Protein 3RQ1 (pdb70)

Sequence (1606 aa):
TSVAAKHAKGKKLKDVIFVTAGQAQADAKENGRENVVNGTLGAIHDEEGNLVFLKTVKEEYLSLSDSEHVGYAPIAGIPDFLCCAAEKECFGNFRPEGHIRRSIATAGGTGGIHHLIHNYTEPGDEVLTADWYWGAYRVICSDTGRTLVTYSLFDEHNNFNHEAFQNNRVNELAAKQTNVVVIFNTPGNNPTGYSIEEDKDWDSILNFLKDLVAIGRRNNVIIGIDVAYLDYSGEKDEVRAFFNKFSHLPKEILTCVCYSLSKGFTYGQRVGAIGISDDEEIADEFFEVNKSTSRATWSNIICRPARTANIVADPAKFKEYEAERNCYYQLIRDRADIFKQEAAQVGLPLPYRRGGFFITIPTDDSANAICEELKKEHIYVIALANNGIRIAACGIPKCQTGLAEKIYNAKSLGKLTSVAAKHAKGKKLKDVIFVTAGQAQADAKENGRENVVNGTLGAIHDEEGNLVFLKTVKEEYLSLSDSEHVGYAPIAGIPDFLCAAEKECFGNFRPEGHIRSIATAGGTGGIHHLIHNYTEPGDEVLTADWYWGAYRVICSDTGRTLVTYSLFDEHNNFNHEAFQNRVNELAAKQTNVVVIFNTPGNNPTGYSIEDKDWDSILNFLKDLVAIGRNNVIIGIDVAYLDYSGEKDEVRAFFNKFSHLPKEILTCVCYSLSKGFTYGQRVGAIGISDDEEIADEFFEVNKSTSRATWSNICRPARTANIVADPAKFKEYEAERNCYYQLIRDRADIFKQQEAAQVGLPLPYRGGFFITIPTDSANAICEELKKEHIYVIALANGIRIAACGIPKCQTGLAEKIYNAKSLGKLTSVAAKHHAKGKKLKDVIFVTAGQAQADAKENGRENVVNGTLGAIHDEEGNLVFLKTVKEEYLSLSDSEHVGYAPIAGIPDFLCAAEKECFGNFRPEGHIRSIATAGGTGGIHHLIHNYTEEPGDEVLTADWYWGAYRRVICSDTGRTTLVTYSLFDEHNNFNHEAFQNNRVNELAAKQTNVVVIFNTPGNNPTGYSIEDKDWDSILNFLKDLVAIGRNNVIIGIDVAYLDYSGEKDEVRAFFNKFSHLPKEILTCVCYSLSKGFTYGQRVGAIGISDDEEIADEFFEVNKSTSRATWSNICRPARTANIVADPAKFKEYEAERNCYYQLIRDRADIFKQEEAAQVGLPLPYRGGFFITTIPTDDSANAICEELKKEHIYVIALANGIRIAACGIPKCQTGLAEKIYNAKSLGKTSVAAKHAKGKKLKDVIFVTAGQAQANGTLGAIHDDEEGNNLVFLKTVKEEYLSLSDSEHVGYAPIAGIPDFLCAAEKECFGNFRPEGHIRSIATTAGGTGGIHHLIIHNYTEPGDEVLTADWYWGAYRVICSDTGRTLVTYSLFDEHNNFNHEAFQNRVNELAAKQTNVVVIFNTPGNNPTGYSIEDKDWDSILNFLKDLVAIGRNNVIIGIDVAYLDYSGEKDEVRAFFNKFSHLPKEILTCVCYSLSKGFTYGQRVGAIGISDDEEIADEFFEVNKSTSRATWSNICRPARTANIVADPAKFKEYEAERNCYYYQLIRDRADIFKQEAAQVGLPLPYRGGFFITIPTDSANAICEELKKEHIYVIALANGIRIAACGILAEKIYNAKS

Secondary structure (DSSP, 8-state):
---S-TTTTT-----HHHHHHHHHHHHHHHH-GGG-EE--SS--B-TTSPBP--HHHHHHHHT--HHHHHS---TT--HHHHHHHHHHHHGGGPPSSEEE---BSHHHHHHHHHHHHHS-TT-EEEEESS--THHHHHHHHTT-EEEEE-SB-TTSSB-HHHHHHHHHHHHHH-SEEEEEEE-SS-TTT-----HHHHHHHHHHHHHHHHTSS-EEEEEEE-TTGGGSS-HHHHHGGGGGGTT--TTEEEEEE-BSTTTT---S--B--EEESSHHHHHHHHHHHHHHHHHHTSS--S-----TTTT-HHHHHHHHHHHHHHHHHHHHHHHHHHHHHHHHT------SSSEEEEE-TTHHHHHHHHHHTTEE-EE-SSEEEEEGGGS-TT---HHHHHHH--TTS--/---S-TTTTT------HHHHHHHHHHHHHHH-GGG-EE-SSS--B-TTS-B---HHHHHHHHT--HHHHH----TT--HHHHHHHHHHHHTT-PPSSEEE---BSHHHHHHHHHHHHHS-TT-EEEEESS--THHHHHHHHTT-EEEEE-SB-TTSSB-HHHHHHHHHHHHHH-SEEEEEEE-SS-TTT-----HHHHHHHHHHHHHHHHTSS-EEEEEEE-TTGGGSS-HHHHHGGGGGGTT--TTEEEEEE-BSTTTT---S--B--EEESSHHHHHHHHHHHHHHHHHHTSS--S-----HHHH-HHHHHHHHHHHHHHHHHHHHHHHHHHHHHHHHT------SSSEEEEE-TTHHHHHHHHHHTTEE-EE-SSEEEEEGGGS-TT---HHHHHHH--TTS--/---S-TGGGG-----HHHHHHHHHHHHHHHS-GGG-EEE-SS--B-TTSPBP--HHHHHHHHH--HHHHHS---TT--HHHHHHHHHHHHGGG--SSEEE---BSHHHHHHHHHHHHHS-TT-EEEEESS--TTHHHHHHTTT-EEEEE-SB-TTSSB-HHHHHHHHHHHHHH-SEEEEEEE-SS-TTT-----HHHHHHHHHHHHHHHTTSS-EEEEEEE-TTGGGSS-HHHHHGGGGGGTT--TTEEEEEE-BSTTTT--TT--B--EEES-HHHHHHHHHHHHHHHHTTTSS--S-----TGGG-HHHHHHHHHHHHHHHHHHHHHHHHHHHHHHHHT-----SSSSEEEEE-TTHHHHHHHHTTTTEEEEE-SSEEEEETTS--S----HHHHHHH---S--/---S-TTTTT-----HHHHHHHHHH--BSSS--B-TTS-B---HHHHHHHHT--HHHHHS---TT--HHHHHHHHHHHHGGGPPSSEEE---BSHHHHHHHHHHHHHS-TT-EEEEESS--THHHHHHHTTT-EEEEE-SB-TTSSB-HHHHHHHHHHHHHH-SEEEEEEE-SS-TTT-----HHHHHHHHHHHHHHHHTSS-EEEEEEE-TTGGGSS-HHHHHGGGGGGTT--TTEEEEEE-BSTTTT--TT--B--EEESSHHHHHHHHHHHHHHHHTTTSS--S-----HHHHSHHHHHHHHHHHHHHHHHHHHHHHHHHHHHHHHT-----SSSSEEEEE-S--HHHHHHHHHTT--BEEETTEEEEEGGG--HHHHHH---

B-factor: mean 56.63, std 20.39, range [17.98, 185.79]

Nearest PDB structures (foldseek):
  3rq1-assembly1_C  TM=1.002E+00  e=1.104E-81  Veillonella parvula DSM 2008
  3rq1-assembly2_D  TM=9.854E-01  e=2.151E-69  Veillonella parvula DSM 2008
  4emy-assembly1_B  TM=9.663E-01  e=1.275E-43  Anaerococcus prevotii DSM 20548
  4emy-assembly2_D  TM=9.597E-01  e=2.997E-42  Anaerococcus prevotii DSM 20548
  4my5-assembly2_C  TM=7.618E-01  e=1.113E-16  Streptococcus mutans UA159

Radius of gyration: 46.36 Å; Cα contacts (8 Å, |Δi|>4): 3480; chains: 4; bounding box: 79×120×136 Å

Solvent-accessible surface area: 58332 Å² total

Structure (mmCIF, N/CA/C/O backbone):
data_3RQ1
#
_entry.id   3RQ1
#
_cell.length_a   55.991
_cell.length_b   81.057
_cell.length_c   106.395
_cell.angle_alpha   102.40
_cell.angle_beta   101.37
_cell.angle_gamma   102.95
#
_symmetry.space_group_name_H-M   'P 1'
#
loop_
_entity.id
_entity.type
_entity.pdbx_description
1 polymer 'Aminotransferase class I and II'
2 non-polymer GLYCEROL
3 non-polymer 'OXALOACETATE ION'
4 non-polymer 'CHLORIDE ION'
5 non-polymer '2-OXOGLUTARIC ACID'
6 water water
#
loop_
_atom_site.group_PDB
_atom_site.id
_atom_site.type_symbol
_atom_site.label_atom_id
_atom_site.label_alt_id
_atom_site.label_comp_id
_atom_site.label_asym_id
_atom_site.label_entity_id
_atom_site.label_seq_id
_atom_site.pdbx_PDB_ins_code
_atom_site.Cartn_x
_atom_site.Cartn_y
_atom_site.Cartn_z
_atom_site.occupancy
_atom_site.B_iso_or_equiv
_atom_site.auth_seq_id
_atom_site.auth_comp_id
_atom_site.auth_asym_id
_atom_site.auth_atom_id
_atom_site.pdbx_PDB_model_num
ATOM 1 N N . THR A 1 5 ? -25.442 12.394 98.627 1.00 61.60 2 THR A N 1
ATOM 2 C CA . THR A 1 5 ? -25.220 11.377 99.659 1.00 63.69 2 THR A CA 1
ATOM 3 C C . THR A 1 5 ? -25.581 9.918 99.247 1.00 55.26 2 THR A C 1
ATOM 4 O O . THR A 1 5 ? -24.823 8.984 99.549 1.00 54.12 2 THR A O 1
ATOM 8 N N . SER A 1 6 ? -26.732 9.696 98.607 1.00 54.50 3 SER A N 1
ATOM 9 C CA . SER A 1 6 ? -26.998 8.361 98.016 1.00 51.88 3 SER A CA 1
ATOM 10 C C . SER A 1 6 ? -27.607 8.342 96.597 1.00 46.43 3 SER A C 1
ATOM 11 O O . SER A 1 6 ? -28.684 8.900 96.378 1.00 48.96 3 SER A O 1
ATOM 14 N N . VAL A 1 7 ? -26.878 7.783 95.628 1.00 41.47 4 VAL A N 1
ATOM 15 C CA . VAL A 1 7 ? -27.413 7.526 94.276 1.00 34.43 4 VAL A CA 1
ATOM 16 C C . VAL A 1 7 ? -27.896 6.097 93.971 1.00 32.58 4 VAL A C 1
ATOM 17 O O . VAL A 1 7 ? -28.667 5.869 93.040 1.00 33.96 4 VAL A O 1
ATOM 21 N N . ALA A 1 8 ? -27.536 5.150 94.828 1.00 36.28 5 ALA A N 1
ATOM 22 C CA . ALA A 1 8 ? -27.881 3.733 94.628 1.00 32.38 5 ALA A CA 1
ATOM 23 C C . ALA A 1 8 ? -29.386 3.484 94.657 1.00 37.03 5 ALA A C 1
ATOM 24 O O . ALA A 1 8 ? -30.146 4.271 95.234 1.00 40.73 5 ALA A O 1
ATOM 26 N N . ALA A 1 9 ? -29.810 2.383 94.025 1.00 31.26 6 ALA A N 1
ATOM 27 C CA . ALA A 1 9 ? -31.215 1.998 93.988 1.00 30.48 6 ALA A CA 1
ATOM 28 C C . ALA A 1 9 ? -31.825 1.803 95.421 1.00 46.09 6 ALA A C 1
ATOM 29 O O . ALA A 1 9 ? -31.099 1.423 96.357 1.00 31.42 6 ALA A O 1
ATOM 31 N N . LYS A 1 10 ? -33.124 2.082 95.587 1.00 43.56 7 LYS A N 1
ATOM 32 C CA . LYS A 1 10 ? -33.740 2.061 96.910 1.00 42.58 7 LYS A CA 1
ATOM 33 C C . LYS A 1 10 ? -33.411 0.823 97.773 1.00 47.51 7 LYS A C 1
ATOM 34 O O . LYS A 1 10 ? -33.095 0.964 98.944 1.00 53.70 7 LYS A O 1
ATOM 40 N N . HIS A 1 11 ? -33.490 -0.368 97.183 1.00 42.69 8 HIS A N 1
ATOM 41 C CA . HIS A 1 11 ? -33.226 -1.643 97.879 1.00 43.34 8 HIS A CA 1
ATOM 42 C C . HIS A 1 11 ? -31.756 -1.910 98.211 1.00 41.42 8 HIS A C 1
ATOM 43 O O . HIS A 1 11 ? -31.433 -2.871 98.895 1.00 40.52 8 HIS A O 1
ATOM 50 N N . ALA A 1 12 ? -30.866 -1.176 97.553 1.00 41.72 9 ALA A N 1
ATOM 51 C CA . ALA A 1 12 ? -29.425 -1.273 97.741 1.00 41.99 9 ALA A CA 1
ATOM 52 C C . ALA A 1 12 ? -28.933 -0.401 98.909 1.00 43.15 9 ALA A C 1
ATOM 53 O O . ALA A 1 12 ? -27.981 -0.773 99.580 1.00 44.47 9 ALA A O 1
ATOM 55 N N . LYS A 1 13 ? -29.539 0.771 99.127 1.00 40.38 10 LYS A N 1
ATOM 56 C CA . LYS A 1 13 ? -28.879 1.743 100.007 1.00 48.42 10 LYS A CA 1
ATOM 57 C C . LYS A 1 13 ? -28.805 1.273 101.452 1.00 47.97 10 LYS A C 1
ATOM 58 O O . LYS A 1 13 ? -29.710 0.632 101.954 1.00 52.06 10 LYS A O 1
ATOM 64 N N . GLY A 1 14 ? -27.691 1.591 102.092 1.00 51.66 11 GLY A N 1
ATOM 65 C CA . GLY A 1 14 ? -27.440 1.222 103.461 1.00 44.07 11 GLY A CA 1
ATOM 66 C C . GLY A 1 14 ? -26.611 -0.044 103.513 1.00 45.37 11 GLY A C 1
ATOM 67 O O . GLY A 1 14 ? -25.929 -0.287 104.503 1.00 52.21 11 GLY A O 1
ATOM 68 N N . LYS A 1 15 ? -26.607 -0.845 102.457 1.00 34.03 12 LYS A N 1
ATOM 69 C CA . LYS A 1 15 ? -25.858 -2.105 102.555 1.00 46.55 12 LYS A CA 1
ATOM 70 C C . LYS A 1 15 ? -24.410 -1.816 102.987 1.00 46.41 12 LYS A C 1
ATOM 71 O O . LYS A 1 15 ? -23.693 -0.991 102.374 1.00 45.80 12 LYS A O 1
ATOM 77 N N . LYS A 1 16 ? -24.007 -2.435 104.089 1.00 39.36 13 LYS A N 1
ATOM 78 C CA . LYS A 1 16 ? -22.605 -2.446 104.475 1.00 45.85 13 LYS A CA 1
ATOM 79 C C . LYS A 1 16 ? -22.218 -3.774 105.097 1.00 42.27 13 LYS A C 1
ATOM 80 O O . LYS A 1 16 ? -22.704 -4.084 106.166 1.00 43.70 13 LYS A O 1
ATOM 86 N N . LEU A 1 17 ? -21.266 -4.498 104.528 1.00 36.50 14 LEU A N 1
ATOM 87 C CA . LEU A 1 17 ? -20.796 -5.704 105.206 1.00 42.34 14 LEU A CA 1
ATOM 88 C C . LEU A 1 17 ? -19.984 -5.288 106.425 1.00 44.28 14 LEU A C 1
ATOM 89 O O . LEU A 1 17 ? -19.109 -4.440 106.305 1.00 44.85 14 LEU A O 1
ATOM 94 N N . LYS A 1 18 ? -20.257 -5.870 107.592 1.00 46.69 15 LYS A N 1
ATOM 95 C CA . LYS A 1 18 ? -19.306 -5.761 108.690 1.00 54.88 15 LYS A CA 1
ATOM 96 C C . LYS A 1 18 ? -18.625 -7.107 108.664 1.00 60.18 15 LYS A C 1
ATOM 97 O O . LYS A 1 18 ? -19.198 -8.111 109.098 1.00 75.79 15 LYS A O 1
ATOM 103 N N . ASP A 1 19 ? -17.384 -7.139 108.209 1.00 51.41 16 ASP A N 1
ATOM 104 C CA . ASP A 1 19 ? -16.833 -8.410 107.766 1.00 59.05 16 ASP A CA 1
ATOM 105 C C . ASP A 1 19 ? -15.745 -8.859 108.744 1.00 61.37 16 ASP A C 1
ATOM 106 O O . ASP A 1 19 ? -14.603 -8.418 108.706 1.00 67.19 16 ASP A O 1
ATOM 111 N N . VAL A 1 20 ? -16.105 -9.825 109.569 1.00 56.39 17 VAL A N 1
ATOM 112 C CA . VAL A 1 20 ? -15.265 -10.182 110.694 1.00 54.10 17 VAL A CA 1
ATOM 113 C C . VAL A 1 20 ? -14.145 -11.127 110.289 1.00 48.29 17 VAL A C 1
ATOM 114 O O . VAL A 1 20 ? -13.011 -10.982 110.742 1.00 48.72 17 VAL A O 1
ATOM 118 N N . ILE A 1 21 ? -14.493 -12.098 109.441 1.00 39.98 18 ILE A N 1
ATOM 119 C CA . ILE A 1 21 ? -13.584 -13.168 109.087 1.00 39.69 18 ILE A CA 1
ATOM 120 C C . ILE A 1 21 ? -12.270 -12.635 108.494 1.00 46.99 18 ILE A C 1
ATOM 121 O O . ILE A 1 21 ? -11.191 -13.020 108.941 1.00 49.67 18 ILE A O 1
ATOM 126 N N . PHE A 1 22 ? -12.355 -11.764 107.492 1.00 45.62 19 PHE A N 1
ATOM 127 C CA . PHE A 1 22 ? -11.151 -11.386 106.747 1.00 54.68 19 PHE A CA 1
ATOM 128 C C . PHE A 1 22 ? -10.312 -10.312 107.459 1.00 52.64 19 PHE A C 1
ATOM 129 O O . PHE A 1 22 ? -9.113 -10.195 107.228 1.00 44.82 19 PHE A O 1
ATOM 137 N N . VAL A 1 23 ? -10.955 -9.550 108.335 1.00 53.78 20 VAL A N 1
ATOM 138 C CA . VAL A 1 23 ? -10.265 -8.522 109.085 1.00 51.29 20 VAL A CA 1
ATOM 139 C C . VAL A 1 23 ? -9.385 -9.192 110.154 1.00 49.49 20 VAL A C 1
ATOM 140 O O . VAL A 1 23 ? -8.223 -8.873 110.278 1.00 36.37 20 VAL A O 1
ATOM 144 N N . THR A 1 24 ? -9.964 -10.115 110.927 1.00 49.09 21 THR A N 1
ATOM 145 C CA . THR A 1 24 ? -9.189 -10.957 111.831 1.00 44.40 21 THR A CA 1
ATOM 146 C C . THR A 1 24 ? -8.050 -11.707 111.099 1.00 47.38 21 THR A C 1
ATOM 147 O O . THR A 1 24 ? -6.884 -11.685 111.545 1.00 39.07 21 THR A O 1
ATOM 151 N N . ALA A 1 25 ? -8.392 -12.342 109.967 1.00 44.76 22 ALA A N 1
ATOM 152 C CA . ALA A 1 25 ? -7.463 -13.145 109.202 1.00 41.02 22 ALA A CA 1
ATOM 153 C C . ALA A 1 25 ? -6.281 -12.278 108.746 1.00 48.85 22 ALA A C 1
ATOM 154 O O . ALA A 1 25 ? -5.134 -12.704 108.847 1.00 48.68 22 ALA A O 1
ATOM 156 N N . GLY A 1 26 ? -6.553 -11.060 108.269 1.00 43.81 23 GLY A N 1
ATOM 157 C CA . GLY A 1 26 ? -5.485 -10.109 107.962 1.00 37.53 23 GLY A CA 1
ATOM 158 C C . GLY A 1 26 ? -4.565 -9.783 109.145 1.00 44.01 23 GLY A C 1
ATOM 159 O O . GLY A 1 26 ? -3.342 -9.848 109.040 1.00 44.70 23 GLY A O 1
ATOM 160 N N . GLN A 1 27 ? -5.143 -9.417 110.283 1.00 40.86 24 GLN A N 1
ATOM 161 C CA . GLN A 1 27 ? -4.337 -9.246 111.498 1.00 44.02 24 GLN A CA 1
ATOM 162 C C . GLN A 1 27 ? -3.410 -10.455 111.792 1.00 54.66 24 GLN A C 1
ATOM 163 O O . GLN A 1 27 ? -2.260 -10.268 112.217 1.00 53.46 24 GLN A O 1
ATOM 169 N N . ALA A 1 28 ? -3.902 -11.683 111.591 1.00 52.07 25 ALA A N 1
ATOM 170 C CA . ALA A 1 28 ? -3.101 -12.857 111.947 1.00 46.70 25 ALA A CA 1
ATOM 171 C C . ALA A 1 28 ? -1.918 -12.913 111.019 1.00 48.89 25 ALA A C 1
ATOM 172 O O . ALA A 1 28 ? -0.766 -13.049 111.456 1.00 50.78 25 ALA A O 1
ATOM 174 N N . GLN A 1 29 ? -2.212 -12.813 109.729 1.00 41.21 26 GLN A N 1
ATOM 175 C CA . GLN A 1 29 ? -1.149 -12.914 108.709 1.00 45.05 26 GLN A CA 1
ATOM 176 C C . GLN A 1 29 ? 0.009 -11.924 109.010 1.00 49.35 26 GLN A C 1
ATOM 177 O O . GLN A 1 29 ? 1.171 -12.305 109.029 1.00 47.16 26 GLN A O 1
ATOM 183 N N . ALA A 1 30 ? -0.332 -10.680 109.331 1.00 47.61 27 ALA A N 1
ATOM 184 C CA . ALA A 1 30 ? 0.658 -9.656 109.621 1.00 46.84 27 ALA A CA 1
ATOM 185 C C . ALA A 1 30 ? 1.410 -9.957 110.906 1.00 48.38 27 ALA A C 1
ATOM 186 O O . ALA A 1 30 ? 2.596 -9.703 111.006 1.00 47.41 27 ALA A O 1
ATOM 188 N N . ASP A 1 31 ? 0.714 -10.491 111.901 1.00 53.44 28 ASP A N 1
ATOM 189 C CA . ASP A 1 31 ? 1.401 -10.918 113.102 1.00 52.39 28 ASP A CA 1
ATOM 190 C C . ASP A 1 31 ? 2.438 -11.992 112.714 1.00 50.62 28 ASP A C 1
ATOM 191 O O . ASP A 1 31 ? 3.606 -11.905 113.100 1.00 47.30 28 ASP A O 1
ATOM 196 N N . ALA A 1 32 ? 2.017 -12.983 111.928 1.00 48.12 29 ALA A N 1
ATOM 197 C CA . ALA A 1 32 ? 2.863 -14.138 111.619 1.00 44.63 29 ALA A CA 1
ATOM 198 C C . ALA A 1 32 ? 4.011 -13.774 110.685 1.00 59.06 29 ALA A C 1
ATOM 199 O O . ALA A 1 32 ? 5.070 -14.398 110.750 1.00 60.29 29 ALA A O 1
ATOM 201 N N . LYS A 1 33 ? 3.783 -12.804 109.791 1.00 63.92 30 LYS A N 1
ATOM 202 C CA . LYS A 1 33 ? 4.813 -12.352 108.852 1.00 71.00 30 LYS A CA 1
ATOM 203 C C . LYS A 1 33 ? 5.948 -11.668 109.634 1.00 72.40 30 LYS A C 1
ATOM 204 O O . LYS A 1 33 ? 7.136 -11.990 109.460 1.00 66.53 30 LYS A O 1
ATOM 210 N N . GLU A 1 34 ? 5.568 -10.746 110.513 1.00 73.11 31 GLU A N 1
ATOM 211 C CA . GLU A 1 34 ? 6.519 -10.073 111.376 1.00 69.81 31 GLU A CA 1
ATOM 212 C C . GLU A 1 34 ? 7.229 -11.039 112.329 1.00 66.78 31 GLU A C 1
ATOM 213 O O . GLU A 1 34 ? 8.458 -11.149 112.302 1.00 61.62 31 GLU A O 1
ATOM 219 N N . ASN A 1 35 ? 6.443 -11.744 113.151 1.00 66.48 32 ASN A N 1
ATOM 220 C CA . ASN A 1 35 ? 6.968 -12.555 114.270 1.00 62.63 32 ASN A CA 1
ATOM 221 C C . ASN A 1 35 ? 7.165 -14.043 114.044 1.00 62.96 32 ASN A C 1
ATOM 222 O O . ASN A 1 35 ? 7.509 -14.770 114.982 1.00 68.72 32 ASN A O 1
ATOM 227 N N . GLY A 1 36 ? 6.903 -14.495 112.823 1.00 65.26 33 GLY A N 1
ATOM 228 C CA . GLY A 1 36 ? 7.062 -15.888 112.460 1.00 58.53 33 GLY A CA 1
ATOM 229 C C . GLY A 1 36 ? 5.763 -16.648 112.594 1.00 60.62 33 GLY A C 1
ATOM 230 O O . GLY A 1 36 ? 4.984 -16.409 113.499 1.00 63.47 33 GLY A O 1
ATOM 231 N N . ARG A 1 37 ? 5.572 -17.609 111.706 1.00 64.35 34 ARG A N 1
ATOM 232 C CA . ARG A 1 37 ? 4.344 -18.371 111.624 1.00 65.42 34 ARG A CA 1
ATOM 233 C C . ARG A 1 37 ? 4.179 -19.220 112.876 1.00 59.88 34 ARG A C 1
ATOM 234 O O . ARG A 1 37 ? 3.060 -19.467 113.314 1.00 57.57 34 ARG A O 1
ATOM 242 N N . GLU A 1 38 ? 5.301 -19.649 113.452 1.00 63.86 35 GLU A N 1
ATOM 243 C CA . GLU A 1 38 ? 5.308 -20.609 114.560 1.00 61.16 35 GLU A CA 1
ATOM 244 C C . GLU A 1 38 ? 4.982 -19.942 115.894 1.00 55.28 35 GLU A C 1
ATOM 245 O O . GLU A 1 38 ? 4.763 -20.619 116.895 1.00 55.74 35 GLU A O 1
ATOM 251 N N . ASN A 1 39 ? 4.996 -18.614 115.899 1.00 55.92 36 ASN A N 1
ATOM 252 C CA . ASN A 1 39 ? 4.603 -17.776 117.063 1.00 54.61 36 ASN A CA 1
ATOM 253 C C . ASN A 1 39 ? 3.162 -17.198 117.113 1.00 54.73 36 ASN A C 1
ATOM 254 O O . ASN A 1 39 ? 2.870 -16.293 117.912 1.00 50.72 36 ASN A O 1
ATOM 259 N N . VAL A 1 40 ? 2.311 -17.622 116.183 1.00 53.09 37 VAL A N 1
ATOM 260 C CA . VAL A 1 40 ? 0.926 -17.148 116.144 1.00 52.95 37 VAL A CA 1
ATOM 261 C C . VAL A 1 40 ? -0.071 -18.289 115.988 1.00 54.69 37 VAL A C 1
ATOM 262 O O . VAL A 1 40 ? 0.062 -19.150 115.112 1.00 54.56 37 VAL A O 1
ATOM 266 N N . VAL A 1 41 ? -1.114 -18.290 116.803 1.00 53.89 38 VAL A N 1
ATOM 267 C CA . VAL A 1 41 ? -2.114 -19.304 116.585 1.00 48.51 38 VAL A CA 1
ATOM 268 C C . VAL A 1 41 ? -3.128 -18.698 115.623 1.00 45.77 38 VAL A C 1
ATOM 269 O O . VAL A 1 41 ? -3.935 -17.835 115.999 1.00 43.48 38 VAL A O 1
ATOM 273 N N . ASN A 1 42 ? -3.133 -19.198 114.392 1.00 42.30 39 ASN A N 1
ATOM 274 C CA . ASN A 1 42 ? -4.055 -18.639 113.425 1.00 43.16 39 ASN A CA 1
ATOM 275 C C . ASN A 1 42 ? -5.160 -19.652 113.125 1.00 37.18 39 ASN A C 1
ATOM 276 O O . ASN A 1 42 ? -5.030 -20.585 112.339 1.00 36.00 39 ASN A O 1
ATOM 281 N N . GLY A 1 43 ? -6.279 -19.376 113.776 1.00 31.62 40 GLY A N 1
ATOM 282 C CA . GLY A 1 43 ? -7.471 -20.172 113.767 1.00 34.86 40 GLY A CA 1
ATOM 283 C C . GLY A 1 43 ? -8.484 -19.420 112.955 1.00 37.67 40 GLY A C 1
ATOM 284 O O . GLY A 1 43 ? -9.648 -19.464 113.340 1.00 31.19 40 GLY A O 1
ATOM 285 N N . THR A 1 44 ? -8.043 -18.568 112.018 1.00 36.37 41 THR A N 1
ATOM 286 C CA . THR A 1 44 ? -8.980 -17.732 111.279 1.00 37.73 41 THR A CA 1
ATOM 287 C C . THR A 1 44 ? -9.677 -18.413 110.056 1.00 50.05 41 THR A C 1
ATOM 288 O O . THR A 1 44 ? -10.885 -18.665 110.095 1.00 49.17 41 THR A O 1
ATOM 292 N N . LEU A 1 45 ? -8.934 -18.761 109.002 1.00 47.43 42 LEU A N 1
ATOM 293 C CA . LEU A 1 45 ? -9.570 -19.136 107.719 1.00 42.48 42 LEU A CA 1
ATOM 294 C C . LEU A 1 45 ? -9.619 -20.649 107.448 1.00 39.63 42 LEU A C 1
ATOM 295 O O . LEU A 1 45 ? -8.740 -21.411 107.820 1.00 40.33 42 LEU A O 1
ATOM 300 N N . GLY A 1 46 ? -10.598 -21.050 106.664 1.00 37.42 43 GLY A N 1
ATOM 301 C CA . GLY A 1 46 ? -10.850 -22.440 106.344 1.00 39.29 43 GLY A CA 1
ATOM 302 C C . GLY A 1 46 ? -9.815 -23.043 105.401 1.00 46.85 43 GLY A C 1
ATOM 303 O O . GLY A 1 46 ? -10.173 -23.767 104.464 1.00 51.12 43 GLY A O 1
ATOM 304 N N . ALA A 1 47 ? -8.575 -22.573 105.473 1.00 45.94 44 ALA A N 1
ATOM 305 C CA . ALA A 1 47 ? -7.492 -23.225 104.717 1.00 46.87 44 ALA A CA 1
ATOM 306 C C . ALA A 1 47 ? -6.579 -24.159 105.546 1.00 49.81 44 ALA A C 1
ATOM 307 O O . ALA A 1 47 ? -6.245 -23.883 106.705 1.00 46.20 44 ALA A O 1
ATOM 309 N N . ILE A 1 48 ? -6.148 -25.258 104.943 1.00 47.83 45 ILE A N 1
ATOM 310 C CA . ILE A 1 48 ? -5.295 -26.200 105.650 1.00 44.38 45 ILE A CA 1
ATOM 311 C C . ILE A 1 48 ? -3.851 -25.729 105.764 1.00 42.32 45 ILE A C 1
ATOM 312 O O . ILE A 1 48 ? -3.253 -25.408 104.775 1.00 40.33 45 ILE A O 1
ATOM 317 N N . HIS A 1 49 ? -3.290 -25.679 106.966 1.00 35.60 46 HIS A N 1
ATOM 318 C CA . HIS A 1 49 ? -1.845 -25.589 107.089 1.00 39.20 46 HIS A CA 1
ATOM 319 C C . HIS A 1 49 ? -1.315 -26.885 107.721 1.00 38.30 46 HIS A C 1
ATOM 320 O O . HIS A 1 49 ? -2.017 -27.519 108.527 1.00 40.07 46 HIS A O 1
ATOM 327 N N . ASP A 1 50 ? -0.118 -27.305 107.308 1.00 42.73 47 ASP A N 1
ATOM 328 C CA . ASP A 1 50 ? 0.496 -28.548 107.774 1.00 42.00 47 ASP A CA 1
ATOM 329 C C . ASP A 1 50 ? 1.192 -28.304 109.106 1.00 45.77 47 ASP A C 1
ATOM 330 O O . ASP A 1 50 ? 1.148 -27.171 109.629 1.00 40.80 47 ASP A O 1
ATOM 335 N N . GLU A 1 51 ? 1.850 -29.345 109.634 1.00 47.37 48 GLU A N 1
ATOM 336 C CA . GLU A 1 51 ? 2.384 -29.317 111.011 1.00 48.25 48 GLU A CA 1
ATOM 337 C C . GLU A 1 51 ? 3.402 -28.217 111.236 1.00 49.27 48 GLU A C 1
ATOM 338 O O . GLU A 1 51 ? 3.779 -27.958 112.369 1.00 48.26 48 GLU A O 1
ATOM 344 N N . GLU A 1 52 ? 3.877 -27.611 110.151 1.00 54.79 49 GLU A N 1
ATOM 345 C CA . GLU A 1 52 ? 4.815 -26.479 110.232 1.00 57.18 49 GLU A CA 1
ATOM 346 C C . GLU A 1 52 ? 4.161 -25.098 110.089 1.00 55.75 49 GLU A C 1
ATOM 347 O O . GLU A 1 52 ? 4.835 -24.091 110.150 1.00 60.00 49 GLU A O 1
ATOM 353 N N . GLY A 1 53 ? 2.856 -25.050 109.872 1.00 57.40 50 GLY A N 1
ATOM 354 C CA . GLY A 1 53 ? 2.200 -23.779 109.646 1.00 55.97 50 GLY A CA 1
ATOM 355 C C . GLY A 1 53 ? 2.200 -23.335 108.202 1.00 51.41 50 GLY A C 1
ATOM 356 O O . GLY A 1 53 ? 1.859 -22.202 107.897 1.00 54.38 50 GLY A O 1
ATOM 357 N N . ASN A 1 54 ? 2.573 -24.237 107.307 1.00 47.86 51 ASN A N 1
ATOM 358 C CA . ASN A 1 54 ? 2.534 -23.963 105.879 1.00 49.93 51 ASN A CA 1
ATOM 359 C C . ASN A 1 54 ? 1.191 -24.285 105.206 1.00 51.27 51 ASN A C 1
ATOM 360 O O . ASN A 1 54 ? 0.609 -25.373 105.407 1.00 48.90 51 ASN A O 1
ATOM 365 N N . LEU A 1 55 ? 0.712 -23.337 104.402 1.00 47.80 52 LEU A N 1
ATOM 366 C CA . LEU A 1 55 ? -0.463 -23.543 103.576 1.00 45.37 52 LEU A CA 1
ATOM 367 C C . LEU A 1 55 ? -0.212 -24.818 102.800 1.00 46.65 52 LEU A C 1
ATOM 368 O O . LEU A 1 55 ? 0.889 -25.045 102.330 1.00 52.50 52 LEU A O 1
ATOM 373 N N . VAL A 1 56 ? -1.225 -25.660 102.689 1.00 42.88 53 VAL A N 1
ATOM 374 C CA . VAL A 1 56 ? -1.130 -26.880 101.908 1.00 45.54 53 VAL A CA 1
ATOM 375 C C . VAL A 1 56 ? -1.757 -26.726 100.529 1.00 44.77 53 VAL A C 1
ATOM 376 O O . VAL A 1 56 ? -2.905 -26.347 100.411 1.00 39.24 53 VAL A O 1
ATOM 380 N N . PHE A 1 57 ? -0.976 -27.005 99.488 1.00 48.26 54 PHE A N 1
ATOM 381 C CA . PHE A 1 57 ? -1.488 -27.061 98.132 1.00 43.79 54 PHE A CA 1
ATOM 382 C C . PHE A 1 57 ? -1.044 -28.428 97.610 1.00 41.32 54 PHE A C 1
ATOM 383 O O . PHE A 1 57 ? 0.134 -28.619 97.280 1.00 44.39 54 PHE A O 1
ATOM 391 N N . LEU A 1 58 ? -1.986 -29.340 97.430 1.00 37.01 55 LEU A N 1
ATOM 392 C CA . LEU A 1 58 ? -1.624 -30.745 97.292 1.00 40.24 55 LEU A CA 1
ATOM 393 C C . LEU A 1 58 ? -0.740 -30.989 96.072 1.00 42.13 55 LEU A C 1
ATOM 394 O O . LEU A 1 58 ? -1.036 -30.545 94.953 1.00 46.81 55 LEU A O 1
ATOM 399 N N . LYS A 1 59 ? 0.336 -31.729 96.297 1.00 35.44 56 LYS A N 1
ATOM 400 C CA . LYS A 1 59 ? 1.385 -31.878 95.299 1.00 39.54 56 LYS A CA 1
ATOM 401 C C . LYS A 1 59 ? 0.788 -32.333 93.963 1.00 44.69 56 LYS A C 1
ATOM 402 O O . LYS A 1 59 ? 0.989 -31.668 92.952 1.00 46.01 56 LYS A O 1
ATOM 408 N N . THR A 1 60 ? 0.027 -33.424 93.953 1.00 43.29 57 THR A N 1
ATOM 409 C CA . THR A 1 60 ? -0.596 -33.877 92.705 1.00 48.01 57 THR A CA 1
ATOM 410 C C . THR A 1 60 ? -1.504 -32.798 92.102 1.00 49.18 57 THR A C 1
ATOM 411 O O . THR A 1 60 ? -1.601 -32.687 90.899 1.00 39.22 57 THR A O 1
ATOM 415 N N . VAL A 1 61 ? -2.165 -31.980 92.907 1.00 46.28 58 VAL A N 1
ATOM 416 C CA . VAL A 1 61 ? -3.000 -30.958 92.267 1.00 45.04 58 VAL A CA 1
ATOM 417 C C . VAL A 1 61 ? -2.154 -29.827 91.622 1.00 44.22 58 VAL A C 1
ATOM 418 O O . VAL A 1 61 ? -2.405 -29.418 90.501 1.00 38.07 58 VAL A O 1
ATOM 422 N N . LYS A 1 62 ? -1.163 -29.329 92.362 1.00 47.47 59 LYS A N 1
ATOM 423 C CA . LYS A 1 62 ? -0.300 -28.243 91.921 1.00 46.69 59 LYS A CA 1
ATOM 424 C C . LYS A 1 62 ? 0.476 -28.584 90.662 1.00 49.87 59 LYS A C 1
ATOM 425 O O . LYS A 1 62 ? 0.593 -27.761 89.737 1.00 45.25 59 LYS A O 1
ATOM 431 N N . GLU A 1 63 ? 1.028 -29.787 90.625 1.00 49.74 60 GLU A N 1
ATOM 432 C CA . GLU A 1 63 ? 1.828 -30.174 89.474 1.00 51.24 60 GLU A CA 1
ATOM 433 C C . GLU A 1 63 ? 1.005 -30.198 88.195 1.00 46.78 60 GLU A C 1
ATOM 434 O O . GLU A 1 63 ? 1.492 -29.828 87.150 1.00 54.06 60 GLU A O 1
ATOM 440 N N . GLU A 1 64 ? -0.237 -30.629 88.280 1.00 45.01 61 GLU A N 1
ATOM 441 C CA . GLU A 1 64 ? -1.125 -30.653 87.114 1.00 48.24 61 GLU A CA 1
ATOM 442 C C . GLU A 1 64 ? -1.556 -29.235 86.687 1.00 45.79 61 GLU A C 1
ATOM 443 O O . GLU A 1 64 ? -1.700 -28.926 85.529 1.00 43.35 61 GLU A O 1
ATOM 449 N N . TYR A 1 65 ? -1.776 -28.383 87.668 1.00 48.65 62 TYR A N 1
ATOM 450 C CA . TYR A 1 65 ? -2.262 -27.036 87.443 1.00 45.37 62 TYR A CA 1
ATOM 451 C C . TYR A 1 65 ? -1.194 -26.159 86.742 1.00 49.39 62 TYR A C 1
ATOM 452 O O . TYR A 1 65 ? -1.526 -25.358 85.860 1.00 47.15 62 TYR A O 1
ATOM 461 N N . LEU A 1 66 ? 0.072 -26.328 87.149 1.00 49.29 63 LEU A N 1
ATOM 462 C CA . LEU A 1 66 ? 1.222 -25.571 86.633 1.00 49.62 63 LEU A CA 1
ATOM 463 C C . LEU A 1 66 ? 1.762 -26.102 85.309 1.00 46.95 63 LEU A C 1
ATOM 464 O O . LEU A 1 66 ? 2.451 -25.388 84.596 1.00 50.04 63 LEU A O 1
ATOM 469 N N . SER A 1 67 ? 1.421 -27.354 85.001 1.00 45.05 64 SER A N 1
ATOM 470 C CA . SER A 1 67 ? 1.815 -28.058 83.791 1.00 46.46 64 SER A CA 1
ATOM 471 C C . SER A 1 67 ? 0.793 -27.899 82.658 1.00 45.82 64 SER A C 1
ATOM 472 O O . SER A 1 67 ? 0.972 -28.455 81.598 1.00 54.52 64 SER A O 1
ATOM 475 N N . LEU A 1 68 ? -0.274 -27.138 82.874 1.00 45.56 65 LEU A N 1
ATOM 476 C CA . LEU A 1 68 ? -1.282 -26.928 81.823 1.00 44.85 65 LEU A CA 1
ATOM 477 C C . LEU A 1 68 ? -0.754 -26.086 80.637 1.00 45.52 65 LEU A C 1
ATOM 478 O O . LEU A 1 68 ? 0.128 -25.220 80.793 1.00 39.66 65 LEU A O 1
ATOM 483 N N . SER A 1 69 ? -1.324 -26.342 79.463 1.00 46.17 66 SER A N 1
ATOM 484 C CA . SER A 1 69 ? -1.091 -25.555 78.254 1.00 42.98 66 SER A CA 1
ATOM 485 C C . SER A 1 69 ? -1.647 -24.115 78.389 1.00 39.32 66 SER A C 1
ATOM 486 O O . SER A 1 69 ? -2.426 -23.843 79.314 1.00 52.03 66 SER A O 1
ATOM 489 N N . ASP A 1 70 ? -1.186 -23.187 77.540 1.00 42.05 67 ASP A N 1
ATOM 490 C CA . ASP A 1 70 ? -1.623 -21.776 77.548 1.00 42.94 67 ASP A CA 1
ATOM 491 C C . ASP A 1 70 ? -3.102 -21.773 77.331 1.00 49.66 67 ASP A C 1
ATOM 492 O O . ASP A 1 70 ? -3.855 -21.101 78.053 1.00 57.21 67 ASP A O 1
ATOM 497 N N . SER A 1 71 ? -3.524 -22.556 76.342 1.00 45.60 68 SER A N 1
ATOM 498 C CA . SER A 1 71 ? -4.932 -22.702 76.033 1.00 45.15 68 SER A CA 1
ATOM 499 C C . SER A 1 71 ? -5.769 -23.059 77.279 1.00 46.74 68 SER A C 1
ATOM 500 O O . SER A 1 71 ? -6.819 -22.495 77.493 1.00 46.16 68 SER A O 1
ATOM 503 N N . GLU A 1 72 ? -5.311 -24.016 78.076 1.00 47.02 69 GLU A N 1
ATOM 504 C CA . GLU A 1 72 ? -6.022 -24.390 79.282 1.00 50.77 69 GLU A CA 1
ATOM 505 C C . GLU A 1 72 ? -5.854 -23.351 80.408 1.00 61.33 69 GLU A C 1
ATOM 506 O O . GLU A 1 72 ? -6.741 -23.222 81.261 1.00 64.16 69 GLU A O 1
ATOM 512 N N . HIS A 1 73 ? -4.744 -22.612 80.429 1.00 55.01 70 HIS A N 1
ATOM 513 C CA . HIS A 1 73 ? -4.603 -21.511 81.402 1.00 50.63 70 HIS A CA 1
ATOM 514 C C . HIS A 1 73 ? -5.426 -20.240 81.162 1.00 51.38 70 HIS A C 1
ATOM 515 O O . HIS A 1 73 ? -6.064 -19.732 82.102 1.00 46.54 70 HIS A O 1
ATOM 522 N N . VAL A 1 74 ? -5.285 -19.646 79.967 1.00 55.87 71 VAL A N 1
ATOM 523 C CA . VAL A 1 74 ? -6.062 -18.452 79.602 1.00 56.15 71 VAL A CA 1
ATOM 524 C C . VAL A 1 74 ? -7.283 -18.540 78.682 1.00 62.26 71 VAL A C 1
ATOM 525 O O . VAL A 1 74 ? -7.949 -17.535 78.488 1.00 69.13 71 VAL A O 1
ATOM 529 N N . GLY A 1 75 ? -7.607 -19.710 78.142 1.00 62.70 72 GLY A N 1
ATOM 530 C CA . GLY A 1 75 ? -8.737 -19.825 77.218 1.00 58.13 72 GLY A CA 1
ATOM 531 C C . GLY A 1 75 ? -10.091 -19.683 77.895 1.00 52.33 72 GLY A C 1
ATOM 532 O O . GLY A 1 75 ? -10.252 -20.143 79.005 1.00 51.36 72 GLY A O 1
ATOM 533 N N . TYR A 1 76 ? -11.061 -19.051 77.234 1.00 53.29 73 TYR A N 1
ATOM 534 C CA . TYR A 1 76 ? -12.435 -18.999 77.749 1.00 47.47 73 TYR A CA 1
ATOM 535 C C . TYR A 1 76 ? -12.982 -20.398 77.929 1.00 45.68 73 TYR A C 1
ATOM 536 O O . TYR A 1 76 ? -12.647 -21.306 77.182 1.00 48.87 73 TYR A O 1
ATOM 545 N N . ALA A 1 77 ? -13.837 -20.578 78.925 1.00 50.86 74 ALA A N 1
ATOM 546 C CA . ALA A 1 77 ? -14.490 -21.867 79.092 1.00 45.30 74 ALA A CA 1
ATOM 547 C C . ALA A 1 77 ? -15.955 -21.593 78.810 1.00 43.88 74 ALA A C 1
ATOM 548 O O . ALA A 1 77 ? -16.360 -20.432 78.838 1.00 43.45 74 ALA A O 1
ATOM 550 N N . PRO A 1 78 ? -16.719 -22.635 78.432 1.00 46.57 75 PRO A N 1
ATOM 551 C CA . PRO A 1 78 ? -18.132 -22.440 78.062 1.00 50.74 75 PRO A CA 1
ATOM 552 C C . PRO A 1 78 ? -18.972 -22.055 79.274 1.00 51.52 75 PRO A C 1
ATOM 553 O O . PRO A 1 78 ? -18.602 -22.359 80.394 1.00 45.67 75 PRO A O 1
ATOM 557 N N . ILE A 1 79 ? -20.083 -21.389 79.008 1.00 50.10 76 ILE A N 1
ATOM 558 C CA . ILE A 1 79 ? -20.927 -20.810 80.017 1.00 50.96 76 ILE A CA 1
ATOM 559 C C . ILE A 1 79 ? -21.314 -21.816 81.125 1.00 45.24 76 ILE A C 1
ATOM 560 O O . ILE A 1 79 ? -21.375 -21.464 82.291 1.00 38.71 76 ILE A O 1
ATOM 565 N N . ALA A 1 80 ? -21.543 -23.068 80.774 1.00 39.36 77 ALA A N 1
ATOM 566 C CA . ALA A 1 80 ? -21.952 -24.016 81.801 1.00 45.77 77 ALA A CA 1
ATOM 567 C C . ALA A 1 80 ? -20.763 -24.700 82.467 1.00 44.80 77 ALA A C 1
ATOM 568 O O . ALA A 1 80 ? -20.937 -25.461 83.404 1.00 44.68 77 ALA A O 1
ATOM 570 N N . GLY A 1 81 ? -19.567 -24.426 81.954 1.00 46.36 78 GLY A N 1
ATOM 571 C CA . GLY A 1 81 ? -18.359 -25.120 82.349 1.00 44.72 78 GLY A CA 1
ATOM 572 C C . GLY A 1 81 ? -17.907 -26.175 81.334 1.00 45.67 78 GLY A C 1
ATOM 573 O O . GLY A 1 81 ? -18.613 -26.547 80.408 1.00 42.27 78 GLY A O 1
ATOM 574 N N . ILE A 1 82 ? -16.696 -26.655 81.543 1.00 40.34 79 ILE A N 1
ATOM 575 C CA . ILE A 1 82 ? -16.137 -27.734 80.794 1.00 39.22 79 ILE A CA 1
ATOM 576 C C . ILE A 1 82 ? -16.880 -29.019 81.059 1.00 41.42 79 ILE A C 1
ATOM 577 O O . ILE A 1 82 ? -16.923 -29.495 82.193 1.00 37.76 79 ILE A O 1
ATOM 582 N N . PRO A 1 83 ? -17.435 -29.616 80.001 1.00 42.79 80 PRO A N 1
ATOM 583 C CA . PRO A 1 83 ? -18.182 -30.854 80.185 1.00 38.76 80 PRO A CA 1
ATOM 584 C C . PRO A 1 83 ? -17.386 -31.893 80.992 1.00 43.17 80 PRO A C 1
ATOM 585 O O . PRO A 1 83 ? -17.963 -32.547 81.873 1.00 46.50 80 PRO A O 1
ATOM 589 N N . ASP A 1 84 ? -16.091 -32.021 80.719 1.00 46.02 81 ASP A N 1
ATOM 590 C CA . ASP A 1 84 ? -15.261 -32.974 81.462 1.00 50.17 81 ASP A CA 1
ATOM 591 C C . ASP A 1 84 ? -15.273 -32.685 82.974 1.00 41.34 81 ASP A C 1
ATOM 592 O O . ASP A 1 84 ? -15.263 -33.596 83.786 1.00 42.26 81 ASP A O 1
ATOM 597 N N . PHE A 1 85 ? -15.272 -31.408 83.322 1.00 33.93 82 PHE A N 1
ATOM 598 C CA . PHE A 1 85 ? -15.302 -30.994 84.721 1.00 38.32 82 PHE A CA 1
ATOM 599 C C . PHE A 1 85 ? -16.655 -31.318 85.333 1.00 40.67 82 PHE A C 1
ATOM 600 O O . PHE A 1 85 ? -16.707 -31.931 86.387 1.00 49.30 82 PHE A O 1
ATOM 608 N N . LEU A 1 86 ? -17.748 -30.922 84.684 1.00 40.38 83 LEU A N 1
ATOM 609 C CA . LEU A 1 86 ? -19.071 -31.296 85.172 1.00 43.26 83 LEU A CA 1
ATOM 610 C C . LEU A 1 86 ? -19.184 -32.812 85.412 1.00 45.34 83 LEU A C 1
ATOM 611 O O . LEU A 1 86 ? -19.724 -33.251 86.448 1.00 42.10 83 LEU A O 1
ATOM 616 N N A CYS A 1 87 ? -18.674 -33.617 84.480 0.63 41.10 84 CYS A N 1
ATOM 617 N N B CYS A 1 87 ? -18.685 -33.608 84.472 0.37 42.07 84 CYS A N 1
ATOM 618 C CA A CYS A 1 87 ? -18.689 -35.070 84.675 0.63 44.26 84 CYS A CA 1
ATOM 619 C CA B CYS A 1 87 ? -18.669 -35.051 84.675 0.37 44.01 84 CYS A CA 1
ATOM 620 C C A CYS A 1 87 ? -17.788 -35.571 85.832 0.63 44.77 84 CYS A C 1
ATOM 621 C C B CYS A 1 87 ? -17.864 -35.425 85.929 0.37 44.52 84 CYS A C 1
ATOM 622 O O A CYS A 1 87 ? -18.152 -36.484 86.573 0.63 46.42 84 CYS A O 1
ATOM 623 O O B CYS A 1 87 ? -18.373 -36.083 86.835 0.37 45.38 84 CYS A O 1
ATOM 628 N N . ALA A 1 88 ? -16.616 -34.974 85.982 1.00 40.76 85 ALA A N 1
ATOM 629 C CA . ALA A 1 88 ? -15.686 -35.403 87.015 1.00 45.78 85 ALA A CA 1
ATOM 630 C C . ALA A 1 88 ? -16.149 -34.987 88.413 1.00 43.93 85 ALA A C 1
ATOM 631 O O . ALA A 1 88 ? -15.985 -35.746 89.376 1.00 45.43 85 ALA A O 1
ATOM 633 N N . ALA A 1 89 ? -16.744 -33.798 88.511 1.00 40.92 86 ALA A N 1
ATOM 634 C CA . ALA A 1 89 ? -17.284 -33.276 89.779 1.00 41.53 86 ALA A CA 1
ATOM 635 C C . ALA A 1 89 ? -18.428 -34.097 90.393 1.00 48.18 86 ALA A C 1
ATOM 636 O O . ALA A 1 89 ? -18.503 -34.213 91.604 1.00 47.48 86 ALA A O 1
ATOM 638 N N . GLU A 1 90 ? -19.335 -34.600 89.548 1.00 52.58 87 GLU A N 1
ATOM 639 C CA . GLU A 1 90 ? -20.455 -35.465 89.938 1.00 45.52 87 GLU A CA 1
ATOM 640 C C . GLU A 1 90 ? -19.917 -36.821 90.394 1.00 42.83 87 GLU A C 1
ATOM 641 O O . GLU A 1 90 ? -20.388 -37.408 91.354 1.00 47.55 87 GLU A O 1
ATOM 647 N N . LYS A 1 91 ? -18.930 -37.316 89.669 1.00 41.27 88 LYS A N 1
ATOM 648 C CA . LYS A 1 91 ? -18.291 -38.594 89.950 1.00 50.27 88 LYS A CA 1
ATOM 649 C C . LYS A 1 91 ? -17.556 -38.593 91.299 1.00 50.51 88 LYS A C 1
ATOM 650 O O . LYS A 1 91 ? -17.794 -39.479 92.127 1.00 54.30 88 LYS A O 1
ATOM 656 N N . GLU A 1 92 ? -16.684 -37.610 91.549 1.00 48.71 89 GLU A N 1
ATOM 657 C CA . GLU A 1 92 ? -15.977 -37.588 92.847 1.00 48.36 89 GLU A CA 1
ATOM 658 C C . GLU A 1 92 ? -16.891 -37.170 93.997 1.00 46.85 89 GLU A C 1
ATOM 659 O O . GLU A 1 92 ? -16.683 -37.614 95.110 1.00 53.62 89 GLU A O 1
ATOM 665 N N . CYS A 1 93 ? -17.933 -36.380 93.714 1.00 36.79 90 CYS A N 1
ATOM 666 C CA . CYS A 1 93 ? -18.941 -36.070 94.722 1.00 37.63 90 CYS A CA 1
ATOM 667 C C . CYS A 1 93 ? -19.803 -37.300 95.126 1.00 49.49 90 CYS A C 1
ATOM 668 O O . CYS A 1 93 ? -19.824 -37.670 96.290 1.00 44.05 90 CYS A O 1
ATOM 671 N N . PHE A 1 94 ? -20.449 -37.948 94.147 1.00 45.68 91 PHE A N 1
ATOM 672 C CA . PHE A 1 94 ? -21.422 -39.029 94.389 1.00 47.78 91 PHE A CA 1
ATOM 673 C C . PHE A 1 94 ? -20.806 -40.397 94.714 1.00 50.84 91 PHE A C 1
ATOM 674 O O . PHE A 1 94 ? -21.442 -41.228 95.335 1.00 47.41 91 PHE A O 1
ATOM 682 N N . GLY A 1 95 ? -19.588 -40.656 94.271 1.00 51.70 92 GLY A N 1
ATOM 683 C CA . GLY A 1 95 ? -18.993 -41.961 94.530 1.00 54.17 92 GLY A CA 1
ATOM 684 C C . GLY A 1 95 ? -19.839 -43.147 94.084 1.00 55.36 92 GLY A C 1
ATOM 685 O O . GLY A 1 95 ? -20.373 -43.147 92.984 1.00 58.25 92 GLY A O 1
ATOM 686 N N . ASN A 1 96 ? -19.962 -44.161 94.934 1.00 54.06 93 ASN A N 1
ATOM 687 C CA . ASN A 1 96 ? -20.730 -45.357 94.593 1.00 55.75 93 ASN A CA 1
ATOM 688 C C . ASN A 1 96 ? -22.218 -45.100 94.830 1.00 56.60 93 ASN A C 1
ATOM 689 O O . ASN A 1 96 ? -23.057 -45.989 94.715 1.00 64.81 93 ASN A O 1
ATOM 694 N N . PHE A 1 97 ? -22.496 -43.894 95.295 1.00 47.87 94 PHE A N 1
ATOM 695 C CA . PHE A 1 97 ? -23.824 -43.408 95.701 1.00 42.91 94 PHE A CA 1
ATOM 696 C C . PHE A 1 97 ? -24.626 -42.540 94.731 1.00 48.45 94 PHE A C 1
ATOM 697 O O . PHE A 1 97 ? -25.574 -41.868 95.152 1.00 51.01 94 PHE A O 1
ATOM 705 N N . ARG A 1 98 ? -24.181 -42.430 93.478 1.00 54.25 95 ARG A N 1
ATOM 706 C CA . ARG A 1 98 ? -24.922 -41.584 92.538 1.00 55.40 95 ARG A CA 1
ATOM 707 C C . ARG A 1 98 ? -26.431 -41.908 92.570 1.00 49.95 95 ARG A C 1
ATOM 708 O O . ARG A 1 98 ? -26.833 -43.050 92.332 1.00 45.65 95 ARG A O 1
ATOM 716 N N . PRO A 1 99 ? -27.273 -40.898 92.878 1.00 45.94 96 PRO A N 1
ATOM 717 C CA . PRO A 1 99 ? -28.715 -41.174 92.871 1.00 48.70 96 PRO A CA 1
ATOM 718 C C . PRO A 1 99 ? -29.277 -41.461 91.480 1.00 52.68 96 PRO A C 1
ATOM 719 O O . PRO A 1 99 ? -28.699 -41.076 90.441 1.00 55.54 96 PRO A O 1
ATOM 723 N N . GLU A 1 100 ? -30.398 -42.174 91.478 1.00 51.21 97 GLU A N 1
ATOM 724 C CA . GLU A 1 100 ? -31.172 -42.445 90.263 1.00 54.02 97 GLU A CA 1
ATOM 725 C C . GLU A 1 100 ? -32.006 -41.246 89.849 1.00 52.24 97 GLU A C 1
ATOM 726 O O . GLU A 1 100 ? -32.268 -40.380 90.675 1.00 53.06 97 GLU A O 1
ATOM 732 N N . GLY A 1 101 ? -32.411 -41.185 88.579 1.00 45.31 98 GLY A N 1
ATOM 733 C CA . GLY A 1 101 ? -33.159 -40.038 88.106 1.00 44.43 98 GLY A CA 1
ATOM 734 C C . GLY A 1 101 ? -32.350 -39.084 87.239 1.00 49.86 98 GLY A C 1
ATOM 735 O O . GLY A 1 101 ? -31.281 -39.410 86.763 1.00 52.67 98 GLY A O 1
ATOM 736 N N . HIS A 1 102 ? -32.896 -37.905 86.994 1.00 51.59 99 HIS A N 1
ATOM 737 C CA . HIS A 1 102 ? -32.291 -36.947 86.082 1.00 41.94 99 HIS A CA 1
ATOM 738 C C . HIS A 1 102 ? -31.359 -35.955 86.780 1.00 47.00 99 HIS A C 1
ATOM 739 O O . HIS A 1 102 ? -31.788 -35.214 87.718 1.00 36.26 99 HIS A O 1
ATOM 746 N N . ILE A 1 103 ? -30.106 -35.947 86.306 1.00 44.33 100 ILE A N 1
ATOM 747 C CA . ILE A 1 103 ? -29.045 -35.161 86.908 1.00 44.03 100 ILE A CA 1
ATOM 748 C C . ILE A 1 103 ? -28.435 -34.171 85.924 1.00 41.79 100 ILE A C 1
ATOM 749 O O . ILE A 1 103 ? -28.040 -34.552 84.807 1.00 41.37 100 ILE A O 1
ATOM 754 N N A ARG A 1 104 ? -28.375 -32.900 86.331 0.48 36.34 101 ARG A N 1
ATOM 755 N N B ARG A 1 104 ? -28.342 -32.908 86.325 0.52 36.12 101 ARG A N 1
ATOM 756 C CA A ARG A 1 104 ? -27.804 -31.837 85.514 0.48 41.04 101 ARG A CA 1
ATOM 757 C CA B ARG A 1 104 ? -27.724 -31.918 85.466 0.52 40.90 101 ARG A CA 1
ATOM 758 C C A ARG A 1 104 ? -26.866 -31.022 86.386 0.48 40.96 101 ARG A C 1
ATOM 759 C C B ARG A 1 104 ? -26.928 -30.925 86.296 0.52 41.09 101 ARG A C 1
ATOM 760 O O A ARG A 1 104 ? -27.207 -30.697 87.523 0.48 37.10 101 ARG A O 1
ATOM 761 O O B ARG A 1 104 ? -27.411 -30.416 87.311 0.52 36.95 101 ARG A O 1
ATOM 776 N N . SER A 1 105 ? -25.698 -30.667 85.850 1.00 44.55 102 SER A N 1
ATOM 777 C CA . SER A 1 105 ? -24.740 -29.846 86.593 1.00 42.26 102 SER A CA 1
ATOM 778 C C . SER A 1 105 ? -24.389 -28.558 85.878 1.00 40.90 102 SER A C 1
ATOM 779 O O . SER A 1 105 ? -24.457 -28.516 84.658 1.00 41.93 102 SER A O 1
ATOM 782 N N . ILE A 1 106 ? -24.001 -27.530 86.650 1.00 38.84 103 ILE A N 1
ATOM 783 C CA . ILE A 1 106 ? -23.583 -26.231 86.125 1.00 39.98 103 ILE A CA 1
ATOM 784 C C . ILE A 1 106 ? -22.411 -25.747 86.960 1.00 44.18 103 ILE A C 1
ATOM 785 O O . ILE A 1 106 ? -22.444 -25.883 88.189 1.00 31.10 103 ILE A O 1
ATOM 790 N N . ALA A 1 107 ? -21.366 -25.219 86.292 1.00 39.92 104 ALA A N 1
ATOM 791 C CA . ALA A 1 107 ? -20.206 -24.595 86.960 1.00 38.42 104 ALA A CA 1
ATOM 792 C C . ALA A 1 107 ? -20.595 -23.323 87.701 1.00 39.67 104 ALA A C 1
ATOM 793 O O . ALA A 1 107 ? -21.403 -22.532 87.186 1.00 37.96 104 ALA A O 1
ATOM 795 N N . THR A 1 108 ? -20.033 -23.127 88.904 1.00 36.77 105 THR A N 1
ATOM 796 C CA . THR A 1 108 ? -20.412 -21.977 89.739 1.00 35.92 105 THR A CA 1
ATOM 797 C C . THR A 1 108 ? -19.208 -21.309 90.337 1.00 41.00 105 THR A C 1
ATOM 798 O O . THR A 1 108 ? -18.134 -21.916 90.385 1.00 46.54 105 THR A O 1
ATOM 802 N N . ALA A 1 109 ? -19.369 -20.120 90.916 1.00 41.15 106 ALA A N 1
ATOM 803 C CA . ALA A 1 109 ? -18.190 -19.597 91.554 1.00 37.27 106 ALA A CA 1
ATOM 804 C C . ALA A 1 109 ? -18.272 -20.157 92.967 1.00 48.15 106 ALA A C 1
ATOM 805 O O . ALA A 1 109 ? -18.892 -19.581 93.858 1.00 47.51 106 ALA A O 1
ATOM 807 N N . GLY A 1 110 ? -17.516 -21.220 93.196 1.00 47.89 107 GLY A N 1
ATOM 808 C CA . GLY A 1 110 ? -17.606 -21.904 94.458 1.00 52.14 107 GLY A CA 1
ATOM 809 C C . GLY A 1 110 ? -19.024 -22.276 94.856 1.00 54.29 107 GLY A C 1
ATOM 810 O O . GLY A 1 110 ? -19.918 -22.405 94.017 1.00 64.52 107 GLY A O 1
ATOM 811 N N . GLY A 1 111 ? -19.228 -22.377 96.169 1.00 42.97 108 GLY A N 1
ATOM 812 C CA . GLY A 1 111 ? -20.496 -22.742 96.744 1.00 41.42 108 GLY A CA 1
ATOM 813 C C . GLY A 1 111 ? -21.319 -21.489 96.901 1.00 45.39 108 GLY A C 1
ATOM 814 O O . GLY A 1 111 ? -22.550 -21.562 96.953 1.00 49.29 108 GLY A O 1
ATOM 815 N N . THR A 1 112 ? -20.657 -20.333 96.975 1.00 40.30 109 THR A N 1
ATOM 816 C CA . THR A 1 112 ? -21.403 -19.068 96.987 1.00 41.71 109 THR A CA 1
ATOM 817 C C . THR A 1 112 ? -22.198 -18.899 95.681 1.00 38.84 109 THR A C 1
ATOM 818 O O . THR A 1 112 ? -23.379 -18.563 95.700 1.00 37.41 109 THR A O 1
ATOM 822 N N . GLY A 1 113 ? -21.535 -19.159 94.559 1.00 37.48 110 GLY A N 1
ATOM 823 C CA . GLY A 1 113 ? -22.171 -19.094 93.265 1.00 38.19 110 GLY A CA 1
ATOM 824 C C . GLY A 1 113 ? -23.381 -20.003 93.194 1.00 35.48 110 GLY A C 1
ATOM 825 O O . GLY A 1 113 ? -24.434 -19.580 92.769 1.00 32.95 110 GLY A O 1
ATOM 826 N N . GLY A 1 114 ? -23.242 -21.236 93.650 1.00 35.53 111 GLY A N 1
ATOM 827 C CA . GLY A 1 114 ? -24.332 -22.185 93.497 1.00 36.11 111 GLY A CA 1
ATOM 828 C C . GLY A 1 114 ? -25.538 -21.729 94.291 1.00 39.47 111 GLY A C 1
ATOM 829 O O . GLY A 1 114 ? -26.679 -21.903 93.848 1.00 43.51 111 GLY A O 1
ATOM 830 N N . ILE A 1 115 ? -25.299 -21.173 95.478 1.00 41.36 112 ILE A N 1
ATOM 831 C CA . ILE A 1 115 ? -26.390 -20.839 96.389 1.00 35.33 112 ILE A CA 1
ATOM 832 C C . ILE A 1 115 ? -27.004 -19.517 95.909 1.00 36.10 112 ILE A C 1
ATOM 833 O O . ILE A 1 115 ? -28.213 -19.306 96.052 1.00 36.35 112 ILE A O 1
ATOM 838 N N . HIS A 1 116 ? -26.163 -18.637 95.341 1.00 36.73 113 HIS A N 1
ATOM 839 C CA . HIS A 1 116 ? -26.615 -17.375 94.695 1.00 29.37 113 HIS A CA 1
ATOM 840 C C . HIS A 1 116 ? -27.576 -17.718 93.561 1.00 32.00 113 HIS A C 1
ATOM 841 O O . HIS A 1 116 ? -28.670 -17.146 93.437 1.00 34.03 113 HIS A O 1
ATOM 848 N N . HIS A 1 117 ? -27.171 -18.683 92.747 1.00 26.55 114 HIS A N 1
ATOM 849 C CA . HIS A 1 117 ? -28.014 -19.153 91.667 1.00 36.22 114 HIS A CA 1
ATOM 850 C C . HIS A 1 117 ? -29.330 -19.784 92.169 1.00 38.62 114 HIS A C 1
ATOM 851 O O . HIS A 1 117 ? -30.445 -19.492 91.654 1.00 33.92 114 HIS A O 1
ATOM 858 N N . LEU A 1 118 ? -29.193 -20.649 93.168 1.00 35.07 115 LEU A N 1
ATOM 859 C CA . LEU A 1 118 ? -30.328 -21.427 93.654 1.00 30.74 115 LEU A CA 1
ATOM 860 C C . LEU A 1 118 ? -31.402 -20.473 94.121 1.00 24.87 115 LEU A C 1
ATOM 861 O O . LEU A 1 118 ? -32.556 -20.604 93.751 1.00 30.62 115 LEU A O 1
ATOM 866 N N . ILE A 1 119 ? -30.983 -19.457 94.873 1.00 28.41 116 ILE A N 1
ATOM 867 C CA . ILE A 1 119 ? -31.921 -18.550 95.506 1.00 30.44 116 ILE A CA 1
ATOM 868 C C . ILE A 1 119 ? -32.518 -17.640 94.453 1.00 37.01 116 ILE A C 1
ATOM 869 O O . ILE A 1 119 ? -33.701 -17.319 94.524 1.00 44.08 116 ILE A O 1
ATOM 874 N N . HIS A 1 120 ? -31.685 -17.171 93.517 1.00 38.32 117 HIS A N 1
ATOM 875 C CA . HIS A 1 120 ? -32.176 -16.345 92.430 1.00 37.89 117 HIS A CA 1
ATOM 876 C C . HIS A 1 120 ? -33.223 -17.124 91.586 1.00 35.06 117 HIS A C 1
ATOM 877 O O . HIS A 1 120 ? -34.241 -16.581 91.164 1.00 29.88 117 HIS A O 1
ATOM 884 N N . ASN A 1 121 ? -32.968 -18.386 91.300 1.00 30.12 118 ASN A N 1
ATOM 885 C CA . ASN A 1 121 ? -33.915 -19.089 90.424 1.00 32.02 118 ASN A CA 1
ATOM 886 C C . ASN A 1 121 ? -35.171 -19.730 91.014 1.00 45.62 118 ASN A C 1
ATOM 887 O O . ASN A 1 121 ? -36.168 -19.864 90.311 1.00 49.57 118 ASN A O 1
ATOM 892 N N . TYR A 1 122 ? -35.059 -20.214 92.259 1.00 47.66 119 TYR A N 1
ATOM 893 C CA . TYR A 1 122 ? -36.133 -20.902 93.008 1.00 33.61 119 TYR A CA 1
ATOM 894 C C . TYR A 1 122 ? -36.938 -20.179 94.104 1.00 37.38 119 TYR A C 1
ATOM 895 O O . TYR A 1 122 ? -37.683 -20.825 94.827 1.00 32.96 119 TYR A O 1
ATOM 904 N N . THR A 1 123 ? -36.684 -18.886 94.321 1.00 35.53 120 THR A N 1
ATOM 905 C CA . THR A 1 123 ? -37.420 -18.145 95.318 1.00 25.07 120 THR A CA 1
ATOM 906 C C . THR A 1 123 ? -37.932 -16.843 94.713 1.00 29.78 120 THR A C 1
ATOM 907 O O . THR A 1 123 ? -37.242 -16.250 93.865 1.00 36.13 120 THR A O 1
ATOM 911 N N . GLU A 1 124 ? -39.125 -16.407 95.131 1.00 24.56 121 GLU A N 1
ATOM 912 C CA . GLU A 1 124 ? -39.669 -15.107 94.741 1.00 29.80 121 GLU A CA 1
ATOM 913 C C . GLU A 1 124 ? -39.051 -13.987 95.608 1.00 41.05 121 GLU A C 1
ATOM 914 O O . GLU A 1 124 ? -38.512 -14.243 96.671 1.00 37.24 121 GLU A O 1
ATOM 920 N N . PRO A 1 125 ? -39.132 -12.735 95.147 1.00 46.30 122 PRO A N 1
ATOM 921 C CA . PRO A 1 125 ? -38.611 -11.648 95.980 1.00 52.08 122 PRO A CA 1
ATOM 922 C C . PRO A 1 125 ? -39.361 -11.547 97.321 1.00 49.62 122 PRO A C 1
ATOM 923 O O . PRO A 1 125 ? -40.588 -11.600 97.319 1.00 44.26 122 PRO A O 1
ATOM 927 N N . GLY A 1 126 ? -38.650 -11.402 98.444 1.00 44.98 123 GLY A N 1
ATOM 928 C CA . GLY A 1 126 ? -39.308 -11.298 99.756 1.00 28.00 123 GLY A CA 1
ATOM 929 C C . GLY A 1 126 ? -39.429 -12.653 100.446 1.00 32.86 123 GLY A C 1
ATOM 930 O O . GLY A 1 126 ? -39.780 -12.752 101.612 1.00 34.81 123 GLY A O 1
ATOM 931 N N . ASP A 1 127 ? -39.149 -13.719 99.724 1.00 23.07 124 ASP A N 1
ATOM 932 C CA . ASP A 1 127 ? -39.331 -15.025 100.288 1.00 35.83 124 ASP A CA 1
ATOM 933 C C . ASP A 1 127 ? -38.332 -15.233 101.442 1.00 42.99 124 ASP A C 1
ATOM 934 O O . ASP A 1 127 ? -37.356 -14.484 101.589 1.00 33.18 124 ASP A O 1
ATOM 939 N N . GLU A 1 128 ? -38.639 -16.236 102.269 1.00 46.29 125 GLU A N 1
ATOM 940 C CA . GLU A 1 128 ? -37.741 -16.733 103.301 1.00 38.86 125 GLU A CA 1
ATOM 941 C C . GLU A 1 128 ? -36.994 -17.972 102.851 1.00 34.75 125 GLU A C 1
ATOM 942 O O . GLU A 1 128 ? -37.536 -18.823 102.158 1.00 35.68 125 GLU A O 1
ATOM 948 N N . VAL A 1 129 ? -35.743 -18.070 103.266 1.00 33.65 126 VAL A N 1
ATOM 949 C CA . VAL A 1 129 ? -34.907 -19.231 102.988 1.00 39.37 126 VAL A CA 1
ATOM 950 C C . VAL A 1 129 ? -34.488 -19.786 104.359 1.00 36.49 126 VAL A C 1
ATOM 951 O O . VAL A 1 129 ? -34.120 -19.002 105.236 1.00 36.98 126 VAL A O 1
ATOM 955 N N . LEU A 1 130 ? -34.554 -21.103 104.544 1.00 31.13 127 LEU A N 1
ATOM 956 C CA . LEU A 1 130 ? -34.266 -21.745 105.835 1.00 34.18 127 LEU A CA 1
ATOM 957 C C . LEU A 1 130 ? -32.854 -22.355 105.860 1.00 39.65 127 LEU A C 1
ATOM 958 O O . LEU A 1 130 ? -32.404 -22.992 104.893 1.00 31.89 127 LEU A O 1
ATOM 963 N N . THR A 1 131 ? -32.140 -22.116 106.956 1.00 37.46 128 THR A N 1
ATOM 964 C CA . THR A 1 131 ? -30.941 -22.881 107.267 1.00 37.44 128 THR A CA 1
ATOM 965 C C . THR A 1 131 ? -30.848 -23.054 108.785 1.00 40.44 128 THR A C 1
ATOM 966 O O . THR A 1 131 ? -31.608 -22.426 109.530 1.00 37.73 128 THR A O 1
ATOM 970 N N . ALA A 1 132 ? -29.941 -23.921 109.230 1.00 42.27 129 ALA A N 1
ATOM 971 C CA . ALA A 1 132 ? -29.668 -24.115 110.666 1.00 38.65 129 ALA A CA 1
ATOM 972 C C . ALA A 1 132 ? -29.187 -22.825 111.377 1.00 38.48 129 ALA A C 1
ATOM 973 O O . ALA A 1 132 ? -28.632 -21.945 110.750 1.00 36.20 129 ALA A O 1
ATOM 975 N N . ASP A 1 133 ? -29.444 -22.705 112.677 1.00 40.25 130 ASP A N 1
ATOM 976 C CA . ASP A 1 133 ? -29.010 -21.525 113.439 1.00 38.38 130 ASP A CA 1
ATOM 977 C C . ASP A 1 133 ? -27.483 -21.362 113.588 1.00 37.38 130 ASP A C 1
ATOM 978 O O . ASP A 1 133 ? -27.031 -20.278 113.914 1.00 46.64 130 ASP A O 1
ATOM 983 N N . TRP A 1 134 ? -26.716 -22.436 113.365 1.00 32.92 131 TRP A N 1
ATOM 984 C CA . TRP A 1 134 ? -25.257 -22.369 113.154 1.00 37.82 131 TRP A CA 1
ATOM 985 C C . TRP A 1 134 ? -24.972 -22.474 111.662 1.00 39.09 131 TRP A C 1
ATOM 986 O O . TRP A 1 134 ? -25.214 -23.514 111.037 1.00 31.83 131 TRP A O 1
ATOM 997 N N . TYR A 1 135 ? -24.450 -21.417 111.073 1.00 37.42 132 TYR A N 1
ATOM 998 C CA . TYR A 1 135 ? -24.326 -21.449 109.632 1.00 39.91 132 TYR A CA 1
ATOM 999 C C . TYR A 1 135 ? -23.196 -20.519 109.166 1.00 42.44 132 TYR A C 1
ATOM 1000 O O . TYR A 1 135 ? -22.681 -19.657 109.923 1.00 37.20 132 TYR A O 1
ATOM 1009 N N . TRP A 1 136 ? -22.790 -20.716 107.924 1.00 41.27 133 TRP A N 1
ATOM 1010 C CA . TRP A 1 136 ? -21.817 -19.830 107.328 1.00 41.24 133 TRP A CA 1
ATOM 1011 C C . TRP A 1 136 ? -22.491 -18.502 106.985 1.00 39.31 133 TRP A C 1
ATOM 1012 O O . TRP A 1 136 ? -23.452 -18.452 106.223 1.00 39.32 133 TRP A O 1
ATOM 1023 N N . GLY A 1 137 ? -21.970 -17.428 107.551 1.00 37.03 134 GLY A N 1
ATOM 1024 C CA . GLY A 1 137 ? -22.626 -16.138 107.480 1.00 42.94 134 GLY A CA 1
ATOM 1025 C C . GLY A 1 137 ? -22.927 -15.621 106.089 1.00 43.15 134 GLY A C 1
ATOM 1026 O O . GLY A 1 137 ? -23.828 -14.811 105.916 1.00 41.41 134 GLY A O 1
ATOM 1027 N N . ALA A 1 138 ? -22.166 -16.083 105.107 1.00 45.91 135 ALA A N 1
ATOM 1028 C CA . ALA A 1 138 ? -22.371 -15.694 103.715 1.00 46.09 135 ALA A CA 1
ATOM 1029 C C . ALA A 1 138 ? -23.808 -15.956 103.268 1.00 43.86 135 ALA A C 1
ATOM 1030 O O . ALA A 1 138 ? -24.349 -15.155 102.516 1.00 40.90 135 ALA A O 1
ATOM 1032 N N . TYR A 1 139 ? -24.416 -17.066 103.723 1.00 32.70 136 TYR A N 1
ATOM 1033 C CA . TYR A 1 139 ? -25.792 -17.408 103.312 1.00 32.93 136 TYR A CA 1
ATOM 1034 C C . TYR A 1 139 ? -26.696 -16.233 103.543 1.00 34.79 136 TYR A C 1
ATOM 1035 O O . TYR A 1 139 ? -27.688 -16.081 102.852 1.00 37.61 136 TYR A O 1
ATOM 1044 N N . ARG A 1 140 ? -26.400 -15.454 104.585 1.00 36.66 137 ARG A N 1
ATOM 1045 C CA . ARG A 1 140 ? -27.321 -14.415 105.016 1.00 39.06 137 ARG A CA 1
ATOM 1046 C C . ARG A 1 140 ? -27.262 -13.233 104.076 1.00 36.41 137 ARG A C 1
ATOM 1047 O O . ARG A 1 140 ? -28.284 -12.579 103.801 1.00 36.66 137 ARG A O 1
ATOM 1055 N N . VAL A 1 141 ? -26.033 -12.945 103.647 1.00 41.11 138 VAL A N 1
ATOM 1056 C CA . VAL A 1 141 ? -25.712 -11.854 102.707 1.00 42.66 138 VAL A CA 1
ATOM 1057 C C . VAL A 1 141 ? -26.295 -12.157 101.324 1.00 37.20 138 VAL A C 1
ATOM 1058 O O . VAL A 1 141 ? -26.917 -11.273 100.689 1.00 29.25 138 VAL A O 1
ATOM 1062 N N . ILE A 1 142 ? -26.122 -13.414 100.886 1.00 33.68 139 ILE A N 1
ATOM 1063 C CA . ILE A 1 142 ? -26.767 -13.920 99.640 1.00 42.31 139 ILE A CA 1
ATOM 1064 C C . ILE A 1 142 ? -28.274 -13.672 99.638 1.00 41.35 139 ILE A C 1
ATOM 1065 O O . ILE A 1 142 ? -28.835 -13.084 98.707 1.00 40.93 139 ILE A O 1
ATOM 1070 N N . CYS A 1 143 ? -28.920 -14.069 100.725 1.00 37.68 140 CYS A N 1
ATOM 1071 C CA . CYS A 1 143 ? -30.329 -13.776 100.879 1.00 26.93 140 CYS A CA 1
ATOM 1072 C C . CYS A 1 143 ? -30.620 -12.305 100.909 1.00 33.08 140 CYS A C 1
ATOM 1073 O O . CYS A 1 143 ? -31.403 -11.834 100.080 1.00 37.72 140 CYS A O 1
ATOM 1076 N N . SER A 1 144 ? -29.989 -11.560 101.822 1.00 24.96 141 SER A N 1
ATOM 1077 C CA . SER A 1 144 ? -30.429 -10.196 102.016 1.00 29.19 141 SER A CA 1
ATOM 1078 C C . SER A 1 144 ? -30.046 -9.209 100.891 1.00 28.82 141 SER A C 1
ATOM 1079 O O . SER A 1 144 ? -30.748 -8.222 100.685 1.00 32.56 141 SER A O 1
ATOM 1082 N N . ASP A 1 145 ? -28.940 -9.457 100.187 1.00 29.01 142 ASP A N 1
ATOM 1083 C CA . ASP A 1 145 ? -28.516 -8.556 99.121 1.00 33.44 142 ASP A CA 1
ATOM 1084 C C . ASP A 1 145 ? -29.535 -8.569 97.968 1.00 41.16 142 ASP A C 1
ATOM 1085 O O . ASP A 1 145 ? -29.678 -7.580 97.214 1.00 32.62 142 ASP A O 1
ATOM 1090 N N . THR A 1 146 ? -30.189 -9.717 97.797 1.00 37.95 143 THR A N 1
ATOM 1091 C CA . THR A 1 146 ? -31.217 -9.873 96.758 1.00 39.31 143 THR A CA 1
ATOM 1092 C C . THR A 1 146 ? -32.635 -9.718 97.251 1.00 43.51 143 THR A C 1
ATOM 1093 O O . THR A 1 146 ? -33.583 -10.118 96.559 1.00 40.63 143 THR A O 1
ATOM 1097 N N . GLY A 1 147 ? -32.775 -9.297 98.505 1.00 38.20 144 GLY A N 1
ATOM 1098 C CA . GLY A 1 147 ? -34.092 -8.998 99.024 1.00 35.47 144 GLY A CA 1
ATOM 1099 C C . GLY A 1 147 ? -34.804 -10.208 99.618 1.00 39.24 144 GLY A C 1
ATOM 1100 O O . GLY A 1 147 ? -35.996 -10.132 99.901 1.00 40.44 144 GLY A O 1
ATOM 1101 N N . ARG A 1 148 ? -34.105 -11.328 99.803 1.00 38.87 145 ARG A N 1
ATOM 1102 C CA . ARG A 1 148 ? -34.714 -12.424 100.585 1.00 40.08 145 ARG A CA 1
ATOM 1103 C C . ARG A 1 148 ? -34.379 -12.312 102.077 1.00 37.24 145 ARG A C 1
ATOM 1104 O O . ARG A 1 148 ? -33.614 -11.449 102.473 1.00 43.36 145 ARG A O 1
ATOM 1112 N N . THR A 1 149 ? -34.939 -13.198 102.891 1.00 42.18 146 THR A N 1
ATOM 1113 C CA . THR A 1 149 ? -34.652 -13.217 104.339 1.00 41.67 146 THR A CA 1
ATOM 1114 C C . THR A 1 149 ? -34.207 -14.596 104.782 1.00 36.33 146 THR A C 1
ATOM 1115 O O . THR A 1 149 ? -34.904 -15.581 104.542 1.00 35.21 146 THR A O 1
ATOM 1119 N N . LEU A 1 150 ? -32.999 -14.684 105.327 1.00 35.05 147 LEU A N 1
ATOM 1120 C CA . LEU A 1 150 ? -32.520 -15.965 105.801 1.00 41.40 147 LEU A CA 1
ATOM 1121 C C . LEU A 1 150 ? -33.163 -16.112 107.145 1.00 39.54 147 LEU A C 1
ATOM 1122 O O . LEU A 1 150 ? -33.211 -15.149 107.899 1.00 35.34 147 LEU A O 1
ATOM 1127 N N . VAL A 1 151 ? -33.707 -17.294 107.404 1.00 40.09 148 VAL A N 1
ATOM 1128 C CA . VAL A 1 151 ? -34.351 -17.613 108.686 1.00 41.64 148 VAL A CA 1
ATOM 1129 C C . VAL A 1 151 ? -33.785 -18.949 109.156 1.00 38.10 148 VAL A C 1
ATOM 1130 O O . VAL A 1 151 ? -33.287 -19.735 108.324 1.00 34.64 148 VAL A O 1
ATOM 1134 N N . THR A 1 152 ? -33.844 -19.213 110.464 1.00 36.48 149 THR A N 1
ATOM 1135 C CA . THR A 1 152 ? -33.136 -20.371 111.035 1.00 39.88 149 THR A CA 1
ATOM 1136 C C . THR A 1 152 ? -33.988 -21.249 111.939 1.00 38.88 149 THR A C 1
ATOM 1137 O O . THR A 1 152 ? -34.968 -20.791 112.528 1.00 38.63 149 THR A O 1
ATOM 1141 N N . TYR A 1 153 ? -33.595 -22.514 112.034 1.00 37.33 150 TYR A N 1
ATOM 1142 C CA . TYR A 1 153 ? -34.206 -23.450 112.982 1.00 44.99 150 TYR A CA 1
ATOM 1143 C C . TYR A 1 153 ? -33.094 -23.928 113.893 1.00 38.70 150 TYR A C 1
ATOM 1144 O O . TYR A 1 153 ? -31.946 -24.034 113.451 1.00 32.18 150 TYR A O 1
ATOM 1153 N N . SER A 1 154 ? -33.435 -24.287 115.136 1.00 39.05 151 SER A N 1
ATOM 1154 C CA . SER A 1 154 ? -32.397 -24.692 116.050 1.00 40.64 151 SER A CA 1
ATOM 1155 C C . SER A 1 154 ? -31.910 -26.088 115.625 1.00 39.17 151 SER A C 1
ATOM 1156 O O . SER A 1 154 ? -32.692 -27.031 115.542 1.00 39.41 151 SER A O 1
ATOM 1159 N N . LEU A 1 155 ? -30.607 -26.180 115.314 1.00 36.97 152 LEU A N 1
ATOM 1160 C CA . LEU A 1 155 ? -29.997 -27.411 114.839 1.00 35.08 152 LEU A CA 1
ATOM 1161 C C . LEU A 1 155 ? -30.055 -28.490 115.926 1.00 37.72 152 LEU A C 1
ATOM 1162 O O . LEU A 1 155 ? -30.335 -29.655 115.644 1.00 39.94 152 LEU A O 1
ATOM 1167 N N . PHE A 1 156 ? -29.812 -28.111 117.169 1.00 35.34 153 PHE A N 1
ATOM 1168 C CA . PHE A 1 156 ? -29.797 -29.132 118.249 1.00 43.27 153 PHE A CA 1
ATOM 1169 C C . PHE A 1 156 ? -30.946 -29.118 119.245 1.00 40.79 153 PHE A C 1
ATOM 1170 O O . PHE A 1 156 ? -31.407 -28.059 119.680 1.00 43.24 153 PHE A O 1
ATOM 1178 N N . ASP A 1 157 ? -31.417 -30.317 119.573 1.00 45.26 154 ASP A N 1
ATOM 1179 C CA . ASP A 1 157 ? -32.244 -30.544 120.775 1.00 48.95 154 ASP A CA 1
ATOM 1180 C C . ASP A 1 157 ? -31.317 -30.561 122.012 1.00 45.13 154 ASP A C 1
ATOM 1181 O O . ASP A 1 157 ? -30.130 -30.310 121.889 1.00 38.10 154 ASP A O 1
ATOM 1186 N N . GLU A 1 158 ? -31.853 -30.880 123.183 1.00 56.99 155 GLU A N 1
ATOM 1187 C CA . GLU A 1 158 ? -31.110 -30.777 124.443 1.00 65.23 155 GLU A CA 1
ATOM 1188 C C . GLU A 1 158 ? -29.934 -31.753 124.596 1.00 62.51 155 GLU A C 1
ATOM 1189 O O . GLU A 1 158 ? -29.031 -31.551 125.413 1.00 65.35 155 GLU A O 1
ATOM 1195 N N . HIS A 1 159 ? -29.969 -32.819 123.820 1.00 53.82 156 HIS A N 1
ATOM 1196 C CA . HIS A 1 159 ? -28.913 -33.813 123.802 1.00 56.65 156 HIS A CA 1
ATOM 1197 C C . HIS A 1 159 ? -27.890 -33.557 122.666 1.00 56.45 156 HIS A C 1
ATOM 1198 O O . HIS A 1 159 ? -27.035 -34.402 122.375 1.00 53.29 156 HIS A O 1
ATOM 1205 N N . ASN A 1 160 ? -28.022 -32.417 121.995 1.00 49.29 157 ASN A N 1
ATOM 1206 C CA . ASN A 1 160 ? -27.126 -32.099 120.898 1.00 48.01 157 ASN A CA 1
ATOM 1207 C C . ASN A 1 160 ? -27.323 -33.128 119.783 1.00 47.10 157 ASN A C 1
ATOM 1208 O O . ASN A 1 160 ? -26.372 -33.569 119.154 1.00 43.93 157 ASN A O 1
ATOM 1213 N N . ASN A 1 161 ? -28.587 -33.465 119.539 1.00 51.00 158 ASN A N 1
ATOM 1214 C CA . ASN A 1 161 ? -29.002 -34.278 118.397 1.00 43.09 158 ASN A CA 1
ATOM 1215 C C . ASN A 1 161 ? -29.860 -33.447 117.427 1.00 42.51 158 ASN A C 1
ATOM 1216 O O . ASN A 1 161 ? -30.352 -32.357 117.767 1.00 33.72 158 ASN A O 1
ATOM 1221 N N . PHE A 1 162 ? -29.957 -33.907 116.183 1.00 47.39 159 PHE A N 1
ATOM 1222 C CA . PHE A 1 162 ? -30.645 -33.103 115.188 1.00 49.45 159 PHE A CA 1
ATOM 1223 C C . PHE A 1 162 ? -32.076 -32.862 115.646 1.00 41.76 159 PHE A C 1
ATOM 1224 O O . PHE A 1 162 ? -32.803 -33.811 115.904 1.00 52.47 159 PHE A O 1
ATOM 1232 N N . ASN A 1 163 ? -32.492 -31.598 115.701 1.00 35.86 160 ASN A N 1
ATOM 1233 C CA . ASN A 1 163 ? -33.739 -31.251 116.374 1.00 38.36 160 ASN A CA 1
ATOM 1234 C C . ASN A 1 163 ? -34.787 -31.269 115.262 1.00 44.08 160 ASN A C 1
ATOM 1235 O O . ASN A 1 163 ? -35.067 -30.251 114.604 1.00 37.11 160 ASN A O 1
ATOM 1240 N N . HIS A 1 164 ? -35.516 -32.379 115.218 1.00 41.47 161 HIS A N 1
ATOM 1241 C CA . HIS A 1 164 ? -36.407 -32.664 114.110 1.00 44.96 161 HIS A CA 1
ATOM 1242 C C . HIS A 1 164 ? -37.646 -31.806 114.230 1.00 51.30 161 HIS A C 1
ATOM 1243 O O . HIS A 1 164 ? -38.216 -31.370 113.242 1.00 48.56 161 HIS A O 1
ATOM 1250 N N . GLU A 1 165 ? -38.022 -31.534 115.470 1.00 51.35 162 GLU A N 1
ATOM 1251 C CA . GLU A 1 165 ? -39.210 -30.775 115.760 1.00 50.44 162 GLU A CA 1
ATOM 1252 C C . GLU A 1 165 ? -38.991 -29.281 115.523 1.00 47.79 162 GLU A C 1
ATOM 1253 O O . GLU A 1 165 ? -39.897 -28.591 115.096 1.00 55.02 162 GLU A O 1
ATOM 1259 N N . ALA A 1 166 ? -37.819 -28.758 115.841 1.00 40.79 163 ALA A N 1
ATOM 1260 C CA . ALA A 1 166 ? -37.630 -27.343 115.632 1.00 45.11 163 ALA A CA 1
ATOM 1261 C C . ALA A 1 166 ? -37.625 -27.103 114.105 1.00 44.30 163 ALA A C 1
ATOM 1262 O O . ALA A 1 166 ? -38.194 -26.147 113.593 1.00 37.90 163 ALA A O 1
ATOM 1264 N N . PHE A 1 167 ? -37.030 -28.048 113.397 1.00 43.40 164 PHE A N 1
ATOM 1265 C CA . PHE A 1 167 ? -36.872 -27.984 111.950 1.00 42.97 164 PHE A CA 1
ATOM 1266 C C . PHE A 1 167 ? -38.222 -28.090 111.223 1.00 52.12 164 PHE A C 1
ATOM 1267 O O . PHE A 1 167 ? -38.557 -27.237 110.383 1.00 47.98 164 PHE A O 1
ATOM 1275 N N . GLN A 1 168 ? -39.005 -29.117 111.558 1.00 48.14 165 GLN A N 1
ATOM 1276 C CA . GLN A 1 168 ? -40.294 -29.308 110.916 1.00 41.00 165 GLN A CA 1
ATOM 1277 C C . GLN A 1 168 ? -41.183 -28.091 111.177 1.00 41.59 165 GLN A C 1
ATOM 1278 O O . GLN A 1 168 ? -41.882 -27.608 110.276 1.00 42.94 165 GLN A O 1
ATOM 1284 N N A ASN A 1 169 ? -41.166 -27.594 112.410 0.46 40.57 166 ASN A N 1
ATOM 1285 N N B ASN A 1 169 ? -41.144 -27.599 112.415 0.54 40.48 166 ASN A N 1
ATOM 1286 C CA A ASN A 1 169 ? -41.924 -26.392 112.739 0.46 41.94 166 ASN A CA 1
ATOM 1287 C CA B ASN A 1 169 ? -41.854 -26.378 112.788 0.54 42.24 166 ASN A CA 1
ATOM 1288 C C A ASN A 1 169 ? -41.550 -25.200 111.849 0.46 42.84 166 ASN A C 1
ATOM 1289 C C B ASN A 1 169 ? -41.543 -25.227 111.846 0.54 42.86 166 ASN A C 1
ATOM 1290 O O A ASN A 1 169 ? -42.428 -24.474 111.386 0.46 43.27 166 ASN A O 1
ATOM 1291 O O B ASN A 1 169 ? -42.447 -24.561 111.347 0.54 43.24 166 ASN A O 1
ATOM 1300 N N . ARG A 1 170 ? -40.252 -25.002 111.622 1.00 43.88 167 ARG A N 1
ATOM 1301 C CA . ARG A 1 170 ? -39.771 -23.937 110.735 1.00 43.03 167 ARG A CA 1
ATOM 1302 C C . ARG A 1 170 ? -40.209 -24.124 109.291 1.00 41.45 167 ARG A C 1
ATOM 1303 O O . ARG A 1 170 ? -40.594 -23.161 108.614 1.00 36.20 167 ARG A O 1
ATOM 1311 N N . VAL A 1 171 ? -40.121 -25.360 108.811 1.00 42.01 168 VAL A N 1
ATOM 1312 C CA . VAL A 1 171 ? -40.533 -25.658 107.440 1.00 40.75 168 VAL A CA 1
ATOM 1313 C C . VAL A 1 171 ? -42.011 -25.343 107.245 1.00 42.69 168 VAL A C 1
ATOM 1314 O O . VAL A 1 171 ? -42.400 -24.724 106.251 1.00 45.17 168 VAL A O 1
ATOM 1318 N N . ASN A 1 172 ? -42.819 -25.732 108.231 1.00 41.61 169 ASN A N 1
ATOM 1319 C CA . ASN A 1 172 ? -44.229 -25.459 108.217 1.00 39.74 169 ASN A CA 1
ATOM 1320 C C . ASN A 1 172 ? -44.573 -23.978 108.107 1.00 41.04 169 ASN A C 1
ATOM 1321 O O . ASN A 1 172 ? -45.441 -23.595 107.350 1.00 40.77 169 ASN A O 1
ATOM 1326 N N . GLU A 1 173 ? -43.914 -23.152 108.897 1.00 47.75 170 GLU A N 1
ATOM 1327 C CA . GLU A 1 173 ? -44.168 -21.723 108.864 1.00 51.08 170 GLU A CA 1
ATOM 1328 C C . GLU A 1 173 ? -43.816 -21.127 107.504 1.00 47.63 170 GLU A C 1
ATOM 1329 O O . GLU A 1 173 ? -44.483 -20.225 107.030 1.00 52.82 170 GLU A O 1
ATOM 1335 N N . LEU A 1 174 ? -42.749 -21.618 106.887 1.00 43.33 171 LEU A N 1
ATOM 1336 C CA . LEU A 1 174 ? -42.376 -21.100 105.581 1.00 39.40 171 LEU A CA 1
ATOM 1337 C C . LEU A 1 174 ? -43.387 -21.601 104.571 1.00 43.09 171 LEU A C 1
ATOM 1338 O O . LEU A 1 174 ? -43.893 -20.788 103.779 1.00 39.26 171 LEU A O 1
ATOM 1343 N N . ALA A 1 175 ? -43.666 -22.921 104.589 1.00 38.31 172 ALA A N 1
ATOM 1344 C CA . ALA A 1 175 ? -44.561 -23.554 103.587 1.00 39.04 172 ALA A CA 1
ATOM 1345 C C . ALA A 1 175 ? -45.964 -22.937 103.642 1.00 46.03 172 ALA A C 1
ATOM 1346 O O . ALA A 1 175 ? -46.710 -22.947 102.658 1.00 47.13 172 ALA A O 1
ATOM 1348 N N . ALA A 1 176 ? -46.312 -22.386 104.799 1.00 43.49 173 ALA A N 1
ATOM 1349 C CA . ALA A 1 176 ? -47.594 -21.730 104.935 1.00 45.24 173 ALA A CA 1
ATOM 1350 C C . ALA A 1 176 ? -47.665 -20.381 104.192 1.00 50.92 173 ALA A C 1
ATOM 1351 O O . ALA A 1 176 ? -48.750 -19.929 103.842 1.00 50.34 173 ALA A O 1
ATOM 1353 N N . LYS A 1 177 ? -46.538 -19.679 104.068 1.00 51.21 174 LYS A N 1
ATOM 1354 C CA . LYS A 1 177 ? -46.528 -18.371 103.399 1.00 46.85 174 LYS A CA 1
ATOM 1355 C C . LYS A 1 177 ? -46.012 -18.236 101.928 1.00 47.41 174 LYS A C 1
ATOM 1356 O O . LYS A 1 177 ? -46.101 -17.158 101.322 1.00 50.20 174 LYS A O 1
ATOM 1362 N N . GLN A 1 178 ? -45.503 -19.311 101.341 1.00 38.71 175 GLN A N 1
ATOM 1363 C CA . GLN A 1 178 ? -44.936 -19.199 99.991 1.00 51.30 175 GLN A CA 1
ATOM 1364 C C . GLN A 1 178 ? -44.928 -20.592 99.368 1.00 43.16 175 GLN A C 1
ATOM 1365 O O . GLN A 1 178 ? -44.963 -21.605 100.095 1.00 32.00 175 GLN A O 1
ATOM 1371 N N . THR A 1 179 ? -44.902 -20.651 98.038 1.00 31.29 176 THR A N 1
ATOM 1372 C CA . THR A 1 179 ? -44.992 -21.961 97.376 1.00 34.95 176 THR A CA 1
ATOM 1373 C C . THR A 1 179 ? -43.696 -22.781 97.526 1.00 42.33 176 THR A C 1
ATOM 1374 O O . THR A 1 179 ? -43.735 -23.970 97.909 1.00 36.89 176 THR A O 1
ATOM 1378 N N . ASN A 1 180 ? -42.560 -22.146 97.229 1.00 37.04 177 ASN A N 1
ATOM 1379 C CA . ASN A 1 180 ? -41.295 -22.847 97.251 1.00 37.68 177 ASN A CA 1
ATOM 1380 C C . ASN A 1 180 ? -40.633 -22.712 98.592 1.00 36.88 177 ASN A C 1
ATOM 1381 O O . ASN A 1 180 ? -40.584 -21.636 99.149 1.00 33.79 177 ASN A O 1
ATOM 1386 N N . VAL A 1 181 ? -40.131 -23.819 99.114 1.00 40.13 178 VAL A N 1
ATOM 1387 C CA . VAL A 1 181 ? -39.301 -23.743 100.288 1.00 44.48 178 VAL A CA 1
ATOM 1388 C C . VAL A 1 181 ? -37.873 -24.180 99.995 1.00 40.73 178 VAL A C 1
ATOM 1389 O O . VAL A 1 181 ? -37.610 -25.353 99.722 1.00 32.88 178 VAL A O 1
ATOM 1393 N N . VAL A 1 182 ? -36.955 -23.227 100.095 1.00 35.93 179 VAL A N 1
ATOM 1394 C CA . VAL A 1 182 ? -35.554 -23.535 99.950 1.00 41.66 179 VAL A CA 1
ATOM 1395 C C . VAL A 1 182 ? -34.954 -23.828 101.324 1.00 38.78 179 VAL A C 1
ATOM 1396 O O . VAL A 1 182 ? -35.033 -23.012 102.259 1.00 34.02 179 VAL A O 1
ATOM 1400 N N . VAL A 1 183 ? -34.337 -24.990 101.438 1.00 34.21 180 VAL A N 1
ATOM 1401 C CA . VAL A 1 183 ? -33.587 -25.293 102.649 1.00 37.40 180 VAL A CA 1
ATOM 1402 C C . VAL A 1 183 ? -32.143 -25.618 102.315 1.00 36.99 180 VAL A C 1
ATOM 1403 O O . VAL A 1 183 ? -31.860 -26.490 101.482 1.00 38.37 180 VAL A O 1
ATOM 1407 N N . ILE A 1 184 ? -31.239 -24.928 103.003 1.00 31.68 181 ILE A N 1
ATOM 1408 C CA . ILE A 1 184 ? -29.822 -25.160 102.908 1.00 31.44 181 ILE A CA 1
ATOM 1409 C C . ILE A 1 184 ? -29.285 -25.980 104.065 1.00 32.46 181 ILE A C 1
ATOM 1410 O O . ILE A 1 184 ? -29.281 -25.534 105.214 1.00 40.67 181 ILE A O 1
ATOM 1415 N N . PHE A 1 185 ? -28.826 -27.174 103.747 1.00 34.83 182 PHE A N 1
ATOM 1416 C CA . PHE A 1 185 ? -28.048 -28.019 104.649 1.00 35.30 182 PHE A CA 1
ATOM 1417 C C . PHE A 1 185 ? -26.532 -27.944 104.379 1.00 34.87 182 PHE A C 1
ATOM 1418 O O . PHE A 1 185 ? -26.082 -28.277 103.302 1.00 34.34 182 PHE A O 1
ATOM 1426 N N . ASN A 1 186 ? -25.746 -27.549 105.369 1.00 37.16 183 ASN A N 1
ATOM 1427 C CA . ASN A 1 186 ? -24.313 -27.639 105.225 1.00 33.31 183 ASN A CA 1
ATOM 1428 C C . ASN A 1 186 ? -23.848 -28.871 106.011 1.00 40.70 183 ASN A C 1
ATOM 1429 O O . ASN A 1 186 ? -23.510 -28.810 107.210 1.00 35.09 183 ASN A O 1
ATOM 1434 N N . THR A 1 187 ? -23.702 -29.954 105.271 1.00 35.72 184 THR A N 1
ATOM 1435 C CA . THR A 1 187 ? -23.360 -31.249 105.806 1.00 30.28 184 THR A CA 1
ATOM 1436 C C . THR A 1 187 ? -22.645 -31.994 104.665 1.00 36.67 184 THR A C 1
ATOM 1437 O O . THR A 1 187 ? -22.856 -31.659 103.486 1.00 34.41 184 THR A O 1
ATOM 1441 N N . PRO A 1 188 ? -21.784 -32.978 104.981 1.00 36.02 185 PRO A N 1
ATOM 1442 C CA . PRO A 1 188 ? -21.200 -33.306 106.285 1.00 41.54 185 PRO A CA 1
ATOM 1443 C C . PRO A 1 188 ? -20.160 -32.277 106.703 1.00 38.33 185 PRO A C 1
ATOM 1444 O O . PRO A 1 188 ? -19.686 -31.507 105.870 1.00 38.06 185 PRO A O 1
ATOM 1448 N N . GLY A 1 189 ? -19.801 -32.260 107.981 1.00 35.25 186 GLY A N 1
ATOM 1449 C CA . GLY A 1 189 ? -18.756 -31.361 108.424 1.00 34.39 186 GLY A CA 1
ATOM 1450 C C . GLY A 1 189 ? -19.200 -29.905 108.300 1.00 43.41 186 GLY A C 1
ATOM 1451 O O . GLY A 1 189 ? -18.592 -29.105 107.590 1.00 41.24 186 GLY A O 1
ATOM 1452 N N . ASN A 1 190 ? -20.283 -29.582 108.992 1.00 44.19 187 ASN A N 1
ATOM 1453 C CA . ASN A 1 190 ? -20.805 -28.237 109.066 1.00 39.98 187 ASN A CA 1
ATOM 1454 C C . ASN A 1 190 ? -19.787 -27.116 109.404 1.00 47.12 187 ASN A C 1
ATOM 1455 O O . ASN A 1 190 ? -18.832 -27.285 110.184 1.00 41.13 187 ASN A O 1
ATOM 1460 N N . ASN A 1 191 ? -19.958 -25.989 108.721 1.00 41.07 188 ASN A N 1
ATOM 1461 C CA . ASN A 1 191 ? -19.282 -24.751 109.063 1.00 34.81 188 ASN A CA 1
ATOM 1462 C C . ASN A 1 191 ? -20.384 -23.978 109.738 1.00 37.53 188 ASN A C 1
ATOM 1463 O O . ASN A 1 191 ? -21.425 -23.809 109.151 1.00 36.02 188 ASN A O 1
ATOM 1468 N N . PRO A 1 192 ? -20.161 -23.470 110.961 1.00 39.04 189 PRO A N 1
ATOM 1469 C CA . PRO A 1 192 ? -19.104 -23.534 111.978 1.00 36.75 189 PRO A CA 1
ATOM 1470 C C . PRO A 1 192 ? -18.921 -24.795 112.880 1.00 35.01 189 PRO A C 1
ATOM 1471 O O . PRO A 1 192 ? -17.929 -24.893 113.588 1.00 34.71 189 PRO A O 1
ATOM 1475 N N . THR A 1 193 ? -19.904 -25.657 112.996 1.00 35.02 190 THR A N 1
ATOM 1476 C CA . THR A 1 193 ? -19.825 -26.628 114.100 1.00 35.29 190 THR A CA 1
ATOM 1477 C C . THR A 1 193 ? -19.051 -27.895 113.909 1.00 40.53 190 THR A C 1
ATOM 1478 O O . THR A 1 193 ? -18.565 -28.457 114.888 1.00 43.33 190 THR A O 1
ATOM 1482 N N . GLY A 1 194 ? -19.013 -28.380 112.665 1.00 41.77 191 GLY A N 1
ATOM 1483 C CA . GLY A 1 194 ? -18.407 -29.663 112.347 1.00 38.99 191 GLY A CA 1
ATOM 1484 C C . GLY A 1 194 ? -19.416 -30.796 112.408 1.00 38.38 191 GLY A C 1
ATOM 1485 O O . GLY A 1 194 ? -19.106 -31.964 112.160 1.00 45.17 191 GLY A O 1
ATOM 1486 N N . TYR A 1 195 ? -20.650 -30.441 112.738 1.00 31.94 192 TYR A N 1
ATOM 1487 C CA . TYR A 1 195 ? -21.738 -31.424 112.797 1.00 36.71 192 TYR A CA 1
ATOM 1488 C C . TYR A 1 195 ? -22.045 -31.999 111.404 1.00 39.78 192 TYR A C 1
ATOM 1489 O O . TYR A 1 195 ? -21.919 -31.290 110.397 1.00 40.33 192 TYR A O 1
ATOM 1498 N N . SER A 1 196 ? -22.391 -33.288 111.371 1.00 36.22 193 SER A N 1
ATOM 1499 C CA . SER A 1 196 ? -22.877 -33.977 110.163 1.00 41.11 193 SER A CA 1
ATOM 1500 C C . SER A 1 196 ? -24.238 -34.623 110.432 1.00 44.38 193 SER A C 1
ATOM 1501 O O . SER A 1 196 ? -24.372 -35.446 111.361 1.00 44.27 193 SER A O 1
ATOM 1504 N N . ILE A 1 197 ? -25.247 -34.243 109.640 1.00 37.52 194 ILE A N 1
ATOM 1505 C CA . ILE A 1 197 ? -26.554 -34.916 109.703 1.00 32.24 194 ILE A CA 1
ATOM 1506 C C . ILE A 1 197 ? -26.302 -36.391 109.456 1.00 38.08 194 ILE A C 1
ATOM 1507 O O . ILE A 1 197 ? -25.681 -36.779 108.432 1.00 33.51 194 ILE A O 1
ATOM 1512 N N A GLU A 1 198 ? -26.762 -37.215 110.393 0.44 40.25 195 GLU A N 1
ATOM 1513 N N B GLU A 1 198 ? -26.725 -37.218 110.410 0.56 40.27 195 GLU A N 1
ATOM 1514 C CA A GLU A 1 198 ? -26.633 -38.660 110.263 0.44 41.49 195 GLU A CA 1
ATOM 1515 C CA B GLU A 1 198 ? -26.562 -38.665 110.287 0.56 41.36 195 GLU A CA 1
ATOM 1516 C C A GLU A 1 198 ? -27.616 -39.213 109.255 0.44 42.79 195 GLU A C 1
ATOM 1517 C C B GLU A 1 198 ? -27.603 -39.230 109.315 0.56 42.63 195 GLU A C 1
ATOM 1518 O O A GLU A 1 198 ? -28.624 -38.577 108.921 0.44 42.05 195 GLU A O 1
ATOM 1519 O O B GLU A 1 198 ? -28.637 -38.600 109.050 0.56 41.85 195 GLU A O 1
ATOM 1530 N N . ASP A 1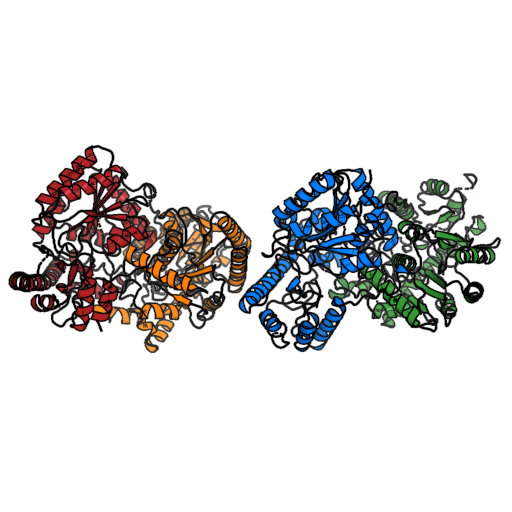 199 ? -27.322 -40.415 108.783 1.00 44.72 196 ASP A N 1
ATOM 1531 C CA . ASP A 1 199 ? -28.197 -41.098 107.828 1.00 44.53 196 ASP A CA 1
ATOM 1532 C C . ASP A 1 199 ? -29.673 -41.323 108.244 1.00 46.37 196 ASP A C 1
ATOM 1533 O O . ASP A 1 199 ? -30.600 -41.020 107.496 1.00 49.28 196 ASP A O 1
ATOM 1538 N N . LYS A 1 200 ? -29.896 -41.859 109.428 1.00 44.85 197 LYS A N 1
ATOM 1539 C CA . LYS A 1 200 ? -31.249 -41.996 109.942 1.00 42.32 197 LYS A CA 1
ATOM 1540 C C . LYS A 1 200 ? -31.932 -40.645 109.953 1.00 35.37 197 LYS A C 1
ATOM 1541 O O . LYS A 1 200 ? -33.114 -40.551 109.674 1.00 42.40 197 LYS A O 1
ATOM 1547 N N . ASP A 1 201 ? -31.203 -39.593 110.288 1.00 34.81 198 ASP A N 1
ATOM 1548 C CA . ASP A 1 201 ? -31.838 -38.280 110.372 1.00 40.06 198 ASP A CA 1
ATOM 1549 C C . ASP A 1 201 ? -32.251 -37.737 109.015 1.00 40.40 198 ASP A C 1
ATOM 1550 O O . ASP A 1 201 ? -33.266 -37.064 108.920 1.00 40.15 198 ASP A O 1
ATOM 1555 N N . TRP A 1 202 ? -31.452 -38.035 107.984 1.00 47.05 199 TRP A N 1
ATOM 1556 C CA . TRP A 1 202 ? -31.796 -37.709 106.603 1.00 47.33 199 TRP A CA 1
ATOM 1557 C C . TRP A 1 202 ? -33.096 -38.442 106.181 1.00 42.30 199 TRP A C 1
ATOM 1558 O O . TRP A 1 202 ? -33.914 -37.896 105.406 1.00 33.01 199 TRP A O 1
ATOM 1569 N N . ASP A 1 203 ? -33.273 -39.662 106.706 1.00 43.72 200 ASP A N 1
ATOM 1570 C CA . ASP A 1 203 ? -34.480 -40.463 106.471 1.00 46.37 200 ASP A CA 1
ATOM 1571 C C . ASP A 1 203 ? -35.697 -39.730 107.023 1.00 45.82 200 ASP A C 1
ATOM 1572 O O . ASP A 1 203 ? -36.751 -39.688 106.407 1.00 43.54 200 ASP A O 1
ATOM 1577 N N . SER A 1 204 ? -35.536 -39.173 108.214 1.00 45.69 201 SER A N 1
ATOM 1578 C CA . SER A 1 204 ? -36.651 -38.565 108.904 1.00 51.53 201 SER A CA 1
ATOM 1579 C C . SER A 1 204 ? -36.927 -37.199 108.290 1.00 43.03 201 SER A C 1
ATOM 1580 O O . SER A 1 204 ? -38.074 -36.760 108.186 1.00 36.75 201 SER A O 1
ATOM 1583 N N . ILE A 1 205 ? -35.850 -36.530 107.902 1.00 40.32 202 ILE A N 1
ATOM 1584 C CA . ILE A 1 205 ? -35.952 -35.268 107.193 1.00 38.85 202 ILE A CA 1
ATOM 1585 C C . ILE A 1 205 ? -36.706 -35.489 105.884 1.00 38.31 202 ILE A C 1
ATOM 1586 O O . ILE A 1 205 ? -37.669 -34.776 105.597 1.00 36.69 202 ILE A O 1
ATOM 1591 N N . LEU A 1 206 ? -36.270 -36.488 105.116 1.00 31.09 203 LEU A N 1
ATOM 1592 C CA . LEU A 1 206 ? -36.869 -36.775 103.834 1.00 41.61 203 LEU A CA 1
ATOM 1593 C C . LEU A 1 206 ? -38.319 -37.237 103.979 1.00 53.74 203 LEU A C 1
ATOM 1594 O O . LEU A 1 206 ? -39.207 -36.797 103.202 1.00 52.34 203 LEU A O 1
ATOM 1599 N N . ASN A 1 207 ? -38.569 -38.131 104.944 1.00 48.28 204 ASN A N 1
ATOM 1600 C CA . ASN A 1 207 ? -39.930 -38.623 105.113 1.00 50.04 204 ASN A CA 1
ATOM 1601 C C . ASN A 1 207 ? -40.893 -37.471 105.377 1.00 48.07 204 ASN A C 1
ATOM 1602 O O . ASN A 1 207 ? -41.956 -37.373 104.725 1.00 45.06 204 ASN A O 1
ATOM 1607 N N . PHE A 1 208 ? -40.518 -36.601 106.319 1.00 40.15 205 PHE A N 1
ATOM 1608 C CA . PHE A 1 208 ? -41.272 -35.380 106.552 1.00 38.79 205 PHE A CA 1
ATOM 1609 C C . PHE A 1 208 ? -41.441 -34.506 105.233 1.00 44.48 205 PHE A C 1
ATOM 1610 O O . PHE A 1 208 ? -42.521 -33.996 104.938 1.00 39.81 205 PHE A O 1
ATOM 1618 N N . LEU A 1 209 ? -40.401 -34.357 104.422 1.00 43.02 206 LEU A N 1
ATOM 1619 C CA . LEU A 1 209 ? -40.561 -33.522 103.205 1.00 45.81 206 LEU A CA 1
ATOM 1620 C C . LEU A 1 209 ? -41.527 -34.148 102.182 1.00 42.16 206 LEU A C 1
ATOM 1621 O O . LEU A 1 209 ? -42.309 -33.441 101.523 1.00 42.34 206 LEU A O 1
ATOM 1626 N N . LYS A 1 210 ? -41.508 -35.473 102.081 1.00 35.00 207 LYS A N 1
ATOM 1627 C CA . LYS A 1 210 ? -42.432 -36.133 101.169 1.00 46.34 207 LYS A CA 1
ATOM 1628 C C . LYS A 1 210 ? -43.885 -35.926 101.604 1.00 46.33 207 LYS A C 1
ATOM 1629 O O . LYS A 1 210 ? -44.735 -35.590 100.783 1.00 46.14 207 LYS A O 1
ATOM 1635 N N . ASP A 1 211 ? -44.138 -36.064 102.903 1.00 51.53 208 ASP A N 1
ATOM 1636 C CA . ASP A 1 211 ? -45.456 -35.800 103.494 1.00 49.58 208 ASP A CA 1
ATOM 1637 C C . ASP A 1 211 ? -45.851 -34.369 103.217 1.00 43.24 208 ASP A C 1
ATOM 1638 O O . ASP A 1 211 ? -46.985 -34.073 102.879 1.00 41.11 208 ASP A O 1
ATOM 1643 N N . LEU A 1 212 ? -44.901 -33.466 103.383 1.00 37.54 209 LEU A N 1
ATOM 1644 C CA . LEU A 1 212 ? -45.206 -32.067 103.171 1.00 38.06 209 LEU A CA 1
ATOM 1645 C C . LEU A 1 212 ? -45.678 -31.891 101.724 1.00 43.22 209 LEU A C 1
ATOM 1646 O O . LEU A 1 212 ? -46.788 -31.379 101.504 1.00 45.36 209 LEU A O 1
ATOM 1651 N N . VAL A 1 213 ? -44.868 -32.324 100.741 1.00 36.08 210 VAL A N 1
ATOM 1652 C CA . VAL A 1 213 ? -45.233 -32.054 99.354 1.00 40.43 210 VAL A CA 1
ATOM 1653 C C . VAL A 1 213 ? -46.433 -32.882 98.854 1.00 44.92 210 VAL A C 1
ATOM 1654 O O . VAL A 1 213 ? -47.095 -32.463 97.916 1.00 43.47 210 VAL A O 1
ATOM 1658 N N . ALA A 1 214 ? -46.720 -34.026 99.484 1.00 44.43 211 ALA A N 1
ATOM 1659 C CA . ALA A 1 214 ? -47.899 -34.805 99.120 1.00 47.90 211 ALA A CA 1
ATOM 1660 C C . ALA A 1 214 ? -49.206 -33.985 99.278 1.00 39.52 211 ALA A C 1
ATOM 1661 O O . ALA A 1 214 ? -50.213 -34.310 98.688 1.00 37.74 211 ALA A O 1
ATOM 1663 N N . ILE A 1 215 ? -49.168 -32.910 100.051 1.00 33.06 212 ILE A N 1
ATOM 1664 C CA . ILE A 1 215 ? -50.361 -32.098 100.252 1.00 31.37 212 ILE A CA 1
ATOM 1665 C C . ILE A 1 215 ? -50.776 -31.387 98.921 1.00 49.37 212 ILE A C 1
ATOM 1666 O O . ILE A 1 215 ? -51.976 -31.271 98.617 1.00 50.05 212 ILE A O 1
ATOM 1671 N N . GLY A 1 216 ? -49.800 -30.943 98.119 1.00 34.29 213 GLY A N 1
ATOM 1672 C CA . GLY A 1 216 ? -50.099 -30.283 96.850 1.00 30.37 213 GLY A CA 1
ATOM 1673 C C . GLY A 1 216 ? -49.934 -28.773 96.819 1.00 31.63 213 GLY A C 1
ATOM 1674 O O . GLY A 1 216 ? -50.184 -28.129 95.810 1.00 44.40 213 GLY A O 1
ATOM 1675 N N A ARG A 1 217 ? -49.582 -28.223 97.972 0.53 37.57 214 ARG A N 1
ATOM 1676 N N B ARG A 1 217 ? -49.563 -28.196 97.951 0.47 37.31 214 ARG A N 1
ATOM 1677 C CA A ARG A 1 217 ? -49.364 -26.798 98.189 0.53 37.68 214 ARG A CA 1
ATOM 1678 C CA B ARG A 1 217 ? -49.342 -26.761 98.060 0.47 38.12 214 ARG A CA 1
ATOM 1679 C C A ARG A 1 217 ? -47.941 -26.268 97.913 0.53 42.37 214 ARG A C 1
ATOM 1680 C C B ARG A 1 217 ? -47.920 -26.335 97.661 0.47 43.29 214 ARG A C 1
ATOM 1681 O O A ARG A 1 217 ? -47.762 -25.096 97.589 0.53 45.17 214 ARG A O 1
ATOM 1682 O O B ARG A 1 217 ? -47.722 -25.322 96.983 0.47 45.45 214 ARG A O 1
ATOM 1697 N N . ASN A 1 218 ? -46.930 -27.119 98.085 1.00 45.79 215 ASN A N 1
ATOM 1698 C CA . ASN A 1 218 ? -45.524 -26.678 98.030 1.00 44.37 215 ASN A CA 1
ATOM 1699 C C . ASN A 1 218 ? -44.549 -27.444 97.178 1.00 44.84 215 ASN A C 1
ATOM 1700 O O . ASN A 1 218 ? -44.689 -28.648 97.010 1.00 47.97 215 ASN A O 1
ATOM 1705 N N . ASN A 1 219 ? -43.541 -26.727 96.671 1.00 41.57 216 ASN A N 1
ATOM 1706 C CA . ASN A 1 219 ? -42.270 -27.339 96.255 1.00 43.24 216 ASN A CA 1
ATOM 1707 C C . ASN A 1 219 ? -41.177 -27.117 97.309 1.00 44.16 216 ASN A C 1
ATOM 1708 O O . ASN A 1 219 ? -40.995 -26.007 97.853 1.00 37.23 216 ASN A O 1
ATOM 1713 N N . VAL A 1 220 ? -40.402 -28.164 97.537 1.00 44.87 217 VAL A N 1
ATOM 1714 C CA . VAL A 1 220 ? -39.204 -28.045 98.351 1.00 38.94 217 VAL A CA 1
ATOM 1715 C C . VAL A 1 220 ? -37.907 -28.170 97.531 1.00 32.31 217 VAL A C 1
ATOM 1716 O O . VAL A 1 220 ? -37.693 -29.115 96.751 1.00 35.80 217 VAL A O 1
ATOM 1720 N N . ILE A 1 221 ? -37.039 -27.199 97.729 1.00 34.31 218 ILE A N 1
ATOM 1721 C CA . ILE A 1 221 ? -35.729 -27.200 97.091 1.00 40.93 218 ILE A CA 1
ATOM 1722 C C . ILE A 1 221 ? -34.635 -27.424 98.146 1.00 41.96 218 ILE A C 1
ATOM 1723 O O . ILE A 1 221 ? -34.354 -26.554 98.972 1.00 39.69 218 ILE A O 1
ATOM 1728 N N . ILE A 1 222 ? -33.999 -28.584 98.096 1.00 43.61 219 ILE A N 1
ATOM 1729 C CA . ILE A 1 222 ? -33.014 -28.905 99.109 1.00 45.04 219 ILE A CA 1
ATOM 1730 C C . ILE A 1 222 ? -31.654 -28.585 98.499 1.00 43.55 219 ILE A C 1
ATOM 1731 O O . ILE A 1 222 ? -31.207 -29.285 97.578 1.00 41.38 219 ILE A O 1
ATOM 1736 N N . GLY A 1 223 ? -31.060 -27.464 98.946 1.00 39.97 220 GLY A N 1
ATOM 1737 C CA . GLY A 1 223 ? -29.632 -27.162 98.817 1.00 42.44 220 GLY A CA 1
ATOM 1738 C C . GLY A 1 223 ? -28.700 -27.860 99.796 1.00 42.95 220 GLY A C 1
ATOM 1739 O O . GLY A 1 223 ? -28.782 -27.610 101.014 1.00 41.74 220 GLY A O 1
ATOM 1740 N N . ILE A 1 224 ? -27.719 -28.592 99.298 1.00 35.45 221 ILE A N 1
ATOM 1741 C CA . ILE A 1 224 ? -26.810 -29.299 100.191 1.00 38.45 221 ILE A CA 1
ATOM 1742 C C . ILE A 1 224 ? -25.401 -28.808 99.895 1.00 45.46 221 ILE A C 1
ATOM 1743 O O . ILE A 1 224 ? -24.849 -29.104 98.835 1.00 39.74 221 ILE A O 1
ATOM 1748 N N . ASP A 1 225 ? -24.796 -28.094 100.842 1.00 48.46 222 ASP A N 1
ATOM 1749 C CA . ASP A 1 225 ? -23.474 -27.557 100.606 1.00 40.52 222 ASP A CA 1
ATOM 1750 C C . ASP A 1 225 ? -22.505 -28.645 101.127 1.00 40.09 222 ASP A C 1
ATOM 1751 O O . ASP A 1 225 ? -22.408 -28.889 102.316 1.00 35.09 222 ASP A O 1
ATOM 1756 N N . VAL A 1 226 ? -21.824 -29.294 100.191 1.00 34.97 223 VAL A N 1
ATOM 1757 C CA . VAL A 1 226 ? -20.882 -30.417 100.387 1.00 35.36 223 VAL A CA 1
ATOM 1758 C C . VAL A 1 226 ? -19.369 -30.098 100.489 1.00 39.32 223 VAL A C 1
ATOM 1759 O O . VAL A 1 226 ? -18.506 -30.959 100.297 1.00 40.61 223 VAL A O 1
ATOM 1763 N N . ALA A 1 227 ? -19.063 -28.825 100.665 1.00 37.69 224 ALA A N 1
ATOM 1764 C CA . ALA A 1 227 ? -17.696 -28.350 100.704 1.00 35.38 224 ALA A CA 1
ATOM 1765 C C . ALA A 1 227 ? -16.732 -29.238 101.519 1.00 37.34 224 ALA A C 1
ATOM 1766 O O . ALA A 1 227 ? -15.549 -29.355 101.194 1.00 43.93 224 ALA A O 1
ATOM 1768 N N . TYR A 1 228 ? -17.217 -29.794 102.610 1.00 34.23 225 TYR A N 1
ATOM 1769 C CA . TYR A 1 228 ? -16.379 -30.508 103.557 1.00 35.64 225 TYR A CA 1
ATOM 1770 C C . TYR A 1 228 ? -16.414 -31.995 103.359 1.00 36.61 225 TYR A C 1
ATOM 1771 O O . TYR A 1 228 ? -15.842 -32.760 104.146 1.00 36.96 225 TYR A O 1
ATOM 1780 N N . LEU A 1 229 ? -17.068 -32.390 102.269 1.00 36.54 226 LEU A N 1
ATOM 1781 C CA . LEU A 1 229 ? -17.346 -33.787 101.973 1.00 31.45 226 LEU A CA 1
ATOM 1782 C C . LEU A 1 229 ? -16.147 -34.683 102.216 1.00 33.40 226 LEU A C 1
ATOM 1783 O O . LEU A 1 229 ? -16.294 -35.764 102.809 1.00 39.60 226 LEU A O 1
ATOM 1788 N N . ASP A 1 230 ? -14.969 -34.249 101.779 1.00 33.98 227 ASP A N 1
ATOM 1789 C CA . ASP A 1 230 ? -13.765 -35.114 101.792 1.00 41.31 227 ASP A CA 1
ATOM 1790 C C . ASP A 1 230 ? -12.979 -35.091 103.128 1.00 48.49 227 ASP A C 1
ATOM 1791 O O . ASP A 1 230 ? -11.988 -35.807 103.314 1.00 51.06 227 ASP A O 1
ATOM 1796 N N . TYR A 1 231 ? -13.383 -34.181 103.998 1.00 40.15 228 TYR A N 1
ATOM 1797 C CA . TYR A 1 231 ? -12.832 -34.049 105.338 1.00 37.71 228 TYR A CA 1
ATOM 1798 C C . TYR A 1 231 ? -13.635 -34.602 106.499 1.00 38.21 228 TYR A C 1
ATOM 1799 O O . TYR A 1 231 ? -13.504 -34.104 107.627 1.00 40.77 228 TYR A O 1
ATOM 1808 N N . SER A 1 232 ? -14.681 -35.333 106.154 1.00 38.93 229 SER A N 1
ATOM 1809 C CA . SER A 1 232 ? -15.693 -35.741 107.101 1.00 42.93 229 SER A CA 1
ATOM 1810 C C . SER A 1 232 ? -15.810 -37.166 107.667 1.00 44.96 229 SER A C 1
ATOM 1811 O O . SER A 1 232 ? -16.665 -37.391 108.492 1.00 42.68 229 SER A O 1
ATOM 1814 N N . GLY A 1 233 ? -15.003 -38.109 107.204 1.00 44.98 230 GLY A N 1
ATOM 1815 C CA . GLY A 1 233 ? -15.256 -39.515 107.471 1.00 44.97 230 GLY A CA 1
ATOM 1816 C C . GLY A 1 233 ? -14.787 -40.395 106.314 1.00 47.29 230 GLY A C 1
ATOM 1817 O O . GLY A 1 233 ? -14.233 -39.886 105.322 1.00 45.41 230 GLY A O 1
ATOM 1818 N N . GLU A 1 234 ? -15.024 -41.705 106.407 1.00 45.25 231 GLU A N 1
ATOM 1819 C CA . GLU A 1 234 ? -14.605 -42.623 105.336 1.00 51.04 231 GLU A CA 1
ATOM 1820 C C . GLU A 1 234 ? -15.327 -42.334 103.993 1.00 51.01 231 GLU A C 1
ATOM 1821 O O . GLU A 1 234 ? -16.492 -41.941 103.983 1.00 51.12 231 GLU A O 1
ATOM 1827 N N . LYS A 1 235 ? -14.656 -42.570 102.866 1.00 51.77 232 LYS A N 1
ATOM 1828 C CA . LYS A 1 235 ? -15.181 -42.163 101.567 1.00 57.04 232 LYS A CA 1
ATOM 1829 C C . LYS A 1 235 ? -16.656 -42.562 101.362 1.00 55.11 232 LYS A C 1
ATOM 1830 O O . LYS A 1 235 ? -17.489 -41.713 101.008 1.00 51.45 232 LYS A O 1
ATOM 1836 N N . ASP A 1 236 ? -16.966 -43.842 101.603 1.00 50.47 233 ASP A N 1
ATOM 1837 C CA . ASP A 1 236 ? -18.286 -44.407 101.315 1.00 52.64 233 ASP A CA 1
ATOM 1838 C C . ASP A 1 236 ? -19.348 -44.020 102.341 1.00 53.11 233 ASP A C 1
ATOM 1839 O O . ASP A 1 236 ? -20.517 -43.882 102.025 1.00 51.53 233 ASP A O 1
ATOM 1844 N N . GLU A 1 237 ? -18.926 -43.866 103.580 1.00 58.20 234 GLU A N 1
ATOM 1845 C CA . GLU A 1 237 ? -19.836 -43.529 104.662 1.00 56.50 234 GLU A CA 1
ATOM 1846 C C . GLU A 1 237 ? -20.440 -42.149 104.474 1.00 45.85 234 GLU A C 1
ATOM 1847 O O . GLU A 1 237 ? -21.643 -41.979 104.648 1.00 46.90 234 GLU A O 1
ATOM 1853 N N . VAL A 1 238 ? -19.600 -41.165 104.149 1.00 38.95 235 VAL A N 1
ATOM 1854 C CA . VAL A 1 238 ? -20.042 -39.775 104.064 1.00 36.23 235 VAL A CA 1
ATOM 1855 C C . VAL A 1 238 ? -20.939 -39.584 102.852 1.00 43.86 235 VAL A C 1
ATOM 1856 O O . VAL A 1 238 ? -21.704 -38.624 102.807 1.00 44.73 235 VAL A O 1
ATOM 1860 N N . ARG A 1 239 ? -20.771 -40.461 101.854 1.00 45.36 236 ARG A N 1
ATOM 1861 C CA . ARG A 1 239 ? -21.543 -40.410 100.617 1.00 50.94 236 ARG A CA 1
ATOM 1862 C C . ARG A 1 239 ? -22.818 -41.218 100.594 1.00 50.92 236 ARG A C 1
ATOM 1863 O O . ARG A 1 239 ? -23.707 -40.969 99.760 1.00 43.94 236 ARG A O 1
ATOM 1871 N N . ALA A 1 240 ? -22.943 -42.133 101.544 1.00 48.82 237 ALA A N 1
ATOM 1872 C CA . ALA A 1 240 ? -24.081 -43.040 101.538 1.00 49.36 237 ALA A CA 1
ATOM 1873 C C . ALA A 1 240 ? -25.423 -42.320 101.455 1.00 48.40 237 ALA A C 1
ATOM 1874 O O . ALA A 1 240 ? -26.339 -42.819 100.802 1.00 45.97 237 ALA A O 1
ATOM 1876 N N . PHE A 1 241 ? -25.539 -41.148 102.079 1.00 47.47 238 PHE A N 1
ATOM 1877 C CA . PHE A 1 241 ? -26.833 -40.434 102.102 1.00 46.77 238 PHE A CA 1
ATOM 1878 C C . PHE A 1 241 ? -27.309 -39.969 100.713 1.00 45.79 238 PHE A C 1
ATOM 1879 O O . PHE A 1 241 ? -28.487 -39.721 100.505 1.00 51.03 238 PHE A O 1
ATOM 1887 N N . PHE A 1 242 ? -26.390 -39.876 99.765 1.00 46.57 239 PHE A N 1
ATOM 1888 C CA . PHE A 1 242 ? -26.743 -39.436 98.429 1.00 49.71 239 PHE A CA 1
ATOM 1889 C C . PHE A 1 242 ? -27.771 -40.376 97.823 1.00 47.94 239 PHE A C 1
ATOM 1890 O O . PHE A 1 242 ? -28.690 -39.932 97.127 1.00 47.93 239 PHE A O 1
ATOM 1898 N N . ASN A 1 243 ? -27.642 -41.673 98.087 1.00 47.75 240 ASN A N 1
ATOM 1899 C CA . ASN A 1 243 ? -28.603 -42.623 97.527 1.00 51.33 240 ASN A CA 1
ATOM 1900 C C . ASN A 1 243 ? -30.042 -42.321 97.956 1.00 50.37 240 ASN A C 1
ATOM 1901 O O . ASN A 1 243 ? -30.998 -42.759 97.307 1.00 52.71 240 ASN A O 1
ATOM 1906 N N . LYS A 1 244 ? -30.204 -41.581 99.053 1.00 49.41 241 LYS A N 1
ATOM 1907 C CA . LYS A 1 244 ? -31.549 -41.300 99.576 1.00 49.47 241 LYS A CA 1
ATOM 1908 C C . LYS A 1 244 ? -32.310 -40.303 98.693 1.00 46.13 241 LYS A C 1
ATOM 1909 O O . LYS A 1 244 ? -33.480 -40.041 98.920 1.00 49.09 241 LYS A O 1
ATOM 1915 N N . PHE A 1 245 ? -31.639 -39.721 97.708 1.00 45.14 242 PHE A N 1
ATOM 1916 C CA . PHE A 1 245 ? -32.293 -38.765 96.817 1.00 42.26 242 PHE A CA 1
ATOM 1917 C C . PHE A 1 245 ? -32.853 -39.463 95.562 1.00 44.67 242 PHE A C 1
ATOM 1918 O O . PHE A 1 245 ? -33.304 -38.815 94.618 1.00 50.66 242 PHE A O 1
ATOM 1926 N N . SER A 1 246 ? -32.807 -40.799 95.554 1.00 43.46 243 SER A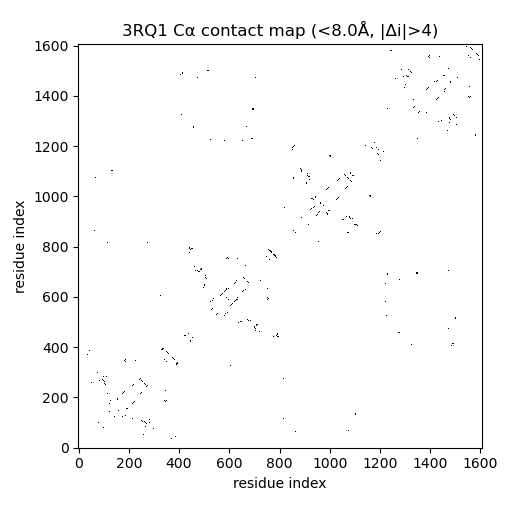 N 1
ATOM 1927 C CA . SER A 1 246 ? -33.326 -41.562 94.417 1.00 51.16 243 SER A CA 1
ATOM 1928 C C . SER A 1 246 ? -34.835 -41.466 94.328 1.00 52.51 243 SER A C 1
ATOM 1929 O O . SER A 1 246 ? -35.550 -41.810 95.283 1.00 47.33 243 SER A O 1
ATOM 1932 N N . HIS A 1 247 ? -35.320 -41.008 93.175 1.00 57.65 244 HIS A N 1
ATOM 1933 C CA . HIS A 1 247 ? -36.761 -41.001 92.910 1.00 57.64 244 HIS A CA 1
ATOM 1934 C C . HIS A 1 247 ? -37.572 -40.361 94.058 1.00 54.07 244 HIS A C 1
ATOM 1935 O O . HIS A 1 247 ? -38.484 -40.968 94.603 1.00 60.05 244 HIS A O 1
ATOM 1942 N N . LEU A 1 248 ? -37.213 -39.145 94.440 1.00 44.99 245 LEU A N 1
ATOM 1943 C CA . LEU A 1 248 ? -38.060 -38.376 95.337 1.00 44.52 245 LEU A CA 1
ATOM 1944 C C . LEU A 1 248 ? -39.228 -37.857 94.498 1.00 45.96 245 LEU A C 1
ATOM 1945 O O . LEU A 1 248 ? -39.122 -37.773 93.290 1.00 42.96 245 LEU A O 1
ATOM 1950 N N . PRO A 1 249 ? -40.354 -37.501 95.128 1.00 50.27 246 PRO A N 1
ATOM 1951 C CA . PRO A 1 249 ? -41.392 -36.904 94.274 1.00 46.26 246 PRO A CA 1
ATOM 1952 C C . PRO A 1 249 ? -40.860 -35.646 93.580 1.00 45.77 246 PRO A C 1
ATOM 1953 O O . PRO A 1 249 ? -40.032 -34.916 94.156 1.00 42.22 246 PRO A O 1
ATOM 1957 N N . LYS A 1 250 ? -41.368 -35.377 92.384 1.00 42.62 247 LYS A N 1
ATOM 1958 C CA . LYS A 1 250 ? -40.887 -34.268 91.551 1.00 42.74 247 LYS A CA 1
ATOM 1959 C C . LYS A 1 250 ? -41.068 -32.892 92.214 1.00 38.84 247 LYS A C 1
ATOM 1960 O O . LYS A 1 250 ? -40.542 -31.880 91.743 1.00 36.71 247 LYS A O 1
ATOM 1966 N N . GLU A 1 251 ? -41.860 -32.833 93.274 1.00 41.12 248 GLU A N 1
ATOM 1967 C CA . GLU A 1 251 ? -42.048 -31.562 93.972 1.00 43.10 248 GLU A CA 1
ATOM 1968 C C . GLU A 1 251 ? -40.816 -31.257 94.823 1.00 40.48 248 GLU A C 1
ATOM 1969 O O . GLU A 1 251 ? -40.703 -30.188 95.421 1.00 44.28 248 GLU A O 1
ATOM 1975 N N . ILE A 1 252 ? -39.903 -32.216 94.891 1.00 38.59 249 ILE A N 1
ATOM 1976 C CA . ILE A 1 252 ? -38.650 -32.025 95.628 1.00 40.06 249 ILE A CA 1
ATOM 1977 C C . ILE A 1 252 ? -37.469 -32.069 94.667 1.00 40.77 249 ILE A C 1
ATOM 1978 O O . ILE A 1 252 ? -37.208 -33.088 94.020 1.00 33.78 249 ILE A O 1
ATOM 1983 N N . LEU A 1 253 ? -36.753 -30.951 94.585 1.00 43.51 250 LEU A N 1
ATOM 1984 C CA . LEU A 1 253 ? -35.597 -30.839 93.736 1.00 37.45 250 LEU A CA 1
ATOM 1985 C C . LEU A 1 253 ? -34.387 -30.747 94.655 1.00 37.84 250 LEU A C 1
ATOM 1986 O O . LEU A 1 253 ? -34.369 -29.929 95.580 1.00 41.19 250 LEU A O 1
ATOM 1991 N N . THR A 1 254 ? -33.381 -31.579 94.415 1.00 31.82 251 THR A N 1
ATOM 1992 C CA . THR A 1 254 ? -32.205 -31.569 95.280 1.00 40.37 251 THR A CA 1
ATOM 1993 C C . THR A 1 254 ? -31.059 -30.929 94.540 1.00 40.29 251 THR A C 1
ATOM 1994 O O . THR A 1 254 ? -30.736 -31.335 93.428 1.00 41.19 251 THR A O 1
ATOM 1998 N N . CYS A 1 255 ? -30.477 -29.899 95.150 1.00 40.67 252 CYS A N 1
ATOM 1999 C CA . CYS A 1 255 ? -29.345 -29.192 94.553 1.00 41.29 252 CYS A CA 1
ATOM 2000 C C . CYS A 1 255 ? -28.062 -29.419 95.380 1.00 45.05 252 CYS A C 1
ATOM 2001 O O . CYS A 1 255 ? -27.936 -28.855 96.468 1.00 40.31 252 CYS A O 1
ATOM 2004 N N . VAL A 1 256 ? -27.110 -30.202 94.849 1.00 39.48 253 VAL A N 1
ATOM 2005 C CA . VAL A 1 256 ? -25.851 -30.430 95.545 1.00 36.22 253 VAL A CA 1
ATOM 2006 C C . VAL A 1 256 ? -24.747 -29.443 95.155 1.00 39.08 253 VAL A C 1
ATOM 2007 O O . VAL A 1 256 ? -24.270 -29.461 94.034 1.00 42.47 253 VAL A O 1
ATOM 2011 N N . CYS A 1 257 ? -24.341 -28.593 96.098 1.00 40.69 254 CYS A N 1
ATOM 2012 C CA . CYS A 1 257 ? -23.337 -27.562 95.847 1.00 38.99 254 CYS A CA 1
ATOM 2013 C C . CYS A 1 257 ? -21.999 -28.085 96.248 1.00 39.85 254 CYS A C 1
ATOM 2014 O O . CYS A 1 257 ? -21.694 -28.243 97.419 1.00 37.85 254 CYS A O 1
ATOM 2017 N N . TYR A 1 258 ? -21.202 -28.318 95.227 1.00 45.81 255 TYR A N 1
ATOM 2018 C CA . TYR A 1 258 ? -19.917 -28.953 95.329 1.00 43.13 255 TYR A CA 1
ATOM 2019 C C . TYR A 1 258 ? -18.938 -27.818 95.114 1.00 42.10 255 TYR A C 1
ATOM 2020 O O . TYR A 1 258 ? -19.262 -26.806 94.472 1.00 44.53 255 TYR A O 1
ATOM 2029 N N . SER A 1 259 ? -17.783 -27.928 95.739 1.00 43.61 256 SER A N 1
ATOM 2030 C CA . SER A 1 259 ? -16.709 -26.965 95.530 1.00 41.65 256 SER A CA 1
ATOM 2031 C C . SER A 1 259 ? -15.423 -27.726 95.348 1.00 37.01 256 SER A C 1
ATOM 2032 O O . SER A 1 259 ? -15.253 -28.857 95.862 1.00 37.97 256 SER A O 1
ATOM 2035 N N . LEU A 1 260 ? -14.535 -27.108 94.592 1.00 34.16 257 LEU A N 1
ATOM 2036 C CA . LEU A 1 260 ? -13.179 -27.568 94.484 1.00 43.91 257 LEU A CA 1
ATOM 2037 C C . LEU A 1 260 ? -12.376 -27.050 95.680 1.00 45.85 257 LEU A C 1
ATOM 2038 O O . LEU A 1 260 ? -11.330 -27.622 96.007 1.00 42.43 257 LEU A O 1
ATOM 2043 N N . SER A 1 261 ? -12.863 -25.996 96.348 1.00 43.80 258 SER A N 1
ATOM 2044 C CA . SER A 1 261 ? -11.982 -25.240 97.247 1.00 42.36 258 SER A CA 1
ATOM 2045 C C . SER A 1 261 ? -11.310 -26.130 98.261 1.00 40.36 258 SER A C 1
ATOM 2046 O O . SER A 1 261 ? -10.071 -26.188 98.330 1.00 42.58 258 SER A O 1
ATOM 2049 N N . LYS A 1 262 ? -12.113 -26.813 99.063 1.00 35.62 259 LYS A N 1
ATOM 2050 C CA . LYS A 1 262 ? -11.535 -27.604 100.143 1.00 36.00 259 LYS A CA 1
ATOM 2051 C C . LYS A 1 262 ? -11.016 -28.936 99.657 1.00 32.48 259 LYS A C 1
ATOM 2052 O O . LYS A 1 262 ? -9.862 -29.252 99.873 1.00 33.53 259 LYS A O 1
ATOM 2058 N N . GLY A 1 263 ? -11.838 -29.662 98.901 1.00 34.45 260 GLY A N 1
ATOM 2059 C CA . GLY A 1 263 ? -11.417 -30.947 98.361 1.00 29.63 260 GLY A CA 1
ATOM 2060 C C . GLY A 1 263 ? -10.099 -30.986 97.578 1.00 38.30 260 GLY A C 1
ATOM 2061 O O . GLY A 1 263 ? -9.310 -31.932 97.714 1.00 41.82 260 GLY A O 1
ATOM 2062 N N . PHE A 1 264 ? -9.881 -30.009 96.697 1.00 39.70 261 PHE A N 1
ATOM 2063 C CA . PHE A 1 264 ? -8.609 -29.917 95.957 1.00 35.27 261 PHE A CA 1
ATOM 2064 C C . PHE A 1 264 ? -7.586 -28.925 96.491 1.00 32.30 261 PHE A C 1
ATOM 2065 O O . PHE A 1 264 ? -6.545 -28.700 95.905 1.00 35.26 261 PHE A O 1
ATOM 2073 N N . THR A 1 265 ? -7.921 -28.290 97.584 1.00 34.29 262 THR A N 1
ATOM 2074 C CA . THR A 1 265 ? -7.053 -27.287 98.146 1.00 38.18 262 THR A CA 1
ATOM 2075 C C . THR A 1 265 ? -6.798 -26.152 97.183 1.00 38.20 262 THR A C 1
ATOM 2076 O O . THR A 1 265 ? -5.677 -25.682 97.101 1.00 43.27 262 THR A O 1
ATOM 2088 N N . TYR A 1 267 ? -8.194 -22.810 97.616 1.00 48.16 264 TYR A N 1
ATOM 2089 C CA . TYR A 1 267 ? -9.155 -22.354 98.636 1.00 50.36 264 TYR A CA 1
ATOM 2090 C C . TYR A 1 267 ? -9.705 -21.040 98.197 1.00 59.78 264 TYR A C 1
ATOM 2091 O O . TYR A 1 267 ? -10.898 -20.769 98.343 1.00 67.14 264 TYR A O 1
ATOM 2100 N N . GLY A 1 268 ? -8.805 -20.219 97.672 1.00 59.24 265 GLY A N 1
ATOM 2101 C CA . GLY A 1 268 ? -9.162 -18.904 97.207 1.00 57.92 265 GLY A CA 1
ATOM 2102 C C . GLY A 1 268 ? -9.905 -19.045 95.906 1.00 54.08 265 GLY A C 1
ATOM 2103 O O . GLY A 1 268 ? -10.624 -18.142 95.493 1.00 55.31 265 GLY A O 1
ATOM 2104 N N . GLN A 1 269 ? -9.774 -20.189 95.260 1.00 51.09 266 GLN A N 1
ATOM 2105 C CA . GLN A 1 269 ? -10.285 -20.246 93.890 1.00 61.59 266 GLN A CA 1
ATOM 2106 C C . GLN A 1 269 ? -11.699 -20.737 93.952 1.00 57.21 266 GLN A C 1
ATOM 2107 O O . GLN A 1 269 ? -11.948 -21.921 94.237 1.00 55.73 266 GLN A O 1
ATOM 2113 N N . ARG A 1 270 ? -12.654 -19.865 93.667 1.00 56.82 267 ARG A N 1
ATOM 2114 C CA . ARG A 1 270 ? -13.983 -20.322 94.029 1.00 60.79 267 ARG A CA 1
ATOM 2115 C C . ARG A 1 270 ? -14.525 -20.971 92.781 1.00 56.74 267 ARG A C 1
ATOM 2116 O O . ARG A 1 270 ? -14.915 -20.331 91.807 1.00 54.80 267 ARG A O 1
ATOM 2124 N N . VAL A 1 271 ? -14.537 -22.285 92.843 1.00 51.92 268 VAL A N 1
ATOM 2125 C CA . VAL A 1 271 ? -14.897 -23.066 91.685 1.00 52.49 268 VAL A CA 1
ATOM 2126 C C . VAL A 1 271 ? -15.651 -24.211 92.218 1.00 43.71 268 VAL A C 1
ATOM 2127 O O . VAL A 1 271 ? -15.138 -24.957 93.078 1.00 36.16 268 VAL A O 1
ATOM 2131 N N . GLY A 1 272 ? -16.843 -24.394 91.681 1.00 31.97 269 GLY A N 1
ATOM 2132 C CA . GLY A 1 272 ? -17.646 -25.507 92.131 1.00 30.53 269 GLY A CA 1
ATOM 2133 C C . GLY A 1 272 ? -18.563 -25.975 91.023 1.00 37.35 269 GLY A C 1
ATOM 2134 O O . GLY A 1 272 ? -18.446 -25.495 89.903 1.00 39.28 269 GLY A O 1
ATOM 2135 N N . ALA A 1 273 ? -19.434 -26.929 91.337 1.00 30.81 270 ALA A N 1
ATOM 2136 C CA . ALA A 1 273 ? -20.604 -27.170 90.561 1.00 36.55 270 ALA A CA 1
ATOM 2137 C C . ALA A 1 273 ? -21.879 -27.245 91.462 1.00 43.49 270 ALA A C 1
ATOM 2138 O O . ALA A 1 273 ? -21.820 -27.771 92.595 1.00 42.98 270 ALA A O 1
ATOM 2148 N N . ILE A 1 275 ? -25.192 -29.319 91.297 1.00 41.56 272 ILE A N 1
ATOM 2149 C CA . ILE A 1 275 ? -25.706 -30.539 90.669 1.00 35.47 272 ILE A CA 1
ATOM 2150 C C . ILE A 1 275 ? -27.199 -30.737 91.000 1.00 38.13 272 ILE A C 1
ATOM 2151 O O . ILE A 1 275 ? -27.568 -30.922 92.166 1.00 43.88 272 ILE A O 1
ATOM 2156 N N . GLY A 1 276 ? -28.066 -30.612 89.999 1.00 39.32 273 GLY A N 1
ATOM 2157 C CA . GLY A 1 276 ? -29.487 -30.726 90.221 1.00 33.40 273 GLY A CA 1
ATOM 2158 C C . GLY A 1 276 ? -29.930 -32.177 90.190 1.00 41.23 273 GLY A C 1
ATOM 2159 O O . GLY A 1 276 ? -29.518 -32.923 89.305 1.00 43.75 273 GLY A O 1
ATOM 2160 N N . ILE A 1 277 ? -30.849 -32.564 91.073 1.00 36.32 274 ILE A N 1
ATOM 2161 C CA . ILE A 1 277 ? -31.352 -33.941 91.053 1.00 36.89 274 ILE A CA 1
ATOM 2162 C C . ILE A 1 277 ? -32.852 -33.947 91.173 1.00 40.91 274 ILE A C 1
ATOM 2163 O O . ILE A 1 277 ? -33.380 -33.489 92.181 1.00 43.28 274 ILE A O 1
ATOM 2168 N N . SER A 1 278 ? -33.519 -34.480 90.140 1.00 37.41 275 SER A N 1
ATOM 2169 C CA . SER A 1 278 ? -34.982 -34.544 90.052 1.00 36.94 275 SER A CA 1
ATOM 2170 C C . SER A 1 278 ? -35.382 -35.859 89.396 1.00 45.29 275 SER A C 1
ATOM 2171 O O . SER A 1 278 ? -34.611 -36.439 88.627 1.00 55.63 275 SER A O 1
ATOM 2174 N N . ASP A 1 279 ? -36.577 -36.331 89.733 1.00 47.53 276 ASP A N 1
ATOM 2175 C CA . ASP A 1 279 ? -37.177 -37.535 89.166 1.00 50.77 276 ASP A CA 1
ATOM 2176 C C . ASP A 1 279 ? -37.799 -37.199 87.825 1.00 56.85 276 ASP A C 1
ATOM 2177 O O . ASP A 1 279 ? -37.996 -38.077 86.987 1.00 60.23 276 ASP A O 1
ATOM 2182 N N . ASP A 1 280 ? -38.100 -35.918 87.628 1.00 52.47 277 ASP A N 1
ATOM 2183 C CA . ASP A 1 280 ? -38.824 -35.471 86.451 1.00 46.91 277 ASP A CA 1
ATOM 2184 C C . ASP A 1 280 ? -37.875 -34.815 85.459 1.00 52.71 277 ASP A C 1
ATOM 2185 O O . ASP A 1 280 ? -37.143 -33.872 85.811 1.00 47.93 277 ASP A O 1
ATOM 2190 N N . GLU A 1 281 ? -37.861 -35.315 84.220 1.00 49.51 278 GLU A N 1
ATOM 2191 C CA . GLU A 1 281 ? -36.788 -34.937 83.332 1.00 54.09 278 GLU A CA 1
ATOM 2192 C C . GLU A 1 281 ? -36.898 -33.469 82.945 1.00 53.61 278 GLU A C 1
ATOM 2193 O O . GLU A 1 281 ? -35.873 -32.843 82.658 1.00 54.53 278 GLU A O 1
ATOM 2199 N N . GLU A 1 282 ? -38.112 -32.915 82.937 1.00 50.74 279 GLU A N 1
ATOM 2200 C CA . GLU A 1 282 ? -38.269 -31.495 82.579 1.00 54.04 279 GLU A CA 1
ATOM 2201 C C . GLU A 1 282 ? -37.798 -30.540 83.721 1.00 52.02 279 GLU A C 1
ATOM 2202 O O . GLU A 1 282 ? -37.270 -29.434 83.457 1.00 52.27 279 GLU A O 1
ATOM 2208 N N . ILE A 1 283 ? -38.001 -30.977 84.968 1.00 40.06 280 ILE A N 1
ATOM 2209 C CA . ILE A 1 283 ? -37.459 -30.271 86.138 1.00 48.16 280 ILE A CA 1
ATOM 2210 C C . ILE A 1 283 ? -35.947 -30.094 85.985 1.00 52.66 280 ILE A C 1
ATOM 2211 O O . ILE A 1 283 ? -35.445 -28.984 86.128 1.00 54.88 280 ILE A O 1
ATOM 2216 N N . ALA A 1 284 ? -35.246 -31.182 85.644 1.00 52.09 281 ALA A N 1
ATOM 2217 C CA . ALA A 1 284 ? -33.768 -31.206 85.577 1.00 50.53 281 ALA A CA 1
ATOM 2218 C C . ALA A 1 284 ? -33.181 -30.338 84.461 1.00 49.71 281 ALA A C 1
ATOM 2219 O O . ALA A 1 284 ? -32.141 -29.677 84.623 1.00 40.32 281 ALA A O 1
ATOM 2221 N N . ASP A 1 285 ? -33.878 -30.357 83.339 1.00 48.84 282 ASP A N 1
ATOM 2222 C CA . ASP A 1 285 ? -33.545 -29.566 82.174 1.00 55.93 282 ASP A CA 1
ATOM 2223 C C . ASP A 1 285 ? -33.741 -28.115 82.499 1.00 48.21 282 ASP A C 1
ATOM 2224 O O . ASP A 1 285 ? -32.934 -27.278 82.103 1.00 46.08 282 ASP A O 1
ATOM 2229 N N . GLU A 1 286 ? -34.863 -27.816 83.142 1.00 42.37 283 GLU A N 1
ATOM 2230 C CA . GLU A 1 286 ? -35.115 -26.459 83.581 1.00 45.73 283 GLU A CA 1
ATOM 2231 C C . GLU A 1 286 ? -34.009 -25.971 84.556 1.00 45.17 283 GLU A C 1
ATOM 2232 O O . GLU A 1 286 ? -33.486 -24.850 84.411 1.00 41.71 283 GLU A O 1
ATOM 2238 N N . PHE A 1 287 ? -33.643 -26.825 85.518 1.00 43.17 284 PHE A N 1
ATOM 2239 C CA . PHE A 1 287 ? -32.487 -26.571 86.390 1.00 38.08 284 PHE A CA 1
ATOM 2240 C C . PHE A 1 287 ? -31.273 -26.163 85.548 1.00 42.68 284 PHE A C 1
ATOM 2241 O O . PHE A 1 287 ? -30.637 -25.126 85.774 1.00 41.46 284 PHE A O 1
ATOM 2249 N N . PHE A 1 288 ? -30.943 -26.989 84.576 1.00 44.00 285 PHE A N 1
ATOM 2250 C CA . PHE A 1 288 ? -29.837 -26.657 83.685 1.00 48.17 285 PHE A CA 1
ATOM 2251 C C . PHE A 1 288 ? -29.927 -25.238 83.017 1.00 43.06 285 PHE A C 1
ATOM 2252 O O . PHE A 1 288 ? -28.977 -24.454 83.079 1.00 42.10 285 PHE A O 1
ATOM 2260 N N . GLU A 1 289 ? -31.088 -24.903 82.449 1.00 42.42 286 GLU A N 1
ATOM 2261 C CA . GLU A 1 289 ? -31.249 -23.677 81.658 1.00 41.26 286 GLU A CA 1
ATOM 2262 C C . GLU A 1 289 ? -31.369 -22.368 82.431 1.00 41.36 286 GLU A C 1
ATOM 2263 O O . GLU A 1 289 ? -30.872 -21.354 81.954 1.00 43.12 286 GLU A O 1
ATOM 2269 N N . VAL A 1 290 ? -32.069 -22.361 83.572 1.00 42.14 287 VAL A N 1
ATOM 2270 C CA . VAL A 1 290 ? -32.222 -21.121 84.331 1.00 34.11 287 VAL A CA 1
ATOM 2271 C C . VAL A 1 290 ? -30.885 -20.811 84.955 1.00 32.20 287 VAL A C 1
ATOM 2272 O O . VAL A 1 290 ? -30.541 -19.643 85.110 1.00 32.46 287 VAL A O 1
ATOM 2276 N N . ASN A 1 291 ? -30.131 -21.857 85.308 1.00 37.13 288 ASN A N 1
ATOM 2277 C CA . ASN A 1 291 ? -28.817 -21.674 85.918 1.00 40.49 288 ASN A CA 1
ATOM 2278 C C . ASN A 1 291 ? -27.679 -21.283 84.931 1.00 40.17 288 ASN A C 1
ATOM 2279 O O . ASN A 1 291 ? -26.822 -20.444 85.235 1.00 36.82 288 ASN A O 1
ATOM 2284 N N . LYS A 1 292 ? -27.694 -21.861 83.746 1.00 37.53 289 LYS A N 1
ATOM 2285 C CA . LYS A 1 292 ? -26.777 -21.423 82.697 1.00 35.52 289 LYS A CA 1
ATOM 2286 C C . LYS A 1 292 ? -27.062 -19.935 82.390 1.00 34.98 289 LYS A C 1
ATOM 2287 O O . LYS A 1 292 ? -26.139 -19.107 82.301 1.00 34.13 289 LYS A O 1
ATOM 2293 N N . SER A 1 293 ? -28.334 -19.562 82.268 1.00 35.47 290 SER A N 1
ATOM 2294 C CA . SER A 1 293 ? -28.627 -18.166 81.918 1.00 29.08 290 SER A CA 1
ATOM 2295 C C . SER A 1 293 ? -28.055 -17.172 82.986 1.00 33.27 290 SER A C 1
ATOM 2296 O O . SER A 1 293 ? -27.460 -16.114 82.684 1.00 33.01 290 SER A O 1
ATOM 2299 N N . THR A 1 294 ? -28.224 -17.545 84.241 1.00 33.84 291 THR A N 1
ATOM 2300 C CA . THR A 1 294 ? -27.813 -16.702 85.358 1.00 36.41 291 THR A CA 1
ATOM 2301 C C . THR A 1 294 ? -26.303 -16.705 85.447 1.00 33.18 291 THR A C 1
ATOM 2302 O O . THR A 1 294 ? -25.718 -15.704 85.856 1.00 35.20 291 THR A O 1
ATOM 2306 N N . SER A 1 295 ? -25.660 -17.820 85.060 1.00 35.05 292 SER A N 1
ATOM 2307 C CA . SER A 1 295 ? -24.182 -17.818 84.949 1.00 31.76 292 SER A CA 1
ATOM 2308 C C . SER A 1 295 ? -23.729 -16.763 83.913 1.00 31.49 292 SER A C 1
ATOM 2309 O O . SER A 1 295 ? -22.834 -15.964 84.194 1.00 32.45 292 SER A O 1
ATOM 2312 N N . ARG A 1 296 ? -24.372 -16.739 82.741 1.00 35.59 293 ARG A N 1
ATOM 2313 C CA . ARG A 1 296 ? -24.059 -15.713 81.733 1.00 39.18 293 ARG A CA 1
ATOM 2314 C C . ARG A 1 296 ? -24.369 -14.317 82.253 1.00 40.96 293 ARG A C 1
ATOM 2315 O O . ARG A 1 296 ? -23.679 -13.385 81.932 1.00 48.34 293 ARG A O 1
ATOM 2323 N N . ALA A 1 297 ? -25.387 -14.164 83.083 1.00 39.30 294 ALA A N 1
ATOM 2324 C CA . ALA A 1 297 ? -25.788 -12.822 83.489 1.00 39.34 294 ALA A CA 1
ATOM 2325 C C . ALA A 1 297 ? -24.968 -12.277 84.646 1.00 40.15 294 ALA A C 1
ATOM 2326 O O . ALA A 1 297 ? -25.119 -11.107 85.023 1.00 41.10 294 ALA A O 1
ATOM 2328 N N . THR A 1 298 ? -24.096 -13.116 85.190 1.00 37.67 295 THR A N 1
ATOM 2329 C CA . THR A 1 298 ? -23.332 -12.738 86.381 1.00 39.24 295 THR A CA 1
ATOM 2330 C C . THR A 1 298 ? -21.798 -12.808 86.233 1.00 38.30 295 THR A C 1
ATOM 2331 O O . THR A 1 298 ? -21.108 -11.797 86.444 1.00 48.85 295 THR A O 1
ATOM 2335 N N . TRP A 1 299 ? -21.234 -14.000 86.080 1.00 38.74 296 TRP A N 1
ATOM 2336 C CA . TRP A 1 299 ? -19.793 -14.129 85.784 1.00 36.85 296 TRP A CA 1
ATOM 2337 C C . TRP A 1 299 ? -19.292 -14.503 84.372 1.00 35.53 296 TRP A C 1
ATOM 2338 O O . TRP A 1 299 ? -18.086 -14.663 84.186 1.00 36.04 296 TRP A O 1
ATOM 2349 N N . SER A 1 300 ? -20.244 -14.802 83.480 1.00 39.31 297 SER A N 1
ATOM 2350 C CA . SER A 1 300 ? -20.139 -15.287 82.103 1.00 41.77 297 SER A CA 1
ATOM 2351 C C . SER A 1 300 ? -19.512 -16.675 81.961 1.00 45.54 297 SER A C 1
ATOM 2352 O O . SER A 1 300 ? -20.016 -17.516 81.204 1.00 48.56 297 SER A O 1
ATOM 2355 N N . ASN A 1 301 ? -18.620 -17.016 82.866 1.00 44.41 298 ASN A N 1
ATOM 2356 C CA . ASN A 1 301 ? -17.946 -18.319 82.864 1.00 49.61 298 ASN A CA 1
ATOM 2357 C C . ASN A 1 301 ? -16.960 -18.395 84.013 1.00 45.86 298 ASN A C 1
ATOM 2358 O O . ASN A 1 301 ? -16.525 -17.380 84.517 1.00 44.28 298 ASN A O 1
ATOM 2363 N N A ILE A 1 302 ? -16.606 -19.593 84.439 0.19 41.81 299 ILE A N 1
ATOM 2364 N N B ILE A 1 302 ? -16.543 -19.618 84.323 0.81 41.77 299 ILE A N 1
ATOM 2365 C CA A ILE A 1 302 ? -15.752 -19.669 85.603 0.19 40.60 299 ILE A CA 1
ATOM 2366 C CA B ILE A 1 302 ? -15.815 -19.968 85.532 0.81 39.65 299 ILE A CA 1
ATOM 2367 C C A ILE A 1 302 ? -14.329 -20.033 85.211 0.19 43.73 299 ILE A C 1
ATOM 2368 C C B ILE A 1 302 ? -14.340 -20.257 85.222 0.81 45.32 299 ILE A C 1
ATOM 2369 O O A ILE A 1 302 ? -14.036 -20.259 84.041 0.19 44.71 299 ILE A O 1
ATOM 2370 O O B ILE A 1 302 ? -14.016 -20.647 84.114 0.81 44.58 299 ILE A O 1
ATOM 2379 N N . CYS A 1 303 ? -13.452 -20.084 86.202 1.00 45.11 300 CYS A N 1
ATOM 2380 C CA . CYS A 1 303 ? -12.051 -20.260 85.963 1.00 43.36 300 CYS A CA 1
ATOM 2381 C C . CYS A 1 303 ? -11.731 -21.581 85.269 1.00 42.13 300 CYS A C 1
ATOM 2382 O O . CYS A 1 303 ? -11.901 -22.683 85.810 1.00 45.10 300 CYS A O 1
ATOM 2385 N N . ARG A 1 304 ? -11.123 -21.425 84.099 1.00 36.58 301 ARG A N 1
ATOM 2386 C CA . ARG A 1 304 ? -10.856 -22.535 83.204 1.00 37.45 301 ARG A CA 1
ATOM 2387 C C . ARG A 1 304 ? -9.765 -23.478 83.703 1.00 44.07 301 ARG A C 1
ATOM 2388 O O . ARG A 1 304 ? -9.937 -24.702 83.653 1.00 42.27 301 ARG A O 1
ATOM 2396 N N . PRO A 1 305 ? -8.618 -22.911 84.152 1.00 44.53 302 PRO A N 1
ATOM 2397 C CA . PRO A 1 305 ? -7.536 -23.775 84.668 1.00 55.03 302 PRO A CA 1
ATOM 2398 C C . PRO A 1 305 ? -7.938 -24.646 85.896 1.00 41.85 302 PRO A C 1
ATOM 2399 O O . PRO A 1 305 ? -7.596 -25.836 85.959 1.00 40.05 302 PRO A O 1
ATOM 2403 N N . ALA A 1 306 ? -8.666 -24.071 86.846 1.00 39.07 303 ALA A N 1
ATOM 2404 C CA . ALA A 1 306 ? -9.075 -24.874 88.000 1.00 41.92 303 ALA A CA 1
ATOM 2405 C C . ALA A 1 306 ? -9.923 -26.056 87.517 1.00 44.43 303 ALA A C 1
ATOM 2406 O O . ALA A 1 306 ? -9.683 -27.211 87.944 1.00 38.24 303 ALA A O 1
ATOM 2416 N N . ARG A 1 308 ? -10.054 -27.606 84.527 1.00 40.83 305 ARG A N 1
ATOM 2417 C CA . ARG A 1 308 ? -9.320 -28.599 83.743 1.00 42.19 305 ARG A CA 1
ATOM 2418 C C . ARG A 1 308 ? -8.405 -29.417 84.682 1.00 39.60 305 ARG A C 1
ATOM 2419 O O . ARG A 1 308 ? -8.309 -30.645 84.569 1.00 37.32 305 ARG A O 1
ATOM 2427 N N . THR A 1 309 ? -7.748 -28.711 85.598 1.00 31.34 306 THR A N 1
ATOM 2428 C CA . THR A 1 309 ? -6.853 -29.331 86.565 1.00 36.05 306 THR A CA 1
ATOM 2429 C C . THR A 1 309 ? -7.606 -30.479 87.254 1.00 43.36 306 THR A C 1
ATOM 2430 O O . THR A 1 309 ? -7.120 -31.611 87.295 1.00 44.10 306 THR A O 1
ATOM 2442 N N . ALA A 1 311 ? -10.744 -31.978 86.357 1.00 34.97 308 ALA A N 1
ATOM 2443 C CA . ALA A 1 311 ? -11.087 -33.016 85.367 1.00 41.53 308 ALA A CA 1
ATOM 2444 C C . ALA A 1 311 ? -9.897 -33.927 85.045 1.00 42.34 308 ALA A C 1
ATOM 2445 O O . ALA A 1 311 ? -10.055 -35.153 84.985 1.00 45.54 308 ALA A O 1
ATOM 2447 N N . ASN A 1 312 ? -8.713 -33.346 84.846 1.00 35.69 309 ASN A N 1
ATOM 2448 C CA . ASN A 1 312 ? -7.568 -34.178 84.486 1.00 52.24 309 ASN A CA 1
ATOM 2449 C C . ASN A 1 312 ? -7.260 -35.266 85.531 1.00 53.77 309 ASN A C 1
ATOM 2450 O O . ASN A 1 312 ? -7.023 -36.441 85.175 1.00 55.15 309 ASN A O 1
ATOM 2455 N N . ILE A 1 313 ? -7.249 -34.874 86.805 1.00 46.71 310 ILE A N 1
ATOM 2456 C CA . ILE A 1 313 ? -6.863 -35.798 87.875 1.00 45.00 310 ILE A CA 1
ATOM 2457 C C . ILE A 1 313 ? -7.866 -36.951 88.058 1.00 51.05 310 ILE A C 1
ATOM 2458 O O . ILE A 1 313 ? -7.487 -38.119 87.962 1.00 54.55 310 ILE A O 1
ATOM 2463 N N . VAL A 1 314 ? -9.140 -36.606 88.282 1.00 51.94 311 VAL A N 1
ATOM 2464 C CA . VAL A 1 314 ? -10.246 -37.560 88.439 1.00 50.17 311 VAL A CA 1
ATOM 2465 C C . VAL A 1 314 ? -10.305 -38.564 87.284 1.00 56.22 311 VAL A C 1
ATOM 2466 O O . VAL A 1 314 ? -10.655 -39.735 87.485 1.00 55.17 311 VAL A O 1
ATOM 2470 N N . ALA A 1 315 ? -9.943 -38.104 86.082 1.00 48.77 312 ALA A N 1
ATOM 2471 C CA . ALA A 1 315 ? -9.964 -38.951 84.901 1.00 58.29 312 ALA A CA 1
ATOM 2472 C C . ALA A 1 315 ? -8.674 -39.766 84.762 1.00 61.70 312 ALA A C 1
ATOM 2473 O O . ALA A 1 315 ? -8.541 -40.583 83.856 1.00 64.53 312 ALA A O 1
ATOM 2475 N N . ASP A 1 316 ? -7.712 -39.558 85.644 1.00 55.17 313 ASP A N 1
ATOM 2476 C CA . ASP A 1 316 ? -6.538 -40.416 85.590 1.00 59.44 313 ASP A CA 1
ATOM 2477 C C . ASP A 1 316 ? -6.492 -41.286 86.846 1.00 62.08 313 ASP A C 1
ATOM 2478 O O . ASP A 1 316 ? -6.478 -40.781 87.965 1.00 62.88 313 ASP A O 1
ATOM 2483 N N . PRO A 1 317 ? -6.552 -42.608 86.666 1.00 69.93 314 PRO A N 1
ATOM 2484 C CA . PRO A 1 317 ? -6.642 -43.507 87.822 1.00 69.09 314 PRO A CA 1
ATOM 2485 C C . PRO A 1 317 ? -5.450 -43.374 88.751 1.00 64.21 314 PRO A C 1
ATOM 2486 O O . PRO A 1 317 ? -5.651 -43.231 89.953 1.00 60.72 314 PRO A O 1
ATOM 2490 N N . ALA A 1 318 ? -4.239 -43.384 88.197 1.00 59.69 315 ALA A N 1
ATOM 2491 C CA . ALA A 1 318 ? -3.032 -43.295 89.005 1.00 60.75 315 ALA A CA 1
ATOM 2492 C C . ALA A 1 318 ? -2.903 -41.935 89.695 1.00 58.96 315 ALA A C 1
ATOM 2493 O O . ALA A 1 318 ? -2.552 -41.874 90.872 1.00 59.28 315 ALA A O 1
ATOM 2495 N N . LYS A 1 319 ? -3.172 -40.855 88.961 1.00 55.94 316 LYS A N 1
ATOM 2496 C CA . LYS A 1 319 ? -3.152 -39.510 89.546 1.00 54.32 316 LYS A CA 1
ATOM 2497 C C . LYS A 1 319 ? -4.274 -39.342 90.570 1.00 53.17 316 LYS A C 1
ATOM 2498 O O . LYS A 1 319 ? -4.167 -38.547 91.498 1.00 49.41 316 LYS A O 1
ATOM 2504 N N . PHE A 1 320 ? -5.369 -40.063 90.385 1.00 52.63 317 PHE A N 1
ATOM 2505 C CA . PHE A 1 320 ? -6.501 -39.874 91.275 1.00 55.57 317 PHE A CA 1
ATOM 2506 C C . PHE A 1 320 ? -6.264 -40.543 92.643 1.00 59.68 317 PHE A C 1
ATOM 2507 O O . PHE A 1 320 ? -6.499 -39.929 93.686 1.00 56.14 317 PHE A O 1
ATOM 2515 N N . LYS A 1 321 ? -5.769 -41.778 92.641 1.00 61.63 318 LYS A N 1
ATOM 2516 C CA . LYS A 1 321 ? -5.448 -42.445 93.898 1.00 61.67 318 LYS A CA 1
ATOM 2517 C C . LYS A 1 321 ? -4.347 -41.720 94.685 1.00 60.17 318 LYS A C 1
ATOM 2518 O O . LYS A 1 321 ? -4.395 -41.674 95.915 1.00 66.05 318 LYS A O 1
ATOM 2524 N N . GLU A 1 322 ? -3.363 -41.171 93.973 1.00 54.82 319 GLU A N 1
ATOM 2525 C CA . GLU A 1 322 ? -2.259 -40.422 94.589 1.00 53.11 319 GLU A CA 1
ATOM 2526 C C . GLU A 1 322 ? -2.717 -39.103 95.205 1.00 46.34 319 GLU A C 1
ATOM 2527 O O . GLU A 1 322 ? -2.242 -38.724 96.266 1.00 40.99 319 GLU A O 1
ATOM 2533 N N . TYR A 1 323 ? -3.596 -38.394 94.498 1.00 38.31 320 TYR A N 1
ATOM 2534 C CA . TYR A 1 323 ? -4.224 -37.189 95.000 1.00 38.47 320 TYR A CA 1
ATOM 2535 C C . TYR A 1 323 ? -4.970 -37.512 96.282 1.00 43.28 320 TYR A C 1
ATOM 2536 O O . TYR A 1 323 ? -4.841 -36.800 97.271 1.00 40.49 320 TYR A O 1
ATOM 2545 N N . GLU A 1 324 ? -5.750 -38.583 96.257 1.00 44.28 321 GLU A N 1
ATOM 2546 C CA . GLU A 1 324 ? -6.539 -38.954 97.426 1.00 53.77 321 GLU A CA 1
ATOM 2547 C C . GLU A 1 324 ? -5.602 -39.262 98.575 1.00 50.62 321 GLU A C 1
ATOM 2548 O O . GLU A 1 324 ? -5.876 -38.885 99.714 1.00 53.08 321 GLU A O 1
ATOM 2554 N N . ALA A 1 325 ? -4.508 -39.959 98.277 1.00 42.95 322 ALA A N 1
ATOM 2555 C CA . ALA A 1 325 ? -3.617 -40.417 99.321 1.00 43.16 322 ALA A CA 1
ATOM 2556 C C . ALA A 1 325 ? -2.986 -39.184 99.965 1.00 48.25 322 ALA A C 1
ATOM 2557 O O . ALA A 1 325 ? -2.669 -39.181 101.150 1.00 52.44 322 ALA A O 1
ATOM 2559 N N . GLU A 1 326 ? -2.832 -38.128 99.180 1.00 47.04 323 GLU A N 1
ATOM 2560 C CA . GLU A 1 326 ? -2.266 -36.883 99.673 1.00 44.66 323 GLU A CA 1
ATOM 2561 C C . GLU A 1 326 ? -3.253 -36.147 100.543 1.00 42.67 323 GLU A C 1
ATOM 2562 O O . GLU A 1 326 ? -2.939 -35.764 101.663 1.00 42.28 323 GLU A O 1
ATOM 2568 N N . ARG A 1 327 ? -4.455 -35.965 100.020 1.00 44.00 324 ARG A N 1
ATOM 2569 C CA . ARG A 1 327 ? -5.551 -35.323 100.749 1.00 44.87 324 ARG A CA 1
ATOM 2570 C C . ARG A 1 327 ? -5.791 -36.039 102.078 1.00 42.52 324 ARG A C 1
ATOM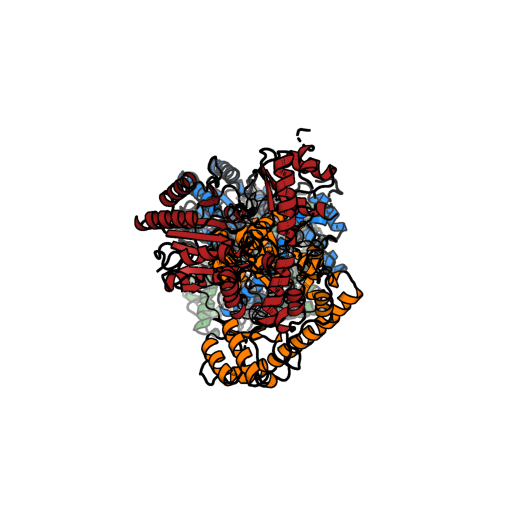 2571 O O . ARG A 1 327 ? -5.901 -35.386 103.097 1.00 39.76 324 ARG A O 1
ATOM 2579 N N . ASN A 1 328 ? -5.830 -37.376 102.051 1.00 41.33 325 ASN A N 1
ATOM 2580 C CA . ASN A 1 328 ? -6.047 -38.194 103.245 1.00 47.68 325 ASN A CA 1
ATOM 2581 C C . ASN A 1 328 ? -5.055 -37.972 104.389 1.00 50.57 325 ASN A C 1
ATOM 2582 O O . ASN A 1 328 ? -5.466 -37.890 105.552 1.00 46.92 325 ASN A O 1
ATOM 2587 N N . CYS A 1 329 ? -3.764 -37.871 104.077 1.00 53.16 326 CYS A N 1
ATOM 2588 C CA . CYS A 1 329 ? -2.777 -37.571 105.116 1.00 51.44 326 CYS A CA 1
ATOM 2589 C C . CYS A 1 329 ? -3.183 -36.305 105.839 1.00 47.31 326 CYS A C 1
ATOM 2590 O O . CYS A 1 329 ? -3.082 -36.213 107.064 1.00 50.19 326 CYS A O 1
ATOM 2593 N N . TYR A 1 330 ? -3.650 -35.320 105.084 1.00 38.06 327 TYR A N 1
ATOM 2594 C CA . TYR A 1 330 ? -4.004 -34.081 105.723 1.00 40.10 327 TYR A CA 1
ATOM 2595 C C . TYR A 1 330 ? -5.335 -34.112 106.458 1.00 43.59 327 TYR A C 1
ATOM 2596 O O . TYR A 1 330 ? -5.487 -33.415 107.484 1.00 43.50 327 TYR A O 1
ATOM 2605 N N . TYR A 1 331 ? -6.284 -34.893 105.933 1.00 33.59 328 TYR A N 1
ATOM 2606 C CA . TYR A 1 331 ? -7.529 -35.155 106.645 1.00 43.17 328 TYR A CA 1
ATOM 2607 C C . TYR A 1 331 ? -7.211 -35.790 108.040 1.00 50.16 328 TYR A C 1
ATOM 2608 O O . TYR A 1 331 ? -7.767 -35.339 109.050 1.00 38.43 328 TYR A O 1
ATOM 2617 N N . GLN A 1 332 ? -6.292 -36.770 108.100 1.00 43.52 329 GLN A N 1
ATOM 2618 C CA . GLN A 1 332 ? -5.911 -37.356 109.392 1.00 50.17 329 GLN A CA 1
ATOM 2619 C C . GLN A 1 332 ? -5.350 -36.290 110.335 1.00 50.70 329 GLN A C 1
ATOM 2620 O O . GLN A 1 332 ? -5.745 -36.171 111.474 1.00 47.14 329 GLN A O 1
ATOM 2626 N N . LEU A 1 333 ? -4.429 -35.499 109.844 1.00 46.87 330 LEU A N 1
ATOM 2627 C CA . LEU A 1 333 ? -3.923 -34.399 110.623 1.00 48.27 330 LEU A CA 1
ATOM 2628 C C . LEU A 1 333 ? -5.054 -33.571 111.216 1.00 44.63 330 LEU A C 1
ATOM 2629 O O . LEU A 1 333 ? -4.984 -33.170 112.371 1.00 48.23 330 LEU A O 1
ATOM 2634 N N . ILE A 1 334 ? -6.108 -33.302 110.448 1.00 33.42 331 ILE A N 1
ATOM 2635 C CA . ILE A 1 334 ? -7.115 -32.397 110.974 1.00 29.32 331 ILE A CA 1
ATOM 2636 C C . ILE A 1 334 ? -7.960 -33.103 112.066 1.00 49.03 331 ILE A C 1
ATOM 2637 O O . ILE A 1 334 ? -8.407 -32.465 113.017 1.00 41.24 331 ILE A O 1
ATOM 2642 N N . ARG A 1 335 ? -8.183 -34.407 111.890 1.00 45.59 332 ARG A N 1
ATOM 2643 C CA . ARG A 1 335 ? -8.798 -35.247 112.893 1.00 47.67 332 ARG A CA 1
ATOM 2644 C C . ARG A 1 335 ? -8.025 -35.149 114.223 1.00 49.92 332 ARG A C 1
ATOM 2645 O O . ARG A 1 335 ? -8.608 -34.791 115.250 1.00 54.59 332 ARG A O 1
ATOM 2653 N N . ASP A 1 336 ? -6.727 -35.453 114.210 1.00 41.40 333 ASP A N 1
ATOM 2654 C CA . ASP A 1 336 ? -5.952 -35.449 115.449 1.00 55.11 333 ASP A CA 1
ATOM 2655 C C . ASP A 1 336 ? -6.055 -34.109 116.157 1.00 56.82 333 ASP A C 1
ATOM 2656 O O . ASP A 1 336 ? -6.252 -34.034 117.373 1.00 57.61 333 ASP A O 1
ATOM 2661 N N . ARG A 1 337 ? -5.934 -33.048 115.380 1.00 53.91 334 ARG A N 1
ATOM 2662 C CA . ARG A 1 337 ? -6.054 -31.721 115.946 1.00 51.70 334 ARG A CA 1
ATOM 2663 C C . ARG A 1 337 ? -7.377 -31.534 116.669 1.00 47.12 334 ARG A C 1
ATOM 2664 O O . ARG A 1 337 ? -7.389 -30.991 117.750 1.00 45.04 334 ARG A O 1
ATOM 2672 N N . ALA A 1 338 ? -8.477 -31.979 116.068 1.00 44.46 335 ALA A N 1
ATOM 2673 C CA . ALA A 1 338 ? -9.784 -31.824 116.673 1.00 44.93 335 ALA A CA 1
ATOM 2674 C C . ALA A 1 338 ? -9.912 -32.744 117.918 1.00 50.88 335 ALA A C 1
ATOM 2675 O O . ALA A 1 338 ? -10.511 -32.341 118.932 1.00 44.18 335 ALA A O 1
ATOM 2677 N N . ASP A 1 339 ? -9.320 -33.945 117.859 1.00 48.19 336 ASP A N 1
ATOM 2678 C CA . ASP A 1 339 ? -9.319 -34.854 119.028 1.00 53.49 336 ASP A CA 1
ATOM 2679 C C . ASP A 1 339 ? -8.623 -34.225 120.214 1.00 55.47 336 ASP A C 1
ATOM 2680 O O . ASP A 1 339 ? -9.129 -34.280 121.332 1.00 57.11 336 ASP A O 1
ATOM 2685 N N . ILE A 1 340 ? -7.455 -33.646 119.974 1.00 52.49 337 ILE A N 1
ATOM 2686 C CA . ILE A 1 340 ? -6.719 -32.971 121.046 1.00 52.37 337 ILE A CA 1
ATOM 2687 C C . ILE A 1 340 ? -7.578 -31.900 121.722 1.00 50.78 337 ILE A C 1
ATOM 2688 O O . ILE A 1 340 ? -7.742 -31.926 122.945 1.00 51.80 337 ILE A O 1
ATOM 2693 N N . PHE A 1 341 ? -8.146 -30.983 120.932 1.00 44.43 338 PHE A N 1
ATOM 2694 C CA . PHE A 1 341 ? -8.978 -29.914 121.484 1.00 42.27 338 PHE A CA 1
ATOM 2695 C C . PHE A 1 341 ? -10.156 -30.408 122.321 1.00 42.81 338 PHE A C 1
ATOM 2696 O O . PHE A 1 341 ? -10.471 -29.805 123.357 1.00 44.91 338 PHE A O 1
ATOM 2704 N N . LYS A 1 342 ? -10.835 -31.452 121.834 1.00 44.90 339 LYS A N 1
ATOM 2705 C CA . LYS A 1 342 ? -12.032 -31.990 122.474 1.00 46.93 339 LYS A CA 1
ATOM 2706 C C . LYS A 1 342 ? -11.680 -32.610 123.825 1.00 47.83 339 LYS A C 1
ATOM 2707 O O . LYS A 1 342 ? -12.390 -32.434 124.802 1.00 50.67 339 LYS A O 1
ATOM 2713 N N . GLN A 1 343 ? -10.598 -33.376 123.848 1.00 49.44 340 GLN A N 1
ATOM 2714 C CA . GLN A 1 343 ? -10.139 -34.045 125.058 1.00 53.25 340 GLN A CA 1
ATOM 2715 C C . GLN A 1 343 ? -9.892 -32.970 126.049 1.00 56.33 340 GLN A C 1
ATOM 2716 O O . GLN A 1 343 ? -10.380 -32.997 127.159 1.00 58.61 340 GLN A O 1
ATOM 2722 N N . GLU A 1 344 ? -9.120 -31.991 125.623 1.00 58.73 341 GLU A N 1
ATOM 2723 C CA . GLU A 1 344 ? -8.695 -30.965 126.535 1.00 56.64 341 GLU A CA 1
ATOM 2724 C C . GLU A 1 344 ? -9.860 -30.044 126.914 1.00 56.15 341 GLU A C 1
ATOM 2725 O O . GLU A 1 344 ? -9.944 -29.607 128.056 1.00 53.91 341 GLU A O 1
ATOM 2731 N N . ALA A 1 345 ? -10.788 -29.787 125.992 1.00 50.19 342 ALA A N 1
ATOM 2732 C CA . ALA A 1 345 ? -11.938 -28.943 126.314 1.00 47.79 342 ALA A CA 1
ATOM 2733 C C . ALA A 1 345 ? -12.826 -29.598 127.387 1.00 53.20 342 ALA A C 1
ATOM 2734 O O . ALA A 1 345 ? -13.392 -28.917 128.253 1.00 52.59 342 ALA A O 1
ATOM 2736 N N . ALA A 1 346 ? -12.981 -30.918 127.295 1.00 56.14 343 ALA A N 1
ATOM 2737 C CA . ALA A 1 346 ? -13.780 -31.668 128.271 1.00 58.15 343 ALA A CA 1
ATOM 2738 C C . ALA A 1 346 ? -13.122 -31.661 129.666 1.00 62.15 343 ALA A C 1
ATOM 2739 O O . ALA A 1 346 ? -13.825 -31.528 130.674 1.00 67.66 343 ALA A O 1
ATOM 2741 N N . GLN A 1 347 ? -11.789 -31.772 129.712 1.00 57.65 344 GLN A N 1
ATOM 2742 C CA . GLN A 1 347 ? -11.032 -31.708 130.973 1.00 63.58 344 GLN A CA 1
ATOM 2743 C C . GLN A 1 347 ? -11.079 -30.344 131.695 1.00 64.86 344 GLN A C 1
ATOM 2744 O O . GLN A 1 347 ? -11.247 -30.301 132.921 1.00 62.22 344 GLN A O 1
ATOM 2750 N N . VAL A 1 348 ? -10.943 -29.241 130.950 1.00 57.74 345 VAL A N 1
ATOM 2751 C CA . VAL A 1 348 ? -10.988 -27.904 131.555 1.00 54.92 345 VAL A CA 1
ATOM 2752 C C . VAL A 1 348 ? -12.421 -27.389 131.784 1.00 55.23 345 VAL A C 1
ATOM 2753 O O . VAL A 1 348 ? -12.625 -26.336 132.398 1.00 59.52 345 VAL A O 1
ATOM 2757 N N . GLY A 1 349 ? -13.407 -28.132 131.295 1.00 46.73 346 GLY A N 1
ATOM 2758 C CA . GLY A 1 349 ? -14.798 -27.757 131.456 1.00 52.61 346 GLY A CA 1
ATOM 2759 C C . GLY A 1 349 ? -15.269 -26.657 130.514 1.00 54.98 346 GLY A C 1
ATOM 2760 O O . GLY A 1 349 ? -16.016 -25.765 130.922 1.00 55.73 346 GLY A O 1
ATOM 2761 N N . LEU A 1 350 ? -14.841 -26.727 129.257 1.00 47.04 347 LEU A N 1
ATOM 2762 C CA . LEU A 1 350 ? -15.210 -25.718 128.263 1.00 46.07 347 LEU A CA 1
ATOM 2763 C C . LEU A 1 350 ? -16.184 -26.344 127.250 1.00 48.63 347 LEU A C 1
ATOM 2764 O O . LEU A 1 350 ? -15.809 -27.283 126.534 1.00 43.75 347 LEU A O 1
ATOM 2769 N N . PRO A 1 351 ? -17.436 -25.835 127.188 1.00 49.42 348 PRO A N 1
ATOM 2770 C CA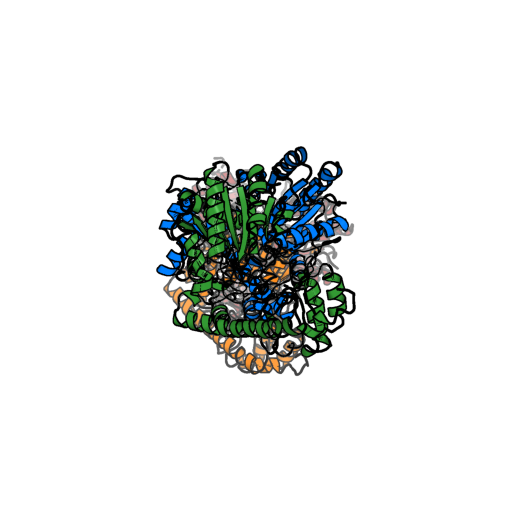 . PRO A 1 351 ? -18.438 -26.448 126.296 1.00 53.11 348 PRO A CA 1
ATOM 2771 C C . PRO A 1 351 ? -18.096 -26.253 124.803 1.00 52.18 348 PRO A C 1
ATOM 2772 O O . PRO A 1 351 ? -17.475 -25.266 124.411 1.00 42.96 348 PRO A O 1
ATOM 2784 N N . LEU A 1 353 ? -19.677 -27.403 120.614 1.00 42.01 350 LEU A N 1
ATOM 2785 C CA . LEU A 1 353 ? -20.716 -28.058 119.815 1.00 41.08 350 LEU A CA 1
ATOM 2786 C C . LEU A 1 353 ? -20.140 -29.336 119.232 1.00 40.29 350 LEU A C 1
ATOM 2787 O O . LEU A 1 353 ? -18.915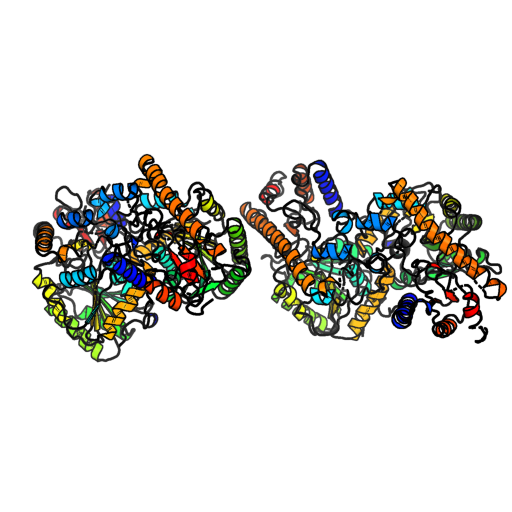 -29.473 119.199 1.00 39.26 350 LEU A O 1
ATOM 2792 N N . PRO A 1 354 ? -21.003 -30.309 118.869 1.00 39.69 351 PRO A N 1
ATOM 2793 C CA . PRO A 1 354 ? -20.452 -31.599 118.420 1.00 43.27 351 PRO A CA 1
ATOM 2794 C C . PRO A 1 354 ? -19.753 -31.561 117.067 1.00 47.79 351 PRO A C 1
ATOM 2795 O O . PRO A 1 354 ? -20.390 -31.245 116.078 1.00 50.83 351 PRO A O 1
ATOM 2799 N N . TYR A 1 355 ? -18.518 -32.039 117.017 1.00 46.69 352 TYR A N 1
ATOM 2800 C CA . TYR A 1 355 ? -17.711 -31.981 115.825 1.00 48.76 352 TYR A CA 1
ATOM 2801 C C . TYR A 1 355 ? -17.540 -33.400 115.255 1.00 52.84 352 TYR A C 1
ATOM 2802 O O . TYR A 1 355 ? -16.895 -34.246 115.882 1.00 58.12 352 TYR A O 1
ATOM 2811 N N A ARG A 1 356 ? -18.163 -33.665 114.106 0.44 50.67 353 ARG A N 1
ATOM 2812 N N B ARG A 1 356 ? -18.174 -33.668 114.115 0.56 50.65 353 ARG A N 1
ATOM 2813 C CA A ARG A 1 356 ? -17.925 -34.902 113.365 0.44 50.31 353 ARG A CA 1
ATOM 2814 C CA B ARG A 1 356 ? -17.920 -34.880 113.336 0.56 50.33 353 ARG A CA 1
ATOM 2815 C C A ARG A 1 356 ? -16.916 -34.786 112.195 0.44 50.94 353 ARG A C 1
ATOM 2816 C C B ARG A 1 356 ? -16.732 -34.740 112.366 0.56 50.97 353 ARG A C 1
ATOM 2817 O O A ARG A 1 356 ? -16.406 -35.802 111.718 0.44 50.72 353 ARG A O 1
ATOM 2818 O O B ARG A 1 356 ? -15.975 -35.686 112.147 0.56 51.32 353 ARG A O 1
ATOM 2833 N N . GLY A 1 357 ? -16.605 -33.562 111.759 1.00 50.00 354 GLY A N 1
ATOM 2834 C CA . GLY A 1 357 ? -15.674 -33.352 110.652 1.00 46.30 354 GLY A CA 1
ATOM 2835 C C . GLY A 1 357 ? -15.568 -31.901 110.192 1.00 40.86 354 GLY A C 1
ATOM 2836 O O . GLY A 1 357 ? -16.108 -31.002 110.828 1.00 39.90 354 GLY A O 1
ATOM 2837 N N . GLY A 1 358 ? -14.882 -31.651 109.082 1.00 40.93 355 GLY A N 1
ATOM 2838 C CA . GLY A 1 358 ? -14.770 -30.272 108.602 1.00 43.75 355 GLY A CA 1
ATOM 2839 C C . GLY A 1 358 ? -13.592 -29.539 109.249 1.00 42.08 355 GLY A C 1
ATOM 2840 O O . GLY A 1 358 ? -12.766 -30.165 109.913 1.00 42.92 355 GLY A O 1
ATOM 2841 N N . PHE A 1 359 ? -13.487 -28.237 108.991 1.00 36.62 356 PHE A N 1
ATOM 2842 C CA . PHE A 1 359 ? -12.300 -27.453 109.325 1.00 36.74 356 PHE A CA 1
ATOM 2843 C C . PHE A 1 359 ? -12.406 -26.656 110.594 1.00 33.94 356 PHE A C 1
ATOM 2844 O O . PHE A 1 359 ? -11.402 -26.151 111.083 1.00 32.95 356 PHE A O 1
ATOM 2852 N N . PHE A 1 360 ? -13.596 -26.634 111.170 1.00 37.60 357 PHE A N 1
ATOM 2853 C CA . PHE A 1 360 ? -13.927 -25.697 112.229 1.00 38.80 357 PHE A CA 1
ATOM 2854 C C . PHE A 1 360 ? -14.581 -26.387 113.417 1.00 47.00 357 PHE A C 1
ATOM 2855 O O . PHE A 1 360 ? -15.303 -27.379 113.277 1.00 48.62 357 PHE A O 1
ATOM 2863 N N . ILE A 1 361 ? -14.342 -25.809 114.585 1.00 43.02 358 ILE A N 1
ATOM 2864 C CA . ILE A 1 361 ? -14.912 -26.264 115.831 1.00 41.71 358 ILE A CA 1
ATOM 2865 C C . ILE A 1 361 ? -15.439 -24.974 116.389 1.00 40.10 358 ILE A C 1
ATOM 2866 O O . ILE A 1 361 ? -14.843 -23.899 116.115 1.00 37.99 358 ILE A O 1
ATOM 2871 N N . THR A 1 362 ? -16.560 -25.055 117.114 1.00 30.24 359 THR A N 1
ATOM 2872 C CA . THR A 1 362 ? -17.194 -23.871 117.663 1.00 34.85 359 THR A CA 1
ATOM 2873 C C . THR A 1 362 ? -17.485 -23.983 119.164 1.00 40.10 359 THR A C 1
ATOM 2874 O O . THR A 1 362 ? -17.953 -25.008 119.650 1.00 36.38 359 THR A O 1
ATOM 2878 N N . ILE A 1 363 ? -17.179 -22.913 119.882 1.00 35.83 360 ILE A N 1
ATOM 2879 C CA . ILE A 1 363 ? -17.484 -22.795 121.284 1.00 30.51 360 ILE A CA 1
ATOM 2880 C C . ILE A 1 363 ? -18.659 -21.845 121.431 1.00 36.97 360 ILE A C 1
ATOM 2881 O O . ILE A 1 363 ? -18.549 -20.685 121.107 1.00 39.24 360 ILE A O 1
ATOM 2886 N N . PRO A 1 364 ? -19.789 -22.329 121.957 1.00 35.48 361 PRO A N 1
ATOM 2887 C CA . PRO A 1 364 ? -20.956 -21.449 122.127 1.00 37.50 361 PRO A CA 1
ATOM 2888 C C . PRO A 1 364 ? -20.693 -20.425 123.233 1.00 36.31 361 PRO A C 1
ATOM 2889 O O . PRO A 1 364 ? -20.156 -20.784 124.254 1.00 34.50 361 PRO A O 1
ATOM 2893 N N . THR A 1 365 ? -21.054 -19.174 122.989 1.00 30.58 362 THR A N 1
ATOM 2894 C CA . THR A 1 365 ? -21.096 -18.121 123.976 1.00 44.85 362 THR A CA 1
ATOM 2895 C C . THR A 1 365 ? -21.584 -16.860 123.280 1.00 42.69 362 THR A C 1
ATOM 2896 O O . THR A 1 365 ? -21.328 -16.632 122.064 1.00 35.50 362 THR A O 1
ATOM 2900 N N A ASP A 1 366 ? -22.198 -15.982 124.050 0.52 37.85 363 ASP A N 1
ATOM 2901 N N B ASP A 1 366 ? -22.193 -15.988 124.083 0.48 37.89 363 ASP A N 1
ATOM 2902 C CA A ASP A 1 366 ? -22.718 -14.760 123.455 0.52 40.29 363 ASP A CA 1
ATOM 2903 C CA B ASP A 1 366 ? -22.806 -14.739 123.612 0.48 40.56 363 ASP A CA 1
ATOM 2904 C C A ASP A 1 366 ? -21.690 -13.662 123.644 0.52 39.61 363 ASP A C 1
ATOM 2905 C C B ASP A 1 366 ? -21.714 -13.669 123.673 0.48 39.70 363 ASP A C 1
ATOM 2906 O O A ASP A 1 366 ? -21.915 -12.492 123.347 0.52 39.59 363 ASP A O 1
ATOM 2907 O O B ASP A 1 366 ? -21.916 -12.516 123.304 0.48 39.67 363 ASP A O 1
ATOM 2916 N N . SER A 1 367 ? -20.562 -14.080 124.197 1.00 37.77 364 SER A N 1
ATOM 2917 C CA . SER A 1 367 ? -19.394 -13.228 124.395 1.00 35.73 364 SER A CA 1
ATOM 2918 C C . SER A 1 367 ? -18.231 -13.277 123.400 1.00 39.02 364 SER A C 1
ATOM 2919 O O . SER A 1 367 ? -17.107 -12.903 123.793 1.00 36.40 364 SER A O 1
ATOM 2922 N N . ALA A 1 368 ? -18.390 -13.922 122.233 1.00 34.19 365 ALA A N 1
ATOM 2923 C CA . ALA A 1 368 ? -17.200 -14.103 121.334 1.00 38.06 365 ALA A CA 1
ATOM 2924 C C . ALA A 1 368 ? -16.378 -12.836 121.089 1.00 35.48 365 ALA A C 1
ATOM 2925 O O . ALA A 1 368 ? -15.160 -12.875 121.042 1.00 38.86 365 ALA A O 1
ATOM 2927 N N . ASN A 1 369 ? -17.034 -11.712 120.908 1.00 31.77 366 ASN A N 1
ATOM 2928 C CA . ASN A 1 369 ? -16.281 -10.534 120.514 1.00 33.08 366 ASN A CA 1
ATOM 2929 C C . ASN A 1 369 ? -15.288 -10.132 121.610 1.00 39.37 366 ASN A C 1
ATOM 2930 O O . ASN A 1 369 ? -14.113 -10.063 121.359 1.00 48.99 366 ASN A O 1
ATOM 2935 N N . ALA A 1 370 ? -15.736 -9.923 122.844 1.00 43.69 367 ALA A N 1
ATOM 2936 C CA . ALA A 1 370 ? -14.798 -9.603 123.933 1.00 42.91 367 ALA A CA 1
ATOM 2937 C C . ALA A 1 370 ? -13.724 -10.685 124.145 1.00 40.88 367 ALA A C 1
ATOM 2938 O O . ALA A 1 370 ? -12.565 -10.365 124.385 1.00 39.31 367 ALA A O 1
ATOM 2940 N N . ILE A 1 371 ? -14.103 -11.958 124.043 1.00 39.17 368 ILE A N 1
ATOM 2941 C CA . ILE A 1 371 ? -13.160 -13.063 124.256 1.00 40.41 368 ILE A CA 1
ATOM 2942 C C . ILE A 1 371 ? -12.038 -13.082 123.209 1.00 41.54 368 ILE A C 1
ATOM 2943 O O . ILE A 1 371 ? -10.842 -13.097 123.544 1.00 44.81 368 ILE A O 1
ATOM 2948 N N . CYS A 1 372 ? -12.433 -13.069 121.938 1.00 37.92 369 CYS A N 1
ATOM 2949 C CA . CYS A 1 372 ? -11.478 -13.015 120.827 1.00 41.55 369 CYS A CA 1
ATOM 2950 C C . CYS A 1 372 ? -10.510 -11.846 120.920 1.00 43.41 369 CYS A C 1
ATOM 2951 O O . CYS A 1 372 ? -9.299 -12.019 120.770 1.00 49.94 369 CYS A O 1
ATOM 2954 N N . GLU A 1 373 ? -11.039 -10.659 121.178 1.00 40.06 370 GLU A N 1
ATOM 2955 C CA . GLU A 1 373 ? -10.176 -9.509 121.437 1.00 43.85 370 GLU A CA 1
ATOM 2956 C C . GLU A 1 373 ? -9.063 -9.783 122.461 1.00 42.62 370 GLU A C 1
ATOM 2957 O O . GLU A 1 373 ? -7.931 -9.425 122.237 1.00 48.42 370 GLU A O 1
ATOM 2963 N N . GLU A 1 374 ? -9.381 -10.426 123.580 1.00 46.00 371 GLU A N 1
ATOM 2964 C CA . GLU A 1 374 ? -8.356 -10.758 124.578 1.00 47.54 371 GLU A CA 1
ATOM 2965 C C . GLU A 1 374 ? -7.348 -11.808 124.051 1.00 42.56 371 GLU A C 1
ATOM 2966 O O . GLU A 1 374 ? -6.181 -11.804 124.407 1.00 36.01 371 GLU A O 1
ATOM 2972 N N . LEU A 1 375 ? -7.817 -12.723 123.214 1.00 43.97 372 LEU A N 1
ATOM 2973 C CA . LEU A 1 375 ? -6.966 -13.824 122.791 1.00 41.79 372 LEU A CA 1
ATOM 2974 C C . LEU A 1 375 ? -5.887 -13.314 121.844 1.00 43.03 372 LEU A C 1
ATOM 2975 O O . LEU A 1 375 ? -4.768 -13.875 121.721 1.00 40.04 372 LEU A O 1
ATOM 2980 N N . LYS A 1 376 ? -6.256 -12.233 121.173 1.00 39.11 373 LYS A N 1
ATOM 2981 C CA . LYS A 1 376 ? -5.401 -11.553 120.237 1.00 38.94 373 LYS A CA 1
ATOM 2982 C C . LYS A 1 376 ? -4.140 -11.104 120.933 1.00 47.07 373 LYS A C 1
ATOM 2983 O O . LYS A 1 376 ? -3.030 -11.387 120.464 1.00 48.13 373 LYS A O 1
ATOM 2989 N N . LYS A 1 377 ? -4.299 -10.422 122.062 1.00 49.89 374 LYS A N 1
ATOM 2990 C CA . LYS A 1 377 ? -3.132 -9.921 122.781 1.00 60.65 374 LYS A CA 1
ATOM 2991 C C . LYS A 1 377 ? -2.173 -11.058 123.136 1.00 57.46 374 LYS A C 1
ATOM 2992 O O . LYS A 1 377 ? -1.009 -10.817 123.416 1.00 66.13 374 LYS A O 1
ATOM 2998 N N . GLU A 1 378 ? -2.677 -12.290 123.123 1.00 49.12 375 GLU A N 1
ATOM 2999 C CA . GLU A 1 378 ? -1.873 -13.505 123.332 1.00 47.22 375 GLU A CA 1
ATOM 3000 C C . GLU A 1 378 ? -1.420 -14.139 122.010 1.00 49.91 375 GLU A C 1
ATOM 3001 O O . GLU A 1 378 ? -0.901 -15.251 122.013 1.00 57.03 375 GLU A O 1
ATOM 3007 N N . HIS A 1 379 ? -1.648 -13.457 120.882 1.00 44.81 376 HIS A N 1
ATOM 3008 C CA . HIS A 1 379 ? -1.266 -13.959 119.550 1.00 42.34 376 HIS A CA 1
ATOM 3009 C C . HIS A 1 379 ? -2.058 -15.171 119.035 1.00 43.34 376 HIS A C 1
ATOM 3010 O O . HIS A 1 379 ? -1.581 -15.899 118.143 1.00 37.14 376 HIS A O 1
ATOM 3017 N N . ILE A 1 380 ? -3.276 -15.325 119.565 1.00 46.54 377 ILE A N 1
ATOM 3018 C CA . ILE A 1 380 ? -4.277 -16.311 119.134 1.00 49.81 377 ILE A CA 1
ATOM 3019 C C . ILE A 1 380 ? -5.452 -15.642 118.409 1.00 45.79 377 ILE A C 1
ATOM 3020 O O . ILE A 1 380 ? -6.107 -14.736 118.947 1.00 42.38 377 ILE A O 1
ATOM 3025 N N . TYR A 1 381 ? -5.720 -16.119 117.197 1.00 42.29 378 TYR A N 1
ATOM 3026 C CA . TYR A 1 381 ? -6.668 -15.474 116.303 1.00 43.38 378 TYR A CA 1
ATOM 3027 C C . TYR A 1 381 ? -7.762 -16.462 116.002 1.00 48.98 378 TYR A C 1
ATOM 3028 O O . TYR A 1 381 ? -7.542 -17.474 115.313 1.00 47.72 378 TYR A O 1
ATOM 3037 N N . VAL A 1 382 ? -8.943 -16.163 116.539 1.00 41.97 379 VAL A N 1
ATOM 3038 C CA . VAL A 1 382 ? -10.100 -16.940 116.227 1.00 33.83 379 VAL A CA 1
ATOM 3039 C C . VAL A 1 382 ? -11.215 -15.981 115.853 1.00 33.13 379 VAL A C 1
ATOM 3040 O O . VAL A 1 382 ? -11.102 -14.775 116.033 1.00 34.12 379 VAL A O 1
ATOM 3044 N N . ILE A 1 383 ? -12.277 -16.524 115.291 1.00 31.54 380 ILE A N 1
ATOM 3045 C CA . ILE A 1 383 ? -13.318 -15.703 114.737 1.00 36.06 380 ILE A CA 1
ATOM 3046 C C . ILE A 1 383 ? -14.500 -15.606 115.684 1.00 40.75 380 ILE A C 1
ATOM 3047 O O . ILE A 1 383 ? -14.942 -16.619 116.210 1.00 41.09 380 ILE A O 1
ATOM 3052 N N . ALA A 1 384 ? -15.006 -14.386 115.871 1.00 35.91 381 ALA A N 1
ATOM 3053 C CA . ALA A 1 384 ? -16.155 -14.122 116.700 1.00 31.06 381 ALA A CA 1
ATOM 3054 C C . ALA A 1 384 ? -17.454 -14.098 115.922 1.00 34.78 381 ALA A C 1
ATOM 3055 O O . ALA A 1 384 ? -17.713 -13.129 115.197 1.00 37.65 381 ALA A O 1
ATOM 3057 N N . LEU A 1 385 ? -18.295 -15.115 116.143 1.00 31.56 382 LEU A N 1
ATOM 3058 C CA . LEU A 1 385 ? -19.655 -15.148 115.573 1.00 34.34 382 LEU A CA 1
ATOM 3059 C C . LEU A 1 385 ? -20.528 -14.461 116.580 1.00 38.85 382 LEU A C 1
ATOM 3060 O O . LEU A 1 385 ? -20.034 -14.063 117.615 1.00 43.45 382 LEU A O 1
ATOM 3065 N N . ALA A 1 386 ? -21.817 -14.305 116.282 1.00 38.50 383 ALA A N 1
ATOM 3066 C CA . ALA A 1 386 ? -22.733 -13.644 117.192 1.00 40.22 383 ALA A CA 1
ATOM 3067 C C . ALA A 1 386 ? -23.024 -14.607 118.355 1.00 42.41 383 ALA A C 1
ATOM 3068 O O . ALA A 1 386 ? -23.175 -14.185 119.490 1.00 48.33 383 ALA A O 1
ATOM 3070 N N A ASN A 1 387 ? -23.148 -15.895 118.043 0.67 35.59 384 ASN A N 1
ATOM 3071 N N B ASN A 1 387 ? -23.156 -15.884 118.020 0.33 36.58 384 ASN A N 1
ATOM 3072 C CA A ASN A 1 387 ? -23.462 -16.926 119.031 0.67 35.50 384 ASN A CA 1
ATOM 3073 C CA B ASN A 1 387 ? -23.492 -16.908 118.990 0.33 37.33 384 ASN A CA 1
ATOM 3074 C C A ASN A 1 387 ? -22.288 -17.756 119.478 0.67 35.72 384 ASN A C 1
ATOM 3075 C C B ASN A 1 387 ? -22.309 -17.751 119.457 0.33 36.21 384 ASN A C 1
ATOM 3076 O O A ASN A 1 387 ? -22.439 -18.665 120.278 0.67 37.40 384 ASN A O 1
ATOM 3077 O O B ASN A 1 387 ? -22.479 -18.651 120.273 0.33 37.09 384 ASN A O 1
ATOM 3086 N N . GLY A 1 388 ? -21.112 -17.491 118.935 1.00 35.93 385 GLY A N 1
ATOM 3087 C CA . GLY A 1 388 ? -19.976 -18.309 119.325 1.00 32.48 385 GLY A CA 1
ATOM 3088 C C . GLY A 1 388 ? -18.597 -18.000 118.797 1.00 35.80 385 GLY A C 1
ATOM 3089 O O . GLY A 1 388 ? -18.396 -17.083 117.992 1.00 41.68 385 GLY A O 1
ATOM 3090 N N . ILE A 1 389 ? -17.638 -18.808 119.233 1.00 31.70 386 ILE A N 1
ATOM 3091 C CA . ILE A 1 389 ? -16.273 -18.623 118.805 1.00 38.91 386 ILE A CA 1
ATOM 3092 C C . ILE A 1 389 ? -15.897 -19.717 117.841 1.00 38.50 386 ILE A C 1
ATOM 3093 O O . ILE A 1 389 ? -15.936 -20.897 118.218 1.00 36.74 386 ILE A O 1
ATOM 3098 N N . ARG A 1 390 ? -15.507 -19.325 116.622 1.00 36.48 387 ARG A N 1
ATOM 3099 C CA . ARG A 1 390 ? -15.146 -20.296 115.591 1.00 33.26 387 ARG A CA 1
ATOM 3100 C C . ARG A 1 390 ? -13.651 -20.466 115.487 1.00 35.84 387 ARG A C 1
ATOM 3101 O O . ARG A 1 390 ? -12.896 -19.503 115.330 1.00 41.64 387 ARG A O 1
ATOM 3109 N N . ILE A 1 391 ? -13.219 -21.706 115.582 1.00 32.21 388 ILE A N 1
ATOM 3110 C CA . ILE A 1 391 ? -11.802 -22.019 115.557 1.00 31.97 388 ILE A CA 1
ATOM 3111 C C . ILE A 1 391 ? -11.489 -22.879 114.343 1.00 37.61 388 ILE A C 1
ATOM 3112 O O . ILE A 1 391 ? -12.082 -23.927 114.176 1.00 37.09 388 ILE A O 1
ATOM 3117 N N . ALA A 1 392 ? -10.541 -22.486 113.499 1.00 39.97 389 ALA A N 1
ATOM 3118 C CA . ALA A 1 392 ? -10.258 -23.357 112.376 1.00 27.53 389 ALA A CA 1
ATOM 3119 C C . ALA A 1 392 ? -9.102 -24.283 112.752 1.00 40.24 389 ALA A C 1
ATOM 3120 O O . ALA A 1 392 ? -7.942 -23.887 112.713 1.00 50.19 389 ALA A O 1
ATOM 3122 N N . ALA A 1 393 ? -9.417 -25.549 112.997 1.00 44.01 390 ALA A N 1
ATOM 3123 C CA . ALA A 1 393 ? -8.425 -26.549 113.370 1.00 42.35 390 ALA A CA 1
ATOM 3124 C C . ALA A 1 393 ? -7.541 -26.924 112.151 1.00 39.41 390 ALA A C 1
ATOM 3125 O O . ALA A 1 393 ? -6.425 -27.419 112.284 1.00 41.52 390 ALA A O 1
ATOM 3127 N N . CYS A 1 394 ? -8.074 -26.708 110.965 1.00 39.49 391 CYS A N 1
ATOM 3128 C CA . CYS A 1 394 ? -7.325 -26.940 109.751 1.00 37.38 391 CYS A CA 1
ATOM 3129 C C . CYS A 1 394 ? -6.057 -26.094 109.722 1.00 40.49 391 CYS A C 1
ATOM 3130 O O . CYS A 1 394 ? -5.050 -26.507 109.143 1.00 44.15 391 CYS A O 1
ATOM 3133 N N . GLY A 1 395 ? -6.087 -24.929 110.372 1.00 43.31 392 GLY A N 1
ATOM 3134 C CA . GLY A 1 395 ? -4.942 -24.022 110.355 1.00 44.78 392 GLY A CA 1
ATOM 3135 C C . GLY A 1 395 ? -4.070 -23.964 111.612 1.00 52.47 392 GLY A C 1
ATOM 3136 O O . GLY A 1 395 ? -3.331 -23.013 111.819 1.00 48.02 392 GLY A O 1
ATOM 3137 N N . ILE A 1 396 ? -4.177 -24.968 112.471 1.00 48.87 393 ILE A N 1
ATOM 3138 C CA . ILE A 1 396 ? -3.564 -24.933 113.784 1.00 45.21 393 ILE A CA 1
ATOM 3139 C C . ILE A 1 396 ? -2.779 -26.196 114.120 1.00 44.90 393 ILE A C 1
ATOM 3140 O O . ILE A 1 396 ? -3.379 -27.209 114.437 1.00 48.60 393 ILE A O 1
ATOM 3145 N N . PRO A 1 397 ? -1.463 -26.189 113.948 1.00 45.41 394 PRO A N 1
ATOM 3146 C CA . PRO A 1 397 ? -0.675 -27.395 114.263 1.00 44.12 394 PRO A CA 1
ATOM 3147 C C . PRO A 1 397 ? -0.938 -28.018 115.659 1.00 48.25 394 PRO A C 1
ATOM 3148 O O . PRO A 1 397 ? -1.256 -27.296 116.615 1.00 44.16 394 PRO A O 1
ATOM 3152 N N . LYS A 1 398 ? -0.785 -29.343 115.756 1.00 46.14 395 LYS A N 1
ATOM 3153 C CA . LYS A 1 398 ? -0.972 -30.061 117.018 1.00 49.21 395 LYS A CA 1
ATOM 3154 C C . LYS A 1 398 ? -0.290 -29.455 118.230 1.00 48.93 395 LYS A C 1
ATOM 3155 O O . LYS A 1 398 ? -0.921 -29.277 119.252 1.00 49.10 395 LYS A O 1
ATOM 3161 N N . CYS A 1 399 ? 0.993 -29.151 118.110 1.00 49.19 396 CYS A N 1
ATOM 3162 C CA . CYS A 1 399 ? 1.773 -28.579 119.214 1.00 48.26 396 CYS A CA 1
ATOM 3163 C C . CYS A 1 399 ? 1.200 -27.248 119.660 1.00 55.15 396 CYS A C 1
ATOM 3164 O O . CYS A 1 399 ? 1.436 -26.826 120.788 1.00 56.28 396 CYS A O 1
ATOM 3167 N N . GLN A 1 400 ? 0.519 -26.558 118.739 1.00 51.68 397 GLN A N 1
ATOM 3168 C CA . GLN A 1 400 ? -0.229 -25.347 119.050 1.00 48.64 397 GLN A CA 1
ATOM 3169 C C . GLN A 1 400 ? -1.615 -25.582 119.603 1.00 47.70 397 GLN A C 1
ATOM 3170 O O . GLN A 1 400 ? -2.166 -24.751 120.328 1.00 44.49 397 GLN A O 1
ATOM 3184 N N . THR A 1 402 ? -2.413 -28.020 121.480 1.00 41.98 399 THR A N 1
ATOM 3185 C CA . THR A 1 402 ? -2.243 -28.415 122.877 1.00 49.14 399 THR A CA 1
ATOM 3186 C C . THR A 1 402 ? -2.228 -27.170 123.774 1.00 51.13 399 THR A C 1
ATOM 3187 O O . THR A 1 402 ? -1.484 -26.227 123.501 1.00 51.31 399 THR A O 1
ATOM 3191 N N . GLY A 1 403 ? -3.065 -27.158 124.820 1.00 56.48 400 GLY A N 1
ATOM 3192 C CA . GLY A 1 403 ? -3.234 -25.984 125.676 1.00 56.70 400 GLY A CA 1
ATOM 3193 C C . GLY A 1 403 ? -4.214 -24.901 125.196 1.00 54.51 400 GLY A C 1
ATOM 3194 O O . GLY A 1 403 ? -4.461 -23.911 125.901 1.00 49.18 400 GLY A O 1
ATOM 3195 N N . LEU A 1 404 ? -4.758 -25.057 123.988 1.00 47.76 401 LEU A N 1
ATOM 3196 C CA . LEU A 1 404 ? -5.641 -24.019 123.421 1.00 43.09 401 LEU A CA 1
ATOM 3197 C C . LEU A 1 404 ? -6.957 -23.863 124.227 1.00 39.12 401 LEU A C 1
ATOM 3198 O O . LEU A 1 404 ? -7.336 -22.751 124.598 1.00 40.67 401 LEU A O 1
ATOM 3203 N N . ALA A 1 405 ? -7.645 -24.972 124.490 1.00 37.17 402 ALA A N 1
ATOM 3204 C CA . ALA A 1 405 ? -8.911 -24.916 125.225 1.00 41.34 402 ALA A CA 1
ATOM 3205 C C . ALA A 1 405 ? -8.731 -24.177 126.584 1.00 46.44 402 ALA A C 1
ATOM 3206 O O . ALA A 1 405 ? -9.515 -23.283 126.939 1.00 45.31 402 ALA A O 1
ATOM 3208 N N . GLU A 1 406 ? -7.686 -24.556 127.317 1.00 40.76 403 GLU A N 1
ATOM 3209 C CA . GLU A 1 406 ? -7.361 -23.948 128.611 1.00 43.25 403 GLU A CA 1
ATOM 3210 C C . GLU A 1 406 ? -7.272 -22.446 128.464 1.00 42.07 403 GLU A C 1
ATOM 3211 O O . GLU A 1 406 ? -7.913 -21.703 129.202 1.00 45.68 403 GLU A O 1
ATOM 3217 N N . LYS A 1 407 ? -6.486 -22.014 127.484 1.00 47.57 404 LYS A N 1
ATOM 3218 C CA . LYS A 1 407 ? -6.329 -20.591 127.187 1.00 52.38 404 LYS A CA 1
ATOM 3219 C C . LYS A 1 407 ? -7.653 -19.888 126.898 1.00 48.25 404 LYS A C 1
ATOM 3220 O O . LYS A 1 407 ? -7.839 -18.750 127.310 1.00 53.92 404 LYS A O 1
ATOM 3226 N N . ILE A 1 408 ? -8.578 -20.556 126.218 1.00 40.26 405 ILE A N 1
ATOM 3227 C CA . ILE A 1 408 ? -9.848 -19.909 125.894 1.00 37.20 405 ILE A CA 1
ATOM 3228 C C . ILE A 1 408 ? -10.735 -19.855 127.167 1.00 43.06 405 ILE A C 1
ATOM 3229 O O . ILE A 1 408 ? -11.382 -18.833 127.483 1.00 39.28 405 ILE A O 1
ATOM 3234 N N . TYR A 1 409 ? -10.762 -20.966 127.897 1.00 40.21 406 TYR A N 1
ATOM 3235 C CA . TYR A 1 409 ? -11.481 -21.005 129.153 1.00 43.95 406 TYR A CA 1
ATOM 3236 C C . TYR A 1 409 ? -10.985 -19.911 130.111 1.00 37.62 406 TYR A C 1
ATOM 3237 O O . TYR A 1 409 ? -11.786 -19.197 130.721 1.00 38.65 406 TYR A O 1
ATOM 3246 N N . ASN A 1 410 ? -9.676 -19.771 130.203 1.00 32.89 407 ASN A N 1
ATOM 3247 C CA . ASN A 1 410 ? -9.061 -18.778 131.068 1.00 45.79 407 ASN A CA 1
ATOM 3248 C C . ASN A 1 410 ? -9.371 -17.353 130.624 1.00 47.47 407 ASN A C 1
ATOM 3249 O O . ASN A 1 410 ? -9.522 -16.458 131.449 1.00 40.10 407 ASN A O 1
ATOM 3254 N N . ALA A 1 411 ? -9.466 -17.125 129.318 1.00 41.71 408 ALA A N 1
ATOM 3255 C CA . ALA A 1 411 ? -9.828 -15.783 128.870 1.00 41.51 408 ALA A CA 1
ATOM 3256 C C . ALA A 1 411 ? -11.275 -15.495 129.234 1.00 42.69 408 ALA A C 1
ATOM 3257 O O . ALA A 1 411 ? -11.585 -14.414 129.729 1.00 45.67 408 ALA A O 1
ATOM 3267 N N . LYS A 1 413 ? -12.991 -16.761 131.740 1.00 47.77 410 LYS A N 1
ATOM 3268 C CA . LYS A 1 413 ? -13.047 -16.631 133.217 1.00 49.93 410 LYS A CA 1
ATOM 3269 C C . LYS A 1 413 ? -12.529 -15.252 133.698 1.00 43.37 410 LYS A C 1
ATOM 3270 O O . LYS A 1 413 ? -13.212 -14.522 134.372 1.00 45.38 410 LYS A O 1
ATOM 3276 N N . SER A 1 414 ? -11.352 -14.878 133.252 1.00 48.88 411 SER A N 1
ATOM 3277 C CA . SER A 1 414 ? -10.772 -13.566 133.536 1.00 53.95 411 SER A CA 1
ATOM 3278 C C . SER A 1 414 ? -11.666 -12.389 133.149 1.00 48.85 411 SER A C 1
ATOM 3279 O O . SER A 1 414 ? -11.579 -11.335 133.773 1.00 48.70 411 SER A O 1
ATOM 3282 N N . LEU A 1 415 ? -12.481 -12.552 132.101 1.00 44.14 412 LEU A N 1
ATOM 3283 C CA . LEU A 1 415 ? -13.314 -11.459 131.539 1.00 40.19 412 LEU A CA 1
ATOM 3284 C C . LEU A 1 415 ? -14.697 -11.500 132.151 1.00 44.95 412 LEU A C 1
ATOM 3285 O O . LEU A 1 415 ? -15.584 -10.706 131.775 1.00 48.40 412 LEU A O 1
ATOM 3290 N N . GLY A 1 416 ? -14.885 -12.462 133.063 1.00 41.97 413 GLY A N 1
ATOM 3291 C CA . GLY A 1 416 ? -16.136 -12.670 133.781 1.00 32.04 413 GLY A CA 1
ATOM 3292 C C . GLY A 1 416 ? -17.318 -13.100 132.914 1.00 34.80 413 GLY A C 1
ATOM 3293 O O . GLY A 1 416 ? -18.445 -12.654 133.138 1.00 34.23 413 GLY A O 1
ATOM 3294 N N . LYS A 1 417 ? -17.012 -13.867 131.864 1.00 39.20 414 LYS A N 1
ATOM 3295 C CA . LYS A 1 417 ? -17.951 -14.421 130.872 1.00 42.93 414 LYS A CA 1
ATOM 3296 C C . LYS A 1 417 ? -18.437 -15.879 130.935 1.00 49.70 414 LYS A C 1
ATOM 3297 O O . LYS A 1 417 ? -18.995 -16.347 129.945 1.00 57.49 414 LYS A O 1
ATOM 3303 N N . LEU A 1 418 ? -18.132 -16.662 131.964 1.00 46.82 415 LEU A N 1
ATOM 3304 C CA . LEU A 1 418 ? -18.700 -18.029 131.994 1.00 52.18 415 LEU A CA 1
ATOM 3305 C C . LEU A 1 418 ? -20.252 -18.217 131.871 1.00 61.84 415 LEU A C 1
ATOM 3306 O O . LEU A 1 418 ? -21.080 -17.299 132.066 1.00 61.02 415 LEU A O 1
ATOM 3311 N N . THR B 1 5 ? -17.593 -92.247 126.558 1.00 72.44 2 THR B N 1
ATOM 3312 C CA . THR B 1 5 ? -16.193 -91.818 126.479 1.00 65.50 2 THR B CA 1
ATOM 3313 C C . THR B 1 5 ? -15.931 -90.367 126.860 1.00 55.55 2 THR B C 1
ATOM 3314 O O . THR B 1 5 ? -14.781 -89.973 126.902 1.00 55.79 2 THR B O 1
ATOM 3318 N N . SER B 1 6 ? -16.966 -89.549 127.041 1.00 52.79 3 SER B N 1
ATOM 3319 C CA . SER B 1 6 ? -16.763 -88.187 127.567 1.00 56.07 3 SER B CA 1
ATOM 3320 C C . SER B 1 6 ? -17.739 -87.784 128.669 1.00 57.69 3 SER B C 1
ATOM 3321 O O . SER B 1 6 ? -18.960 -87.754 128.434 1.00 60.89 3 SER B O 1
ATOM 3324 N N . VAL B 1 7 ? -17.203 -87.546 129.870 1.00 52.31 4 VAL B N 1
ATOM 3325 C CA . VAL B 1 7 ? -17.954 -86.959 130.987 1.00 46.23 4 VAL B CA 1
ATOM 3326 C C . VAL B 1 7 ? -17.744 -85.458 131.282 1.00 49.24 4 VAL B C 1
ATOM 3327 O O . VAL B 1 7 ? -18.448 -84.885 132.115 1.00 50.43 4 VAL B O 1
ATOM 3331 N N . ALA B 1 8 ? -16.836 -84.800 130.564 1.00 50.90 5 ALA B N 1
ATOM 3332 C CA . ALA B 1 8 ? -16.577 -83.385 130.818 1.00 46.14 5 ALA B CA 1
ATOM 3333 C C . ALA B 1 8 ? -17.799 -82.559 130.464 1.00 44.31 5 ALA B C 1
ATOM 3334 O O . ALA B 1 8 ? -18.676 -83.019 129.765 1.00 40.07 5 ALA B O 1
ATOM 3336 N N . ALA B 1 9 ? -17.866 -81.339 130.967 1.00 44.58 6 ALA B N 1
ATOM 3337 C CA . ALA B 1 9 ? -19.008 -80.492 130.684 1.00 41.26 6 ALA B CA 1
ATOM 3338 C C . ALA B 1 9 ? -19.044 -80.116 129.157 1.00 49.92 6 ALA B C 1
ATOM 3339 O O . ALA B 1 9 ? -18.038 -80.215 128.456 1.00 42.51 6 ALA B O 1
ATOM 3341 N N . LYS B 1 10 ? -20.216 -79.735 128.653 1.00 48.44 7 LYS B N 1
ATOM 3342 C CA . LYS B 1 10 ? -20.408 -79.475 127.238 1.00 51.47 7 LYS B CA 1
ATOM 3343 C C . LYS B 1 10 ? -19.389 -78.503 126.616 1.00 47.06 7 LYS B C 1
ATOM 3344 O O . LYS B 1 10 ? -18.779 -78.810 125.587 1.00 44.24 7 LYS B O 1
ATOM 3350 N N . HIS B 1 11 ? -19.223 -77.330 127.210 1.00 48.58 8 HIS B N 1
ATOM 3351 C CA . HIS B 1 11 ? -18.244 -76.384 126.681 1.00 57.28 8 HIS B CA 1
ATOM 3352 C C . HIS B 1 11 ? -16.794 -76.912 126.687 1.00 57.04 8 HIS B C 1
ATOM 3353 O O . HIS B 1 11 ? -15.937 -76.410 125.960 1.00 52.43 8 HIS B O 1
ATOM 3360 N N . ALA B 1 12 ? -16.512 -77.860 127.584 1.00 52.42 9 ALA B N 1
ATOM 3361 C CA . ALA B 1 12 ? -15.176 -78.469 127.718 1.00 45.60 9 ALA B CA 1
ATOM 3362 C C . ALA B 1 12 ? -14.823 -79.657 126.773 1.00 43.50 9 ALA B C 1
ATOM 3363 O O . ALA B 1 12 ? -13.656 -79.843 126.422 1.00 45.45 9 ALA B O 1
ATOM 3365 N N . LYS B 1 13 ? -15.788 -80.494 126.396 1.00 39.90 10 LYS B N 1
ATOM 3366 C CA . LYS B 1 13 ? -15.439 -81.692 125.637 1.00 45.68 10 LYS B CA 1
ATOM 3367 C C . LYS B 1 13 ? -14.591 -81.290 124.416 1.00 56.05 10 LYS B C 1
ATOM 3368 O O . LYS B 1 13 ? -14.843 -80.271 123.754 1.00 46.73 10 LYS B O 1
ATOM 3374 N N . GLY B 1 14 ? -13.571 -82.077 124.119 1.00 60.72 11 GLY B N 1
ATOM 3375 C CA . GLY B 1 14 ? -12.867 -81.884 122.866 1.00 54.81 11 GLY B CA 1
ATOM 3376 C C . GLY B 1 14 ? -11.692 -80.928 122.924 1.00 56.60 11 GLY B C 1
ATOM 3377 O O . GLY B 1 14 ? -10.970 -80.829 121.943 1.00 65.94 11 GLY B O 1
ATOM 3378 N N . LYS B 1 15 ? -11.475 -80.233 124.044 1.00 54.82 12 LYS B N 1
ATOM 3379 C CA . LYS B 1 15 ? -10.303 -79.355 124.147 1.00 54.61 12 LYS B CA 1
ATOM 3380 C C . LYS B 1 15 ? -9.065 -80.221 124.207 1.00 53.06 12 LYS B C 1
ATOM 3381 O O . LYS B 1 15 ? -8.934 -81.086 125.112 1.00 52.87 12 LYS B O 1
ATOM 3387 N N . LYS B 1 16 ? -8.174 -80.000 123.244 1.00 47.39 13 LYS B N 1
ATOM 3388 C CA . LYS B 1 16 ? -6.848 -80.594 123.265 1.00 50.72 13 LYS B CA 1
ATOM 3389 C C . LYS B 1 16 ? -5.827 -79.561 122.790 1.00 52.05 13 LYS B C 1
ATOM 3390 O O . LYS B 1 16 ? -5.883 -79.127 121.646 1.00 52.11 13 LYS B O 1
ATOM 3396 N N . LEU B 1 17 ? -4.881 -79.180 123.642 1.00 45.80 14 LEU B N 1
ATOM 3397 C CA . LEU B 1 17 ? -3.880 -78.241 123.208 1.00 45.92 14 LEU B CA 1
ATOM 3398 C C . LEU B 1 17 ? -2.974 -78.899 122.184 1.00 55.12 14 LEU B C 1
ATOM 3399 O O . LEU B 1 17 ? -2.610 -80.076 122.303 1.00 56.46 14 LEU B O 1
ATOM 3404 N N . LYS B 1 18 ? -2.603 -78.115 121.182 1.00 57.20 15 LYS B N 1
ATOM 3405 C CA . LYS B 1 18 ? -1.555 -78.496 120.271 1.00 66.48 15 LYS B CA 1
ATOM 3406 C C . LYS B 1 18 ? -0.339 -77.838 120.904 1.00 62.92 15 LYS B C 1
ATOM 3407 O O . LYS B 1 18 ? -0.293 -76.612 121.091 1.00 71.89 15 LYS B O 1
ATOM 3413 N N . ASP B 1 19 ? 0.638 -78.640 121.290 1.00 48.15 16 ASP B N 1
ATOM 3414 C CA . ASP B 1 19 ? 1.669 -78.075 122.139 1.00 63.83 16 ASP B CA 1
ATOM 3415 C C . ASP B 1 19 ? 2.891 -78.069 121.286 1.00 66.95 16 ASP B C 1
ATOM 3416 O O . ASP B 1 19 ? 3.495 -79.110 121.055 1.00 74.97 16 ASP B O 1
ATOM 3421 N N . VAL B 1 20 ? 3.273 -76.883 120.844 1.00 61.44 17 VAL B N 1
ATOM 3422 C CA . VAL B 1 20 ? 4.349 -76.743 119.866 1.00 56.40 17 VAL B CA 1
ATOM 3423 C C . VAL B 1 20 ? 5.643 -76.370 120.584 1.00 54.29 17 VAL B C 1
ATOM 3424 O O . VAL B 1 20 ? 6.673 -77.050 120.492 1.00 54.01 17 VAL B O 1
ATOM 3428 N N . ILE B 1 21 ? 5.587 -75.243 121.263 1.00 43.65 18 ILE B N 1
ATOM 3429 C CA . ILE B 1 21 ? 6.785 -74.640 121.756 1.00 40.68 18 ILE B CA 1
ATOM 3430 C C . ILE B 1 21 ? 7.555 -75.628 122.601 1.00 43.63 18 ILE B C 1
ATOM 3431 O O . ILE B 1 21 ? 8.771 -75.801 122.421 1.00 38.58 18 ILE B O 1
ATOM 3436 N N . PHE B 1 22 ? 6.833 -76.293 123.507 1.00 50.56 19 PHE B N 1
ATOM 3437 C CA . PHE B 1 22 ? 7.463 -77.090 124.564 1.00 49.70 19 PHE B CA 1
ATOM 3438 C C . PHE B 1 22 ? 7.917 -78.474 124.103 1.00 43.34 19 PHE B C 1
ATOM 3439 O O . PHE B 1 22 ? 8.902 -79.000 124.601 1.00 40.76 19 PHE B O 1
ATOM 3447 N N . VAL B 1 23 ? 7.256 -79.056 123.117 1.00 42.92 20 VAL B N 1
ATOM 3448 C CA . VAL B 1 23 ? 7.753 -80.336 122.651 1.00 43.81 20 VAL B CA 1
ATOM 3449 C C . VAL B 1 23 ? 9.043 -80.113 121.821 1.00 50.12 20 VAL B C 1
ATOM 3450 O O . VAL B 1 23 ? 10.013 -80.865 121.969 1.00 51.69 20 VAL B O 1
ATOM 3454 N N . THR B 1 24 ? 9.070 -79.061 120.989 1.00 44.48 21 THR B N 1
ATOM 3455 C CA . THR B 1 24 ? 10.288 -78.685 120.281 1.00 33.70 21 THR B CA 1
ATOM 3456 C C . THR B 1 24 ? 11.432 -78.315 121.261 1.00 44.18 21 THR B C 1
ATOM 3457 O O . THR B 1 24 ? 12.591 -78.723 121.035 1.00 36.07 21 THR B O 1
ATOM 3461 N N . ALA B 1 25 ? 11.131 -77.559 122.340 1.00 41.26 22 ALA B N 1
ATOM 3462 C CA . ALA B 1 25 ? 12.173 -77.267 123.366 1.00 44.14 22 ALA B CA 1
ATOM 3463 C C . ALA B 1 25 ? 12.765 -78.559 123.924 1.00 46.11 22 ALA B C 1
ATOM 3464 O O . ALA B 1 25 ? 13.995 -78.694 124.034 1.00 47.07 22 ALA B O 1
ATOM 3466 N N . GLY B 1 26 ? 11.875 -79.493 124.289 1.00 45.50 23 GLY B N 1
ATOM 3467 C CA . GLY B 1 26 ? 12.276 -80.805 124.786 1.00 43.51 23 GLY B CA 1
ATOM 3468 C C . GLY B 1 26 ? 13.293 -81.434 123.836 1.00 47.73 23 GLY B C 1
ATOM 3469 O O . GLY B 1 26 ? 14.372 -81.858 124.235 1.00 46.08 23 GLY B O 1
ATOM 3470 N N . GLN B 1 27 ? 12.965 -81.464 122.555 1.00 47.02 24 GLN B N 1
ATOM 3471 C CA . GLN B 1 27 ? 13.862 -82.074 121.584 1.00 47.33 24 GLN B CA 1
ATOM 3472 C C . GLN B 1 27 ? 15.182 -81.375 121.515 1.00 50.54 24 GLN B C 1
ATOM 3473 O O . GLN B 1 27 ? 16.203 -82.029 121.349 1.00 50.29 24 GLN B O 1
ATOM 3479 N N . ALA B 1 28 ? 15.145 -80.044 121.563 1.00 48.93 25 ALA B N 1
ATOM 3480 C CA . ALA B 1 28 ? 16.366 -79.254 121.567 1.00 51.19 25 ALA B CA 1
ATOM 3481 C C . ALA B 1 28 ? 17.230 -79.656 122.779 1.00 47.37 25 ALA B C 1
ATOM 3482 O O . ALA B 1 28 ? 18.426 -79.932 122.646 1.00 46.71 25 ALA B O 1
ATOM 3484 N N . GLN B 1 29 ? 16.603 -79.716 123.939 1.00 41.68 26 GLN B N 1
ATOM 3485 C CA . GLN B 1 29 ? 17.330 -80.000 125.166 1.00 50.58 26 GLN B CA 1
ATOM 3486 C C . GLN B 1 29 ? 17.895 -81.414 125.156 1.00 51.54 26 GLN B C 1
ATOM 3487 O O . GLN B 1 29 ? 19.026 -81.633 125.584 1.00 52.76 26 GLN B O 1
ATOM 3493 N N . ALA B 1 30 ? 17.122 -82.368 124.659 1.00 44.41 27 ALA B N 1
ATOM 3494 C CA . ALA B 1 30 ? 17.590 -83.739 124.562 1.00 49.88 27 ALA B CA 1
ATOM 3495 C C . ALA B 1 30 ? 18.879 -83.826 123.756 1.00 56.40 27 ALA B C 1
ATOM 3496 O O . ALA B 1 30 ? 19.856 -84.448 124.187 1.00 57.57 27 ALA B O 1
ATOM 3498 N N . ASP B 1 31 ? 18.852 -83.233 122.561 1.00 56.64 28 ASP B N 1
ATOM 3499 C CA . ASP B 1 31 ? 19.985 -83.215 121.630 1.00 50.58 28 ASP B CA 1
ATOM 3500 C C . ASP B 1 31 ? 21.184 -82.552 122.296 1.00 58.93 28 ASP B C 1
ATOM 3501 O O . ASP B 1 31 ? 22.309 -83.049 122.220 1.00 61.80 28 ASP B O 1
ATOM 3506 N N . ALA B 1 32 ? 20.935 -81.394 122.907 1.00 61.13 29 ALA B N 1
ATOM 3507 C CA . ALA B 1 32 ? 21.950 -80.649 123.653 1.00 63.12 29 ALA B CA 1
ATOM 3508 C C . ALA B 1 32 ? 22.566 -81.525 124.765 1.00 60.08 29 ALA B C 1
ATOM 3509 O O . ALA B 1 32 ? 23.776 -81.557 124.940 1.00 58.33 29 ALA B O 1
ATOM 3511 N N . LYS B 1 33 ? 21.731 -82.275 125.471 1.00 58.10 30 LYS B N 1
ATOM 3512 C CA . LYS B 1 33 ? 22.213 -83.088 126.569 1.00 65.01 30 LYS B CA 1
ATOM 3513 C C . LYS B 1 33 ? 23.107 -84.227 126.119 1.00 67.84 30 LYS B C 1
ATOM 3514 O O . LYS B 1 33 ? 24.038 -84.589 126.821 1.00 78.44 30 LYS B O 1
ATOM 3520 N N . GLU B 1 34 ? 22.813 -84.817 124.976 1.00 65.42 31 GLU B N 1
ATOM 3521 C CA . GLU B 1 34 ? 23.627 -85.910 124.470 1.00 63.96 31 GLU B CA 1
ATOM 3522 C C . GLU B 1 34 ? 24.901 -85.488 123.742 1.00 65.02 31 GLU B C 1
ATOM 3523 O O . GLU B 1 34 ? 25.930 -86.145 123.871 1.00 72.34 31 GLU B O 1
ATOM 3529 N N . ASN B 1 35 ? 24.794 -84.479 122.878 1.00 58.77 32 ASN B N 1
ATOM 3530 C CA . ASN B 1 35 ? 25.929 -83.985 122.105 1.00 57.27 32 ASN B CA 1
ATOM 3531 C C . ASN B 1 35 ? 26.662 -82.697 122.565 1.00 64.53 32 ASN B C 1
ATOM 3532 O O . ASN B 1 35 ? 27.672 -82.301 121.958 1.00 64.05 32 ASN B O 1
ATOM 3537 N N . GLY B 1 36 ? 26.168 -82.046 123.617 1.00 74.88 33 GLY B N 1
ATOM 3538 C CA . GLY B 1 36 ? 26.727 -80.777 124.077 1.00 72.89 33 GLY B CA 1
ATOM 3539 C C . GLY B 1 36 ? 26.150 -79.544 123.380 1.00 70.12 33 GLY B C 1
ATOM 3540 O O . GLY B 1 36 ? 25.861 -79.577 122.182 1.00 67.15 33 GLY B O 1
ATOM 3541 N N . ARG B 1 37 ? 26.059 -78.441 124.129 1.00 74.75 34 ARG B N 1
ATOM 3542 C CA . ARG B 1 37 ? 25.407 -77.180 123.716 1.00 74.00 34 ARG B CA 1
ATOM 3543 C C . ARG B 1 37 ? 25.980 -76.618 122.426 1.00 70.66 34 ARG B C 1
ATOM 3544 O O . ARG B 1 37 ? 25.255 -76.245 121.506 1.00 68.22 34 ARG B O 1
ATOM 3552 N N . GLU B 1 38 ? 27.301 -76.591 122.372 1.00 67.70 35 GLU B N 1
ATOM 3553 C CA . GLU B 1 38 ? 28.003 -75.967 121.287 1.00 66.21 35 GLU B CA 1
ATOM 3554 C C . GLU B 1 38 ? 27.463 -76.513 119.997 1.00 65.79 35 GLU B C 1
ATOM 3555 O O . GLU B 1 38 ? 27.509 -75.815 118.993 1.00 74.50 35 GLU B O 1
ATOM 3561 N N . ASN B 1 39 ? 26.928 -77.743 120.027 1.00 55.51 36 ASN B N 1
ATOM 3562 C CA . ASN B 1 39 ? 26.479 -78.449 118.812 1.00 48.45 36 ASN B CA 1
ATOM 3563 C C . ASN B 1 39 ? 24.993 -78.354 118.430 1.00 51.21 36 ASN B C 1
ATOM 3564 O O . ASN B 1 39 ? 24.545 -78.993 117.454 1.00 48.22 36 ASN B O 1
ATOM 3569 N N . VAL B 1 40 ? 24.243 -77.577 119.209 1.00 49.61 37 VAL B N 1
ATOM 3570 C CA . VAL B 1 40 ? 22.802 -77.445 119.048 1.00 45.99 37 VAL B CA 1
ATOM 3571 C C . VAL B 1 40 ? 22.432 -75.990 119.039 1.00 44.03 37 VAL B C 1
ATOM 3572 O O . VAL B 1 40 ? 22.730 -75.271 119.987 1.00 48.06 37 VAL B O 1
ATOM 3576 N N . VAL B 1 41 ? 21.775 -75.531 117.986 1.00 45.71 38 VAL B N 1
ATOM 3577 C CA . VAL B 1 41 ? 21.336 -74.154 118.010 1.00 44.22 38 VAL B CA 1
ATOM 3578 C C . VAL B 1 41 ? 19.963 -74.189 118.617 1.00 37.92 38 VAL B C 1
ATOM 3579 O O . VAL B 1 41 ? 19.059 -74.727 118.002 1.00 38.53 38 VAL B O 1
ATOM 3583 N N . ASN B 1 42 ? 19.785 -73.621 119.802 1.00 37.00 39 ASN B N 1
ATOM 3584 C CA . ASN B 1 42 ? 18.482 -73.729 120.455 1.00 38.81 39 ASN B CA 1
ATOM 3585 C C . ASN B 1 42 ? 17.792 -72.382 120.502 1.00 40.72 39 ASN B C 1
ATOM 3586 O O . ASN B 1 42 ? 18.091 -71.505 121.352 1.00 43.29 39 ASN B O 1
ATOM 3591 N N . GLY B 1 43 ? 16.834 -72.268 119.595 1.00 34.89 40 GLY B N 1
ATOM 3592 C CA . GLY B 1 43 ? 16.078 -71.069 119.301 1.00 36.06 40 GLY B CA 1
ATOM 3593 C C . GLY B 1 43 ? 14.642 -71.156 119.736 1.00 44.11 40 GLY B C 1
ATOM 3594 O O . GLY B 1 43 ? 13.794 -70.514 119.110 1.00 40.94 40 GLY B O 1
ATOM 3595 N N . THR B 1 44 ? 14.348 -72.044 120.695 1.00 41.82 41 THR B N 1
ATOM 3596 C CA . THR B 1 44 ? 12.965 -72.320 121.058 1.00 42.04 41 THR B CA 1
ATOM 3597 C C . THR B 1 44 ? 12.381 -71.320 122.046 1.00 47.54 41 THR B C 1
ATOM 3598 O O . THR B 1 44 ? 11.497 -70.536 121.702 1.00 48.31 41 THR B O 1
ATOM 3602 N N . LEU B 1 45 ? 12.920 -71.304 123.261 1.00 48.13 42 LEU B N 1
ATOM 3603 C CA . LEU B 1 45 ? 12.314 -70.586 124.369 1.00 40.40 42 LEU B CA 1
ATOM 3604 C C . LEU B 1 45 ? 13.004 -69.272 124.679 1.00 37.18 42 LEU B C 1
ATOM 3605 O O . LEU B 1 45 ? 14.210 -69.121 124.534 1.00 43.74 42 LEU B O 1
ATOM 3610 N N . GLY B 1 46 ? 12.210 -68.375 125.236 1.00 36.19 43 GLY B N 1
ATOM 3611 C CA . GLY B 1 46 ? 12.595 -67.058 125.684 1.00 40.07 43 GLY B CA 1
ATOM 3612 C C . GLY B 1 46 ? 13.379 -67.087 126.987 1.00 56.30 43 GLY B C 1
ATOM 3613 O O . GLY B 1 46 ? 13.177 -66.245 127.856 1.00 62.84 43 GLY B O 1
ATOM 3614 N N . ALA B 1 47 ? 14.105 -68.166 127.243 1.00 58.91 44 ALA B N 1
ATOM 3615 C CA . ALA B 1 47 ? 15.163 -68.109 128.279 1.00 53.90 44 ALA B CA 1
ATOM 3616 C C . ALA B 1 47 ? 16.507 -67.569 127.733 1.00 58.70 44 ALA B C 1
ATOM 3617 O O . ALA B 1 47 ? 17.072 -68.136 126.776 1.00 58.95 44 ALA B O 1
ATOM 3619 N N . ILE B 1 48 ? 17.037 -66.506 128.358 1.00 54.75 45 ILE B N 1
ATOM 3620 C CA . ILE B 1 48 ? 18.360 -65.990 128.011 1.00 52.90 45 ILE B CA 1
ATOM 3621 C C . ILE B 1 48 ? 19.537 -66.963 128.259 1.00 58.18 45 ILE B C 1
ATOM 3622 O O . ILE B 1 48 ? 19.674 -67.521 129.337 1.00 56.35 45 ILE B O 1
ATOM 3627 N N . HIS B 1 49 ? 20.399 -67.135 127.260 1.00 56.75 46 HIS B N 1
ATOM 3628 C CA . HIS B 1 49 ? 21.663 -67.837 127.448 1.00 55.61 46 HIS B CA 1
ATOM 3629 C C . HIS B 1 49 ? 22.796 -66.886 127.118 1.00 57.06 46 HIS B C 1
ATOM 3630 O O . HIS B 1 49 ? 22.595 -65.966 126.338 1.00 52.19 46 HIS B O 1
ATOM 3637 N N . ASP B 1 50 ? 23.955 -67.067 127.761 1.00 63.18 47 ASP B N 1
ATOM 3638 C CA . ASP B 1 50 ? 25.115 -66.199 127.545 1.00 63.63 47 ASP B CA 1
ATOM 3639 C C . ASP B 1 50 ? 25.932 -66.722 126.369 1.00 69.26 47 ASP B C 1
ATOM 3640 O O . ASP B 1 50 ? 25.595 -67.777 125.816 1.00 71.43 47 ASP B O 1
ATOM 3645 N N . GLU B 1 51 ? 27.003 -66.007 126.004 1.00 65.74 48 GLU B N 1
ATOM 3646 C CA . GLU B 1 51 ? 27.828 -66.367 124.844 1.00 62.62 48 GLU B CA 1
ATOM 3647 C C . GLU B 1 51 ? 28.390 -67.788 124.902 1.00 68.69 48 GLU B C 1
ATOM 3648 O O . GLU B 1 51 ? 28.685 -68.388 123.872 1.00 77.59 48 GLU B O 1
ATOM 3654 N N . GLU B 1 52 ? 28.519 -68.330 126.108 1.00 70.22 49 GLU B N 1
ATOM 3655 C CA . GLU B 1 52 ? 29.059 -69.677 126.309 1.00 76.54 49 GLU B CA 1
ATOM 3656 C C . GLU B 1 52 ? 27.948 -70.725 126.356 1.00 74.34 49 GLU B C 1
ATOM 3657 O O . GLU B 1 52 ? 28.198 -71.901 126.624 1.00 76.97 49 GLU B O 1
ATOM 3663 N N . GLY B 1 53 ? 26.715 -70.285 126.127 1.00 70.42 50 GLY B N 1
ATOM 3664 C CA . GLY B 1 53 ? 25.604 -71.202 125.968 1.00 66.27 50 GLY B CA 1
ATOM 3665 C C . GLY B 1 53 ? 24.907 -71.588 127.263 1.00 68.67 50 GLY B C 1
ATOM 3666 O O . GLY B 1 53 ? 24.112 -72.540 127.291 1.00 64.68 50 GLY B O 1
ATOM 3667 N N . ASN B 1 54 ? 25.162 -70.847 128.342 1.00 67.57 51 ASN B N 1
ATOM 3668 C CA . ASN B 1 54 ? 24.534 -71.218 129.606 1.00 64.81 51 ASN B CA 1
ATOM 3669 C C . ASN B 1 54 ? 23.420 -70.298 130.100 1.00 55.90 51 ASN B C 1
ATOM 3670 O O . ASN B 1 54 ? 23.443 -69.087 129.858 1.00 51.25 51 ASN B O 1
ATOM 3675 N N . LEU B 1 55 ? 22.453 -70.890 130.804 1.00 51.32 52 LEU B N 1
ATOM 3676 C CA . LEU B 1 55 ? 21.260 -70.174 131.232 1.00 50.96 52 LEU B CA 1
ATOM 3677 C C . LEU B 1 55 ? 21.691 -69.015 132.101 1.00 57.94 52 LEU B C 1
ATOM 3678 O O . LEU B 1 55 ? 22.552 -69.185 132.954 1.00 62.66 52 LEU B O 1
ATOM 3683 N N . VAL B 1 56 ? 21.109 -67.840 131.892 1.00 54.94 53 VAL B N 1
ATOM 3684 C CA . VAL B 1 56 ? 21.446 -66.694 132.725 1.00 60.64 53 VAL B CA 1
ATOM 3685 C C . VAL B 1 56 ? 20.446 -66.476 133.872 1.00 61.10 53 VAL B C 1
ATOM 3686 O O . VAL B 1 56 ? 19.258 -66.264 133.619 1.00 62.78 53 VAL B O 1
ATOM 3690 N N . PHE B 1 57 ? 20.911 -66.568 135.125 1.00 56.38 54 PHE B N 1
ATOM 3691 C CA . PHE B 1 57 ? 20.099 -66.163 136.305 1.00 56.99 54 PHE B CA 1
ATOM 3692 C C . PHE B 1 57 ? 20.839 -64.987 136.927 1.00 62.08 54 PHE B C 1
ATOM 3693 O O . PHE B 1 57 ? 21.889 -65.186 137.546 1.00 62.90 54 PHE B O 1
ATOM 3701 N N . LEU B 1 58 ? 20.319 -63.771 136.822 1.00 59.15 55 LEU B N 1
ATOM 3702 C CA . LEU B 1 58 ? 21.178 -62.651 137.181 1.00 54.98 55 LEU B CA 1
ATOM 3703 C C . LEU B 1 58 ? 21.778 -62.905 138.586 1.00 54.72 55 LEU B C 1
ATOM 3704 O O . LEU B 1 58 ? 21.068 -63.340 139.504 1.00 59.68 55 LEU B O 1
ATOM 3709 N N . LYS B 1 59 ? 23.087 -62.683 138.734 1.00 52.97 56 LYS B N 1
ATOM 3710 C CA . LYS B 1 59 ? 23.794 -62.935 139.998 1.00 60.38 56 LYS B CA 1
ATOM 3711 C C . LYS B 1 59 ? 23.066 -62.265 141.159 1.00 60.46 56 LYS B C 1
ATOM 3712 O O . LYS B 1 59 ? 22.848 -62.884 142.200 1.00 61.04 56 LYS B O 1
ATOM 3718 N N . THR B 1 60 ? 22.697 -60.998 140.970 1.00 59.70 57 THR B N 1
ATOM 3719 C CA . THR B 1 60 ? 22.071 -60.195 142.015 1.00 58.50 57 THR B CA 1
ATOM 3720 C C . THR B 1 60 ? 20.632 -60.617 142.302 1.00 64.87 57 THR B C 1
ATOM 3721 O O . THR B 1 60 ? 20.142 -60.408 143.410 1.00 70.43 57 THR B O 1
ATOM 3725 N N . VAL B 1 61 ? 19.948 -61.219 141.330 1.00 60.91 58 VAL B N 1
ATOM 3726 C CA . VAL B 1 61 ? 18.687 -61.825 141.663 1.00 54.57 58 VAL B CA 1
ATOM 3727 C C . VAL B 1 61 ? 18.921 -63.176 142.340 1.00 48.57 58 VAL B C 1
ATOM 3728 O O . VAL B 1 61 ? 18.268 -63.496 143.291 1.00 45.35 58 VAL B O 1
ATOM 3732 N N . LYS B 1 62 ? 19.831 -63.987 141.830 1.00 58.00 59 LYS B N 1
ATOM 3733 C CA . LYS B 1 62 ? 20.077 -65.293 142.434 1.00 62.94 59 LYS B CA 1
ATOM 3734 C C . LYS B 1 62 ? 20.535 -65.173 143.903 1.00 70.75 59 LYS B C 1
ATOM 3735 O O . LYS B 1 62 ? 20.033 -65.901 144.762 1.00 71.60 59 LYS B O 1
ATOM 3741 N N . GLU B 1 63 ? 21.465 -64.249 144.175 1.00 68.48 60 GLU B N 1
ATOM 3742 C CA . GLU B 1 63 ? 22.021 -64.043 145.512 1.00 65.40 60 GLU B CA 1
ATOM 3743 C C . GLU B 1 63 ? 20.917 -63.816 146.534 1.00 65.92 60 GLU B C 1
ATOM 3744 O O . GLU B 1 63 ? 20.918 -64.410 147.625 1.00 69.97 60 GLU B O 1
ATOM 3750 N N . GLU B 1 64 ? 19.976 -62.945 146.179 1.00 59.48 61 GLU B N 1
ATOM 3751 C CA . GLU B 1 64 ? 18.936 -62.521 147.102 1.00 51.86 61 GLU B CA 1
ATOM 3752 C C . GLU B 1 64 ? 17.990 -63.667 147.391 1.00 62.01 61 GLU B C 1
ATOM 3753 O O . GLU B 1 64 ? 17.545 -63.877 148.512 1.00 62.88 61 GLU B O 1
ATOM 3759 N N . TYR B 1 65 ? 17.682 -64.409 146.334 1.00 66.33 62 TYR B N 1
ATOM 3760 C CA . TYR B 1 65 ? 16.647 -65.432 146.359 1.00 62.19 62 TYR B CA 1
ATOM 3761 C C . TYR B 1 65 ? 17.068 -66.674 147.168 1.00 50.66 62 TYR B C 1
ATOM 3762 O O . TYR B 1 65 ? 16.264 -67.297 147.824 1.00 51.10 62 TYR B O 1
ATOM 3771 N N . LEU B 1 66 ? 18.343 -67.024 147.133 1.00 57.11 63 LEU B N 1
ATOM 3772 C CA . LEU B 1 66 ? 18.775 -68.155 147.932 1.00 62.25 63 LEU B CA 1
ATOM 3773 C C . LEU B 1 66 ? 18.988 -67.765 149.424 1.00 68.79 63 LEU B C 1
ATOM 3774 O O . LEU B 1 66 ? 18.972 -68.633 150.300 1.00 70.01 63 LEU B O 1
ATOM 3779 N N . SER B 1 67 ? 19.149 -66.470 149.711 1.00 65.50 64 SER B N 1
ATOM 3780 C CA . SER B 1 67 ? 19.412 -66.011 151.087 1.00 68.24 64 SER B CA 1
ATOM 3781 C C . SER B 1 67 ? 18.173 -65.701 151.914 1.00 71.26 64 SER B C 1
ATOM 3782 O O . SER B 1 67 ? 18.297 -65.339 153.077 1.00 73.55 64 SER B O 1
ATOM 3785 N N . LEU B 1 68 ? 16.986 -65.853 151.327 1.00 72.16 65 LEU B N 1
ATOM 3786 C CA . LEU B 1 68 ? 15.738 -65.445 151.977 1.00 71.27 65 LEU B CA 1
ATOM 3787 C C . LEU B 1 68 ? 15.473 -66.262 153.243 1.00 68.90 65 LEU B C 1
ATOM 3788 O O . LEU B 1 68 ? 15.995 -67.372 153.378 1.00 64.62 65 LEU B O 1
ATOM 3793 N N . SER B 1 69 ? 14.676 -65.692 154.156 1.00 68.52 66 SER B N 1
ATOM 3794 C CA . SER B 1 69 ? 14.312 -66.326 155.432 1.00 75.19 66 SER B CA 1
ATOM 3795 C C . SER B 1 69 ? 13.179 -67.342 155.251 1.00 79.24 66 SER B C 1
ATOM 3796 O O . SER B 1 69 ? 12.273 -67.114 154.460 1.00 86.66 66 SER B O 1
ATOM 3799 N N . ASP B 1 70 ? 13.197 -68.427 156.020 1.00 74.75 67 ASP B N 1
ATOM 3800 C CA . ASP B 1 70 ? 12.279 -69.536 155.790 1.00 65.95 67 ASP B CA 1
ATOM 3801 C C . ASP B 1 70 ? 10.861 -69.033 155.559 1.00 64.71 67 ASP B C 1
ATOM 3802 O O . ASP B 1 70 ? 10.184 -69.464 154.613 1.00 63.56 67 ASP B O 1
ATOM 3807 N N . SER B 1 71 ? 10.426 -68.098 156.393 1.00 64.58 68 SER B N 1
ATOM 3808 C CA . SER B 1 71 ? 9.119 -67.472 156.208 1.00 69.53 68 SER B CA 1
ATOM 3809 C C . SER B 1 71 ? 8.905 -66.912 154.793 1.00 63.74 68 SER B C 1
ATOM 3810 O O . SER B 1 71 ? 7.807 -67.008 154.260 1.00 70.54 68 SER B O 1
ATOM 3813 N N . GLU B 1 72 ? 9.935 -66.322 154.195 1.00 56.64 69 GLU B N 1
ATOM 3814 C CA . GLU B 1 72 ? 9.803 -65.736 152.865 1.00 60.08 69 GLU B CA 1
ATOM 3815 C C . GLU B 1 72 ? 9.738 -66.813 151.772 1.00 66.21 69 GLU B C 1
ATOM 3816 O O . GLU B 1 72 ? 8.989 -66.678 150.809 1.00 69.77 69 GLU B O 1
ATOM 3822 N N . HIS B 1 73 ? 10.509 -67.882 151.925 1.00 63.99 70 HIS B N 1
ATOM 3823 C CA . HIS B 1 73 ? 10.441 -68.988 150.988 1.00 58.12 70 HIS B CA 1
ATOM 3824 C C . HIS B 1 73 ? 9.107 -69.687 150.964 1.00 61.30 70 HIS B C 1
ATOM 3825 O O . HIS B 1 73 ? 8.515 -69.827 149.888 1.00 63.18 70 HIS B O 1
ATOM 3832 N N . VAL B 1 74 ? 8.688 -70.222 152.115 1.00 56.38 71 VAL B N 1
ATOM 3833 C CA . VAL B 1 74 ? 7.427 -70.948 152.198 1.00 57.91 71 VAL B CA 1
ATOM 3834 C C . VAL B 1 74 ? 6.160 -70.314 152.769 1.00 63.20 71 VAL B C 1
ATOM 3835 O O . VAL B 1 74 ? 5.080 -70.912 152.667 1.00 59.41 71 VAL B O 1
ATOM 3839 N N . GLY B 1 75 ? 6.265 -69.113 153.322 1.00 62.76 72 GLY B N 1
ATOM 3840 C CA . GLY B 1 75 ? 5.105 -68.492 153.927 1.00 60.48 72 GLY B CA 1
ATOM 3841 C C . GLY B 1 75 ? 4.042 -68.244 152.869 1.00 62.73 72 GLY B C 1
ATOM 3842 O O . GLY B 1 75 ? 4.362 -67.934 151.704 1.00 53.93 72 GLY B O 1
ATOM 3843 N N . TYR B 1 76 ? 2.779 -68.386 153.266 1.00 60.44 73 TYR B N 1
ATOM 3844 C CA . TYR B 1 76 ? 1.658 -67.986 152.429 1.00 62.15 73 TYR B CA 1
ATOM 3845 C C . TYR B 1 76 ? 1.747 -66.502 152.200 1.00 59.85 73 TYR B C 1
ATOM 3846 O O . TYR B 1 76 ? 2.263 -65.758 153.036 1.00 61.33 73 TYR B O 1
ATOM 3855 N N . ALA B 1 77 ? 1.207 -66.048 151.087 1.00 60.79 74 ALA B N 1
ATOM 3856 C CA . ALA B 1 77 ? 1.197 -64.625 150.824 1.00 53.34 74 ALA B CA 1
ATOM 3857 C C . ALA B 1 77 ? -0.221 -64.130 150.790 1.00 46.52 74 ALA B C 1
ATOM 3858 O O . ALA B 1 77 ? -1.155 -64.918 150.590 1.00 43.62 74 ALA B O 1
ATOM 3860 N N . PRO B 1 78 ? -0.391 -62.824 151.026 1.00 56.38 75 PRO B N 1
ATOM 3861 C CA . PRO B 1 78 ? -1.684 -62.153 150.903 1.00 61.32 75 PRO B CA 1
ATOM 3862 C C . PRO B 1 78 ? -2.300 -62.527 149.554 1.00 61.70 75 PRO B C 1
ATOM 3863 O O . PRO B 1 78 ? -1.535 -62.647 148.600 1.00 57.70 75 PRO B O 1
ATOM 3867 N N . ILE B 1 79 ? -3.624 -62.706 149.492 1.00 60.59 76 ILE B N 1
ATOM 3868 C CA . ILE B 1 79 ? -4.334 -63.093 148.269 1.00 58.79 76 ILE B CA 1
ATOM 3869 C C . ILE B 1 79 ? -3.963 -62.188 147.111 1.00 62.28 76 ILE B C 1
ATOM 3870 O O . ILE B 1 79 ? -3.839 -62.635 145.964 1.00 63.78 76 ILE B O 1
ATOM 3875 N N . ALA B 1 80 ? -3.775 -60.914 147.438 1.00 59.09 77 ALA B N 1
ATOM 3876 C CA . ALA B 1 80 ? -3.483 -59.873 146.467 1.00 57.40 77 ALA B CA 1
ATOM 3877 C C . ALA B 1 80 ? -1.992 -59.750 146.111 1.00 59.42 77 ALA B C 1
ATOM 3878 O O . ALA B 1 80 ? -1.607 -59.038 145.170 1.00 55.94 77 ALA B O 1
ATOM 3880 N N . GLY B 1 81 ? -1.151 -60.445 146.867 1.00 62.77 78 GLY B N 1
ATOM 3881 C CA . GLY B 1 81 ? 0.282 -60.241 146.787 1.00 65.12 78 GLY B CA 1
ATOM 3882 C C . GLY B 1 81 ? 0.860 -59.384 147.920 1.00 64.32 78 GLY B C 1
ATOM 3883 O O . GLY B 1 81 ? 0.156 -58.648 148.623 1.00 61.42 78 GLY B O 1
ATOM 3884 N N . ILE B 1 82 ? 2.168 -59.486 148.083 1.00 60.80 79 ILE B N 1
ATOM 3885 C CA . ILE B 1 82 ? 2.872 -58.746 149.098 1.00 66.67 79 ILE B CA 1
ATOM 3886 C C . ILE B 1 82 ? 2.928 -57.272 148.745 1.00 67.48 79 ILE B C 1
ATOM 3887 O O . ILE B 1 82 ? 3.473 -56.904 147.678 1.00 71.30 79 ILE B O 1
ATOM 3892 N N . PRO B 1 83 ? 2.384 -56.413 149.638 1.00 58.07 80 PRO B N 1
ATOM 3893 C CA . PRO B 1 83 ? 2.361 -54.974 149.336 1.00 53.24 80 PRO B CA 1
ATOM 3894 C C . PRO B 1 83 ? 3.701 -54.396 148.850 1.00 57.70 80 PRO B C 1
ATOM 3895 O O . PRO B 1 83 ? 3.678 -53.496 148.000 1.00 71.55 80 PRO B O 1
ATOM 3899 N N . ASP B 1 84 ? 4.843 -54.904 149.308 1.00 52.28 81 ASP B N 1
ATOM 3900 C CA . ASP B 1 84 ? 6.104 -54.326 148.829 1.00 61.21 81 ASP B CA 1
ATOM 3901 C C . ASP B 1 84 ? 6.366 -54.761 147.372 1.00 57.60 81 ASP B C 1
ATOM 3902 O O . ASP B 1 84 ? 6.899 -53.997 146.577 1.00 60.72 81 ASP B O 1
ATOM 3907 N N . PHE B 1 85 ? 5.995 -55.995 147.043 1.00 53.17 82 PHE B N 1
ATOM 3908 C CA . PHE B 1 85 ? 6.069 -56.460 145.660 1.00 53.36 82 PHE B CA 1
ATOM 3909 C C . PHE B 1 85 ? 5.183 -55.585 144.799 1.00 49.33 82 PHE B C 1
ATOM 3910 O O . PHE B 1 85 ? 5.665 -54.980 143.850 1.00 52.81 82 PHE B O 1
ATOM 3918 N N . LEU B 1 86 ? 3.907 -55.473 145.157 1.00 55.43 83 LEU B N 1
ATOM 3919 C CA . LEU B 1 86 ? 2.993 -54.672 144.362 1.00 56.50 83 LEU B CA 1
ATOM 3920 C C . LEU B 1 86 ? 3.569 -53.311 144.121 1.00 59.42 83 LEU B C 1
ATOM 3921 O O . LEU B 1 86 ? 3.755 -52.917 142.976 1.00 49.87 83 LEU B O 1
ATOM 3926 N N . CYS B 1 87 ? 3.920 -52.601 145.182 1.00 59.29 84 CYS B N 1
ATOM 3927 C CA . CYS B 1 87 ? 4.574 -51.323 144.936 1.00 57.68 84 CYS B CA 1
ATOM 3928 C C . CYS B 1 87 ? 5.849 -51.406 144.070 1.00 63.55 84 CYS B C 1
ATOM 3929 O O . CYS B 1 87 ? 6.065 -50.547 143.228 1.00 66.85 84 CYS B O 1
ATOM 3932 N N . ALA B 1 88 ? 6.702 -52.406 144.277 1.00 61.28 85 ALA B N 1
ATOM 3933 C CA . ALA B 1 88 ? 7.990 -52.418 143.579 1.00 61.82 85 ALA B CA 1
ATOM 3934 C C . ALA B 1 88 ? 7.789 -52.774 142.126 1.00 64.65 85 ALA B C 1
ATOM 3935 O O . ALA B 1 88 ? 8.645 -52.505 141.274 1.00 73.99 85 ALA B O 1
ATOM 3937 N N . ALA B 1 89 ? 6.661 -53.405 141.845 1.00 63.33 86 ALA B N 1
ATOM 3938 C CA . ALA B 1 89 ? 6.345 -53.751 140.476 1.00 69.61 86 ALA B CA 1
ATOM 3939 C C . ALA B 1 89 ? 5.782 -52.541 139.751 1.00 68.97 86 ALA B C 1
ATOM 3940 O O . ALA B 1 89 ? 5.996 -52.375 138.564 1.00 60.42 86 ALA B O 1
ATOM 3942 N N . GLU B 1 90 ? 5.050 -51.693 140.461 1.00 72.51 87 GLU B N 1
ATOM 3943 C CA . GLU B 1 90 ? 4.522 -50.498 139.811 1.00 78.88 87 GLU B CA 1
ATOM 3944 C C . GLU B 1 90 ? 5.656 -49.483 139.535 1.00 78.27 87 GLU B C 1
ATOM 3945 O O . GLU B 1 90 ? 5.595 -48.698 138.586 1.00 74.78 87 GLU B O 1
ATOM 3951 N N . LYS B 1 91 ? 6.696 -49.540 140.364 1.00 78.44 88 LYS B N 1
ATOM 3952 C CA . LYS B 1 91 ? 7.851 -48.664 140.249 1.00 78.93 88 LYS B CA 1
ATOM 3953 C C . LYS B 1 91 ? 8.778 -49.112 139.132 1.00 78.38 88 LYS B C 1
ATOM 3954 O O . LYS B 1 91 ? 9.223 -48.300 138.302 1.00 81.01 88 LYS B O 1
ATOM 3960 N N . GLU B 1 92 ? 9.084 -50.403 139.094 1.00 72.96 89 GLU B N 1
ATOM 3961 C CA . GLU B 1 92 ? 10.021 -50.856 138.081 1.00 73.51 89 GLU B CA 1
ATOM 3962 C C . GLU B 1 92 ? 9.391 -50.728 136.697 1.00 74.75 89 GLU B C 1
ATOM 3963 O O . GLU B 1 92 ? 10.096 -50.529 135.722 1.00 79.58 89 GLU B O 1
ATOM 3969 N N . CYS B 1 93 ? 8.070 -50.852 136.616 1.00 69.52 90 CYS B N 1
ATOM 3970 C CA . CYS B 1 93 ? 7.360 -50.744 135.346 1.00 68.15 90 CYS B CA 1
ATOM 3971 C C . CYS B 1 93 ? 7.266 -49.311 134.827 1.00 69.71 90 CYS B C 1
ATOM 3972 O O . CYS B 1 93 ? 7.627 -49.028 133.689 1.00 75.27 90 CYS B O 1
ATOM 3975 N N . PHE B 1 94 ? 6.801 -48.405 135.674 1.00 71.13 91 PHE B N 1
ATOM 3976 C CA . PHE B 1 94 ? 6.430 -47.058 135.244 1.00 73.81 91 PHE B CA 1
ATOM 3977 C C . PHE B 1 94 ? 7.570 -46.065 135.073 1.00 72.19 91 PHE B C 1
ATOM 3978 O O . PHE B 1 94 ? 7.397 -45.041 134.427 1.00 68.34 91 PHE B O 1
ATOM 3986 N N . GLY B 1 95 ? 8.718 -46.352 135.671 1.00 75.39 92 GLY B N 1
ATOM 3987 C CA . GLY B 1 95 ? 9.825 -45.411 135.678 1.00 75.70 92 GLY B CA 1
ATOM 3988 C C . GLY B 1 95 ? 9.468 -44.004 136.152 1.00 74.34 92 GLY B C 1
ATOM 3989 O O . GLY B 1 95 ? 8.801 -43.831 137.176 1.00 66.29 92 GLY B O 1
ATOM 3990 N N . ASN B 1 96 ? 9.910 -42.998 135.390 1.00 79.35 93 ASN B N 1
ATOM 3991 C CA . ASN B 1 96 ? 9.595 -41.592 135.661 1.00 81.54 93 ASN B CA 1
ATOM 3992 C C . ASN B 1 96 ? 8.287 -41.150 134.994 1.00 83.69 93 ASN B C 1
ATOM 3993 O O . ASN B 1 96 ? 7.911 -39.984 135.035 1.00 90.65 93 ASN B O 1
ATOM 3998 N N . PHE B 1 97 ? 7.642 -42.103 134.333 1.00 79.68 94 PHE B N 1
ATOM 3999 C CA . PHE B 1 97 ? 6.399 -41.925 133.572 1.00 76.23 94 PHE B CA 1
ATOM 4000 C C . PHE B 1 97 ? 5.034 -42.292 134.212 1.00 86.31 94 PHE B C 1
ATOM 4001 O O . PHE B 1 97 ? 4.026 -42.399 133.509 1.00 89.26 94 PHE B O 1
ATOM 4009 N N . ARG B 1 98 ? 5.006 -42.601 135.501 1.00 81.62 95 ARG B N 1
ATOM 4010 C CA . ARG B 1 98 ? 3.759 -43.083 136.110 1.00 74.52 95 ARG B CA 1
ATOM 4011 C C . ARG B 1 98 ? 2.571 -42.138 135.844 1.00 69.31 95 ARG B C 1
ATOM 4012 O O . ARG B 1 98 ? 2.587 -40.973 136.258 1.00 69.65 95 ARG B O 1
ATOM 4020 N N . PRO B 1 99 ? 1.533 -42.657 135.160 1.00 65.08 96 PRO B N 1
ATOM 4021 C CA . PRO B 1 99 ? 0.303 -41.956 134.750 1.00 69.09 96 PRO B CA 1
ATOM 4022 C C . PRO B 1 99 ? -0.486 -41.357 135.931 1.00 78.66 96 PRO B C 1
ATOM 4023 O O . PRO B 1 99 ? -0.416 -41.877 137.041 1.00 76.09 96 PRO B O 1
ATOM 4027 N N . GLU B 1 100 ? -1.228 -40.274 135.690 1.00 85.33 97 GLU B N 1
ATOM 4028 C CA . GLU B 1 100 ? -1.949 -39.588 136.761 1.00 86.27 97 GLU B CA 1
ATOM 4029 C C . GLU B 1 100 ? -3.386 -40.102 136.826 1.00 91.72 97 GLU B C 1
ATOM 4030 O O . GLU B 1 100 ? -4.109 -40.105 135.827 1.00 95.06 97 GLU B O 1
ATOM 4036 N N . GLY B 1 101 ? -3.785 -40.549 138.011 1.00 88.10 98 GLY B N 1
ATOM 4037 C CA . GLY B 1 101 ? -5.120 -41.054 138.227 1.00 88.69 98 GLY B CA 1
ATOM 4038 C C . GLY B 1 101 ? -5.090 -42.049 139.365 1.00 85.62 98 GLY B C 1
ATOM 4039 O O . GLY B 1 101 ? -4.181 -42.031 140.197 1.00 90.37 98 GLY B O 1
ATOM 4040 N N . HIS B 1 102 ? -6.073 -42.934 139.398 1.00 76.21 99 HIS B N 1
ATOM 4041 C CA . HIS B 1 102 ? -6.095 -43.957 140.436 1.00 74.18 99 HIS B CA 1
ATOM 4042 C C . HIS B 1 102 ? -5.673 -45.315 139.862 1.00 70.71 99 HIS B C 1
ATOM 4043 O O . HIS B 1 102 ? -6.309 -45.861 138.954 1.00 64.35 99 HIS B O 1
ATOM 4050 N N . ILE B 1 103 ? -4.584 -45.845 140.401 1.00 69.15 100 ILE B N 1
ATOM 4051 C CA . ILE B 1 103 ? -4.058 -47.125 139.972 1.00 62.17 100 ILE B CA 1
ATOM 4052 C C . ILE B 1 103 ? -4.091 -48.206 141.081 1.00 63.92 100 ILE B C 1
ATOM 4053 O O . ILE B 1 103 ? -3.913 -47.936 142.273 1.00 64.99 100 ILE B O 1
ATOM 4058 N N . ARG B 1 104 ? -4.297 -49.444 140.675 1.00 59.06 101 ARG B N 1
ATOM 4059 C CA . ARG B 1 104 ? -4.317 -50.540 141.612 1.00 61.73 101 ARG B CA 1
ATOM 4060 C C . ARG B 1 104 ? -3.757 -51.761 140.926 1.00 60.88 101 ARG B C 1
ATOM 4061 O O . ARG B 1 104 ? -4.016 -51.974 139.755 1.00 61.84 101 ARG B O 1
ATOM 4069 N N . SER B 1 105 ? -3.002 -52.568 141.654 1.00 57.87 102 SER B N 1
ATOM 4070 C CA . SER B 1 105 ? -2.391 -53.721 141.042 1.00 58.36 102 SER B CA 1
ATOM 4071 C C . SER B 1 105 ? -2.613 -54.978 141.871 1.00 61.92 102 SER B C 1
ATOM 4072 O O . SER B 1 105 ? -2.700 -54.926 143.117 1.00 61.02 102 SER B O 1
ATOM 4075 N N . ILE B 1 106 ? -2.712 -56.109 141.174 1.00 60.77 103 ILE B N 1
ATOM 4076 C CA . ILE B 1 106 ? -2.990 -57.395 141.804 1.00 60.45 103 ILE B CA 1
ATOM 4077 C C . ILE B 1 106 ? -2.004 -58.456 141.369 1.00 59.54 103 ILE B C 1
ATOM 4078 O O . ILE B 1 106 ? -1.708 -58.588 140.178 1.00 60.70 103 ILE B O 1
ATOM 4083 N N . ALA B 1 107 ? -1.526 -59.232 142.335 1.00 53.26 104 ALA B N 1
ATOM 4084 C CA . ALA B 1 107 ? -0.558 -60.264 142.064 1.00 47.27 104 ALA B CA 1
ATOM 4085 C C . ALA B 1 107 ? -1.226 -61.248 141.132 1.00 47.25 104 ALA B C 1
ATOM 4086 O O . ALA B 1 107 ? -2.429 -61.445 141.198 1.00 42.96 104 ALA B O 1
ATOM 4088 N N . THR B 1 108 ? -0.435 -61.878 140.277 1.00 49.15 105 THR B N 1
ATOM 4089 C CA . THR B 1 108 ? -0.970 -62.528 139.090 1.00 51.03 105 THR B CA 1
ATOM 4090 C C . THR B 1 108 ? 0.062 -63.592 138.703 1.00 48.26 105 THR B C 1
ATOM 4091 O O . THR B 1 108 ? 1.232 -63.481 139.099 1.00 46.64 105 THR B O 1
ATOM 4095 N N . ALA B 1 109 ? -0.294 -64.614 137.934 1.00 50.11 106 ALA B N 1
ATOM 4096 C CA . ALA B 1 109 ? 0.779 -65.536 137.602 1.00 50.57 106 ALA B CA 1
ATOM 4097 C C . ALA B 1 109 ? 1.244 -65.224 136.208 1.00 51.52 106 ALA B C 1
ATOM 4098 O O . ALA B 1 109 ? 0.785 -65.826 135.239 1.00 46.17 106 ALA B O 1
ATOM 4100 N N . GLY B 1 110 ? 2.331 -64.473 136.128 1.00 54.43 107 GLY B N 1
ATOM 4101 C CA . GLY B 1 110 ? 2.784 -63.966 134.839 1.00 59.75 107 GLY B CA 1
ATOM 4102 C C . GLY B 1 110 ? 1.717 -63.169 134.089 1.00 60.48 107 GLY B C 1
ATOM 4103 O O . GLY B 1 110 ? 0.702 -62.783 134.656 1.00 59.17 107 GLY B O 1
ATOM 4104 N N . GLY B 1 111 ? 1.897 -62.989 132.783 1.00 55.95 108 GLY B N 1
ATOM 4105 C CA . GLY B 1 111 ? 0.899 -62.283 131.990 1.00 54.76 108 GLY B CA 1
ATOM 4106 C C . GLY B 1 111 ? -0.228 -63.202 131.530 1.00 50.49 108 GLY B C 1
ATOM 4107 O O . GLY B 1 111 ? -1.314 -62.751 131.144 1.00 45.46 108 GLY B O 1
ATOM 4108 N N . THR B 1 112 ? 0.027 -64.502 131.562 1.00 45.85 109 THR B N 1
ATOM 4109 C CA . THR B 1 112 ? -1.041 -65.463 131.307 1.00 50.21 109 THR B CA 1
ATOM 4110 C C . THR B 1 112 ? -2.160 -65.309 132.385 1.00 44.56 109 THR B C 1
ATOM 4111 O O . THR B 1 112 ? -3.375 -65.331 132.087 1.00 43.42 109 THR B O 1
ATOM 4115 N N . GLY B 1 113 ? -1.738 -65.055 133.619 1.00 41.70 110 GLY B N 1
ATOM 4116 C CA . GLY B 1 113 ? -2.651 -64.835 134.717 1.00 39.70 110 GLY B CA 1
ATOM 4117 C C . GLY B 1 113 ? -3.405 -63.526 134.624 1.00 43.43 110 GLY B C 1
ATOM 4118 O O . GLY B 1 113 ? -4.618 -63.512 134.813 1.00 41.59 110 GLY B O 1
ATOM 4119 N N . GLY B 1 114 ? -2.705 -62.426 134.345 1.00 47.33 111 GLY B N 1
ATOM 4120 C CA . GLY B 1 114 ? -3.369 -61.133 134.222 1.00 51.75 111 GLY B CA 1
ATOM 4121 C C . GLY B 1 114 ? -4.408 -61.118 133.101 1.00 52.70 111 GLY B C 1
ATOM 4122 O O . GLY B 1 114 ? -5.562 -60.767 133.304 1.00 49.01 111 GLY B O 1
ATOM 4123 N N . ILE B 1 115 ? -3.976 -61.502 131.903 1.00 57.80 112 ILE B N 1
ATOM 4124 C CA . ILE B 1 115 ? -4.864 -61.704 130.760 1.00 51.78 112 ILE B CA 1
ATOM 4125 C C . ILE B 1 115 ? -6.025 -62.668 131.113 1.00 47.96 112 ILE B C 1
ATOM 4126 O O . ILE B 1 115 ? -7.202 -62.407 130.784 1.00 46.10 112 ILE B O 1
ATOM 4131 N N . HIS B 1 116 ? -5.721 -63.772 131.795 1.00 41.56 113 HIS B N 1
ATOM 4132 C CA . HIS B 1 116 ? -6.822 -64.658 132.204 1.00 41.39 113 HIS B CA 1
ATOM 4133 C C . HIS B 1 116 ? -7.899 -63.910 133.005 1.00 39.41 113 HIS B C 1
ATOM 4134 O O . HIS B 1 116 ? -9.085 -64.135 132.805 1.00 39.70 113 HIS B O 1
ATOM 4141 N N . HIS B 1 117 ? -7.451 -63.035 133.911 1.00 38.02 114 HIS B N 1
ATOM 4142 C CA . HIS B 1 117 ? -8.307 -62.311 134.829 1.00 42.39 114 HIS B CA 1
ATOM 4143 C C . HIS B 1 117 ? -9.032 -61.174 134.110 1.00 46.57 114 HIS B C 1
ATOM 4144 O O . HIS B 1 117 ? -10.240 -60.952 134.334 1.00 42.97 114 HIS B O 1
ATOM 4151 N N . LEU B 1 118 ? -8.297 -60.460 133.243 1.00 42.33 115 LEU B N 1
ATOM 4152 C CA . LEU B 1 118 ? -8.872 -59.422 132.393 1.00 40.81 115 LEU B CA 1
ATOM 4153 C C . LEU B 1 118 ? -10.081 -59.939 131.612 1.00 45.25 115 LEU B C 1
ATOM 4154 O O . LEU B 1 118 ? -11.183 -59.373 131.694 1.00 52.43 115 LEU B O 1
ATOM 4159 N N . ILE B 1 119 ? -9.887 -61.036 130.879 1.00 39.14 116 ILE B N 1
ATOM 4160 C CA . ILE B 1 119 ? -10.948 -61.515 130.012 1.00 43.47 116 ILE B CA 1
ATOM 4161 C C . ILE B 1 119 ? -12.091 -62.104 130.806 1.00 53.32 116 ILE B C 1
ATOM 4162 O O . ILE B 1 119 ? -13.272 -61.914 130.484 1.00 62.74 116 ILE B O 1
ATOM 4167 N N . HIS B 1 120 ? -11.737 -62.847 131.843 1.00 54.99 117 HIS B N 1
ATOM 4168 C CA . HIS B 1 120 ? -12.734 -63.361 132.758 1.00 54.59 117 HIS B CA 1
ATOM 4169 C C . HIS B 1 120 ? -13.585 -62.239 133.381 1.00 50.10 117 HIS B C 1
ATOM 4170 O O . HIS B 1 120 ? -14.789 -62.378 133.508 1.00 42.29 117 HIS B O 1
ATOM 4177 N N . ASN B 1 121 ? -12.967 -61.136 133.781 1.00 50.39 118 ASN B N 1
ATOM 4178 C CA . ASN B 1 121 ? -13.743 -60.054 134.394 1.00 56.15 118 ASN B CA 1
ATOM 4179 C C . ASN B 1 121 ? -14.470 -59.012 133.540 1.00 61.12 118 ASN B C 1
ATOM 4180 O O . ASN B 1 121 ? -15.503 -58.477 133.985 1.00 52.64 118 ASN B O 1
ATOM 4185 N N . TYR B 1 122 ? -13.852 -58.645 132.400 1.00 60.12 119 TYR B N 1
ATOM 4186 C CA . TYR B 1 122 ? -14.392 -57.666 131.445 1.00 57.42 119 TYR B CA 1
ATOM 4187 C C . TYR B 1 122 ? -15.088 -58.080 130.136 1.00 59.73 119 TYR B C 1
ATOM 4188 O O . TYR B 1 122 ? -15.403 -57.216 129.316 1.00 59.01 119 TYR B O 1
ATOM 4197 N N . THR B 1 123 ? -15.261 -59.370 129.884 1.00 57.09 120 THR B N 1
ATOM 4198 C CA . THR B 1 123 ? -15.941 -59.768 128.658 1.00 55.66 120 THR B CA 1
ATOM 4199 C C . THR B 1 123 ? -17.090 -60.664 129.009 1.00 63.18 120 THR B C 1
ATOM 4200 O O . THR B 1 123 ? -17.023 -61.396 129.980 1.00 67.28 120 THR B O 1
ATOM 4204 N N . GLU B 1 124 ? -18.144 -60.616 128.215 1.00 62.68 121 GLU B N 1
ATOM 4205 C CA . GLU B 1 124 ? -19.269 -61.503 128.431 1.00 59.22 121 GLU B CA 1
ATOM 4206 C C . GLU B 1 124 ? -18.932 -62.800 127.745 1.00 57.18 121 GLU B C 1
ATOM 4207 O O . GLU B 1 124 ? -18.037 -62.842 126.916 1.00 64.89 121 GLU B O 1
ATOM 4213 N N . PRO B 1 125 ? -19.612 -63.878 128.121 1.00 63.98 122 PRO B N 1
ATOM 4214 C CA . PRO B 1 125 ? -19.511 -65.183 127.438 1.00 60.95 122 PRO B CA 1
ATOM 4215 C C . PRO B 1 125 ? -19.890 -65.103 125.970 1.00 63.43 122 PRO B C 1
ATOM 4216 O O . PRO B 1 125 ? -20.957 -64.569 125.635 1.00 59.27 122 PRO B O 1
ATOM 4220 N N . GLY B 1 126 ? -19.035 -65.662 125.114 1.00 61.15 123 GLY B N 1
ATOM 4221 C CA . GLY B 1 126 ? -19.251 -65.613 123.689 1.00 56.45 123 GLY B CA 1
ATOM 4222 C C . GLY B 1 126 ? -18.658 -64.393 122.997 1.00 53.46 123 GLY B C 1
ATOM 4223 O O . GLY B 1 126 ? -18.629 -64.364 121.766 1.00 52.75 123 GLY B O 1
ATOM 4224 N N . ASP B 1 127 ? -18.162 -63.421 123.775 1.00 51.28 124 ASP B N 1
ATOM 4225 C CA . ASP B 1 127 ? -17.549 -62.185 123.238 1.00 49.93 124 ASP B CA 1
ATOM 4226 C C . ASP B 1 127 ? -16.248 -62.422 122.485 1.00 55.15 124 ASP B C 1
ATOM 4227 O O . ASP B 1 127 ? -15.577 -63.458 122.609 1.00 51.89 124 ASP B O 1
ATOM 4232 N N . GLU B 1 128 ? -15.897 -61.439 121.675 1.00 57.35 125 GLU B N 1
ATOM 4233 C CA . GLU B 1 128 ? -14.646 -61.513 120.961 1.00 56.88 125 GLU B CA 1
ATOM 4234 C C . GLU B 1 128 ? -13.587 -60.644 121.629 1.00 54.10 125 GLU B C 1
ATOM 4235 O O . GLU B 1 128 ? -13.882 -59.597 122.231 1.00 47.71 125 GLU B O 1
ATOM 4241 N N . VAL B 1 129 ? -12.358 -61.142 121.570 1.00 55.32 126 VAL B N 1
ATOM 4242 C CA . VAL B 1 129 ? -11.193 -60.442 122.092 1.00 56.78 126 VAL B CA 1
ATOM 4243 C C . VAL B 1 129 ? -10.197 -60.060 120.947 1.00 50.53 126 VAL B C 1
ATOM 4244 O O . VAL B 1 129 ? -9.776 -60.932 120.140 1.00 45.38 126 VAL B O 1
ATOM 4248 N N . LEU B 1 130 ? -9.814 -58.784 120.879 1.00 44.63 127 LEU B N 1
ATOM 4249 C CA . LEU B 1 130 ? -9.028 -58.345 119.728 1.00 45.20 127 LEU B CA 1
ATOM 4250 C C . LEU B 1 130 ? -7.530 -58.292 120.043 1.00 49.81 127 LEU B C 1
ATOM 4251 O O . LEU B 1 130 ? -7.128 -57.710 121.061 1.00 54.30 127 LEU B O 1
ATOM 4256 N N . THR B 1 131 ? -6.712 -58.906 119.179 1.00 44.30 128 THR B N 1
ATOM 4257 C CA . THR B 1 131 ? -5.254 -58.669 119.175 1.00 47.50 128 THR B CA 1
ATOM 4258 C C . THR B 1 131 ? -4.665 -58.614 117.739 1.00 51.78 128 THR B C 1
ATOM 4259 O O . THR B 1 131 ? -5.399 -58.769 116.764 1.00 51.87 128 THR B O 1
ATOM 4263 N N . ALA B 1 132 ? -3.354 -58.401 117.607 1.00 50.11 129 ALA B N 1
ATOM 4264 C CA . ALA B 1 132 ? -2.723 -58.409 116.281 1.00 53.00 129 ALA B CA 1
ATOM 4265 C C . ALA B 1 132 ? -2.573 -59.829 115.688 1.00 56.74 129 ALA B C 1
ATOM 4266 O O . ALA B 1 132 ? -2.600 -60.801 116.427 1.00 62.28 129 ALA B O 1
ATOM 4268 N N . ASP B 1 133 ? -2.439 -59.959 114.367 1.00 55.98 130 ASP B N 1
ATOM 4269 C CA . ASP B 1 133 ? -2.297 -61.290 113.762 1.00 52.68 130 ASP B CA 1
ATOM 4270 C C . ASP B 1 133 ? -0.982 -61.911 114.104 1.00 44.50 130 ASP B C 1
ATOM 4271 O O . ASP B 1 133 ? -0.775 -63.076 113.824 1.00 51.27 130 ASP B O 1
ATOM 4276 N N . TRP B 1 134 ? -0.083 -61.132 114.685 1.00 38.99 131 TRP B N 1
ATOM 4277 C CA . TRP B 1 134 ? 1.139 -61.715 115.247 1.00 45.63 131 TRP B CA 1
ATOM 4278 C C . TRP B 1 134 ? 1.061 -61.655 116.790 1.00 45.00 131 TRP B C 1
ATOM 4279 O O . TRP B 1 134 ? 1.002 -60.580 117.390 1.00 41.91 131 TRP B O 1
ATOM 4290 N N . TYR B 1 135 ? 0.999 -62.810 117.427 1.00 44.53 132 TYR B N 1
ATOM 4291 C CA . TYR B 1 135 ? 0.650 -62.831 118.843 1.00 44.14 132 TYR B CA 1
ATOM 4292 C C . TYR B 1 135 ? 1.155 -64.140 119.452 1.00 44.53 132 TYR B C 1
ATOM 4293 O O . TYR B 1 135 ? 1.535 -65.089 118.749 1.00 42.84 132 TYR B O 1
ATOM 4302 N N . TRP B 1 136 ? 1.198 -64.157 120.767 1.00 42.15 133 TRP B N 1
ATOM 4303 C CA . TRP B 1 136 ? 1.628 -65.307 121.539 1.00 46.14 133 TRP B CA 1
ATOM 4304 C C . TRP B 1 136 ? 0.455 -66.254 121.650 1.00 42.97 133 TRP B C 1
ATOM 4305 O O . TRP B 1 136 ? -0.580 -65.868 122.194 1.00 43.60 133 TRP B O 1
ATOM 4316 N N . GLY B 1 137 ? 0.607 -67.489 121.183 1.00 46.13 134 GLY B N 1
ATOM 4317 C CA . GLY B 1 137 ? -0.513 -68.430 121.146 1.00 49.04 134 GLY B CA 1
ATOM 4318 C C . GLY B 1 137 ? -1.351 -68.563 122.439 1.00 47.98 134 GLY B C 1
ATOM 4319 O O . GLY B 1 137 ? -2.525 -68.851 122.358 1.00 44.18 134 GLY B O 1
ATOM 4320 N N . ALA B 1 138 ? -0.766 -68.375 123.625 1.00 45.20 135 ALA B N 1
ATOM 4321 C CA . ALA B 1 138 ? -1.554 -68.452 124.867 1.00 46.76 135 ALA B CA 1
ATOM 4322 C C . ALA B 1 138 ? -2.840 -67.600 124.850 1.00 42.58 135 ALA B C 1
ATOM 4323 O O . ALA B 1 138 ? -3.858 -68.056 125.333 1.00 45.60 135 ALA B O 1
ATOM 4325 N N . TYR B 1 139 ? -2.794 -66.384 124.304 1.00 34.13 136 TYR B N 1
ATOM 4326 C CA . TYR B 1 139 ? -3.970 -65.514 124.223 1.00 33.03 136 TYR B CA 1
ATOM 4327 C C . TYR B 1 139 ? -5.100 -66.298 123.650 1.00 33.27 136 TYR B C 1
ATOM 4328 O O . TYR B 1 139 ? -6.218 -66.294 124.172 1.00 40.19 136 TYR B O 1
ATOM 4337 N N . ARG B 1 140 ? -4.823 -67.001 122.569 1.00 32.38 137 ARG B N 1
ATOM 4338 C CA . ARG B 1 140 ? -5.893 -67.764 121.953 1.00 35.85 137 ARG B CA 1
ATOM 4339 C C . ARG B 1 140 ? -6.532 -68.803 122.893 1.00 38.50 137 ARG B C 1
ATOM 4340 O O . ARG B 1 140 ? -7.760 -68.862 122.990 1.00 33.16 137 ARG B O 1
ATOM 4348 N N . VAL B 1 141 ? -5.704 -69.616 123.559 1.00 32.78 138 VAL B N 1
ATOM 4349 C CA . VAL B 1 141 ? -6.185 -70.621 124.497 1.00 36.50 138 VAL B CA 1
ATOM 4350 C C . VAL B 1 141 ? -6.918 -69.957 125.696 1.00 43.48 138 VAL B C 1
ATOM 4351 O O . VAL B 1 141 ? -7.958 -70.399 126.122 1.00 40.54 138 VAL B O 1
ATOM 4355 N N . ILE B 1 142 ? -6.364 -68.888 126.238 1.00 43.90 139 ILE B N 1
ATOM 4356 C CA . ILE B 1 142 ? -7.042 -68.157 127.299 1.00 46.28 139 ILE B CA 1
ATOM 4357 C C . ILE B 1 142 ? -8.489 -67.784 126.908 1.00 50.34 139 ILE B C 1
ATOM 4358 O O . ILE B 1 142 ? -9.391 -67.843 127.739 1.00 58.53 139 ILE B O 1
ATOM 4363 N N . CYS B 1 143 ? -8.715 -67.401 125.653 1.00 45.97 140 CYS B N 1
ATOM 4364 C CA . CYS B 1 143 ? -10.052 -67.026 125.198 1.00 37.32 140 CYS B CA 1
ATOM 4365 C C . CYS B 1 143 ? -10.858 -68.264 124.971 1.00 42.22 140 CYS B C 1
ATOM 4366 O O . CYS B 1 143 ? -11.992 -68.367 125.420 1.00 53.51 140 CYS B O 1
ATOM 4369 N N . SER B 1 144 ? -10.281 -69.237 124.300 1.00 33.40 141 SER B N 1
ATOM 4370 C CA . SER B 1 144 ? -11.105 -70.358 123.893 1.00 41.93 141 SER B CA 1
ATOM 4371 C C . SER B 1 144 ? -11.376 -71.414 124.978 1.00 44.73 141 SER B C 1
ATOM 4372 O O . SER B 1 144 ? -12.250 -72.241 124.750 1.00 41.83 141 SER B O 1
ATOM 4375 N N . ASP B 1 145 ? -10.627 -71.401 126.099 1.00 42.02 142 ASP B N 1
ATOM 4376 C CA . ASP B 1 145 ? -10.837 -72.343 127.217 1.00 44.03 142 ASP B CA 1
ATOM 4377 C C . ASP B 1 145 ? -12.057 -71.905 127.992 1.00 44.10 142 ASP B C 1
ATOM 4378 O O . ASP B 1 145 ? -12.736 -72.722 128.584 1.00 47.00 142 ASP B O 1
ATOM 4383 N N . THR B 1 146 ? -12.285 -70.597 127.985 1.00 42.46 143 THR B N 1
ATOM 4384 C CA . THR B 1 146 ? -13.483 -69.940 128.509 1.00 48.02 143 THR B CA 1
ATOM 4385 C C . THR B 1 146 ? -14.682 -69.607 127.555 1.00 50.70 143 THR B C 1
ATOM 4386 O O . THR B 1 146 ? -15.560 -68.821 127.905 1.00 53.25 143 THR B O 1
ATOM 4390 N N . GLY B 1 147 ? -14.678 -70.081 126.324 1.00 41.43 144 GLY B N 1
ATOM 4391 C CA . GLY B 1 147 ? -15.829 -69.787 125.501 1.00 37.78 144 GLY B CA 1
ATOM 4392 C C . GLY B 1 147 ? -15.784 -68.416 124.815 1.00 44.57 144 GLY B C 1
ATOM 4393 O O . GLY B 1 147 ? -16.784 -68.008 124.174 1.00 48.06 144 GLY B O 1
ATOM 4394 N N . ARG B 1 148 ? -14.658 -67.701 124.938 1.00 38.88 145 ARG B N 1
ATOM 4395 C CA . ARG B 1 148 ? -14.446 -66.489 124.142 1.00 34.99 145 ARG B CA 1
ATOM 4396 C C . ARG B 1 148 ? -13.789 -66.846 122.823 1.00 46.86 145 ARG B C 1
ATOM 4397 O O . ARG B 1 148 ? -13.414 -67.995 122.570 1.00 48.23 145 ARG B O 1
ATOM 4405 N N . THR B 1 149 ? -13.646 -65.816 121.995 1.00 55.65 146 THR B N 1
ATOM 4406 C CA . THR B 1 149 ? -13.094 -65.944 120.652 1.00 54.55 146 THR B CA 1
ATOM 4407 C C . THR B 1 149 ? -12.085 -64.823 120.413 1.00 49.72 146 THR B C 1
ATOM 4408 O O . THR B 1 149 ? -12.446 -63.633 120.422 1.00 48.81 146 THR B O 1
ATOM 4412 N N . LEU B 1 150 ? -10.826 -65.231 120.231 1.00 43.22 147 LEU B N 1
ATOM 4413 C CA . LEU B 1 150 ? -9.742 -64.365 119.814 1.00 46.58 147 LEU B CA 1
ATOM 4414 C C . LEU B 1 150 ? -9.881 -64.107 118.320 1.00 51.41 147 LEU B C 1
ATOM 4415 O O . LEU B 1 150 ? -9.934 -65.053 117.538 1.00 53.21 147 LEU B O 1
ATOM 4420 N N . VAL B 1 151 ? -9.976 -62.836 117.945 1.00 50.54 148 VAL B N 1
ATOM 4421 C CA . VAL B 1 151 ? -9.967 -62.423 116.538 1.00 51.47 148 VAL B CA 1
ATOM 4422 C C . VAL B 1 151 ? -8.800 -61.458 116.343 1.00 54.66 148 VAL B C 1
ATOM 4423 O O . VAL B 1 151 ? -8.326 -60.873 117.321 1.00 52.57 148 VAL B O 1
ATOM 4427 N N . THR B 1 152 ? -8.344 -61.284 115.097 1.00 53.64 149 THR B N 1
ATOM 4428 C CA . THR B 1 152 ? -7.212 -60.403 114.798 1.00 50.33 149 THR B CA 1
ATOM 4429 C C . THR B 1 152 ? -7.489 -59.313 113.735 1.00 57.28 149 THR B C 1
ATOM 4430 O O . THR B 1 152 ? -8.477 -59.374 112.989 1.00 51.56 149 THR B O 1
ATOM 4434 N N . TYR B 1 153 ? -6.603 -58.310 113.714 1.00 61.95 150 TYR B N 1
ATOM 4435 C CA . TYR B 1 153 ? -6.460 -57.349 112.612 1.00 59.76 150 TYR B CA 1
ATOM 4436 C C . TYR B 1 153 ? -5.025 -57.393 112.167 1.00 60.90 150 TYR B C 1
ATOM 4437 O O . TYR B 1 153 ? -4.145 -57.785 112.942 1.00 58.45 150 TYR B O 1
ATOM 4446 N N . SER B 1 154 ? -4.769 -56.990 110.925 1.00 63.05 151 SER B N 1
ATOM 4447 C CA . SER B 1 154 ? -3.404 -56.883 110.452 1.00 61.51 151 SER B CA 1
ATOM 4448 C C . SER B 1 154 ? -2.603 -55.835 111.236 1.00 61.02 151 SER B C 1
ATOM 4449 O O . SER B 1 154 ? -2.995 -54.667 111.354 1.00 59.98 151 SER B O 1
ATOM 4452 N N . LEU B 1 155 ? -1.473 -56.288 111.769 1.00 56.58 152 LEU B N 1
ATOM 4453 C CA . LEU B 1 155 ? -0.570 -55.457 112.534 1.00 54.41 152 LEU B CA 1
ATOM 4454 C C . LEU B 1 155 ? 0.206 -54.533 111.574 1.00 56.02 152 LEU B C 1
ATOM 4455 O O . LEU B 1 155 ? 0.407 -53.349 111.840 1.00 55.99 152 LEU B O 1
ATOM 4460 N N . PHE B 1 156 ? 0.658 -55.107 110.467 1.00 55.91 153 PHE B N 1
ATOM 4461 C CA . PHE B 1 156 ? 1.495 -54.390 109.497 1.00 61.19 153 PHE B CA 1
ATOM 4462 C C . PHE B 1 156 ? 0.781 -54.020 108.185 1.00 56.14 153 PHE B C 1
ATOM 4463 O O . PHE B 1 156 ? 0.072 -54.837 107.591 1.00 46.76 153 PHE B O 1
ATOM 4471 N N . ASP B 1 157 ? 0.979 -52.779 107.752 1.00 60.19 154 ASP B N 1
ATOM 4472 C CA . ASP B 1 157 ? 0.576 -52.342 106.414 1.00 62.68 154 ASP B CA 1
ATOM 4473 C C . ASP B 1 157 ? 1.646 -52.773 105.406 1.00 71.55 154 ASP B C 1
ATOM 4474 O O . ASP B 1 157 ? 2.527 -53.563 105.741 1.00 70.47 154 ASP B O 1
ATOM 4479 N N . GLU B 1 158 ? 1.563 -52.275 104.173 1.00 78.75 155 GLU B N 1
ATOM 4480 C CA . GLU B 1 158 ? 2.540 -52.632 103.134 1.00 83.98 155 GLU B CA 1
ATOM 4481 C C . GLU B 1 158 ? 3.983 -52.319 103.541 1.00 76.85 155 GLU B C 1
ATOM 4482 O O . GLU B 1 158 ? 4.914 -53.059 103.206 1.00 75.03 155 GLU B O 1
ATOM 4488 N N . HIS B 1 159 ? 4.151 -51.236 104.291 1.00 74.75 156 HIS B N 1
ATOM 4489 C CA . HIS B 1 159 ? 5.470 -50.746 104.701 1.00 75.98 156 HIS B CA 1
ATOM 4490 C C . HIS B 1 159 ? 5.989 -51.236 106.060 1.00 71.02 156 HIS B C 1
ATOM 4491 O O . HIS B 1 159 ? 6.987 -50.711 106.570 1.00 72.38 156 HIS B O 1
ATOM 4498 N N . ASN B 1 160 ? 5.279 -52.181 106.673 1.00 63.72 157 ASN B N 1
ATOM 4499 C CA . ASN B 1 160 ? 5.687 -52.700 107.985 1.00 62.77 157 ASN B CA 1
ATOM 4500 C C . ASN B 1 160 ? 5.584 -51.622 109.086 1.00 62.83 157 ASN B C 1
ATOM 4501 O O . ASN B 1 160 ? 6.332 -51.598 110.055 1.00 64.26 157 ASN B O 1
ATOM 4506 N N . ASN B 1 161 ? 4.593 -50.761 108.908 1.00 64.16 158 ASN B N 1
ATOM 4507 C CA . ASN B 1 161 ? 4.195 -49.743 109.864 1.00 61.69 158 ASN B CA 1
ATOM 4508 C C . ASN B 1 161 ? 2.855 -50.154 110.464 1.00 60.41 158 ASN B C 1
ATOM 4509 O O . ASN B 1 161 ? 2.063 -50.881 109.843 1.00 56.59 158 ASN B O 1
ATOM 4514 N N . PHE B 1 162 ? 2.597 -49.692 111.680 1.00 63.05 159 PHE B N 1
ATOM 4515 C CA . PHE B 1 162 ? 1.397 -50.091 112.366 1.00 63.94 159 PHE B CA 1
ATOM 4516 C C . PHE B 1 162 ? 0.221 -49.800 111.453 1.00 63.73 159 PHE B C 1
ATOM 4517 O O . PHE B 1 162 ? 0.006 -48.658 111.058 1.00 61.48 159 PHE B O 1
ATOM 4525 N N . ASN B 1 163 ? -0.592 -50.815 111.188 1.00 61.75 160 ASN B N 1
ATOM 4526 C CA . ASN B 1 163 ? -1.663 -50.665 110.230 1.00 62.72 160 ASN B CA 1
ATOM 4527 C C . ASN B 1 163 ? -2.927 -50.243 110.939 1.00 64.24 160 ASN B C 1
ATOM 4528 O O . ASN B 1 163 ? -3.635 -51.052 111.528 1.00 60.87 160 ASN B O 1
ATOM 4533 N N . HIS B 1 164 ? -3.268 -48.978 110.757 1.00 72.66 161 HIS B N 1
ATOM 4534 C CA . HIS B 1 164 ? -4.341 -48.352 111.515 1.00 74.60 161 HIS B CA 1
ATOM 4535 C C . HIS B 1 164 ? -5.685 -48.687 110.928 1.00 74.41 161 HIS B C 1
ATOM 4536 O O . HIS B 1 164 ? -6.676 -48.828 111.655 1.00 68.12 161 HIS B O 1
ATOM 4543 N N . GLU B 1 165 ? -5.713 -48.794 109.603 1.00 76.86 162 GLU B N 1
ATOM 4544 C CA . GLU B 1 165 ? -6.942 -49.113 108.897 1.00 78.79 162 GLU B CA 1
ATOM 4545 C C . GLU B 1 165 ? -7.478 -50.449 109.391 1.00 67.23 162 GLU B C 1
ATOM 4546 O O . GLU B 1 165 ? -8.646 -50.546 109.740 1.00 60.13 162 GLU B O 1
ATOM 4552 N N . ALA B 1 166 ? -6.608 -51.457 109.429 1.00 64.52 163 ALA B N 1
ATOM 4553 C CA . ALA B 1 166 ? -7.001 -52.814 109.794 1.00 62.14 163 ALA B CA 1
ATOM 4554 C C . ALA B 1 166 ? -7.494 -52.865 111.252 1.00 62.00 163 ALA B C 1
ATOM 4555 O O . ALA B 1 166 ? -8.501 -53.506 111.574 1.00 55.38 163 ALA B O 1
ATOM 4557 N N . PHE B 1 167 ? -6.752 -52.160 112.101 1.00 64.22 164 PHE B N 1
ATOM 4558 C CA . PHE B 1 167 ? -7.009 -52.059 113.508 1.00 60.83 164 PHE B CA 1
ATOM 4559 C C . PHE B 1 167 ? -8.378 -51.442 113.706 1.00 63.56 164 PHE B C 1
ATOM 4560 O O . PHE B 1 167 ? -9.263 -52.056 114.299 1.00 65.53 164 PHE B O 1
ATOM 4568 N N . GLN B 1 168 ? -8.565 -50.244 113.172 1.00 62.80 165 GLN B N 1
ATOM 4569 C CA . GLN B 1 168 ? -9.760 -49.461 113.452 1.00 62.16 165 GLN B CA 1
ATOM 4570 C C . GLN B 1 168 ? -11.016 -50.129 112.905 1.00 64.21 165 GLN B C 1
ATOM 4571 O O . GLN B 1 168 ? -12.086 -50.074 113.540 1.00 70.47 165 GLN B O 1
ATOM 4577 N N . ASN B 1 169 ? -10.880 -50.790 111.761 1.00 56.93 166 ASN B N 1
ATOM 4578 C CA . ASN B 1 169 ? -11.960 -51.617 111.221 1.00 59.23 166 ASN B CA 1
ATOM 4579 C C . ASN B 1 169 ? -12.483 -52.723 112.176 1.00 58.29 166 ASN B C 1
ATOM 4580 O O . ASN B 1 169 ? -13.697 -52.807 112.406 1.00 59.49 166 ASN B O 1
ATOM 4585 N N . ARG B 1 170 ? -11.575 -53.567 112.691 1.00 51.76 167 ARG B N 1
ATOM 4586 C CA . ARG B 1 170 ? -11.941 -54.658 113.600 1.00 58.44 167 ARG B CA 1
ATOM 4587 C C . ARG B 1 170 ? -12.525 -54.147 114.913 1.00 58.64 167 ARG B C 1
ATOM 4588 O O . ARG B 1 170 ? -13.518 -54.684 115.386 1.00 65.89 167 ARG B O 1
ATOM 4596 N N . VAL B 1 171 ? -11.921 -53.119 115.506 1.00 49.64 168 VAL B N 1
ATOM 4597 C CA . VAL B 1 171 ? -12.477 -52.532 116.712 1.00 53.51 168 VAL B CA 1
ATOM 4598 C C . VAL B 1 171 ? -13.928 -52.118 116.477 1.00 64.72 168 VAL B C 1
ATOM 4599 O O . VAL B 1 171 ? -14.834 -52.442 117.279 1.00 62.58 168 VAL B O 1
ATOM 4603 N N . ASN B 1 172 ? -14.137 -51.403 115.376 1.00 63.75 169 ASN B N 1
ATOM 4604 C CA . ASN B 1 172 ? -15.462 -50.991 114.949 1.00 67.78 169 ASN B CA 1
ATOM 4605 C C . ASN B 1 172 ? -16.410 -52.170 114.878 1.00 62.51 169 ASN B C 1
ATOM 4606 O O . ASN B 1 172 ? -17.526 -52.109 115.405 1.00 61.69 169 ASN B O 1
ATOM 4611 N N . GLU B 1 173 ? -15.970 -53.228 114.199 1.00 59.43 170 GLU B N 1
ATOM 4612 C CA . GLU B 1 173 ? -16.836 -54.374 113.958 1.00 67.66 170 GLU B CA 1
ATOM 4613 C C . GLU B 1 173 ? -17.209 -55.047 115.284 1.00 66.01 170 GLU B C 1
ATOM 4614 O O . GLU B 1 173 ? -18.375 -55.388 115.500 1.00 66.12 170 GLU B O 1
ATOM 4620 N N . LEU B 1 174 ? -16.218 -55.228 116.158 1.00 62.35 171 LEU B N 1
ATOM 4621 C CA . LEU B 1 174 ? -16.487 -55.639 117.534 1.00 64.08 171 LEU B CA 1
ATOM 4622 C C . LEU B 1 174 ? -17.467 -54.694 118.226 1.00 58.71 171 LEU B C 1
ATOM 4623 O O . LEU B 1 174 ? -18.446 -55.144 118.787 1.00 52.60 171 LEU B O 1
ATOM 4628 N N . ALA B 1 175 ? -17.193 -53.394 118.167 1.00 63.40 172 ALA B N 1
ATOM 4629 C CA . ALA B 1 175 ? -17.896 -52.423 118.991 1.00 64.96 172 ALA B CA 1
ATOM 4630 C C . ALA B 1 175 ? -19.376 -52.408 118.667 1.00 71.77 172 ALA B C 1
ATOM 4631 O O . ALA B 1 175 ? -20.202 -52.074 119.530 1.00 77.77 172 ALA B O 1
ATOM 4633 N N . ALA B 1 176 ? -19.720 -52.814 117.448 1.00 67.19 173 ALA B N 1
ATOM 4634 C CA . ALA B 1 176 ? -21.130 -52.903 117.068 1.00 71.45 173 ALA B CA 1
ATOM 4635 C C . ALA B 1 176 ? -21.835 -54.140 117.638 1.00 75.87 173 ALA B C 1
ATOM 4636 O O . ALA B 1 176 ? -23.037 -54.120 117.868 1.00 77.22 173 ALA B O 1
ATOM 4638 N N . LYS B 1 177 ? -21.077 -55.221 117.814 1.00 76.57 174 LYS B N 1
ATOM 4639 C CA . LYS B 1 177 ? -21.614 -56.542 118.147 1.00 71.39 174 LYS B CA 1
ATOM 4640 C C . LYS B 1 177 ? -21.709 -56.891 119.627 1.00 67.81 174 LYS B C 1
ATOM 4641 O O . LYS B 1 177 ? -22.329 -57.893 119.986 1.00 64.19 174 LYS B O 1
ATOM 4647 N N . GLN B 1 178 ? -21.071 -56.097 120.478 1.00 65.10 175 GLN B N 1
ATOM 4648 C CA . GLN B 1 178 ? -21.049 -56.357 121.919 1.00 59.59 175 GLN B CA 1
ATOM 4649 C C . GLN B 1 178 ? -20.702 -55.052 122.607 1.00 55.79 175 GLN B C 1
ATOM 4650 O O . GLN B 1 178 ? -20.163 -54.150 121.982 1.00 59.82 175 GLN B O 1
ATOM 4656 N N . THR B 1 179 ? -20.997 -54.929 123.886 1.00 55.75 176 THR B N 1
ATOM 4657 C CA . THR B 1 179 ? -20.821 -53.646 124.555 1.00 55.81 176 THR B CA 1
ATOM 4658 C C . THR B 1 179 ? -19.368 -53.403 124.935 1.00 59.75 176 THR B C 1
ATOM 4659 O O . THR B 1 179 ? -18.851 -52.288 124.778 1.00 63.35 176 THR B O 1
ATOM 4663 N N . ASN B 1 180 ? -18.701 -54.447 125.420 1.00 55.44 177 ASN B N 1
ATOM 4664 C CA . ASN B 1 180 ? -17.330 -54.298 125.888 1.00 61.38 177 ASN B CA 1
ATOM 4665 C C . ASN B 1 180 ? -16.276 -54.700 124.848 1.00 60.86 177 ASN B C 1
ATOM 4666 O O . ASN B 1 180 ? -16.334 -55.802 124.304 1.00 62.67 177 ASN B O 1
ATOM 4671 N N . VAL B 1 181 ? -15.339 -53.796 124.550 1.00 58.68 178 VAL B N 1
ATOM 4672 C CA . VAL B 1 181 ? -14.292 -54.095 123.590 1.00 56.23 178 VAL B CA 1
ATOM 4673 C C . VAL B 1 181 ? -12.979 -54.248 124.308 1.00 55.21 178 VAL B C 1
ATOM 4674 O O . VAL B 1 181 ? -12.441 -53.281 124.857 1.00 59.67 178 VAL B O 1
ATOM 4678 N N . VAL B 1 182 ? -12.454 -55.465 124.306 1.00 49.72 179 VAL B N 1
ATOM 4679 C CA . VAL B 1 182 ? -11.186 -55.711 124.963 1.00 50.68 179 VAL B CA 1
ATOM 4680 C C . VAL B 1 182 ? -10.078 -55.964 123.943 1.00 52.97 179 VAL B C 1
ATOM 4681 O O . VAL B 1 182 ? -10.216 -56.776 123.020 1.00 53.19 179 VAL B O 1
ATOM 4685 N N . VAL B 1 183 ? -8.985 -55.227 124.100 1.00 55.64 180 VAL B N 1
ATOM 4686 C CA . VAL B 1 183 ? -7.945 -55.217 123.100 1.00 53.43 180 VAL B CA 1
ATOM 4687 C C . VAL B 1 183 ? -6.637 -55.414 123.791 1.00 55.44 180 VAL B C 1
ATOM 4688 O O . VAL B 1 183 ? -6.327 -54.712 124.758 1.00 56.55 180 VAL B O 1
ATOM 4692 N N . ILE B 1 184 ? -5.856 -56.345 123.263 1.00 55.39 181 ILE B N 1
ATOM 4693 C CA . ILE B 1 184 ? -4.586 -56.715 123.859 1.00 57.10 181 ILE B CA 1
ATOM 4694 C C . ILE B 1 184 ? -3.375 -56.368 122.991 1.00 63.54 181 ILE B C 1
ATOM 4695 O O . ILE B 1 184 ? -3.255 -56.816 121.842 1.00 60.60 181 ILE B O 1
ATOM 4700 N N . PHE B 1 185 ? -2.474 -55.576 123.575 1.00 64.33 182 PHE B N 1
ATOM 4701 C CA . PHE B 1 185 ? -1.209 -55.228 122.961 1.00 58.52 182 PHE B CA 1
ATOM 4702 C C . PHE B 1 185 ? -0.024 -55.847 123.691 1.00 60.95 182 PHE B C 1
ATOM 4703 O O . PHE B 1 185 ? 0.169 -55.603 124.881 1.00 61.83 182 PHE B O 1
ATOM 4711 N N . ASN B 1 186 ? 0.809 -56.592 122.974 1.00 57.21 183 ASN B N 1
ATOM 4712 C CA . ASN B 1 186 ? 2.048 -57.025 123.570 1.00 50.71 183 ASN B CA 1
ATOM 4713 C C . ASN B 1 186 ? 3.147 -56.115 122.994 1.00 57.02 183 ASN B C 1
ATOM 4714 O O . ASN B 1 186 ? 3.694 -56.349 121.874 1.00 51.71 183 ASN B O 1
ATOM 4719 N N . THR B 1 187 ? 3.516 -55.115 123.804 1.00 51.53 184 THR B N 1
ATOM 4720 C CA . THR B 1 187 ? 4.473 -54.070 123.409 1.00 43.10 184 THR B CA 1
ATOM 4721 C C . THR B 1 187 ? 5.233 -53.469 124.623 1.00 50.22 184 THR B C 1
ATOM 4722 O O . THR B 1 187 ? 4.683 -53.409 125.701 1.00 55.81 184 THR B O 1
ATOM 4726 N N . PRO B 1 188 ? 6.474 -52.980 124.456 1.00 55.74 185 PRO B N 1
ATOM 4727 C CA . PRO B 1 188 ? 7.360 -53.102 123.295 1.00 49.03 185 PRO B CA 1
ATOM 4728 C C . PRO B 1 188 ? 7.990 -54.486 123.348 1.00 45.86 185 PRO B C 1
ATOM 4729 O O . PRO B 1 188 ? 7.779 -55.226 124.330 1.00 43.09 185 PRO B O 1
ATOM 4733 N N . GLY B 1 189 ? 8.790 -54.823 122.344 1.00 44.44 186 GLY B N 1
ATOM 4734 C CA . GLY B 1 189 ? 9.386 -56.142 122.304 1.00 50.85 186 GLY B CA 1
ATOM 4735 C C . GLY B 1 189 ? 8.382 -57.261 122.061 1.00 50.00 186 GLY B C 1
ATOM 4736 O O . GLY B 1 189 ? 8.464 -58.316 122.682 1.00 55.06 186 GLY B O 1
ATOM 4737 N N . ASN B 1 190 ? 7.502 -57.059 121.089 1.00 40.89 187 ASN B N 1
ATOM 4738 C CA . ASN B 1 190 ? 6.457 -58.022 120.779 1.00 45.57 187 ASN B CA 1
ATOM 4739 C C . ASN B 1 190 ? 6.948 -59.455 120.638 1.00 44.59 187 ASN B C 1
ATOM 4740 O O . ASN B 1 190 ? 7.926 -59.716 119.990 1.00 43.90 187 ASN B O 1
ATOM 4745 N N . ASN B 1 191 ? 6.266 -60.397 121.275 1.00 49.44 188 ASN B N 1
ATOM 4746 C CA . ASN B 1 191 ? 6.474 -61.802 120.944 1.00 45.19 188 ASN B CA 1
ATOM 4747 C C . ASN B 1 191 ? 5.399 -62.169 119.940 1.00 44.92 188 ASN B C 1
ATOM 4748 O O . ASN B 1 191 ? 4.232 -61.983 120.222 1.00 43.19 188 ASN B O 1
ATOM 4753 N N . PRO B 1 192 ? 5.748 -62.824 118.818 1.00 39.28 189 PRO B N 1
ATOM 4754 C CA . PRO B 1 192 ? 6.956 -63.281 118.124 1.00 33.00 189 PRO B CA 1
ATOM 4755 C C . PRO B 1 192 ? 7.815 -62.276 117.305 1.00 39.76 189 PRO B C 1
ATOM 4756 O O . PRO B 1 192 ? 8.960 -62.641 116.978 1.00 35.70 189 PRO B O 1
ATOM 4760 N N . THR B 1 193 ? 7.298 -61.103 116.932 1.00 35.92 190 THR B N 1
ATOM 4761 C CA . THR B 1 193 ? 8.040 -60.253 115.962 1.00 44.89 190 THR B CA 1
ATOM 4762 C C . THR B 1 193 ? 9.188 -59.399 116.483 1.00 45.93 190 THR B C 1
ATOM 4763 O O . THR B 1 193 ? 10.116 -59.108 115.734 1.00 48.71 190 THR B O 1
ATOM 4767 N N . GLY B 1 194 ? 9.136 -58.988 117.747 1.00 39.86 191 GLY B N 1
ATOM 4768 C CA . GLY B 1 194 ? 10.101 -58.022 118.236 1.00 39.14 191 GLY B CA 1
ATOM 4769 C C . GLY B 1 194 ? 9.739 -56.586 117.912 1.00 45.87 191 GLY B C 1
ATOM 4770 O O . GLY B 1 194 ? 10.512 -55.668 118.155 1.00 54.78 191 GLY B O 1
ATOM 4771 N N . TYR B 1 195 ? 8.541 -56.383 117.383 1.00 46.73 192 TYR B N 1
ATOM 4772 C CA . TYR B 1 195 ? 8.061 -55.041 117.076 1.00 48.04 192 TYR B CA 1
ATOM 4773 C C . TYR B 1 195 ? 7.514 -54.282 118.309 1.00 47.84 192 TYR B C 1
ATOM 4774 O O . TYR B 1 195 ? 6.908 -54.871 119.229 1.00 44.74 192 TYR B O 1
ATOM 4783 N N . SER B 1 196 ? 7.742 -52.968 118.309 1.00 48.90 193 SER B N 1
ATOM 4784 C CA . SER B 1 196 ? 7.256 -52.084 119.356 1.00 46.33 193 SER B CA 1
ATOM 4785 C C . SER B 1 196 ? 6.373 -50.997 118.765 1.00 47.26 193 SER B C 1
ATOM 4786 O O . SER B 1 196 ? 6.797 -50.255 117.870 1.00 47.63 193 SER B O 1
ATOM 4789 N N . ILE B 1 197 ? 5.134 -50.912 119.247 1.00 41.33 194 ILE B N 1
ATOM 4790 C CA . ILE B 1 197 ? 4.228 -49.835 118.856 1.00 46.52 194 ILE B CA 1
ATOM 4791 C C . ILE B 1 197 ? 4.945 -48.501 119.144 1.00 54.03 194 ILE B C 1
ATOM 4792 O O . ILE B 1 197 ? 5.534 -48.318 120.198 1.00 53.19 194 ILE B O 1
ATOM 4797 N N . GLU B 1 198 ? 4.960 -47.583 118.191 1.00 63.89 195 GLU B N 1
ATOM 4798 C CA . GLU B 1 198 ? 5.623 -46.299 118.427 1.00 64.72 195 GLU B CA 1
ATOM 4799 C C . GLU B 1 198 ? 4.754 -45.329 119.250 1.00 64.79 195 GLU B C 1
ATOM 4800 O O . GLU B 1 198 ? 3.534 -45.458 119.278 1.00 60.99 195 GLU B O 1
ATOM 4806 N N . ASP B 1 199 ? 5.395 -44.380 119.925 1.00 66.10 196 ASP B N 1
ATOM 4807 C CA . ASP B 1 199 ? 4.695 -43.312 120.618 1.00 68.41 196 ASP B CA 1
ATOM 4808 C C . ASP B 1 199 ? 3.636 -42.660 119.732 1.00 72.90 196 ASP B C 1
ATOM 4809 O O . ASP B 1 199 ? 2.491 -42.460 120.160 1.00 73.50 196 ASP B O 1
ATOM 4814 N N . LYS B 1 200 ? 4.012 -42.323 118.501 1.00 71.40 197 LYS B N 1
ATOM 4815 C CA . LYS B 1 200 ? 3.080 -41.643 117.612 1.00 74.04 197 LYS B CA 1
ATOM 4816 C C . LYS B 1 200 ? 1.919 -42.550 117.289 1.00 72.93 197 LYS B C 1
ATOM 4817 O O . LYS B 1 200 ? 0.809 -42.091 117.024 1.00 74.91 197 LYS B O 1
ATOM 4823 N N . ASP B 1 201 ? 2.166 -43.848 117.304 1.00 70.36 198 ASP B N 1
ATOM 4824 C CA . ASP B 1 201 ? 1.078 -44.769 117.023 1.00 69.49 198 ASP B CA 1
ATOM 4825 C C . ASP B 1 201 ? 0.092 -44.903 118.182 1.00 62.40 198 ASP B C 1
ATOM 4826 O O . ASP B 1 201 ? -1.104 -45.062 117.956 1.00 59.30 198 ASP B O 1
ATOM 4831 N N . TRP B 1 202 ? 0.585 -44.778 119.411 1.00 64.34 199 TRP B N 1
ATOM 4832 C CA . TRP B 1 202 ? -0.276 -44.868 120.593 1.00 63.23 199 TRP B CA 1
ATOM 4833 C C . TRP B 1 202 ? -1.220 -43.682 120.628 1.00 67.53 199 TRP B C 1
ATOM 4834 O O . TRP B 1 202 ? -2.274 -43.746 121.282 1.00 66.52 199 TRP B O 1
ATOM 4845 N N . ASP B 1 203 ? -0.834 -42.596 119.940 1.00 62.68 200 ASP B N 1
ATOM 4846 C CA . ASP B 1 203 ? -1.700 -41.416 119.868 1.00 66.79 200 ASP B CA 1
ATOM 4847 C C . ASP B 1 203 ? -2.941 -41.703 119.024 1.00 66.88 200 ASP B C 1
ATOM 4848 O O . ASP B 1 203 ? -4.060 -41.426 119.437 1.00 67.46 200 ASP B O 1
ATOM 4853 N N . SER B 1 204 ? -2.742 -42.250 117.830 1.00 69.07 201 SER B N 1
ATOM 4854 C CA . SER B 1 204 ? -3.864 -42.493 116.934 1.00 70.36 201 SER B CA 1
ATOM 4855 C C . SER B 1 204 ? -4.573 -43.772 117.291 1.00 67.16 201 SER B C 1
ATOM 4856 O O . SER B 1 204 ? -5.674 -44.021 116.819 1.00 68.86 201 SER B O 1
ATOM 4859 N N . ILE B 1 205 ? -3.936 -44.601 118.108 1.00 64.65 202 ILE B N 1
ATOM 4860 C CA . ILE B 1 205 ? -4.661 -45.710 118.683 1.00 62.80 202 ILE B CA 1
ATOM 4861 C C . ILE B 1 205 ? -5.630 -45.067 119.660 1.00 66.89 202 ILE B C 1
ATOM 4862 O O . ILE B 1 205 ? -6.848 -45.220 119.529 1.00 63.50 202 ILE B O 1
ATOM 4867 N N . LEU B 1 206 ? -5.085 -44.279 120.587 1.00 70.39 203 LEU B N 1
ATOM 4868 C CA . LEU B 1 206 ? -5.876 -43.750 121.691 1.00 68.83 203 LEU B CA 1
ATOM 4869 C C . LEU B 1 206 ? -6.956 -42.789 121.197 1.00 70.18 203 LEU B C 1
ATOM 4870 O O . LEU B 1 206 ? -8.122 -42.984 121.493 1.00 59.63 203 LEU B O 1
ATOM 4875 N N . ASN B 1 207 ? -6.585 -41.784 120.397 1.00 78.30 204 ASN B N 1
ATOM 4876 C CA . ASN B 1 207 ? -7.588 -40.849 119.873 1.00 80.60 204 ASN B CA 1
ATOM 4877 C C . ASN B 1 207 ? -8.805 -41.542 119.256 1.00 78.07 204 ASN B C 1
ATOM 4878 O O . ASN B 1 207 ? -9.938 -41.123 119.491 1.00 79.69 204 ASN B O 1
ATOM 4883 N N . PHE B 1 208 ? -8.571 -42.607 118.489 1.00 75.96 205 PHE B N 1
ATOM 4884 C CA . PHE B 1 208 ? -9.664 -43.407 117.907 1.00 78.04 205 PHE B CA 1
ATOM 4885 C C . PHE B 1 208 ? -10.499 -44.223 118.904 1.00 74.38 205 PHE B C 1
ATOM 4886 O O . PHE B 1 208 ? -11.705 -44.379 118.734 1.00 70.87 205 PHE B O 1
ATOM 4894 N N . LEU B 1 209 ? -9.861 -44.784 119.916 1.00 73.27 206 LEU B N 1
ATOM 4895 C CA . LEU B 1 209 ? -10.624 -45.489 120.932 1.00 69.04 206 LEU B CA 1
ATOM 4896 C C . LEU B 1 209 ? -11.527 -44.508 121.643 1.00 74.02 206 LEU B C 1
ATOM 4897 O O . LEU B 1 209 ? -12.724 -44.778 121.822 1.00 76.33 206 LEU B O 1
ATOM 4902 N N . LYS B 1 210 ? -10.938 -43.376 122.039 1.00 74.34 207 LYS B N 1
ATOM 4903 C CA . LYS B 1 210 ? -11.641 -42.355 122.807 1.00 76.27 207 LYS B CA 1
ATOM 4904 C C . LYS B 1 210 ? -12.801 -41.734 121.958 1.00 104.39 207 LYS B C 1
ATOM 4905 O O . LYS B 1 210 ? -13.845 -41.351 122.508 1.00 109.66 207 LYS B O 1
ATOM 4911 N N . ASP B 1 211 ? -12.689 -41.763 120.628 1.00 97.87 208 ASP B N 1
ATOM 4912 C CA . ASP B 1 211 ? -13.769 -41.259 119.765 1.00 98.46 208 ASP B CA 1
ATOM 4913 C C . ASP B 1 211 ? -14.877 -42.289 119.635 1.00 89.48 208 ASP B C 1
ATOM 4914 O O . ASP B 1 211 ? -16.065 -41.948 119.595 1.00 87.24 208 ASP B O 1
ATOM 4919 N N . LEU B 1 212 ? -14.473 -43.552 119.566 1.00 81.44 209 LEU B N 1
ATOM 4920 C CA . LEU B 1 212 ? -15.403 -44.664 119.646 1.00 76.68 209 LEU B CA 1
ATOM 4921 C C . LEU B 1 212 ? -16.176 -44.550 120.981 1.00 70.81 209 LEU B C 1
ATOM 4922 O O . LEU B 1 212 ? -17.418 -44.461 121.000 1.00 60.75 209 LEU B O 1
ATOM 4927 N N . VAL B 1 213 ? -15.416 -44.520 122.079 1.00 72.26 210 VAL B N 1
ATOM 4928 C CA . VAL B 1 213 ? -15.949 -44.375 123.440 1.00 71.20 210 VAL B CA 1
ATOM 4929 C C . VAL B 1 213 ? -16.831 -43.144 123.568 1.00 76.09 210 VAL B C 1
ATOM 4930 O O . VAL B 1 213 ? -17.775 -43.128 124.361 1.00 76.50 210 VAL B O 1
ATOM 4934 N N . ALA B 1 214 ? -16.520 -42.134 122.750 1.00 77.27 211 ALA B N 1
ATOM 4935 C CA . ALA B 1 214 ? -17.295 -40.891 122.664 1.00 78.67 211 ALA B CA 1
ATOM 4936 C C . ALA B 1 214 ? -18.709 -41.044 122.051 1.00 79.26 211 ALA B C 1
ATOM 4937 O O . ALA B 1 214 ? -19.630 -40.315 122.436 1.00 75.72 211 ALA B O 1
ATOM 4939 N N . ILE B 1 215 ? -18.879 -41.959 121.094 1.00 80.10 212 ILE B N 1
ATOM 4940 C CA . ILE B 1 215 ? -20.199 -42.234 120.534 1.00 83.45 212 ILE B CA 1
ATOM 4941 C C . ILE B 1 215 ? -21.136 -42.724 121.656 1.00 97.29 212 ILE B C 1
ATOM 4942 O O . ILE B 1 215 ? -22.366 -42.728 121.506 1.00 99.53 212 ILE B O 1
ATOM 4947 N N . GLY B 1 216 ? -20.529 -43.133 122.777 1.00 102.98 213 GLY B N 1
ATOM 4948 C CA . GLY B 1 216 ? -21.217 -43.314 124.050 1.00 103.55 213 GLY B CA 1
ATOM 4949 C C . GLY B 1 216 ? -21.634 -44.725 124.428 1.00 100.17 213 GLY B C 1
ATOM 4950 O O . GLY B 1 216 ? -21.830 -45.000 125.608 1.00 103.50 213 GLY B O 1
ATOM 4951 N N . ARG B 1 217 ? -21.785 -45.606 123.441 1.00 94.49 214 ARG B N 1
ATOM 4952 C CA . ARG B 1 217 ? -22.379 -46.917 123.681 1.00 88.85 214 ARG B CA 1
ATOM 4953 C C . ARG B 1 217 ? -21.414 -48.109 123.908 1.00 82.28 214 ARG B C 1
ATOM 4954 O O . ARG B 1 217 ? -21.859 -49.260 123.935 1.00 81.86 214 ARG B O 1
ATOM 4962 N N . ASN B 1 218 ? -20.106 -47.863 124.011 1.00 76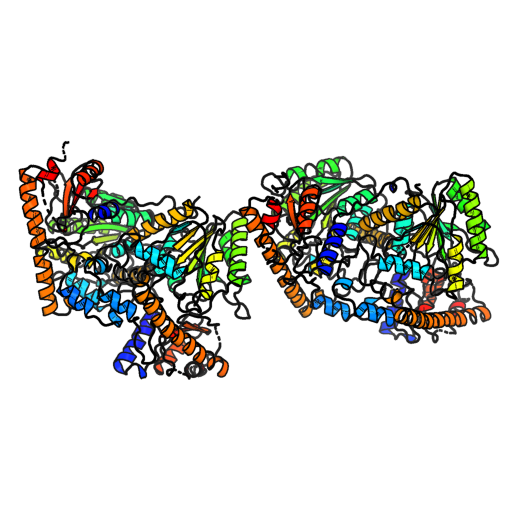.92 215 ASN B N 1
ATOM 4963 C CA . ASN B 1 218 ? -19.143 -48.939 124.310 1.00 68.50 215 ASN B CA 1
ATOM 4964 C C . ASN B 1 218 ? -18.135 -48.567 125.389 1.00 71.65 215 ASN B C 1
ATOM 4965 O O . ASN B 1 218 ? -17.878 -47.392 125.656 1.00 72.43 215 ASN B O 1
ATOM 4970 N N . ASN B 1 219 ? -17.565 -49.596 126.008 1.00 70.48 216 ASN B N 1
ATOM 4971 C CA . ASN B 1 219 ? -16.392 -49.447 126.867 1.00 69.37 216 ASN B CA 1
ATOM 4972 C C . ASN B 1 219 ? -15.185 -50.088 126.193 1.00 69.51 216 ASN B C 1
ATOM 4973 O O . ASN B 1 219 ? -15.336 -51.077 125.472 1.00 74.95 216 ASN B O 1
ATOM 4978 N N . VAL B 1 220 ? -13.989 -49.555 126.427 1.00 65.78 217 VAL B N 1
ATOM 4979 C CA . VAL B 1 220 ? -12.779 -50.188 125.895 1.00 60.03 217 VAL B CA 1
ATOM 4980 C C . VAL B 1 220 ? -11.783 -50.522 126.996 1.00 61.92 217 VAL B C 1
ATOM 4981 O O . VAL B 1 220 ? -11.389 -49.659 127.780 1.00 68.80 217 VAL B O 1
ATOM 4985 N N . ILE B 1 221 ? -11.395 -51.786 127.061 1.00 55.25 218 ILE B N 1
ATOM 4986 C CA . ILE B 1 221 ? -10.388 -52.226 128.019 1.00 51.41 218 ILE B CA 1
ATOM 4987 C C . ILE B 1 221 ? -9.106 -52.576 127.286 1.00 56.16 218 ILE B C 1
ATOM 4988 O O . ILE B 1 221 ? -9.084 -53.482 126.448 1.00 56.56 218 ILE B O 1
ATOM 4993 N N . ILE B 1 222 ? -8.025 -51.869 127.574 1.00 60.71 219 ILE B N 1
ATOM 4994 C CA . ILE B 1 222 ? -6.836 -52.103 126.773 1.00 60.64 219 ILE B CA 1
ATOM 4995 C C . ILE B 1 222 ? -5.817 -52.966 127.515 1.00 60.87 219 ILE B C 1
ATOM 4996 O O . ILE B 1 222 ? -5.134 -52.505 128.428 1.00 66.09 219 ILE B O 1
ATOM 5001 N N . GLY B 1 223 ? -5.707 -54.222 127.106 1.00 57.50 220 GLY B N 1
ATOM 5002 C CA . GLY B 1 223 ? -4.747 -55.130 127.710 1.00 53.78 220 GLY B CA 1
ATOM 5003 C C . GLY B 1 223 ? -3.376 -54.756 127.240 1.00 54.44 220 GLY B C 1
ATOM 5004 O O . GLY B 1 223 ? -3.175 -54.673 126.029 1.00 61.87 220 GLY B O 1
ATOM 5005 N N . ILE B 1 224 ? -2.417 -54.545 128.127 1.00 49.72 221 ILE B N 1
ATOM 5006 C CA . ILE B 1 224 ? -1.069 -54.355 127.593 1.00 60.66 221 ILE B CA 1
ATOM 5007 C C . ILE B 1 224 ? -0.060 -55.299 128.216 1.00 65.34 221 ILE B C 1
ATOM 5008 O O . ILE B 1 224 ? 0.304 -55.146 129.378 1.00 56.61 221 ILE B O 1
ATOM 5013 N N . ASP B 1 225 ? 0.458 -56.226 127.413 1.00 71.45 222 ASP B N 1
ATOM 5014 C CA . ASP B 1 225 ? 1.376 -57.210 127.950 1.00 63.36 222 ASP B CA 1
ATOM 5015 C C . ASP B 1 225 ? 2.721 -56.593 127.758 1.00 52.31 222 ASP B C 1
ATOM 5016 O O . ASP B 1 225 ? 3.186 -56.449 126.644 1.00 44.76 222 ASP B O 1
ATOM 5021 N N . VAL B 1 226 ? 3.319 -56.221 128.873 1.00 43.74 223 VAL B N 1
ATOM 5022 C CA . VAL B 1 226 ? 4.609 -55.553 128.914 1.00 50.26 223 VAL B CA 1
ATOM 5023 C C . VAL B 1 226 ? 5.893 -56.384 129.195 1.00 48.02 223 VAL B C 1
ATOM 5024 O O . VAL B 1 226 ? 6.867 -55.844 129.631 1.00 53.80 223 VAL B O 1
ATOM 5028 N N . ALA B 1 227 ? 5.819 -57.706 129.137 1.00 46.13 224 ALA B N 1
ATOM 5029 C CA . ALA B 1 227 ? 6.923 -58.598 129.547 1.00 42.94 224 ALA B CA 1
ATOM 5030 C C . ALA B 1 227 ? 8.336 -58.368 128.970 1.00 50.49 224 ALA B C 1
ATOM 5031 O O . ALA B 1 227 ? 9.350 -58.775 129.554 1.00 51.44 224 ALA B O 1
ATOM 5033 N N . TYR B 1 228 ? 8.411 -57.801 127.781 1.00 52.42 225 TYR B N 1
ATOM 5034 C CA . TYR B 1 228 ? 9.706 -57.506 127.196 1.00 49.69 225 TYR B CA 1
ATOM 5035 C C . TYR B 1 228 ? 10.165 -56.053 127.407 1.00 44.83 225 TYR B C 1
ATOM 5036 O O . TYR B 1 228 ? 11.140 -55.611 126.807 1.00 42.73 225 TYR B O 1
ATOM 5045 N N . LEU B 1 229 ? 9.414 -55.312 128.216 1.00 45.41 226 LEU B N 1
ATOM 5046 C CA . LEU B 1 229 ? 9.708 -53.900 128.491 1.00 53.10 226 LEU B CA 1
ATOM 5047 C C . LEU B 1 229 ? 11.148 -53.520 128.860 1.00 56.33 226 LEU B C 1
ATOM 5048 O O . LEU B 1 229 ? 11.578 -52.418 128.533 1.00 69.30 226 LEU B O 1
ATOM 5053 N N . ASP B 1 230 ? 11.892 -54.375 129.557 1.00 51.30 227 ASP B N 1
ATOM 5054 C CA . ASP B 1 230 ? 13.289 -54.033 129.887 1.00 55.77 227 ASP B CA 1
ATOM 5055 C C . ASP B 1 230 ? 14.278 -54.394 128.783 1.00 46.67 227 ASP B C 1
ATOM 5056 O O . ASP B 1 230 ? 15.424 -54.013 128.819 1.00 66.25 227 ASP B O 1
ATOM 5061 N N . TYR B 1 231 ? 13.835 -55.195 127.842 1.00 48.39 228 TYR B N 1
ATOM 5062 C CA . TYR B 1 231 ? 14.624 -55.638 126.686 1.00 51.98 228 TYR B CA 1
ATOM 5063 C C . TYR B 1 231 ? 14.401 -54.877 125.369 1.00 55.21 228 TYR B C 1
ATOM 5064 O O . TYR B 1 231 ? 14.689 -55.405 124.314 1.00 53.74 228 TYR B O 1
ATOM 5073 N N . SER B 1 232 ? 13.641 -53.796 125.427 1.00 61.36 229 SER B N 1
ATOM 5074 C CA . SER B 1 232 ? 13.252 -53.040 124.252 1.00 63.10 229 SER B CA 1
ATOM 5075 C C . SER B 1 232 ? 13.964 -51.743 123.897 1.00 65.41 229 SER B C 1
ATOM 5076 O O . SER B 1 232 ? 13.601 -51.122 122.911 1.00 59.90 229 SER B O 1
ATOM 5079 N N . GLY B 1 233 ? 14.916 -51.309 124.719 1.00 71.38 230 GLY B N 1
ATOM 5080 C CA . GLY B 1 233 ? 15.575 -50.024 124.507 1.00 73.75 230 GLY B CA 1
ATOM 5081 C C . GLY B 1 233 ? 16.095 -49.297 125.749 1.00 75.33 230 GLY B C 1
ATOM 5082 O O . GLY B 1 233 ? 16.319 -49.897 126.803 1.00 73.32 230 GLY B O 1
ATOM 5083 N N . GLU B 1 234 ? 16.302 -47.991 125.620 1.00 78.79 231 GLU B N 1
ATOM 5084 C CA . GLU B 1 234 ? 16.692 -47.177 126.763 1.00 84.59 231 GLU B CA 1
ATOM 5085 C C . GLU B 1 234 ? 15.518 -47.000 127.747 1.00 81.45 231 GLU B C 1
ATOM 5086 O O . GLU B 1 234 ? 14.358 -46.847 127.337 1.00 77.57 231 GLU B O 1
ATOM 5092 N N . LYS B 1 235 ? 15.827 -47.018 129.042 1.00 81.24 232 LYS B N 1
ATOM 5093 C CA . LYS B 1 235 ? 14.803 -47.103 130.075 1.00 83.22 232 LYS B CA 1
ATOM 5094 C C . LYS B 1 235 ? 13.728 -46.027 130.014 1.00 79.24 232 LYS B C 1
ATOM 5095 O O . LYS B 1 235 ? 12.580 -46.297 130.351 1.00 72.29 232 LYS B O 1
ATOM 5101 N N . ASP B 1 236 ? 14.086 -44.809 129.618 1.00 79.29 233 ASP B N 1
ATOM 5102 C CA . ASP B 1 236 ? 13.085 -43.750 129.524 1.00 83.52 233 ASP B CA 1
ATOM 5103 C C . ASP B 1 236 ? 12.292 -43.814 128.231 1.00 80.87 233 ASP B C 1
ATOM 5104 O O . ASP B 1 236 ? 11.120 -43.435 128.164 1.00 79.89 233 ASP B O 1
ATOM 5109 N N . GLU B 1 237 ? 12.944 -44.304 127.196 1.00 81.68 234 GLU B N 1
ATOM 5110 C CA . GLU B 1 237 ? 12.358 -44.237 125.873 1.00 80.26 234 GLU B CA 1
ATOM 5111 C C . GLU B 1 237 ? 11.173 -45.200 125.770 1.00 69.08 234 GLU B C 1
ATOM 5112 O O . GLU B 1 237 ? 10.079 -44.791 125.408 1.00 68.03 234 GLU B O 1
ATOM 5118 N N . VAL B 1 238 ? 11.381 -46.463 126.117 1.00 63.27 235 VAL B N 1
ATOM 5119 C CA . VAL B 1 238 ? 10.298 -47.439 125.957 1.00 65.07 235 VAL B CA 1
ATOM 5120 C C . VAL B 1 238 ? 9.148 -47.217 126.938 1.00 71.91 235 VAL B C 1
ATOM 5121 O O . VAL B 1 238 ? 8.028 -47.687 126.682 1.00 76.26 235 VAL B O 1
ATOM 5125 N N . ARG B 1 239 ? 9.422 -46.525 128.055 1.00 70.49 236 ARG B N 1
ATOM 5126 C CA . ARG B 1 239 ? 8.395 -46.226 129.070 1.00 67.05 236 ARG B CA 1
ATOM 5127 C C . ARG B 1 239 ? 7.602 -44.934 128.882 1.00 67.60 236 ARG B C 1
ATOM 5128 O O . ARG B 1 239 ? 6.557 -44.766 129.506 1.00 68.21 236 ARG B O 1
ATOM 5136 N N . ALA B 1 240 ? 8.070 -44.034 128.025 1.00 67.93 237 ALA B N 1
ATOM 5137 C CA . ALA B 1 240 ? 7.399 -42.745 127.848 1.00 68.75 237 ALA B CA 1
ATOM 5138 C C . ALA B 1 240 ? 5.882 -42.860 127.594 1.00 75.16 237 ALA B C 1
ATOM 5139 O O . ALA B 1 240 ? 5.103 -42.064 128.117 1.00 76.36 237 ALA B O 1
ATOM 5141 N N . PHE B 1 241 ? 5.463 -43.841 126.792 1.00 74.54 238 PHE B N 1
ATOM 5142 C CA . PHE B 1 241 ? 4.059 -43.947 126.384 1.00 68.87 238 PHE B CA 1
ATOM 5143 C C . PHE B 1 241 ? 3.041 -44.071 127.545 1.00 69.06 238 PHE B C 1
ATOM 5144 O O . PHE B 1 241 ? 1.868 -43.733 127.366 1.00 68.03 238 PHE B O 1
ATOM 5152 N N . PHE B 1 242 ? 3.474 -44.517 128.727 1.00 67.44 239 PHE B N 1
ATOM 5153 C CA . PHE B 1 242 ? 2.522 -44.643 129.846 1.00 70.25 239 PHE B CA 1
ATOM 5154 C C . PHE B 1 242 ? 1.798 -43.332 130.067 1.00 70.69 239 PHE B C 1
ATOM 5155 O O . PHE B 1 242 ? 0.596 -43.331 130.334 1.00 79.37 239 PHE B O 1
ATOM 5163 N N . ASN B 1 243 ? 2.514 -42.223 129.923 1.00 61.18 240 ASN B N 1
ATOM 5164 C CA . ASN B 1 243 ? 1.913 -40.919 130.175 1.00 67.84 240 ASN B CA 1
ATOM 5165 C C . ASN B 1 243 ? 0.616 -40.716 129.401 1.00 68.16 240 ASN B C 1
ATOM 5166 O O . ASN B 1 243 ? -0.278 -39.985 129.840 1.00 70.69 240 ASN B O 1
ATOM 5171 N N . LYS B 1 244 ? 0.502 -41.383 128.262 1.00 65.95 241 LYS B N 1
ATOM 5172 C CA . LYS B 1 244 ? -0.614 -41.147 127.357 1.00 73.22 241 LYS B CA 1
ATOM 5173 C C . LYS B 1 244 ? -1.911 -41.682 127.940 1.00 83.76 241 LYS B C 1
ATOM 5174 O O . LYS B 1 244 ? -3.002 -41.309 127.504 1.00 93.77 241 LYS B O 1
ATOM 5180 N N . PHE B 1 245 ? -1.784 -42.583 128.910 1.00 81.68 242 PHE B N 1
ATOM 5181 C CA . PHE B 1 245 ? -2.935 -43.154 129.586 1.00 75.97 242 PHE B CA 1
ATOM 5182 C C . PHE B 1 245 ? -3.554 -42.301 130.681 1.00 80.76 242 PHE B C 1
ATOM 5183 O O . PHE B 1 245 ? -4.739 -42.447 130.980 1.00 85.65 242 PHE B O 1
ATOM 5191 N N . SER B 1 246 ? -2.773 -41.383 131.237 1.00 83.35 243 SER B N 1
ATOM 5192 C CA . SER B 1 246 ? -3.285 -40.441 132.220 1.00 83.73 243 SER B CA 1
ATOM 5193 C C . SER B 1 246 ? -4.551 -39.762 131.708 1.00 81.67 243 SER B C 1
ATOM 5194 O O . SER B 1 246 ? -4.603 -39.294 130.559 1.00 76.55 243 SER B O 1
ATOM 5197 N N . HIS B 1 247 ? -5.564 -39.718 132.576 1.00 82.44 244 HIS B N 1
ATOM 5198 C CA . HIS B 1 247 ? -6.823 -39.035 132.295 1.00 84.14 244 HIS B CA 1
ATOM 5199 C C . HIS B 1 247 ? -7.438 -39.388 130.927 1.00 86.72 244 HIS B C 1
ATOM 5200 O O . HIS B 1 247 ? -7.919 -38.505 130.220 1.00 89.54 244 HIS B O 1
ATOM 5207 N N . LEU B 1 248 ? -7.434 -40.668 130.555 1.00 85.04 245 LEU B N 1
ATOM 5208 C CA . LEU B 1 248 ? -8.271 -41.098 129.441 1.00 85.57 245 LEU B CA 1
ATOM 5209 C C . LEU B 1 248 ? -9.718 -40.926 129.884 1.00 87.93 245 LEU B C 1
ATOM 5210 O O . LEU B 1 248 ? -9.960 -40.556 131.046 1.00 94.67 245 LEU B O 1
ATOM 5215 N N . PRO B 1 249 ? -10.696 -41.208 129.000 1.00 79.40 246 PRO B N 1
ATOM 5216 C CA . PRO B 1 249 ? -12.021 -41.054 129.587 1.00 78.88 246 PRO B CA 1
ATOM 5217 C C . PRO B 1 249 ? -12.302 -42.202 130.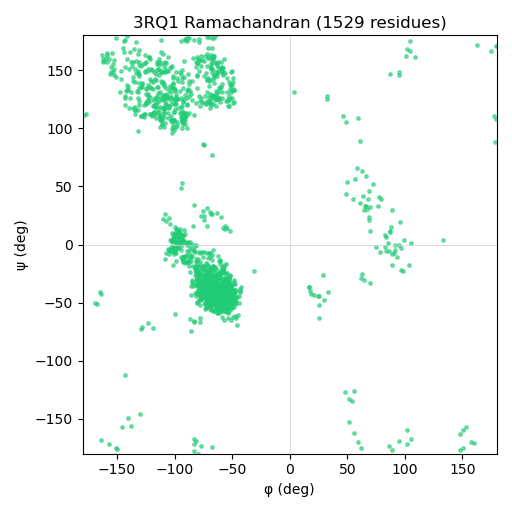595 1.00 106.15 246 PRO B C 1
ATOM 5218 O O . PRO B 1 249 ? -11.466 -43.099 130.790 1.00 105.50 246 PRO B O 1
ATOM 5222 N N . LYS B 1 250 ? -13.466 -42.168 131.232 1.00 102.12 247 LYS B N 1
ATOM 5223 C CA . LYS B 1 250 ? -13.791 -43.148 132.258 1.00 99.26 247 LYS B CA 1
ATOM 5224 C C . LYS B 1 250 ? -14.397 -44.432 131.669 1.00 95.94 247 LYS B C 1
ATOM 5225 O O . LYS B 1 250 ? -14.510 -45.447 132.367 1.00 96.86 247 LYS B O 1
ATOM 5231 N N . GLU B 1 251 ? -14.743 -44.382 130.378 1.00 91.47 248 GLU B N 1
ATOM 5232 C CA . GLU B 1 251 ? -15.232 -45.534 129.596 1.00 82.71 248 GLU B CA 1
ATOM 5233 C C . GLU B 1 251 ? -14.097 -46.373 129.014 1.00 79.43 248 GLU B C 1
ATOM 5234 O O . GLU B 1 251 ? -14.357 -47.341 128.292 1.00 79.77 248 GLU B O 1
ATOM 5240 N N . ILE B 1 252 ? -12.852 -45.979 129.291 1.00 74.25 249 ILE B N 1
ATOM 5241 C CA . ILE B 1 252 ? -11.686 -46.707 128.813 1.00 69.43 249 ILE B CA 1
ATOM 5242 C C . ILE B 1 252 ? -10.830 -47.101 129.988 1.00 66.18 249 ILE B C 1
ATOM 5243 O O . ILE B 1 252 ? -10.402 -46.247 130.765 1.00 68.98 249 ILE B O 1
ATOM 5248 N N . LEU B 1 253 ? -10.558 -48.392 130.100 1.00 59.20 250 LEU B N 1
ATOM 5249 C CA . LEU B 1 253 ? -9.775 -48.906 131.206 1.00 53.00 250 LEU B CA 1
ATOM 5250 C C . LEU B 1 253 ? -8.502 -49.555 130.679 1.00 54.13 250 LEU B C 1
ATOM 5251 O O . LEU B 1 253 ? -8.504 -50.256 129.665 1.00 53.76 250 LEU B O 1
ATOM 5256 N N . THR B 1 254 ? -7.412 -49.320 131.385 1.00 56.95 251 THR B N 1
ATOM 5257 C CA . THR B 1 254 ? -6.111 -49.778 130.942 1.00 60.59 251 THR B CA 1
ATOM 5258 C C . THR B 1 254 ? -5.553 -50.740 131.972 1.00 65.39 251 THR B C 1
ATOM 5259 O O . THR B 1 254 ? -5.482 -50.423 133.163 1.00 68.77 251 THR B O 1
ATOM 5263 N N . CYS B 1 255 ? -5.206 -51.939 131.534 1.00 61.78 252 CYS B N 1
ATOM 5264 C CA . CYS B 1 255 ? -4.596 -52.883 132.449 1.00 58.59 252 CYS B CA 1
ATOM 5265 C C . CYS B 1 255 ? -3.242 -53.268 131.886 1.00 62.10 252 CYS B C 1
ATOM 5266 O O . CYS B 1 255 ? -3.150 -53.912 130.839 1.00 63.00 252 CYS B O 1
ATOM 5269 N N . VAL B 1 256 ? -2.188 -52.858 132.583 1.00 64.38 253 VAL B N 1
ATOM 5270 C CA . VAL B 1 256 ? -0.828 -53.185 132.178 1.00 58.79 253 VAL B CA 1
ATOM 5271 C C . VAL B 1 256 ? -0.404 -54.480 132.883 1.00 53.61 253 VAL B C 1
ATOM 5272 O O . VAL B 1 256 ? -0.306 -54.522 134.102 1.00 53.93 253 VAL B O 1
ATOM 5276 N N . CYS B 1 257 ? -0.202 -55.550 132.120 1.00 46.82 254 CYS B N 1
ATOM 5277 C CA . CYS B 1 257 ? 0.187 -56.819 132.708 1.00 46.42 254 CYS B CA 1
ATOM 5278 C C . CYS B 1 257 ? 1.676 -56.926 132.700 1.00 54.32 254 CYS B C 1
ATOM 5279 O O . CYS B 1 257 ? 2.285 -57.118 131.648 1.00 58.43 254 CYS B O 1
ATOM 5282 N N . TYR B 1 258 ? 2.255 -56.862 133.888 1.00 57.18 255 TYR B N 1
ATOM 5283 C CA . TYR B 1 258 ? 3.698 -56.754 134.053 1.00 59.83 255 TYR B CA 1
ATOM 5284 C C . TYR B 1 258 ? 4.183 -58.085 134.635 1.00 49.57 255 TYR B C 1
ATOM 5285 O O . TYR B 1 258 ? 3.451 -58.755 135.343 1.00 51.20 255 TYR B O 1
ATOM 5294 N N . SER B 1 259 ? 5.394 -58.491 134.300 1.00 50.00 256 SER B N 1
ATOM 5295 C CA . SER B 1 259 ? 5.872 -59.823 134.664 1.00 51.57 256 SER B CA 1
ATOM 5296 C C . SER B 1 259 ? 7.294 -59.697 135.180 1.00 48.79 256 SER B C 1
ATOM 5297 O O . SER B 1 259 ? 8.044 -58.838 134.721 1.00 48.14 256 SER B O 1
ATOM 5300 N N . LEU B 1 260 ? 7.675 -60.492 136.164 1.00 47.03 257 LEU B N 1
ATOM 5301 C CA . LEU B 1 260 ? 9.087 -60.468 136.535 1.00 53.80 257 LEU B CA 1
ATOM 5302 C C . LEU B 1 260 ? 9.823 -61.618 135.877 1.00 51.86 257 LEU B C 1
ATOM 5303 O O . LEU B 1 260 ? 11.033 -61.755 136.038 1.00 48.82 257 LEU B O 1
ATOM 5308 N N . SER B 1 261 ? 9.091 -62.444 135.119 1.00 53.68 258 SER B N 1
ATOM 5309 C CA . SER B 1 261 ? 9.721 -63.572 134.449 1.00 53.56 258 SER B CA 1
ATOM 5310 C C . SER B 1 261 ? 10.932 -63.169 133.614 1.00 50.33 258 SER B C 1
ATOM 5311 O O . SER B 1 261 ? 12.010 -63.719 133.831 1.00 55.51 258 SER B O 1
ATOM 5314 N N . LYS B 1 262 ? 10.759 -62.249 132.649 1.00 41.23 259 LYS B N 1
ATOM 5315 C CA . LYS B 1 262 ? 11.891 -61.800 131.810 1.00 38.78 259 LYS B CA 1
ATOM 5316 C C . LYS B 1 262 ? 12.834 -60.789 132.512 1.00 41.86 259 LYS B C 1
ATOM 5317 O O . LYS B 1 262 ? 14.063 -60.951 132.527 1.00 44.24 259 LYS B O 1
ATOM 5323 N N . GLY B 1 263 ? 12.258 -59.733 133.064 1.00 43.14 260 GLY B N 1
ATOM 5324 C CA . GLY B 1 263 ? 13.061 -58.648 133.633 1.00 42.94 260 GLY B CA 1
ATOM 5325 C C . GLY B 1 263 ? 13.994 -59.139 134.731 1.00 51.22 260 GLY B C 1
ATOM 5326 O O . GLY B 1 263 ? 15.086 -58.606 134.922 1.00 59.01 260 GLY B O 1
ATOM 5327 N N . PHE B 1 264 ? 13.538 -60.120 135.509 1.00 55.01 261 PHE B N 1
ATOM 5328 C CA . PHE B 1 264 ? 14.377 -60.696 136.566 1.00 51.46 261 PHE B CA 1
ATOM 5329 C C . PHE B 1 264 ? 15.083 -62.009 136.233 1.00 50.71 261 PHE B C 1
ATOM 5330 O O . PHE B 1 264 ? 15.780 -62.575 137.060 1.00 51.88 261 PHE B O 1
ATOM 5338 N N . THR B 1 265 ? 14.901 -62.470 134.997 1.00 50.71 262 THR B N 1
ATOM 5339 C CA . THR B 1 265 ? 15.337 -63.793 134.591 1.00 45.70 262 THR B CA 1
ATOM 5340 C C . THR B 1 265 ? 14.950 -64.864 135.605 1.00 48.94 262 THR B C 1
ATOM 5341 O O . THR B 1 265 ? 15.742 -65.766 135.869 1.00 52.28 262 THR B O 1
ATOM 5353 N N . TYR B 1 267 ? 12.514 -67.187 134.704 1.00 50.68 264 TYR B N 1
ATOM 5354 C CA . TYR B 1 267 ? 11.721 -67.260 133.471 1.00 52.96 264 TYR B CA 1
ATOM 5355 C C . TYR B 1 267 ? 10.537 -68.150 133.608 1.00 51.95 264 TYR B C 1
ATOM 5356 O O . TYR B 1 267 ? 9.471 -67.816 133.117 1.00 56.72 264 TYR B O 1
ATOM 5365 N N . GLY B 1 268 ? 10.767 -69.298 134.245 1.00 55.73 265 GLY B N 1
ATOM 5366 C CA . GLY B 1 268 ? 9.795 -70.377 134.342 1.00 61.62 265 GLY B CA 1
ATOM 5367 C C . GLY B 1 268 ? 8.796 -70.127 135.446 1.00 56.21 265 GLY B C 1
ATOM 5368 O O . GLY B 1 268 ? 7.759 -70.792 135.516 1.00 60.43 265 GLY B O 1
ATOM 5369 N N . GLN B 1 269 ? 9.102 -69.142 136.290 1.00 55.23 266 GLN B N 1
ATOM 5370 C CA . GLN B 1 269 ? 8.265 -68.803 137.453 1.00 61.66 266 GLN B CA 1
ATOM 5371 C C . GLN B 1 269 ? 7.288 -67.677 137.138 1.00 62.24 266 GLN B C 1
ATOM 5372 O O . GLN B 1 269 ? 7.698 -66.523 136.976 1.00 62.87 266 GLN B O 1
ATOM 5378 N N . ARG B 1 270 ? 5.990 -67.985 137.123 1.00 62.88 267 ARG B N 1
ATOM 5379 C CA . ARG B 1 270 ? 5.063 -67.047 136.512 1.00 55.79 267 ARG B CA 1
ATOM 5380 C C . ARG B 1 270 ? 4.483 -66.258 137.657 1.00 60.39 267 ARG B C 1
ATOM 5381 O O . ARG B 1 270 ? 3.590 -66.713 138.382 1.00 65.09 267 ARG B O 1
ATOM 5389 N N . VAL B 1 271 ? 5.008 -65.039 137.765 1.00 56.15 268 VAL B N 1
ATOM 5390 C CA . VAL B 1 271 ? 4.735 -64.087 138.837 1.00 44.62 268 VAL B CA 1
ATOM 5391 C C . VAL B 1 271 ? 4.711 -62.750 138.162 1.00 43.08 268 VAL B C 1
ATOM 5392 O O . VAL B 1 271 ? 5.657 -62.393 137.476 1.00 43.53 268 VAL B O 1
ATOM 5396 N N . GLY B 1 272 ? 3.663 -61.982 138.361 1.00 44.96 269 GLY B N 1
ATOM 5397 C CA . GLY B 1 272 ? 3.620 -60.685 137.734 1.00 46.31 269 GLY B CA 1
ATOM 5398 C C . GLY B 1 272 ? 2.567 -59.857 138.407 1.00 48.60 269 GLY B C 1
ATOM 5399 O O . GLY B 1 272 ? 2.058 -60.225 139.480 1.00 44.79 269 GLY B O 1
ATOM 5400 N N . ALA B 1 273 ? 2.231 -58.730 137.800 1.00 50.18 270 ALA B N 1
ATOM 5401 C CA . ALA B 1 273 ? 1.183 -57.911 138.377 1.00 58.17 270 ALA B CA 1
ATOM 5402 C C . ALA B 1 273 ? 0.317 -57.337 137.285 1.00 52.97 270 ALA B C 1
ATOM 5403 O O . ALA B 1 273 ? 0.833 -56.767 136.352 1.00 51.50 270 ALA B O 1
ATOM 5413 N N . ILE B 1 275 ? -1.773 -54.244 136.643 1.00 54.58 272 ILE B N 1
ATOM 5414 C CA . ILE B 1 275 ? -1.896 -52.867 137.116 1.00 53.75 272 ILE B CA 1
ATOM 5415 C C . ILE B 1 275 ? -3.024 -52.180 136.333 1.00 53.05 272 ILE B C 1
ATOM 5416 O O . ILE B 1 275 ? -2.876 -51.893 135.157 1.00 61.02 272 ILE B O 1
ATOM 5421 N N . GLY B 1 276 ? -4.154 -51.921 136.978 1.00 50.01 273 GLY B N 1
ATOM 5422 C CA . GLY B 1 276 ? -5.241 -51.217 136.334 1.00 49.38 273 GLY B CA 1
ATOM 5423 C C . GLY B 1 276 ? -5.040 -49.727 136.529 1.00 64.47 273 GLY B C 1
ATOM 5424 O O . GLY B 1 276 ? -4.550 -49.298 137.594 1.00 60.39 273 GLY B O 1
ATOM 5425 N N . ILE B 1 277 ? -5.456 -48.949 135.521 1.00 72.88 274 ILE B N 1
ATOM 5426 C CA . ILE B 1 277 ? -5.376 -47.482 135.518 1.00 70.88 274 ILE B CA 1
ATOM 5427 C C . ILE B 1 277 ? -6.712 -46.846 135.119 1.00 74.22 274 ILE B C 1
ATOM 5428 O O . ILE B 1 277 ? -7.210 -47.084 134.014 1.00 69.44 274 ILE B O 1
ATOM 5433 N N . SER B 1 278 ? -7.300 -46.039 135.998 1.00 76.27 275 SER B N 1
ATOM 5434 C CA . SER B 1 278 ? -8.557 -45.406 135.632 1.00 74.26 275 SER B CA 1
ATOM 5435 C C . SER B 1 278 ? -8.675 -43.944 136.023 1.00 75.42 275 SER B C 1
ATOM 5436 O O . SER B 1 278 ? -7.973 -43.460 136.913 1.00 72.75 275 SER B O 1
ATOM 5439 N N . ASP B 1 279 ? -9.557 -43.248 135.310 1.00 76.90 276 ASP B N 1
ATOM 5440 C CA . ASP B 1 279 ? -9.891 -41.874 135.617 1.00 81.34 276 ASP B CA 1
ATOM 5441 C C . ASP B 1 279 ? -10.582 -41.892 136.982 1.00 86.38 276 ASP B C 1
ATOM 5442 O O . ASP B 1 279 ? -10.276 -41.079 137.861 1.00 87.43 276 ASP B O 1
ATOM 5447 N N . ASP B 1 280 ? -11.483 -42.854 137.162 1.00 83.84 277 ASP B N 1
ATOM 5448 C CA . ASP B 1 280 ? -12.356 -42.890 138.336 1.00 93.02 277 ASP B CA 1
ATOM 5449 C C . ASP B 1 280 ? -11.862 -43.796 139.465 1.00 94.97 277 ASP B C 1
ATOM 5450 O O . ASP B 1 280 ? -11.353 -44.890 139.211 1.00 91.69 277 ASP B O 1
ATOM 5455 N N . GLU B 1 281 ? -12.036 -43.334 140.708 1.00 95.64 278 GLU B N 1
ATOM 5456 C CA . GLU B 1 281 ? -11.587 -44.071 141.893 1.00 92.33 278 GLU B CA 1
ATOM 5457 C C . GLU B 1 281 ? -12.380 -45.357 142.018 1.00 91.29 278 GLU B C 1
ATOM 5458 O O . GLU B 1 281 ? -11.888 -46.348 142.545 1.00 91.15 278 GLU B O 1
ATOM 5464 N N . GLU B 1 282 ? -13.609 -45.338 141.518 1.00 94.40 279 GLU B N 1
ATOM 5465 C CA . GLU B 1 282 ? -14.519 -46.474 141.671 1.00 97.08 279 GLU B CA 1
ATOM 5466 C C . GLU B 1 282 ? -14.251 -47.614 140.683 1.00 87.79 279 GLU B C 1
ATOM 5467 O O . GLU B 1 282 ? -14.330 -48.798 141.052 1.00 82.09 279 GLU B O 1
ATOM 5473 N N . ILE B 1 283 ? -13.947 -47.252 139.437 1.00 80.45 280 ILE B N 1
ATOM 5474 C CA . ILE B 1 283 ? -13.567 -48.230 138.422 1.00 77.82 280 ILE B CA 1
ATOM 5475 C C . ILE B 1 283 ? -12.300 -48.955 138.868 1.00 74.67 280 ILE B C 1
ATOM 5476 O O . ILE B 1 283 ? -12.154 -50.166 138.671 1.00 70.01 280 ILE B O 1
ATOM 5481 N N . ALA B 1 284 ? -11.400 -48.200 139.491 1.00 77.31 281 ALA B N 1
ATOM 5482 C CA . ALA B 1 284 ? -10.083 -48.698 139.875 1.00 79.42 281 ALA B CA 1
ATOM 5483 C C . ALA B 1 284 ? -10.094 -49.562 141.136 1.00 78.69 281 ALA B C 1
ATOM 5484 O O . ALA B 1 284 ? -9.279 -50.475 141.266 1.00 77.92 281 ALA B O 1
ATOM 5486 N N . ASP B 1 285 ? -10.988 -49.252 142.070 1.00 78.00 282 ASP B N 1
ATOM 5487 C CA . ASP B 1 285 ? -11.178 -50.097 143.249 1.00 80.96 282 ASP B CA 1
ATOM 5488 C C . ASP B 1 285 ? -11.811 -51.413 142.807 1.00 81.86 282 ASP B C 1
ATOM 5489 O O . ASP B 1 285 ? -11.465 -52.487 143.323 1.00 77.40 282 ASP B O 1
ATOM 5494 N N . GLU B 1 286 ? -12.723 -51.313 141.835 1.00 83.99 283 GLU B N 1
ATOM 5495 C CA . GLU B 1 286 ? -13.419 -52.475 141.257 1.00 81.52 283 GLU B CA 1
ATOM 5496 C C . GLU B 1 286 ? -12.466 -53.454 140.564 1.00 73.91 283 GLU B C 1
ATOM 5497 O O . GLU B 1 286 ? -12.569 -54.665 140.724 1.00 73.70 283 GLU B O 1
ATOM 5503 N N . PHE B 1 287 ? -11.560 -52.911 139.771 1.00 67.42 284 PHE B N 1
ATOM 5504 C CA . PHE B 1 287 ? -10.467 -53.682 139.204 1.00 63.49 284 PHE B CA 1
ATOM 5505 C C . PHE B 1 287 ? -9.790 -54.463 140.318 1.00 66.42 284 PHE B C 1
ATOM 5506 O O . PHE B 1 287 ? -9.439 -55.637 140.154 1.00 65.38 284 PHE B O 1
ATOM 5514 N N . PHE B 1 288 ? -9.586 -53.787 141.446 1.00 64.51 285 PHE B N 1
ATOM 5515 C CA . PHE B 1 288 ? -8.911 -54.399 142.580 1.00 66.11 285 PHE B CA 1
ATOM 5516 C C . PHE B 1 288 ? -9.662 -55.600 143.126 1.00 64.65 285 PHE B C 1
ATOM 5517 O O . PHE B 1 288 ? -9.109 -56.699 143.200 1.00 61.15 285 PHE B O 1
ATOM 5525 N N . GLU B 1 289 ? -10.922 -55.376 143.498 1.00 67.25 286 GLU B N 1
ATOM 5526 C CA . GLU B 1 289 ? -11.744 -56.403 144.159 1.00 71.78 286 GLU B CA 1
ATOM 5527 C C . GLU B 1 289 ? -12.093 -57.543 143.202 1.00 74.27 286 GLU B C 1
ATOM 5528 O O . GLU B 1 289 ? -11.937 -58.721 143.529 1.00 80.74 286 GLU B O 1
ATOM 5534 N N . VAL B 1 290 ? -12.592 -57.174 142.031 1.00 64.41 287 VAL B N 1
ATOM 5535 C CA . VAL B 1 290 ? -12.964 -58.140 141.029 1.00 62.11 287 VAL B CA 1
ATOM 5536 C C . VAL B 1 290 ? -11.775 -59.074 140.843 1.00 61.45 287 VAL B C 1
ATOM 5537 O O . VAL B 1 290 ? -11.891 -60.283 140.911 1.00 59.88 287 VAL B O 1
ATOM 5541 N N . ASN B 1 291 ? -10.603 -58.514 140.640 1.00 63.89 288 ASN B N 1
ATOM 5542 C CA . ASN B 1 291 ? -9.460 -59.366 140.356 1.00 57.78 288 ASN B CA 1
ATOM 5543 C C . ASN B 1 291 ? -8.967 -60.142 141.597 1.00 57.23 288 ASN B C 1
ATOM 5544 O O . ASN B 1 291 ? -8.555 -61.305 141.500 1.00 52.20 288 ASN B O 1
ATOM 5549 N N . LYS B 1 292 ? -9.024 -59.480 142.746 1.00 51.58 289 LYS B N 1
ATOM 5550 C CA . LYS B 1 292 ? -8.675 -60.093 144.010 1.00 57.36 289 LYS B CA 1
ATOM 5551 C C . LYS B 1 292 ? -9.498 -61.371 144.179 1.00 61.63 289 LYS B C 1
ATOM 5552 O O . LYS B 1 292 ? -8.974 -62.428 144.540 1.00 66.33 289 LYS B O 1
ATOM 5558 N N . SER B 1 293 ? -10.794 -61.269 143.907 1.00 58.52 290 SER B N 1
ATOM 5559 C CA . SER B 1 293 ? -11.692 -62.421 143.959 1.00 61.01 290 SER B CA 1
ATOM 5560 C C . SER B 1 293 ? -11.279 -63.570 143.033 1.00 55.90 290 SER B C 1
ATOM 5561 O O . SER B 1 293 ? -11.226 -64.740 143.445 1.00 51.17 290 SER B O 1
ATOM 5564 N N . THR B 1 294 ? -11.044 -63.239 141.771 1.00 53.56 291 THR B N 1
ATOM 5565 C CA . THR B 1 294 ? -10.697 -64.258 140.785 1.00 55.17 291 THR B CA 1
ATOM 5566 C C . THR B 1 294 ? -9.376 -64.939 141.209 1.00 50.03 291 THR B C 1
ATOM 5567 O O . THR B 1 294 ? -9.176 -66.125 140.945 1.00 47.66 291 THR B O 1
ATOM 5571 N N . SER B 1 295 ? -8.516 -64.198 141.918 1.00 45.58 292 SER B N 1
ATOM 5572 C CA . SER B 1 295 ? -7.238 -64.727 142.409 1.00 39.59 292 SER B CA 1
ATOM 5573 C C . SER B 1 295 ? -7.449 -65.804 143.469 1.00 41.81 292 SER B C 1
ATOM 5574 O O . SER B 1 295 ? -7.020 -66.958 143.295 1.00 40.62 292 SER B O 1
ATOM 5577 N N . ARG B 1 296 ? -8.163 -65.452 144.539 1.00 44.59 293 ARG B N 1
ATOM 5578 C CA . ARG B 1 296 ? -8.567 -66.460 145.520 1.00 45.35 293 ARG B CA 1
ATOM 5579 C C . ARG B 1 296 ? -9.303 -67.632 144.847 1.00 52.84 293 ARG B C 1
ATOM 5580 O O . ARG B 1 296 ? -9.059 -68.797 145.182 1.00 45.53 293 ARG B O 1
ATOM 5588 N N . ALA B 1 297 ? -10.163 -67.308 143.869 1.00 53.57 294 ALA B N 1
ATOM 5589 C CA . ALA B 1 297 ? -10.983 -68.301 143.145 1.00 46.68 294 ALA B CA 1
ATOM 5590 C C . ALA B 1 297 ? -10.198 -69.205 142.187 1.00 46.35 294 ALA B C 1
ATOM 5591 O O . ALA B 1 297 ? -10.743 -70.186 141.680 1.00 47.70 294 ALA B O 1
ATOM 5593 N N . THR B 1 298 ? -8.933 -68.871 141.926 1.00 46.90 295 THR B N 1
ATOM 5594 C CA . THR B 1 298 ? -8.130 -69.643 140.976 1.00 39.37 295 THR B CA 1
ATOM 5595 C C . THR B 1 298 ? -6.878 -70.294 141.572 1.00 43.53 295 THR B C 1
ATOM 5596 O O . THR B 1 298 ? -6.769 -71.517 141.573 1.00 54.15 295 THR B O 1
ATOM 5600 N N . TRP B 1 299 ? -5.859 -69.512 141.893 1.00 46.39 296 TRP B N 1
ATOM 5601 C CA . TRP B 1 299 ? -4.683 -70.042 142.582 1.00 49.40 296 TRP B CA 1
ATOM 5602 C C . TRP B 1 299 ? -4.539 -69.657 144.055 1.00 51.97 296 TRP B C 1
ATOM 5603 O O . TRP B 1 299 ? -3.551 -69.961 144.703 1.00 48.44 296 TRP B O 1
ATOM 5614 N N . SER B 1 300 ? -5.431 -68.777 144.455 1.00 48.83 297 SER B N 1
ATOM 5615 C CA . SER B 1 300 ? -5.626 -68.211 145.784 1.00 41.61 297 SER B CA 1
ATOM 5616 C C . SER B 1 300 ? -4.458 -67.408 146.351 1.00 43.12 297 SER B C 1
ATOM 5617 O O . SER B 1 300 ? -4.691 -66.364 146.926 1.00 59.16 297 SER B O 1
ATOM 5620 N N . ASN B 1 301 ? -3.224 -67.715 145.980 1.00 47.75 298 ASN B N 1
ATOM 5621 C CA . ASN B 1 301 ? -2.067 -66.822 146.197 1.00 50.68 298 ASN B CA 1
ATOM 5622 C C . ASN B 1 301 ? -0.807 -67.129 145.341 1.00 53.61 298 ASN B C 1
ATOM 5623 O O . ASN B 1 301 ? -0.614 -68.251 144.891 1.00 53.02 298 ASN B O 1
ATOM 5628 N N . ILE B 1 302 ? 0.073 -66.145 145.201 1.00 51.61 299 ILE B N 1
ATOM 5629 C CA . ILE B 1 302 ? 1.150 -66.144 144.205 1.00 47.54 299 ILE B CA 1
ATOM 5630 C C . ILE B 1 302 ? 2.479 -66.466 144.863 1.00 52.91 299 ILE B C 1
ATOM 5631 O O . ILE B 1 302 ? 2.640 -66.184 146.062 1.00 54.73 299 ILE B O 1
ATOM 5636 N N . CYS B 1 303 ? 3.426 -67.063 144.126 1.00 39.52 300 CYS B N 1
ATOM 5637 C CA . CYS B 1 303 ? 4.673 -67.503 144.762 1.00 49.13 300 CYS B CA 1
ATOM 5638 C C . CYS B 1 303 ? 5.321 -66.384 145.611 1.00 60.77 300 CYS B C 1
ATOM 5639 O O . CYS B 1 303 ? 5.553 -65.281 145.122 1.00 70.60 300 CYS B O 1
ATOM 5642 N N . ARG B 1 304 ? 5.606 -66.680 146.881 1.00 53.60 301 ARG B N 1
ATOM 5643 C CA . ARG B 1 304 ? 6.134 -65.688 147.828 1.00 58.26 301 ARG B CA 1
ATOM 5644 C C . ARG B 1 304 ? 7.585 -65.206 147.615 1.00 61.40 301 ARG B C 1
ATOM 5645 O O . ARG B 1 304 ? 7.835 -63.996 147.565 1.00 59.30 301 ARG B O 1
ATOM 5653 N N . PRO B 1 305 ? 8.541 -66.153 147.496 1.00 63.60 302 PRO B N 1
ATOM 5654 C CA . PRO B 1 305 ? 9.963 -65.824 147.253 1.00 68.26 302 PRO B CA 1
ATOM 5655 C C . PRO B 1 305 ? 10.257 -65.019 145.959 1.00 54.33 302 PRO B C 1
ATOM 5656 O O . PRO B 1 305 ? 11.072 -64.102 145.996 1.00 54.86 302 PRO B O 1
ATOM 5660 N N . ALA B 1 306 ? 9.607 -65.346 144.846 1.00 44.57 303 ALA B N 1
ATOM 5661 C CA . ALA B 1 306 ? 9.763 -64.566 143.627 1.00 47.11 303 ALA B CA 1
ATOM 5662 C C . ALA B 1 306 ? 9.463 -63.097 143.912 1.00 51.39 303 ALA B C 1
ATOM 5663 O O . ALA B 1 306 ? 10.303 -62.233 143.635 1.00 60.04 303 ALA B O 1
ATOM 5673 N N . ARG B 1 308 ? 9.178 -61.464 146.973 1.00 68.42 305 ARG B N 1
ATOM 5674 C CA . ARG B 1 308 ? 10.029 -60.883 148.009 1.00 65.44 305 ARG B CA 1
ATOM 5675 C C . ARG B 1 308 ? 11.441 -60.664 147.467 1.00 58.79 305 ARG B C 1
ATOM 5676 O O . ARG B 1 308 ? 12.125 -59.661 147.798 1.00 53.64 305 ARG B O 1
ATOM 5684 N N . THR B 1 309 ? 11.878 -61.597 146.624 1.00 49.34 306 THR B N 1
ATOM 5685 C CA . THR B 1 309 ? 13.171 -61.434 146.000 1.00 55.45 306 THR B CA 1
ATOM 5686 C C . THR B 1 309 ? 13.086 -60.129 145.266 1.00 59.48 306 THR B C 1
ATOM 5687 O O . THR B 1 309 ? 13.880 -59.239 145.513 1.00 68.71 306 THR B O 1
ATOM 5699 N N . ALA B 1 311 ? 10.908 -57.525 145.390 1.00 52.08 308 ALA B N 1
ATOM 5700 C CA . ALA B 1 311 ? 10.674 -56.432 146.306 1.00 53.73 308 ALA B CA 1
ATOM 5701 C C . ALA B 1 311 ? 11.979 -56.033 147.003 1.00 59.28 308 ALA B C 1
ATOM 5702 O O . ALA B 1 311 ? 12.305 -54.843 147.066 1.00 57.28 308 ALA B O 1
ATOM 5704 N N . ASN B 1 312 ? 12.723 -57.021 147.512 1.00 64.31 309 ASN B N 1
ATOM 5705 C CA . ASN B 1 312 ? 14.029 -56.758 148.139 1.00 67.43 309 ASN B CA 1
ATOM 5706 C C . ASN B 1 312 ? 14.930 -55.973 147.214 1.00 71.36 309 ASN B C 1
ATOM 5707 O O . ASN B 1 312 ? 15.337 -54.859 147.540 1.00 69.63 309 ASN B O 1
ATOM 5712 N N . ILE B 1 313 ? 15.274 -56.558 146.068 1.00 67.54 310 ILE B N 1
ATOM 5713 C CA . ILE B 1 313 ? 16.211 -55.889 145.166 1.00 67.25 310 ILE B CA 1
ATOM 5714 C C . ILE B 1 313 ? 15.778 -54.464 144.826 1.00 65.32 310 ILE B C 1
ATOM 5715 O O . ILE B 1 313 ? 16.614 -53.559 144.790 1.00 68.01 310 ILE B O 1
ATOM 5720 N N . VAL B 1 314 ? 14.481 -54.253 144.587 1.00 54.65 311 VAL B N 1
ATOM 5721 C CA . VAL B 1 314 ? 14.043 -52.927 144.176 1.00 57.33 311 VAL B CA 1
ATOM 5722 C C . VAL B 1 314 ? 14.319 -51.911 145.293 1.00 73.76 311 VAL B C 1
ATOM 5723 O O . VAL B 1 314 ? 14.677 -50.768 145.029 1.00 74.85 311 VAL B O 1
ATOM 5727 N N . ALA B 1 315 ? 14.139 -52.347 146.541 1.00 79.89 312 ALA B N 1
ATOM 5728 C CA . ALA B 1 315 ? 14.330 -51.495 147.720 1.00 86.72 312 ALA B CA 1
ATOM 5729 C C . ALA B 1 315 ? 15.753 -50.925 147.832 1.00 88.44 312 ALA B C 1
ATOM 5730 O O . ALA B 1 315 ? 15.948 -49.707 147.855 1.00 92.90 312 ALA B O 1
ATOM 5732 N N . ASP B 1 316 ? 16.735 -51.825 147.868 1.00 85.16 313 ASP B N 1
ATOM 5733 C CA . ASP B 1 316 ? 18.129 -51.497 148.139 1.00 80.66 313 ASP B CA 1
ATOM 5734 C C . ASP B 1 316 ? 18.798 -51.027 146.873 1.00 82.79 313 ASP B C 1
ATOM 5735 O O . ASP B 1 316 ? 19.020 -51.816 145.969 1.00 81.58 313 ASP B O 1
ATOM 5740 N N . PRO B 1 317 ? 19.141 -49.737 146.818 1.00 71.68 314 PRO B N 1
ATOM 5741 C CA . PRO B 1 317 ? 19.777 -49.076 145.665 1.00 71.95 314 PRO B CA 1
ATOM 5742 C C . PRO B 1 317 ? 21.106 -49.690 145.213 1.00 75.16 314 PRO B C 1
ATOM 5743 O O . PRO B 1 317 ? 21.305 -49.768 144.012 1.00 71.77 314 PRO B O 1
ATOM 5747 N N . ALA B 1 318 ? 21.980 -50.122 146.122 1.00 78.25 315 ALA B N 1
ATOM 5748 C CA . ALA B 1 318 ? 23.211 -50.813 145.721 1.00 77.42 315 ALA B CA 1
ATOM 5749 C C . ALA B 1 318 ? 22.952 -52.113 144.938 1.00 78.15 315 ALA B C 1
ATOM 5750 O O . ALA B 1 318 ? 23.541 -52.331 143.872 1.00 71.89 315 ALA B O 1
ATOM 5752 N N . LYS B 1 319 ? 22.105 -52.984 145.490 1.00 78.04 316 LYS B N 1
ATOM 5753 C CA . LYS B 1 319 ? 21.733 -54.234 144.819 1.00 78.65 316 LYS B CA 1
ATOM 5754 C C . LYS B 1 319 ? 21.056 -53.982 143.462 1.00 76.55 316 LYS B C 1
ATOM 5755 O O . LYS B 1 319 ? 21.340 -54.655 142.489 1.00 74.23 316 LYS B O 1
ATOM 5761 N N . PHE B 1 320 ? 20.138 -53.020 143.431 1.00 71.87 317 PHE B N 1
ATOM 5762 C CA . PHE B 1 320 ? 19.323 -52.734 142.268 1.00 61.70 317 PHE B CA 1
ATOM 5763 C C . PHE B 1 320 ? 20.085 -52.167 141.075 1.00 72.32 317 PHE B C 1
ATOM 5764 O O . PHE B 1 320 ? 19.877 -52.620 139.936 1.00 69.61 317 PHE B O 1
ATOM 5772 N N . LYS B 1 321 ? 20.923 -51.150 141.319 1.00 70.56 318 LYS B N 1
ATOM 5773 C CA . LYS B 1 321 ? 21.706 -50.557 140.247 1.00 63.24 318 LYS B CA 1
ATOM 5774 C C . LYS B 1 321 ? 22.670 -51.633 139.788 1.00 60.48 318 LYS B C 1
ATOM 5775 O O . LYS B 1 321 ? 23.165 -51.586 138.661 1.00 63.07 318 LYS B O 1
ATOM 5781 N N . GLU B 1 322 ? 22.947 -52.588 140.677 1.00 60.32 319 GLU B N 1
ATOM 5782 C CA . GLU B 1 322 ? 23.770 -53.749 140.352 1.00 63.23 319 GLU B CA 1
ATOM 5783 C C . GLU B 1 322 ? 22.958 -54.740 139.480 1.00 63.53 319 GLU B C 1
ATOM 5784 O O . GLU B 1 322 ? 23.453 -55.232 138.456 1.00 65.73 319 GLU B O 1
ATOM 5790 N N . TYR B 1 323 ? 21.712 -54.994 139.864 1.00 60.16 320 TYR B N 1
ATOM 5791 C CA . TYR B 1 323 ? 20.782 -55.774 139.033 1.00 65.20 320 TYR B CA 1
ATOM 5792 C C . TYR B 1 323 ? 20.694 -55.148 137.647 1.00 69.54 320 TYR B C 1
ATOM 5793 O O . TYR B 1 323 ? 20.931 -55.813 136.646 1.00 67.41 320 TYR B O 1
ATOM 5802 N N . GLU B 1 324 ? 20.390 -53.853 137.618 1.00 73.33 321 GLU B N 1
ATOM 5803 C CA . GLU B 1 324 ? 20.230 -53.115 136.384 1.00 76.95 321 GLU B CA 1
ATOM 5804 C C . GLU B 1 324 ? 21.420 -53.305 135.448 1.00 72.49 321 GLU B C 1
ATOM 5805 O O . GLU B 1 324 ? 21.237 -53.659 134.286 1.00 57.72 321 GLU B O 1
ATOM 5811 N N . ALA B 1 325 ? 22.625 -53.084 135.975 1.00 74.90 322 ALA B N 1
ATOM 5812 C CA . ALA B 1 325 ? 23.875 -53.290 135.233 1.00 70.93 322 ALA B CA 1
ATOM 5813 C C . ALA B 1 325 ? 23.890 -54.646 134.554 1.00 66.57 322 ALA B C 1
ATOM 5814 O O . ALA B 1 325 ? 24.003 -54.722 133.335 1.00 71.61 322 ALA B O 1
ATOM 5816 N N . GLU B 1 326 ? 23.830 -55.694 135.376 1.00 65.60 323 GLU B N 1
ATOM 5817 C CA . GLU B 1 326 ? 23.777 -57.098 134.949 1.00 71.09 323 GLU B CA 1
ATOM 5818 C C . GLU B 1 326 ? 22.740 -57.344 133.855 1.00 65.29 323 GLU B C 1
ATOM 5819 O O . GLU B 1 326 ? 23.033 -57.994 132.864 1.00 66.60 323 GLU B O 1
ATOM 5825 N N . ARG B 1 327 ? 21.529 -56.836 134.055 1.00 58.50 324 ARG B N 1
ATOM 5826 C CA . ARG B 1 327 ? 20.441 -57.058 133.124 1.00 54.79 324 ARG B CA 1
ATOM 5827 C C . ARG B 1 327 ? 20.713 -56.476 131.745 1.00 58.34 324 ARG B C 1
ATOM 5828 O O . ARG B 1 327 ? 20.510 -57.157 130.728 1.00 58.53 324 ARG B O 1
ATOM 5836 N N . ASN B 1 328 ? 21.185 -55.231 131.710 1.00 57.90 325 ASN B N 1
ATOM 5837 C CA . ASN B 1 328 ? 21.450 -54.540 130.445 1.00 61.18 325 ASN B CA 1
ATOM 5838 C C . ASN B 1 328 ? 22.601 -55.141 129.620 1.00 62.82 325 ASN B C 1
ATOM 5839 O O . ASN B 1 328 ? 22.581 -55.094 128.386 1.00 59.44 325 ASN B O 1
ATOM 5844 N N . CYS B 1 329 ? 23.574 -55.721 130.322 1.00 63.94 326 CYS B N 1
ATOM 5845 C CA . CYS B 1 329 ? 24.652 -56.510 129.730 1.00 62.29 326 CYS B CA 1
ATOM 5846 C C . CYS B 1 329 ? 24.056 -57.496 128.734 1.00 65.97 326 CYS B C 1
ATOM 5847 O O . CYS B 1 329 ? 24.396 -57.464 127.538 1.00 66.58 326 CYS B O 1
ATOM 5850 N N . TYR B 1 330 ? 23.201 -58.388 129.251 1.00 61.43 327 TYR B N 1
ATOM 5851 C CA . TYR B 1 330 ? 22.506 -59.398 128.447 1.00 58.35 327 TYR B CA 1
ATOM 5852 C C . TYR B 1 330 ? 21.548 -58.776 127.442 1.00 52.33 327 TYR B C 1
ATOM 5853 O O . TYR B 1 330 ? 21.383 -59.297 126.343 1.00 52.09 327 TYR B O 1
ATOM 5862 N N . TYR B 1 331 ? 20.966 -57.636 127.788 1.00 52.06 328 TYR B N 1
ATOM 5863 C CA . TYR B 1 331 ? 20.125 -56.918 126.856 1.00 57.36 328 TYR B CA 1
ATOM 5864 C C . TYR B 1 331 ? 20.959 -56.528 125.630 1.00 62.42 328 TYR B C 1
ATOM 5865 O O . TYR B 1 331 ? 20.511 -56.637 124.479 1.00 53.99 328 TYR B O 1
ATOM 5874 N N . GLN B 1 332 ? 22.182 -56.089 125.899 1.00 64.47 329 GLN B N 1
ATOM 5875 C CA . GLN B 1 332 ? 23.122 -55.683 124.865 1.00 62.69 329 GLN B CA 1
ATOM 5876 C C . GLN B 1 332 ? 23.505 -56.834 123.953 1.00 58.51 329 GLN B C 1
ATOM 5877 O O . GLN B 1 332 ? 23.748 -56.646 122.763 1.00 56.25 329 GLN B O 1
ATOM 5883 N N . LEU B 1 333 ? 23.609 -58.009 124.552 1.00 53.35 330 LEU B N 1
ATOM 5884 C CA . LEU B 1 333 ? 24.037 -59.204 123.880 1.00 56.54 330 LEU B CA 1
ATOM 5885 C C . LEU B 1 333 ? 22.964 -59.569 122.833 1.00 57.09 330 LEU B C 1
ATOM 5886 O O . LEU B 1 333 ? 23.272 -59.979 121.703 1.00 56.99 330 LEU B O 1
ATOM 5891 N N . ILE B 1 334 ? 21.709 -59.361 123.218 1.00 56.94 331 ILE B N 1
ATOM 5892 C CA . ILE B 1 334 ? 20.545 -59.689 122.410 1.00 57.31 331 ILE B CA 1
ATOM 5893 C C . ILE B 1 334 ? 20.279 -58.675 121.270 1.00 59.13 331 ILE B C 1
ATOM 5894 O O . ILE B 1 334 ? 19.874 -59.076 120.183 1.00 59.11 331 ILE B O 1
ATOM 5899 N N . ARG B 1 335 ? 20.548 -57.388 121.486 1.00 53.18 332 ARG B N 1
ATOM 5900 C CA . ARG B 1 335 ? 20.398 -56.423 120.405 1.00 56.80 332 ARG B CA 1
ATOM 5901 C C . ARG B 1 335 ? 21.406 -56.804 119.349 1.00 61.67 332 ARG B C 1
ATOM 5902 O O . ARG B 1 335 ? 21.108 -56.801 118.156 1.00 63.15 332 ARG B O 1
ATOM 5910 N N . ASP B 1 336 ? 22.614 -57.107 119.820 1.00 55.89 333 ASP B N 1
ATOM 5911 C CA . ASP B 1 336 ? 23.734 -57.463 118.978 1.00 52.07 333 ASP B CA 1
ATOM 5912 C C . ASP B 1 336 ? 23.482 -58.718 118.125 1.00 53.27 333 ASP B C 1
ATOM 5913 O O . ASP B 1 336 ? 23.759 -58.731 116.911 1.00 59.23 333 ASP B O 1
ATOM 5918 N N . ARG B 1 337 ? 22.979 -59.769 118.756 1.00 42.92 334 ARG B N 1
ATOM 5919 C CA . ARG B 1 337 ? 22.611 -60.978 118.042 1.00 47.42 334 ARG B CA 1
ATOM 5920 C C . ARG B 1 337 ? 21.559 -60.681 116.973 1.00 49.22 334 ARG B C 1
ATOM 5921 O O . ARG B 1 337 ? 21.748 -61.016 115.812 1.00 51.80 334 ARG B O 1
ATOM 5929 N N . ALA B 1 338 ? 20.470 -60.023 117.355 1.00 47.09 335 ALA B N 1
ATOM 5930 C CA . ALA B 1 338 ? 19.414 -59.727 116.387 1.00 50.73 335 ALA B CA 1
ATOM 5931 C C . ALA B 1 338 ? 19.942 -58.937 115.186 1.00 55.31 335 ALA B C 1
ATOM 5932 O O . ALA B 1 338 ? 19.478 -59.137 114.061 1.00 53.41 335 ALA B O 1
ATOM 5934 N N . ASP B 1 339 ? 20.909 -58.056 115.429 1.00 60.42 336 ASP B N 1
ATOM 5935 C CA . ASP B 1 339 ? 21.492 -57.249 114.372 1.00 69.98 336 ASP B CA 1
ATOM 5936 C C . ASP B 1 339 ? 22.381 -58.071 113.432 1.00 70.09 336 ASP B C 1
ATOM 5937 O O . ASP B 1 339 ? 22.495 -57.742 112.262 1.00 73.09 336 ASP B O 1
ATOM 5942 N N . ILE B 1 340 ? 23.017 -59.120 113.948 1.00 64.33 337 ILE B N 1
ATOM 5943 C CA . ILE B 1 340 ? 23.752 -60.055 113.106 1.00 58.78 337 ILE B CA 1
ATOM 5944 C C . ILE B 1 340 ? 22.811 -60.751 112.116 1.00 57.48 337 ILE B C 1
ATOM 5945 O O . ILE B 1 340 ? 23.048 -60.793 110.907 1.00 59.78 337 ILE B O 1
ATOM 5950 N N . PHE B 1 341 ? 21.739 -61.303 112.638 1.00 49.89 338 PHE B N 1
ATOM 5951 C CA . PHE B 1 341 ? 20.806 -61.996 111.798 1.00 46.85 338 PHE B CA 1
ATOM 5952 C C . PHE B 1 341 ? 20.193 -61.020 110.810 1.00 52.37 338 PHE B C 1
ATOM 5953 O O . PHE B 1 341 ? 20.045 -61.339 109.641 1.00 56.51 338 PHE B O 1
ATOM 5961 N N . LYS B 1 342 ? 19.807 -59.849 111.299 1.00 56.62 339 LYS B N 1
ATOM 5962 C CA . LYS B 1 342 ? 19.149 -58.835 110.482 1.00 63.94 339 LYS B CA 1
ATOM 5963 C C . LYS B 1 342 ? 20.000 -58.443 109.262 1.00 61.99 339 LYS B C 1
ATOM 5964 O O . LYS B 1 342 ? 19.492 -58.327 108.134 1.00 62.88 339 LYS B O 1
ATOM 5970 N N A GLN B 1 343 ? 21.296 -58.251 109.499 0.43 58.06 340 GLN B N 1
ATOM 5971 N N B GLN B 1 343 ? 21.294 -58.249 109.474 0.57 57.98 340 GLN B N 1
ATOM 5972 C CA A GLN B 1 343 ? 22.241 -57.916 108.441 0.43 57.04 340 GLN B CA 1
ATOM 5973 C CA B GLN B 1 343 ? 22.156 -57.883 108.365 0.57 56.24 340 GLN B CA 1
ATOM 5974 C C A GLN B 1 343 ? 22.353 -59.068 107.431 0.43 55.48 340 GLN B C 1
ATOM 5975 C C B GLN B 1 343 ? 22.408 -59.066 107.402 0.57 55.30 340 GLN B C 1
ATOM 5976 O O A GLN B 1 343 ? 22.186 -58.876 106.223 0.43 53.47 340 GLN B O 1
ATOM 5977 O O B GLN B 1 343 ? 22.362 -58.895 106.181 0.57 52.83 340 GLN B O 1
ATOM 5988 N N . GLU B 1 344 ? 22.610 -60.268 107.944 1.00 55.96 341 GLU B N 1
ATOM 5989 C CA . GLU B 1 344 ? 22.768 -61.467 107.111 1.00 52.50 341 GLU B CA 1
ATOM 5990 C C . GLU B 1 344 ? 21.529 -61.853 106.333 1.00 48.14 341 GLU B C 1
ATOM 5991 O O . GLU B 1 344 ? 21.634 -62.494 105.313 1.00 49.37 341 GLU B O 1
ATOM 5997 N N . ALA B 1 345 ? 20.366 -61.487 106.849 1.00 50.32 342 ALA B N 1
ATOM 5998 C CA . ALA B 1 345 ? 19.068 -61.745 106.213 1.00 43.61 342 ALA B CA 1
ATOM 5999 C C . ALA B 1 345 ? 18.766 -60.799 105.062 1.00 49.67 342 ALA B C 1
ATOM 6000 O O . ALA B 1 345 ? 18.292 -61.215 104.016 1.00 59.11 342 ALA B O 1
ATOM 6002 N N . ALA B 1 346 ? 19.007 -59.508 105.278 1.00 58.20 343 ALA B N 1
ATOM 6003 C CA . ALA B 1 346 ? 18.965 -58.519 104.204 1.00 53.78 343 ALA B CA 1
ATOM 6004 C C . ALA B 1 346 ? 19.882 -59.020 103.100 1.00 59.99 343 ALA B C 1
ATOM 6005 O O . ALA B 1 346 ? 19.503 -59.091 101.914 1.00 61.72 343 ALA B O 1
ATOM 6007 N N . GLN B 1 347 ? 21.079 -59.403 103.530 1.00 57.92 344 GLN B N 1
ATOM 6008 C CA . GLN B 1 347 ? 22.126 -59.910 102.656 1.00 65.25 344 GLN B CA 1
ATOM 6009 C C . GLN B 1 347 ? 21.683 -61.095 101.789 1.00 68.64 344 GLN B C 1
ATOM 6010 O O . GLN B 1 347 ? 21.795 -61.049 100.559 1.00 69.63 344 GLN B O 1
ATOM 6016 N N . VAL B 1 348 ? 21.158 -62.155 102.399 1.00 63.86 345 VAL B N 1
ATOM 6017 C CA . VAL B 1 348 ? 20.867 -63.349 101.608 1.00 56.66 345 VAL B CA 1
ATOM 6018 C C . VAL B 1 348 ? 19.468 -63.328 100.962 1.00 50.45 345 VAL B C 1
ATOM 6019 O O . VAL B 1 348 ? 19.127 -64.219 100.187 1.00 50.16 345 VAL B O 1
ATOM 6023 N N . GLY B 1 349 ? 18.673 -62.305 101.273 1.00 51.27 346 GLY B N 1
ATOM 6024 C CA . GLY B 1 349 ? 17.313 -62.195 100.767 1.00 52.43 346 GLY B CA 1
ATOM 6025 C C . GLY B 1 349 ? 16.272 -63.047 101.488 1.00 54.44 346 GLY B C 1
ATOM 6026 O O . GLY B 1 349 ? 15.373 -63.609 100.865 1.00 53.17 346 GLY B O 1
ATOM 6027 N N . LEU B 1 350 ? 16.394 -63.138 102.809 1.00 55.75 347 LEU B N 1
ATOM 6028 C CA . LEU B 1 350 ? 15.400 -63.834 103.654 1.00 47.83 347 LEU B CA 1
ATOM 6029 C C . LEU B 1 350 ? 14.595 -62.778 104.380 1.00 41.74 347 LEU B C 1
ATOM 6030 O O . LEU B 1 350 ? 15.125 -62.059 105.198 1.00 43.92 347 LEU B O 1
ATOM 6035 N N . PRO B 1 351 ? 13.311 -62.663 104.056 1.00 46.60 348 PRO B N 1
ATOM 6036 C CA . PRO B 1 351 ? 12.485 -61.604 104.650 1.00 50.12 348 PRO B CA 1
ATOM 6037 C C . PRO B 1 351 ? 12.357 -61.795 106.156 1.00 49.04 348 PRO B C 1
ATOM 6038 O O . PRO B 1 351 ? 12.217 -62.925 106.616 1.00 49.15 348 PRO B O 1
ATOM 6050 N N . LEU B 1 353 ? 10.421 -59.891 109.880 1.00 51.23 350 LEU B N 1
ATOM 6051 C CA . LEU B 1 353 ? 9.593 -58.809 110.356 1.00 49.69 350 LEU B CA 1
ATOM 6052 C C . LEU B 1 353 ? 10.440 -57.846 111.164 1.00 48.91 350 LEU B C 1
ATOM 6053 O O . LEU B 1 353 ? 11.570 -58.178 111.582 1.00 43.96 350 LEU B O 1
ATOM 6058 N N . PRO B 1 354 ? 9.900 -56.648 111.390 1.00 52.37 351 PRO B N 1
ATOM 6059 C CA . PRO B 1 354 ? 10.651 -55.506 111.913 1.00 51.52 351 PRO B CA 1
ATOM 6060 C C . PRO B 1 354 ? 10.969 -55.629 113.390 1.00 56.12 351 PRO B C 1
ATOM 6061 O O . PRO B 1 354 ? 10.177 -55.131 114.187 1.00 58.85 351 PRO B O 1
ATOM 6065 N N . TYR B 1 355 ? 12.065 -56.295 113.758 1.00 51.10 352 TYR B N 1
ATOM 6066 C CA . TYR B 1 355 ? 12.436 -56.386 115.163 1.00 55.49 352 TYR B CA 1
ATOM 6067 C C . TYR B 1 355 ? 12.908 -55.051 115.770 1.00 54.95 352 TYR B C 1
ATOM 6068 O O . TYR B 1 355 ? 13.886 -54.469 115.318 1.00 51.71 352 TYR B O 1
ATOM 6077 N N . ARG B 1 356 ? 12.199 -54.529 116.773 1.00 56.29 353 ARG B N 1
ATOM 6078 C CA . ARG B 1 356 ? 12.770 -53.452 117.609 1.00 62.65 353 ARG B CA 1
ATOM 6079 C C . ARG B 1 356 ? 13.249 -53.841 119.027 1.00 61.41 353 ARG B C 1
ATOM 6080 O O . ARG B 1 356 ? 13.914 -53.053 119.702 1.00 61.58 353 ARG B O 1
ATOM 6088 N N . GLY B 1 357 ? 12.966 -55.070 119.452 1.00 59.07 354 GLY B N 1
ATOM 6089 C CA . GLY B 1 357 ? 13.204 -55.449 120.833 1.00 47.30 354 GLY B CA 1
ATOM 6090 C C . GLY B 1 357 ? 12.712 -56.829 121.173 1.00 48.74 354 GLY B C 1
ATOM 6091 O O . GLY B 1 357 ? 11.961 -57.455 120.402 1.00 45.27 354 GLY B O 1
ATOM 6092 N N . GLY B 1 358 ? 13.144 -57.321 122.334 1.00 52.78 355 GLY B N 1
ATOM 6093 C CA . GLY B 1 358 ? 12.594 -58.558 122.876 1.00 42.51 355 GLY B CA 1
ATOM 6094 C C . GLY B 1 358 ? 13.509 -59.732 122.645 1.00 39.36 355 GLY B C 1
ATOM 6095 O O . GLY B 1 358 ? 14.645 -59.562 122.216 1.00 44.72 355 GLY B O 1
ATOM 6096 N N . PHE B 1 359 ? 13.009 -60.917 122.945 1.00 40.37 356 PHE B N 1
ATOM 6097 C CA . PHE B 1 359 ? 13.763 -62.156 122.819 1.00 50.41 356 PHE B CA 1
ATOM 6098 C C . PHE B 1 359 ? 13.636 -62.798 121.441 1.00 51.53 356 PHE B C 1
ATOM 6099 O O . PHE B 1 359 ? 14.422 -63.685 121.117 1.00 50.13 356 PHE B O 1
ATOM 6107 N N . PHE B 1 360 ? 12.651 -62.353 120.648 1.00 46.88 357 PHE B N 1
ATOM 6108 C CA . PHE B 1 360 ? 12.236 -63.072 119.433 1.00 41.52 357 PHE B CA 1
ATOM 6109 C C . PHE B 1 360 ? 12.307 -62.366 118.043 1.00 56.13 357 PHE B C 1
ATOM 6110 O O . PHE B 1 360 ? 11.890 -61.218 117.873 1.00 51.72 357 PHE B O 1
ATOM 6118 N N . ILE B 1 361 ? 12.827 -63.094 117.058 1.00 54.72 358 ILE B N 1
ATOM 6119 C CA . ILE B 1 361 ? 12.789 -62.713 115.637 1.00 56.92 358 ILE B CA 1
ATOM 6120 C C . ILE B 1 361 ? 11.850 -63.679 114.885 1.00 57.37 358 ILE B C 1
ATOM 6121 O O . ILE B 1 361 ? 11.820 -64.891 115.147 1.00 49.36 358 ILE B O 1
ATOM 6126 N N . THR B 1 362 ? 11.051 -63.154 113.969 1.00 55.16 359 THR B N 1
ATOM 6127 C CA . THR B 1 362 ? 10.230 -64.054 113.180 1.00 52.15 359 THR B CA 1
ATOM 6128 C C . THR B 1 362 ? 10.372 -63.810 111.679 1.00 50.01 359 THR B C 1
ATOM 6129 O O . THR B 1 362 ? 10.423 -62.663 111.210 1.00 42.10 359 THR B O 1
ATOM 6133 N N . ILE B 1 363 ? 10.452 -64.933 110.972 1.00 47.84 360 ILE B N 1
ATOM 6134 C CA . ILE B 1 363 ? 10.537 -65.018 109.528 1.00 49.03 360 ILE B CA 1
ATOM 6135 C C . ILE B 1 363 ? 9.174 -65.432 108.969 1.00 42.57 360 ILE B C 1
ATOM 6136 O O . ILE B 1 363 ? 8.749 -66.569 109.165 1.00 41.83 360 ILE B O 1
ATOM 6141 N N . PRO B 1 364 ? 8.476 -64.515 108.271 1.00 39.21 361 PRO B N 1
ATOM 6142 C CA . PRO B 1 364 ? 7.153 -64.917 107.795 1.00 36.40 361 PRO B CA 1
ATOM 6143 C C . PRO B 1 364 ? 7.217 -66.024 106.710 1.00 40.83 361 PRO B C 1
ATOM 6144 O O . PRO B 1 364 ? 7.980 -65.926 105.779 1.00 46.10 361 PRO B O 1
ATOM 6148 N N . THR B 1 365 ? 6.486 -67.112 106.890 1.00 37.59 362 THR B N 1
ATOM 6149 C CA . THR B 1 365 ? 6.273 -68.071 105.809 1.00 39.41 362 THR B CA 1
ATOM 6150 C C . THR B 1 365 ? 5.079 -68.914 106.189 1.00 38.01 362 THR B C 1
ATOM 6151 O O . THR B 1 365 ? 4.800 -69.070 107.363 1.00 48.18 362 THR B O 1
ATOM 6155 N N . ASP B 1 366 ? 4.391 -69.523 105.244 1.00 34.62 363 ASP B N 1
ATOM 6156 C CA . ASP B 1 366 ? 3.273 -70.339 105.676 1.00 41.63 363 ASP B CA 1
ATOM 6157 C C . ASP B 1 366 ? 3.715 -71.795 105.719 1.00 39.97 363 ASP B C 1
ATOM 6158 O O . ASP B 1 366 ? 2.922 -72.666 105.966 1.00 33.14 363 ASP B O 1
ATOM 6163 N N . SER B 1 367 ? 4.987 -72.030 105.413 1.00 34.88 364 SER B N 1
ATOM 6164 C CA . SER B 1 367 ? 5.582 -73.365 105.474 1.00 37.66 364 SER B CA 1
ATOM 6165 C C . SER B 1 367 ? 6.391 -73.791 106.736 1.00 45.58 364 SER B C 1
ATOM 6166 O O . SER B 1 367 ? 7.170 -74.741 106.663 1.00 46.45 364 SER B O 1
ATOM 6169 N N . ALA B 1 368 ? 6.334 -73.002 107.813 1.00 42.30 365 ALA B N 1
ATOM 6170 C CA . ALA B 1 368 ? 7.261 -73.169 108.954 1.00 46.80 365 ALA B CA 1
ATOM 6171 C C . ALA B 1 368 ? 7.379 -74.596 109.508 1.00 42.77 365 ALA B C 1
ATOM 6172 O O . ALA B 1 368 ? 8.439 -75.023 109.922 1.00 36.94 365 ALA B O 1
ATOM 6174 N N . ASN B 1 369 ? 6.292 -75.339 109.489 1.00 39.43 366 ASN B N 1
ATOM 6175 C CA . ASN B 1 369 ? 6.348 -76.721 109.905 1.00 40.25 366 ASN B CA 1
ATOM 6176 C C . ASN B 1 369 ? 7.340 -77.568 109.119 1.00 41.68 366 ASN B C 1
ATOM 6177 O O . ASN B 1 369 ? 8.204 -78.222 109.727 1.00 34.80 366 ASN B O 1
ATOM 6182 N N . ALA B 1 370 ? 7.213 -77.579 107.781 1.00 35.98 367 ALA B N 1
ATOM 6183 C CA . ALA B 1 370 ? 8.126 -78.378 106.953 1.00 40.42 367 ALA B CA 1
ATOM 6184 C C . ALA B 1 370 ? 9.547 -77.864 107.102 1.00 42.36 367 ALA B C 1
ATOM 6185 O O . ALA B 1 370 ? 10.503 -78.629 107.212 1.00 46.71 367 ALA B O 1
ATOM 6187 N N . ILE B 1 371 ? 9.691 -76.553 107.101 1.00 38.65 368 ILE B N 1
ATOM 6188 C CA . ILE B 1 371 ? 11.017 -75.978 107.256 1.00 45.48 368 ILE B CA 1
ATOM 6189 C C . ILE B 1 371 ? 11.716 -76.286 108.619 1.00 36.65 368 ILE B C 1
ATOM 6190 O O . ILE B 1 371 ? 12.919 -76.632 108.626 1.00 39.93 368 ILE B O 1
ATOM 6195 N N . CYS B 1 372 ? 11.004 -76.122 109.744 1.00 29.34 369 CYS B N 1
ATOM 6196 C CA . CYS B 1 372 ? 11.609 -76.421 111.069 1.00 39.52 369 CYS B CA 1
ATOM 6197 C C . CYS B 1 372 ? 11.952 -77.903 111.197 1.00 40.17 369 CYS B C 1
ATOM 6198 O O . CYS B 1 372 ? 12.908 -78.283 111.866 1.00 40.70 369 CYS B O 1
ATOM 6201 N N . GLU B 1 373 ? 11.160 -78.735 110.541 1.00 37.36 370 GLU B N 1
ATOM 6202 C CA . GLU B 1 373 ? 11.454 -80.144 110.502 1.00 43.10 370 GLU B CA 1
ATOM 6203 C C . GLU B 1 373 ? 12.778 -80.427 109.826 1.00 51.99 370 GLU B C 1
ATOM 6204 O O . GLU B 1 373 ? 13.527 -81.303 110.247 1.00 56.53 370 GLU B O 1
ATOM 6210 N N . GLU B 1 374 ? 13.058 -79.701 108.751 1.00 49.84 371 GLU B N 1
ATOM 6211 C CA . GLU B 1 374 ? 14.309 -79.876 108.058 1.00 47.71 371 GLU B CA 1
ATOM 6212 C C . GLU B 1 374 ? 15.443 -79.302 108.918 1.00 44.80 371 GLU B C 1
ATOM 6213 O O . GLU B 1 374 ? 16.472 -79.940 109.108 1.00 44.67 371 GLU B O 1
ATOM 6219 N N . LEU B 1 375 ? 15.245 -78.107 109.456 1.00 37.33 372 LEU B N 1
ATOM 6220 C CA . LEU B 1 375 ? 16.270 -77.500 110.278 1.00 35.94 372 LEU B CA 1
ATOM 6221 C C . LEU B 1 375 ? 16.720 -78.430 111.424 1.00 40.68 372 LEU B C 1
ATOM 6222 O O . LEU B 1 375 ? 17.913 -78.512 111.751 1.00 35.92 372 LEU B O 1
ATOM 6227 N N . LYS B 1 376 ? 15.775 -79.145 112.027 1.00 43.91 373 LYS B N 1
ATOM 6228 C CA . LYS B 1 376 ? 16.127 -80.054 113.117 1.00 46.19 373 LYS B CA 1
ATOM 6229 C C . LYS B 1 376 ? 17.179 -81.094 112.724 1.00 53.92 373 LYS B C 1
ATOM 6230 O O . LYS B 1 376 ? 17.982 -81.508 113.585 1.00 43.67 373 LYS B O 1
ATOM 6236 N N . LYS B 1 377 ? 17.179 -81.512 111.445 1.00 56.13 374 LYS B N 1
ATOM 6237 C CA . LYS B 1 377 ? 18.175 -82.475 110.951 1.00 58.31 374 LYS B CA 1
ATOM 6238 C C . LYS B 1 377 ? 19.586 -81.870 110.960 1.00 59.26 374 LYS B C 1
ATOM 6239 O O . LYS B 1 377 ? 20.574 -82.590 110.936 1.00 63.15 374 LYS B O 1
ATOM 6245 N N . GLU B 1 378 ? 19.649 -80.543 111.005 1.00 53.66 375 GLU B N 1
ATOM 6246 C CA . GLU B 1 378 ? 20.878 -79.771 111.186 1.00 54.43 375 GLU B CA 1
ATOM 6247 C C . GLU B 1 378 ? 21.156 -79.336 112.653 1.00 52.29 375 GLU B C 1
ATOM 6248 O O . GLU B 1 378 ? 22.075 -78.559 112.915 1.00 50.31 375 GLU B O 1
ATOM 6254 N N . HIS B 1 379 ? 20.324 -79.797 113.590 1.00 50.09 376 HIS B N 1
ATOM 6255 C CA . HIS B 1 379 ? 20.455 -79.429 114.986 1.00 46.85 376 HIS B CA 1
ATOM 6256 C C . HIS B 1 379 ? 20.153 -77.979 115.189 1.00 47.35 376 HIS B C 1
ATOM 6257 O O . HIS B 1 379 ? 20.712 -77.333 116.085 1.00 47.99 376 HIS B O 1
ATOM 6264 N N . ILE B 1 380 ? 19.265 -77.462 114.347 1.00 41.56 377 ILE B N 1
ATOM 6265 C CA . ILE B 1 380 ? 18.762 -76.100 114.525 1.00 38.83 377 ILE B CA 1
ATOM 6266 C C . ILE B 1 380 ? 17.335 -76.204 115.013 1.00 34.06 377 ILE B C 1
ATOM 6267 O O . ILE B 1 380 ? 16.479 -76.795 114.332 1.00 37.94 377 ILE B O 1
ATOM 6272 N N . TYR B 1 381 ? 17.065 -75.709 116.214 1.00 34.74 378 TYR B N 1
ATOM 6273 C CA . TYR B 1 381 ? 15.700 -75.879 116.775 1.00 38.83 378 TYR B CA 1
ATOM 6274 C C . TYR B 1 381 ? 15.056 -74.512 116.872 1.00 42.77 378 TYR B C 1
ATOM 6275 O O . TYR B 1 381 ? 15.500 -73.639 117.663 1.00 46.63 378 TYR B O 1
ATOM 6284 N N . VAL B 1 382 ? 14.046 -74.309 116.044 1.00 37.15 379 VAL B N 1
ATOM 6285 C CA . VAL B 1 382 ? 13.243 -73.091 116.113 1.00 45.86 379 VAL B CA 1
ATOM 6286 C C . VAL B 1 382 ? 11.763 -73.467 116.060 1.00 44.95 379 VAL B C 1
ATOM 6287 O O . VAL B 1 382 ? 11.434 -74.616 115.821 1.00 48.98 379 VAL B O 1
ATOM 6291 N N . ILE B 1 383 ? 10.890 -72.479 116.229 1.00 40.87 380 ILE B N 1
ATOM 6292 C CA . ILE B 1 383 ? 9.481 -72.710 116.504 1.00 41.24 380 ILE B CA 1
ATOM 6293 C C . ILE B 1 383 ? 8.593 -72.324 115.324 1.00 43.12 380 ILE B C 1
ATOM 6294 O O . ILE B 1 383 ? 8.623 -71.172 114.877 1.00 42.48 380 ILE B O 1
ATOM 6299 N N . ALA B 1 384 ? 7.774 -73.279 114.885 1.00 39.17 381 ALA B N 1
ATOM 6300 C CA . ALA B 1 384 ? 6.885 -73.131 113.744 1.00 39.54 381 ALA B CA 1
ATOM 6301 C C . ALA B 1 384 ? 5.555 -72.583 114.213 1.00 43.37 381 ALA B C 1
ATOM 6302 O O . ALA B 1 384 ? 4.795 -73.262 114.888 1.00 46.67 381 ALA B O 1
ATOM 6304 N N . LEU B 1 385 ? 5.263 -71.352 113.828 1.00 49.39 382 LEU B N 1
ATOM 6305 C CA . LEU B 1 385 ? 3.926 -70.808 113.973 1.00 43.31 382 LEU B CA 1
ATOM 6306 C C . LEU B 1 385 ? 3.193 -71.120 112.657 1.00 43.39 382 LEU B C 1
ATOM 6307 O O . LEU B 1 385 ? 3.788 -71.665 111.698 1.00 43.75 382 LEU B O 1
ATOM 6312 N N . ALA B 1 386 ? 1.912 -70.747 112.626 1.00 43.05 383 ALA B N 1
ATOM 6313 C CA . ALA B 1 386 ? 1.028 -70.917 111.475 1.00 46.78 383 ALA B CA 1
ATOM 6314 C C . ALA B 1 386 ? 1.462 -70.039 110.275 1.00 45.33 383 ALA B C 1
ATOM 6315 O O . ALA B 1 386 ? 1.385 -70.455 109.101 1.00 42.96 383 ALA B O 1
ATOM 6317 N N . ASN B 1 387 ? 1.779 -68.784 110.603 1.00 38.86 384 ASN B N 1
ATOM 6318 C CA . ASN B 1 387 ? 2.287 -67.742 109.692 1.00 37.07 384 ASN B CA 1
ATOM 6319 C C . ASN B 1 387 ? 3.804 -67.502 109.742 1.00 43.64 384 ASN B C 1
ATOM 6320 O O . ASN B 1 387 ? 4.292 -66.529 109.154 1.00 49.40 384 ASN B O 1
ATOM 6325 N N . GLY B 1 388 ? 4.550 -68.286 110.531 1.00 47.90 385 GLY B N 1
ATOM 6326 C CA . GLY B 1 388 ? 5.988 -68.045 110.623 1.00 45.84 385 GLY B CA 1
ATOM 6327 C C . GLY B 1 388 ? 6.908 -68.885 111.510 1.00 40.70 385 GLY B C 1
ATOM 6328 O O . GLY B 1 388 ? 6.479 -69.723 112.299 1.00 41.11 385 GLY B O 1
ATOM 6329 N N . ILE B 1 389 ? 8.203 -68.666 111.331 1.00 36.33 386 ILE B N 1
ATOM 6330 C CA . ILE B 1 389 ? 9.230 -69.255 112.166 1.00 38.79 386 ILE B CA 1
ATOM 6331 C C . ILE B 1 389 ? 9.686 -68.243 113.203 1.00 35.25 386 ILE B C 1
ATOM 6332 O O . ILE B 1 389 ? 10.212 -67.165 112.863 1.00 33.13 386 ILE B O 1
ATOM 6337 N N . ARG B 1 390 ? 9.449 -68.586 114.464 1.00 38.87 387 ARG B N 1
ATOM 6338 C CA . ARG B 1 390 ? 9.925 -67.744 115.570 1.00 38.09 387 ARG B CA 1
ATOM 6339 C C . ARG B 1 390 ? 11.306 -68.201 116.079 1.00 43.10 387 ARG B C 1
ATOM 6340 O O . ARG B 1 390 ? 11.483 -69.360 116.483 1.00 38.81 387 ARG B O 1
ATOM 6348 N N . ILE B 1 391 ? 12.275 -67.281 116.076 1.00 40.23 388 ILE B N 1
ATOM 6349 C CA . ILE B 1 391 ? 13.629 -67.579 116.508 1.00 39.66 388 ILE B CA 1
ATOM 6350 C C . ILE B 1 391 ? 13.898 -66.900 117.870 1.00 52.30 388 ILE B C 1
ATOM 6351 O O . ILE B 1 391 ? 13.712 -65.674 118.011 1.00 48.98 388 ILE B O 1
ATOM 6356 N N . ALA B 1 392 ? 14.349 -67.658 118.879 1.00 53.18 389 ALA B N 1
ATOM 6357 C CA . ALA B 1 392 ? 14.547 -66.991 120.163 1.00 52.42 389 ALA B CA 1
ATOM 6358 C C . ALA B 1 392 ? 15.977 -66.509 120.166 1.00 50.42 389 ALA B C 1
ATOM 6359 O O . ALA B 1 392 ? 16.915 -67.285 120.366 1.00 49.33 389 ALA B O 1
ATOM 6361 N N . ALA B 1 393 ? 16.127 -65.196 120.018 1.00 52.71 390 ALA B N 1
ATOM 6362 C CA . ALA B 1 393 ? 17.438 -64.597 119.828 1.00 51.85 390 ALA B CA 1
ATOM 6363 C C . ALA B 1 393 ? 18.154 -64.707 121.159 1.00 51.61 390 ALA B C 1
ATOM 6364 O O . ALA B 1 393 ? 19.353 -64.912 121.205 1.00 46.19 390 ALA B O 1
ATOM 6366 N N . CYS B 1 394 ? 17.381 -64.607 122.241 1.00 49.78 391 CYS B N 1
ATOM 6367 C CA . CYS B 1 394 ? 17.906 -64.694 123.598 1.00 51.57 391 CYS B CA 1
ATOM 6368 C C . CYS B 1 394 ? 18.736 -65.967 123.849 1.00 49.99 391 CYS B C 1
ATOM 6369 O O . CYS B 1 394 ? 19.655 -65.952 124.640 1.00 47.95 391 CYS B O 1
ATOM 6372 N N . GLY B 1 395 ? 18.413 -67.065 123.166 1.00 48.31 392 GLY B N 1
ATOM 6373 C CA . GLY B 1 395 ? 19.038 -68.350 123.455 1.00 48.42 392 GLY B CA 1
ATOM 6374 C C . GLY B 1 395 ? 20.243 -68.717 122.601 1.00 54.42 392 GLY B C 1
ATOM 6375 O O . GLY B 1 395 ? 20.875 -69.755 122.831 1.00 53.92 392 GLY B O 1
ATOM 6376 N N . ILE B 1 396 ? 20.560 -67.874 121.611 1.00 54.72 393 ILE B N 1
ATOM 6377 C CA . ILE B 1 396 ? 21.569 -68.209 120.576 1.00 56.09 393 ILE B CA 1
ATOM 6378 C C . ILE B 1 396 ? 22.776 -67.280 120.609 1.00 54.74 393 ILE B C 1
ATOM 6379 O O . ILE B 1 396 ? 22.656 -66.090 120.279 1.00 51.75 393 ILE B O 1
ATOM 6384 N N . PRO B 1 397 ? 23.951 -67.839 120.974 1.00 55.69 394 PRO B N 1
ATOM 6385 C CA . PRO B 1 397 ? 25.211 -67.089 121.030 1.00 55.95 394 PRO B CA 1
ATOM 6386 C C . PRO B 1 397 ? 25.607 -66.491 119.662 1.00 61.89 394 PRO B C 1
ATOM 6387 O O . PRO B 1 397 ? 25.260 -67.070 118.628 1.00 64.45 394 PRO B O 1
ATOM 6391 N N . LYS B 1 398 ? 26.322 -65.359 119.668 1.00 56.32 395 LYS B N 1
ATOM 6392 C CA . LYS B 1 398 ? 26.759 -64.683 118.445 1.00 58.60 395 LYS B CA 1
ATOM 6393 C C . LYS B 1 398 ? 27.423 -65.668 117.492 1.00 58.62 395 LYS B C 1
ATOM 6394 O O . LYS B 1 398 ? 27.177 -65.632 116.300 1.00 55.73 395 LYS B O 1
ATOM 6400 N N . CYS B 1 399 ? 28.276 -66.541 118.014 1.00 53.32 396 CYS B N 1
ATOM 6401 C CA . CYS B 1 399 ? 28.913 -67.510 117.154 1.00 45.80 396 CYS B CA 1
ATOM 6402 C C . CYS B 1 399 ? 27.958 -68.473 116.438 1.00 48.30 396 CYS B C 1
ATOM 6403 O O . CYS B 1 399 ? 28.326 -69.012 115.399 1.00 53.45 396 CYS B O 1
ATOM 6406 N N . GLN B 1 400 ? 26.775 -68.748 116.982 1.00 44.30 397 GLN B N 1
ATOM 6407 C CA . GLN B 1 400 ? 25.783 -69.513 116.197 1.00 45.89 397 GLN B CA 1
ATOM 6408 C C . GLN B 1 400 ? 24.751 -68.705 115.414 1.00 43.96 397 GLN B C 1
ATOM 6409 O O . GLN B 1 400 ? 24.058 -69.249 114.541 1.00 46.35 397 GLN B O 1
ATOM 6423 N N . THR B 1 402 ? 25.589 -66.220 113.499 1.00 47.16 399 THR B N 1
ATOM 6424 C CA . THR B 1 402 ? 26.297 -65.982 112.244 1.00 58.40 399 THR B CA 1
ATOM 6425 C C . THR B 1 402 ? 26.106 -67.144 111.265 1.00 59.94 399 THR B C 1
ATOM 6426 O O . THR B 1 402 ? 26.374 -68.303 111.612 1.00 61.75 399 THR B O 1
ATOM 6430 N N . GLY B 1 403 ? 25.634 -66.833 110.053 1.00 55.96 400 GLY B N 1
ATOM 6431 C CA . GLY B 1 403 ? 25.236 -67.864 109.095 1.00 53.91 400 GLY B CA 1
ATOM 6432 C C . GLY B 1 403 ? 23.867 -68.514 109.328 1.00 53.71 400 GLY B C 1
ATOM 6433 O O . GLY B 1 403 ? 23.393 -69.316 108.518 1.00 54.44 400 GLY B O 1
ATOM 6434 N N . LEU B 1 404 ? 23.203 -68.203 110.433 1.00 54.08 401 LEU B N 1
ATOM 6435 C CA . LEU B 1 404 ? 21.887 -68.832 110.653 1.00 51.23 401 LEU B CA 1
ATOM 6436 C C . LEU B 1 404 ? 20.909 -68.458 109.528 1.00 46.59 401 LEU B C 1
ATOM 6437 O O . LEU B 1 404 ? 20.319 -69.348 108.905 1.00 42.82 401 LEU B O 1
ATOM 6442 N N . ALA B 1 405 ? 20.784 -67.154 109.258 1.00 41.13 402 ALA B N 1
ATOM 6443 C CA . ALA B 1 405 ? 19.803 -66.648 108.295 1.00 42.44 402 ALA B CA 1
ATOM 6444 C C . ALA B 1 405 ? 19.912 -67.482 107.032 1.00 48.06 402 ALA B C 1
ATOM 6445 O O . ALA B 1 405 ? 18.909 -67.972 106.514 1.00 43.83 402 ALA B O 1
ATOM 6447 N N . GLU B 1 406 ? 21.157 -67.654 106.571 1.00 46.83 403 GLU B N 1
ATOM 6448 C CA . GLU B 1 406 ? 21.473 -68.435 105.389 1.00 45.06 403 GLU B CA 1
ATOM 6449 C C . GLU B 1 406 ? 21.191 -69.955 105.516 1.00 49.20 403 GLU B C 1
ATOM 6450 O O . GLU B 1 406 ? 20.755 -70.610 104.544 1.00 46.01 403 GLU B O 1
ATOM 6456 N N . LYS B 1 407 ? 21.435 -70.529 106.689 1.00 52.15 404 LYS B N 1
ATOM 6457 C CA . LYS B 1 407 ? 21.003 -71.908 106.901 1.00 59.99 404 LYS B CA 1
ATOM 6458 C C . LYS B 1 407 ? 19.457 -72.003 106.801 1.00 43.15 404 LYS B C 1
ATOM 6459 O O . LYS B 1 407 ? 18.898 -72.892 106.116 1.00 41.37 404 LYS B O 1
ATOM 6465 N N . ILE B 1 408 ? 18.768 -71.033 107.395 1.00 34.32 405 ILE B N 1
ATOM 6466 C CA . ILE B 1 408 ? 17.313 -71.001 107.229 1.00 40.86 405 ILE B CA 1
ATOM 6467 C C . ILE B 1 408 ? 16.882 -70.878 105.750 1.00 46.93 405 ILE B C 1
ATOM 6468 O O . ILE B 1 408 ? 16.109 -71.711 105.240 1.00 45.79 405 ILE B O 1
ATOM 6473 N N . TYR B 1 409 ? 17.397 -69.853 105.061 1.00 46.40 406 TYR B N 1
ATOM 6474 C CA . TYR B 1 409 ? 17.073 -69.629 103.651 1.00 43.63 406 TYR B CA 1
ATOM 6475 C C . TYR B 1 409 ? 17.354 -70.871 102.809 1.00 40.58 406 TYR B C 1
ATOM 6476 O O . TYR B 1 409 ? 16.537 -71.251 101.971 1.00 36.48 406 TYR B O 1
ATOM 6485 N N . ASN B 1 410 ? 18.475 -71.527 103.084 1.00 40.06 407 ASN B N 1
ATOM 6486 C CA . ASN B 1 410 ? 18.874 -72.705 102.334 1.00 46.29 407 ASN B CA 1
ATOM 6487 C C . ASN B 1 410 ? 17.898 -73.847 102.548 1.00 45.56 407 ASN B C 1
ATOM 6488 O O . ASN B 1 410 ? 17.657 -74.656 101.636 1.00 44.26 407 ASN B O 1
ATOM 6493 N N . ALA B 1 411 ? 17.352 -73.931 103.755 1.00 40.55 408 ALA B N 1
ATOM 6494 C CA . ALA B 1 411 ? 16.356 -74.952 104.046 1.00 37.23 408 ALA B CA 1
ATOM 6495 C C . ALA B 1 411 ? 15.050 -74.694 103.281 1.00 42.02 408 ALA B C 1
ATOM 6496 O O . ALA B 1 411 ? 14.440 -75.637 102.750 1.00 39.92 408 ALA B O 1
ATOM 6506 N N . LYS B 1 413 ? 14.664 -73.126 100.501 1.00 46.09 410 LYS B N 1
ATOM 6507 C CA . LYS B 1 413 ? 14.895 -73.306 99.055 1.00 51.05 410 LYS B CA 1
ATOM 6508 C C . LYS B 1 413 ? 15.021 -74.783 98.691 1.00 44.07 410 LYS B C 1
ATOM 6509 O O . LYS B 1 413 ? 14.407 -75.233 97.729 1.00 42.42 410 LYS B O 1
ATOM 6515 N N . SER B 1 414 ? 15.752 -75.551 99.500 1.00 43.66 411 SER B N 1
ATOM 6516 C CA . SER B 1 414 ? 15.821 -77.001 99.311 1.00 44.66 411 SER B CA 1
ATOM 6517 C C . SER B 1 414 ? 14.482 -77.696 99.239 1.00 44.96 411 SER B C 1
ATOM 6518 O O . SER B 1 414 ? 14.377 -78.724 98.594 1.00 41.01 411 SER B O 1
ATOM 6521 N N . LEU B 1 415 ? 13.499 -77.196 100.004 1.00 51.44 412 LEU B N 1
ATOM 6522 C CA . LEU B 1 415 ? 12.164 -77.771 100.085 1.00 44.39 412 LEU B CA 1
ATOM 6523 C C . LEU B 1 415 ? 11.156 -77.083 99.168 1.00 46.29 412 LEU B C 1
ATOM 6524 O O . LEU B 1 415 ? 9.975 -77.427 99.170 1.00 47.00 412 LEU B O 1
ATOM 6529 N N . GLY B 1 416 ? 11.590 -76.046 98.474 1.00 40.80 413 GLY B N 1
ATOM 6530 C CA . GLY B 1 416 ? 10.812 -75.461 97.396 1.00 39.66 413 GLY B CA 1
ATOM 6531 C C . GLY B 1 416 ? 9.710 -74.620 97.938 1.00 37.33 413 GLY B C 1
ATOM 6532 O O . GLY B 1 416 ? 8.607 -74.583 97.407 1.00 29.80 413 GLY B O 1
ATOM 6533 N N . LYS B 1 417 ? 10.015 -74.016 99.079 1.00 40.30 414 LYS B N 1
ATOM 6534 C CA . LYS B 1 417 ? 9.114 -73.133 99.814 1.00 42.93 414 LYS B CA 1
ATOM 6535 C C . LYS B 1 417 ? 9.305 -71.623 99.711 1.00 51.06 414 LYS B C 1
ATOM 6536 O O . LYS B 1 417 ? 8.801 -70.915 100.588 1.00 50.74 414 LYS B O 1
ATOM 6542 N N . LEU B 1 418 ? 10.189 -71.167 98.820 1.00 51.29 415 LEU B N 1
ATOM 6543 C CA . LEU B 1 418 ? 10.496 -69.725 98.641 1.00 58.98 415 LEU B CA 1
ATOM 6544 C C . LEU B 1 418 ? 11.897 -69.281 99.106 1.00 61.31 415 LEU B C 1
ATOM 6545 O O . LEU B 1 418 ? 12.924 -69.608 98.513 1.00 61.56 415 LEU B O 1
ATOM 6550 N N . THR C 1 5 ? -43.983 -28.379 82.965 1.00 61.91 2 THR C N 1
ATOM 6551 C CA . THR C 1 5 ? -43.710 -28.863 84.325 1.00 64.49 2 THR C CA 1
ATOM 6552 C C . THR C 1 5 ? -42.440 -28.229 84.948 1.00 73.31 2 THR C C 1
ATOM 6553 O O . THR C 1 5 ? -41.311 -28.595 84.607 1.00 73.33 2 THR C O 1
ATOM 6557 N N . SER C 1 6 ? -42.648 -27.280 85.863 1.00 67.78 3 SER C N 1
ATOM 6558 C CA . SER C 1 6 ? -41.594 -26.370 86.326 1.00 59.17 3 SER C CA 1
ATOM 6559 C C . SER C 1 6 ? -41.754 -26.131 87.814 1.00 56.96 3 SER C C 1
ATOM 6560 O O . SER C 1 6 ? -42.873 -25.977 88.278 1.00 58.50 3 SER C O 1
ATOM 6563 N N . VAL C 1 7 ? -40.663 -26.224 88.573 1.00 52.08 4 VAL C N 1
ATOM 6564 C CA . VAL C 1 7 ? -40.624 -25.734 89.962 1.00 43.45 4 VAL C CA 1
ATOM 6565 C C . VAL C 1 7 ? -39.933 -24.351 90.170 1.00 54.11 4 VAL C C 1
ATOM 6566 O O . VAL C 1 7 ? -39.870 -23.831 91.284 1.00 54.01 4 VAL C O 1
ATOM 6570 N N . ALA C 1 8 ? -39.404 -23.761 89.106 1.00 48.47 5 ALA C N 1
ATOM 6571 C CA . ALA C 1 8 ? -38.673 -22.494 89.218 1.00 46.23 5 ALA C CA 1
ATOM 6572 C C . ALA C 1 8 ? -39.537 -21.297 89.637 1.00 41.13 5 ALA C C 1
ATOM 6573 O O . ALA C 1 8 ? -40.748 -21.303 89.489 1.00 47.07 5 ALA C O 1
ATOM 6575 N N . ALA C 1 9 ? -38.895 -20.246 90.124 1.00 35.57 6 ALA C N 1
ATOM 6576 C CA . ALA C 1 9 ? -39.599 -19.025 90.511 1.00 39.53 6 ALA C CA 1
ATOM 6577 C C . ALA C 1 9 ? -40.300 -18.358 89.313 1.00 40.08 6 ALA C C 1
ATOM 6578 O O . ALA C 1 9 ? -39.915 -18.552 88.183 1.00 40.27 6 ALA C O 1
ATOM 6580 N N . LYS C 1 10 ? -41.324 -17.558 89.574 1.00 46.90 7 LYS C N 1
ATOM 6581 C CA . LYS C 1 10 ? -42.154 -16.997 88.521 1.00 49.48 7 LYS C CA 1
ATOM 6582 C C . LYS C 1 10 ? -41.333 -16.371 87.370 1.00 48.44 7 LYS C C 1
ATOM 6583 O O . LYS C 1 10 ? -41.561 -16.685 86.198 1.00 42.80 7 LYS C O 1
ATOM 6589 N N A HIS C 1 11 ? -40.398 -15.486 87.689 0.43 50.58 8 HIS C N 1
ATOM 6590 N N B HIS C 1 11 ? -40.372 -15.532 87.729 0.57 50.19 8 HIS C N 1
ATOM 6591 C CA A HIS C 1 11 ? -39.649 -14.834 86.616 0.43 55.31 8 HIS C CA 1
ATOM 6592 C CA B HIS C 1 11 ? -39.574 -14.787 86.754 0.57 55.52 8 HIS C CA 1
ATOM 6593 C C A HIS C 1 11 ? -38.742 -15.813 85.870 0.43 56.11 8 HIS C C 1
ATOM 6594 C C B HIS C 1 11 ? -38.506 -15.627 86.028 0.57 56.14 8 HIS C C 1
ATOM 6595 O O A HIS C 1 11 ? -38.556 -15.687 84.661 0.43 58.41 8 HIS C O 1
ATOM 6596 O O B HIS C 1 11 ? -37.973 -15.225 84.990 0.57 57.88 8 HIS C O 1
ATOM 6609 N N . ALA C 1 12 ? -38.183 -16.787 86.583 1.00 53.71 9 ALA C N 1
ATOM 6610 C CA . ALA C 1 12 ? -37.196 -17.659 85.959 1.00 53.49 9 ALA C CA 1
ATOM 6611 C C . ALA C 1 12 ? -37.780 -18.730 85.011 1.00 47.20 9 ALA C C 1
ATOM 6612 O O . ALA C 1 12 ? -37.030 -19.353 84.262 1.00 49.73 9 ALA C O 1
ATOM 6614 N N . LYS C 1 13 ? -39.098 -18.894 85.019 1.00 42.32 10 LYS C N 1
ATOM 6615 C CA . LYS C 1 13 ? -39.807 -20.004 84.307 1.00 54.00 10 LYS C CA 1
ATOM 6616 C C . LYS C 1 13 ? -39.451 -20.294 82.835 1.00 59.51 10 LYS C C 1
ATOM 6617 O O . LYS C 1 13 ? -39.382 -21.456 82.425 1.00 71.04 10 LYS C O 1
ATOM 6623 N N . GLY C 1 14 ? -39.254 -19.269 82.029 1.00 51.16 11 GLY C N 1
ATOM 6624 C CA . GLY C 1 14 ? -39.033 -19.534 80.615 1.00 61.14 11 GLY C CA 1
ATOM 6625 C C . GLY C 1 14 ? -37.606 -19.411 80.113 1.00 58.54 11 GLY C C 1
ATOM 6626 O O . GLY C 1 14 ? -37.347 -19.565 78.938 1.00 54.89 11 GLY C O 1
ATOM 6627 N N . LYS C 1 15 ? -36.669 -19.150 81.007 1.00 59.86 12 LYS C N 1
ATOM 6628 C CA . LYS C 1 15 ? -35.303 -18.858 80.592 1.00 58.81 12 LYS C CA 1
ATOM 6629 C C . LYS C 1 15 ? -34.644 -20.008 79.841 1.00 60.38 12 LYS C C 1
ATOM 6630 O O . LYS C 1 15 ? -34.660 -21.160 80.295 1.00 59.26 12 LYS C O 1
ATOM 6636 N N . LYS C 1 16 ? -34.153 -19.691 78.647 1.00 59.85 13 LYS C N 1
ATOM 6637 C CA . LYS C 1 16 ? -33.178 -20.507 77.952 1.00 62.44 13 LYS C CA 1
ATOM 6638 C C . LYS C 1 16 ? -32.286 -19.578 77.146 1.00 68.31 13 LYS C C 1
ATOM 6639 O O . LYS C 1 16 ? -32.805 -18.770 76.355 1.00 68.13 13 LYS C O 1
ATOM 6645 N N . LEU C 1 17 ? -30.965 -19.761 77.257 1.00 64.33 14 LEU C N 1
ATOM 6646 C CA . LEU C 1 17 ? -29.998 -19.041 76.423 1.00 61.97 14 LEU C CA 1
ATOM 6647 C C . LEU C 1 17 ? -29.895 -19.647 75.024 1.00 69.34 14 LEU C C 1
ATOM 6648 O O . LEU C 1 17 ? -29.672 -20.849 74.882 1.00 69.33 14 LEU C O 1
ATOM 6653 N N . LYS C 1 18 ? -30.044 -18.817 73.997 1.00 73.71 15 LYS C N 1
ATOM 6654 C CA . LYS C 1 18 ? -29.579 -19.187 72.672 1.00 92.35 15 LYS C CA 1
ATOM 6655 C C . LYS C 1 18 ? -28.171 -18.603 72.556 1.00 99.61 15 LYS C C 1
ATOM 6656 O O . LYS C 1 18 ? -28.014 -17.382 72.463 1.00 105.11 15 LYS C O 1
ATOM 6662 N N . ASP C 1 19 ? -27.132 -19.429 72.549 1.00 99.57 16 ASP C N 1
ATOM 6663 C CA . ASP C 1 19 ? -25.806 -18.817 72.475 1.00 101.85 16 ASP C CA 1
ATOM 6664 C C . ASP C 1 19 ? -25.145 -19.107 71.139 1.00 97.56 16 ASP C C 1
ATOM 6665 O O . ASP C 1 19 ? -24.685 -20.217 70.862 1.00 98.53 16 ASP C O 1
ATOM 6670 N N . VAL C 1 20 ? -25.087 -18.065 70.324 1.00 92.65 17 VAL C N 1
ATOM 6671 C CA . VAL C 1 20 ? -24.525 -18.162 68.992 1.00 88.13 17 VAL C CA 1
ATOM 6672 C C . VAL C 1 20 ? -23.001 -18.139 69.104 1.00 85.62 17 VAL C C 1
ATOM 6673 O O . VAL C 1 20 ? -22.298 -18.912 68.447 1.00 84.11 17 VAL C O 1
ATOM 6677 N N . ILE C 1 21 ? -22.495 -17.267 69.971 1.00 78.59 18 ILE C N 1
ATOM 6678 C CA . ILE C 1 21 ? -21.064 -17.104 70.094 1.00 74.73 18 ILE C CA 1
ATOM 6679 C C . ILE C 1 21 ? -20.346 -18.448 70.316 1.00 74.36 18 ILE C C 1
ATOM 6680 O O . ILE C 1 21 ? -19.422 -18.776 69.575 1.00 76.58 18 ILE C O 1
ATOM 6685 N N . PHE C 1 22 ? -20.785 -19.252 71.279 1.00 77.70 19 PHE C N 1
ATOM 6686 C CA . PHE C 1 22 ? -19.997 -20.431 71.679 1.00 81.35 19 PHE C CA 1
ATOM 6687 C C . PHE C 1 22 ? -20.067 -21.705 70.796 1.00 83.86 19 PHE C C 1
ATOM 6688 O O . PHE C 1 22 ? -19.027 -22.339 70.570 1.00 82.01 19 PHE C O 1
ATOM 6696 N N . VAL C 1 23 ? -21.251 -22.083 70.296 1.00 81.35 20 VAL C N 1
ATOM 6697 C CA . VAL C 1 23 ? -21.310 -23.236 69.402 1.00 75.57 20 VAL C CA 1
ATOM 6698 C C . VAL C 1 23 ? -20.594 -22.879 68.124 1.00 80.43 20 VAL C C 1
ATOM 6699 O O . VAL C 1 23 ? -19.777 -23.640 67.609 1.00 81.72 20 VAL C O 1
ATOM 6703 N N . THR C 1 24 ? -20.893 -21.693 67.619 1.00 80.79 21 THR C N 1
ATOM 6704 C CA . THR C 1 24 ? -20.307 -21.262 66.368 1.00 74.91 21 THR C CA 1
ATOM 6705 C C . THR C 1 24 ? -18.794 -21.336 66.425 1.00 76.39 21 THR C C 1
ATOM 6706 O O . THR C 1 24 ? -18.133 -21.564 65.414 1.00 79.00 21 THR C O 1
ATOM 6710 N N . ALA C 1 25 ? -18.238 -21.152 67.612 1.00 79.42 22 ALA C N 1
ATOM 6711 C CA . ALA C 1 25 ? -16.798 -21.277 67.756 1.00 84.77 22 ALA C CA 1
ATOM 6712 C C . ALA C 1 25 ? -16.428 -22.750 67.719 1.00 84.32 22 ALA C C 1
ATOM 6713 O O . ALA C 1 25 ? -15.366 -23.127 67.230 1.00 78.55 22 ALA C O 1
ATOM 6715 N N . GLY C 1 26 ? -17.324 -23.576 68.245 1.00 84.80 23 GLY C N 1
ATOM 6716 C CA . GLY C 1 26 ? -17.118 -25.008 68.291 1.00 85.95 23 GLY C CA 1
ATOM 6717 C C . GLY C 1 26 ? -16.987 -25.709 66.950 1.00 82.20 23 GLY C C 1
ATOM 6718 O O . GLY C 1 26 ? -16.097 -26.535 66.788 1.00 80.83 23 GLY C O 1
ATOM 6719 N N . GLN C 1 27 ? -17.873 -25.428 66.002 1.00 85.53 24 GLN C N 1
ATOM 6720 C CA . GLN C 1 27 ? -17.757 -26.070 64.691 1.00 97.92 24 GLN C CA 1
ATOM 6721 C C . GLN C 1 27 ? -16.528 -25.554 63.957 1.00 100.45 24 GLN C C 1
ATOM 6722 O O . GLN C 1 27 ? -15.975 -26.226 63.078 1.00 96.05 24 GLN C O 1
ATOM 6728 N N . ALA C 1 28 ? -16.114 -24.348 64.332 1.00 106.67 25 ALA C N 1
ATOM 6729 C CA . ALA C 1 28 ? -14.868 -23.764 63.847 1.00 111.64 25 ALA C CA 1
ATOM 6730 C C . ALA C 1 28 ? -13.672 -24.661 64.162 1.00 110.30 25 ALA C C 1
ATOM 6731 O O . ALA C 1 28 ? -13.017 -25.179 63.255 1.00 105.97 25 ALA C O 1
ATOM 6733 N N . GLN C 1 29 ? -13.386 -24.828 65.451 1.00 112.11 26 GLN C N 1
ATOM 6734 C CA . GLN C 1 29 ? -12.283 -25.677 65.883 1.00 114.37 26 GLN C CA 1
ATOM 6735 C C . GLN C 1 29 ? -12.519 -27.133 65.473 1.00 115.52 26 GLN C C 1
ATOM 6736 O O . GLN C 1 29 ? -11.566 -27.898 65.296 1.00 116.06 26 GLN C O 1
ATOM 6742 N N . ALA C 1 30 ? -13.790 -27.498 65.302 1.00 113.64 27 ALA C N 1
ATOM 6743 C CA . ALA C 1 30 ? -14.159 -28.827 64.811 1.00 111.49 27 ALA C CA 1
ATOM 6744 C C . ALA C 1 30 ? -13.713 -29.033 63.362 1.00 110.27 27 ALA C C 1
ATOM 6745 O O . ALA C 1 30 ? -13.218 -30.101 63.011 1.00 110.16 27 ALA C O 1
ATOM 6747 N N . ASP C 1 31 ? -13.884 -28.011 62.526 1.00 109.09 28 ASP C N 1
ATOM 6748 C CA . ASP C 1 31 ? -13.390 -28.063 61.145 1.00 109.22 28 ASP C CA 1
ATOM 6749 C C . ASP C 1 31 ? -11.868 -27.942 61.097 1.00 108.09 28 ASP C C 1
ATOM 6750 O O . ASP C 1 31 ? -11.235 -28.426 60.161 1.00 105.59 28 ASP C O 1
ATOM 6755 N N . ALA C 1 32 ? -11.292 -27.295 62.109 1.00 111.42 29 ALA C N 1
ATOM 6756 C CA . ALA C 1 32 ? -9.838 -27.113 62.194 1.00 115.20 29 ALA C CA 1
ATOM 6757 C C . ALA C 1 32 ? -9.047 -28.230 62.885 1.00 115.86 29 ALA C C 1
ATOM 6758 O O . ALA C 1 32 ? -7.819 -28.231 62.825 1.00 116.31 29 ALA C O 1
ATOM 6760 N N . LYS C 1 33 ? -9.707 -29.137 63.598 1.00 114.25 30 LYS C N 1
ATOM 6761 C CA . LYS C 1 33 ? -8.969 -30.296 64.083 1.00 111.93 30 LYS C CA 1
ATOM 6762 C C . LYS C 1 33 ? -8.783 -31.376 63.014 1.00 115.12 30 LYS C C 1
ATOM 6763 O O . LYS C 1 33 ? -7.666 -31.837 62.778 1.00 114.59 30 LYS C O 1
ATOM 6769 N N . GLU C 1 34 ? -9.876 -31.755 62.355 1.00 116.68 31 GLU C N 1
ATOM 6770 C CA . GLU C 1 34 ? -9.851 -32.886 61.434 1.00 118.41 31 GLU C CA 1
ATOM 6771 C C . GLU C 1 34 ? -9.296 -32.559 60.049 1.00 121.69 31 GLU C C 1
ATOM 6772 O O . GLU C 1 34 ? -8.518 -33.336 59.504 1.00 122.85 31 GLU C O 1
ATOM 6778 N N . ASN C 1 35 ? -9.686 -31.414 59.489 1.00 124.31 32 ASN C N 1
ATOM 6779 C CA . ASN C 1 35 ? -9.297 -31.054 58.116 1.00 129.28 32 ASN C CA 1
ATOM 6780 C C . ASN C 1 35 ? -8.047 -30.155 57.975 1.00 127.03 32 ASN C C 1
ATOM 6781 O O . ASN C 1 35 ? -7.669 -29.766 56.862 1.00 127.25 32 ASN C O 1
ATOM 6786 N N . GLY C 1 36 ? -7.407 -29.848 59.103 1.00 124.36 33 GLY C N 1
ATOM 6787 C CA . GLY C 1 36 ? -6.230 -28.987 59.135 1.00 122.21 33 GLY C CA 1
ATOM 6788 C C . GLY C 1 36 ? -6.602 -27.543 59.431 1.00 118.98 33 GLY C C 1
ATOM 6789 O O . GLY C 1 36 ? -7.677 -27.091 59.045 1.00 119.72 33 GLY C O 1
ATOM 6790 N N . ARG C 1 37 ? -5.724 -26.803 60.099 1.00 116.10 34 ARG C N 1
ATOM 6791 C CA . ARG C 1 37 ? -6.089 -25.449 60.525 1.00 115.82 34 ARG C CA 1
ATOM 6792 C C . ARG C 1 37 ? -6.181 -24.421 59.394 1.00 119.34 34 ARG C C 1
ATOM 6793 O O . ARG C 1 37 ? -7.076 -23.573 59.393 1.00 118.73 34 ARG C O 1
ATOM 6801 N N . GLU C 1 38 ? -5.251 -24.484 58.443 1.00 122.24 35 GLU C N 1
ATOM 6802 C CA . GLU C 1 38 ? -5.107 -23.415 57.448 1.00 122.21 35 GLU C CA 1
ATOM 6803 C C . GLU C 1 38 ? -6.128 -23.449 56.301 1.00 121.34 35 GLU C C 1
ATOM 6804 O O . GLU C 1 38 ? -6.152 -22.535 55.471 1.00 121.37 35 GLU C O 1
ATOM 6810 N N . ASN C 1 39 ? -6.956 -24.492 56.241 1.00 118.52 36 ASN C N 1
ATOM 6811 C CA . ASN C 1 39 ? -8.123 -24.460 55.359 1.00 113.73 36 ASN C CA 1
ATOM 6812 C C . ASN C 1 39 ? -9.367 -23.966 56.134 1.00 107.48 36 ASN C C 1
ATOM 6813 O O . ASN C 1 39 ? -10.469 -23.923 55.585 1.00 106.42 36 ASN C O 1
ATOM 6818 N N . VAL C 1 40 ? -9.175 -23.577 57.401 1.00 104.69 37 VAL C N 1
ATOM 6819 C CA . VAL C 1 40 ? -10.225 -22.900 58.199 1.00 99.67 37 VAL C CA 1
ATOM 6820 C C . VAL C 1 40 ? -9.789 -21.534 58.741 1.00 91.46 37 VAL C C 1
ATOM 6821 O O . VAL C 1 40 ? -8.713 -21.402 59.340 1.00 90.04 37 VAL C O 1
ATOM 6825 N N . VAL C 1 41 ? -10.629 -20.526 58.517 1.00 84.91 38 VAL C N 1
ATOM 6826 C CA . VAL C 1 41 ? -10.411 -19.197 59.082 1.00 82.88 38 VAL C CA 1
ATOM 6827 C C . VAL C 1 41 ? -11.365 -19.039 60.242 1.00 85.16 38 VAL C C 1
ATOM 6828 O O . VAL C 1 41 ? -12.575 -19.234 60.080 1.00 84.08 38 VAL C O 1
ATOM 6832 N N . ASN C 1 42 ? -10.828 -18.668 61.404 1.00 84.72 39 ASN C N 1
ATOM 6833 C CA . ASN C 1 42 ? -11.632 -18.608 62.623 1.00 83.77 39 ASN C CA 1
ATOM 6834 C C . ASN C 1 42 ? -11.887 -17.161 63.050 1.00 78.72 39 ASN C C 1
ATOM 6835 O O . ASN C 1 42 ? -11.029 -16.503 63.648 1.00 76.09 39 ASN C O 1
ATOM 6840 N N . GLY C 1 43 ? -13.115 -16.719 62.800 1.00 74.70 40 GLY C N 1
ATOM 6841 C CA . GLY C 1 43 ? -13.538 -15.356 63.045 1.00 72.57 40 GLY C CA 1
ATOM 6842 C C . GLY C 1 43 ? -14.472 -15.259 64.238 1.00 64.67 40 GLY C C 1
ATOM 6843 O O . GLY C 1 43 ? -15.250 -14.315 64.343 1.00 70.02 40 GLY C O 1
ATOM 6844 N N . THR C 1 44 ? -14.449 -16.263 65.105 1.00 56.31 41 THR C N 1
ATOM 6845 C CA . THR C 1 44 ? -15.426 -16.328 66.187 1.00 53.85 41 THR C CA 1
ATOM 6846 C C . THR C 1 44 ? -15.064 -15.548 67.474 1.00 56.14 41 THR C C 1
ATOM 6847 O O . THR C 1 44 ? -15.592 -14.464 67.703 1.00 57.92 41 THR C O 1
ATOM 6851 N N . LEU C 1 45 ? -14.122 -16.068 68.267 1.00 60.62 42 LEU C N 1
ATOM 6852 C CA . LEU C 1 45 ? -13.934 -15.661 69.681 1.00 58.14 42 LEU C CA 1
ATOM 6853 C C . LEU C 1 45 ? -12.884 -14.576 69.906 1.00 57.91 42 LEU C C 1
ATOM 6854 O O . LEU C 1 45 ? -11.847 -14.567 69.261 1.00 69.49 42 LEU C O 1
ATOM 6859 N N . GLY C 1 46 ? -13.110 -13.726 70.894 1.00 58.33 43 GLY C N 1
ATOM 6860 C CA . GLY C 1 46 ? -12.353 -12.500 71.101 1.00 57.50 43 GLY C CA 1
ATOM 6861 C C . GLY C 1 46 ? -10.933 -12.696 71.612 1.00 65.07 43 GLY C C 1
ATOM 6862 O O . GLY C 1 46 ? -10.356 -11.779 72.176 1.00 76.09 43 GLY C O 1
ATOM 6863 N N . ALA C 1 47 ? -10.411 -13.914 71.508 1.00 61.06 44 ALA C N 1
ATOM 6864 C CA . ALA C 1 47 ? -9.035 -14.231 71.906 1.00 59.72 44 ALA C CA 1
ATOM 6865 C C . ALA C 1 47 ? -7.933 -14.063 70.820 1.00 69.30 44 ALA C C 1
ATOM 6866 O O . ALA C 1 47 ? -8.061 -14.550 69.692 1.00 69.94 44 ALA C O 1
ATOM 6868 N N . ILE C 1 48 ? -6.841 -13.390 71.178 1.00 64.70 45 ILE C N 1
ATOM 6869 C CA . ILE C 1 48 ? -5.719 -13.173 70.261 1.00 53.65 45 ILE C CA 1
ATOM 6870 C C . ILE C 1 48 ? -4.999 -14.488 69.964 1.00 56.50 45 ILE C C 1
ATOM 6871 O O . ILE C 1 48 ? -4.586 -15.189 70.886 1.00 61.43 45 ILE C O 1
ATOM 6876 N N . HIS C 1 49 ? -4.857 -14.816 68.680 1.00 50.43 46 HIS C N 1
ATOM 6877 C CA . HIS C 1 49 ? -4.013 -15.919 68.202 1.00 56.01 46 HIS C CA 1
ATOM 6878 C C . HIS C 1 49 ? -2.986 -15.292 67.248 1.00 57.99 46 HIS C C 1
ATOM 6879 O O . HIS C 1 49 ? -3.311 -14.350 66.502 1.00 54.44 46 HIS C O 1
ATOM 6886 N N . ASP C 1 50 ? -1.749 -15.785 67.265 1.00 58.22 47 ASP C N 1
ATOM 6887 C CA . ASP C 1 50 ? -0.692 -15.166 66.459 1.00 65.61 47 ASP C CA 1
ATOM 6888 C C . ASP C 1 50 ? -0.707 -15.552 64.980 1.00 69.00 47 ASP C C 1
ATOM 6889 O O . ASP C 1 50 ? -1.560 -16.336 64.526 1.00 62.46 47 ASP C O 1
ATOM 6894 N N . GLU C 1 51 ? 0.252 -14.995 64.240 1.00 76.52 48 GLU C N 1
ATOM 6895 C CA . GLU C 1 51 ? 0.361 -15.223 62.797 1.00 80.30 48 GLU C CA 1
ATOM 6896 C C . GLU C 1 51 ? 0.374 -16.710 62.461 1.00 80.62 48 GLU C C 1
ATOM 6897 O O . GLU C 1 51 ? -0.092 -17.105 61.404 1.00 85.04 48 GLU C O 1
ATOM 6903 N N . GLU C 1 52 ? 0.884 -17.535 63.364 1.00 81.94 49 GLU C N 1
ATOM 6904 C CA . GLU C 1 52 ? 0.878 -18.974 63.135 1.00 85.64 49 GLU C CA 1
ATOM 6905 C C . GLU C 1 52 ? -0.296 -19.724 63.759 1.00 82.76 49 GLU C C 1
ATOM 6906 O O . GLU C 1 52 ? -0.350 -20.943 63.665 1.00 86.85 49 GLU C O 1
ATOM 6912 N N . GLY C 1 53 ? -1.215 -19.012 64.416 1.00 83.04 50 GLY C N 1
ATOM 6913 C CA . GLY C 1 53 ? -2.452 -19.615 64.905 1.00 73.86 50 GLY C CA 1
ATOM 6914 C C . GLY C 1 53 ? -2.599 -19.940 66.382 1.00 73.26 50 GLY C C 1
ATOM 6915 O O . GLY C 1 53 ? -3.715 -20.144 66.875 1.00 67.37 50 GLY C O 1
ATOM 6916 N N . ASN C 1 54 ? -1.487 -19.996 67.104 1.00 76.20 51 ASN C N 1
ATOM 6917 C CA . ASN C 1 54 ? -1.538 -20.331 68.532 1.00 78.11 51 ASN C CA 1
ATOM 6918 C C . ASN C 1 54 ? -2.131 -19.206 69.358 1.00 71.69 51 ASN C C 1
ATOM 6919 O O . ASN C 1 54 ? -1.876 -18.037 69.071 1.00 68.05 51 ASN C O 1
ATOM 6924 N N . LEU C 1 55 ? -2.917 -19.558 70.377 1.00 70.64 52 LEU C N 1
ATOM 6925 C CA . LEU C 1 55 ? -3.418 -18.565 71.345 1.00 77.33 52 LEU C CA 1
ATOM 6926 C C . LEU C 1 55 ? -2.266 -17.863 72.081 1.00 80.56 52 LEU C C 1
ATOM 6927 O O . LEU C 1 55 ? -1.274 -18.494 72.487 1.00 86.51 52 LEU C O 1
ATOM 6932 N N . VAL C 1 56 ? -2.375 -16.548 72.211 1.00 72.34 53 VAL C N 1
ATOM 6933 C CA . VAL C 1 56 ? -1.315 -15.781 72.838 1.00 63.15 53 VAL C CA 1
ATOM 6934 C C . VAL C 1 56 ? -1.557 -15.705 74.333 1.00 60.39 53 VAL C C 1
ATOM 6935 O O . VAL C 1 56 ? -2.611 -15.218 74.785 1.00 57.28 53 VAL C O 1
ATOM 6939 N N . PHE C 1 57 ? -0.590 -16.209 75.094 1.00 56.67 54 PHE C N 1
ATOM 6940 C CA . PHE C 1 57 ? -0.538 -15.944 76.525 1.00 46.90 54 PHE C CA 1
ATOM 6941 C C . PHE C 1 57 ? 0.684 -15.080 76.608 1.00 46.27 54 PHE C C 1
ATOM 6942 O O . PHE C 1 57 ? 1.790 -15.588 76.465 1.00 53.09 54 PHE C O 1
ATOM 6950 N N . LEU C 1 58 ? 0.520 -13.778 76.847 1.00 42.59 55 LEU C N 1
ATOM 6951 C CA . LEU C 1 58 ? 1.690 -12.913 76.846 1.00 44.73 55 LEU C CA 1
ATOM 6952 C C . LEU C 1 58 ? 2.732 -13.511 77.795 1.00 52.54 55 LEU C C 1
ATOM 6953 O O . LEU C 1 58 ? 2.432 -13.790 78.960 1.00 55.96 55 LEU C O 1
ATOM 6958 N N . LYS C 1 59 ? 3.963 -13.688 77.308 1.00 52.73 56 LYS C N 1
ATOM 6959 C CA . LYS C 1 59 ? 5.026 -14.366 78.073 1.00 49.27 56 LYS C CA 1
ATOM 6960 C C . LYS C 1 59 ? 5.543 -13.649 79.359 1.00 57.23 56 LYS C C 1
ATOM 6961 O O . LYS C 1 59 ? 6.060 -14.313 80.266 1.00 55.75 56 LYS C O 1
ATOM 6967 N N . THR C 1 60 ? 5.411 -12.319 79.432 1.00 53.49 57 THR C N 1
ATOM 6968 C CA . THR C 1 60 ? 5.628 -11.588 80.674 1.00 52.55 57 THR C CA 1
ATOM 6969 C C . THR C 1 60 ? 4.555 -11.973 81.739 1.00 44.21 57 THR C C 1
ATOM 6970 O O . THR C 1 60 ? 4.901 -12.230 82.866 1.00 48.13 57 THR C O 1
ATOM 6974 N N . VAL C 1 61 ? 3.290 -12.031 81.352 1.00 36.00 58 VAL C N 1
ATOM 6975 C CA . VAL C 1 61 ? 2.213 -12.371 82.239 1.00 42.47 58 VAL C CA 1
ATOM 6976 C C . VAL C 1 61 ? 2.336 -13.809 82.708 1.00 43.92 58 VAL C C 1
ATOM 6977 O O . VAL C 1 61 ? 2.239 -14.083 83.881 1.00 46.82 58 VAL C O 1
ATOM 6981 N N . LYS C 1 62 ? 2.608 -14.705 81.788 1.00 51.54 59 LYS C N 1
ATOM 6982 C CA . LYS C 1 62 ? 2.648 -16.117 82.097 1.00 54.15 59 LYS C CA 1
ATOM 6983 C C . LYS C 1 62 ? 3.835 -16.409 83.020 1.00 56.22 59 LYS C C 1
ATOM 6984 O O . LYS C 1 62 ? 3.718 -17.151 83.987 1.00 61.14 59 LYS C O 1
ATOM 6990 N N . GLU C 1 63 ? 4.974 -15.802 82.737 1.00 47.53 60 GLU C N 1
ATOM 6991 C CA . GLU C 1 63 ? 6.140 -15.956 83.596 1.00 53.48 60 GLU C CA 1
ATOM 6992 C C . GLU C 1 63 ? 5.903 -15.520 85.047 1.00 48.73 60 GLU C C 1
ATOM 6993 O O . GLU C 1 63 ? 6.389 -16.180 85.948 1.00 50.73 60 GLU C O 1
ATOM 6999 N N . GLU C 1 64 ? 5.241 -14.383 85.260 1.00 44.62 61 GLU C N 1
ATOM 7000 C CA . GLU C 1 64 ? 4.889 -13.913 86.625 1.00 48.44 61 GLU C CA 1
ATOM 7001 C C . GLU C 1 64 ? 3.966 -14.941 87.249 1.00 46.60 61 GLU C C 1
ATOM 7002 O O . GLU C 1 64 ? 4.276 -15.529 88.270 1.00 45.21 61 GLU C O 1
ATOM 7008 N N . TYR C 1 65 ? 2.870 -15.195 86.549 1.00 45.11 62 TYR C N 1
ATOM 7009 C CA . TYR C 1 65 ? 1.819 -16.117 86.965 1.00 50.85 62 TYR C CA 1
ATOM 7010 C C . TYR C 1 65 ? 2.309 -17.527 87.366 1.00 50.11 62 TYR C C 1
ATOM 7011 O O . TYR C 1 65 ? 1.826 -18.101 88.364 1.00 53.21 62 TYR C O 1
ATOM 7020 N N . LEU C 1 66 ? 3.273 -18.068 86.630 1.00 39.99 63 LEU C N 1
ATOM 7021 C CA . LEU C 1 66 ? 3.787 -19.405 86.936 1.00 47.94 63 LEU C CA 1
ATOM 7022 C C . LEU C 1 66 ? 4.763 -19.385 88.107 1.00 51.10 63 LEU C C 1
ATOM 7023 O O . LEU C 1 66 ? 5.009 -20.407 88.733 1.00 53.91 63 LEU C O 1
ATOM 7028 N N . SER C 1 67 ? 5.315 -18.214 88.399 1.00 47.44 64 SER C N 1
ATOM 7029 C CA . SER C 1 67 ? 6.360 -18.102 89.397 1.00 47.46 64 SER C CA 1
ATOM 7030 C C . SER C 1 67 ? 5.799 -17.838 90.791 1.00 44.77 64 SER C C 1
ATOM 7031 O O . SER C 1 67 ? 6.529 -17.884 91.768 1.00 45.29 64 SER C O 1
ATOM 7034 N N . LEU C 1 68 ? 4.510 -17.550 90.881 1.00 45.67 65 LEU C N 1
ATOM 7035 C CA . LEU C 1 68 ? 3.889 -17.197 92.163 1.00 41.80 65 LEU C CA 1
ATOM 7036 C C . LEU C 1 68 ? 4.033 -18.303 93.253 1.00 44.62 65 LEU C C 1
ATOM 7037 O O . LEU C 1 68 ? 4.166 -19.500 92.956 1.00 43.61 65 LEU C O 1
ATOM 7042 N N . SER C 1 69 ? 4.029 -17.890 94.518 1.00 41.56 66 SER C N 1
ATOM 7043 C CA . SER C 1 69 ? 3.976 -18.852 95.617 1.00 42.86 66 SER C CA 1
ATOM 7044 C C . SER C 1 69 ? 2.625 -19.592 95.718 1.00 44.94 66 SER C C 1
ATOM 7045 O O . SER C 1 69 ? 1.597 -19.129 95.209 1.00 46.48 66 SER C O 1
ATOM 7048 N N . ASP C 1 70 ? 2.634 -20.745 96.381 1.00 45.64 67 ASP C N 1
ATOM 7049 C CA . ASP C 1 70 ? 1.418 -21.507 96.668 1.00 41.94 67 ASP C CA 1
ATOM 7050 C C . ASP C 1 70 ? 0.328 -20.628 97.242 1.00 39.21 67 ASP C C 1
ATOM 7051 O O . ASP C 1 70 ? -0.828 -20.797 96.890 1.00 35.81 67 ASP C O 1
ATOM 7056 N N . SER C 1 71 ? 0.694 -19.687 98.113 1.00 35.36 68 SER C N 1
ATOM 7057 C CA . SER C 1 71 ? -0.270 -18.752 98.711 1.00 38.48 68 SER C CA 1
ATOM 7058 C C . SER C 1 71 ? -1.016 -17.861 97.710 1.00 38.89 68 SER C C 1
ATOM 7059 O O . SER C 1 71 ? -2.195 -17.569 97.890 1.00 37.14 68 SER C O 1
ATOM 7062 N N . GLU C 1 72 ? -0.303 -17.371 96.693 1.00 39.92 69 GLU C N 1
ATOM 7063 C CA . GLU C 1 72 ? -0.904 -16.536 95.651 1.00 41.26 69 GLU C CA 1
ATOM 7064 C C . GLU C 1 72 ? -1.830 -17.356 94.721 1.00 38.41 69 GLU C C 1
ATOM 7065 O O . GLU C 1 72 ? -2.895 -16.866 94.308 1.00 38.20 69 GLU C O 1
ATOM 7071 N N . HIS C 1 73 ? -1.432 -18.588 94.389 1.00 31.22 70 HIS C N 1
ATOM 7072 C CA . HIS C 1 73 ? -2.331 -19.467 93.611 1.00 40.92 70 HIS C CA 1
ATOM 7073 C C . HIS C 1 73 ? -3.586 -19.884 94.338 1.00 43.67 70 HIS C C 1
ATOM 7074 O O . HIS C 1 73 ? -4.671 -19.720 93.791 1.00 55.06 70 HIS C O 1
ATOM 7081 N N . VAL C 1 74 ? -3.426 -20.520 95.505 1.00 37.57 71 VAL C N 1
ATOM 7082 C CA . VAL C 1 74 ? -4.573 -21.019 96.315 1.00 41.87 71 VAL C CA 1
ATOM 7083 C C . VAL C 1 74 ? -5.077 -20.271 97.551 1.00 48.24 71 VAL C C 1
ATOM 7084 O O . VAL C 1 74 ? -6.083 -20.676 98.137 1.00 49.95 71 VAL C O 1
ATOM 7088 N N . GLY C 1 75 ? -4.424 -19.193 97.966 1.00 41.79 72 GLY C N 1
ATOM 7089 C CA . GLY C 1 75 ? -4.945 -18.492 99.123 1.00 42.94 72 GLY C CA 1
ATOM 7090 C C . GLY C 1 75 ? -6.256 -17.758 98.803 1.00 46.71 72 GLY C C 1
ATOM 7091 O O . GLY C 1 75 ? -6.652 -17.641 97.651 1.00 46.22 72 GLY C O 1
ATOM 7092 N N . TYR C 1 76 ? -6.939 -17.269 99.829 1.00 47.12 73 TYR C N 1
ATOM 7093 C CA . TYR C 1 76 ? -8.108 -16.424 99.640 1.00 47.62 73 TYR C CA 1
ATOM 7094 C C . TYR C 1 76 ? -7.705 -14.989 99.363 1.00 45.23 73 TYR C C 1
ATOM 7095 O O . TYR C 1 76 ? -6.687 -14.509 99.841 1.00 42.11 73 TYR C O 1
ATOM 7104 N N . ALA C 1 77 ? -8.560 -14.270 98.659 1.00 44.52 74 ALA C N 1
ATOM 7105 C CA . ALA C 1 77 ? -8.305 -12.862 98.444 1.00 42.72 74 ALA C CA 1
ATOM 7106 C C . ALA C 1 77 ? -9.414 -12.160 99.181 1.00 40.85 74 ALA C C 1
ATOM 7107 O O . ALA C 1 77 ? -10.483 -12.719 99.370 1.00 42.59 74 ALA C O 1
ATOM 7109 N N . PRO C 1 78 ? -9.150 -10.950 99.663 1.00 43.50 75 PRO C N 1
ATOM 7110 C CA . PRO C 1 78 ? -10.282 -10.296 100.324 1.00 43.80 75 PRO C CA 1
ATOM 7111 C C . PRO C 1 78 ? -11.472 -10.123 99.346 1.00 39.66 75 PRO C C 1
ATOM 7112 O O . PRO C 1 78 ? -11.250 -10.133 98.120 1.00 43.87 75 PRO C O 1
ATOM 7116 N N . ILE C 1 79 ? -12.685 -10.000 99.902 1.00 32.96 76 ILE C N 1
ATOM 7117 C CA . ILE C 1 79 ? -13.950 -9.783 99.172 1.00 31.31 76 ILE C CA 1
ATOM 7118 C C . ILE C 1 79 ? -13.864 -8.649 98.111 1.00 37.67 76 ILE C C 1
ATOM 7119 O O . ILE C 1 79 ? -14.264 -8.855 96.965 1.00 43.06 76 ILE C O 1
ATOM 7124 N N . ALA C 1 80 ? -13.313 -7.494 98.491 1.00 25.56 77 ALA C N 1
ATOM 7125 C CA . ALA C 1 80 ? -13.243 -6.322 97.649 1.00 30.29 77 ALA C CA 1
ATOM 7126 C C . ALA C 1 80 ? -12.189 -6.526 96.545 1.00 35.60 77 ALA C C 1
ATOM 7127 O O . ALA C 1 80 ? -12.152 -5.758 95.566 1.00 32.25 77 ALA C O 1
ATOM 7129 N N . GLY C 1 81 ? -11.335 -7.540 96.746 1.00 31.38 78 GLY C N 1
ATOM 7130 C CA . GLY C 1 81 ? -10.196 -7.828 95.893 1.00 37.70 78 GLY C CA 1
ATOM 7131 C C . GLY C 1 81 ? -8.930 -7.385 96.595 1.00 42.87 78 GLY C C 1
ATOM 7132 O O . GLY C 1 81 ? -9.022 -6.666 97.597 1.00 39.28 78 GLY C O 1
ATOM 7133 N N . ILE C 1 82 ? -7.771 -7.816 96.081 1.00 41.52 79 ILE C N 1
ATOM 7134 C CA . ILE C 1 82 ? -6.441 -7.372 96.570 1.00 41.74 79 ILE C CA 1
ATOM 7135 C C . ILE C 1 82 ? -6.154 -5.865 96.357 1.00 41.98 79 ILE C C 1
ATOM 7136 O O . ILE C 1 82 ? -6.133 -5.380 95.220 1.00 44.62 79 ILE C O 1
ATOM 7141 N N . PRO C 1 83 ? -5.920 -5.117 97.452 1.00 39.31 80 PRO C N 1
ATOM 7142 C CA . PRO C 1 83 ? -5.727 -3.667 97.297 1.00 44.27 80 PRO C CA 1
ATOM 7143 C C . PRO C 1 83 ? -4.608 -3.258 96.298 1.00 44.33 80 PRO C C 1
ATOM 7144 O O . PRO C 1 83 ? -4.827 -2.357 95.467 1.00 44.53 80 PRO C O 1
ATOM 7148 N N . ASP C 1 84 ? -3.451 -3.920 96.339 1.00 42.36 81 ASP C N 1
ATOM 7149 C CA . ASP C 1 84 ? -2.449 -3.736 95.268 1.00 41.73 81 ASP C CA 1
ATOM 7150 C C . ASP C 1 84 ? -3.041 -3.842 93.843 1.00 43.87 81 ASP C C 1
ATOM 7151 O O . ASP C 1 84 ? -2.733 -3.016 92.968 1.00 41.32 81 ASP C O 1
ATOM 7156 N N . PHE C 1 85 ? -3.825 -4.899 93.596 1.00 40.98 82 PHE C N 1
ATOM 7157 C CA . PHE C 1 85 ? -4.559 -5.053 92.326 1.00 38.33 82 PHE C CA 1
ATOM 7158 C C . PHE C 1 85 ? -5.505 -3.867 92.106 1.00 44.15 82 PHE C C 1
ATOM 7159 O O . PHE C 1 85 ? -5.488 -3.272 91.034 1.00 41.43 82 PHE C O 1
ATOM 7167 N N . LEU C 1 86 ? -6.304 -3.491 93.116 1.00 42.38 83 LEU C N 1
ATOM 7168 C CA . LEU C 1 86 ? -7.237 -2.380 92.897 1.00 39.65 83 LEU C CA 1
ATOM 7169 C C . LEU C 1 86 ? -6.508 -1.083 92.500 1.00 47.11 83 LEU C C 1
ATOM 7170 O O . LEU C 1 86 ? -7.026 -0.304 91.692 1.00 45.74 83 LEU C O 1
ATOM 7175 N N . CYS C 1 87 ? -5.318 -0.852 93.064 1.00 43.33 84 CYS C N 1
ATOM 7176 C CA . CYS C 1 87 ? -4.566 0.359 92.732 1.00 45.95 84 CYS C CA 1
ATOM 7177 C C . CYS C 1 87 ? -3.883 0.246 91.362 1.00 46.76 84 CYS C C 1
ATOM 7178 O O . CYS C 1 87 ? -3.811 1.219 90.601 1.00 46.13 84 CYS C O 1
ATOM 7181 N N . ALA C 1 88 ? -3.378 -0.944 91.066 1.00 46.84 85 ALA C N 1
ATOM 7182 C CA . ALA C 1 88 ? -2.773 -1.245 89.766 1.00 38.99 85 ALA C CA 1
ATOM 7183 C C . ALA C 1 88 ? -3.773 -1.170 88.598 1.00 45.02 85 ALA C C 1
ATOM 7184 O O . ALA C 1 88 ? -3.409 -0.754 87.484 1.00 43.17 85 ALA C O 1
ATOM 7186 N N . ALA C 1 89 ? -5.024 -1.558 88.817 1.00 39.10 86 ALA C N 1
ATOM 7187 C CA . ALA C 1 89 ? -5.935 -1.438 87.696 1.00 40.86 86 ALA C CA 1
ATOM 7188 C C . ALA C 1 89 ? -6.222 0.042 87.372 1.00 44.67 86 ALA C C 1
ATOM 7189 O O . ALA C 1 89 ? -6.222 0.445 86.222 1.00 52.44 86 ALA C O 1
ATOM 7191 N N . GLU C 1 90 ? -6.456 0.849 88.389 1.00 42.92 87 GLU C N 1
ATOM 7192 C CA . GLU C 1 90 ? -6.759 2.250 88.175 1.00 43.57 87 GLU C CA 1
ATOM 7193 C C . GLU C 1 90 ? -5.570 2.927 87.527 1.00 46.08 87 GLU C C 1
ATOM 7194 O O . GLU C 1 90 ? -5.720 3.822 86.686 1.00 45.82 87 GLU C O 1
ATOM 7200 N N . LYS C 1 91 ? -4.384 2.506 87.951 1.00 44.99 88 LYS C N 1
ATOM 7201 C CA . LYS C 1 91 ? -3.156 3.024 87.405 1.00 47.80 88 LYS C CA 1
ATOM 7202 C C . LYS C 1 91 ? -3.102 2.717 85.899 1.00 48.04 88 LYS C C 1
ATOM 7203 O O . LYS C 1 91 ? -2.882 3.615 85.086 1.00 43.86 88 LYS C O 1
ATOM 7209 N N . GLU C 1 92 ? -3.334 1.457 85.545 1.00 45.08 89 GLU C N 1
ATOM 7210 C CA . GLU C 1 92 ? -3.255 1.042 84.151 1.00 46.54 89 GLU C CA 1
ATOM 7211 C C . GLU C 1 92 ? -4.358 1.681 83.322 1.00 50.17 89 GLU C C 1
ATOM 7212 O O . GLU C 1 92 ? -4.113 2.242 82.272 1.00 52.79 89 GLU C O 1
ATOM 7218 N N . CYS C 1 93 ? -5.583 1.581 83.806 1.00 48.39 90 CYS C N 1
ATOM 7219 C CA . CYS C 1 93 ? -6.725 2.159 83.134 1.00 46.49 90 CYS C CA 1
ATOM 7220 C C . CYS C 1 93 ? -6.581 3.669 82.839 1.00 49.15 90 CYS C C 1
ATOM 7221 O O . CYS C 1 93 ? -6.757 4.105 81.681 1.00 42.13 90 CYS C O 1
ATOM 7224 N N . PHE C 1 94 ? -6.266 4.448 83.879 1.00 47.65 91 PHE C N 1
ATOM 7225 C CA . PHE C 1 94 ? -6.218 5.917 83.791 1.00 42.68 91 PHE C CA 1
ATOM 7226 C C . PHE C 1 94 ? -4.992 6.537 83.111 1.00 45.33 91 PHE C C 1
ATOM 7227 O O . PHE C 1 94 ? -5.075 7.618 82.501 1.00 45.60 91 PHE C O 1
ATOM 7235 N N . GLY C 1 95 ? -3.847 5.884 83.228 1.00 41.72 92 GLY C N 1
ATOM 7236 C CA . GLY C 1 95 ? -2.644 6.505 82.710 1.00 43.60 92 GLY C CA 1
ATOM 7237 C C . GLY C 1 95 ? -2.395 7.898 83.290 1.00 45.08 92 GLY C C 1
ATOM 7238 O O . GLY C 1 95 ? -2.307 8.097 84.512 1.00 35.48 92 GLY C O 1
ATOM 7239 N N . ASN C 1 96 ? -2.232 8.870 82.399 1.00 46.59 93 ASN C N 1
ATOM 7240 C CA . ASN C 1 96 ? -1.870 10.234 82.795 1.00 43.21 93 ASN C CA 1
ATOM 7241 C C . ASN C 1 96 ? -3.133 11.023 82.900 1.00 41.26 93 ASN C C 1
ATOM 7242 O O . ASN C 1 96 ? -3.125 12.244 83.038 1.00 47.31 93 ASN C O 1
ATOM 7247 N N . PHE C 1 97 ? -4.212 10.295 82.697 1.00 36.22 94 PHE C N 1
ATOM 7248 C CA . PHE C 1 97 ? -5.579 10.798 82.756 1.00 45.33 94 PHE C CA 1
ATOM 7249 C C . PHE C 1 97 ? -6.526 10.634 83.940 1.00 51.25 94 PHE C C 1
ATOM 7250 O O . PHE C 1 97 ? -7.727 10.819 83.766 1.00 52.86 94 PHE C O 1
ATOM 7258 N N . ARG C 1 98 ? -6.027 10.152 85.080 1.00 58.32 95 ARG C N 1
ATOM 7259 C CA . ARG C 1 98 ? -6.870 9.901 86.270 1.00 50.65 95 ARG C CA 1
ATOM 7260 C C . ARG C 1 98 ? -7.692 11.144 86.679 1.00 41.07 95 ARG C C 1
ATOM 7261 O O . ARG C 1 98 ? -7.152 12.165 87.038 1.00 37.88 95 ARG C O 1
ATOM 7269 N N . PRO C 1 99 ? -9.019 11.034 86.661 1.00 41.55 96 PRO C N 1
ATOM 7270 C CA . PRO C 1 99 ? -9.861 12.206 86.951 1.00 42.23 96 PRO C CA 1
ATOM 7271 C C . PRO C 1 99 ? -9.761 12.660 88.401 1.00 48.24 96 PRO C C 1
ATOM 7272 O O . PRO C 1 99 ? -9.318 11.897 89.262 1.00 47.48 96 PRO C O 1
ATOM 7276 N N . GLU C 1 100 ? -10.195 13.873 88.694 1.00 49.53 97 GLU C N 1
ATOM 7277 C CA . GLU C 1 100 ? -10.263 14.271 90.108 1.00 50.14 97 GLU C CA 1
ATOM 7278 C C . GLU C 1 100 ? -11.563 13.789 90.780 1.00 46.92 97 GLU C C 1
ATOM 7279 O O . GLU C 1 100 ? -12.476 13.249 90.127 1.00 45.42 97 GLU C O 1
ATOM 7285 N N . GLY C 1 101 ? -11.678 14.033 92.079 1.00 39.36 98 GLY C N 1
ATOM 7286 C CA . GLY C 1 101 ? -12.748 13.399 92.853 1.00 41.72 98 GLY C CA 1
ATOM 7287 C C . GLY C 1 101 ? -12.399 12.094 93.578 1.00 43.44 98 GLY C C 1
ATOM 7288 O O . GLY C 1 101 ? -11.233 11.689 93.677 1.00 42.99 98 GLY C O 1
ATOM 7289 N N . HIS C 1 102 ? -13.433 11.427 94.087 1.00 42.84 99 HIS C N 1
ATOM 7290 C CA . HIS C 1 102 ? -13.256 10.219 94.875 1.00 39.48 99 HIS C CA 1
ATOM 7291 C C . HIS C 1 102 ? -13.479 8.958 94.038 1.00 40.51 99 HIS C C 1
ATOM 7292 O O . HIS C 1 102 ? -14.544 8.729 93.449 1.00 34.95 99 HIS C O 1
ATOM 7299 N N . ILE C 1 103 ? -12.431 8.154 94.002 1.00 33.04 100 ILE C N 1
ATOM 7300 C CA . ILE C 1 103 ? -12.387 6.984 93.184 1.00 34.52 100 ILE C CA 1
ATOM 7301 C C . ILE C 1 103 ? -12.329 5.810 94.147 1.00 35.61 100 ILE C C 1
ATOM 7302 O O . ILE C 1 103 ? -11.484 5.786 95.031 1.00 37.95 100 ILE C O 1
ATOM 7307 N N . ARG C 1 104 ? -13.190 4.821 93.936 1.00 37.06 101 ARG C N 1
ATOM 7308 C CA . ARG C 1 104 ? -13.213 3.621 94.746 1.00 40.91 101 ARG C CA 1
ATOM 7309 C C . ARG C 1 104 ? -13.481 2.452 93.824 1.00 39.45 101 ARG C C 1
ATOM 7310 O O . ARG C 1 104 ? -14.369 2.539 92.981 1.00 38.63 101 ARG C O 1
ATOM 7318 N N . SER C 1 105 ? -12.761 1.354 94.038 1.00 31.65 102 SER C N 1
ATOM 7319 C CA . SER C 1 105 ? -12.768 0.199 93.134 1.00 34.73 102 SER C CA 1
ATOM 7320 C C . SER C 1 105 ? -13.098 -1.120 93.819 1.00 33.09 102 SER C C 1
ATOM 7321 O O . SER C 1 105 ? -12.706 -1.341 94.940 1.00 33.52 102 SER C O 1
ATOM 7324 N N . ILE C 1 106 ? -13.716 -2.036 93.091 1.00 32.71 103 ILE C N 1
ATOM 7325 C CA . ILE C 1 106 ? -14.050 -3.356 93.614 1.00 32.03 103 ILE C CA 1
ATOM 7326 C C . ILE C 1 106 ? -13.693 -4.363 92.539 1.00 40.93 103 ILE C C 1
ATOM 7327 O O . ILE C 1 106 ? -13.950 -4.113 91.363 1.00 38.80 103 ILE C O 1
ATOM 7332 N N . ALA C 1 107 ? -13.138 -5.502 92.943 1.00 37.24 104 ALA C N 1
ATOM 7333 C CA . ALA C 1 107 ? -12.747 -6.528 92.010 1.00 32.12 104 ALA C CA 1
ATOM 7334 C C . ALA C 1 107 ? -13.990 -7.224 91.523 1.00 32.64 104 ALA C C 1
ATOM 7335 O O . ALA C 1 107 ? -14.957 -7.354 92.279 1.00 34.94 104 ALA C O 1
ATOM 7337 N N . THR C 1 108 ? -13.985 -7.635 90.255 1.00 28.25 105 THR C N 1
ATOM 7338 C CA . THR C 1 108 ? -15.202 -8.223 89.651 1.00 31.71 105 THR C CA 1
ATOM 7339 C C . THR C 1 108 ? -14.785 -9.387 88.812 1.00 32.52 105 THR C C 1
ATOM 7340 O O . THR C 1 108 ? -13.602 -9.496 88.495 1.00 38.69 105 THR C O 1
ATOM 7344 N N . ALA C 1 109 ? -15.726 -10.238 88.410 1.00 34.88 106 ALA C N 1
ATOM 7345 C CA . ALA C 1 109 ? -15.320 -11.297 87.524 1.00 47.12 106 ALA C CA 1
ATOM 7346 C C . ALA C 1 109 ? -15.538 -10.787 86.104 1.00 48.75 106 ALA C C 1
ATOM 7347 O O . ALA C 1 109 ? -16.638 -10.868 85.556 1.00 49.71 106 ALA C O 1
ATOM 7349 N N . GLY C 1 110 ? -14.431 -10.418 85.468 1.00 50.43 107 GLY C N 1
ATOM 7350 C CA . GLY C 1 110 ? -14.459 -9.820 84.149 1.00 48.88 107 GLY C CA 1
ATOM 7351 C C . GLY C 1 110 ? -15.271 -8.536 84.145 1.00 46.47 107 GLY C C 1
ATOM 7352 O O . GLY C 1 110 ? -15.698 -8.039 85.189 1.00 46.43 107 GLY C O 1
ATOM 7353 N N . GLY C 1 111 ? -15.522 -8.023 82.944 1.00 43.46 108 GLY C N 1
ATOM 7354 C CA . GLY C 1 111 ? -16.486 -6.949 82.730 1.00 40.79 108 GLY C CA 1
ATOM 7355 C C . GLY C 1 111 ? -17.911 -7.386 82.999 1.00 41.97 108 GLY C C 1
ATOM 7356 O O . GLY C 1 111 ? -18.748 -6.571 83.399 1.00 47.80 108 GLY C O 1
ATOM 7357 N N . THR C 1 112 ? -18.210 -8.665 82.772 1.00 39.84 109 THR C N 1
ATOM 7358 C CA . THR C 1 112 ? -19.545 -9.183 83.088 1.00 36.52 109 THR C CA 1
ATOM 7359 C C . THR C 1 112 ? -20.034 -8.924 84.552 1.00 37.47 109 THR C C 1
ATOM 7360 O O . THR C 1 112 ? -21.174 -8.441 84.811 1.00 33.13 109 THR C O 1
ATOM 7364 N N . GLY C 1 113 ? -19.179 -9.287 85.503 1.00 38.67 110 GLY C N 1
ATOM 7365 C CA . GLY C 1 113 ? -19.461 -9.054 86.896 1.00 34.70 110 GLY C CA 1
ATOM 7366 C C . GLY C 1 113 ? -19.667 -7.586 87.167 1.00 32.68 110 GLY C C 1
ATOM 7367 O O . GLY C 1 113 ? -20.591 -7.203 87.883 1.00 37.28 110 GLY C O 1
ATOM 7368 N N . GLY C 1 114 ? -18.794 -6.761 86.605 1.00 31.21 111 GLY C N 1
ATOM 7369 C CA . GLY C 1 114 ? -18.949 -5.324 86.691 1.00 34.63 111 GLY C CA 1
ATOM 7370 C C . GLY C 1 114 ? -20.331 -4.850 86.240 1.00 33.16 111 GLY C C 1
ATOM 7371 O O . GLY C 1 114 ? -21.037 -4.135 86.962 1.00 40.42 111 GLY C O 1
ATOM 7372 N N . ILE C 1 115 ? -20.739 -5.272 85.059 1.00 35.50 112 ILE C N 1
ATOM 7373 C CA . ILE C 1 115 ? -22.012 -4.845 84.513 1.00 39.54 112 ILE C CA 1
ATOM 7374 C C . ILE C 1 115 ? -23.173 -5.395 85.355 1.00 33.51 112 ILE C C 1
ATOM 7375 O O . ILE C 1 115 ? -24.104 -4.680 85.707 1.00 37.67 112 ILE C O 1
ATOM 7380 N N . HIS C 1 116 ? -23.088 -6.659 85.725 1.00 31.86 113 HIS C N 1
ATOM 7381 C CA . HIS C 1 116 ? -24.076 -7.229 86.657 1.00 36.52 113 HIS C CA 1
ATOM 7382 C C . HIS C 1 116 ? -24.271 -6.406 87.988 1.00 34.00 113 HIS C C 1
ATOM 7383 O O . HIS C 1 116 ? -25.414 -6.067 88.408 1.00 33.46 113 HIS C O 1
ATOM 7390 N N . HIS C 1 117 ? -23.165 -6.093 88.646 1.00 27.15 114 HIS C N 1
ATOM 7391 C CA . HIS C 1 117 ? -23.244 -5.372 89.933 1.00 26.67 114 HIS C CA 1
ATOM 7392 C C . HIS C 1 117 ? -23.804 -3.984 89.688 1.00 28.83 114 HIS C C 1
ATOM 7393 O O . HIS C 1 117 ? -24.639 -3.525 90.428 1.00 28.63 114 HIS C O 1
ATOM 7400 N N . LEU C 1 118 ? -23.347 -3.318 88.625 1.00 29.44 115 LEU C N 1
ATOM 7401 C CA . LEU C 1 118 ? -23.784 -1.951 88.378 1.00 28.76 115 LEU C CA 1
ATOM 7402 C C . LEU C 1 118 ? -25.285 -1.933 88.206 1.00 30.32 115 LEU C C 1
ATOM 7403 O O . LEU C 1 118 ? -25.973 -1.100 88.758 1.00 38.65 115 LEU C O 1
ATOM 7408 N N . ILE C 1 119 ? -25.800 -2.892 87.454 1.00 32.72 116 ILE C N 1
ATOM 7409 C CA . ILE C 1 119 ? -27.215 -2.900 87.200 1.00 36.84 116 ILE C CA 1
ATOM 7410 C C . ILE C 1 119 ? -28.041 -3.318 88.424 1.00 41.44 116 ILE C C 1
ATOM 7411 O O . ILE C 1 119 ? -29.139 -2.763 88.687 1.00 36.07 116 ILE C O 1
ATOM 7416 N N . HIS C 1 120 ? -27.530 -4.289 89.178 1.00 42.69 117 HIS C N 1
ATOM 7417 C CA . HIS C 1 120 ? -28.237 -4.744 90.404 1.00 33.22 117 HIS C CA 1
ATOM 7418 C C . HIS C 1 120 ? -28.400 -3.597 91.410 1.00 33.29 117 HIS C C 1
ATOM 7419 O O . HIS C 1 120 ? -29.482 -3.350 91.878 1.00 40.46 117 HIS C O 1
ATOM 7426 N N . ASN C 1 121 ? -27.318 -2.891 91.713 1.00 29.06 118 ASN C N 1
ATOM 7427 C CA . ASN C 1 121 ? -27.323 -1.811 92.708 1.00 30.91 118 ASN C CA 1
ATOM 7428 C C . ASN C 1 121 ? -27.827 -0.426 92.287 1.00 38.75 118 ASN C C 1
ATOM 7429 O O . ASN C 1 121 ? -28.066 0.425 93.151 1.00 33.52 118 ASN C O 1
ATOM 7434 N N . TYR C 1 122 ? -27.776 -0.134 90.983 1.00 41.43 119 TYR C N 1
ATOM 7435 C CA . TYR C 1 122 ? -28.240 1.167 90.482 1.00 44.36 119 TYR C CA 1
ATOM 7436 C C . TYR C 1 122 ? -29.591 1.276 89.758 1.00 36.42 119 TYR C C 1
ATOM 7437 O O . TYR C 1 122 ? -30.051 2.390 89.439 1.00 36.35 119 TYR C O 1
ATOM 7446 N N . THR C 1 123 ? -30.229 0.131 89.523 1.00 36.16 120 THR C N 1
ATOM 7447 C CA . THR C 1 123 ? -31.572 0.089 88.932 1.00 37.88 120 THR C CA 1
ATOM 7448 C C . THR C 1 123 ? -32.584 -0.737 89.775 1.00 47.43 120 THR C C 1
ATOM 7449 O O . THR C 1 123 ? -32.206 -1.649 90.538 1.00 38.88 120 THR C O 1
ATOM 7453 N N A GLU C 1 124 ? -33.860 -0.397 89.619 0.60 47.15 121 GLU C N 1
ATOM 7454 N N B GLU C 1 124 ? -33.861 -0.389 89.666 0.40 47.20 121 GLU C N 1
ATOM 7455 C CA A GLU C 1 124 ? -34.966 -1.131 90.232 0.60 46.15 121 GLU C CA 1
ATOM 7456 C CA B GLU C 1 124 ? -34.918 -1.204 90.259 0.40 46.74 121 GLU C CA 1
ATOM 7457 C C A GLU C 1 124 ? -35.453 -2.197 89.228 0.60 47.01 121 GLU C C 1
ATOM 7458 C C B GLU C 1 124 ? -35.444 -2.208 89.236 0.40 46.99 121 GLU C C 1
ATOM 7459 O O A GLU C 1 124 ? -35.252 -2.037 88.034 0.60 47.61 121 GLU C O 1
ATOM 7460 O O B GLU C 1 124 ? -35.287 -2.007 88.039 0.40 47.55 121 GLU C O 1
ATOM 7471 N N . PRO C 1 125 ? -36.047 -3.307 89.707 1.00 46.07 122 PRO C N 1
ATOM 7472 C CA . PRO C 1 125 ? -36.614 -4.296 88.773 1.00 47.40 122 PRO C CA 1
ATOM 7473 C C . PRO C 1 125 ? -37.672 -3.652 87.867 1.00 49.40 122 PRO C C 1
ATOM 7474 O O . PRO C 1 125 ? -38.411 -2.790 88.331 1.00 45.19 122 PRO C O 1
ATOM 7478 N N . GLY C 1 126 ? -37.754 -4.063 86.604 1.00 46.09 123 GLY C N 1
ATOM 7479 C CA . GLY C 1 126 ? -38.663 -3.416 85.660 1.00 43.45 123 GLY C CA 1
ATOM 7480 C C . GLY C 1 126 ? -38.053 -2.208 84.918 1.00 47.19 123 GLY C C 1
ATOM 7481 O O . GLY C 1 126 ? -38.579 -1.770 83.876 1.00 50.90 123 GLY C O 1
ATOM 7482 N N . ASP C 1 127 ? -36.951 -1.669 85.446 1.00 45.08 124 ASP C N 1
ATOM 7483 C CA . ASP C 1 127 ? -36.307 -0.494 84.868 1.00 44.75 124 ASP C CA 1
ATOM 7484 C C . ASP C 1 127 ? -35.703 -0.858 83.531 1.00 45.62 124 ASP C C 1
ATOM 7485 O O . ASP C 1 127 ? -35.310 -2.006 83.325 1.00 45.71 124 ASP C O 1
ATOM 7490 N N . GLU C 1 128 ? -35.615 0.136 82.645 1.00 41.63 125 GLU C N 1
ATOM 7491 C CA . GLU C 1 128 ? -34.882 0.003 81.391 1.00 35.44 125 GLU C CA 1
ATOM 7492 C C . GLU C 1 128 ? -33.442 0.491 81.517 1.00 39.67 125 GLU C C 1
ATOM 7493 O O . GLU C 1 128 ? -33.146 1.454 82.245 1.00 42.56 125 GLU C O 1
ATOM 7499 N N . VAL C 1 129 ? -32.537 -0.198 80.839 1.00 33.42 126 VAL C N 1
ATOM 7500 C CA . VAL C 1 129 ? -31.107 0.138 80.869 1.00 27.79 126 VAL C CA 1
ATOM 7501 C C . VAL C 1 129 ? -30.691 0.572 79.421 1.00 47.58 126 VAL C C 1
ATOM 7502 O O . VAL C 1 129 ? -31.086 -0.078 78.453 1.00 49.04 126 VAL C O 1
ATOM 7506 N N . LEU C 1 130 ? -29.917 1.648 79.253 1.00 39.11 127 LEU C N 1
ATOM 7507 C CA . LEU C 1 130 ? -29.618 2.157 77.883 1.00 34.46 127 LEU C CA 1
ATOM 7508 C C . LEU C 1 130 ? -28.185 1.820 77.352 1.00 33.71 127 LEU C C 1
ATOM 7509 O O . LEU C 1 130 ? -27.172 1.894 78.082 1.00 34.63 127 LEU C O 1
ATOM 7514 N N . THR C 1 131 ? -28.112 1.410 76.088 1.00 39.34 128 THR C N 1
ATOM 7515 C CA . THR C 1 131 ? -26.829 1.366 75.379 1.00 32.94 128 THR C CA 1
ATOM 7516 C C . THR C 1 131 ? -27.046 1.583 73.897 1.00 35.17 128 THR C C 1
ATOM 7517 O O . THR C 1 131 ? -28.185 1.712 73.445 1.00 36.03 128 THR C O 1
ATOM 7521 N N . ALA C 1 132 ? -25.955 1.607 73.131 1.00 44.18 129 ALA C N 1
ATOM 7522 C CA . ALA C 1 132 ? -26.002 1.851 71.685 1.00 49.45 129 ALA C CA 1
ATOM 7523 C C . ALA C 1 132 ? -26.578 0.631 70.917 1.00 43.18 129 ALA C C 1
ATOM 7524 O O . ALA C 1 132 ? -26.374 -0.508 71.344 1.00 49.90 129 ALA C O 1
ATOM 7526 N N . ASP C 1 133 ? -27.289 0.842 69.810 1.00 32.91 130 ASP C N 1
ATOM 7527 C CA . ASP C 1 133 ? -27.805 -0.338 69.062 1.00 38.80 130 ASP C CA 1
ATOM 7528 C C . ASP C 1 133 ? -26.751 -1.330 68.592 1.00 45.60 130 ASP C C 1
ATOM 7529 O O . ASP C 1 133 ? -27.094 -2.480 68.313 1.00 56.48 130 ASP C O 1
ATOM 7534 N N . TRP C 1 134 ? -25.492 -0.891 68.492 1.00 38.56 131 TRP C N 1
ATOM 7535 C CA . TRP C 1 134 ? -24.363 -1.806 68.361 1.00 41.52 131 TRP C CA 1
ATOM 7536 C C . TRP C 1 134 ? -23.769 -2.094 69.712 1.00 38.17 131 TRP C C 1
ATOM 7537 O O . TRP C 1 134 ? -23.247 -1.182 70.357 1.00 40.77 131 TRP C O 1
ATOM 7548 N N . TYR C 1 135 ? -23.881 -3.341 70.176 1.00 41.05 132 TYR C N 1
ATOM 7549 C CA . TYR C 1 135 ? -23.453 -3.686 71.551 1.00 43.71 132 TYR C CA 1
ATOM 7550 C C . TYR C 1 135 ? -23.171 -5.177 71.749 1.00 44.73 132 TYR C C 1
ATOM 7551 O O . TYR C 1 135 ? -23.584 -6.049 70.955 1.00 38.61 132 TYR C O 1
ATOM 7560 N N . TRP C 1 136 ? -22.466 -5.454 72.833 1.00 43.18 133 TRP C N 1
ATOM 7561 C CA . TRP C 1 136 ? -22.092 -6.805 73.164 1.00 44.52 133 TRP C CA 1
ATOM 7562 C C . TRP C 1 136 ? -23.343 -7.515 73.608 1.00 48.54 133 TRP C C 1
ATOM 7563 O O . TRP C 1 136 ? -24.001 -7.072 74.546 1.00 41.47 133 TRP C O 1
ATOM 7574 N N . GLY C 1 137 ? -23.650 -8.624 72.939 1.00 54.41 134 GLY C N 1
ATOM 7575 C CA . GLY C 1 137 ? -24.874 -9.372 73.159 1.00 54.20 134 GLY C CA 1
ATOM 7576 C C . GLY C 1 137 ? -25.242 -9.716 74.614 1.00 56.70 134 GLY C C 1
ATOM 7577 O O . GLY C 1 137 ? -26.430 -9.612 74.973 1.00 47.58 134 GLY C O 1
ATOM 7578 N N . ALA C 1 138 ? -24.263 -10.109 75.449 1.00 48.21 135 ALA C N 1
ATOM 7579 C CA . ALA C 1 138 ? -24.579 -10.460 76.843 1.00 52.48 135 ALA C CA 1
ATOM 7580 C C . ALA C 1 138 ? -25.352 -9.399 77.608 1.00 50.67 135 ALA C C 1
ATOM 7581 O O . ALA C 1 138 ? -26.117 -9.784 78.461 1.00 54.38 135 ALA C O 1
ATOM 7583 N N . TYR C 1 139 ? -25.167 -8.099 77.320 1.00 47.29 136 TYR C N 1
ATOM 7584 C CA . TYR C 1 139 ? -25.825 -7.044 78.107 1.00 46.48 136 TYR C CA 1
ATOM 7585 C C . TYR C 1 139 ? -27.310 -7.371 78.180 1.00 52.00 136 TYR C C 1
ATOM 7586 O O . TYR C 1 139 ? -27.980 -7.117 79.204 1.00 56.70 136 TYR C O 1
ATOM 7595 N N A ARG C 1 140 ? -27.853 -7.943 77.109 0.47 44.00 137 ARG C N 1
ATOM 7596 N N B ARG C 1 140 ? -27.817 -7.931 77.083 0.53 43.69 137 ARG C N 1
ATOM 7597 C CA A ARG C 1 140 ? -29.275 -8.259 77.106 0.47 44.62 137 ARG C CA 1
ATOM 7598 C CA B ARG C 1 140 ? -29.201 -8.354 76.995 0.53 43.69 137 ARG C CA 1
ATOM 7599 C C A ARG C 1 140 ? -29.651 -9.335 78.153 0.47 46.39 137 ARG C C 1
ATOM 7600 C C B ARG C 1 140 ? -29.541 -9.226 78.217 0.53 45.84 137 ARG C C 1
ATOM 7601 O O A ARG C 1 140 ? -30.769 -9.326 78.681 0.47 46.66 137 ARG C O 1
ATOM 7602 O O B ARG C 1 140 ? -30.503 -8.953 78.936 0.53 47.69 137 ARG C O 1
ATOM 7617 N N . VAL C 1 141 ? -28.742 -10.267 78.441 1.00 40.13 138 VAL C N 1
ATOM 7618 C CA . VAL C 1 141 ? -29.038 -11.255 79.453 1.00 41.40 138 VAL C CA 1
ATOM 7619 C C . VAL C 1 141 ? -28.812 -10.661 80.826 1.00 37.49 138 VAL C C 1
ATOM 7620 O O . VAL C 1 141 ? -29.569 -10.961 81.741 1.00 31.91 138 VAL C O 1
ATOM 7624 N N . ILE C 1 142 ? -27.794 -9.818 80.972 1.00 36.77 139 ILE C N 1
ATOM 7625 C CA . ILE C 1 142 ? -27.522 -9.266 82.307 1.00 38.31 139 ILE C CA 1
ATOM 7626 C C . ILE C 1 142 ? -28.784 -8.522 82.779 1.00 41.86 139 ILE C C 1
ATOM 7627 O O . ILE C 1 142 ? -29.246 -8.738 83.875 1.00 39.60 139 ILE C O 1
ATOM 7632 N N . CYS C 1 143 ? -29.370 -7.692 81.920 1.00 38.90 140 CYS C N 1
ATOM 7633 C CA . CYS C 1 143 ? -30.647 -7.066 82.217 1.00 36.62 140 CYS C CA 1
ATOM 7634 C C . CYS C 1 143 ? -31.806 -8.073 82.369 1.00 44.89 140 CYS C C 1
ATOM 7635 O O . CYS C 1 143 ? -32.564 -8.046 83.364 1.00 44.42 140 CYS C O 1
ATOM 7638 N N . SER C 1 144 ? -31.966 -8.954 81.381 1.00 35.59 141 SER C N 1
ATOM 7639 C CA . SER C 1 144 ? -33.198 -9.712 81.308 1.00 38.08 141 SER C CA 1
ATOM 7640 C C . SER C 1 144 ? -33.296 -10.839 82.349 1.00 36.16 141 SER C C 1
ATOM 7641 O O . SER C 1 144 ? -34.386 -11.167 82.768 1.00 33.14 141 SER C O 1
ATOM 7644 N N . ASP C 1 145 ? -32.163 -11.435 82.732 1.00 33.52 142 ASP C N 1
ATOM 7645 C CA . ASP C 1 145 ? -32.133 -12.432 83.800 1.00 40.46 142 ASP C CA 1
ATOM 7646 C C . ASP C 1 145 ? -32.609 -11.868 85.152 1.00 43.79 142 ASP C C 1
ATOM 7647 O O . ASP C 1 145 ? -32.939 -12.648 86.058 1.00 36.80 142 ASP C O 1
ATOM 7652 N N . THR C 1 146 ? -32.477 -10.549 85.323 1.00 39.66 143 THR C N 1
ATOM 7653 C CA . THR C 1 146 ? -32.970 -9.795 86.505 1.00 45.67 143 THR C CA 1
ATOM 7654 C C . THR C 1 146 ? -34.283 -8.980 86.444 1.00 45.33 143 THR C C 1
ATOM 7655 O O . THR C 1 146 ? -34.502 -8.142 87.324 1.00 41.19 143 THR C O 1
ATOM 7659 N N . GLY C 1 147 ? -35.034 -9.059 85.348 1.00 41.94 144 GLY C N 1
ATOM 7660 C CA . GLY C 1 147 ? -36.283 -8.295 85.235 1.00 35.71 144 GLY C CA 1
ATOM 7661 C C . GLY C 1 147 ? -36.104 -6.875 84.728 1.00 34.77 144 GLY C C 1
ATOM 7662 O O . GLY C 1 147 ? -37.052 -6.098 84.658 1.00 41.52 144 GLY C O 1
ATOM 7663 N N . ARG C 1 148 ? -34.867 -6.521 84.425 1.00 31.74 145 ARG C N 1
ATOM 7664 C CA . ARG C 1 148 ? -34.555 -5.292 83.692 1.00 39.44 145 ARG C CA 1
ATOM 7665 C C . ARG C 1 148 ? -34.707 -5.471 82.174 1.00 42.61 145 ARG C C 1
ATOM 7666 O O . ARG C 1 148 ? -34.628 -6.585 81.671 1.00 48.06 145 ARG C O 1
ATOM 7674 N N A THR C 1 149 ? -34.926 -4.366 81.471 0.29 40.93 146 THR C N 1
ATOM 7675 N N B THR C 1 149 ? -34.964 -4.376 81.466 0.71 38.70 146 THR C N 1
ATOM 7676 C CA A THR C 1 149 ? -35.016 -4.385 80.018 0.29 44.31 146 THR C CA 1
ATOM 7677 C CA B THR C 1 149 ? -34.995 -4.417 80.008 0.71 45.62 146 THR C CA 1
ATOM 7678 C C A THR C 1 149 ? -33.934 -3.513 79.359 0.29 44.47 146 THR C C 1
ATOM 7679 C C B THR C 1 149 ? -33.919 -3.520 79.375 0.71 45.04 146 THR C C 1
ATOM 7680 O O A THR C 1 149 ? -33.862 -2.304 79.610 0.29 43.62 146 THR C O 1
ATOM 7681 O O B THR C 1 149 ? -33.833 -2.310 79.664 0.71 43.06 146 THR C O 1
ATOM 7688 N N . LEU C 1 150 ? -33.092 -4.133 78.530 1.00 41.48 147 LEU C N 1
ATOM 7689 C CA . LEU C 1 150 ? -32.086 -3.401 77.755 1.00 40.87 147 LEU C CA 1
ATOM 7690 C C . LEU C 1 150 ? -32.709 -2.748 76.517 1.00 40.27 147 LEU C C 1
ATOM 7691 O O . LEU C 1 150 ? -33.294 -3.439 75.671 1.00 43.79 147 LEU C O 1
ATOM 7696 N N . VAL C 1 151 ? -32.587 -1.430 76.409 1.00 37.88 148 VAL C N 1
ATOM 7697 C CA . VAL C 1 151 ? -33.131 -0.712 75.240 1.00 42.62 148 VAL C CA 1
ATOM 7698 C C . VAL C 1 151 ? -32.004 0.043 74.565 1.00 41.35 148 VAL C C 1
ATOM 7699 O O . VAL C 1 151 ? -30.966 0.251 75.182 1.00 41.15 148 VAL C O 1
ATOM 7703 N N . THR C 1 152 ? -32.190 0.431 73.300 1.00 40.08 149 THR C N 1
ATOM 7704 C CA . THR C 1 152 ? -31.087 0.971 72.481 1.00 41.31 149 THR C CA 1
ATOM 7705 C C . THR C 1 152 ? -31.342 2.310 71.805 1.00 40.96 149 THR C C 1
ATOM 7706 O O . THR C 1 152 ? -32.467 2.712 71.516 1.00 41.18 149 THR C O 1
ATOM 7710 N N . TYR C 1 153 ? -30.264 3.004 71.533 1.00 44.36 150 TYR C N 1
ATOM 7711 C CA . TYR C 1 153 ? -30.368 4.227 70.749 1.00 46.85 150 TYR C CA 1
ATOM 7712 C C . TYR C 1 153 ? -29.453 4.072 69.513 1.00 43.16 150 TYR C C 1
ATOM 7713 O O . TYR C 1 153 ? -28.406 3.366 69.588 1.00 36.35 150 TYR C O 1
ATOM 7722 N N . SER C 1 154 ? -29.794 4.739 68.399 1.00 50.13 151 SER C N 1
ATOM 7723 C CA . SER C 1 154 ? -28.946 4.612 67.191 1.00 40.61 151 SER C CA 1
ATOM 7724 C C . SER C 1 154 ? -27.655 5.281 67.505 1.00 36.47 151 SER C C 1
ATOM 7725 O O . SER C 1 154 ? -27.619 6.489 67.754 1.00 43.03 151 SER C O 1
ATOM 7728 N N . LEU C 1 155 ? -26.578 4.502 67.439 1.00 41.10 152 LEU C N 1
ATOM 7729 C CA . LEU C 1 155 ? -25.217 5.017 67.617 1.00 40.02 152 LEU C CA 1
ATOM 7730 C C . LEU C 1 155 ? -24.840 5.989 66.480 1.00 48.06 152 LEU C C 1
ATOM 7731 O O . LEU C 1 155 ? -24.340 7.096 66.721 1.00 46.74 152 LEU C O 1
ATOM 7736 N N . PHE C 1 156 ? -25.088 5.555 65.241 1.00 50.67 153 PHE C N 1
ATOM 7737 C CA . PHE C 1 156 ? -24.670 6.310 64.066 1.00 53.47 153 PHE C CA 1
ATOM 7738 C C . PHE C 1 156 ? -25.818 7.091 63.420 1.00 53.25 153 PHE C C 1
ATOM 7739 O O . PHE C 1 156 ? -26.933 6.583 63.314 1.00 50.97 153 PHE C O 1
ATOM 7747 N N . ASP C 1 157 ? -25.539 8.332 63.019 1.00 51.41 154 ASP C N 1
ATOM 7748 C CA . ASP C 1 157 ? -26.408 9.047 62.084 1.00 52.00 154 ASP C CA 1
ATOM 7749 C C . ASP C 1 157 ? -26.056 8.638 60.634 1.00 51.01 154 ASP C C 1
ATOM 7750 O O . ASP C 1 157 ? -25.390 7.629 60.410 1.00 47.43 154 ASP C O 1
ATOM 7755 N N . GLU C 1 158 ? -26.560 9.379 59.657 1.00 50.58 155 GLU C N 1
ATOM 7756 C CA . GLU C 1 158 ? -26.398 9.004 58.257 1.00 52.67 155 GLU C CA 1
ATOM 7757 C C . GLU C 1 158 ? -24.935 8.834 57.755 1.00 53.12 155 GLU C C 1
ATOM 7758 O O . GLU C 1 158 ? -24.652 7.929 56.979 1.00 48.23 155 GLU C O 1
ATOM 7764 N N . HIS C 1 159 ? -24.038 9.706 58.220 1.00 53.58 156 HIS C N 1
ATOM 7765 C CA . HIS C 1 159 ? -22.585 9.741 57.929 1.00 42.65 156 HIS C CA 1
ATOM 7766 C C . HIS C 1 159 ? -21.627 9.079 58.932 1.00 44.15 156 HIS C C 1
ATOM 7767 O O . HIS C 1 159 ? -20.426 9.355 58.937 1.00 43.67 156 HIS C O 1
ATOM 7774 N N . ASN C 1 160 ? -22.194 8.338 59.877 1.00 46.20 157 ASN C N 1
ATOM 7775 C CA . ASN C 1 160 ? -21.429 7.614 60.889 1.00 43.19 157 ASN C CA 1
ATOM 7776 C C . ASN C 1 160 ? -20.725 8.516 61.883 1.00 45.96 157 ASN C C 1
ATOM 7777 O O . ASN C 1 160 ? -19.611 8.257 62.302 1.00 43.40 157 ASN C O 1
ATOM 7782 N N . ASN C 1 161 ? -21.419 9.581 62.254 1.00 47.42 158 ASN C N 1
ATOM 7783 C CA . ASN C 1 161 ? -21.094 10.375 63.431 1.00 45.43 158 ASN C CA 1
ATOM 7784 C C . ASN C 1 161 ? -21.901 9.879 64.661 1.00 41.20 158 ASN C C 1
ATOM 7785 O O . ASN C 1 161 ? -22.961 9.294 64.542 1.00 35.15 158 ASN C O 1
ATOM 7790 N N . PHE C 1 162 ? -21.353 10.026 65.842 1.00 50.04 159 PHE C N 1
ATOM 7791 C CA . PHE C 1 162 ? -22.145 9.680 67.001 1.00 47.56 159 PHE C CA 1
ATOM 7792 C C . PHE C 1 162 ? -23.536 10.344 66.884 1.00 43.62 159 PHE C C 1
ATOM 7793 O O . PHE C 1 162 ? -23.645 11.534 66.575 1.00 38.10 159 PHE C O 1
ATOM 7801 N N . ASN C 1 163 ? -24.620 9.611 67.128 1.00 42.36 160 ASN C N 1
ATOM 7802 C CA . ASN C 1 163 ? -25.902 10.229 66.801 1.00 45.44 160 ASN C CA 1
ATOM 7803 C C . ASN C 1 163 ? -26.517 10.804 68.078 1.00 43.50 160 ASN C C 1
ATOM 7804 O O . ASN C 1 163 ? -27.265 10.143 68.793 1.00 39.77 160 ASN C O 1
ATOM 7809 N N . HIS C 1 164 ? -26.370 12.113 68.213 1.00 45.74 161 HIS C N 1
ATOM 7810 C CA . HIS C 1 164 ? -26.599 12.778 69.470 1.00 45.96 161 HIS C CA 1
ATOM 7811 C C . HIS C 1 164 ? -28.099 12.928 69.644 1.00 59.68 161 HIS C C 1
ATOM 7812 O O . HIS C 1 164 ? -28.621 12.813 70.769 1.00 60.49 161 HIS C O 1
ATOM 7819 N N . GLU C 1 165 ? -28.800 13.163 68.533 1.00 57.76 162 GLU C N 1
ATOM 7820 C CA . GLU C 1 165 ? -30.250 13.302 68.606 1.00 57.37 162 GLU C CA 1
ATOM 7821 C C . GLU C 1 165 ? -30.883 11.987 69.103 1.00 52.83 162 GLU C C 1
ATOM 7822 O O . GLU C 1 165 ? -31.821 11.988 69.906 1.00 56.80 162 GLU C O 1
ATOM 7828 N N . ALA C 1 166 ? -30.367 10.862 68.616 1.00 50.91 163 ALA C N 1
ATOM 7829 C CA . ALA C 1 166 ? -30.948 9.564 68.933 1.00 50.42 163 ALA C CA 1
ATOM 7830 C C . ALA C 1 166 ? -30.705 9.281 70.416 1.00 50.13 163 ALA C C 1
ATOM 7831 O O . ALA C 1 166 ? -31.620 8.908 71.134 1.00 45.43 163 ALA C O 1
ATOM 7833 N N . PHE C 1 167 ? -29.460 9.487 70.845 1.00 54.30 164 PHE C N 1
ATOM 7834 C CA . PHE C 1 167 ? -29.053 9.323 72.232 1.00 48.22 164 PHE C CA 1
ATOM 7835 C C . PHE C 1 167 ? -29.845 10.248 73.183 1.00 50.15 164 PHE C C 1
ATOM 7836 O O . PHE C 1 167 ? -30.443 9.770 74.152 1.00 37.35 164 PHE C O 1
ATOM 7844 N N . GLN C 1 168 ? -29.888 11.549 72.901 1.00 51.52 165 GLN C N 1
ATOM 7845 C CA . GLN C 1 168 ? -30.600 12.457 73.797 1.00 46.72 165 GLN C CA 1
ATOM 7846 C C . GLN C 1 168 ? -32.084 12.144 73.861 1.00 50.83 165 GLN C C 1
ATOM 7847 O O . GLN C 1 168 ? -32.701 12.218 74.937 1.00 45.60 165 GLN C O 1
ATOM 7853 N N A ASN C 1 169 ? -32.675 11.789 72.725 0.61 49.57 166 ASN C N 1
ATOM 7854 N N B ASN C 1 169 ? -32.664 11.802 72.712 0.39 49.24 166 ASN C N 1
ATOM 7855 C CA A ASN C 1 169 ? -34.077 11.408 72.755 0.61 47.29 166 ASN C CA 1
ATOM 7856 C CA B ASN C 1 169 ? -34.063 11.401 72.678 0.39 46.68 166 ASN C CA 1
ATOM 7857 C C A ASN C 1 169 ? -34.352 10.187 73.611 0.61 47.86 166 ASN C C 1
ATOM 7858 C C B ASN C 1 169 ? -34.334 10.210 73.596 0.39 47.25 166 ASN C C 1
ATOM 7859 O O A ASN C 1 169 ? -35.325 10.158 74.357 0.61 42.69 166 ASN C O 1
ATOM 7860 O O B ASN C 1 169 ? -35.285 10.230 74.373 0.39 43.73 166 ASN C O 1
ATOM 7869 N N . ARG C 1 170 ? -33.494 9.180 73.510 1.00 51.32 167 ARG C N 1
ATOM 7870 C CA . ARG C 1 170 ? -33.702 7.979 74.296 1.00 53.49 167 ARG C CA 1
ATOM 7871 C C . ARG C 1 170 ? -33.486 8.235 75.812 1.00 45.95 167 ARG C C 1
ATOM 7872 O O . ARG C 1 170 ? -34.263 7.778 76.657 1.00 45.42 167 ARG C O 1
ATOM 7880 N N . VAL C 1 171 ? -32.444 8.975 76.152 1.00 43.31 168 VAL C N 1
ATOM 7881 C CA . VAL C 1 171 ? -32.189 9.346 77.543 1.00 48.68 168 VAL C CA 1
ATOM 7882 C C . VAL C 1 171 ? -33.361 10.122 78.199 1.00 43.83 168 VAL C C 1
ATOM 7883 O O . VAL C 1 171 ? -33.840 9.764 79.284 1.00 44.31 168 VAL C O 1
ATOM 7887 N N . ASN C 1 172 ? -33.837 11.161 77.533 1.00 44.72 169 ASN C N 1
ATOM 7888 C CA . ASN C 1 172 ? -35.009 11.911 77.971 1.00 48.20 169 ASN C CA 1
ATOM 7889 C C . ASN C 1 172 ? -36.248 11.068 78.197 1.00 51.60 169 ASN C C 1
ATOM 7890 O O . ASN C 1 172 ? -37.072 11.407 79.062 1.00 49.54 169 ASN C O 1
ATOM 7895 N N . GLU C 1 173 ? -36.379 9.994 77.402 1.00 50.61 170 GLU C N 1
ATOM 7896 C CA . GLU C 1 173 ? -37.466 9.017 77.528 1.00 53.22 170 GLU C CA 1
ATOM 7897 C C . GLU C 1 173 ? -37.357 8.151 78.788 1.00 52.10 170 GLU C C 1
ATOM 7898 O O . GLU C 1 173 ? -38.360 7.970 79.525 1.00 45.88 170 GLU C O 1
ATOM 7904 N N . LEU C 1 174 ? -36.159 7.610 79.034 1.00 47.19 171 LEU C N 1
ATOM 7905 C CA . LEU C 1 174 ? -35.939 6.895 80.285 1.00 49.56 171 LEU C CA 1
ATOM 7906 C C . LEU C 1 174 ? -36.048 7.864 81.474 1.00 49.93 171 LEU C C 1
ATOM 7907 O O . LEU C 1 174 ? -36.634 7.510 82.524 1.00 48.71 171 LEU C O 1
ATOM 7912 N N . ALA C 1 175 ? -35.528 9.087 81.318 1.00 40.23 172 ALA C N 1
ATOM 7913 C CA . ALA C 1 175 ? -35.564 10.025 82.440 1.00 40.79 172 ALA C CA 1
ATOM 7914 C C . ALA C 1 175 ? -36.976 10.379 82.847 1.00 50.77 172 ALA C C 1
ATOM 7915 O O . ALA C 1 175 ? -37.222 10.590 84.033 1.00 48.59 172 ALA C O 1
ATOM 7917 N N . ALA C 1 176 ? -37.896 10.429 81.875 1.00 49.83 173 ALA C N 1
ATOM 7918 C CA . ALA C 1 176 ? -39.284 10.777 82.165 1.00 49.97 173 ALA C CA 1
ATOM 7919 C C . ALA C 1 176 ? -39.931 9.741 83.046 1.00 50.55 173 ALA C C 1
ATOM 7920 O O . ALA C 1 176 ? -40.825 10.088 83.794 1.00 48.01 173 ALA C O 1
ATOM 7922 N N . LYS C 1 177 ? -39.597 8.465 82.827 1.00 52.39 174 LYS C N 1
ATOM 7923 C CA . LYS C 1 177 ? -40.190 7.350 83.587 1.00 51.31 174 LYS C CA 1
ATOM 7924 C C . LYS C 1 177 ? -39.403 6.658 84.729 1.00 57.10 174 LYS C C 1
ATOM 7925 O O . LYS C 1 177 ? -39.920 5.754 85.371 1.00 51.02 174 LYS C O 1
ATOM 7931 N N . GLN C 1 178 ? -38.154 7.028 84.967 1.00 59.24 175 GLN C N 1
ATOM 7932 C CA . GLN C 1 178 ? -37.433 6.409 86.069 1.00 48.43 175 GLN C CA 1
ATOM 7933 C C . GLN C 1 178 ? -36.359 7.338 86.583 1.00 43.43 175 GLN C C 1
ATOM 7934 O O . GLN C 1 178 ? -35.797 8.125 85.855 1.00 45.05 175 GLN C O 1
ATOM 7940 N N . THR C 1 179 ? -36.091 7.251 87.860 1.00 35.93 176 THR C N 1
ATOM 7941 C CA . THR C 1 179 ? -35.240 8.220 88.509 1.00 38.93 176 THR C CA 1
ATOM 7942 C C . THR C 1 179 ? -33.804 8.048 88.094 1.00 35.35 176 THR C C 1
ATOM 7943 O O . THR C 1 179 ? -33.152 9.020 87.686 1.00 43.15 176 THR C O 1
ATOM 7947 N N . ASN C 1 180 ? -33.295 6.833 88.255 1.00 32.26 177 ASN C N 1
ATOM 7948 C CA . ASN C 1 180 ? -31.949 6.496 87.789 1.00 35.16 177 ASN C CA 1
ATOM 7949 C C . ASN C 1 180 ? -32.011 6.065 86.315 1.00 34.99 177 ASN C C 1
ATOM 7950 O O . ASN C 1 180 ? -32.873 5.291 85.962 1.00 35.35 177 ASN C O 1
ATOM 7955 N N . VAL C 1 181 ? -31.130 6.599 85.467 1.00 39.96 178 VAL C N 1
ATOM 7956 C CA . VAL C 1 181 ? -30.902 6.050 84.105 1.00 38.71 178 VAL C CA 1
ATOM 7957 C C . VAL C 1 181 ? -29.477 5.556 84.049 1.00 34.72 178 VAL C C 1
ATOM 7958 O O . VAL C 1 181 ? -28.528 6.283 84.320 1.00 33.38 178 VAL C O 1
ATOM 7962 N N . VAL C 1 182 ? -29.331 4.279 83.777 1.00 43.33 179 VAL C N 1
ATOM 7963 C CA . VAL C 1 182 ? -28.004 3.731 83.605 1.00 42.14 179 VAL C CA 1
ATOM 7964 C C . VAL C 1 182 ? -27.811 3.663 82.096 1.00 41.79 179 VAL C C 1
ATOM 7965 O O . VAL C 1 182 ? -28.720 3.220 81.369 1.00 44.93 179 VAL C O 1
ATOM 7969 N N . VAL C 1 183 ? -26.654 4.136 81.633 1.00 41.92 180 VAL C N 1
ATOM 7970 C CA . VAL C 1 183 ? -26.256 4.072 80.221 1.00 43.50 180 VAL C CA 1
ATOM 7971 C C . VAL C 1 183 ? -24.909 3.384 80.134 1.00 40.68 180 VAL C C 1
ATOM 7972 O O . VAL C 1 183 ? -23.945 3.828 80.775 1.00 33.29 180 VAL C O 1
ATOM 7976 N N . ILE C 1 184 ? -24.852 2.291 79.373 1.00 37.53 181 ILE C N 1
ATOM 7977 C CA . ILE C 1 184 ? -23.581 1.634 79.132 1.00 39.12 181 ILE C CA 1
ATOM 7978 C C . ILE C 1 184 ? -22.994 2.154 77.820 1.00 37.50 181 ILE C C 1
ATOM 7979 O O . ILE C 1 184 ? -23.623 1.988 76.789 1.00 32.69 181 ILE C O 1
ATOM 7984 N N . PHE C 1 185 ? -21.826 2.779 77.879 1.00 39.17 182 PHE C N 1
ATOM 7985 C CA . PHE C 1 185 ? -20.966 3.021 76.706 1.00 43.87 182 PHE C CA 1
ATOM 7986 C C . PHE C 1 185 ? -19.833 2.024 76.632 1.00 41.22 182 PHE C C 1
ATOM 7987 O O . PHE C 1 185 ? -19.012 1.964 77.546 1.00 32.18 182 PHE C O 1
ATOM 7995 N N . ASN C 1 186 ? -19.753 1.263 75.546 1.00 41.73 183 ASN C N 1
ATOM 7996 C CA . ASN C 1 186 ? -18.586 0.405 75.377 1.00 43.68 183 ASN C CA 1
ATOM 7997 C C . ASN C 1 186 ? -17.615 1.051 74.383 1.00 46.76 183 ASN C C 1
ATOM 7998 O O . ASN C 1 186 ? -17.835 1.069 73.155 1.00 40.08 183 ASN C O 1
ATOM 8003 N N . THR C 1 187 ? -16.564 1.624 74.976 1.00 44.08 184 THR C N 1
ATOM 8004 C CA . THR C 1 187 ? -15.618 2.440 74.268 1.00 45.73 184 THR C CA 1
ATOM 8005 C C . THR C 1 187 ? -14.293 2.434 74.998 1.00 49.13 184 THR C C 1
ATOM 8006 O O . THR C 1 187 ? -14.272 2.266 76.210 1.00 46.64 184 THR C O 1
ATOM 8010 N N . PRO C 1 188 ? -13.171 2.643 74.300 1.00 47.45 185 PRO C N 1
ATOM 8011 C CA . PRO C 1 188 ? -12.860 2.622 72.873 1.00 47.01 185 PRO C CA 1
ATOM 8012 C C . PRO C 1 188 ? -12.753 1.176 72.384 1.00 47.03 185 PRO C C 1
ATOM 8013 O O . PRO C 1 188 ? -12.565 0.235 73.165 1.00 50.84 185 PRO C O 1
ATOM 8017 N N . GLY C 1 189 ? -12.844 0.998 71.084 1.00 45.86 186 GLY C N 1
ATOM 8018 C CA . GLY C 1 189 ? -12.770 -0.333 70.516 1.00 45.48 186 GLY C CA 1
ATOM 8019 C C . GLY C 1 189 ? -14.028 -1.099 70.814 1.00 46.14 186 GLY C C 1
ATOM 8020 O O . GLY C 1 189 ? -13.967 -2.205 71.337 1.00 45.91 186 GLY C O 1
ATOM 8021 N N . ASN C 1 190 ? -15.170 -0.494 70.483 1.00 44.23 187 ASN C N 1
ATOM 8022 C CA . ASN C 1 190 ? -16.489 -1.075 70.724 1.00 44.12 187 ASN C CA 1
ATOM 8023 C C . ASN C 1 190 ? -16.651 -2.504 70.204 1.00 48.65 187 ASN C C 1
ATOM 8024 O O . ASN C 1 190 ? -16.186 -2.841 69.106 1.00 38.22 187 ASN C O 1
ATOM 8029 N N . ASN C 1 191 ? -17.294 -3.359 70.993 1.00 47.19 188 ASN C N 1
ATOM 8030 C CA . ASN C 1 191 ? -17.580 -4.698 70.520 1.00 40.57 188 ASN C CA 1
ATOM 8031 C C . ASN C 1 191 ? -19.009 -4.672 70.093 1.00 44.38 188 ASN C C 1
ATOM 8032 O O . ASN C 1 191 ? -19.879 -4.377 70.921 1.00 54.65 188 ASN C O 1
ATOM 8037 N N . PRO C 1 192 ? -19.312 -5.067 68.837 1.00 38.50 189 PRO C N 1
ATOM 8038 C CA . PRO C 1 192 ? -18.672 -5.534 67.610 1.00 40.12 189 PRO C CA 1
ATOM 8039 C C . PRO C 1 192 ? -17.945 -4.555 66.668 1.00 47.62 189 PRO C C 1
ATOM 8040 O O . PRO C 1 192 ? -17.163 -5.053 65.860 1.00 51.56 189 PRO C O 1
ATOM 8044 N N . THR C 1 193 ? -18.269 -3.261 66.658 1.00 41.71 190 THR C N 1
ATOM 8045 C CA . THR C 1 193 ? -17.863 -2.417 65.502 1.00 41.79 190 THR C CA 1
ATOM 8046 C C . THR C 1 193 ? -16.426 -1.902 65.479 1.00 39.34 190 THR C C 1
ATOM 8047 O O . THR C 1 193 ? -15.881 -1.583 64.426 1.00 45.07 190 THR C O 1
ATOM 8051 N N . GLY C 1 194 ? -15.853 -1.694 66.651 1.00 43.52 191 GLY C N 1
ATOM 8052 C CA . GLY C 1 194 ? -14.495 -1.193 66.748 1.00 47.90 191 GLY C CA 1
ATOM 8053 C C . GLY C 1 194 ? -14.503 0.311 66.954 1.00 49.45 191 GLY C C 1
ATOM 8054 O O . GLY C 1 194 ? -13.461 0.944 67.134 1.00 47.18 191 GLY C O 1
ATOM 8055 N N . TYR C 1 195 ? -15.707 0.873 66.950 1.00 50.09 192 TYR C N 1
ATOM 8056 C CA . TYR C 1 195 ? -15.890 2.308 67.120 1.00 45.28 192 TYR C CA 1
ATOM 8057 C C . TYR C 1 195 ? -15.499 2.818 68.503 1.00 40.34 192 TYR C C 1
ATOM 8058 O O . TYR C 1 195 ? -15.637 2.128 69.549 1.00 43.23 192 TYR C O 1
ATOM 8067 N N . SER C 1 196 ? -15.065 4.063 68.509 1.00 35.95 193 SER C N 1
ATOM 8068 C CA . SER C 1 196 ? -14.663 4.733 69.728 1.00 40.66 193 SER C CA 1
ATOM 8069 C C . SER C 1 196 ? -15.342 6.088 69.766 1.00 41.24 193 SER C C 1
ATOM 8070 O O . SER C 1 196 ? -15.274 6.856 68.795 1.00 42.96 193 SER C O 1
ATOM 8073 N N . ILE C 1 197 ? -15.900 6.434 70.919 1.00 46.23 194 ILE C N 1
ATOM 8074 C CA . ILE C 1 197 ? -16.489 7.758 71.098 1.00 47.70 194 ILE C CA 1
ATOM 8075 C C . ILE C 1 197 ? -15.388 8.822 71.113 1.00 45.88 194 ILE C C 1
ATOM 8076 O O . ILE C 1 197 ? -14.360 8.661 71.759 1.00 46.86 194 ILE C O 1
ATOM 8081 N N . GLU C 1 198 ? -15.562 9.862 70.310 1.00 36.17 195 GLU C N 1
ATOM 8082 C CA . GLU C 1 198 ? -14.557 10.899 70.252 1.00 34.07 195 GLU C CA 1
ATOM 8083 C C . GLU C 1 198 ? -14.649 11.846 71.422 1.00 29.22 195 GLU C C 1
ATOM 8084 O O . GLU C 1 198 ? -15.691 11.981 72.045 1.00 38.45 195 GLU C O 1
ATOM 8090 N N . ASP C 1 199 ? -13.541 12.518 71.681 1.00 31.59 196 ASP C N 1
ATOM 8091 C CA . ASP C 1 199 ? -13.422 13.448 72.779 1.00 39.30 196 ASP C CA 1
ATOM 8092 C C . ASP C 1 199 ? -14.498 14.531 72.694 1.00 42.93 196 ASP C C 1
ATOM 8093 O O . ASP C 1 199 ? -15.098 14.904 73.695 1.00 47.05 196 ASP C O 1
ATOM 8098 N N . LYS C 1 200 ? -14.809 14.975 71.490 1.00 36.60 197 LYS C N 1
ATOM 8099 C CA . LYS C 1 200 ? -15.731 16.100 71.313 1.00 39.60 197 LYS C CA 1
ATOM 8100 C C . LYS C 1 200 ? -17.137 15.629 71.604 1.00 38.36 197 LYS C C 1
ATOM 8101 O O . LYS C 1 200 ? -17.990 16.396 72.054 1.00 43.26 197 LYS C O 1
ATOM 8107 N N . ASP C 1 201 ? -17.378 14.362 71.285 1.00 37.08 198 ASP C N 1
ATOM 8108 C CA . ASP C 1 201 ? -18.684 13.769 71.456 1.00 43.17 198 ASP C CA 1
ATOM 8109 C C . ASP C 1 201 ? -18.942 13.435 72.948 1.00 46.79 198 ASP C C 1
ATOM 8110 O O . ASP C 1 201 ? -20.090 13.513 73.416 1.00 40.35 198 ASP C O 1
ATOM 8115 N N . TRP C 1 202 ? -17.884 13.040 73.663 1.00 40.15 199 TRP C N 1
ATOM 8116 C CA . TRP C 1 202 ? -17.965 12.902 75.132 1.00 40.37 199 TRP C CA 1
ATOM 8117 C C . TRP C 1 202 ? -18.367 14.251 75.738 1.00 45.50 199 TRP C C 1
ATOM 8118 O O . TRP C 1 202 ? -19.276 14.283 76.582 1.00 43.64 199 TRP C O 1
ATOM 8129 N N . ASP C 1 203 ? -17.741 15.353 75.265 1.00 42.97 200 ASP C N 1
ATOM 8130 C CA . ASP C 1 203 ? -18.110 16.690 75.726 1.00 40.94 200 ASP C CA 1
ATOM 8131 C C . ASP C 1 203 ? -19.586 16.986 75.552 1.00 46.37 200 ASP C C 1
ATOM 8132 O O . ASP C 1 203 ? -20.248 17.486 76.488 1.00 45.62 200 ASP C O 1
ATOM 8137 N N . SER C 1 204 ? -20.107 16.674 74.370 1.00 47.49 201 SER C N 1
ATOM 8138 C CA . SER C 1 204 ? -21.531 16.853 74.094 1.00 50.29 201 SER C CA 1
ATOM 8139 C C . SER C 1 204 ? -22.425 15.921 74.951 1.00 45.60 201 SER C C 1
ATOM 8140 O O . SER C 1 204 ? -23.536 16.285 75.342 1.00 44.35 201 SER C O 1
ATOM 8143 N N . ILE C 1 205 ? -21.942 14.708 75.177 1.00 39.61 202 ILE C N 1
ATOM 8144 C CA . ILE C 1 205 ? -22.639 13.735 76.015 1.00 43.98 202 ILE C CA 1
ATOM 8145 C C . ILE C 1 205 ? -22.772 14.282 77.456 1.00 43.24 202 ILE C C 1
ATOM 8146 O O . ILE C 1 205 ? -23.883 14.500 77.970 1.00 42.49 202 ILE C O 1
ATOM 8151 N N . LEU C 1 206 ? -21.631 14.588 78.062 1.00 45.34 203 LEU C N 1
ATOM 8152 C CA . LEU C 1 206 ? -21.601 15.086 79.443 1.00 40.34 203 LEU C CA 1
ATOM 8153 C C . LEU C 1 206 ? -22.336 16.405 79.531 1.00 41.25 203 LEU C C 1
ATOM 8154 O O . LEU C 1 206 ? -23.166 16.580 80.406 1.00 45.04 203 LEU C O 1
ATOM 8159 N N . ASN C 1 207 ? -22.086 17.330 78.617 1.00 44.26 204 ASN C N 1
ATOM 8160 C CA . ASN C 1 207 ? -22.829 18.575 78.718 1.00 47.29 204 ASN C CA 1
ATOM 8161 C C . ASN C 1 207 ? -24.355 18.357 78.700 1.00 44.68 204 ASN C C 1
ATOM 8162 O O . ASN C 1 207 ? -25.094 18.994 79.472 1.00 44.02 204 ASN C O 1
ATOM 8167 N N . PHE C 1 208 ? -24.824 17.455 77.839 1.00 42.94 205 PHE C N 1
ATOM 8168 C CA . PHE C 1 208 ? -26.253 17.125 77.798 1.00 39.77 205 PHE C CA 1
ATOM 8169 C C . PHE C 1 208 ? -26.704 16.515 79.117 1.00 42.07 205 PHE C C 1
ATOM 8170 O O . PHE C 1 208 ? -27.773 16.867 79.640 1.00 42.52 205 PHE C O 1
ATOM 8178 N N . LEU C 1 209 ? -25.896 15.571 79.606 1.00 38.66 206 LEU C N 1
ATOM 8179 C CA . LEU C 1 209 ? -26.207 14.829 80.855 1.00 43.51 206 LEU C CA 1
ATOM 8180 C C . LEU C 1 209 ? -26.167 15.744 82.089 1.00 44.13 206 LEU C C 1
ATOM 8181 O O . LEU C 1 209 ? -26.933 15.566 83.036 1.00 44.92 206 LEU C O 1
ATOM 8186 N N . LYS C 1 210 ? -25.300 16.746 82.067 1.00 46.65 207 LYS C N 1
ATOM 8187 C CA . LYS C 1 210 ? -25.342 17.754 83.111 1.00 45.99 207 LYS C CA 1
ATOM 8188 C C . LYS C 1 210 ? -26.609 18.573 82.987 1.00 51.56 207 LYS C C 1
ATOM 8189 O O . LYS C 1 210 ? -27.228 18.860 83.996 1.00 51.30 207 LYS C O 1
ATOM 8195 N N . ASP C 1 211 ? -27.015 18.962 81.772 1.00 51.96 208 ASP C N 1
ATOM 8196 C CA . ASP C 1 211 ? -28.276 19.715 81.647 1.00 54.34 208 ASP C CA 1
ATOM 8197 C C . ASP C 1 211 ? -29.503 18.954 82.228 1.00 49.64 208 ASP C C 1
ATOM 8198 O O . ASP C 1 211 ? -30.389 19.545 82.858 1.00 46.94 208 ASP C O 1
ATOM 8203 N N . LEU C 1 212 ? -29.541 17.640 82.009 1.00 47.19 209 LEU C N 1
ATOM 8204 C CA . LEU C 1 212 ? -30.673 16.800 82.412 1.00 46.52 209 LEU C CA 1
ATOM 8205 C C . LEU C 1 212 ? -30.831 16.736 83.962 1.00 42.75 209 LEU C C 1
ATOM 8206 O O . LEU C 1 212 ? -31.903 16.962 84.522 1.00 42.43 209 LEU C O 1
ATOM 8211 N N . VAL C 1 213 ? -29.708 16.456 84.600 1.00 37.04 210 VAL C N 1
ATOM 8212 C CA . VAL C 1 213 ? -29.511 16.416 86.026 1.00 46.40 210 VAL C CA 1
ATOM 8213 C C . VAL C 1 213 ? -29.834 17.749 86.769 1.00 45.71 210 VAL C C 1
ATOM 8214 O O . VAL C 1 213 ? -30.455 17.738 87.837 1.00 43.53 210 VAL C O 1
ATOM 8218 N N . ALA C 1 214 ? -29.439 18.877 86.191 1.00 45.22 211 ALA C N 1
ATOM 8219 C CA . ALA C 1 214 ? -29.816 20.186 86.714 1.00 48.89 211 ALA C CA 1
ATOM 8220 C C . ALA C 1 214 ? -31.337 20.420 86.819 1.00 53.43 211 ALA C C 1
ATOM 8221 O O . ALA C 1 214 ? -31.758 21.312 87.572 1.00 51.05 211 ALA C O 1
ATOM 8223 N N . ILE C 1 215 ? -32.152 19.670 86.061 1.00 50.75 212 ILE C N 1
ATOM 8224 C CA . ILE C 1 215 ? -33.622 19.775 86.175 1.00 48.11 212 ILE C CA 1
ATOM 8225 C C . ILE C 1 215 ? -34.071 19.263 87.573 1.00 56.66 212 ILE C C 1
ATOM 8226 O O . ILE C 1 215 ? -35.021 19.777 88.175 1.00 53.01 212 ILE C O 1
ATOM 8231 N N . GLY C 1 216 ? -33.382 18.240 88.074 1.00 54.36 213 GLY C N 1
ATOM 8232 C CA . GLY C 1 216 ? -33.481 17.882 89.480 1.00 50.81 213 GLY C CA 1
ATOM 8233 C C . GLY C 1 216 ? -34.289 16.658 89.803 1.00 50.54 213 GLY C C 1
ATOM 8234 O O . GLY C 1 216 ? -34.506 16.346 90.962 1.00 53.44 213 GLY C O 1
ATOM 8235 N N . ARG C 1 217 ? -34.815 15.989 88.794 1.00 51.16 214 ARG C N 1
ATOM 8236 C CA . ARG C 1 217 ? -35.476 14.748 89.092 1.00 45.82 214 ARG C CA 1
ATOM 8237 C C . ARG C 1 217 ? -34.692 13.468 88.842 1.00 42.47 214 ARG C C 1
ATOM 8238 O O . ARG C 1 217 ? -35.183 12.415 89.220 1.00 42.62 214 ARG C O 1
ATOM 8246 N N . ASN C 1 218 ? -33.485 13.526 88.263 1.00 45.47 215 ASN C N 1
ATOM 8247 C CA . ASN C 1 218 ? -32.745 12.272 87.956 1.00 43.07 215 ASN C CA 1
ATOM 8248 C C . ASN C 1 218 ? -31.276 12.154 88.424 1.00 43.06 215 ASN C C 1
ATOM 8249 O O . ASN C 1 218 ? -30.556 13.141 88.597 1.00 45.54 215 ASN C O 1
ATOM 8254 N N . ASN C 1 219 ? -30.845 10.915 88.623 1.00 33.27 216 ASN C N 1
ATOM 8255 C CA . ASN C 1 219 ? -29.429 10.619 88.676 1.00 37.36 216 ASN C CA 1
ATOM 8256 C C . ASN C 1 219 ? -29.095 9.934 87.365 1.00 41.89 216 ASN C C 1
ATOM 8257 O O . ASN C 1 219 ? -29.939 9.208 86.812 1.00 41.04 216 ASN C O 1
ATOM 8262 N N . VAL C 1 220 ? -27.866 10.127 86.892 1.00 41.78 217 VAL C N 1
ATOM 8263 C CA . VAL C 1 220 ? -27.363 9.351 85.763 1.00 35.75 217 VAL C CA 1
ATOM 8264 C C . VAL C 1 220 ? -26.152 8.556 86.233 1.00 35.69 217 VAL C C 1
ATOM 8265 O O . VAL C 1 220 ? -25.263 9.073 86.928 1.00 34.28 217 VAL C O 1
ATOM 8269 N N . ILE C 1 221 ? -26.142 7.286 85.856 1.00 31.32 218 ILE C N 1
ATOM 8270 C CA . ILE C 1 221 ? -24.997 6.436 86.094 1.00 33.65 218 ILE C CA 1
ATOM 8271 C C . ILE C 1 221 ? -24.408 5.983 84.791 1.00 32.27 218 ILE C C 1
ATOM 8272 O O . ILE C 1 221 ? -25.068 5.231 84.038 1.00 32.02 218 ILE C O 1
ATOM 8277 N N . ILE C 1 222 ? -23.151 6.358 84.561 1.00 30.65 219 ILE C N 1
ATOM 8278 C CA . ILE C 1 222 ? -22.488 6.145 83.266 1.00 36.99 219 ILE C CA 1
ATOM 8279 C C . ILE C 1 222 ? -21.575 4.937 83.389 1.00 38.97 219 ILE C C 1
ATOM 8280 O O . ILE C 1 222 ? -20.563 5.004 84.049 1.00 38.14 219 ILE C O 1
ATOM 8285 N N . GLY C 1 223 ? -21.935 3.807 82.792 1.00 39.26 220 GLY C N 1
ATOM 8286 C CA . GLY C 1 223 ? -21.013 2.688 82.800 1.00 28.93 220 GLY C CA 1
ATOM 8287 C C . GLY C 1 223 ? -20.170 2.765 81.563 1.00 33.91 220 GLY C C 1
ATOM 8288 O O . GLY C 1 223 ? -20.697 3.064 80.505 1.00 39.47 220 GLY C O 1
ATOM 8289 N N . ILE C 1 224 ? -18.910 2.392 81.659 1.00 34.17 221 ILE C N 1
ATOM 8290 C CA . ILE C 1 224 ? -18.047 2.468 80.509 1.00 37.44 221 ILE C CA 1
ATOM 8291 C C . ILE C 1 224 ? -17.314 1.148 80.494 1.00 41.57 221 ILE C C 1
ATOM 8292 O O . ILE C 1 224 ? -16.480 0.926 81.349 1.00 36.75 221 ILE C O 1
ATOM 8297 N N . ASP C 1 225 ? -17.585 0.312 79.486 1.00 40.55 222 ASP C N 1
ATOM 8298 C CA . ASP C 1 225 ? -16.932 -0.976 79.363 1.00 36.82 222 ASP C CA 1
ATOM 8299 C C . ASP C 1 225 ? -15.741 -0.630 78.487 1.00 43.29 222 ASP C C 1
ATOM 8300 O O . ASP C 1 225 ? -15.885 -0.291 77.301 1.00 35.40 222 ASP C O 1
ATOM 8305 N N . VAL C 1 226 ? -14.588 -0.637 79.140 1.00 43.44 223 VAL C N 1
ATOM 8306 C CA . VAL C 1 226 ? -13.276 -0.299 78.597 1.00 41.30 223 VAL C CA 1
ATOM 8307 C C . VAL C 1 226 ? -12.433 -1.524 78.224 1.00 42.81 223 VAL C C 1
ATOM 8308 O O . VAL C 1 226 ? -11.211 -1.446 78.229 1.00 41.23 223 VAL C O 1
ATOM 8312 N N . ALA C 1 227 ? -13.058 -2.688 78.138 1.00 40.37 224 ALA C N 1
ATOM 8313 C CA . ALA C 1 227 ? -12.329 -3.919 77.875 1.00 41.83 224 ALA C CA 1
ATOM 8314 C C . ALA C 1 227 ? -11.242 -3.789 76.761 1.00 57.63 224 ALA C C 1
ATOM 8315 O O . ALA C 1 227 ? -10.126 -4.336 76.899 1.00 54.85 224 ALA C O 1
ATOM 8317 N N . TYR C 1 228 ? -11.539 -3.060 75.679 1.00 51.85 225 TYR C N 1
ATOM 8318 C CA . TYR C 1 228 ? -10.577 -2.921 74.572 1.00 47.02 225 TYR C CA 1
ATOM 8319 C C . TYR C 1 228 ? -9.621 -1.758 74.636 1.00 47.14 225 TYR C C 1
ATOM 8320 O O . TYR C 1 228 ? -8.897 -1.528 73.686 1.00 62.02 225 TYR C O 1
ATOM 8329 N N . LEU C 1 229 ? -9.591 -1.058 75.766 1.00 48.01 226 LEU C N 1
ATOM 8330 C CA . LEU C 1 229 ? -8.748 0.119 75.974 1.00 44.69 226 LEU C CA 1
ATOM 8331 C C . LEU C 1 229 ? -7.299 -0.013 75.459 1.00 46.08 226 LEU C C 1
ATOM 8332 O O . LEU C 1 229 ? -6.764 0.949 74.888 1.00 51.82 226 LEU C O 1
ATOM 8337 N N . ASP C 1 230 ? -6.655 -1.167 75.645 1.00 39.10 227 ASP C N 1
ATOM 8338 C CA . ASP C 1 230 ? -5.229 -1.273 75.289 1.00 44.36 227 ASP C CA 1
ATOM 8339 C C . ASP C 1 230 ? -4.972 -1.647 73.799 1.00 48.83 227 ASP C C 1
ATOM 8340 O O . ASP C 1 230 ? -3.852 -1.678 73.343 1.00 51.68 227 ASP C O 1
ATOM 8345 N N . TYR C 1 231 ? -6.038 -2.038 73.132 1.00 47.88 228 TYR C N 1
ATOM 8346 C CA . TYR C 1 231 ? -6.164 -2.291 71.701 1.00 51.94 228 TYR C CA 1
ATOM 8347 C C . TYR C 1 231 ? -6.791 -1.191 70.808 1.00 53.36 228 TYR C C 1
ATOM 8348 O O . TYR C 1 231 ? -7.397 -1.535 69.811 1.00 46.90 228 TYR C O 1
ATOM 8357 N N . SER C 1 232 ? -7.013 0.000 71.348 1.00 57.50 229 SER C N 1
ATOM 8358 C CA . SER C 1 232 ? -7.676 1.086 70.607 1.00 56.19 229 SER C CA 1
ATOM 8359 C C . SER C 1 232 ? -6.919 2.276 69.992 1.00 53.49 229 SER C C 1
ATOM 8360 O O . SER C 1 232 ? -7.557 3.150 69.437 1.00 46.83 229 SER C O 1
ATOM 8363 N N . GLY C 1 233 ? -5.608 2.384 70.159 1.00 52.60 230 GLY C N 1
ATOM 8364 C CA . GLY C 1 233 ? -4.984 3.659 69.871 1.00 48.00 230 GLY C CA 1
ATOM 8365 C C . GLY C 1 233 ? -3.744 3.971 70.675 1.00 55.80 230 GLY C C 1
ATOM 8366 O O . GLY C 1 233 ? -3.265 3.142 71.453 1.00 63.62 230 GLY C O 1
ATOM 8367 N N . GLU C 1 234 ? -3.217 5.178 70.490 1.00 51.84 231 GLU C N 1
ATOM 8368 C CA . GLU C 1 234 ? -2.075 5.625 71.283 1.00 54.63 231 GLU C CA 1
ATOM 8369 C C . GLU C 1 234 ? -2.435 5.756 72.776 1.00 54.47 231 GLU C C 1
ATOM 8370 O O . GLU C 1 234 ? -3.559 6.121 73.135 1.00 48.58 231 GLU C O 1
ATOM 8376 N N . LYS C 1 235 ? -1.466 5.468 73.636 1.00 59.03 232 LYS C N 1
ATOM 8377 C CA . LYS C 1 235 ? -1.733 5.387 75.068 1.00 65.01 232 LYS C CA 1
ATOM 8378 C C . LYS C 1 235 ? -2.472 6.599 75.634 1.00 58.36 232 LYS C C 1
ATOM 8379 O O . LYS C 1 235 ? -3.486 6.434 76.338 1.00 46.06 232 LYS C O 1
ATOM 8385 N N . ASP C 1 236 ? -1.972 7.797 75.338 1.00 49.64 233 ASP C N 1
ATOM 8386 C CA . ASP C 1 236 ? -2.578 8.982 75.899 1.00 52.81 233 ASP C CA 1
ATOM 8387 C C . ASP C 1 236 ? -3.828 9.424 75.159 1.00 57.01 233 ASP C C 1
ATOM 8388 O O . ASP C 1 236 ? -4.758 9.976 75.749 1.00 53.84 233 ASP C O 1
ATOM 8393 N N . GLU C 1 237 ? -3.878 9.164 73.861 1.00 56.61 234 GLU C N 1
ATOM 8394 C CA . GLU C 1 237 ? -5.050 9.598 73.105 1.00 55.70 234 GLU C CA 1
ATOM 8395 C C . GLU C 1 237 ? -6.316 8.831 73.482 1.00 45.89 234 GLU C C 1
ATOM 8396 O O . GLU C 1 237 ? -7.367 9.434 73.597 1.00 38.83 234 GLU C O 1
ATOM 8402 N N . VAL C 1 238 ? -6.213 7.516 73.672 1.00 41.82 235 VAL C N 1
ATOM 8403 C CA . VAL C 1 238 ? -7.383 6.734 74.054 1.00 40.32 235 VAL C CA 1
ATOM 8404 C C . VAL C 1 238 ? -7.848 6.937 75.503 1.00 36.09 235 VAL C C 1
ATOM 8405 O O . VAL C 1 238 ? -8.977 6.622 75.801 1.00 40.77 235 VAL C O 1
ATOM 8409 N N . ARG C 1 239 ? -6.963 7.383 76.394 1.00 45.97 236 ARG C N 1
ATOM 8410 C CA . ARG C 1 239 ? -7.322 7.677 77.799 1.00 47.86 236 ARG C CA 1
ATOM 8411 C C . ARG C 1 239 ? -7.732 9.124 78.114 1.00 46.07 236 ARG C C 1
ATOM 8412 O O . ARG C 1 239 ? -8.375 9.359 79.158 1.00 41.29 236 ARG C O 1
ATOM 8420 N N . ALA C 1 240 ? -7.445 10.063 77.197 1.00 35.85 237 ALA C N 1
ATOM 8421 C CA . ALA C 1 240 ? -7.594 11.502 77.482 1.00 37.27 237 ALA C CA 1
ATOM 8422 C C . ALA C 1 240 ? -8.990 11.865 77.907 1.00 43.59 237 ALA C C 1
ATOM 8423 O O . ALA C 1 240 ? -9.165 12.808 78.672 1.00 53.20 237 ALA C O 1
ATOM 8425 N N . PHE C 1 241 ? -9.989 11.135 77.420 1.00 34.67 238 PHE C N 1
ATOM 8426 C CA . PHE C 1 241 ? -11.378 11.394 77.864 1.00 41.39 238 PHE C CA 1
ATOM 8427 C C . PHE C 1 241 ? -11.665 11.156 79.372 1.00 40.28 238 PHE C C 1
ATOM 8428 O O . PHE C 1 241 ? -12.632 11.685 79.927 1.00 37.12 238 PHE C O 1
ATOM 8436 N N . PHE C 1 242 ? -10.828 10.349 80.007 1.00 34.77 239 PHE C N 1
ATOM 8437 C CA . PHE C 1 242 ? -10.963 10.070 81.427 1.00 43.90 239 PHE C CA 1
ATOM 8438 C C . PHE C 1 242 ? -10.895 11.359 82.253 1.00 45.04 239 PHE C C 1
ATOM 8439 O O . PHE C 1 242 ? -11.561 11.472 83.289 1.00 41.28 239 PHE C O 1
ATOM 8447 N N . ASN C 1 243 ? -10.122 12.340 81.793 1.00 42.11 240 ASN C N 1
ATOM 8448 C CA . ASN C 1 243 ? -10.079 13.627 82.485 1.00 50.29 240 ASN C CA 1
ATOM 8449 C C . ASN C 1 243 ? -11.462 14.318 82.583 1.00 51.99 240 ASN C C 1
ATOM 8450 O O . ASN C 1 243 ? -11.683 15.146 83.491 1.00 47.98 240 ASN C O 1
ATOM 8455 N N . LYS C 1 244 ? -12.372 13.989 81.652 1.00 44.39 241 LYS C N 1
ATOM 8456 C CA . LYS C 1 244 ? -13.655 14.687 81.510 1.00 40.64 241 LYS C CA 1
ATOM 8457 C C . LYS C 1 244 ? -14.714 14.352 82.558 1.00 47.98 241 LYS C C 1
ATOM 8458 O O . LYS C 1 244 ? -15.765 15.019 82.590 1.00 51.01 241 LYS C O 1
ATOM 8464 N N . PHE C 1 245 ? -14.458 13.306 83.363 1.00 36.04 242 PHE C N 1
ATOM 8465 C CA . PHE C 1 245 ? -15.320 12.935 84.492 1.00 38.69 242 PHE C CA 1
ATOM 8466 C C . PHE C 1 245 ? -14.926 13.603 85.839 1.00 57.07 242 PHE C C 1
ATOM 8467 O O . PHE C 1 245 ? -15.559 13.356 86.883 1.00 58.80 242 PHE C O 1
ATOM 8475 N N . SER C 1 246 ? -13.901 14.453 85.821 1.00 51.69 243 SER C N 1
ATOM 8476 C CA . SER C 1 246 ? -13.508 15.175 87.037 1.00 49.59 243 SER C CA 1
ATOM 8477 C C . SER C 1 246 ? -14.598 16.137 87.467 1.00 48.03 243 SER C C 1
ATOM 8478 O O . SER C 1 246 ? -15.034 16.976 86.689 1.00 53.71 243 SER C O 1
ATOM 8481 N N . HIS C 1 247 ? -15.016 16.058 88.717 1.00 49.27 244 HIS C N 1
ATOM 8482 C CA . HIS C 1 247 ? -15.867 17.111 89.260 1.00 46.55 244 HIS C CA 1
ATOM 8483 C C . HIS C 1 247 ? -17.208 17.254 88.517 1.00 47.13 244 HIS C C 1
ATOM 8484 O O . HIS C 1 247 ? -17.736 18.368 88.356 1.00 45.31 244 HIS C O 1
ATOM 8491 N N . LEU C 1 248 ? -17.764 16.134 88.065 1.00 37.73 245 LEU C N 1
ATOM 8492 C CA . LEU C 1 248 ? -19.119 16.191 87.573 1.00 38.30 245 LEU C CA 1
ATOM 8493 C C . LEU C 1 248 ? -20.014 16.367 88.796 1.00 43.47 245 LEU C C 1
ATOM 8494 O O . LEU C 1 248 ? -19.640 15.961 89.905 1.00 38.26 245 LEU C O 1
ATOM 8499 N N . PRO C 1 249 ? -21.196 16.971 88.587 1.00 41.41 246 PRO C N 1
ATOM 8500 C CA . PRO C 1 249 ? -22.217 17.079 89.620 1.00 39.97 246 PRO C CA 1
ATOM 8501 C C . PRO C 1 249 ? -22.498 15.682 90.248 1.00 42.92 246 PRO C C 1
ATOM 8502 O O . PRO C 1 249 ? -22.335 14.647 89.570 1.00 40.56 246 PRO C O 1
ATOM 8506 N N . LYS C 1 250 ? -22.855 15.643 91.539 1.00 27.67 247 LYS C N 1
ATOM 8507 C CA . LYS C 1 250 ? -22.826 14.359 92.240 1.00 40.04 247 LYS C CA 1
ATOM 8508 C C . LYS C 1 250 ? -23.983 13.462 91.833 1.00 41.99 247 LYS C C 1
ATOM 8509 O O . LYS C 1 250 ? -23.924 12.252 92.047 1.00 43.87 247 LYS C O 1
ATOM 8515 N N . GLU C 1 251 ? -25.021 14.069 91.246 1.00 40.81 248 GLU C N 1
ATOM 8516 C CA . GLU C 1 251 ? -26.120 13.332 90.627 1.00 35.35 248 GLU C CA 1
ATOM 8517 C C . GLU C 1 251 ? -25.637 12.471 89.462 1.00 33.05 248 GLU C C 1
ATOM 8518 O O . GLU C 1 251 ? -26.395 11.706 88.916 1.00 35.88 248 GLU C O 1
ATOM 8524 N N . ILE C 1 252 ? -24.388 12.640 89.032 1.00 39.17 249 ILE C N 1
ATOM 8525 C CA . ILE C 1 252 ? -23.867 11.782 87.982 1.00 39.59 249 ILE C CA 1
ATOM 8526 C C . ILE C 1 252 ? -22.724 10.977 88.538 1.00 37.89 249 ILE C C 1
ATOM 8527 O O . ILE C 1 252 ? -21.747 11.532 89.060 1.00 37.33 249 ILE C O 1
ATOM 8532 N N . LEU C 1 253 ? -22.863 9.661 88.439 1.00 30.26 250 LEU C N 1
ATOM 8533 C CA . LEU C 1 253 ? -21.822 8.759 88.951 1.00 34.11 250 LEU C CA 1
ATOM 8534 C C . LEU C 1 253 ? -21.266 7.992 87.769 1.00 36.17 250 LEU C C 1
ATOM 8535 O O . LEU C 1 253 ? -22.042 7.617 86.861 1.00 35.56 250 LEU C O 1
ATOM 8540 N N . THR C 1 254 ? -19.958 7.739 87.767 1.00 31.88 251 THR C N 1
ATOM 8541 C CA . THR C 1 254 ? -19.350 7.033 86.635 1.00 34.78 251 THR C CA 1
ATOM 8542 C C . THR C 1 254 ? -18.630 5.809 87.078 1.00 38.08 251 THR C C 1
ATOM 8543 O O . THR C 1 254 ? -17.874 5.826 88.053 1.00 35.74 251 THR C O 1
ATOM 8547 N N . CYS C 1 255 ? -18.855 4.745 86.344 1.00 31.73 252 CYS C N 1
ATOM 8548 C CA . CYS C 1 255 ? -18.324 3.484 86.724 1.00 30.85 252 CYS C CA 1
ATOM 8549 C C . CYS C 1 255 ? -17.602 2.899 85.548 1.00 42.87 252 CYS C C 1
ATOM 8550 O O . CYS C 1 255 ? -18.235 2.420 84.610 1.00 37.27 252 CYS C O 1
ATOM 8553 N N . VAL C 1 256 ? -16.282 2.831 85.659 1.00 45.52 253 VAL C N 1
ATOM 8554 C CA . VAL C 1 256 ? -15.440 2.345 84.583 1.00 45.03 253 VAL C CA 1
ATOM 8555 C C . VAL C 1 256 ? -15.235 0.843 84.828 1.00 48.50 253 VAL C C 1
ATOM 8556 O O . VAL C 1 256 ? -14.584 0.450 85.812 1.00 42.59 253 VAL C O 1
ATOM 8560 N N . CYS C 1 257 ? -15.793 0.010 83.937 1.00 49.25 254 CYS C N 1
ATOM 8561 C CA . CYS C 1 257 ? -15.627 -1.437 84.047 1.00 49.67 254 CYS C CA 1
ATOM 8562 C C . CYS C 1 257 ? -14.438 -1.869 83.203 1.00 57.23 254 CYS C C 1
ATOM 8563 O O . CYS C 1 257 ? -14.488 -1.958 81.964 1.00 63.75 254 CYS C O 1
ATOM 8566 N N . TYR C 1 258 ? -13.397 -2.227 83.928 1.00 48.49 255 TYR C N 1
ATOM 8567 C CA . TYR C 1 258 ? -12.101 -2.477 83.386 1.00 38.90 255 TYR C CA 1
ATOM 8568 C C . TYR C 1 258 ? -11.905 -3.965 83.569 1.00 40.95 255 TYR C C 1
ATOM 8569 O O . TYR C 1 258 ? -12.427 -4.561 84.516 1.00 44.74 255 TYR C O 1
ATOM 8578 N N . SER C 1 259 ? -11.173 -4.576 82.659 1.00 41.11 256 SER C N 1
ATOM 8579 C CA . SER C 1 259 ? -11.005 -6.021 82.628 1.00 37.26 256 SER C CA 1
ATOM 8580 C C . SER C 1 259 ? -9.533 -6.411 82.336 1.00 38.32 256 SER C C 1
ATOM 8581 O O . SER C 1 259 ? -8.763 -5.593 81.795 1.00 36.58 256 SER C O 1
ATOM 8584 N N . LEU C 1 260 ? -9.102 -7.595 82.786 1.00 35.24 257 LEU C N 1
ATOM 8585 C CA . LEU C 1 260 ? -7.772 -8.112 82.433 1.00 35.37 257 LEU C CA 1
ATOM 8586 C C . LEU C 1 260 ? -7.840 -9.118 81.304 1.00 40.42 257 LEU C C 1
ATOM 8587 O O . LEU C 1 260 ? -6.800 -9.626 80.908 1.00 43.53 257 LEU C O 1
ATOM 8592 N N . SER C 1 261 ? -9.037 -9.475 80.843 1.00 35.68 258 SER C N 1
ATOM 8593 C CA . SER C 1 261 ? -9.143 -10.543 79.837 1.00 44.79 258 SER C CA 1
ATOM 8594 C C . SER C 1 261 ? -8.270 -10.250 78.602 1.00 43.26 258 SER C C 1
ATOM 8595 O O . SER C 1 261 ? -7.474 -11.091 78.171 1.00 38.05 258 SER C O 1
ATOM 8598 N N . LYS C 1 262 ? -8.403 -9.032 78.087 1.00 42.83 259 LYS C N 1
ATOM 8599 C CA . LYS C 1 262 ? -7.700 -8.586 76.894 1.00 48.42 259 LYS C CA 1
ATOM 8600 C C . LYS C 1 262 ? -6.308 -8.022 77.212 1.00 46.56 259 LYS C C 1
ATOM 8601 O O . LYS C 1 262 ? -5.290 -8.572 76.803 1.00 50.63 259 LYS C O 1
ATOM 8607 N N . GLY C 1 263 ? -6.277 -6.924 77.959 1.00 43.16 260 GLY C N 1
ATOM 8608 C CA . GLY C 1 263 ? -5.026 -6.269 78.287 1.00 43.56 260 GLY C CA 1
ATOM 8609 C C . GLY C 1 263 ? -3.900 -7.157 78.785 1.00 44.02 260 GLY C C 1
ATOM 8610 O O . GLY C 1 263 ? -2.741 -6.867 78.515 1.00 48.64 260 GLY C O 1
ATOM 8611 N N . PHE C 1 264 ? -4.216 -8.129 79.635 1.00 43.24 261 PHE C N 1
ATOM 8612 C CA . PHE C 1 264 ? -3.283 -9.186 80.055 1.00 40.30 261 PHE C CA 1
ATOM 8613 C C . PHE C 1 264 ? -3.413 -10.573 79.418 1.00 46.54 261 PHE C C 1
ATOM 8614 O O . PHE C 1 264 ? -2.757 -11.531 79.851 1.00 48.55 261 PHE C O 1
ATOM 8622 N N . THR C 1 265 ? -4.324 -10.698 78.459 1.00 43.57 262 THR C N 1
ATOM 8623 C CA . THR C 1 265 ? -4.575 -11.979 77.802 1.00 48.15 262 THR C CA 1
ATOM 8624 C C . THR C 1 265 ? -4.764 -13.094 78.816 1.00 60.78 262 THR C C 1
ATOM 8625 O O . THR C 1 265 ? -4.205 -14.184 78.675 1.00 62.94 262 THR C O 1
ATOM 8637 N N . TYR C 1 267 ? -8.169 -14.696 79.686 1.00 73.51 264 TYR C N 1
ATOM 8638 C CA . TYR C 1 267 ? -9.624 -14.829 79.520 1.00 70.67 264 TYR C CA 1
ATOM 8639 C C . TYR C 1 267 ? -10.342 -15.692 80.604 1.00 57.54 264 TYR C C 1
ATOM 8640 O O . TYR C 1 267 ? -11.268 -15.239 81.291 1.00 48.04 264 TYR C O 1
ATOM 8649 N N . GLY C 1 268 ? -9.824 -16.891 80.841 1.00 61.11 265 GLY C N 1
ATOM 8650 C CA . GLY C 1 268 ? -10.516 -17.839 81.687 1.00 62.88 265 GLY C CA 1
ATOM 8651 C C . GLY C 1 268 ? -10.086 -17.739 83.129 1.00 67.94 265 GLY C C 1
ATOM 8652 O O . GLY C 1 268 ? -10.340 -18.652 83.916 1.00 66.71 265 GLY C O 1
ATOM 8653 N N . GLN C 1 269 ? -9.370 -16.664 83.461 1.00 69.54 266 GLN C N 1
ATOM 8654 C CA . GLN C 1 269 ? -9.104 -16.329 84.859 1.00 64.33 266 GLN C CA 1
ATOM 8655 C C . GLN C 1 269 ? -10.227 -15.470 85.447 1.00 59.06 266 GLN C C 1
ATOM 8656 O O . GLN C 1 269 ? -10.381 -15.378 86.676 1.00 44.10 266 GLN C O 1
ATOM 8662 N N . ARG C 1 270 ? -11.024 -14.866 84.555 1.00 60.53 267 ARG C N 1
ATOM 8663 C CA . ARG C 1 270 ? -12.220 -14.140 84.969 1.00 56.48 267 ARG C CA 1
ATOM 8664 C C . ARG C 1 270 ? -11.949 -12.991 85.950 1.00 51.31 267 ARG C C 1
ATOM 8665 O O . ARG C 1 270 ? -12.416 -13.039 87.112 1.00 42.62 267 ARG C O 1
ATOM 8673 N N . VAL C 1 271 ? -11.250 -11.942 85.513 1.00 40.42 268 VAL C N 1
ATOM 8674 C CA . VAL C 1 271 ? -10.860 -10.912 86.483 1.00 39.13 268 VAL C CA 1
ATOM 8675 C C . VAL C 1 271 ? -11.017 -9.479 86.007 1.00 41.19 268 VAL C C 1
ATOM 8676 O O . VAL C 1 271 ? -10.500 -9.117 84.956 1.00 39.40 268 VAL C O 1
ATOM 8680 N N . GLY C 1 272 ? -11.643 -8.637 86.820 1.00 40.78 269 GLY C N 1
ATOM 8681 C CA . GLY C 1 272 ? -11.751 -7.230 86.478 1.00 37.47 269 GLY C CA 1
ATOM 8682 C C . GLY C 1 272 ? -11.797 -6.318 87.688 1.00 37.35 269 GLY C C 1
ATOM 8683 O O . GLY C 1 272 ? -11.661 -6.779 88.814 1.00 38.95 269 GLY C O 1
ATOM 8684 N N . ALA C 1 273 ? -11.972 -5.024 87.452 1.00 34.04 270 ALA C N 1
ATOM 8685 C CA . ALA C 1 273 ? -12.260 -4.055 88.504 1.00 42.34 270 ALA C CA 1
ATOM 8686 C C . ALA C 1 273 ? -13.352 -3.085 88.024 1.00 44.03 270 ALA C C 1
ATOM 8687 O O . ALA C 1 273 ? -13.228 -2.485 86.952 1.00 45.73 270 ALA C O 1
ATOM 8697 N N . ILE C 1 275 ? -14.656 0.580 88.784 1.00 35.23 272 ILE C N 1
ATOM 8698 C CA . ILE C 1 275 ? -13.973 1.728 89.349 1.00 33.02 272 ILE C CA 1
ATOM 8699 C C . ILE C 1 275 ? -14.951 2.881 89.338 1.00 40.09 272 ILE C C 1
ATOM 8700 O O . ILE C 1 275 ? -15.368 3.328 88.258 1.00 40.50 272 ILE C O 1
ATOM 8705 N N . GLY C 1 276 ? -15.398 3.292 90.525 1.00 33.29 273 GLY C N 1
ATOM 8706 C CA . GLY C 1 276 ? -16.429 4.315 90.642 1.00 28.75 273 GLY C CA 1
ATOM 8707 C C . GLY C 1 276 ? -15.812 5.662 90.844 1.00 35.34 273 GLY C C 1
ATOM 8708 O O . GLY C 1 276 ? -14.844 5.743 91.585 1.00 41.49 273 GLY C O 1
ATOM 8709 N N . ILE C 1 277 ? -16.451 6.717 90.347 1.00 34.14 274 ILE C N 1
ATOM 8710 C CA . ILE C 1 277 ? -15.864 8.055 90.340 1.00 34.67 274 ILE C CA 1
ATOM 8711 C C . ILE C 1 277 ? -16.932 9.044 90.708 1.00 36.79 274 ILE C C 1
ATOM 8712 O O . ILE C 1 277 ? -18.008 9.080 90.092 1.00 36.16 274 ILE C O 1
ATOM 8717 N N . SER C 1 278 ? -16.663 9.863 91.709 1.00 33.13 275 SER C N 1
ATOM 8718 C CA . SER C 1 278 ? -17.688 10.790 92.118 1.00 35.34 275 SER C CA 1
ATOM 8719 C C . SER C 1 278 ? -17.067 12.019 92.699 1.00 45.88 275 SER C C 1
ATOM 8720 O O . SER C 1 278 ? -16.049 11.943 93.396 1.00 45.12 275 SER C O 1
ATOM 8723 N N . ASP C 1 279 ? -17.714 13.146 92.438 1.00 46.85 276 ASP C N 1
ATOM 8724 C CA . ASP C 1 279 ? -17.457 14.375 93.165 1.00 47.18 276 ASP C CA 1
ATOM 8725 C C . ASP C 1 279 ? -17.729 14.231 94.685 1.00 43.12 276 ASP C C 1
ATOM 8726 O O . ASP C 1 279 ? -17.203 15.003 95.479 1.00 43.34 276 ASP C O 1
ATOM 8731 N N . ASP C 1 280 ? -18.572 13.272 95.068 1.00 42.74 277 ASP C N 1
ATOM 8732 C CA . ASP C 1 280 ? -19.057 13.149 96.458 1.00 41.32 277 ASP C CA 1
ATOM 8733 C C . ASP C 1 280 ? -18.497 11.906 97.149 1.00 38.15 277 ASP C C 1
ATOM 8734 O O . ASP C 1 280 ? -18.791 10.788 96.734 1.00 40.99 277 ASP C O 1
ATOM 8739 N N . GLU C 1 281 ? -17.728 12.080 98.220 1.00 38.58 278 GLU C N 1
ATOM 8740 C CA . GLU C 1 281 ? -17.051 10.943 98.873 1.00 35.31 278 GLU C CA 1
ATOM 8741 C C . GLU C 1 281 ? -17.987 9.898 99.445 1.00 37.46 278 GLU C C 1
ATOM 8742 O O . GLU C 1 281 ? -17.651 8.698 99.470 1.00 35.87 278 GLU C O 1
ATOM 8748 N N . GLU C 1 282 ? -19.142 10.359 99.930 1.00 42.93 279 GLU C N 1
ATOM 8749 C CA . GLU C 1 282 ? -20.214 9.475 100.367 1.00 42.73 279 GLU C CA 1
ATOM 8750 C C . GLU C 1 282 ? -20.822 8.662 99.233 1.00 39.64 279 GLU C C 1
ATOM 8751 O O . GLU C 1 282 ? -21.015 7.466 99.381 1.00 37.30 279 GLU C O 1
ATOM 8757 N N . ILE C 1 283 ? -21.079 9.295 98.090 1.00 32.99 280 ILE C N 1
ATOM 8758 C CA . ILE C 1 283 ? -21.587 8.549 96.945 1.00 36.64 280 ILE C CA 1
ATOM 8759 C C . ILE C 1 283 ? -20.533 7.527 96.519 1.00 34.82 280 ILE C C 1
ATOM 8760 O O . ILE C 1 283 ? -20.854 6.395 96.192 1.00 35.79 280 ILE C O 1
ATOM 8765 N N . ALA C 1 284 ? -19.266 7.897 96.595 1.00 34.10 281 ALA C N 1
ATOM 8766 C CA . ALA C 1 284 ? -18.245 6.958 96.138 1.00 39.62 281 ALA C CA 1
ATOM 8767 C C . ALA C 1 284 ? -18.064 5.816 97.137 1.00 40.04 281 ALA C C 1
ATOM 8768 O O . ALA C 1 284 ? -17.846 4.678 96.749 1.00 36.59 281 ALA C O 1
ATOM 8770 N N . ASP C 1 285 ? -18.158 6.125 98.427 1.00 37.50 282 ASP C N 1
ATOM 8771 C CA . ASP C 1 285 ? -18.130 5.092 99.451 1.00 37.91 282 ASP C CA 1
ATOM 8772 C C . ASP C 1 285 ? -19.313 4.099 99.378 1.00 38.41 282 ASP C C 1
ATOM 8773 O O . ASP C 1 285 ? -19.138 2.892 99.609 1.00 34.85 282 ASP C O 1
ATOM 8778 N N . GLU C 1 286 ? -20.497 4.609 99.033 1.00 37.03 283 GLU C N 1
ATOM 8779 C CA . GLU C 1 286 ? -21.656 3.772 98.770 1.00 34.04 283 GLU C CA 1
ATOM 8780 C C . GLU C 1 286 ? -21.424 2.829 97.585 1.00 33.55 283 GLU C C 1
ATOM 8781 O O . GLU C 1 286 ? -21.799 1.653 97.651 1.00 39.60 283 GLU C O 1
ATOM 8787 N N . PHE C 1 287 ? -20.821 3.340 96.508 1.00 30.68 284 PHE C N 1
ATOM 8788 C CA . PHE C 1 287 ? -20.373 2.489 95.383 1.00 27.99 284 PHE C CA 1
ATOM 8789 C C . PHE C 1 287 ? -19.492 1.337 95.869 1.00 31.99 284 PHE C C 1
ATOM 8790 O O . PHE C 1 287 ? -19.727 0.192 95.503 1.00 31.28 284 PHE C O 1
ATOM 8798 N N . PHE C 1 288 ? -18.486 1.624 96.699 1.00 28.92 285 PHE C N 1
ATOM 8799 C CA . PHE C 1 288 ? -17.631 0.555 97.204 1.00 31.53 285 PHE C CA 1
ATOM 8800 C C . PHE C 1 288 ? -18.440 -0.438 98.065 1.00 29.96 285 PHE C C 1
ATOM 8801 O O . PHE C 1 288 ? -18.407 -1.665 97.817 1.00 27.89 285 PHE C O 1
ATOM 8809 N N . GLU C 1 289 ? -19.172 0.078 99.051 1.00 33.36 286 GLU C N 1
ATOM 8810 C CA . GLU C 1 289 ? -19.878 -0.820 100.025 1.00 32.79 286 GLU C CA 1
ATOM 8811 C C . GLU C 1 289 ? -21.008 -1.635 99.354 1.00 36.36 286 GLU C C 1
ATOM 8812 O O . GLU C 1 289 ? -21.123 -2.832 99.603 1.00 32.76 286 GLU C O 1
ATOM 8818 N N . VAL C 1 290 ? -21.843 -1.013 98.503 1.00 30.01 287 VAL C N 1
ATOM 8819 C CA . VAL C 1 290 ? -22.914 -1.815 97.898 1.00 35.66 287 VAL C CA 1
ATOM 8820 C C . VAL C 1 290 ? -22.387 -2.855 96.920 1.00 33.23 287 VAL C C 1
ATOM 8821 O O . VAL C 1 290 ? -22.892 -3.985 96.878 1.00 36.40 287 VAL C O 1
ATOM 8825 N N . ASN C 1 291 ? -21.345 -2.509 96.181 1.00 30.38 288 ASN C N 1
ATOM 8826 C CA . ASN C 1 291 ? -20.781 -3.501 95.281 1.00 31.96 288 ASN C CA 1
ATOM 8827 C C . ASN C 1 291 ? -19.945 -4.553 96.032 1.00 37.36 288 ASN C C 1
ATOM 8828 O O . ASN C 1 291 ? -19.853 -5.704 95.577 1.00 39.88 288 ASN C O 1
ATOM 8833 N N . LYS C 1 292 ? -19.329 -4.175 97.162 1.00 32.62 289 LYS C N 1
ATOM 8834 C CA . LYS C 1 292 ? -18.637 -5.183 97.994 1.00 32.97 289 LYS C CA 1
ATOM 8835 C C . LYS C 1 292 ? -19.620 -6.222 98.477 1.00 27.88 289 LYS C C 1
ATOM 8836 O O . LYS C 1 292 ? -19.309 -7.417 98.522 1.00 24.89 289 LYS C O 1
ATOM 8842 N N . SER C 1 293 ? -20.809 -5.751 98.833 1.00 26.16 290 SER C N 1
ATOM 8843 C CA . SER C 1 293 ? -21.851 -6.634 99.371 1.00 26.29 290 SER C CA 1
ATOM 8844 C C . SER C 1 293 ? -22.336 -7.625 98.249 1.00 37.10 290 SER C C 1
ATOM 8845 O O . SER C 1 293 ? -22.431 -8.871 98.438 1.00 30.54 290 SER C O 1
ATOM 8848 N N . THR C 1 294 ? -22.567 -7.085 97.060 1.00 29.63 291 THR C N 1
ATOM 8849 C CA . THR C 1 294 ? -23.013 -7.948 95.963 1.00 28.24 291 THR C CA 1
ATOM 8850 C C . THR C 1 294 ? -21.980 -9.007 95.607 1.00 29.64 291 THR C C 1
ATOM 8851 O O . THR C 1 294 ? -22.361 -10.104 95.217 1.00 38.64 291 THR C O 1
ATOM 8855 N N . SER C 1 295 ? -20.686 -8.694 95.765 1.00 35.66 292 SER C N 1
ATOM 8856 C CA . SER C 1 295 ? -19.599 -9.682 95.543 1.00 38.49 292 SER C CA 1
ATOM 8857 C C . SER C 1 295 ? -19.669 -10.876 96.505 1.00 37.66 292 SER C C 1
ATOM 8858 O O . SER C 1 295 ? -19.618 -12.044 96.102 1.00 33.50 292 SER C O 1
ATOM 8861 N N . ARG C 1 296 ? -19.795 -10.549 97.785 1.00 36.64 293 ARG C N 1
ATOM 8862 C CA . ARG C 1 296 ? -19.943 -11.555 98.815 1.00 36.14 293 ARG C CA 1
ATOM 8863 C C . ARG C 1 296 ? -21.194 -12.332 98.503 1.00 32.76 293 ARG C C 1
ATOM 8864 O O . ARG C 1 296 ? -21.217 -13.541 98.632 1.00 35.76 293 ARG C O 1
ATOM 8872 N N . ALA C 1 297 ? -22.219 -11.642 98.033 1.00 31.25 294 ALA C N 1
ATOM 8873 C CA . ALA C 1 297 ? -23.458 -12.319 97.677 1.00 32.10 294 ALA C CA 1
ATOM 8874 C C . ALA C 1 297 ? -23.387 -13.217 96.429 1.00 28.92 294 ALA C C 1
ATOM 8875 O O . ALA C 1 297 ? -24.341 -13.945 96.125 1.00 35.05 294 ALA C O 1
ATOM 8877 N N . THR C 1 298 ? -22.284 -13.197 95.715 1.00 34.63 295 THR C N 1
ATOM 8878 C CA . THR C 1 298 ? -22.282 -13.858 94.411 1.00 37.80 295 THR C CA 1
ATOM 8879 C C . THR C 1 298 ? -21.132 -14.820 94.224 1.00 36.22 295 THR C C 1
ATOM 8880 O O . THR C 1 298 ? -21.357 -15.993 94.079 1.00 35.13 295 THR C O 1
ATOM 8884 N N . TRP C 1 299 ? -19.921 -14.317 94.051 1.00 40.45 296 TRP C N 1
ATOM 8885 C CA . TRP C 1 299 ? -18.752 -15.187 93.980 1.00 38.25 296 TRP C CA 1
ATOM 8886 C C . TRP C 1 299 ? -17.794 -15.173 95.192 1.00 37.34 296 TRP C C 1
ATOM 8887 O O . TRP C 1 299 ? -16.874 -15.965 95.290 1.00 39.52 296 TRP C O 1
ATOM 8898 N N . SER C 1 300 ? -18.016 -14.176 96.031 1.00 43.82 297 SER C N 1
ATOM 8899 C CA . SER C 1 300 ? -17.385 -13.844 97.319 1.00 45.86 297 SER C CA 1
ATOM 8900 C C . SER C 1 300 ? -15.871 -13.515 97.339 1.00 41.99 297 SER C C 1
ATOM 8901 O O . SER C 1 300 ? -15.445 -12.652 98.086 1.00 51.70 297 SER C O 1
ATOM 8904 N N . ASN C 1 301 ? -15.095 -14.007 96.397 1.00 38.96 298 ASN C N 1
ATOM 8905 C CA . ASN C 1 301 ? -13.841 -13.343 96.037 1.00 45.35 298 ASN C CA 1
ATOM 8906 C C . ASN C 1 301 ? -13.402 -13.813 94.674 1.00 45.41 298 ASN C C 1
ATOM 8907 O O . ASN C 1 301 ? -13.756 -14.914 94.241 1.00 47.10 298 ASN C O 1
ATOM 8912 N N . ILE C 1 302 ? -12.577 -12.998 94.041 1.00 40.97 299 ILE C N 1
ATOM 8913 C CA . ILE C 1 302 ? -12.168 -13.209 92.680 1.00 39.32 299 ILE C CA 1
ATOM 8914 C C . ILE C 1 302 ? -10.840 -13.966 92.674 1.00 43.89 299 ILE C C 1
ATOM 8915 O O . ILE C 1 302 ? -10.223 -14.151 93.729 1.00 41.92 299 ILE C O 1
ATOM 8920 N N . CYS C 1 303 ? -10.367 -14.335 91.487 1.00 41.86 300 CYS C N 1
ATOM 8921 C CA . CYS C 1 303 ? -9.236 -15.253 91.349 1.00 41.65 300 CYS C CA 1
ATOM 8922 C C . CYS C 1 303 ? -7.942 -14.590 91.793 1.00 44.75 300 CYS C C 1
ATOM 8923 O O . CYS C 1 303 ? -7.589 -13.515 91.279 1.00 44.93 300 CYS C O 1
ATOM 8926 N N . ARG C 1 304 ? -7.252 -15.218 92.752 1.00 38.13 301 ARG C N 1
ATOM 8927 C CA . ARG C 1 304 ? -6.059 -14.623 93.362 1.00 43.57 301 ARG C CA 1
ATOM 8928 C C . ARG C 1 304 ? -4.809 -14.563 92.498 1.00 42.80 301 ARG C C 1
ATOM 8929 O O . ARG C 1 304 ? -4.126 -13.547 92.441 1.00 38.00 301 ARG C O 1
ATOM 8937 N N . PRO C 1 305 ? -4.458 -15.690 91.881 1.00 42.39 302 PRO C N 1
ATOM 8938 C CA . PRO C 1 305 ? -3.199 -15.577 91.138 1.00 38.19 302 PRO C CA 1
ATOM 8939 C C . PRO C 1 305 ? -3.270 -14.530 89.994 1.00 37.52 302 PRO C C 1
ATOM 8940 O O . PRO C 1 305 ? -2.272 -13.873 89.763 1.00 42.35 302 PRO C O 1
ATOM 8944 N N . ALA C 1 306 ? -4.417 -14.376 89.323 1.00 43.77 303 ALA C N 1
ATOM 8945 C CA . ALA C 1 306 ? -4.558 -13.388 88.242 1.00 40.87 303 ALA C CA 1
ATOM 8946 C C . ALA C 1 306 ? -4.497 -11.945 88.771 1.00 35.08 303 ALA C C 1
ATOM 8947 O O . ALA C 1 306 ? -3.762 -11.120 88.229 1.00 38.58 303 ALA C O 1
ATOM 8957 N N . ARG C 1 308 ? -2.907 -11.099 91.558 1.00 31.92 305 ARG C N 1
ATOM 8958 C CA . ARG C 1 308 ? -1.547 -10.886 92.024 1.00 39.37 305 ARG C CA 1
ATOM 8959 C C . ARG C 1 308 ? -0.569 -10.700 90.834 1.00 42.43 305 ARG C C 1
ATOM 8960 O O . ARG C 1 308 ? 0.412 -9.903 90.894 1.00 40.95 305 ARG C O 1
ATOM 8968 N N . THR C 1 309 ? -0.831 -11.455 89.767 1.00 40.18 306 THR C N 1
ATOM 8969 C CA . THR C 1 309 ? -0.041 -11.370 88.552 1.00 45.03 306 THR C CA 1
ATOM 8970 C C . THR C 1 309 ? -0.012 -9.936 88.000 1.00 47.76 306 THR C C 1
ATOM 8971 O O . THR C 1 309 ? 1.069 -9.389 87.775 1.00 46.16 306 THR C O 1
ATOM 8983 N N . ALA C 1 311 ? -0.901 -7.047 89.401 1.00 39.36 308 ALA C N 1
ATOM 8984 C CA . ALA C 1 311 ? -0.317 -6.118 90.364 1.00 43.22 308 ALA C CA 1
ATOM 8985 C C . ALA C 1 311 ? 1.189 -6.223 90.376 1.00 41.98 308 ALA C C 1
ATOM 8986 O O . ALA C 1 311 ? 1.878 -5.201 90.394 1.00 48.12 308 ALA C O 1
ATOM 8988 N N . ASN C 1 312 ? 1.728 -7.439 90.374 1.00 40.10 309 ASN C N 1
ATOM 8989 C CA . ASN C 1 312 ? 3.198 -7.556 90.390 1.00 34.59 309 ASN C CA 1
ATOM 8990 C C . ASN C 1 312 ? 3.851 -6.847 89.246 1.00 45.50 309 ASN C C 1
ATOM 8991 O O . ASN C 1 312 ? 4.812 -6.129 89.446 1.00 52.63 309 ASN C O 1
ATOM 8996 N N . ILE C 1 313 ? 3.331 -7.083 88.041 1.00 50.17 310 ILE C N 1
ATOM 8997 C CA . ILE C 1 313 ? 3.882 -6.531 86.797 1.00 49.86 310 ILE C CA 1
ATOM 8998 C C . ILE C 1 313 ? 3.815 -4.995 86.791 1.00 46.15 310 ILE C C 1
ATOM 8999 O O . ILE C 1 313 ? 4.803 -4.325 86.538 1.00 48.22 310 ILE C O 1
ATOM 9004 N N . VAL C 1 314 ? 2.671 -4.439 87.134 1.00 45.08 311 VAL C N 1
ATOM 9005 C CA . VAL C 1 314 ? 2.526 -3.000 87.079 1.00 50.68 311 VAL C CA 1
ATOM 9006 C C . VAL C 1 314 ? 3.415 -2.225 88.061 1.00 48.40 311 VAL C C 1
ATOM 9007 O O . VAL C 1 314 ? 3.644 -1.041 87.872 1.00 48.13 311 VAL C O 1
ATOM 9011 N N . ALA C 1 315 ? 3.905 -2.894 89.103 1.00 53.99 312 ALA C N 1
ATOM 9012 C CA . ALA C 1 315 ? 4.712 -2.249 90.155 1.00 54.86 312 ALA C CA 1
ATOM 9013 C C . ALA C 1 315 ? 6.193 -2.302 89.899 1.00 60.72 312 ALA C C 1
ATOM 9014 O O . ALA C 1 315 ? 6.969 -1.661 90.623 1.00 68.59 312 ALA C O 1
ATOM 9016 N N . ASP C 1 316 ? 6.582 -3.088 88.895 1.00 55.04 313 ASP C N 1
ATOM 9017 C CA . ASP C 1 316 ? 7.988 -3.316 88.556 1.00 57.51 313 ASP C CA 1
ATOM 9018 C C . ASP C 1 316 ? 8.236 -2.693 87.218 1.00 59.02 313 ASP C C 1
ATOM 9019 O O . ASP C 1 316 ? 7.784 -3.224 86.207 1.00 62.08 313 ASP C O 1
ATOM 9024 N N . PRO C 1 317 ? 8.960 -1.564 87.191 1.00 65.94 314 PRO C N 1
ATOM 9025 C CA . PRO C 1 317 ? 9.000 -0.772 85.958 1.00 61.88 314 PRO C CA 1
ATOM 9026 C C . PRO C 1 317 ? 9.624 -1.544 84.799 1.00 67.20 314 PRO C C 1
ATOM 9027 O O . PRO C 1 317 ? 9.142 -1.451 83.670 1.00 69.69 314 PRO C O 1
ATOM 9031 N N . ALA C 1 318 ? 10.685 -2.296 85.061 1.00 68.76 315 ALA C N 1
ATOM 9032 C CA . ALA C 1 318 ? 11.271 -3.120 84.014 1.00 65.78 315 ALA C CA 1
ATOM 9033 C C . ALA C 1 318 ? 10.223 -4.101 83.470 1.00 66.96 315 ALA C C 1
ATOM 9034 O O . ALA C 1 318 ? 9.981 -4.148 82.265 1.00 65.70 315 ALA C O 1
ATOM 9036 N N . LYS C 1 319 ? 9.577 -4.859 84.362 1.00 63.89 316 LYS C N 1
ATOM 9037 C CA . LYS C 1 319 ? 8.617 -5.886 83.948 1.00 60.29 316 LYS C CA 1
ATOM 9038 C C . LYS C 1 319 ? 7.405 -5.286 83.212 1.00 63.39 316 LYS C C 1
ATOM 9039 O O . LYS C 1 319 ? 6.896 -5.846 82.227 1.00 68.65 316 LYS C O 1
ATOM 9045 N N . PHE C 1 320 ? 6.934 -4.144 83.683 1.00 57.09 317 PHE C N 1
ATOM 9046 C CA . PHE C 1 320 ? 5.786 -3.528 83.049 1.00 56.33 317 PHE C CA 1
ATOM 9047 C C . PHE C 1 320 ? 6.121 -3.036 81.620 1.00 64.72 317 PHE C C 1
ATOM 9048 O O . PHE C 1 320 ? 5.375 -3.306 80.679 1.00 68.90 317 PHE C O 1
ATOM 9056 N N . LYS C 1 321 ? 7.245 -2.346 81.444 1.00 62.83 318 LYS C N 1
ATOM 9057 C CA . LYS C 1 321 ? 7.706 -1.988 80.088 1.00 66.19 318 LYS C CA 1
ATOM 9058 C C . LYS C 1 321 ? 7.919 -3.211 79.162 1.00 62.68 318 LYS C C 1
ATOM 9059 O O . LYS C 1 321 ? 7.542 -3.199 77.999 1.00 57.41 318 LYS C O 1
ATOM 9065 N N . GLU C 1 322 ? 8.518 -4.269 79.679 1.00 62.82 319 GLU C N 1
ATOM 9066 C CA . GLU C 1 322 ? 8.567 -5.503 78.922 1.00 63.95 319 GLU C CA 1
ATOM 9067 C C . GLU C 1 322 ? 7.158 -5.993 78.514 1.00 59.97 319 GLU C C 1
ATOM 9068 O O . GLU C 1 322 ? 6.994 -6.456 77.379 1.00 53.81 319 GLU C O 1
ATOM 9074 N N . TYR C 1 323 ? 6.167 -5.911 79.427 1.00 47.30 320 TYR C N 1
ATOM 9075 C CA . TYR C 1 323 ? 4.780 -6.297 79.108 1.00 50.35 320 TYR C CA 1
ATOM 9076 C C . TYR C 1 323 ? 4.076 -5.314 78.142 1.00 52.74 320 TYR C C 1
ATOM 9077 O O . TYR C 1 323 ? 3.366 -5.737 77.221 1.00 47.75 320 TYR C O 1
ATOM 9086 N N . GLU C 1 324 ? 4.214 -4.014 78.360 1.00 57.93 321 GLU C N 1
ATOM 9087 C CA . GLU C 1 324 ? 3.636 -3.093 77.379 1.00 64.77 321 GLU C CA 1
ATOM 9088 C C . GLU C 1 324 ? 4.156 -3.452 75.987 1.00 61.72 321 GLU C C 1
ATOM 9089 O O . GLU C 1 324 ? 3.390 -3.513 75.021 1.00 60.42 321 GLU C O 1
ATOM 9095 N N . ALA C 1 325 ? 5.446 -3.751 75.887 1.00 60.01 322 ALA C N 1
ATOM 9096 C CA . ALA C 1 325 ? 6.042 -3.905 74.563 1.00 59.51 322 ALA C CA 1
ATOM 9097 C C . ALA C 1 325 ? 5.673 -5.221 73.861 1.00 66.33 322 ALA C C 1
ATOM 9098 O O . ALA C 1 325 ? 5.701 -5.289 72.636 1.00 70.19 322 ALA C O 1
ATOM 9100 N N . GLU C 1 326 ? 5.352 -6.264 74.624 1.00 64.95 323 GLU C N 1
ATOM 9101 C CA . GLU C 1 326 ? 4.989 -7.550 74.029 1.00 63.34 323 GLU C CA 1
ATOM 9102 C C . GLU C 1 326 ? 3.560 -7.454 73.545 1.00 67.53 323 GLU C C 1
ATOM 9103 O O . GLU C 1 326 ? 3.181 -8.058 72.546 1.00 70.01 323 GLU C O 1
ATOM 9109 N N . ARG C 1 327 ? 2.758 -6.712 74.296 1.00 67.02 324 ARG C N 1
ATOM 9110 C CA . ARG C 1 327 ? 1.346 -6.558 73.983 1.00 62.94 324 ARG C CA 1
ATOM 9111 C C . ARG C 1 327 ? 1.190 -5.650 72.753 1.00 60.27 324 ARG C C 1
ATOM 9112 O O . ARG C 1 327 ? 0.451 -5.967 71.818 1.00 59.27 324 ARG C O 1
ATOM 9120 N N . ASN C 1 328 ? 1.896 -4.532 72.750 1.00 50.00 325 ASN C N 1
ATOM 9121 C CA . ASN C 1 328 ? 1.934 -3.685 71.569 1.00 58.67 325 ASN C CA 1
ATOM 9122 C C . ASN C 1 328 ? 2.370 -4.367 70.237 1.00 64.00 325 ASN C C 1
ATOM 9123 O O . ASN C 1 328 ? 1.962 -3.932 69.161 1.00 64.48 325 ASN C O 1
ATOM 9128 N N . CYS C 1 329 ? 3.183 -5.421 70.303 1.00 61.15 326 CYS C N 1
ATOM 9129 C CA . CYS C 1 329 ? 3.501 -6.217 69.109 1.00 63.26 326 CYS C CA 1
ATOM 9130 C C . CYS C 1 329 ? 2.278 -6.912 68.551 1.00 61.77 326 CYS C C 1
ATOM 9131 O O . CYS C 1 329 ? 2.107 -7.048 67.329 1.00 65.81 326 CYS C O 1
ATOM 9134 N N . TYR C 1 330 ? 1.437 -7.366 69.465 1.00 53.34 327 TYR C N 1
ATOM 9135 C CA . TYR C 1 330 ? 0.286 -8.160 69.112 1.00 62.34 327 TYR C CA 1
ATOM 9136 C C . TYR C 1 330 ? -0.828 -7.273 68.610 1.00 65.09 327 TYR C C 1
ATOM 9137 O O . TYR C 1 330 ? -1.627 -7.676 67.760 1.00 56.14 327 TYR C O 1
ATOM 9146 N N . TYR C 1 331 ? -0.855 -6.056 69.144 1.00 66.99 328 TYR C N 1
ATOM 9147 C CA . TYR C 1 331 ? -1.813 -5.036 68.743 1.00 67.76 328 TYR C CA 1
ATOM 9148 C C . TYR C 1 331 ? -1.431 -4.305 67.433 1.00 68.79 328 TYR C C 1
ATOM 9149 O O . TYR C 1 331 ? -2.287 -4.035 66.579 1.00 60.25 328 TYR C O 1
ATOM 9158 N N . GLN C 1 332 ? -0.155 -3.972 67.278 1.00 71.72 329 GLN C N 1
ATOM 9159 C CA . GLN C 1 332 ? 0.304 -3.547 65.965 1.00 82.83 329 GLN C CA 1
ATOM 9160 C C . GLN C 1 332 ? -0.104 -4.627 64.975 1.00 82.73 329 GLN C C 1
ATOM 9161 O O . GLN C 1 332 ? -0.516 -4.328 63.858 1.00 88.44 329 GLN C O 1
ATOM 9167 N N . LEU C 1 333 ? 0.019 -5.884 65.401 1.00 75.68 330 LEU C N 1
ATOM 9168 C CA . LEU C 1 333 ? -0.214 -7.031 64.528 1.00 71.30 330 LEU C CA 1
ATOM 9169 C C . LEU C 1 333 ? -1.688 -7.129 64.161 1.00 74.73 330 LEU C C 1
ATOM 9170 O O . LEU C 1 333 ? -2.028 -7.483 63.024 1.00 73.00 330 LEU C O 1
ATOM 9175 N N . ILE C 1 334 ? -2.559 -6.787 65.115 1.00 73.34 331 ILE C N 1
ATOM 9176 C CA . ILE C 1 334 ? -3.993 -6.711 64.834 1.00 71.44 331 ILE C CA 1
ATOM 9177 C C . ILE C 1 334 ? -4.334 -5.491 63.961 1.00 69.70 331 ILE C C 1
ATOM 9178 O O . ILE C 1 334 ? -5.036 -5.607 62.966 1.00 65.75 331 ILE C O 1
ATOM 9183 N N . ARG C 1 335 ? -3.820 -4.327 64.340 1.00 67.68 332 ARG C N 1
ATOM 9184 C CA . ARG C 1 335 ? -4.107 -3.092 63.632 1.00 64.98 332 ARG C CA 1
ATOM 9185 C C . ARG C 1 335 ? -3.860 -3.221 62.123 1.00 71.79 332 ARG C C 1
ATOM 9186 O O . ARG C 1 335 ? -4.585 -2.642 61.300 1.00 72.33 332 ARG C O 1
ATOM 9194 N N . ASP C 1 336 ? -2.830 -3.982 61.768 1.00 73.12 333 ASP C N 1
ATOM 9195 C CA . ASP C 1 336 ? -2.498 -4.221 60.367 1.00 79.92 333 ASP C CA 1
ATOM 9196 C C . ASP C 1 336 ? -3.541 -5.103 59.658 1.00 75.33 333 ASP C C 1
ATOM 9197 O O . ASP C 1 336 ? -3.977 -4.792 58.553 1.00 83.59 333 ASP C O 1
ATOM 9202 N N . ARG C 1 337 ? -3.940 -6.191 60.303 1.00 65.06 334 ARG C N 1
ATOM 9203 C CA . ARG C 1 337 ? -4.974 -7.069 59.783 1.00 65.75 334 ARG C CA 1
ATOM 9204 C C . ARG C 1 337 ? -6.225 -6.306 59.410 1.00 67.28 334 ARG C C 1
ATOM 9205 O O . ARG C 1 337 ? -6.862 -6.582 58.390 1.00 72.17 334 ARG C O 1
ATOM 9213 N N . ALA C 1 338 ? -6.589 -5.355 60.259 1.00 63.65 335 ALA C N 1
ATOM 9214 C CA . ALA C 1 338 ? -7.767 -4.535 60.018 1.00 63.93 335 ALA C CA 1
ATOM 9215 C C . ALA C 1 338 ? -7.449 -3.495 58.938 1.00 64.37 335 ALA C C 1
ATOM 9216 O O . ALA C 1 338 ? -8.359 -2.944 58.321 1.00 70.90 335 ALA C O 1
ATOM 9218 N N . ASP C 1 339 ? -6.166 -3.203 58.733 1.00 56.14 336 ASP C N 1
ATOM 9219 C CA . ASP C 1 339 ? -5.787 -2.311 57.644 1.00 69.66 336 ASP C CA 1
ATOM 9220 C C . ASP C 1 339 ? -5.993 -3.043 56.321 1.00 72.28 336 ASP C C 1
ATOM 9221 O O . ASP C 1 339 ? -6.706 -2.549 55.456 1.00 67.86 336 ASP C O 1
ATOM 9226 N N . ILE C 1 340 ? -5.400 -4.236 56.209 1.00 77.84 337 ILE C N 1
ATOM 9227 C CA . ILE C 1 340 ? -5.639 -5.162 55.091 1.00 79.15 337 ILE C CA 1
ATOM 9228 C C . ILE C 1 340 ? -7.125 -5.467 54.801 1.00 72.59 337 ILE C C 1
ATOM 9229 O O . ILE C 1 340 ? -7.499 -5.606 53.647 1.00 63.72 337 ILE C O 1
ATOM 9234 N N . PHE C 1 341 ? -7.968 -5.592 55.834 1.00 78.41 338 PHE C N 1
ATOM 9235 C CA . PHE C 1 341 ? -9.409 -5.817 55.600 1.00 75.35 338 PHE C CA 1
ATOM 9236 C C . PHE C 1 341 ? -10.106 -4.514 55.194 1.00 71.17 338 PHE C C 1
ATOM 9237 O O . PHE C 1 341 ? -11.046 -4.521 54.408 1.00 66.24 338 PHE C O 1
ATOM 9245 N N . LYS C 1 342 ? -9.630 -3.396 55.729 1.00 73.64 339 LYS C N 1
ATOM 9246 C CA . LYS C 1 342 ? -10.238 -2.107 55.450 1.00 76.61 339 LYS C CA 1
ATOM 9247 C C . LYS C 1 342 ? -9.978 -1.678 54.004 1.00 70.79 339 LYS C C 1
ATOM 9248 O O . LYS C 1 342 ? -10.852 -1.106 53.364 1.00 70.19 339 LYS C O 1
ATOM 9254 N N . GLN C 1 343 ? -8.787 -1.972 53.497 1.00 71.66 340 GLN C N 1
ATOM 9255 C CA . GLN C 1 343 ? -8.395 -1.539 52.151 1.00 85.50 340 GLN C CA 1
ATOM 9256 C C . GLN C 1 343 ? -9.085 -2.330 51.046 1.00 87.14 340 GLN C C 1
ATOM 9257 O O . GLN C 1 343 ? -9.497 -1.760 50.027 1.00 83.40 340 GLN C O 1
ATOM 9263 N N A GLU C 1 344 ? -9.186 -3.644 51.230 0.47 86.88 341 GLU C N 1
ATOM 9264 N N B GLU C 1 344 ? -9.204 -3.637 51.251 0.53 86.83 341 GLU C N 1
ATOM 9265 C CA A GLU C 1 344 ? -9.794 -4.488 50.211 0.47 87.33 341 GLU C CA 1
ATOM 9266 C CA B GLU C 1 344 ? -9.801 -4.507 50.250 0.53 87.33 341 GLU C CA 1
ATOM 9267 C C A GLU C 1 344 ? -11.311 -4.379 50.320 0.47 88.08 341 GLU C C 1
ATOM 9268 C C B GLU C 1 344 ? -11.307 -4.383 50.327 0.53 88.12 341 GLU C C 1
ATOM 9269 O O A GLU C 1 344 ? -12.013 -4.408 49.304 0.47 89.71 341 GLU C O 1
ATOM 9270 O O B GLU C 1 344 ? -11.998 -4.408 49.302 0.53 89.74 341 GLU C O 1
ATOM 9281 N N . ALA C 1 345 ? -11.811 -4.234 51.549 1.00 85.56 342 ALA C N 1
ATOM 9282 C CA . ALA C 1 345 ? -13.240 -4.014 51.761 1.00 84.71 342 ALA C CA 1
ATOM 9283 C C . ALA C 1 345 ? -13.694 -2.772 50.982 1.00 85.24 342 ALA C C 1
ATOM 9284 O O . ALA C 1 345 ? -14.799 -2.742 50.430 1.00 84.62 342 ALA C O 1
ATOM 9286 N N . ALA C 1 346 ? -12.833 -1.754 50.931 1.00 80.18 343 ALA C N 1
ATOM 9287 C CA . ALA C 1 346 ? -13.155 -0.516 50.230 1.00 76.26 343 ALA C CA 1
ATOM 9288 C C . ALA C 1 346 ? -13.137 -0.692 48.702 1.00 80.66 343 ALA C C 1
ATOM 9289 O O . ALA C 1 346 ? -14.078 -0.273 48.009 1.00 81.17 343 ALA C O 1
ATOM 9291 N N . GLN C 1 347 ? -12.095 -1.332 48.173 1.00 88.27 344 GLN C N 1
ATOM 9292 C CA . GLN C 1 347 ? -11.984 -1.514 46.705 1.00 95.26 344 GLN C CA 1
ATOM 9293 C C . GLN C 1 347 ? -13.115 -2.398 46.157 1.00 95.48 344 GLN C C 1
ATOM 9294 O O . GLN C 1 347 ? -13.774 -2.041 45.182 1.00 95.11 344 GLN C O 1
ATOM 9300 N N . VAL C 1 348 ? -13.352 -3.533 46.813 1.00 93.95 345 VAL C N 1
ATOM 9301 C CA . VAL C 1 348 ? -14.368 -4.475 46.365 1.00 90.99 345 VAL C CA 1
ATOM 9302 C C . VAL C 1 348 ? -15.766 -3.912 46.566 1.00 89.17 345 VAL C C 1
ATOM 9303 O O . VAL C 1 348 ? -16.706 -4.349 45.893 1.00 86.14 345 VAL C O 1
ATOM 9307 N N . GLY C 1 349 ? -15.896 -2.924 47.462 1.00 83.54 346 GLY C N 1
ATOM 9308 C CA . GLY C 1 349 ? -17.193 -2.319 47.736 1.00 81.82 346 GLY C CA 1
ATOM 9309 C C . GLY C 1 349 ? -18.063 -2.940 48.824 1.00 87.70 346 GLY C C 1
ATOM 9310 O O . GLY C 1 349 ? -19.291 -2.888 48.738 1.00 92.57 346 GLY C O 1
ATOM 9311 N N . LEU C 1 350 ? -17.429 -3.547 49.831 1.00 86.48 347 LEU C N 1
ATOM 9312 C CA . LEU C 1 350 ? -18.119 -4.190 50.963 1.00 80.25 347 LEU C CA 1
ATOM 9313 C C . LEU C 1 350 ? -18.372 -3.210 52.121 1.00 79.59 347 LEU C C 1
ATOM 9314 O O . LEU C 1 350 ? -17.435 -2.556 52.601 1.00 73.41 347 LEU C O 1
ATOM 9319 N N . PRO C 1 351 ? -19.645 -3.094 52.567 1.00 80.31 348 PRO C N 1
ATOM 9320 C CA . PRO C 1 351 ? -19.946 -2.208 53.706 1.00 73.11 348 PRO C CA 1
ATOM 9321 C C . PRO C 1 351 ? -19.341 -2.739 54.998 1.00 76.49 348 PRO C C 1
ATOM 9322 O O . PRO C 1 351 ? -19.484 -3.924 55.303 1.00 81.15 348 PRO C O 1
ATOM 9334 N N . LEU C 1 353 ? -18.651 -1.273 59.266 1.00 63.31 350 LEU C N 1
ATOM 9335 C CA . LEU C 1 353 ? -18.738 -0.184 60.226 1.00 66.27 350 LEU C CA 1
ATOM 9336 C C . LEU C 1 353 ? -17.351 0.432 60.543 1.00 68.68 350 LEU C C 1
ATOM 9337 O O . LEU C 1 353 ? -16.307 -0.176 60.255 1.00 67.90 350 LEU C O 1
ATOM 9342 N N . PRO C 1 354 ? -17.338 1.663 61.091 1.00 69.42 351 PRO C N 1
ATOM 9343 C CA . PRO C 1 354 ? -16.136 2.512 61.233 1.00 71.84 351 PRO C CA 1
ATOM 9344 C C . PRO C 1 354 ? -15.186 2.091 62.358 1.00 72.01 351 PRO C C 1
ATOM 9345 O O . PRO C 1 354 ? -15.320 2.565 63.485 1.00 70.80 351 PRO C O 1
ATOM 9349 N N . TYR C 1 355 ? -14.276 1.168 62.065 1.00 66.82 352 TYR C N 1
ATOM 9350 C CA . TYR C 1 355 ? -13.408 0.584 63.073 1.00 63.06 352 TYR C CA 1
ATOM 9351 C C . TYR C 1 355 ? -12.256 1.500 63.453 1.00 63.62 352 TYR C C 1
ATOM 9352 O O . TYR C 1 355 ? -11.485 1.865 62.600 1.00 69.38 352 TYR C O 1
ATOM 9361 N N . ARG C 1 356 ? -12.149 1.921 64.708 1.00 69.07 353 ARG C N 1
ATOM 9362 C CA . ARG C 1 356 ? -10.908 2.554 65.157 1.00 76.87 353 ARG C CA 1
ATOM 9363 C C . ARG C 1 356 ? -9.943 1.676 65.947 1.00 75.17 353 ARG C C 1
ATOM 9364 O O . ARG C 1 356 ? -8.793 2.058 66.142 1.00 75.37 353 ARG C O 1
ATOM 9372 N N . GLY C 1 357 ? -10.363 0.470 66.310 1.00 74.50 354 GLY C N 1
ATOM 9373 C CA . GLY C 1 357 ? -9.594 -0.345 67.243 1.00 67.70 354 GLY C CA 1
ATOM 9374 C C . GLY C 1 357 ? -10.476 -1.437 67.791 1.00 68.04 354 GLY C C 1
ATOM 9375 O O . GLY C 1 357 ? -11.671 -1.414 67.554 1.00 66.22 354 GLY C O 1
ATOM 9376 N N . GLY C 1 358 ? -9.907 -2.385 68.528 1.00 69.83 355 GLY C N 1
ATOM 9377 C CA . GLY C 1 358 ? -10.671 -3.547 68.944 1.00 66.50 355 GLY C CA 1
ATOM 9378 C C . GLY C 1 358 ? -10.355 -4.833 68.180 1.00 59.44 355 GLY C C 1
ATOM 9379 O O . GLY C 1 358 ? -9.547 -4.831 67.284 1.00 50.01 355 GLY C O 1
ATOM 9380 N N . PHE C 1 359 ? -10.952 -5.950 68.583 1.00 61.49 356 PHE C N 1
ATOM 9381 C CA . PHE C 1 359 ? -10.620 -7.228 67.964 1.00 60.18 356 PHE C CA 1
ATOM 9382 C C . PHE C 1 359 ? -11.550 -7.562 66.814 1.00 53.31 356 PHE C C 1
ATOM 9383 O O . PHE C 1 359 ? -11.312 -8.507 66.078 1.00 57.18 356 PHE C O 1
ATOM 9391 N N . PHE C 1 360 ? -12.626 -6.802 66.674 1.00 52.93 357 PHE C N 1
ATOM 9392 C CA . PHE C 1 360 ? -13.690 -7.194 65.759 1.00 57.17 357 PHE C CA 1
ATOM 9393 C C . PHE C 1 360 ? -13.978 -6.135 64.714 1.00 60.25 357 PHE C C 1
ATOM 9394 O O . PHE C 1 360 ? -13.833 -4.937 64.967 1.00 64.68 357 PHE C O 1
ATOM 9402 N N . ILE C 1 361 ? -14.404 -6.584 63.544 1.00 55.31 358 ILE C N 1
ATOM 9403 C CA . ILE C 1 361 ? -14.962 -5.698 62.559 1.00 60.78 358 ILE C CA 1
ATOM 9404 C C . ILE C 1 361 ? -16.279 -6.300 62.180 1.00 62.29 358 ILE C C 1
ATOM 9405 O O . ILE C 1 361 ? -16.394 -7.516 62.090 1.00 66.65 358 ILE C O 1
ATOM 9410 N N A THR C 1 362 ? -17.279 -5.464 61.918 0.32 62.46 359 THR C N 1
ATOM 9411 N N B THR C 1 362 ? -17.272 -5.465 61.929 0.68 62.48 359 THR C N 1
ATOM 9412 C CA A THR C 1 362 ? -18.604 -5.970 61.554 0.32 62.76 359 THR C CA 1
ATOM 9413 C CA B THR C 1 362 ? -18.553 -5.999 61.503 0.68 63.41 359 THR C CA 1
ATOM 9414 C C A THR C 1 362 ? -19.111 -5.489 60.179 0.32 66.71 359 THR C C 1
ATOM 9415 C C B THR C 1 362 ? -19.045 -5.504 60.134 0.68 67.57 359 THR C C 1
ATOM 9416 O O A THR C 1 362 ? -18.988 -4.315 59.823 0.32 68.12 359 THR C O 1
ATOM 9417 O O B THR C 1 362 ? -18.846 -4.353 59.740 0.68 68.56 359 THR C O 1
ATOM 9424 N N . ILE C 1 363 ? -19.663 -6.427 59.413 1.00 67.10 360 ILE C N 1
ATOM 9425 C CA . ILE C 1 363 ? -20.296 -6.146 58.149 1.00 70.52 360 ILE C CA 1
ATOM 9426 C C . ILE C 1 363 ? -21.811 -6.008 58.341 1.00 73.87 360 ILE C C 1
ATOM 9427 O O . ILE C 1 363 ? -22.460 -6.998 58.679 1.00 75.46 360 ILE C O 1
ATOM 9432 N N . PRO C 1 364 ? -22.384 -4.785 58.166 1.00 73.39 361 PRO C N 1
ATOM 9433 C CA . PRO C 1 364 ? -23.841 -4.701 58.363 1.00 74.77 361 PRO C CA 1
ATOM 9434 C C . PRO C 1 364 ? -24.662 -5.509 57.342 1.00 71.46 361 PRO C C 1
ATOM 9435 O O . PRO C 1 364 ? -24.538 -5.325 56.128 1.00 71.72 361 PRO C O 1
ATOM 9439 N N . THR C 1 365 ? -25.539 -6.369 57.847 1.00 69.42 362 THR C N 1
ATOM 9440 C CA . THR C 1 365 ? -26.526 -7.030 57.010 1.00 71.13 362 THR C CA 1
ATOM 9441 C C . THR C 1 365 ? -27.715 -7.449 57.880 1.00 73.38 362 THR C C 1
ATOM 9442 O O . THR C 1 365 ? -27.540 -7.853 59.013 1.00 71.18 362 THR C O 1
ATOM 9446 N N A ASP C 1 366 ? -28.908 -7.391 57.292 0.58 75.89 363 ASP C N 1
ATOM 9447 N N B ASP C 1 366 ? -28.925 -7.394 57.335 0.42 75.65 363 ASP C N 1
ATOM 9448 C CA A ASP C 1 366 ? -30.143 -7.858 57.909 0.58 75.18 363 ASP C CA 1
ATOM 9449 C CA B ASP C 1 366 ? -30.087 -7.911 58.052 0.42 74.57 363 ASP C CA 1
ATOM 9450 C C A ASP C 1 366 ? -30.185 -9.375 57.788 0.58 74.96 363 ASP C C 1
ATOM 9451 C C B ASP C 1 366 ? -30.168 -9.410 57.821 0.42 74.68 363 ASP C C 1
ATOM 9452 O O A ASP C 1 366 ? -30.972 -10.059 58.449 0.58 70.27 363 ASP C O 1
ATOM 9453 O O B ASP C 1 366 ? -30.964 -10.119 58.443 0.42 70.99 363 ASP C O 1
ATOM 9462 N N . SER C 1 367 ? -29.338 -9.874 56.893 1.00 81.09 364 SER C N 1
ATOM 9463 C CA . SER C 1 367 ? -29.276 -11.282 56.508 1.00 88.15 364 SER C CA 1
ATOM 9464 C C . SER C 1 367 ? -28.198 -12.119 57.209 1.00 87.25 364 SER C C 1
ATOM 9465 O O . SER C 1 367 ? -27.958 -13.262 56.811 1.00 85.60 364 SER C O 1
ATOM 9468 N N . ALA C 1 368 ? -27.535 -11.544 58.217 1.00 83.51 365 ALA C N 1
ATOM 9469 C CA . ALA C 1 368 ? -26.276 -12.078 58.724 1.00 75.68 365 ALA C CA 1
ATOM 9470 C C . ALA C 1 368 ? -26.334 -13.593 58.872 1.00 75.41 365 ALA C C 1
ATOM 9471 O O . ALA C 1 368 ? -25.454 -14.296 58.361 1.00 71.97 365 ALA C O 1
ATOM 9473 N N . ASN C 1 369 ? -27.373 -14.095 59.535 1.00 75.30 366 ASN C N 1
ATOM 9474 C CA . ASN C 1 369 ? -27.467 -15.516 59.828 1.00 80.73 366 ASN C CA 1
ATOM 9475 C C . ASN C 1 369 ? -27.342 -16.357 58.545 1.00 82.72 366 ASN C C 1
ATOM 9476 O O . ASN C 1 369 ? -26.478 -17.235 58.434 1.00 81.50 366 ASN C O 1
ATOM 9481 N N . ALA C 1 370 ? -28.200 -16.067 57.571 1.00 79.09 367 ALA C N 1
ATOM 9482 C CA . ALA C 1 370 ? -28.152 -16.759 56.301 1.00 78.13 367 ALA C CA 1
ATOM 9483 C C . ALA C 1 370 ? -26.748 -16.625 55.699 1.00 77.84 367 ALA C C 1
ATOM 9484 O O . ALA C 1 370 ? -26.153 -17.614 55.273 1.00 77.78 367 ALA C O 1
ATOM 9486 N N . ILE C 1 371 ? -26.205 -15.408 55.689 1.00 73.61 368 ILE C N 1
ATOM 9487 C CA . ILE C 1 371 ? -24.933 -15.193 55.010 1.00 77.77 368 ILE C CA 1
ATOM 9488 C C . ILE C 1 371 ? -23.843 -15.985 55.730 1.00 73.22 368 ILE C C 1
ATOM 9489 O O . ILE C 1 371 ? -22.852 -16.398 55.124 1.00 65.21 368 ILE C O 1
ATOM 9494 N N . CYS C 1 372 ? -24.049 -16.217 57.020 1.00 78.91 369 CYS C N 1
ATOM 9495 C CA . CYS C 1 372 ? -23.064 -16.935 57.829 1.00 85.89 369 CYS C CA 1
ATOM 9496 C C . CYS C 1 372 ? -23.049 -18.440 57.550 1.00 92.38 369 CYS C C 1
ATOM 9497 O O . CYS C 1 372 ? -21.985 -19.072 57.559 1.00 90.98 369 CYS C O 1
ATOM 9500 N N . GLU C 1 373 ? -24.224 -19.005 57.291 1.00 96.80 370 GLU C N 1
ATOM 9501 C CA . GLU C 1 373 ? -24.337 -20.439 57.039 1.00 102.62 370 GLU C CA 1
ATOM 9502 C C . GLU C 1 373 ? -23.694 -20.869 55.721 1.00 101.59 370 GLU C C 1
ATOM 9503 O O . GLU C 1 373 ? -23.211 -21.995 55.592 1.00 99.94 370 GLU C O 1
ATOM 9509 N N . GLU C 1 374 ? -23.703 -19.976 54.739 1.00 103.18 371 GLU C N 1
ATOM 9510 C CA . GLU C 1 374 ? -22.982 -20.222 53.488 1.00 105.52 371 GLU C CA 1
ATOM 9511 C C . GLU C 1 374 ? -21.482 -19.917 53.616 1.00 90.72 371 GLU C C 1
ATOM 9512 O O . GLU C 1 374 ? -20.663 -20.463 52.865 1.00 82.81 371 GLU C O 1
ATOM 9518 N N . LEU C 1 375 ? -21.136 -19.034 54.558 1.00 79.84 372 LEU C N 1
ATOM 9519 C CA . LEU C 1 375 ? -19.739 -18.773 54.859 1.00 74.02 372 LEU C CA 1
ATOM 9520 C C . LEU C 1 375 ? -19.132 -20.007 55.536 1.00 75.91 372 LEU C C 1
ATOM 9521 O O . LEU C 1 375 ? -17.979 -20.371 55.244 1.00 76.00 372 LEU C O 1
ATOM 9526 N N . LYS C 1 376 ? -19.917 -20.654 56.411 1.00 75.77 373 LYS C N 1
ATOM 9527 C CA . LYS C 1 376 ? -19.509 -21.896 57.081 1.00 78.45 373 LYS C CA 1
ATOM 9528 C C . LYS C 1 376 ? -19.218 -23.032 56.094 1.00 91.07 373 LYS C C 1
ATOM 9529 O O . LYS C 1 376 ? -18.633 -24.053 56.481 1.00 97.27 373 LYS C O 1
ATOM 9535 N N . LYS C 1 377 ? -19.646 -22.854 54.838 1.00 88.96 374 LYS C N 1
ATOM 9536 C CA . LYS C 1 377 ? -19.340 -23.777 53.745 1.00 93.41 374 LYS C CA 1
ATOM 9537 C C . LYS C 1 377 ? -17.900 -23.607 53.246 1.00 102.65 374 LYS C C 1
ATOM 9538 O O . LYS C 1 377 ? -17.209 -24.593 52.978 1.00 106.73 374 LYS C O 1
ATOM 9544 N N . GLU C 1 378 ? -17.471 -22.350 53.100 1.00 103.64 375 GLU C N 1
ATOM 9545 C CA . GLU C 1 378 ? -16.128 -21.994 52.607 1.00 103.66 375 GLU C CA 1
ATOM 9546 C C . GLU C 1 378 ? -15.003 -22.406 53.568 1.00 101.75 375 GLU C C 1
ATOM 9547 O O . GLU C 1 378 ? -13.818 -22.235 53.254 1.00 97.51 375 GLU C O 1
ATOM 9553 N N . HIS C 1 379 ? -15.379 -22.926 54.739 1.00 100.00 376 HIS C N 1
ATOM 9554 C CA . HIS C 1 379 ? -14.466 -23.034 55.876 1.00 97.28 376 HIS C CA 1
ATOM 9555 C C . HIS C 1 379 ? -14.143 -21.649 56.440 1.00 83.16 376 HIS C C 1
ATOM 9556 O O . HIS C 1 379 ? -13.049 -21.399 56.955 1.00 71.82 376 HIS C O 1
ATOM 9563 N N . ILE C 1 380 ? -15.120 -20.756 56.354 1.00 83.84 377 ILE C N 1
ATOM 9564 C CA . ILE C 1 380 ? -15.003 -19.435 56.956 1.00 85.62 377 ILE C CA 1
ATOM 9565 C C . ILE C 1 380 ? -16.006 -19.292 58.102 1.00 81.86 377 ILE C C 1
ATOM 9566 O O . ILE C 1 380 ? -17.218 -19.290 57.882 1.00 77.10 377 ILE C O 1
ATOM 9571 N N . TYR C 1 381 ? -15.489 -19.171 59.327 1.00 85.48 378 TYR C N 1
ATOM 9572 C CA . TYR C 1 381 ? -16.309 -19.284 60.534 1.00 81.42 378 TYR C CA 1
ATOM 9573 C C . TYR C 1 381 ? -16.342 -17.996 61.398 1.00 91.34 378 TYR C C 1
ATOM 9574 O O . TYR C 1 381 ? -15.347 -17.577 62.005 1.00 87.75 378 TYR C O 1
ATOM 9583 N N . VAL C 1 382 ? -17.526 -17.404 61.474 1.00 85.45 379 VAL C N 1
ATOM 9584 C CA . VAL C 1 382 ? -17.666 -16.034 61.880 1.00 73.98 379 VAL C CA 1
ATOM 9585 C C . VAL C 1 382 ? -18.947 -15.910 62.704 1.00 72.31 379 VAL C C 1
ATOM 9586 O O . VAL C 1 382 ? -19.710 -16.871 62.821 1.00 78.01 379 VAL C O 1
ATOM 9590 N N . ILE C 1 383 ? -19.220 -14.739 63.260 1.00 61.62 380 ILE C N 1
ATOM 9591 C CA . ILE C 1 383 ? -20.375 -14.628 64.135 1.00 58.16 380 ILE C CA 1
ATOM 9592 C C . ILE C 1 383 ? -21.512 -13.821 63.526 1.00 59.70 380 ILE C C 1
ATOM 9593 O O . ILE C 1 383 ? -21.294 -12.761 62.952 1.00 58.24 380 ILE C O 1
ATOM 9598 N N . ALA C 1 384 ? -22.735 -14.317 63.674 1.00 62.87 381 ALA C N 1
ATOM 9599 C CA . ALA C 1 384 ? -23.891 -13.626 63.122 1.00 63.79 381 ALA C CA 1
ATOM 9600 C C . ALA C 1 384 ? -24.769 -12.981 64.202 1.00 62.62 381 ALA C C 1
ATOM 9601 O O . ALA C 1 384 ? -25.301 -13.654 65.098 1.00 66.19 381 ALA C O 1
ATOM 9603 N N . LEU C 1 385 ? -24.943 -11.673 64.082 1.00 55.21 382 LEU C N 1
ATOM 9604 C CA . LEU C 1 385 ? -25.722 -10.917 65.029 1.00 57.07 382 LEU C CA 1
ATOM 9605 C C . LEU C 1 385 ? -26.967 -10.458 64.272 1.00 56.09 382 LEU C C 1
ATOM 9606 O O . LEU C 1 385 ? -27.061 -10.690 63.085 1.00 53.88 382 LEU C O 1
ATOM 9611 N N . ALA C 1 386 ? -27.908 -9.794 64.942 1.00 56.47 383 ALA C N 1
ATOM 9612 C CA . ALA C 1 386 ? -29.143 -9.357 64.281 1.00 65.09 383 ALA C CA 1
ATOM 9613 C C . ALA C 1 386 ? -28.859 -8.278 63.241 1.00 75.02 383 ALA C C 1
ATOM 9614 O O . ALA C 1 386 ? -29.598 -8.114 62.266 1.00 76.49 383 ALA C O 1
ATOM 9616 N N . ASN C 1 387 ? -27.802 -7.515 63.504 1.00 76.94 384 ASN C N 1
ATOM 9617 C CA . ASN C 1 387 ? -27.409 -6.387 62.684 1.00 74.19 384 ASN C CA 1
ATOM 9618 C C . ASN C 1 387 ? -26.377 -6.665 61.595 1.00 68.81 384 ASN C C 1
ATOM 9619 O O . ASN C 1 387 ? -26.157 -5.819 60.708 1.00 70.96 384 ASN C O 1
ATOM 9624 N N . GLY C 1 388 ? -25.745 -7.833 61.640 1.00 63.49 385 GLY C N 1
ATOM 9625 C CA . GLY C 1 388 ? -24.661 -8.101 60.703 1.00 66.43 385 GLY C CA 1
ATOM 9626 C C . GLY C 1 388 ? -23.679 -9.168 61.138 1.00 57.49 385 GLY C C 1
ATOM 9627 O O . GLY C 1 388 ? -23.915 -9.882 62.113 1.00 46.29 385 GLY C O 1
ATOM 9628 N N . ILE C 1 389 ? -22.582 -9.270 60.396 1.00 56.16 386 ILE C N 1
ATOM 9629 C CA . ILE C 1 389 ? -21.598 -10.325 60.588 1.00 58.76 386 ILE C CA 1
ATOM 9630 C C . ILE C 1 389 ? -20.465 -9.769 61.423 1.00 60.19 386 ILE C C 1
ATOM 9631 O O . ILE C 1 389 ? -19.895 -8.753 61.063 1.00 65.57 386 ILE C O 1
ATOM 9636 N N . ARG C 1 390 ? -20.139 -10.413 62.536 1.00 53.71 387 ARG C N 1
ATOM 9637 C CA . ARG C 1 390 ? -18.960 -10.025 63.286 1.00 54.41 387 ARG C CA 1
ATOM 9638 C C . ARG C 1 390 ? -17.808 -11.010 63.091 1.00 59.75 387 ARG C C 1
ATOM 9639 O O . ARG C 1 390 ? -17.988 -12.221 63.194 1.00 62.02 387 ARG C O 1
ATOM 9647 N N . ILE C 1 391 ? -16.627 -10.459 62.837 1.00 58.73 388 ILE C N 1
ATOM 9648 C CA . ILE C 1 391 ? -15.450 -11.221 62.446 1.00 59.84 388 ILE C CA 1
ATOM 9649 C C . ILE C 1 391 ? -14.349 -10.917 63.427 1.00 58.40 388 ILE C C 1
ATOM 9650 O O . ILE C 1 391 ? -14.145 -9.757 63.774 1.00 60.07 388 ILE C O 1
ATOM 9655 N N . ALA C 1 392 ? -13.606 -11.933 63.859 1.00 61.38 389 ALA C N 1
ATOM 9656 C CA . ALA C 1 392 ? -12.615 -11.690 64.910 1.00 62.21 389 ALA C CA 1
ATOM 9657 C C . ALA C 1 392 ? -11.241 -11.573 64.309 1.00 63.25 389 ALA C C 1
ATOM 9658 O O . ALA C 1 392 ? -10.591 -12.565 63.997 1.00 62.01 389 ALA C O 1
ATOM 9660 N N . ALA C 1 393 ? -10.770 -10.335 64.272 1.00 67.99 390 ALA C N 1
ATOM 9661 C CA . ALA C 1 393 ? -9.563 -9.976 63.543 1.00 71.62 390 ALA C CA 1
ATOM 9662 C C . ALA C 1 393 ? -8.365 -10.310 64.421 1.00 68.07 390 ALA C C 1
ATOM 9663 O O . ALA C 1 393 ? -7.225 -10.449 63.939 1.00 62.45 390 ALA C O 1
ATOM 9665 N N . CYS C 1 394 ? -8.655 -10.441 65.717 1.00 56.17 391 CYS C N 1
ATOM 9666 C CA . CYS C 1 394 ? -7.700 -10.923 66.697 1.00 60.19 391 CYS C CA 1
ATOM 9667 C C . CYS C 1 394 ? -7.317 -12.366 66.349 1.00 65.17 391 CYS C C 1
ATOM 9668 O O . CYS C 1 394 ? -6.167 -12.771 66.539 1.00 72.66 391 CYS C O 1
ATOM 9671 N N . GLY C 1 395 ? -8.269 -13.133 65.824 1.00 58.92 392 GLY C N 1
ATOM 9672 C CA . GLY C 1 395 ? -8.022 -14.535 65.538 1.00 62.33 392 GLY C CA 1
ATOM 9673 C C . GLY C 1 395 ? -7.459 -14.885 64.153 1.00 67.03 392 GLY C C 1
ATOM 9674 O O . GLY C 1 395 ? -7.061 -16.038 63.923 1.00 65.27 392 GLY C O 1
ATOM 9675 N N . ILE C 1 396 ? -7.402 -13.912 63.236 1.00 68.19 393 ILE C N 1
ATOM 9676 C CA . ILE C 1 396 ? -7.111 -14.203 61.821 1.00 65.98 393 ILE C CA 1
ATOM 9677 C C . ILE C 1 396 ? -5.742 -13.738 61.371 1.00 68.87 393 ILE C C 1
ATOM 9678 O O . ILE C 1 396 ? -5.480 -12.544 61.230 1.00 68.10 393 ILE C O 1
ATOM 9683 N N . PRO C 1 397 ? -4.864 -14.707 61.116 1.00 71.65 394 PRO C N 1
ATOM 9684 C CA . PRO C 1 397 ? -3.490 -14.468 60.649 1.00 71.96 394 PRO C CA 1
ATOM 9685 C C . PRO C 1 397 ? -3.538 -13.664 59.344 1.00 81.30 394 PRO C C 1
ATOM 9686 O O . PRO C 1 397 ? -4.590 -13.614 58.701 1.00 85.95 394 PRO C O 1
ATOM 9690 N N . LYS C 1 398 ? -2.441 -13.006 58.983 1.00 83.04 395 LYS C N 1
ATOM 9691 C CA . LYS C 1 398 ? -2.367 -12.256 57.727 1.00 85.26 395 LYS C CA 1
ATOM 9692 C C . LYS C 1 398 ? -2.690 -13.090 56.469 1.00 84.05 395 LYS C C 1
ATOM 9693 O O . LYS C 1 398 ? -3.257 -12.564 55.512 1.00 77.07 395 LYS C O 1
ATOM 9699 N N . CYS C 1 399 ? -2.361 -14.382 56.488 1.00 84.74 396 CYS C N 1
ATOM 9700 C CA . CYS C 1 399 ? -2.602 -15.263 55.348 1.00 78.26 396 CYS C CA 1
ATOM 9701 C C . CYS C 1 399 ? -4.030 -15.142 54.862 1.00 77.14 396 CYS C C 1
ATOM 9702 O O . CYS C 1 399 ? -4.272 -14.883 53.672 1.00 72.92 396 CYS C O 1
ATOM 9705 N N . GLN C 1 400 ? -4.977 -15.329 55.787 1.00 73.35 397 GLN C N 1
ATOM 9706 C CA . GLN C 1 400 ? -6.412 -15.358 55.445 1.00 75.96 397 GLN C CA 1
ATOM 9707 C C . GLN C 1 400 ? -7.197 -14.036 55.549 1.00 72.89 397 GLN C C 1
ATOM 9708 O O . GLN C 1 400 ? -8.337 -13.955 55.087 1.00 68.72 397 GLN C O 1
ATOM 9722 N N . THR C 1 402 ? -6.123 -11.136 53.951 1.00 80.27 399 THR C N 1
ATOM 9723 C CA . THR C 1 402 ? -6.136 -10.551 52.614 1.00 79.52 399 THR C CA 1
ATOM 9724 C C . THR C 1 402 ? -6.896 -11.466 51.668 1.00 79.69 399 THR C C 1
ATOM 9725 O O . THR C 1 402 ? -6.670 -12.676 51.631 1.00 80.53 399 THR C O 1
ATOM 9729 N N . GLY C 1 403 ? -7.820 -10.888 50.918 1.00 77.64 400 GLY C N 1
ATOM 9730 C CA . GLY C 1 403 ? -8.635 -11.677 50.030 1.00 69.00 400 GLY C CA 1
ATOM 9731 C C . GLY C 1 403 ? -9.829 -12.205 50.779 1.00 68.21 400 GLY C C 1
ATOM 9732 O O . GLY C 1 403 ? -10.703 -12.813 50.163 1.00 67.10 400 GLY C O 1
ATOM 9733 N N . LEU C 1 404 ? -9.881 -11.978 52.108 1.00 67.68 401 LEU C N 1
ATOM 9734 C CA . LEU C 1 404 ? -11.058 -12.359 52.883 1.00 57.20 401 LEU C CA 1
ATOM 9735 C C . LEU C 1 404 ? -12.265 -11.437 52.623 1.00 70.51 401 LEU C C 1
ATOM 9736 O O . LEU C 1 404 ? -13.388 -11.932 52.446 1.00 76.91 401 LEU C O 1
ATOM 9741 N N . ALA C 1 405 ? -12.061 -10.114 52.595 1.00 70.44 402 ALA C N 1
ATOM 9742 C CA . ALA C 1 405 ? -13.186 -9.200 52.326 1.00 68.76 402 ALA C CA 1
ATOM 9743 C C . ALA C 1 405 ? -13.841 -9.511 50.972 1.00 71.79 402 ALA C C 1
ATOM 9744 O O . ALA C 1 405 ? -14.984 -9.136 50.730 1.00 68.05 402 ALA C O 1
ATOM 9746 N N . GLU C 1 406 ? -13.101 -10.189 50.099 1.00 81.14 403 GLU C N 1
ATOM 9747 C CA . GLU C 1 406 ? -13.615 -10.604 48.796 1.00 94.02 403 GLU C CA 1
ATOM 9748 C C . GLU C 1 406 ? -14.541 -11.816 48.909 1.00 93.18 403 GLU C C 1
ATOM 9749 O O . GLU C 1 406 ? -15.610 -11.843 48.290 1.00 90.30 403 GLU C O 1
ATOM 9755 N N . LYS C 1 407 ? -14.121 -12.807 49.701 1.00 90.95 404 LYS C N 1
ATOM 9756 C CA . LYS C 1 407 ? -14.864 -14.052 49.867 1.00 90.28 404 LYS C CA 1
ATOM 9757 C C . LYS C 1 407 ? -16.192 -13.837 50.616 1.00 97.13 404 LYS C C 1
ATOM 9758 O O . LYS C 1 407 ? -17.144 -14.600 50.429 1.00 101.04 404 LYS C O 1
ATOM 9764 N N . ILE C 1 408 ? -16.254 -12.819 51.477 1.00 97.42 405 ILE C N 1
ATOM 9765 C CA . ILE C 1 408 ? -17.518 -12.440 52.138 1.00 97.44 405 ILE C CA 1
ATOM 9766 C C . ILE C 1 408 ? -18.455 -11.624 51.250 1.00 97.46 405 ILE C C 1
ATOM 9767 O O . ILE C 1 408 ? -19.657 -11.898 51.180 1.00 100.09 405 ILE C O 1
ATOM 9772 N N . TYR C 1 409 ? -17.901 -10.607 50.597 1.00 93.88 406 TYR C N 1
ATOM 9773 C CA . TYR C 1 409 ? -18.674 -9.764 49.697 1.00 89.71 406 TYR C CA 1
ATOM 9774 C C . TYR C 1 409 ? -19.176 -10.618 48.535 1.00 84.65 406 TYR C C 1
ATOM 9775 O O . TYR C 1 409 ? -20.240 -10.366 47.971 1.00 85.49 406 TYR C O 1
ATOM 9784 N N . ASN C 1 410 ? -18.419 -11.651 48.191 1.00 78.74 407 ASN C N 1
ATOM 9785 C CA . ASN C 1 410 ? -18.838 -12.517 47.100 1.00 84.81 407 ASN C CA 1
ATOM 9786 C C . ASN C 1 410 ? -19.973 -13.438 47.499 1.00 87.90 407 ASN C C 1
ATOM 9787 O O . ASN C 1 410 ? -20.761 -13.844 46.665 1.00 94.05 407 ASN C O 1
ATOM 9792 N N . ALA C 1 411 ? -20.078 -13.752 48.779 1.00 85.49 408 ALA C N 1
ATOM 9793 C CA . ALA C 1 411 ? -21.178 -14.588 49.214 1.00 88.23 408 ALA C CA 1
ATOM 9794 C C . ALA C 1 411 ? -22.476 -13.786 49.229 1.00 89.63 408 ALA C C 1
ATOM 9795 O O . ALA C 1 411 ? -23.513 -14.276 48.806 1.00 99.88 408 ALA C O 1
ATOM 9805 N N . LYS C 1 413 ? -23.344 -11.050 47.492 1.00 83.75 410 LYS C N 1
ATOM 9806 C CA . LYS C 1 413 ? -23.761 -10.594 46.167 1.00 85.68 410 LYS C CA 1
ATOM 9807 C C . LYS C 1 413 ? -24.515 -11.695 45.423 1.00 89.43 410 LYS C C 1
ATOM 9808 O O . LYS C 1 413 ? -25.339 -11.418 44.546 1.00 94.88 410 LYS C O 1
ATOM 9814 N N . SER C 1 414 ? -24.228 -12.944 45.769 1.00 87.66 411 SER C N 1
ATOM 9815 C CA . SER C 1 414 ? -24.856 -14.067 45.096 1.00 91.30 411 SER C CA 1
ATOM 9816 C C . SER C 1 414 ? -26.288 -14.271 45.595 1.00 98.65 411 SER C C 1
ATOM 9817 O O . SER C 1 414 ? -27.156 -14.722 44.850 1.00 106.16 411 SER C O 1
ATOM 9820 N N . LEU C 1 415 ? -26.533 -13.915 46.852 1.00 100.41 412 LEU C N 1
ATOM 9821 C CA . LEU C 1 415 ? -27.827 -14.148 47.510 1.00 104.18 412 LEU C CA 1
ATOM 9822 C C . LEU C 1 415 ? -28.818 -12.976 47.490 1.00 103.39 412 LEU C C 1
ATOM 9823 O O . LEU C 1 415 ? -29.908 -13.071 48.061 1.00 101.52 412 LEU C O 1
ATOM 9828 N N . GLY C 1 416 ? -28.440 -11.866 46.868 1.00 103.51 413 GLY C N 1
ATOM 9829 C CA . GLY C 1 416 ? -29.291 -10.689 46.862 1.00 102.52 413 GLY C CA 1
ATOM 9830 C C . GLY C 1 416 ? -28.958 -9.695 47.961 1.00 99.15 413 GLY C C 1
ATOM 9831 O O . GLY C 1 416 ? -29.592 -8.646 48.065 1.00 100.69 413 GLY C O 1
ATOM 9832 N N . LYS C 1 417 ? -27.961 -10.021 48.777 1.00 93.66 414 LYS C N 1
ATOM 9833 C CA . LYS C 1 417 ? -27.545 -9.157 49.878 1.00 88.49 414 LYS C CA 1
ATOM 9834 C C . LYS C 1 417 ? -26.534 -8.079 49.454 1.00 90.90 414 LYS C C 1
ATOM 9835 O O . LYS C 1 417 ? -26.183 -7.949 48.275 1.00 90.55 414 LYS C O 1
ATOM 9841 N N . THR D 1 5 ? -20.505 -46.306 138.569 1.00 90.43 2 THR D N 1
ATOM 9842 C CA . THR D 1 5 ? -19.861 -46.575 137.282 1.00 86.39 2 THR D CA 1
ATOM 9843 C C . THR D 1 5 ? -19.085 -47.887 137.331 1.00 84.43 2 THR D C 1
ATOM 9844 O O . THR D 1 5 ? -18.221 -48.086 138.189 1.00 78.61 2 THR D O 1
ATOM 9848 N N . SER D 1 6 ? -19.423 -48.790 136.416 1.00 86.91 3 SER D N 1
ATOM 9849 C CA . SER D 1 6 ? -18.733 -50.071 136.300 1.00 83.84 3 SER D CA 1
ATOM 9850 C C . SER D 1 6 ? -18.589 -50.469 134.832 1.00 79.36 3 SER D C 1
ATOM 9851 O O . SER D 1 6 ? -19.540 -50.348 134.048 1.00 77.77 3 SER D O 1
ATOM 9854 N N . VAL D 1 7 ? -17.380 -50.875 134.455 1.00 76.44 4 VAL D N 1
ATOM 9855 C CA . VAL D 1 7 ? -17.126 -51.452 133.137 1.00 74.00 4 VAL D CA 1
ATOM 9856 C C . VAL D 1 7 ? -17.241 -52.962 133.145 1.00 73.55 4 VAL D C 1
ATOM 9857 O O . VAL D 1 7 ? -17.375 -53.593 132.100 1.00 73.44 4 VAL D O 1
ATOM 9861 N N . ALA D 1 8 ? -17.259 -53.541 134.340 1.00 73.70 5 ALA D N 1
ATOM 9862 C CA . ALA D 1 8 ? -17.051 -54.972 134.458 1.00 64.00 5 ALA D CA 1
ATOM 9863 C C . ALA D 1 8 ? -18.150 -55.731 133.755 1.00 61.04 5 ALA D C 1
ATOM 9864 O O . ALA D 1 8 ? -19.243 -55.212 133.555 1.00 60.44 5 ALA D O 1
ATOM 9866 N N . ALA D 1 9 ? -17.843 -56.947 133.336 1.00 62.92 6 ALA D N 1
ATOM 9867 C CA . ALA D 1 9 ? -18.865 -57.816 132.777 1.00 69.21 6 ALA D CA 1
ATOM 9868 C C . ALA D 1 9 ? -20.034 -58.009 133.787 1.00 78.79 6 ALA D C 1
ATOM 9869 O O . ALA D 1 9 ? -19.831 -57.969 135.002 1.00 77.18 6 ALA D O 1
ATOM 9871 N N . LYS D 1 10 ? -21.255 -58.172 133.280 1.00 79.91 7 LYS D N 1
ATOM 9872 C CA . LYS D 1 10 ? -22.446 -58.128 134.124 1.00 82.74 7 LYS D CA 1
ATOM 9873 C C . LYS D 1 10 ? -22.390 -59.151 135.262 1.00 86.73 7 LYS D C 1
ATOM 9874 O O . LYS D 1 10 ? -22.988 -58.942 136.315 1.00 87.95 7 LYS D O 1
ATOM 9880 N N . HIS D 1 11 ? -21.680 -60.256 135.042 1.00 85.48 8 HIS D N 1
ATOM 9881 C CA . HIS D 1 11 ? -21.474 -61.254 136.091 1.00 82.32 8 HIS D CA 1
ATOM 9882 C C . HIS D 1 11 ? -20.368 -60.880 137.086 1.00 76.39 8 HIS D C 1
ATOM 9883 O O . HIS D 1 11 ? -20.356 -61.372 138.204 1.00 72.52 8 HIS D O 1
ATOM 9890 N N . ALA D 1 12 ? -19.442 -60.011 136.685 1.00 74.18 9 ALA D N 1
ATOM 9891 C CA . ALA D 1 12 ? -18.415 -59.529 137.606 1.00 72.29 9 ALA D CA 1
ATOM 9892 C C . ALA D 1 12 ? -18.899 -58.424 138.547 1.00 73.18 9 ALA D C 1
ATOM 9893 O O . ALA D 1 12 ? -18.356 -58.276 139.643 1.00 75.53 9 ALA D O 1
ATOM 9895 N N . LYS D 1 13 ? -19.927 -57.674 138.147 1.00 75.49 10 LYS D N 1
ATOM 9896 C CA . LYS D 1 13 ? -20.401 -56.538 138.946 1.00 73.53 10 LYS D CA 1
ATOM 9897 C C . LYS D 1 13 ? -20.632 -56.904 140.411 1.00 67.99 10 LYS D C 1
ATOM 9898 O O . LYS D 1 13 ? -21.157 -57.992 140.731 1.00 62.91 10 LYS D O 1
ATOM 9904 N N . GLY D 1 14 ? -20.178 -55.999 141.280 1.00 66.09 11 GLY D N 1
ATOM 9905 C CA . GLY D 1 14 ? -20.469 -56.055 142.696 1.00 69.36 11 GLY D CA 1
ATOM 9906 C C . GLY D 1 14 ? -19.787 -57.212 143.383 1.00 69.39 11 GLY D C 1
ATOM 9907 O O . GLY D 1 14 ? -20.227 -57.648 144.448 1.00 70.63 11 GLY D O 1
ATOM 9908 N N . LYS D 1 15 ? -18.734 -57.740 142.775 1.00 62.52 12 LYS D N 1
ATOM 9909 C CA . LYS D 1 15 ? -18.024 -58.805 143.434 1.00 64.69 12 LYS D CA 1
ATOM 9910 C C . LYS D 1 15 ? -16.979 -58.178 144.335 1.00 70.13 12 LYS D C 1
ATOM 9911 O O . LYS D 1 15 ? -16.192 -57.332 143.900 1.00 72.13 12 LYS D O 1
ATOM 9917 N N . LYS D 1 16 ? -16.978 -58.582 145.596 1.00 68.79 13 LYS D N 1
ATOM 9918 C CA . LYS D 1 16 ? -15.913 -58.206 146.508 1.00 72.78 13 LYS D CA 1
ATOM 9919 C C . LYS D 1 16 ? -15.652 -59.377 147.438 1.00 81.63 13 LYS D C 1
ATOM 9920 O O . LYS D 1 16 ? -16.457 -60.313 147.535 1.00 77.89 13 LYS D O 1
ATOM 9926 N N . LEU D 1 17 ? -14.524 -59.312 148.125 1.00 84.97 14 LEU D N 1
ATOM 9927 C CA . LEU D 1 17 ? -14.159 -60.301 149.117 1.00 78.95 14 LEU D CA 1
ATOM 9928 C C . LEU D 1 17 ? -14.031 -59.667 150.485 1.00 82.58 14 LEU D C 1
ATOM 9929 O O . LEU D 1 17 ? -13.225 -58.763 150.691 1.00 80.31 14 LEU D O 1
ATOM 9934 N N . LYS D 1 18 ? -14.831 -60.139 151.430 1.00 94.13 15 LYS D N 1
ATOM 9935 C CA . LYS D 1 18 ? -14.503 -59.964 152.824 1.00 97.57 15 LYS D CA 1
ATOM 9936 C C . LYS D 1 18 ? -13.992 -61.349 153.102 1.00 95.57 15 LYS D C 1
ATOM 9937 O O . LYS D 1 18 ? -14.784 -62.286 153.160 1.00 98.54 15 LYS D O 1
ATOM 9943 N N . ASP D 1 19 ? -12.690 -61.522 153.262 1.00 90.79 16 ASP D N 1
ATOM 9944 C CA . ASP D 1 19 ? -12.251 -62.838 153.686 1.00 93.03 16 ASP D CA 1
ATOM 9945 C C . ASP D 1 19 ? -11.528 -62.727 155.020 1.00 92.61 16 ASP D C 1
ATOM 9946 O O . ASP D 1 19 ? -10.449 -62.138 155.129 1.00 89.26 16 ASP D O 1
ATOM 9951 N N . VAL D 1 20 ? -12.175 -63.296 156.033 1.00 93.09 17 VAL D N 1
ATOM 9952 C CA . VAL D 1 20 ? -11.733 -63.199 157.415 1.00 89.81 17 VAL D CA 1
ATOM 9953 C C . VAL D 1 20 ? -10.305 -63.664 157.569 1.00 84.87 17 VAL D C 1
ATOM 9954 O O . VAL D 1 20 ? -9.465 -62.968 158.145 1.00 78.29 17 VAL D O 1
ATOM 9958 N N . ILE D 1 21 ? -10.050 -64.854 157.031 1.00 89.63 18 ILE D N 1
ATOM 9959 C CA . ILE D 1 21 ? -8.816 -65.585 157.295 1.00 91.29 18 ILE D CA 1
ATOM 9960 C C . ILE D 1 21 ? -7.562 -64.737 157.063 1.00 89.46 18 ILE D C 1
ATOM 9961 O O . ILE D 1 21 ? -6.736 -64.602 157.967 1.00 90.11 18 ILE D O 1
ATOM 9966 N N . PHE D 1 22 ? -7.433 -64.136 155.882 1.00 93.30 19 PHE D N 1
ATOM 9967 C CA . PHE D 1 22 ? -6.274 -63.276 155.594 1.00 98.85 19 PHE D CA 1
ATOM 9968 C C . PHE D 1 22 ? -6.391 -61.901 156.302 1.00 85.38 19 PHE D C 1
ATOM 9969 O O . PHE D 1 22 ? -5.437 -61.432 156.954 1.00 78.41 19 PHE D O 1
ATOM 9977 N N . VAL D 1 23 ? -7.583 -61.303 156.233 1.00 87.71 20 VAL D N 1
ATOM 9978 C CA . VAL D 1 23 ? -7.880 -60.086 156.985 1.00 89.59 20 VAL D CA 1
ATOM 9979 C C . VAL D 1 23 ? -7.363 -60.263 158.415 1.00 88.96 20 VAL D C 1
ATOM 9980 O O . VAL D 1 23 ? -6.540 -59.480 158.886 1.00 91.14 20 VAL D O 1
ATOM 9984 N N . THR D 1 24 ? -7.890 -61.266 159.112 1.00 83.66 21 THR D N 1
ATOM 9985 C CA . THR D 1 24 ? -7.432 -61.603 160.459 1.00 84.45 21 THR D CA 1
ATOM 9986 C C . THR D 1 24 ? -5.941 -61.912 160.592 1.00 90.85 21 THR D C 1
ATOM 9987 O O . THR D 1 24 ? -5.282 -61.408 161.502 1.00 93.13 21 THR D O 1
ATOM 9991 N N . ALA D 1 25 ? -5.409 -62.745 159.701 1.00 94.94 22 ALA D N 1
ATOM 9992 C CA . ALA D 1 25 ? -4.023 -63.204 159.828 1.00 100.16 22 ALA D CA 1
ATOM 9993 C C . ALA D 1 25 ? -3.013 -62.069 159.984 1.00 104.31 22 ALA D C 1
ATOM 9994 O O . ALA D 1 25 ? -1.979 -62.244 160.630 1.00 108.62 22 ALA D O 1
ATOM 9996 N N . GLY D 1 26 ? -3.318 -60.909 159.407 1.00 103.59 23 GLY D N 1
ATOM 9997 C CA . GLY D 1 26 ? -2.386 -59.791 159.391 1.00 104.94 23 GLY D CA 1
ATOM 9998 C C . GLY D 1 26 ? -2.129 -59.128 160.734 1.00 107.13 23 GLY D C 1
ATOM 9999 O O . GLY D 1 26 ? -1.019 -58.650 161.005 1.00 105.35 23 GLY D O 1
ATOM 10000 N N . GLN D 1 27 ? -3.157 -59.084 161.575 1.00 106.47 24 GLN D N 1
ATOM 10001 C CA . GLN D 1 27 ? -3.016 -58.446 162.872 1.00 109.23 24 GLN D CA 1
ATOM 10002 C C . GLN D 1 27 ? -2.351 -59.380 163.867 1.00 112.13 24 GLN D C 1
ATOM 10003 O O . GLN D 1 27 ? -1.822 -58.948 164.898 1.00 110.44 24 GLN D O 1
ATOM 10009 N N . ALA D 1 28 ? -2.369 -60.665 163.537 1.00 116.67 25 ALA D N 1
ATOM 10010 C CA . ALA D 1 28 ? -1.696 -61.662 164.350 1.00 121.65 25 ALA D CA 1
ATOM 10011 C C . ALA D 1 28 ? -0.205 -61.354 164.384 1.00 122.29 25 ALA D C 1
ATOM 10012 O O . ALA D 1 28 ? 0.401 -61.264 165.452 1.00 121.77 25 ALA D O 1
ATOM 10014 N N . GLN D 1 29 ? 0.370 -61.174 163.202 1.00 123.78 26 GLN D N 1
ATOM 10015 C CA . GLN D 1 29 ? 1.802 -60.948 163.059 1.00 127.20 26 GLN D CA 1
ATOM 10016 C C . GLN D 1 29 ? 2.292 -59.768 163.899 1.00 126.41 26 GLN D C 1
ATOM 10017 O O . GLN D 1 29 ? 3.238 -59.901 164.677 1.00 124.81 26 GLN D O 1
ATOM 10023 N N . ALA D 1 30 ? 1.641 -58.618 163.732 1.00 126.52 27 ALA D N 1
ATOM 10024 C CA . ALA D 1 30 ? 2.043 -57.381 164.399 1.00 124.97 27 ALA D CA 1
ATOM 10025 C C . ALA D 1 30 ? 2.677 -57.626 165.767 1.00 124.56 27 ALA D C 1
ATOM 10026 O O . ALA D 1 30 ? 3.896 -57.799 165.871 1.00 123.21 27 ALA D O 1
ATOM 10028 N N . ASN D 1 42 ? -1.175 -67.030 168.163 1.00 95.82 39 ASN D N 1
ATOM 10029 C CA . ASN D 1 42 ? -1.429 -66.990 166.719 1.00 95.39 39 ASN D CA 1
ATOM 10030 C C . ASN D 1 42 ? -2.070 -68.269 166.185 1.00 87.84 39 ASN D C 1
ATOM 10031 O O . ASN D 1 42 ? -1.380 -69.219 165.757 1.00 74.76 39 ASN D O 1
ATOM 10036 N N . GLY D 1 43 ? -3.397 -68.275 166.243 1.00 87.44 40 GLY D N 1
ATOM 10037 C CA . GLY D 1 43 ? -4.202 -69.375 165.760 1.00 83.83 40 GLY D CA 1
ATOM 10038 C C . GLY D 1 43 ? -4.920 -69.171 164.439 1.00 77.28 40 GLY D C 1
ATOM 10039 O O . GLY D 1 43 ? -5.945 -69.808 164.229 1.00 72.85 40 GLY D O 1
ATOM 10040 N N . THR D 1 44 ? -4.450 -68.254 163.587 1.00 76.16 41 THR D N 1
ATOM 10041 C CA . THR D 1 44 ? -5.124 -68.004 162.308 1.00 76.53 41 THR D CA 1
ATOM 10042 C C . THR D 1 44 ? -4.841 -69.048 161.198 1.00 79.93 41 THR D C 1
ATOM 10043 O O . THR D 1 44 ? -5.749 -69.808 160.864 1.00 75.56 41 THR D O 1
ATOM 10047 N N . LEU D 1 45 ? -3.588 -69.120 160.697 1.00 83.78 42 LEU D N 1
ATOM 10048 C CA . LEU D 1 45 ? -3.195 -69.798 159.420 1.00 76.69 42 LEU D CA 1
ATOM 10049 C C . LEU D 1 45 ? -2.602 -71.208 159.510 1.00 77.00 42 LEU D C 1
ATOM 10050 O O . LEU D 1 45 ? -1.828 -71.541 160.422 1.00 76.21 42 LEU D O 1
ATOM 10055 N N . GLY D 1 46 ? -2.882 -71.987 158.471 1.00 74.90 43 GLY D N 1
ATOM 10056 C CA . GLY D 1 46 ? -2.739 -73.426 158.469 1.00 75.97 43 GLY D CA 1
ATOM 10057 C C . GLY D 1 46 ? -1.309 -73.894 158.323 1.00 79.03 43 GLY D C 1
ATOM 10058 O O . GLY D 1 46 ? -1.071 -74.938 157.741 1.00 83.02 43 GLY D O 1
ATOM 10059 N N . ALA D 1 47 ? -0.354 -73.051 158.713 1.00 79.18 44 ALA D N 1
ATOM 10060 C CA . ALA D 1 47 ? 1.077 -73.406 158.694 1.00 74.08 44 ALA D CA 1
ATOM 10061 C C . ALA D 1 47 ? 1.570 -73.961 160.033 1.00 71.47 44 ALA D C 1
ATOM 10062 O O . ALA D 1 47 ? 1.185 -73.443 161.089 1.00 75.19 44 ALA D O 1
ATOM 10064 N N . ILE D 1 48 ? 2.422 -74.990 160.002 1.00 67.21 45 ILE D N 1
ATOM 10065 C CA . ILE D 1 48 ? 3.081 -75.477 161.232 1.00 71.86 45 ILE D CA 1
ATOM 10066 C C . ILE D 1 48 ? 4.115 -74.459 161.735 1.00 72.92 45 ILE D C 1
ATOM 10067 O O . ILE D 1 48 ? 4.831 -73.856 160.905 1.00 69.27 45 ILE D O 1
ATOM 10072 N N . HIS D 1 49 ? 4.193 -74.291 163.073 1.00 73.74 46 HIS D N 1
ATOM 10073 C CA . HIS D 1 49 ? 5.166 -73.402 163.778 1.00 70.58 46 HIS D CA 1
ATOM 10074 C C . HIS D 1 49 ? 6.006 -74.140 164.848 1.00 74.20 46 HIS D C 1
ATOM 10075 O O . HIS D 1 49 ? 5.476 -74.966 165.595 1.00 73.96 46 HIS D O 1
ATOM 10082 N N A ASP D 1 50 ? 7.301 -73.838 164.907 0.63 76.29 47 ASP D N 1
ATOM 10083 N N B ASP D 1 50 ? 7.308 -73.853 164.905 0.37 76.10 47 ASP D N 1
ATOM 10084 C CA A ASP D 1 50 ? 8.176 -74.395 165.938 0.63 77.18 47 ASP D CA 1
ATOM 10085 C CA B ASP D 1 50 ? 8.187 -74.411 165.943 0.37 76.97 47 ASP D CA 1
ATOM 10086 C C A ASP D 1 50 ? 7.930 -73.683 167.266 0.63 79.42 47 ASP D C 1
ATOM 10087 C C B ASP D 1 50 ? 7.930 -73.692 167.263 0.37 79.19 47 ASP D C 1
ATOM 10088 O O A ASP D 1 50 ? 7.400 -72.570 167.281 0.63 78.76 47 ASP D O 1
ATOM 10089 O O B ASP D 1 50 ? 7.391 -72.584 167.274 0.37 78.88 47 ASP D O 1
ATOM 10098 N N . GLU D 1 51 ? 8.325 -74.326 168.364 1.00 80.86 48 GLU D N 1
ATOM 10099 C CA . GLU D 1 51 ? 8.051 -73.829 169.715 1.00 90.15 48 GLU D CA 1
ATOM 10100 C C . GLU D 1 51 ? 8.540 -72.400 169.973 1.00 94.42 48 GLU D C 1
ATOM 10101 O O . GLU D 1 51 ? 7.999 -71.714 170.844 1.00 96.54 48 GLU D O 1
ATOM 10107 N N . GLU D 1 52 ? 9.541 -71.957 169.215 1.00 82.83 49 GLU D N 1
ATOM 10108 C CA . GLU D 1 52 ? 10.016 -70.570 169.271 1.00 89.91 49 GLU D CA 1
ATOM 10109 C C . GLU D 1 52 ? 9.218 -69.652 168.350 1.00 82.10 49 GLU D C 1
ATOM 10110 O O . GLU D 1 52 ? 9.532 -68.470 168.203 1.00 76.83 49 GLU D O 1
ATOM 10116 N N . GLY D 1 53 ? 8.215 -70.226 167.694 1.00 82.96 50 GLY D N 1
ATOM 10117 C CA . GLY D 1 53 ? 7.197 -69.451 167.010 1.00 81.66 50 GLY D CA 1
ATOM 10118 C C . GLY D 1 53 ? 7.495 -69.023 165.589 1.00 83.92 50 GLY D C 1
ATOM 10119 O O . GLY D 1 53 ? 6.819 -68.137 165.064 1.00 86.95 50 GLY D O 1
ATOM 10120 N N A ASN D 1 54 ? 8.512 -69.630 164.973 0.58 83.51 51 ASN D N 1
ATOM 10121 N N B ASN D 1 54 ? 8.473 -69.652 164.950 0.42 83.50 51 ASN D N 1
ATOM 10122 C CA A ASN D 1 54 ? 8.812 -69.386 163.553 0.58 82.77 51 ASN D CA 1
ATOM 10123 C CA B ASN D 1 54 ? 8.728 -69.359 163.542 0.42 82.57 51 ASN D CA 1
ATOM 10124 C C A ASN D 1 54 ? 8.374 -70.532 162.623 0.58 80.67 51 ASN D C 1
ATOM 10125 C C B ASN D 1 54 ? 8.345 -70.519 162.628 0.42 80.61 51 ASN D C 1
ATOM 10126 O O A ASN D 1 54 ? 8.320 -71.701 163.036 0.58 77.92 51 ASN D O 1
ATOM 10127 O O B ASN D 1 54 ? 8.316 -71.684 163.047 0.42 78.38 51 ASN D O 1
ATOM 10136 N N . LEU D 1 55 ? 8.023 -70.184 161.383 1.00 82.00 52 LEU D N 1
ATOM 10137 C CA . LEU D 1 55 ? 7.507 -71.171 160.433 1.00 77.38 52 LEU D CA 1
ATOM 10138 C C . LEU D 1 55 ? 8.477 -72.303 160.180 1.00 72.12 52 LEU D C 1
ATOM 10139 O O . LEU D 1 55 ? 9.600 -72.090 159.730 1.00 75.47 52 LEU D O 1
ATOM 10144 N N . VAL D 1 56 ? 8.002 -73.515 160.425 1.00 65.09 53 VAL D N 1
ATOM 10145 C CA . VAL D 1 56 ? 8.709 -74.721 160.050 1.00 64.39 53 VAL D CA 1
ATOM 10146 C C . VAL D 1 56 ? 8.783 -74.782 158.508 1.00 72.37 53 VAL D C 1
ATOM 10147 O O . VAL D 1 56 ? 7.774 -74.631 157.806 1.00 74.26 53 VAL D O 1
ATOM 10151 N N . PHE D 1 57 ? 9.999 -74.976 158.008 1.00 73.56 54 PHE D N 1
ATOM 10152 C CA . PHE D 1 57 ? 10.294 -75.253 156.610 1.00 69.33 54 PHE D CA 1
ATOM 10153 C C . PHE D 1 57 ? 11.133 -76.515 156.807 1.00 68.29 54 PHE D C 1
ATOM 10154 O O . PHE D 1 57 ? 12.214 -76.435 157.370 1.00 72.04 54 PHE D O 1
ATOM 10162 N N . LEU D 1 58 ? 10.650 -77.686 156.396 1.00 66.66 55 LEU D N 1
ATOM 10163 C CA . LEU D 1 58 ? 11.341 -78.922 156.792 1.00 67.51 55 LEU D CA 1
ATOM 10164 C C . LEU D 1 58 ? 12.800 -78.941 156.311 1.00 74.02 55 LEU D C 1
ATOM 10165 O O . LEU D 1 58 ? 13.098 -78.553 155.171 1.00 80.12 55 LEU D O 1
ATOM 10170 N N . LYS D 1 59 ? 13.709 -79.404 157.165 1.00 72.23 56 LYS D N 1
ATOM 10171 C CA . LYS D 1 59 ? 15.128 -79.357 156.836 1.00 68.81 56 LYS D CA 1
ATOM 10172 C C . LYS D 1 59 ? 15.493 -80.154 155.579 1.00 64.11 56 LYS D C 1
ATOM 10173 O O . LYS D 1 59 ? 16.298 -79.702 154.781 1.00 62.48 56 LYS D O 1
ATOM 10179 N N . THR D 1 60 ? 14.953 -81.349 155.402 1.00 63.55 57 THR D N 1
ATOM 10180 C CA . THR D 1 60 ? 15.337 -82.109 154.216 1.00 68.88 57 THR D CA 1
ATOM 10181 C C . THR D 1 60 ? 14.800 -81.473 152.931 1.00 63.20 57 THR D C 1
ATOM 10182 O O . THR D 1 60 ? 15.473 -81.532 151.905 1.00 63.06 57 THR D O 1
ATOM 10186 N N . VAL D 1 61 ? 13.613 -80.862 153.004 1.00 57.57 58 VAL D N 1
ATOM 10187 C CA . VAL D 1 61 ? 13.037 -80.145 151.866 1.00 57.52 58 VAL D CA 1
ATOM 10188 C C . VAL D 1 61 ? 13.800 -78.861 151.573 1.00 61.51 58 VAL D C 1
ATOM 10189 O O . VAL D 1 61 ? 14.158 -78.591 150.418 1.00 70.32 58 VAL D O 1
ATOM 10193 N N . LYS D 1 62 ? 14.076 -78.075 152.607 1.00 59.62 59 LYS D N 1
ATOM 10194 C CA . LYS D 1 62 ? 14.964 -76.925 152.436 1.00 53.31 59 LYS D CA 1
ATOM 10195 C C . LYS D 1 62 ? 16.270 -77.301 151.792 1.00 62.04 59 LYS D C 1
ATOM 10196 O O . LYS D 1 62 ? 16.669 -76.662 150.816 1.00 70.95 59 LYS D O 1
ATOM 10202 N N . GLU D 1 63 ? 16.950 -78.322 152.319 1.00 63.45 60 GLU D N 1
ATOM 10203 C CA . GLU D 1 63 ? 18.240 -78.732 151.728 1.00 71.96 60 GLU D CA 1
ATOM 10204 C C . GLU D 1 63 ? 18.199 -79.048 150.192 1.00 59.00 60 GLU D C 1
ATOM 10205 O O . GLU D 1 63 ? 18.911 -78.391 149.436 1.00 58.25 60 GLU D O 1
ATOM 10211 N N . GLU D 1 64 ? 17.363 -79.992 149.729 1.00 58.38 61 GLU D N 1
ATOM 10212 C CA . GLU D 1 64 ? 17.310 -80.299 148.272 1.00 59.63 61 GLU D CA 1
ATOM 10213 C C . GLU D 1 64 ? 16.904 -79.074 147.444 1.00 60.56 61 GLU D C 1
ATOM 10214 O O . GLU D 1 64 ? 17.528 -78.771 146.432 1.00 68.42 61 GLU D O 1
ATOM 10220 N N . TYR D 1 65 ? 15.870 -78.369 147.889 1.00 56.93 62 TYR D N 1
ATOM 10221 C CA . TYR D 1 65 ? 15.403 -77.140 147.254 1.00 53.71 62 TYR D CA 1
ATOM 10222 C C . TYR D 1 65 ? 16.480 -76.074 146.984 1.00 61.15 62 TYR D C 1
ATOM 10223 O O . TYR D 1 65 ? 16.558 -75.516 145.882 1.00 63.71 62 TYR D O 1
ATOM 10232 N N . LEU D 1 66 ? 17.302 -75.781 147.990 1.00 56.63 63 LEU D N 1
ATOM 10233 C CA . LEU D 1 66 ? 18.350 -74.774 147.853 1.00 52.01 63 LEU D CA 1
ATOM 10234 C C . LEU D 1 66 ? 19.534 -75.335 147.085 1.00 51.95 63 LEU D C 1
ATOM 10235 O O . LEU D 1 66 ? 20.392 -74.594 146.648 1.00 49.36 63 LEU D O 1
ATOM 10240 N N . SER D 1 67 ? 19.606 -76.653 146.929 1.00 64.10 64 SER D N 1
ATOM 10241 C CA . SER D 1 67 ? 20.757 -77.261 146.237 1.00 69.61 64 SER D CA 1
ATOM 10242 C C . SER D 1 67 ? 20.548 -77.380 144.710 1.00 61.70 64 SER D C 1
ATOM 10243 O O . SER D 1 67 ? 21.419 -77.873 143.995 1.00 58.68 64 SER D O 1
ATOM 10246 N N . LEU D 1 68 ? 19.402 -76.914 144.228 1.00 59.19 65 LEU D N 1
ATOM 10247 C CA . LEU D 1 68 ? 19.013 -77.105 142.831 1.00 56.60 65 LEU D CA 1
ATOM 10248 C C . LEU D 1 68 ? 19.739 -76.117 141.908 1.00 61.23 65 LEU D C 1
ATOM 10249 O O . LEU D 1 68 ? 20.029 -74.987 142.306 1.00 62.07 65 LEU D O 1
ATOM 10254 N N . SER D 1 69 ? 20.000 -76.533 140.670 1.00 57.96 66 SER D N 1
ATOM 10255 C CA . SER D 1 69 ? 20.741 -75.684 139.726 1.00 51.28 66 SER D CA 1
ATOM 10256 C C . SER D 1 69 ? 19.879 -74.500 139.304 1.00 52.33 66 SER D C 1
ATOM 10257 O O . SER D 1 69 ? 18.700 -74.388 139.712 1.00 59.15 66 SER D O 1
ATOM 10260 N N . ASP D 1 70 ? 20.431 -73.620 138.477 1.00 47.49 67 ASP D N 1
ATOM 10261 C CA . ASP D 1 70 ? 19.634 -72.488 138.037 1.00 49.98 67 ASP D CA 1
ATOM 10262 C C . ASP D 1 70 ? 18.498 -72.921 137.111 1.00 45.03 67 ASP D C 1
ATOM 10263 O O . ASP D 1 70 ? 17.380 -72.366 137.171 1.00 42.95 67 ASP D O 1
ATOM 10268 N N . SER D 1 71 ? 18.761 -73.966 136.328 1.00 34.79 68 SER D N 1
ATOM 10269 C CA . SER D 1 71 ? 17.733 -74.520 135.435 1.00 37.89 68 SER D CA 1
ATOM 10270 C C . SER D 1 71 ? 16.491 -74.938 136.169 1.00 50.65 68 SER D C 1
ATOM 10271 O O . SER D 1 71 ? 15.383 -74.738 135.693 1.00 54.61 68 SER D O 1
ATOM 10274 N N . GLU D 1 72 ? 16.680 -75.558 137.330 1.00 56.61 69 GLU D N 1
ATOM 10275 C CA . GLU D 1 72 ? 15.549 -76.008 138.085 1.00 53.31 69 GLU D CA 1
ATOM 10276 C C . GLU D 1 72 ? 14.909 -74.838 138.826 1.00 49.32 69 GLU D C 1
ATOM 10277 O O . GLU D 1 72 ? 13.707 -74.809 138.979 1.00 48.47 69 GLU D O 1
ATOM 10283 N N . HIS D 1 73 ? 15.666 -73.839 139.250 1.00 45.14 70 HIS D N 1
ATOM 10284 C CA . HIS D 1 73 ? 14.961 -72.718 139.853 1.00 42.54 70 HIS D CA 1
ATOM 10285 C C . HIS D 1 73 ? 14.305 -71.809 138.809 1.00 49.28 70 HIS D C 1
ATOM 10286 O O . HIS D 1 73 ? 13.194 -71.364 138.998 1.00 58.36 70 HIS D O 1
ATOM 10293 N N . VAL D 1 74 ? 15.052 -71.451 137.767 1.00 41.81 71 VAL D N 1
ATOM 10294 C CA . VAL D 1 74 ? 14.621 -70.451 136.785 1.00 43.07 71 VAL D CA 1
ATOM 10295 C C . VAL D 1 74 ? 14.051 -71.022 135.424 1.00 51.81 71 VAL D C 1
ATOM 10296 O O . VAL D 1 74 ? 13.500 -70.305 134.575 1.00 46.49 71 VAL D O 1
ATOM 10300 N N . GLY D 1 75 ? 14.110 -72.333 135.261 1.00 47.93 72 GLY D N 1
ATOM 10301 C CA . GLY D 1 75 ? 13.631 -72.948 134.035 1.00 48.40 72 GLY D CA 1
ATOM 10302 C C . GLY D 1 75 ? 12.116 -73.078 133.916 1.00 43.90 72 GLY D C 1
ATOM 10303 O O . GLY D 1 75 ? 11.372 -73.134 134.910 1.00 42.38 72 GLY D O 1
ATOM 10304 N N . TYR D 1 76 ? 11.645 -73.106 132.683 1.00 38.69 73 TYR D N 1
ATOM 10305 C CA . TYR D 1 76 ? 10.263 -73.501 132.430 1.00 43.54 73 TYR D CA 1
ATOM 10306 C C . TYR D 1 76 ? 10.066 -74.960 132.763 1.00 46.59 73 TYR D C 1
ATOM 10307 O O . TYR D 1 76 ? 10.977 -75.783 132.589 1.00 45.77 73 TYR D O 1
ATOM 10316 N N . ALA D 1 77 ? 8.855 -75.264 133.225 1.00 47.70 74 ALA D N 1
ATOM 10317 C CA . ALA D 1 77 ? 8.387 -76.639 133.344 1.00 45.03 74 ALA D CA 1
ATOM 10318 C C . ALA D 1 77 ? 7.292 -76.840 132.312 1.00 42.12 74 ALA D C 1
ATOM 10319 O O . ALA D 1 77 ? 6.663 -75.872 131.843 1.00 45.63 74 ALA D O 1
ATOM 10321 N N . PRO D 1 78 ? 7.073 -78.091 131.911 1.00 40.29 75 PRO D N 1
ATOM 10322 C CA . PRO D 1 78 ? 6.014 -78.371 130.926 1.00 37.36 75 PRO D CA 1
ATOM 10323 C C . PRO D 1 78 ? 4.641 -77.914 131.446 1.00 41.83 75 PRO D C 1
ATOM 10324 O O . PRO D 1 78 ? 4.430 -77.918 132.684 1.00 43.12 75 PRO D O 1
ATOM 10328 N N . ILE D 1 79 ? 3.713 -77.551 130.558 1.00 33.66 76 ILE D N 1
ATOM 10329 C CA . ILE D 1 79 ? 2.352 -77.181 131.026 1.00 31.84 76 ILE D CA 1
ATOM 10330 C C . ILE D 1 79 ? 1.621 -78.182 131.981 1.00 40.38 76 ILE D C 1
ATOM 10331 O O . ILE D 1 79 ? 1.058 -77.799 133.006 1.00 37.44 76 ILE D O 1
ATOM 10336 N N . ALA D 1 80 ? 1.590 -79.458 131.594 1.00 37.57 77 ALA D N 1
ATOM 10337 C CA . ALA D 1 80 ? 1.029 -80.532 132.412 1.00 37.60 77 ALA D CA 1
ATOM 10338 C C . ALA D 1 80 ? 1.794 -80.657 133.765 1.00 47.08 77 ALA D C 1
ATOM 10339 O O . ALA D 1 80 ? 1.239 -81.168 134.746 1.00 37.46 77 ALA D O 1
ATOM 10341 N N . GLY D 1 81 ? 3.052 -80.188 133.817 1.00 46.93 78 GLY D N 1
ATOM 10342 C CA . GLY D 1 81 ? 3.919 -80.394 134.980 1.00 46.08 78 GLY D CA 1
ATOM 10343 C C . GLY D 1 81 ? 5.047 -81.393 134.714 1.00 44.17 78 GLY D C 1
ATOM 10344 O O . GLY D 1 81 ? 4.996 -82.183 133.760 1.00 42.67 78 GLY D O 1
ATOM 10345 N N . ILE D 1 82 ? 6.075 -81.351 135.550 1.00 36.93 79 ILE D N 1
ATOM 10346 C CA . ILE D 1 82 ? 7.212 -82.265 135.419 1.00 42.01 79 ILE D CA 1
ATOM 10347 C C . ILE D 1 82 ? 6.675 -83.670 135.564 1.00 40.79 79 ILE D C 1
ATOM 10348 O O . ILE D 1 82 ? 6.051 -83.963 136.560 1.00 41.00 79 ILE D O 1
ATOM 10353 N N . PRO D 1 83 ? 6.887 -84.541 134.571 1.00 47.23 80 PRO D N 1
ATOM 10354 C CA . PRO D 1 83 ? 6.345 -85.904 134.709 1.00 42.81 80 PRO D CA 1
ATOM 10355 C C . PRO D 1 83 ? 6.906 -86.696 135.929 1.00 56.76 80 PRO D C 1
ATOM 10356 O O . PRO D 1 83 ? 6.136 -87.521 136.471 1.00 48.49 80 PRO D O 1
ATOM 10360 N N . ASP D 1 84 ? 8.160 -86.426 136.351 1.00 55.58 81 ASP D N 1
ATOM 10361 C CA . ASP D 1 84 ? 8.772 -86.958 137.601 1.00 48.85 81 ASP D CA 1
ATOM 10362 C C . ASP D 1 84 ? 7.959 -86.587 138.828 1.00 44.07 81 ASP D C 1
ATOM 10363 O O . ASP D 1 84 ? 7.746 -87.414 139.712 1.00 43.20 81 ASP D O 1
ATOM 10368 N N . PHE D 1 85 ? 7.557 -85.319 138.890 1.00 39.12 82 PHE D N 1
ATOM 10369 C CA . PHE D 1 85 ? 6.728 -84.805 139.982 1.00 42.91 82 PHE D CA 1
ATOM 10370 C C . PHE D 1 85 ? 5.324 -85.409 139.949 1.00 43.16 82 PHE D C 1
ATOM 10371 O O . PHE D 1 85 ? 4.861 -85.886 140.966 1.00 39.88 82 PHE D O 1
ATOM 10379 N N . LEU D 1 86 ? 4.679 -85.437 138.772 1.00 44.43 83 LEU D N 1
ATOM 10380 C CA . LEU D 1 86 ? 3.372 -86.091 138.652 1.00 38.39 83 LEU D CA 1
ATOM 10381 C C . LEU D 1 86 ? 3.392 -87.558 139.171 1.00 41.26 83 LEU D C 1
ATOM 10382 O O . LEU D 1 86 ? 2.536 -87.932 139.966 1.00 41.05 83 LEU D O 1
ATOM 10387 N N . CYS D 1 87 ? 4.372 -88.365 138.765 1.00 43.03 84 CYS D N 1
ATOM 10388 C CA . CYS D 1 87 ? 4.465 -89.756 139.250 1.00 51.36 84 CYS D CA 1
ATOM 10389 C C . CYS D 1 87 ? 4.661 -89.859 140.784 1.00 47.72 84 CYS D C 1
ATOM 10390 O O . CYS D 1 87 ? 4.047 -90.678 141.430 1.00 41.98 84 CYS D O 1
ATOM 10393 N N . ALA D 1 88 ? 5.507 -88.999 141.332 1.00 44.27 85 ALA D N 1
ATOM 10394 C CA . ALA D 1 88 ? 5.899 -89.057 142.719 1.00 43.30 85 ALA D CA 1
ATOM 10395 C C . ALA D 1 88 ? 4.708 -88.649 143.574 1.00 53.15 85 ALA D C 1
ATOM 10396 O O . ALA D 1 88 ? 4.447 -89.295 144.595 1.00 51.92 85 ALA D O 1
ATOM 10398 N N . ALA D 1 89 ? 3.960 -87.622 143.134 1.00 49.38 86 ALA D N 1
ATOM 10399 C CA . ALA D 1 89 ? 2.737 -87.193 143.834 1.00 49.08 86 ALA D CA 1
ATOM 10400 C C . ALA D 1 89 ? 1.720 -88.322 143.961 1.00 49.59 86 ALA D C 1
ATOM 10401 O O . ALA D 1 89 ? 1.271 -88.622 145.057 1.00 57.15 86 ALA D O 1
ATOM 10403 N N . GLU D 1 90 ? 1.362 -88.946 142.848 1.00 46.27 87 GLU D N 1
ATOM 10404 C CA . GLU D 1 90 ? 0.509 -90.133 142.871 1.00 44.69 87 GLU D CA 1
ATOM 10405 C C . GLU D 1 90 ? 1.044 -91.167 143.873 1.00 44.96 87 GLU D C 1
ATOM 10406 O O . GLU D 1 90 ? 0.305 -91.662 144.710 1.00 44.29 87 GLU D O 1
ATOM 10412 N N . LYS D 1 91 ? 2.329 -91.479 143.789 1.00 46.87 88 LYS D N 1
ATOM 10413 C CA . LYS D 1 91 ? 2.935 -92.483 144.660 1.00 54.46 88 LYS D CA 1
ATOM 10414 C C . LYS D 1 91 ? 2.820 -92.132 146.151 1.00 50.17 88 LYS D C 1
ATOM 10415 O O . LYS D 1 91 ? 2.502 -92.960 146.992 1.00 51.38 88 LYS D O 1
ATOM 10421 N N . GLU D 1 92 ? 3.093 -90.879 146.447 1.00 47.27 89 GLU D N 1
ATOM 10422 C CA . GLU D 1 92 ? 3.124 -90.372 147.793 1.00 46.80 89 GLU D CA 1
ATOM 10423 C C . GLU D 1 92 ? 1.695 -90.305 148.271 1.00 47.37 89 GLU D C 1
ATOM 10424 O O . GLU D 1 92 ? 1.418 -90.491 149.430 1.00 47.02 89 GLU D O 1
ATOM 10430 N N . CYS D 1 93 ? 0.778 -89.976 147.370 1.00 47.10 90 CYS D N 1
ATOM 10431 C CA . CYS D 1 93 ? -0.615 -89.815 147.747 1.00 43.80 90 CYS D CA 1
ATOM 10432 C C . CYS D 1 93 ? -1.271 -91.179 148.017 1.00 50.74 90 CYS D C 1
ATOM 10433 O O . CYS D 1 93 ? -1.904 -91.373 149.073 1.00 49.22 90 CYS D O 1
ATOM 10436 N N . PHE D 1 94 ? -1.119 -92.121 147.077 1.00 50.95 91 PHE D N 1
ATOM 10437 C CA . PHE D 1 94 ? -1.771 -93.439 147.200 1.00 47.41 91 PHE D CA 1
ATOM 10438 C C . PHE D 1 94 ? -1.031 -94.451 148.076 1.00 47.91 91 PHE D C 1
ATOM 10439 O O . PHE D 1 94 ? -1.640 -95.429 148.504 1.00 50.92 91 PHE D O 1
ATOM 10447 N N . GLY D 1 95 ? 0.272 -94.272 148.289 1.00 41.72 92 GLY D N 1
ATOM 10448 C CA . GLY D 1 95 ? 0.998 -95.253 149.076 1.00 39.81 92 GLY D CA 1
ATOM 10449 C C . GLY D 1 95 ? 0.665 -96.647 148.562 1.00 44.09 92 GLY D C 1
ATOM 10450 O O . GLY D 1 95 ? 0.755 -96.917 147.356 1.00 44.48 92 GLY D O 1
ATOM 10451 N N . ASN D 1 96 ? 0.232 -97.525 149.478 1.00 41.35 93 ASN D N 1
ATOM 10452 C CA . ASN D 1 96 ? -0.046 -98.939 149.160 1.00 46.42 93 ASN D CA 1
ATOM 10453 C C . ASN D 1 96 ? -1.416 -99.219 148.561 1.00 49.66 93 ASN D C 1
ATOM 10454 O O . ASN D 1 96 ? -1.754 -100.362 148.234 1.00 51.85 93 ASN D O 1
ATOM 10459 N N . PHE D 1 97 ? -2.210 -98.159 148.500 1.00 52.30 94 PHE D N 1
ATOM 10460 C CA . PHE D 1 97 ? -3.573 -98.117 147.951 1.00 47.49 94 PHE D CA 1
ATOM 10461 C C . PHE D 1 97 ? -3.853 -97.610 146.515 1.00 45.10 94 PHE D C 1
ATOM 10462 O O . PHE D 1 97 ? -4.972 -97.192 146.231 1.00 43.60 94 PHE D O 1
ATOM 10470 N N . ARG D 1 98 ? -2.831 -97.459 145.680 1.00 45.46 95 ARG D N 1
ATOM 10471 C CA . ARG D 1 98 ? -3.105 -97.016 144.316 1.00 41.58 95 ARG D CA 1
ATOM 10472 C C . ARG D 1 98 ? -4.249 -97.866 143.737 1.00 39.73 95 ARG D C 1
ATOM 10473 O O . ARG D 1 98 ? -4.162 -99.076 143.684 1.00 43.38 95 ARG D O 1
ATOM 10481 N N . PRO D 1 99 ? -5.335 -97.202 143.311 1.00 32.34 96 PRO D N 1
ATOM 10482 C CA . PRO D 1 99 ? -6.561 -97.726 142.689 1.00 39.96 96 PRO D CA 1
ATOM 10483 C C . PRO D 1 99 ? -6.259 -98.400 141.356 1.00 43.90 96 PRO D C 1
ATOM 10484 O O . PRO D 1 99 ? -5.336 -97.967 140.688 1.00 41.30 96 PRO D O 1
ATOM 10488 N N . GLU D 1 100 ? -7.021 -99.419 140.970 1.00 47.53 97 GLU D N 1
ATOM 10489 C CA . GLU D 1 100 ? -6.947 -99.996 139.610 1.00 44.26 97 GLU D CA 1
ATOM 10490 C C . GLU D 1 100 ? -7.598 -99.059 138.557 1.00 43.18 97 GLU D C 1
ATOM 10491 O O . GLU D 1 100 ? -8.391 -98.174 138.899 1.00 36.34 97 GLU D O 1
ATOM 10497 N N . GLY D 1 101 ? -7.294 -99.271 137.275 1.00 43.68 98 GLY D N 1
ATOM 10498 C CA . GLY D 1 101 ? -7.774 -98.376 136.237 1.00 49.59 98 GLY D CA 1
ATOM 10499 C C . GLY D 1 101 ? -6.785 -97.366 135.678 1.00 42.55 98 GLY D C 1
ATOM 10500 O O . GLY D 1 101 ? -5.573 -97.553 135.717 1.00 45.87 98 GLY D O 1
ATOM 10501 N N . HIS D 1 102 ? -7.319 -96.322 135.081 1.00 37.39 99 HIS D N 1
ATOM 10502 C CA . HIS D 1 102 ? -6.476 -95.330 134.416 1.00 32.82 99 HIS D CA 1
ATOM 10503 C C . HIS D 1 102 ? -6.429 -94.067 135.217 1.00 34.69 99 HIS D C 1
ATOM 10504 O O . HIS D 1 102 ? -7.446 -93.494 135.624 1.00 37.42 99 HIS D O 1
ATOM 10511 N N . ILE D 1 103 ? -5.212 -93.650 135.466 1.00 36.92 100 ILE D N 1
ATOM 10512 C CA . ILE D 1 103 ? -4.957 -92.498 136.301 1.00 38.83 100 ILE D CA 1
ATOM 10513 C C . ILE D 1 103 ? -4.155 -91.437 135.496 1.00 40.40 100 ILE D C 1
ATOM 10514 O O . ILE D 1 103 ? -3.081 -91.725 134.939 1.00 29.50 100 ILE D O 1
ATOM 10519 N N . ARG D 1 104 ? -4.651 -90.211 135.459 1.00 38.81 101 ARG D N 1
ATOM 10520 C CA . ARG D 1 104 ? -3.872 -89.154 134.840 1.00 39.44 101 ARG D CA 1
ATOM 10521 C C . ARG D 1 104 ? -3.805 -87.946 135.771 1.00 34.68 101 ARG D C 1
ATOM 10522 O O . ARG D 1 104 ? -4.823 -87.545 136.334 1.00 29.36 101 ARG D O 1
ATOM 10530 N N . SER D 1 105 ? -2.647 -87.312 135.868 1.00 29.08 102 SER D N 1
ATOM 10531 C CA . SER D 1 105 ? -2.569 -86.113 136.701 1.00 35.81 102 SER D CA 1
ATOM 10532 C C . SER D 1 105 ? -2.031 -84.889 135.986 1.00 35.75 102 SER D C 1
ATOM 10533 O O . SER D 1 105 ? -1.303 -84.989 135.010 1.00 38.89 102 SER D O 1
ATOM 10536 N N . ILE D 1 106 ? -2.389 -83.731 136.505 1.00 33.10 103 ILE D N 1
ATOM 10537 C CA . ILE D 1 106 ? -1.937 -82.456 135.974 1.00 30.34 103 ILE D CA 1
ATOM 10538 C C . ILE D 1 106 ? -1.504 -81.606 137.194 1.00 35.67 103 ILE D C 1
ATOM 10539 O O . ILE D 1 106 ? -2.160 -81.617 138.235 1.00 38.44 103 ILE D O 1
ATOM 10544 N N . ALA D 1 107 ? -0.413 -80.874 137.073 1.00 42.93 104 ALA D N 1
ATOM 10545 C CA . ALA D 1 107 ? 0.020 -79.966 138.136 1.00 40.32 104 ALA D CA 1
ATOM 10546 C C . ALA D 1 107 ? -0.856 -78.702 138.240 1.00 36.37 104 ALA D C 1
ATOM 10547 O O . ALA D 1 107 ? -1.237 -78.072 137.214 1.00 34.18 104 ALA D O 1
ATOM 10549 N N A THR D 1 108 ? -1.179 -78.323 139.468 0.12 34.23 105 THR D N 1
ATOM 10550 N N B THR D 1 108 ? -1.152 -78.319 139.475 0.88 31.73 105 THR D N 1
ATOM 10551 C CA A THR D 1 108 ? -2.090 -77.215 139.709 0.12 35.44 105 THR D CA 1
ATOM 10552 C CA B THR D 1 108 ? -2.112 -77.256 139.760 0.88 34.85 105 THR D CA 1
ATOM 10553 C C A THR D 1 108 ? -1.489 -76.285 140.755 0.12 38.16 105 THR D C 1
ATOM 10554 C C B THR D 1 108 ? -1.475 -76.281 140.748 0.88 37.60 105 THR D C 1
ATOM 10555 O O A THR D 1 108 ? -0.496 -76.637 141.395 0.12 40.15 105 THR D O 1
ATOM 10556 O O B THR D 1 108 ? -0.428 -76.589 141.345 0.88 41.98 105 THR D O 1
ATOM 10563 N N . ALA D 1 109 ? -2.064 -75.098 140.934 1.00 39.40 106 ALA D N 1
ATOM 10564 C CA . ALA D 1 109 ? -1.528 -74.205 141.978 1.00 43.77 106 ALA D CA 1
ATOM 10565 C C . ALA D 1 109 ? -2.323 -74.476 143.273 1.00 46.82 106 ALA D C 1
ATOM 10566 O O . ALA D 1 109 ? -3.432 -73.973 143.489 1.00 45.69 106 ALA D O 1
ATOM 10568 N N . GLY D 1 110 ? -1.660 -75.193 144.167 1.00 45.38 107 GLY D N 1
ATOM 10569 C CA . GLY D 1 110 ? -2.253 -75.659 145.387 1.00 38.46 107 GLY D CA 1
ATOM 10570 C C . GLY D 1 110 ? -3.380 -76.571 145.038 1.00 45.73 107 GLY D C 1
ATOM 10571 O O . GLY D 1 110 ? -3.628 -76.829 143.847 1.00 42.95 107 GLY D O 1
ATOM 10572 N N . GLY D 1 111 ? -4.101 -77.021 146.066 1.00 42.13 108 GLY D N 1
ATOM 10573 C CA . GLY D 1 111 ? -5.335 -77.748 145.850 1.00 41.66 108 GLY D CA 1
ATOM 10574 C C . GLY D 1 111 ? -6.408 -76.802 145.319 1.00 48.06 108 GLY D C 1
ATOM 10575 O O . GLY D 1 111 ? -7.364 -77.249 144.677 1.00 45.99 108 GLY D O 1
ATOM 10576 N N . THR D 1 112 ? -6.288 -75.508 145.620 1.00 42.61 109 THR D N 1
ATOM 10577 C CA . THR D 1 112 ? -7.187 -74.509 145.032 1.00 46.43 109 THR D CA 1
ATOM 10578 C C . THR D 1 112 ? -7.279 -74.590 143.478 1.00 33.81 109 THR D C 1
ATOM 10579 O O . THR D 1 112 ? -8.348 -74.429 142.907 1.00 34.56 109 THR D O 1
ATOM 10583 N N . GLY D 1 113 ? -6.161 -74.817 142.810 1.00 38.80 110 GLY D N 1
ATOM 10584 C CA . GLY D 1 113 ? -6.166 -74.804 141.359 1.00 44.22 110 GLY D CA 1
ATOM 10585 C C . GLY D 1 113 ? -6.840 -76.056 140.841 1.00 44.94 110 GLY D C 1
ATOM 10586 O O . GLY D 1 113 ? -7.559 -76.026 139.824 1.00 38.31 110 GLY D O 1
ATOM 10587 N N . GLY D 1 114 ? -6.616 -77.159 141.561 1.00 41.98 111 GLY D N 1
ATOM 10588 C CA . GLY D 1 114 ? -7.221 -78.426 141.211 1.00 44.80 111 GLY D CA 1
ATOM 10589 C C . GLY D 1 114 ? -8.733 -78.287 141.267 1.00 44.37 111 GLY D C 1
ATOM 10590 O O . GLY D 1 114 ? -9.473 -78.823 140.442 1.00 40.73 111 GLY D O 1
ATOM 10591 N N . ILE D 1 115 ? -9.190 -77.544 142.251 1.00 34.94 112 ILE D N 1
ATOM 10592 C CA . ILE D 1 115 ? -10.609 -77.427 142.473 1.00 35.02 112 ILE D CA 1
ATOM 10593 C C . ILE D 1 115 ? -11.112 -76.411 141.472 1.00 36.80 112 ILE D C 1
ATOM 10594 O O . ILE D 1 115 ? -12.131 -76.624 140.851 1.00 38.66 112 ILE D O 1
ATOM 10599 N N . HIS D 1 116 ? -10.367 -75.330 141.280 1.00 36.16 113 HIS D N 1
ATOM 10600 C CA . HIS D 1 116 ? -10.739 -74.371 140.241 1.00 32.64 113 HIS D CA 1
ATOM 10601 C C . HIS D 1 116 ? -10.967 -75.099 138.905 1.00 31.41 113 HIS D C 1
ATOM 10602 O O . HIS D 1 116 ? -11.953 -74.859 138.244 1.00 29.22 113 HIS D O 1
ATOM 10609 N N . HIS D 1 117 ? -10.071 -76.010 138.540 1.00 35.00 114 HIS D N 1
ATOM 10610 C CA . HIS D 1 117 ? -10.109 -76.689 137.239 1.00 41.31 114 HIS D CA 1
ATOM 10611 C C . HIS D 1 117 ? -11.292 -77.654 137.135 1.00 43.48 114 HIS D C 1
ATOM 10612 O O . HIS D 1 117 ? -12.023 -77.675 136.104 1.00 41.62 114 HIS D O 1
ATOM 10619 N N . LEU D 1 118 ? -11.460 -78.451 138.205 1.00 36.71 115 LEU D N 1
ATOM 10620 C CA . LEU D 1 118 ? -12.519 -79.443 138.282 1.00 34.88 115 LEU D CA 1
ATOM 10621 C C . LEU D 1 118 ? -13.877 -78.826 138.072 1.00 33.03 115 LEU D C 1
ATOM 10622 O O . LEU D 1 118 ? -14.751 -79.400 137.409 1.00 37.69 115 LEU D O 1
ATOM 10627 N N A ILE D 1 119 ? -14.105 -77.669 138.672 0.35 32.09 116 ILE D N 1
ATOM 10628 N N B ILE D 1 119 ? -14.076 -77.671 138.674 0.65 31.08 116 ILE D N 1
ATOM 10629 C CA A ILE D 1 119 ? -15.434 -77.066 138.601 0.35 34.31 116 ILE D CA 1
ATOM 10630 C CA B ILE D 1 119 ? -15.386 -77.051 138.610 0.65 34.63 116 ILE D CA 1
ATOM 10631 C C A ILE D 1 119 ? -15.634 -76.381 137.255 0.35 35.98 116 ILE D C 1
ATOM 10632 C C B ILE D 1 119 ? -15.572 -76.615 137.172 0.65 36.07 116 ILE D C 1
ATOM 10633 O O A ILE D 1 119 ? -16.762 -76.228 136.778 0.35 36.63 116 ILE D O 1
ATOM 10634 O O B ILE D 1 119 ? -16.607 -76.891 136.552 0.65 35.40 116 ILE D O 1
ATOM 10643 N N . HIS D 1 120 ? -14.526 -75.987 136.637 1.00 39.63 117 HIS D N 1
ATOM 10644 C CA . HIS D 1 120 ? -14.569 -75.358 135.321 1.00 34.79 117 HIS D CA 1
ATOM 10645 C C . HIS D 1 120 ? -14.930 -76.392 134.265 1.00 32.57 117 HIS D C 1
ATOM 10646 O O . HIS D 1 120 ? -15.808 -76.177 133.450 1.00 34.74 117 HIS D O 1
ATOM 10653 N N . ASN D 1 121 ? -14.221 -77.508 134.301 1.00 30.00 118 ASN D N 1
ATOM 10654 C CA . ASN D 1 121 ? -14.290 -78.522 133.273 1.00 29.64 118 ASN D CA 1
ATOM 10655 C C . ASN D 1 121 ? -15.431 -79.492 133.389 1.00 36.53 118 ASN D C 1
ATOM 10656 O O . ASN D 1 121 ? -15.769 -80.154 132.405 1.00 39.50 118 ASN D O 1
ATOM 10661 N N . TYR D 1 122 ? -15.898 -79.682 134.635 1.00 30.53 119 TYR D N 1
ATOM 10662 C CA . TYR D 1 122 ? -17.024 -80.556 134.980 1.00 28.68 119 TYR D CA 1
ATOM 10663 C C . TYR D 1 122 ? -18.433 -80.100 135.305 1.00 25.17 119 TYR D C 1
ATOM 10664 O O . TYR D 1 122 ? -19.275 -80.904 135.592 1.00 31.41 119 TYR D O 1
ATOM 10673 N N . THR D 1 123 ? -18.689 -78.818 135.242 1.00 28.31 120 THR D N 1
ATOM 10674 C CA . THR D 1 123 ? -20.002 -78.305 135.516 1.00 30.32 120 THR D CA 1
ATOM 10675 C C . THR D 1 123 ? -20.326 -77.266 134.466 1.00 42.68 120 THR D C 1
ATOM 10676 O O . THR D 1 123 ? -19.412 -76.691 133.858 1.00 45.90 120 THR D O 1
ATOM 10680 N N . GLU D 1 124 ? -21.616 -77.025 134.263 1.00 47.64 121 GLU D N 1
ATOM 10681 C CA . GLU D 1 124 ? -22.122 -75.933 133.426 1.00 48.44 121 GLU D CA 1
ATOM 10682 C C . GLU D 1 124 ? -22.341 -74.709 134.315 1.00 50.21 121 GLU D C 1
ATOM 10683 O O . GLU D 1 124 ? -22.473 -74.858 135.519 1.00 54.33 121 GLU D O 1
ATOM 10689 N N . PRO D 1 125 ? -22.367 -73.500 133.734 1.00 52.76 122 PRO D N 1
ATOM 10690 C CA . PRO D 1 125 ? -22.588 -72.247 134.482 1.00 52.21 122 PRO D CA 1
ATOM 10691 C C . PRO D 1 125 ? -23.980 -72.229 135.061 1.00 47.20 122 PRO D C 1
ATOM 10692 O O . PRO D 1 125 ? -24.854 -72.755 134.416 1.00 45.18 122 PRO D O 1
ATOM 10696 N N . GLY D 1 126 ? -24.183 -71.636 136.235 1.00 50.32 123 GLY D N 1
ATOM 10697 C CA . GLY D 1 126 ? -25.424 -71.818 136.971 1.00 47.96 123 GLY D CA 1
ATOM 10698 C C . GLY D 1 126 ? -25.605 -73.167 137.682 1.00 45.61 123 GLY D C 1
ATOM 10699 O O . GLY D 1 126 ? -26.614 -73.366 138.352 1.00 49.71 123 GLY D O 1
ATOM 10700 N N . ASP D 1 127 ? -24.650 -74.092 137.555 1.00 36.00 124 ASP D N 1
ATOM 10701 C CA . ASP D 1 127 ? -24.763 -75.395 138.204 1.00 34.17 124 ASP D CA 1
ATOM 10702 C C . ASP D 1 127 ? -24.605 -75.293 139.729 1.00 40.96 124 ASP D C 1
ATOM 10703 O O . ASP D 1 127 ? -24.053 -74.313 140.254 1.00 41.93 124 ASP D O 1
ATOM 10708 N N . GLU D 1 128 ? -25.083 -76.310 140.441 1.00 41.21 125 GLU D N 1
ATOM 10709 C CA . GLU D 1 128 ? -24.813 -76.380 141.866 1.00 38.68 125 GLU D CA 1
ATOM 10710 C C . GLU D 1 128 ? -23.725 -77.412 142.153 1.00 38.40 125 GLU D C 1
ATOM 10711 O O . GLU D 1 128 ? -23.678 -78.473 141.523 1.00 34.98 125 GLU D O 1
ATOM 10717 N N . VAL D 1 129 ? -22.778 -77.037 143.016 1.00 35.03 126 VAL D N 1
ATOM 10718 C CA . VAL D 1 129 ? -21.794 -77.975 143.522 1.00 31.33 126 VAL D CA 1
ATOM 10719 C C . VAL D 1 129 ? -22.004 -78.264 145.051 1.00 45.93 126 VAL D C 1
ATOM 10720 O O . VAL D 1 129 ? -22.279 -77.374 145.877 1.00 38.69 126 VAL D O 1
ATOM 10724 N N . LEU D 1 130 ? -21.811 -79.525 145.394 1.00 41.37 127 LEU D N 1
ATOM 10725 C CA . LEU D 1 130 ? -22.146 -80.053 146.705 1.00 42.66 127 LEU D CA 1
ATOM 10726 C C . LEU D 1 130 ? -20.904 -80.332 147.589 1.00 44.59 127 LEU D C 1
ATOM 10727 O O . LEU D 1 130 ? -19.889 -80.970 147.148 1.00 37.88 127 LEU D O 1
ATOM 10732 N N . THR D 1 131 ? -20.958 -79.808 148.816 1.00 43.41 128 THR D N 1
ATOM 10733 C CA . THR D 1 131 ? -19.988 -80.223 149.829 1.00 44.72 128 THR D CA 1
ATOM 10734 C C . THR D 1 131 ? -20.637 -80.304 151.221 1.00 45.85 128 THR D C 1
ATOM 10735 O O . THR D 1 131 ? -21.794 -79.951 151.365 1.00 46.17 128 THR D O 1
ATOM 10739 N N . ALA D 1 132 ? -19.895 -80.744 152.238 1.00 49.19 129 ALA D N 1
ATOM 10740 C CA . ALA D 1 132 ? -20.397 -80.751 153.628 1.00 47.80 129 ALA D CA 1
ATOM 10741 C C . ALA D 1 132 ? -20.573 -79.343 154.215 1.00 41.98 129 ALA D C 1
ATOM 10742 O O . ALA D 1 132 ? -19.870 -78.411 153.834 1.00 43.00 129 ALA D O 1
ATOM 10744 N N . ASP D 1 133 ? -21.495 -79.197 155.164 1.00 48.67 130 ASP D N 1
ATOM 10745 C CA . ASP D 1 133 ? -21.727 -77.893 155.797 1.00 48.50 130 ASP D CA 1
ATOM 10746 C C . ASP D 1 133 ? -20.570 -77.388 156.653 1.00 51.83 130 ASP D C 1
ATOM 10747 O O . ASP D 1 133 ? -20.538 -76.209 157.034 1.00 55.96 130 ASP D O 1
ATOM 10752 N N . TRP D 1 134 ? -19.625 -78.277 156.955 1.00 49.27 131 TRP D N 1
ATOM 10753 C CA . TRP D 1 134 ? -18.328 -77.864 157.494 1.00 51.34 131 TRP D CA 1
ATOM 10754 C C . TRP D 1 134 ? -17.298 -78.005 156.383 1.00 46.49 131 TRP D C 1
ATOM 10755 O O . TRP D 1 134 ? -16.920 -79.116 156.016 1.00 43.03 131 TRP D O 1
ATOM 10766 N N . TYR D 1 135 ? -16.832 -76.868 155.874 1.00 45.67 132 TYR D N 1
ATOM 10767 C CA . TYR D 1 135 ? -15.971 -76.835 154.710 1.00 44.16 132 TYR D CA 1
ATOM 10768 C C . TYR D 1 135 ? -15.056 -75.603 154.688 1.00 48.91 132 TYR D C 1
ATOM 10769 O O . TYR D 1 135 ? -15.363 -74.584 155.332 1.00 43.29 132 TYR D O 1
ATOM 10778 N N . TRP D 1 136 ? -13.955 -75.721 153.924 1.00 42.06 133 TRP D N 1
ATOM 10779 C CA . TRP D 1 136 ? -13.023 -74.636 153.649 1.00 44.83 133 TRP D CA 1
ATOM 10780 C C . TRP D 1 136 ? -13.725 -73.526 152.877 1.00 50.28 133 TRP D C 1
ATOM 10781 O O . TRP D 1 136 ? -14.303 -73.753 151.804 1.00 43.22 133 TRP D O 1
ATOM 10792 N N . GLY D 1 137 ? -13.644 -72.323 153.422 1.00 52.22 134 GLY D N 1
ATOM 10793 C CA . GLY D 1 137 ? -14.348 -71.177 152.886 1.00 54.33 134 GLY D CA 1
ATOM 10794 C C . GLY D 1 137 ? -14.119 -70.838 151.418 1.00 49.26 134 GLY D C 1
ATOM 10795 O O . GLY D 1 137 ? -15.085 -70.433 150.749 1.00 44.86 134 GLY D O 1
ATOM 10796 N N . ALA D 1 138 ? -12.880 -70.982 150.923 1.00 41.13 135 ALA D N 1
ATOM 10797 C CA . ALA D 1 138 ? -12.580 -70.770 149.483 1.00 44.97 135 ALA D CA 1
ATOM 10798 C C . ALA D 1 138 ? -13.526 -71.499 148.486 1.00 52.04 135 ALA D C 1
ATOM 10799 O O . ALA D 1 138 ? -13.898 -70.908 147.472 1.00 43.89 135 ALA D O 1
ATOM 10801 N N . TYR D 1 139 ? -13.927 -72.751 148.760 1.00 47.73 136 TYR D N 1
ATOM 10802 C CA . TYR D 1 139 ? -14.723 -73.464 147.766 1.00 49.27 136 TYR D CA 1
ATOM 10803 C C . TYR D 1 139 ? -15.843 -72.545 147.360 1.00 54.92 136 TYR D C 1
ATOM 10804 O O . TYR D 1 139 ? -16.136 -72.443 146.174 1.00 52.18 136 TYR D O 1
ATOM 10813 N N . ARG D 1 140 ? -16.500 -71.909 148.336 1.00 45.70 137 ARG D N 1
ATOM 10814 C CA . ARG D 1 140 ? -17.646 -71.067 148.000 1.00 46.23 137 ARG D CA 1
ATOM 10815 C C . ARG D 1 140 ? -17.322 -70.013 146.920 1.00 49.05 137 ARG D C 1
ATOM 10816 O O . ARG D 1 140 ? -18.168 -69.751 146.044 1.00 43.41 137 ARG D O 1
ATOM 10824 N N . VAL D 1 141 ? -16.117 -69.427 146.995 1.00 47.62 138 VAL D N 1
ATOM 10825 C CA . VAL D 1 141 ? -15.674 -68.407 146.028 1.00 48.89 138 VAL D CA 1
ATOM 10826 C C . VAL D 1 141 ? -15.264 -69.037 144.702 1.00 46.12 138 VAL D C 1
ATOM 10827 O O . VAL D 1 141 ? -15.615 -68.522 143.645 1.00 49.84 138 VAL D O 1
ATOM 10831 N N . ILE D 1 142 ? -14.541 -70.156 144.749 1.00 41.50 139 ILE D N 1
ATOM 10832 C CA . ILE D 1 142 ? -14.255 -70.890 143.525 1.00 41.50 139 ILE D CA 1
ATOM 10833 C C . ILE D 1 142 ? -15.538 -71.086 142.711 1.00 39.26 139 ILE D C 1
ATOM 10834 O O . ILE D 1 142 ? -15.521 -70.924 141.523 1.00 41.09 139 ILE D O 1
ATOM 10839 N N . CYS D 1 143 ? -16.645 -71.397 143.369 1.00 47.02 140 CYS D N 1
ATOM 10840 C CA . CYS D 1 143 ? -17.946 -71.566 142.707 1.00 49.23 140 CYS D CA 1
ATOM 10841 C C . CYS D 1 143 ? -18.547 -70.263 142.219 1.00 45.01 140 CYS D C 1
ATOM 10842 O O . CYS D 1 143 ? -18.920 -70.158 141.051 1.00 41.61 140 CYS D O 1
ATOM 10845 N N . SER D 1 144 ? -18.647 -69.283 143.117 1.00 36.73 141 SER D N 1
ATOM 10846 C CA . SER D 1 144 ? -19.470 -68.112 142.857 1.00 40.26 141 SER D CA 1
ATOM 10847 C C . SER D 1 144 ? -18.760 -67.134 141.902 1.00 43.28 141 SER D C 1
ATOM 10848 O O . SER D 1 144 ? -19.411 -66.423 141.132 1.00 44.14 141 SER D O 1
ATOM 10851 N N . ASP D 1 145 ? -17.431 -67.112 141.946 1.00 48.50 142 ASP D N 1
ATOM 10852 C CA . ASP D 1 145 ? -16.670 -66.252 141.041 1.00 48.76 142 ASP D CA 1
ATOM 10853 C C . ASP D 1 145 ? -16.914 -66.689 139.604 1.00 46.53 142 ASP D C 1
ATOM 10854 O O . ASP D 1 145 ? -16.769 -65.887 138.694 1.00 47.23 142 ASP D O 1
ATOM 10859 N N . THR D 1 146 ? -17.244 -67.967 139.409 1.00 43.75 143 THR D N 1
ATOM 10860 C CA . THR D 1 146 ? -17.666 -68.484 138.091 1.00 45.16 143 THR D CA 1
ATOM 10861 C C . THR D 1 146 ? -19.170 -68.579 137.838 1.00 38.51 143 THR D C 1
ATOM 10862 O O . THR D 1 146 ? -19.571 -69.255 136.915 1.00 36.82 143 THR D O 1
ATOM 10866 N N . GLY D 1 147 ? -19.999 -68.055 138.740 1.00 45.36 144 GLY D N 1
ATOM 10867 C CA . GLY D 1 147 ? -21.439 -68.272 138.644 1.00 46.74 144 GLY D CA 1
ATOM 10868 C C . GLY D 1 147 ? -21.979 -69.690 138.924 1.00 45.30 144 GLY D C 1
ATOM 10869 O O . GLY D 1 147 ? -23.122 -70.002 138.575 1.00 44.18 144 GLY D O 1
ATOM 10870 N N . ARG D 1 148 ? -21.141 -70.577 139.464 1.00 38.06 145 ARG D N 1
ATOM 10871 C CA . ARG D 1 148 ? -21.601 -71.817 140.069 1.00 37.82 145 ARG D CA 1
ATOM 10872 C C . ARG D 1 148 ? -22.110 -71.536 141.510 1.00 42.07 145 ARG D C 1
ATOM 10873 O O . ARG D 1 148 ? -21.728 -70.527 142.115 1.00 43.34 145 ARG D O 1
ATOM 10881 N N . THR D 1 149 ? -22.991 -72.381 142.044 1.00 42.13 146 THR D N 1
ATOM 10882 C CA . THR D 1 149 ? -23.438 -72.217 143.460 1.00 45.38 146 THR D CA 1
ATOM 10883 C C . THR D 1 149 ? -23.007 -73.403 144.334 1.00 41.55 146 THR D C 1
ATOM 10884 O O . THR D 1 149 ? -23.261 -74.565 144.006 1.00 40.53 146 THR D O 1
ATOM 10888 N N . LEU D 1 150 ? -22.325 -73.108 145.428 1.00 42.25 147 LEU D N 1
ATOM 10889 C CA . LEU D 1 150 ? -21.885 -74.171 146.298 1.00 43.46 147 LEU D CA 1
ATOM 10890 C C . LEU D 1 150 ? -22.989 -74.425 147.297 1.00 45.48 147 LEU D C 1
ATOM 10891 O O . LEU D 1 150 ? -23.392 -73.524 148.031 1.00 46.76 147 LEU D O 1
ATOM 10896 N N . VAL D 1 151 ? -23.489 -75.653 147.292 1.00 47.32 148 VAL D N 1
ATOM 10897 C CA . VAL D 1 151 ? -24.564 -76.084 148.182 1.00 44.99 148 VAL D CA 1
ATOM 10898 C C . VAL D 1 151 ? -24.039 -77.124 149.201 1.00 42.73 148 VAL D C 1
ATOM 10899 O O . VAL D 1 151 ? -23.095 -77.901 148.909 1.00 36.60 148 VAL D O 1
ATOM 10903 N N . THR D 1 152 ? -24.657 -77.143 150.385 1.00 37.30 149 THR D N 1
ATOM 10904 C CA . THR D 1 152 ? -24.177 -77.984 151.490 1.00 40.41 149 THR D CA 1
ATOM 10905 C C . THR D 1 152 ? -25.165 -79.038 151.949 1.00 36.47 149 THR D C 1
ATOM 10906 O O . THR D 1 152 ? -26.379 -78.831 151.879 1.00 43.34 149 THR D O 1
ATOM 10910 N N . TYR D 1 153 ? -24.657 -80.178 152.416 1.00 37.05 150 TYR D N 1
ATOM 10911 C CA . TYR D 1 153 ? -25.485 -81.098 153.234 1.00 39.70 150 TYR D CA 1
ATOM 10912 C C . TYR D 1 153 ? -24.905 -81.184 154.640 1.00 46.31 150 TYR D C 1
ATOM 10913 O O . TYR D 1 153 ? -23.686 -80.965 154.842 1.00 42.98 150 TYR D O 1
ATOM 10922 N N . SER D 1 154 ? -25.765 -81.523 155.611 1.00 50.21 151 SER D N 1
ATOM 10923 C CA . SER D 1 154 ? -25.318 -81.622 156.999 1.00 45.97 151 SER D CA 1
ATOM 10924 C C . SER D 1 154 ? -24.324 -82.764 157.078 1.00 40.96 151 SER D C 1
ATOM 10925 O O . SER D 1 154 ? -24.623 -83.882 156.644 1.00 39.32 151 SER D O 1
ATOM 10928 N N . LEU D 1 155 ? -23.126 -82.483 157.581 1.00 38.30 152 LEU D N 1
ATOM 10929 C CA . LEU D 1 155 ? -22.122 -83.539 157.716 1.00 42.90 152 LEU D CA 1
ATOM 10930 C C . LEU D 1 155 ? -22.607 -84.538 158.755 1.00 46.18 152 LEU D C 1
ATOM 10931 O O . LEU D 1 155 ? -22.572 -85.748 158.556 1.00 48.10 152 LEU D O 1
ATOM 10936 N N . PHE D 1 156 ? -23.096 -84.009 159.867 1.00 47.57 153 PHE D N 1
ATOM 10937 C CA . PHE D 1 156 ? -23.328 -84.842 161.041 1.00 49.44 153 PHE D CA 1
ATOM 10938 C C . PHE D 1 156 ? -24.812 -85.043 161.354 1.00 50.27 153 PHE D C 1
ATOM 10939 O O . PHE D 1 156 ? -25.619 -84.111 161.254 1.00 49.93 153 PHE D O 1
ATOM 10947 N N . ASP D 1 157 ? -25.170 -86.265 161.743 1.00 45.01 154 ASP D N 1
ATOM 10948 C CA . ASP D 1 157 ? -26.470 -86.477 162.344 1.00 42.57 154 ASP D CA 1
ATOM 10949 C C . ASP D 1 157 ? -26.376 -86.113 163.858 1.00 59.70 154 ASP D C 1
ATOM 10950 O O . ASP D 1 157 ? -25.366 -85.561 164.321 1.00 52.45 154 ASP D O 1
ATOM 10955 N N . GLU D 1 158 ? -27.415 -86.404 164.628 1.00 58.99 155 GLU D N 1
ATOM 10956 C CA . GLU D 1 158 ? -27.441 -85.964 166.028 1.00 68.19 155 GLU D CA 1
ATOM 10957 C C . GLU D 1 158 ? -26.297 -86.546 166.878 1.00 62.35 155 GLU D C 1
ATOM 10958 O O . GLU D 1 158 ? -25.836 -85.931 167.835 1.00 64.40 155 GLU D O 1
ATOM 10964 N N . HIS D 1 159 ? -25.840 -87.727 166.495 1.00 48.05 156 HIS D N 1
ATOM 10965 C CA . HIS D 1 159 ? -24.737 -88.418 167.155 1.00 40.59 156 HIS D CA 1
ATOM 10966 C C . HIS D 1 159 ? -23.360 -88.260 166.511 1.00 45.62 156 HIS D C 1
ATOM 10967 O O . HIS D 1 159 ? -22.403 -88.969 166.866 1.00 49.72 156 HIS D O 1
ATOM 10974 N N . ASN D 1 160 ? -23.298 -87.374 165.515 1.00 45.74 157 ASN D N 1
ATOM 10975 C CA . ASN D 1 160 ? -22.072 -87.110 164.762 1.00 51.44 157 ASN D CA 1
ATOM 10976 C C . ASN D 1 160 ? -21.606 -88.320 163.967 1.00 44.45 157 ASN D C 1
ATOM 10977 O O . ASN D 1 160 ? -20.400 -88.553 163.820 1.00 40.10 157 ASN D O 1
ATOM 10982 N N . ASN D 1 161 ? -22.539 -89.159 163.541 1.00 42.26 158 ASN D N 1
ATOM 10983 C CA . ASN D 1 161 ? -22.240 -90.056 162.427 1.00 41.43 158 ASN D CA 1
ATOM 10984 C C . ASN D 1 161 ? -22.357 -89.332 161.076 1.00 47.19 158 ASN D C 1
ATOM 10985 O O . ASN D 1 161 ? -22.992 -88.271 160.945 1.00 45.00 158 ASN D O 1
ATOM 10990 N N . PHE D 1 162 ? -21.720 -89.887 160.066 1.00 48.19 159 PHE D N 1
ATOM 10991 C CA . PHE D 1 162 ? -21.830 -89.267 158.771 1.00 42.70 159 PHE D CA 1
ATOM 10992 C C . PHE D 1 162 ? -23.306 -89.284 158.372 1.00 39.41 159 PHE D C 1
ATOM 10993 O O . PHE D 1 162 ? -23.918 -90.350 158.324 1.00 38.48 159 PHE D O 1
ATOM 11001 N N . ASN D 1 163 ? -23.879 -88.133 158.031 1.00 34.79 160 ASN D N 1
ATOM 11002 C CA . ASN D 1 163 ? -25.311 -88.122 157.872 1.00 39.16 160 ASN D CA 1
ATOM 11003 C C . ASN D 1 163 ? -25.633 -88.425 156.406 1.00 43.87 160 ASN D C 1
ATOM 11004 O O . ASN D 1 163 ? -25.640 -87.535 155.567 1.00 42.59 160 ASN D O 1
ATOM 11009 N N . HIS D 1 164 ? -26.073 -89.659 156.157 1.00 39.28 161 HIS D N 1
ATOM 11010 C CA . HIS D 1 164 ? -26.181 -90.205 154.813 1.00 41.02 161 HIS D CA 1
ATOM 11011 C C . HIS D 1 164 ? -27.437 -89.720 154.180 1.00 46.22 161 HIS D C 1
ATOM 11012 O O . HIS D 1 164 ? -27.516 -89.500 152.920 1.00 38.44 161 HIS D O 1
ATOM 11019 N N . GLU D 1 165 ? -28.423 -89.600 155.059 1.00 38.91 162 GLU D N 1
ATOM 11020 C CA . GLU D 1 165 ? -29.736 -89.200 154.652 1.00 45.03 162 GLU D CA 1
ATOM 11021 C C . GLU D 1 165 ? -29.620 -87.794 154.095 1.00 44.95 162 GLU D C 1
ATOM 11022 O O . GLU D 1 165 ? -30.199 -87.500 153.050 1.00 51.33 162 GLU D O 1
ATOM 11028 N N . ALA D 1 166 ? -28.854 -86.934 154.765 1.00 37.76 163 ALA D N 1
ATOM 11029 C CA . ALA D 1 166 ? -28.790 -85.537 154.330 1.00 47.76 163 ALA D CA 1
ATOM 11030 C C . ALA D 1 166 ? -28.055 -85.399 152.949 1.00 40.08 163 ALA D C 1
ATOM 11031 O O . ALA D 1 166 ? -28.499 -84.692 152.061 1.00 44.03 163 ALA D O 1
ATOM 11033 N N . PHE D 1 167 ? -26.956 -86.139 152.811 1.00 37.33 164 PHE D N 1
ATOM 11034 C CA . PHE D 1 167 ? -26.098 -86.165 151.662 1.00 39.67 164 PHE D CA 1
ATOM 11035 C C . PHE D 1 167 ? -26.848 -86.802 150.494 1.00 45.15 164 PHE D C 1
ATOM 11036 O O . PHE D 1 167 ? -26.804 -86.267 149.384 1.00 45.05 164 PHE D O 1
ATOM 11044 N N . GLN D 1 168 ? -27.524 -87.931 150.738 1.00 42.18 165 GLN D N 1
ATOM 11045 C CA . GLN D 1 168 ? -28.346 -88.557 149.699 1.00 45.16 165 GLN D CA 1
ATOM 11046 C C . GLN D 1 168 ? -29.453 -87.622 149.246 1.00 47.49 165 GLN D C 1
ATOM 11047 O O . GLN D 1 168 ? -29.706 -87.503 148.049 1.00 42.53 165 GLN D O 1
ATOM 11053 N N . ASN D 1 169 ? -30.104 -86.935 150.187 1.00 44.12 166 ASN D N 1
ATOM 11054 C CA . ASN D 1 169 ? -31.125 -85.988 149.769 1.00 41.15 166 ASN D CA 1
ATOM 11055 C C . ASN D 1 169 ? -30.564 -84.859 148.866 1.00 50.92 166 ASN D C 1
ATOM 11056 O O . ASN D 1 169 ? -31.249 -84.427 147.945 1.00 46.92 166 ASN D O 1
ATOM 11061 N N . ARG D 1 170 ? -29.369 -84.346 149.157 1.00 50.04 167 ARG D N 1
ATOM 11062 C CA . ARG D 1 170 ? -28.884 -83.204 148.402 1.00 51.83 167 ARG D CA 1
ATOM 11063 C C . ARG D 1 170 ? -28.472 -83.724 147.051 1.00 49.62 167 ARG D C 1
ATOM 11064 O O . ARG D 1 170 ? -28.789 -83.128 146.045 1.00 50.31 167 ARG D O 1
ATOM 11072 N N . VAL D 1 171 ? -27.768 -84.846 147.037 1.00 44.63 168 VAL D N 1
ATOM 11073 C CA . VAL D 1 171 ? -27.366 -85.475 145.794 1.00 43.88 168 VAL D CA 1
ATOM 11074 C C . VAL D 1 171 ? -28.548 -85.729 144.826 1.00 45.97 168 VAL D C 1
ATOM 11075 O O . VAL D 1 171 ? -28.466 -85.447 143.626 1.00 47.35 168 VAL D O 1
ATOM 11079 N N . ASN D 1 172 ? -29.654 -86.249 145.323 1.00 43.88 169 ASN D N 1
ATOM 11080 C CA . ASN D 1 172 ? -30.807 -86.425 144.445 1.00 49.20 169 ASN D CA 1
ATOM 11081 C C . ASN D 1 172 ? -31.399 -85.077 143.962 1.00 46.93 169 ASN D C 1
ATOM 11082 O O . ASN D 1 172 ? -31.876 -84.980 142.844 1.00 47.68 169 ASN D O 1
ATOM 11087 N N . GLU D 1 173 ? -31.315 -84.035 144.781 1.00 43.44 170 GLU D N 1
ATOM 11088 C CA . GLU D 1 173 ? -31.846 -82.723 144.404 1.00 49.99 170 GLU D CA 1
ATOM 11089 C C . GLU D 1 173 ? -31.112 -82.193 143.191 1.00 49.70 170 GLU D C 1
ATOM 11090 O O . GLU D 1 173 ? -31.713 -81.599 142.293 1.00 47.21 170 GLU D O 1
ATOM 11096 N N . LEU D 1 174 ? -29.794 -82.398 143.190 1.00 53.18 171 LEU D N 1
ATOM 11097 C CA . LEU D 1 174 ? -28.929 -81.924 142.119 1.00 50.57 171 LEU D CA 1
ATOM 11098 C C . LEU D 1 174 ? -29.017 -82.802 140.873 1.00 50.12 171 LEU D C 1
ATOM 11099 O O . LEU D 1 174 ? -29.163 -82.282 139.769 1.00 51.51 171 LEU D O 1
ATOM 11104 N N . ALA D 1 175 ? -28.936 -84.116 141.068 1.00 38.88 172 ALA D N 1
ATOM 11105 C CA . ALA D 1 175 ? -29.060 -85.085 139.992 1.00 41.60 172 ALA D CA 1
ATOM 11106 C C . ALA D 1 175 ? -30.332 -84.858 139.184 1.00 47.06 172 ALA D C 1
ATOM 11107 O O . ALA D 1 175 ? -30.351 -85.115 137.980 1.00 47.00 172 ALA D O 1
ATOM 11109 N N . ALA D 1 176 ? -31.399 -84.421 139.847 1.00 40.64 173 ALA D N 1
ATOM 11110 C CA . ALA D 1 176 ? -32.650 -84.185 139.138 1.00 49.31 173 ALA D CA 1
ATOM 11111 C C . ALA D 1 176 ? -32.579 -82.973 138.205 1.00 53.83 173 ALA D C 1
ATOM 11112 O O . ALA D 1 176 ? -33.198 -82.990 137.153 1.00 62.76 173 ALA D O 1
ATOM 11114 N N . LYS D 1 177 ? -31.883 -81.909 138.601 1.00 47.70 174 LYS D N 1
ATOM 11115 C CA . LYS D 1 177 ? -31.805 -80.725 137.746 1.00 52.51 174 LYS D CA 1
ATOM 11116 C C . LYS D 1 177 ? -30.526 -80.554 136.882 1.00 47.91 174 LYS D C 1
ATOM 11117 O O . LYS D 1 177 ? -30.410 -79.598 136.116 1.00 45.38 174 LYS D O 1
ATOM 11123 N N . GLN D 1 178 ? -29.562 -81.455 137.022 1.00 44.39 175 GLN D N 1
ATOM 11124 C CA . GLN D 1 178 ? -28.338 -81.355 136.240 1.00 39.99 175 GLN D CA 1
ATOM 11125 C C . GLN D 1 178 ? -27.706 -82.717 136.020 1.00 37.95 175 GLN D C 1
ATOM 11126 O O . GLN D 1 178 ? -27.752 -83.588 136.898 1.00 35.10 175 GLN D O 1
ATOM 11132 N N . THR D 1 179 ? -27.096 -82.875 134.848 1.00 35.21 176 THR D N 1
ATOM 11133 C CA . THR D 1 179 ? -26.513 -84.152 134.410 1.00 48.68 176 THR D CA 1
ATOM 11134 C C . THR D 1 179 ? -25.278 -84.569 135.257 1.00 35.00 176 THR D C 1
ATOM 11135 O O . THR D 1 179 ? -25.136 -85.723 135.698 1.00 41.53 176 THR D O 1
ATOM 11139 N N . ASN D 1 180 ? -24.399 -83.612 135.462 1.00 31.43 177 ASN D N 1
ATOM 11140 C CA . ASN D 1 180 ? -23.161 -83.831 136.196 1.00 37.95 177 ASN D CA 1
ATOM 11141 C C . ASN D 1 180 ? -23.363 -83.332 137.616 1.00 39.50 177 ASN D C 1
ATOM 11142 O O . ASN D 1 180 ? -23.883 -82.251 137.846 1.00 41.44 177 ASN D O 1
ATOM 11147 N N . VAL D 1 181 ? -22.959 -84.140 138.575 1.00 42.92 178 VAL D N 1
ATOM 11148 C CA . VAL D 1 181 ? -23.076 -83.742 139.947 1.00 37.81 178 VAL D CA 1
ATOM 11149 C C . VAL D 1 181 ? -21.666 -83.893 140.462 1.00 36.18 178 VAL D C 1
ATOM 11150 O O . VAL D 1 181 ? -21.034 -84.951 140.335 1.00 38.52 178 VAL D O 1
ATOM 11154 N N . VAL D 1 182 ? -21.143 -82.777 140.931 1.00 33.42 179 VAL D N 1
ATOM 11155 C CA . VAL D 1 182 ? -19.804 -82.709 141.472 1.00 41.27 179 VAL D CA 1
ATOM 11156 C C . VAL D 1 182 ? -19.960 -82.570 142.994 1.00 38.44 179 VAL D C 1
ATOM 11157 O O . VAL D 1 182 ? -20.725 -81.733 143.475 1.00 35.28 179 VAL D O 1
ATOM 11161 N N . VAL D 1 183 ? -19.288 -83.454 143.718 1.00 35.42 180 VAL D N 1
ATOM 11162 C CA . VAL D 1 183 ? -19.305 -83.431 145.192 1.00 44.55 180 VAL D CA 1
ATOM 11163 C C . VAL D 1 183 ? -17.869 -83.357 145.656 1.00 39.48 180 VAL D C 1
ATOM 11164 O O . VAL D 1 183 ? -17.010 -84.113 145.167 1.00 38.75 180 VAL D O 1
ATOM 11168 N N . ILE D 1 184 ? -17.596 -82.406 146.538 1.00 31.23 181 ILE D N 1
ATOM 11169 C CA . ILE D 1 184 ? -16.234 -82.257 147.054 1.00 38.72 181 ILE D CA 1
ATOM 11170 C C . ILE D 1 184 ? -16.224 -82.778 148.480 1.00 36.84 181 ILE D C 1
ATOM 11171 O O . ILE D 1 184 ? -16.987 -82.295 149.284 1.00 33.69 181 ILE D O 1
ATOM 11176 N N . PHE D 1 185 ? -15.425 -83.806 148.732 1.00 36.91 182 PHE D N 1
ATOM 11177 C CA . PHE D 1 185 ? -15.170 -84.325 150.059 1.00 41.02 182 PHE D CA 1
ATOM 11178 C C . PHE D 1 185 ? -13.814 -83.858 150.521 1.00 43.09 182 PHE D C 1
ATOM 11179 O O . PHE D 1 185 ? -12.820 -84.190 149.901 1.00 47.94 182 PHE D O 1
ATOM 11187 N N . ASN D 1 186 ? -13.737 -83.141 151.631 1.00 43.24 183 ASN D N 1
ATOM 11188 C CA . ASN D 1 186 ? -12.414 -82.784 152.144 1.00 45.21 183 ASN D CA 1
ATOM 11189 C C . ASN D 1 186 ? -12.167 -83.782 153.291 1.00 44.19 183 ASN D C 1
ATOM 11190 O O . ASN D 1 186 ? -12.716 -83.654 154.382 1.00 40.95 183 ASN D O 1
ATOM 11195 N N . THR D 1 187 ? -11.368 -84.799 152.987 1.00 40.34 184 THR D N 1
ATOM 11196 C CA . THR D 1 187 ? -11.043 -85.889 153.881 1.00 37.28 184 THR D CA 1
ATOM 11197 C C . THR D 1 187 ? -9.708 -86.486 153.482 1.00 39.99 184 THR D C 1
ATOM 11198 O O . THR D 1 187 ? -9.447 -86.564 152.320 1.00 47.54 184 THR D O 1
ATOM 11202 N N . PRO D 1 188 ? -8.897 -87.013 154.407 1.00 42.61 185 PRO D N 1
ATOM 11203 C CA . PRO D 1 188 ? -9.044 -87.014 155.863 1.00 47.06 185 PRO D CA 1
ATOM 11204 C C . PRO D 1 188 ? -8.625 -85.672 156.455 1.00 48.08 185 PRO D C 1
ATOM 11205 O O . PRO D 1 188 ? -8.120 -84.806 155.732 1.00 47.54 185 PRO D O 1
ATOM 11209 N N . GLY D 1 189 ? -8.814 -85.503 157.761 1.00 44.74 186 GLY D N 1
ATOM 11210 C CA . GLY D 1 189 ? -8.484 -84.231 158.358 1.00 44.03 186 GLY D CA 1
ATOM 11211 C C . GLY D 1 189 ? -9.211 -83.077 157.705 1.00 48.57 186 GLY D C 1
ATOM 11212 O O . GLY D 1 189 ? -8.589 -82.137 157.245 1.00 52.35 186 GLY D O 1
ATOM 11213 N N . ASN D 1 190 ? -10.535 -83.139 157.680 1.00 49.16 187 ASN D N 1
ATOM 11214 C CA . ASN D 1 190 ? -11.350 -82.070 157.106 1.00 47.29 187 ASN D CA 1
ATOM 11215 C C . ASN D 1 190 ? -10.975 -80.698 157.668 1.00 54.05 187 ASN D C 1
ATOM 11216 O O . ASN D 1 190 ? -10.868 -80.531 158.886 1.00 52.96 187 ASN D O 1
ATOM 11221 N N . ASN D 1 191 ? -10.780 -79.704 156.804 1.00 53.38 188 ASN D N 1
ATOM 11222 C CA . ASN D 1 191 ? -10.693 -78.322 157.298 1.00 52.28 188 ASN D CA 1
ATOM 11223 C C . ASN D 1 191 ? -12.109 -77.767 157.412 1.00 53.24 188 ASN D C 1
ATOM 11224 O O . ASN D 1 191 ? -12.851 -77.824 156.433 1.00 56.82 188 ASN D O 1
ATOM 11229 N N . PRO D 1 192 ? -12.497 -77.173 158.573 1.00 59.06 189 PRO D N 1
ATOM 11230 C CA . PRO D 1 192 ? -12.025 -76.936 159.960 1.00 54.27 189 PRO D CA 1
ATOM 11231 C C . PRO D 1 192 ? -12.036 -78.060 161.018 1.00 50.69 189 PRO D C 1
ATOM 11232 O O . PRO D 1 192 ? -11.366 -77.901 162.042 1.00 56.84 189 PRO D O 1
ATOM 11236 N N . THR D 1 193 ? -12.827 -79.111 160.843 1.00 47.08 190 THR D N 1
ATOM 11237 C CA . THR D 1 193 ? -13.152 -79.986 161.989 1.00 43.44 190 THR D CA 1
ATOM 11238 C C . THR D 1 193 ? -12.054 -80.973 162.296 1.00 44.56 190 THR D C 1
ATOM 11239 O O . THR D 1 193 ? -11.853 -81.349 163.428 1.00 50.02 190 THR D O 1
ATOM 11243 N N . GLY D 1 194 ? -11.375 -81.459 161.275 1.00 41.15 191 GLY D N 1
ATOM 11244 C CA . GLY D 1 194 ? -10.438 -82.535 161.507 1.00 44.27 191 GLY D CA 1
ATOM 11245 C C . GLY D 1 194 ? -11.165 -83.852 161.313 1.00 45.45 191 GLY D C 1
ATOM 11246 O O . GLY D 1 194 ? -10.549 -84.925 161.341 1.00 43.94 191 GLY D O 1
ATOM 11247 N N . TYR D 1 195 ? -12.472 -83.775 161.089 1.00 43.17 192 TYR D N 1
ATOM 11248 C CA . TYR D 1 195 ? -13.258 -84.978 160.858 1.00 45.06 192 TYR D CA 1
ATOM 11249 C C . TYR D 1 195 ? -12.736 -85.764 159.670 1.00 43.93 192 TYR D C 1
ATOM 11250 O O . TYR D 1 195 ? -12.280 -85.176 158.696 1.00 40.67 192 TYR D O 1
ATOM 11259 N N . SER D 1 196 ? -12.814 -87.090 159.728 1.00 38.54 193 SER D N 1
ATOM 11260 C CA . SER D 1 196 ? -12.433 -87.909 158.578 1.00 40.21 193 SER D CA 1
ATOM 11261 C C . SER D 1 196 ? -13.462 -88.975 158.239 1.00 41.69 193 SER D C 1
ATOM 11262 O O . SER D 1 196 ? -13.627 -89.942 158.957 1.00 49.37 193 SER D O 1
ATOM 11265 N N . ILE D 1 197 ? -14.074 -88.875 157.074 1.00 45.01 194 ILE D N 1
ATOM 11266 C CA . ILE D 1 197 ? -15.026 -89.887 156.658 1.00 34.07 194 ILE D CA 1
ATOM 11267 C C . ILE D 1 197 ? -14.383 -91.264 156.780 1.00 32.98 194 ILE D C 1
ATOM 11268 O O . ILE D 1 197 ? -13.290 -91.503 156.250 1.00 39.22 194 ILE D O 1
ATOM 11273 N N . GLU D 1 198 ? -15.039 -92.164 157.521 1.00 27.45 195 GLU D N 1
ATOM 11274 C CA . GLU D 1 198 ? -14.528 -93.519 157.732 1.00 34.12 195 GLU D CA 1
ATOM 11275 C C . GLU D 1 198 ? -14.824 -94.462 156.583 1.00 40.35 195 GLU D C 1
ATOM 11276 O O . GLU D 1 198 ? -15.797 -94.272 155.816 1.00 40.97 195 GLU D O 1
ATOM 11282 N N . ASP D 1 199 ? -14.011 -95.506 156.505 1.00 33.45 196 ASP D N 1
ATOM 11283 C CA . ASP D 1 199 ? -14.103 -96.511 155.460 1.00 45.62 196 ASP D CA 1
ATOM 11284 C C . ASP D 1 199 ? -15.474 -97.122 155.173 1.00 49.69 196 ASP D C 1
ATOM 11285 O O . ASP D 1 199 ? -15.757 -97.463 154.025 1.00 49.67 196 ASP D O 1
ATOM 11290 N N . LYS D 1 200 ? -16.303 -97.278 156.203 1.00 49.03 197 LYS D N 1
ATOM 11291 C CA . LYS D 1 200 ? -17.623 -97.900 156.059 1.00 46.41 197 LYS D CA 1
ATOM 11292 C C . LYS D 1 200 ? -18.559 -96.900 155.388 1.00 45.39 197 LYS D C 1
ATOM 11293 O O . LYS D 1 200 ? -19.466 -97.277 154.652 1.00 48.21 197 LYS D O 1
ATOM 11299 N N . ASP D 1 201 ? -18.334 -95.621 155.659 1.00 37.06 198 ASP D N 1
ATOM 11300 C CA . ASP D 1 201 ? -19.141 -94.581 155.059 1.00 40.74 198 ASP D CA 1
ATOM 11301 C C . ASP D 1 201 ? -18.743 -94.270 153.588 1.00 37.53 198 ASP D C 1
ATOM 11302 O O . ASP D 1 201 ? -19.606 -93.863 152.792 1.00 36.04 198 ASP D O 1
ATOM 11307 N N . TRP D 1 202 ? -17.471 -94.487 153.245 1.00 35.84 199 TRP D N 1
ATOM 11308 C CA . TRP D 1 202 ? -17.039 -94.407 151.851 1.00 45.20 199 TRP D CA 1
ATOM 11309 C C . TRP D 1 202 ? -17.719 -95.516 151.066 1.00 52.00 199 TRP D C 1
ATOM 11310 O O . TRP D 1 202 ? -18.152 -95.295 149.924 1.00 49.82 199 TRP D O 1
ATOM 11321 N N . ASP D 1 203 ? -17.832 -96.698 151.688 1.00 43.70 200 ASP D N 1
ATOM 11322 C CA . ASP D 1 203 ? -18.557 -97.804 151.074 1.00 39.66 200 ASP D CA 1
ATOM 11323 C C . ASP D 1 203 ? -19.964 -97.379 150.776 1.00 47.63 200 ASP D C 1
ATOM 11324 O O . ASP D 1 203 ? -20.449 -97.557 149.670 1.00 56.30 200 ASP D O 1
ATOM 11329 N N . SER D 1 204 ? -20.625 -96.827 151.777 1.00 49.22 201 SER D N 1
ATOM 11330 C CA . SER D 1 204 ? -22.029 -96.474 151.646 1.00 52.27 201 SER D CA 1
ATOM 11331 C C . SER D 1 204 ? -22.211 -95.326 150.651 1.00 48.73 201 SER D C 1
ATOM 11332 O O . SER D 1 204 ? -23.204 -95.255 149.921 1.00 43.80 201 SER D O 1
ATOM 11335 N N . ILE D 1 205 ? -21.278 -94.402 150.688 1.00 47.92 202 ILE D N 1
ATOM 11336 C CA . ILE D 1 205 ? -21.319 -93.267 149.791 1.00 46.57 202 ILE D CA 1
ATOM 11337 C C . ILE D 1 205 ? -21.191 -93.788 148.353 1.00 44.47 202 ILE D C 1
ATOM 11338 O O . ILE D 1 205 ? -22.024 -93.487 147.477 1.00 45.52 202 ILE D O 1
ATOM 11343 N N . LEU D 1 206 ? -20.186 -94.623 148.136 1.00 35.42 203 LEU D N 1
ATOM 11344 C CA . LEU D 1 206 ? -19.923 -95.130 146.794 1.00 43.69 203 LEU D CA 1
ATOM 11345 C C . LEU D 1 206 ? -21.090 -96.008 146.308 1.00 52.72 203 LEU D C 1
ATOM 11346 O O . LEU D 1 206 ? -21.550 -95.892 145.169 1.00 50.65 203 LEU D O 1
ATOM 11351 N N . ASN D 1 207 ? -21.579 -96.878 147.185 1.00 54.40 204 ASN D N 1
ATOM 11352 C CA . ASN D 1 207 ? -22.687 -97.730 146.822 1.00 51.28 204 ASN D CA 1
ATOM 11353 C C . ASN D 1 207 ? -23.916 -96.943 146.421 1.00 51.24 204 ASN D C 1
ATOM 11354 O O . ASN D 1 207 ? -24.687 -97.360 145.554 1.00 45.51 204 ASN D O 1
ATOM 11359 N N . PHE D 1 208 ? -24.090 -95.788 147.030 1.00 44.87 205 PHE D N 1
ATOM 11360 C CA . PHE D 1 208 ? -25.265 -95.009 146.714 1.00 46.28 205 PHE D CA 1
ATOM 11361 C C . PHE D 1 208 ? -25.007 -94.275 145.378 1.00 44.90 205 PHE D C 1
ATOM 11362 O O . PHE D 1 208 ? -25.876 -94.188 144.540 1.00 53.21 205 PHE D O 1
ATOM 11370 N N . LEU D 1 209 ? -23.801 -93.780 145.182 1.00 38.80 206 LEU D N 1
ATOM 11371 C CA . LEU D 1 209 ? -23.468 -93.068 143.935 1.00 33.48 206 LEU D CA 1
ATOM 11372 C C . LEU D 1 209 ? -23.510 -94.033 142.734 1.00 35.01 206 LEU D C 1
ATOM 11373 O O . LEU D 1 209 ? -23.925 -93.653 141.640 1.00 36.64 206 LEU D O 1
ATOM 11378 N N . LYS D 1 210 ? -23.099 -95.276 142.957 1.00 36.20 207 LYS D N 1
ATOM 11379 C CA . LYS D 1 210 ? -23.266 -96.348 141.986 1.00 39.02 207 LYS D CA 1
ATOM 11380 C C . LYS D 1 210 ? -24.719 -96.587 141.607 1.00 46.69 207 LYS D C 1
ATOM 11381 O O . LYS D 1 210 ? -25.042 -96.666 140.426 1.00 44.65 207 LYS D O 1
ATOM 11387 N N . ASP D 1 211 ? -25.594 -96.712 142.601 1.00 54.28 208 ASP D N 1
ATOM 11388 C CA . ASP D 1 211 ? -27.021 -96.846 142.340 1.00 49.99 208 ASP D CA 1
ATOM 11389 C C . ASP D 1 211 ? -27.594 -95.679 141.546 1.00 45.65 208 ASP D C 1
ATOM 11390 O O . ASP D 1 211 ? -28.414 -95.882 140.677 1.00 48.55 208 ASP D O 1
ATOM 11395 N N . LEU D 1 212 ? -27.181 -94.463 141.887 1.00 41.34 209 LEU D N 1
ATOM 11396 C CA . LEU D 1 212 ? -27.664 -93.242 141.233 1.00 43.91 209 LEU D CA 1
ATOM 11397 C C . LEU D 1 212 ? -27.351 -93.250 139.736 1.00 44.77 209 LEU D C 1
ATOM 11398 O O . LEU D 1 212 ? -28.174 -92.896 138.879 1.00 43.60 209 LEU D O 1
ATOM 11403 N N . VAL D 1 213 ? -26.149 -93.705 139.448 1.00 41.73 210 VAL D N 1
ATOM 11404 C CA . VAL D 1 213 ? -25.577 -93.606 138.126 1.00 45.64 210 VAL D CA 1
ATOM 11405 C C . VAL D 1 213 ? -26.113 -94.694 137.212 1.00 51.94 210 VAL D C 1
ATOM 11406 O O . VAL D 1 213 ? -26.143 -94.528 135.983 1.00 52.88 210 VAL D O 1
ATOM 11410 N N . ALA D 1 214 ? -26.552 -95.799 137.818 1.00 46.44 211 ALA D N 1
ATOM 11411 C CA . ALA D 1 214 ? -27.132 -96.902 137.088 1.00 47.40 211 ALA D CA 1
ATOM 11412 C C . ALA D 1 214 ? -28.501 -96.492 136.504 1.00 57.91 211 ALA D C 1
ATOM 11413 O O . ALA D 1 214 ? -28.915 -97.037 135.485 1.00 63.83 211 ALA D O 1
ATOM 11415 N N . ILE D 1 215 ? -29.204 -95.545 137.136 1.00 49.11 212 ILE D N 1
ATOM 11416 C CA . ILE D 1 215 ? -30.480 -95.070 136.583 1.00 51.34 212 ILE D CA 1
ATOM 11417 C C . ILE D 1 215 ? -30.316 -94.500 135.165 1.00 56.60 212 ILE D C 1
ATOM 11418 O O . ILE D 1 215 ? -31.247 -94.540 134.359 1.00 57.55 212 ILE D O 1
ATOM 11423 N N . GLY D 1 216 ? -29.129 -93.970 134.871 1.00 55.93 213 GLY D N 1
ATOM 11424 C CA . GLY D 1 216 ? -28.733 -93.624 133.514 1.00 53.29 213 GLY D CA 1
ATOM 11425 C C . GLY D 1 216 ? -28.843 -92.172 133.094 1.00 52.94 213 GLY D C 1
ATOM 11426 O O . GLY D 1 216 ? -28.711 -91.885 131.925 1.00 52.92 213 GLY D O 1
ATOM 11427 N N . ARG D 1 217 ? -29.209 -91.270 133.992 1.00 52.69 214 ARG D N 1
ATOM 11428 C CA . ARG D 1 217 ? -29.224 -89.865 133.623 1.00 49.04 214 ARG D CA 1
ATOM 11429 C C . ARG D 1 217 ? -28.072 -88.996 134.081 1.00 43.36 214 ARG D C 1
ATOM 11430 O O . ARG D 1 217 ? -28.057 -87.816 133.741 1.00 44.03 214 ARG D O 1
ATOM 11438 N N . ASN D 1 218 ? -27.118 -89.516 134.847 1.00 41.04 215 ASN D N 1
ATOM 11439 C CA . ASN D 1 218 ? -26.110 -88.606 135.442 1.00 37.94 215 ASN D CA 1
ATOM 11440 C C . ASN D 1 218 ? -24.716 -89.145 135.485 1.00 34.63 215 ASN D C 1
ATOM 11441 O O . ASN D 1 218 ? -24.499 -90.350 135.498 1.00 36.61 215 ASN D O 1
ATOM 11446 N N . ASN D 1 219 ? -23.762 -88.233 135.602 1.00 32.24 216 ASN D N 1
ATOM 11447 C CA . ASN D 1 219 ? -22.420 -88.622 135.968 1.00 36.87 216 ASN D CA 1
ATOM 11448 C C . ASN D 1 219 ? -22.167 -88.023 137.328 1.00 39.80 216 ASN D C 1
ATOM 11449 O O . ASN D 1 219 ? -22.736 -86.979 137.673 1.00 34.67 216 ASN D O 1
ATOM 11454 N N . VAL D 1 220 ? -21.265 -88.655 138.069 1.00 38.75 217 VAL D N 1
ATOM 11455 C CA . VAL D 1 220 ? -20.756 -88.036 139.254 1.00 36.24 217 VAL D CA 1
ATOM 11456 C C . VAL D 1 220 ? -19.264 -87.884 139.154 1.00 37.36 217 VAL D C 1
ATOM 11457 O O . VAL D 1 220 ? -18.549 -88.759 138.644 1.00 39.43 217 VAL D O 1
ATOM 11461 N N . ILE D 1 221 ? -18.832 -86.733 139.644 1.00 29.93 218 ILE D N 1
ATOM 11462 C CA . ILE D 1 221 ? -17.447 -86.368 139.760 1.00 38.75 218 ILE D CA 1
ATOM 11463 C C . ILE D 1 221 ? -17.155 -86.178 141.246 1.00 38.37 218 ILE D C 1
ATOM 11464 O O . ILE D 1 221 ? -17.658 -85.240 141.888 1.00 32.34 218 ILE D O 1
ATOM 11469 N N . ILE D 1 222 ? -16.321 -87.050 141.785 1.00 43.24 219 ILE D N 1
ATOM 11470 C CA . ILE D 1 222 ? -16.091 -87.046 143.211 1.00 38.66 219 ILE D CA 1
ATOM 11471 C C . ILE D 1 222 ? -14.812 -86.332 143.371 1.00 37.50 219 ILE D C 1
ATOM 11472 O O . ILE D 1 222 ? -13.750 -86.887 143.017 1.00 41.92 219 ILE D O 1
ATOM 11477 N N . GLY D 1 223 ? -14.864 -85.094 143.872 1.00 36.70 220 GLY D N 1
ATOM 11478 C CA . GLY D 1 223 ? -13.594 -84.432 144.166 1.00 35.76 220 GLY D CA 1
ATOM 11479 C C . GLY D 1 223 ? -13.117 -84.769 145.571 1.00 37.82 220 GLY D C 1
ATOM 11480 O O . GLY D 1 223 ? -13.913 -84.607 146.505 1.00 45.19 220 GLY D O 1
ATOM 11481 N N . ILE D 1 224 ? -11.822 -85.036 145.751 1.00 33.23 221 ILE D N 1
ATOM 11482 C CA . ILE D 1 224 ? -11.257 -85.302 147.088 1.00 29.36 221 ILE D CA 1
ATOM 11483 C C . ILE D 1 224 ? -10.089 -84.383 147.385 1.00 32.96 221 ILE D C 1
ATOM 11484 O O . ILE D 1 224 ? -9.014 -84.494 146.793 1.00 41.55 221 ILE D O 1
ATOM 11489 N N . ASP D 1 225 ? -10.291 -83.497 148.337 1.00 36.68 222 ASP D N 1
ATOM 11490 C CA . ASP D 1 225 ? -9.298 -82.520 148.721 1.00 37.38 222 ASP D CA 1
ATOM 11491 C C . ASP D 1 225 ? -8.540 -83.174 149.880 1.00 45.42 222 ASP D C 1
ATOM 11492 O O . ASP D 1 225 ? -9.045 -83.298 150.995 1.00 43.50 222 ASP D O 1
ATOM 11497 N N . VAL D 1 226 ? -7.320 -83.588 149.581 1.00 42.91 223 VAL D N 1
ATOM 11498 C CA . VAL D 1 226 ? -6.440 -84.325 150.478 1.00 37.37 223 VAL D CA 1
ATOM 11499 C C . VAL D 1 226 ? -5.377 -83.539 151.244 1.00 40.23 223 VAL D C 1
ATOM 11500 O O . VAL D 1 226 ? -4.397 -84.136 151.661 1.00 47.06 223 VAL D O 1
ATOM 11504 N N . ALA D 1 227 ? -5.467 -82.212 151.274 1.00 36.23 224 ALA D N 1
ATOM 11505 C CA . ALA D 1 227 ? -4.365 -81.384 151.809 1.00 44.90 224 ALA D CA 1
ATOM 11506 C C . ALA D 1 227 ? -3.742 -81.907 153.113 1.00 40.06 224 ALA D C 1
ATOM 11507 O O . ALA D 1 227 ? -2.526 -81.827 153.321 1.00 36.56 224 ALA D O 1
ATOM 11509 N N . TYR D 1 228 ? -4.588 -82.437 153.985 1.00 49.71 225 TYR D N 1
ATOM 11510 C CA . TYR D 1 228 ? -4.198 -82.902 155.316 1.00 50.80 225 TYR D CA 1
ATOM 11511 C C . TYR D 1 228 ? -3.875 -84.381 155.422 1.00 53.32 225 TYR D C 1
ATOM 11512 O O . TYR D 1 228 ? -3.706 -84.903 156.534 1.00 55.82 225 TYR D O 1
ATOM 11521 N N . LEU D 1 229 ? -3.833 -85.054 154.277 1.00 47.58 226 LEU D N 1
ATOM 11522 C CA . LEU D 1 229 ? -3.590 -86.490 154.239 1.00 46.04 226 LEU D CA 1
ATOM 11523 C C . LEU D 1 229 ? -2.407 -86.942 155.132 1.00 54.23 226 LEU D C 1
ATOM 11524 O O . LEU D 1 229 ? -2.460 -88.023 155.719 1.00 50.53 226 LEU D O 1
ATOM 11529 N N . ASP D 1 230 ? -1.317 -86.172 155.177 1.00 54.01 227 ASP D N 1
ATOM 11530 C CA . ASP D 1 230 ? -0.133 -86.604 155.920 1.00 54.13 227 ASP D CA 1
ATOM 11531 C C . ASP D 1 230 ? -0.204 -86.334 157.439 1.00 64.91 227 ASP D C 1
ATOM 11532 O O . ASP D 1 230 ? 0.479 -86.974 158.241 1.00 71.24 227 ASP D O 1
ATOM 11537 N N . TYR D 1 231 ? -1.039 -85.364 157.795 1.00 60.57 228 TYR D N 1
ATOM 11538 C CA . TYR D 1 231 ? -1.322 -84.924 159.170 1.00 60.71 228 TYR D CA 1
ATOM 11539 C C . TYR D 1 231 ? -2.584 -85.536 159.826 1.00 54.64 228 TYR D C 1
ATOM 11540 O O . TYR D 1 231 ? -3.216 -84.867 160.594 1.00 53.31 228 TYR D O 1
ATOM 11549 N N . SER D 1 232 ? -3.184 -86.539 159.217 1.00 59.80 229 SER D N 1
ATOM 11550 C CA . SER D 1 232 ? -4.406 -87.105 159.778 1.00 57.18 229 SER D CA 1
ATOM 11551 C C . SER D 1 232 ? -4.433 -88.483 160.504 1.00 66.00 229 SER D C 1
ATOM 11552 O O . SER D 1 232 ? -5.481 -88.901 160.976 1.00 59.55 229 SER D O 1
ATOM 11555 N N . GLY D 1 233 ? -3.337 -89.220 160.572 1.00 63.51 230 GLY D N 1
ATOM 11556 C CA . GLY D 1 233 ? -3.511 -90.578 161.045 1.00 60.98 230 GLY D CA 1
ATOM 11557 C C . GLY D 1 233 ? -2.398 -91.521 160.692 1.00 63.09 230 GLY D C 1
ATOM 11558 O O . GLY D 1 233 ? -1.336 -91.094 160.220 1.00 63.68 230 GLY D O 1
ATOM 11559 N N . GLU D 1 234 ? -2.632 -92.807 160.950 1.00 61.39 231 GLU D N 1
ATOM 11560 C CA . GLU D 1 234 ? -1.661 -93.848 160.583 1.00 66.84 231 GLU D CA 1
ATOM 11561 C C . GLU D 1 234 ? -1.572 -93.977 159.043 1.00 61.87 231 GLU D C 1
ATOM 11562 O O . GLU D 1 234 ? -2.584 -94.111 158.360 1.00 52.82 231 GLU D O 1
ATOM 11568 N N . LYS D 1 235 ? -0.365 -93.935 158.501 1.00 66.44 232 LYS D N 1
ATOM 11569 C CA . LYS D 1 235 ? -0.246 -93.789 157.062 1.00 74.46 232 LYS D CA 1
ATOM 11570 C C . LYS D 1 235 ? -1.129 -94.768 156.266 1.00 71.24 232 LYS D C 1
ATOM 11571 O O . LYS D 1 235 ? -1.765 -94.358 155.304 1.00 68.02 232 LYS D O 1
ATOM 11577 N N . ASP D 1 236 ? -1.211 -96.037 156.659 1.00 66.92 233 ASP D N 1
ATOM 11578 C CA . ASP D 1 236 ? -2.053 -96.944 155.872 1.00 65.06 233 ASP D CA 1
ATOM 11579 C C . ASP D 1 236 ? -3.545 -96.763 156.133 1.00 62.86 233 ASP D C 1
ATOM 11580 O O . ASP D 1 236 ? -4.339 -96.815 155.194 1.00 62.16 233 ASP D O 1
ATOM 11585 N N . GLU D 1 237 ? -3.934 -96.522 157.391 1.00 56.29 234 GLU D N 1
ATOM 11586 C CA . GLU D 1 237 ? -5.367 -96.408 157.707 1.00 54.52 234 GLU D CA 1
ATOM 11587 C C . GLU D 1 237 ? -6.026 -95.252 156.941 1.00 50.78 234 GLU D C 1
ATOM 11588 O O . GLU D 1 237 ? -7.176 -95.341 156.548 1.00 48.27 234 GLU D O 1
ATOM 11594 N N . VAL D 1 238 ? -5.303 -94.160 156.741 1.00 51.41 235 VAL D N 1
ATOM 11595 C CA . VAL D 1 238 ? -5.894 -93.001 156.096 1.00 46.49 235 VAL D CA 1
ATOM 11596 C C . VAL D 1 238 ? -5.992 -93.163 154.581 1.00 45.88 235 VAL D C 1
ATOM 11597 O O . VAL D 1 238 ? -6.806 -92.501 153.984 1.00 47.36 235 VAL D O 1
ATOM 11601 N N . ARG D 1 239 ? -5.126 -93.997 154.001 1.00 44.54 236 ARG D N 1
ATOM 11602 C CA . ARG D 1 239 ? -5.055 -94.274 152.548 1.00 41.58 236 ARG D CA 1
ATOM 11603 C C . ARG D 1 239 ? -5.824 -95.490 152.044 1.00 47.53 236 ARG D C 1
ATOM 11604 O O . ARG D 1 239 ? -5.958 -95.679 150.823 1.00 44.46 236 ARG D O 1
ATOM 11612 N N . ALA D 1 240 ? -6.310 -96.338 152.956 1.00 46.00 237 ALA D N 1
ATOM 11613 C CA . ALA D 1 240 ? -6.912 -97.591 152.507 1.00 45.13 237 ALA D CA 1
ATOM 11614 C C . ALA D 1 240 ? -8.101 -97.293 151.617 1.00 43.70 237 ALA D C 1
ATOM 11615 O O . ALA D 1 240 ? -8.292 -97.961 150.580 1.00 52.01 237 ALA D O 1
ATOM 11617 N N . PHE D 1 241 ? -8.865 -96.258 151.974 1.00 34.91 238 PHE D N 1
ATOM 11618 C CA . PHE D 1 241 ? -10.071 -95.879 151.185 1.00 42.48 238 PHE D CA 1
ATOM 11619 C C . PHE D 1 241 ? -9.821 -95.572 149.688 1.00 40.70 238 PHE D C 1
ATOM 11620 O O . PHE D 1 241 ? -10.758 -95.543 148.897 1.00 49.48 238 PHE D O 1
ATOM 11628 N N . PHE D 1 242 ? -8.575 -95.320 149.315 1.00 38.83 239 PHE D N 1
ATOM 11629 C CA . PHE D 1 242 ? -8.256 -95.030 147.930 1.00 41.66 239 PHE D CA 1
ATOM 11630 C C . PHE D 1 242 ? -8.523 -96.277 147.090 1.00 45.84 239 PHE D C 1
ATOM 11631 O O . PHE D 1 242 ? -8.873 -96.185 145.930 1.00 36.27 239 PHE D O 1
ATOM 11639 N N . ASN D 1 243 ? -8.399 -97.448 147.693 1.00 51.72 240 ASN D N 1
ATOM 11640 C CA . ASN D 1 243 ? -8.554 -98.675 146.928 1.00 57.32 240 ASN D CA 1
ATOM 11641 C C . ASN D 1 243 ? -9.984 -98.850 146.428 1.00 53.87 240 ASN D C 1
ATOM 11642 O O . ASN D 1 243 ? -10.255 -99.631 145.529 1.00 52.24 240 ASN D O 1
ATOM 11647 N N . LYS D 1 244 ? -10.895 -98.123 147.056 1.00 51.34 241 LYS D N 1
ATOM 11648 C CA . LYS D 1 244 ? -12.311 -98.315 146.849 1.00 48.83 241 LYS D CA 1
ATOM 11649 C C . LYS D 1 244 ? -12.743 -97.571 145.605 1.00 47.30 241 LYS D C 1
ATOM 11650 O O . LYS D 1 244 ? -13.909 -97.588 145.246 1.00 38.73 241 LYS D O 1
ATOM 11656 N N . PHE D 1 245 ? -11.800 -96.885 144.967 1.00 49.21 242 PHE D N 1
ATOM 11657 C CA . PHE D 1 245 ? -12.139 -96.151 143.776 1.00 42.84 242 PHE D CA 1
ATOM 11658 C C . PHE D 1 245 ? -11.845 -97.034 142.602 1.00 44.46 242 PHE D C 1
ATOM 11659 O O . PHE D 1 245 ? -12.129 -96.676 141.484 1.00 49.42 242 PHE D O 1
ATOM 11667 N N . SER D 1 246 ? -11.333 -98.234 142.863 1.00 42.45 243 SER D N 1
ATOM 11668 C CA . SER D 1 246 ? -11.023 -99.145 141.759 1.00 48.92 243 SER D CA 1
ATOM 11669 C C . SER D 1 246 ? -12.254 -99.598 140.938 1.00 47.18 243 SER D C 1
ATOM 11670 O O . SER D 1 246 ? -13.249 -100.031 141.490 1.00 44.07 243 SER D O 1
ATOM 11673 N N . HIS D 1 247 ? -12.166 -99.519 139.614 1.00 48.48 244 HIS D N 1
ATOM 11674 C CA . HIS D 1 247 ? -13.186 -100.125 138.742 1.00 45.91 244 HIS D CA 1
ATOM 11675 C C . HIS D 1 247 ? -14.636 -99.689 139.001 1.00 44.86 244 HIS D C 1
ATOM 11676 O O . HIS D 1 247 ? -15.564 -100.504 138.962 1.00 44.57 244 HIS D O 1
ATOM 11683 N N . LEU D 1 248 ? -14.822 -98.406 139.290 1.00 40.53 245 LEU D N 1
ATOM 11684 C CA . LEU D 1 248 ? -16.159 -97.841 139.405 1.00 42.10 245 LEU D CA 1
ATOM 11685 C C . LEU D 1 248 ? -16.771 -97.780 138.011 1.00 43.94 245 LEU D C 1
ATOM 11686 O O . LEU D 1 248 ? -16.048 -97.850 137.027 1.00 44.63 245 LEU D O 1
ATOM 11691 N N . PRO D 1 249 ? -18.097 -97.661 137.914 1.00 41.99 246 PRO D N 1
ATOM 11692 C CA . PRO D 1 249 ? -18.739 -97.361 136.621 1.00 41.91 246 PRO D CA 1
ATOM 11693 C C . PRO D 1 249 ? -18.150 -96.103 135.983 1.00 47.20 246 PRO D C 1
ATOM 11694 O O . PRO D 1 249 ? -17.818 -95.131 136.679 1.00 46.34 246 PRO D O 1
ATOM 11698 N N . LYS D 1 250 ? -18.020 -96.106 134.662 1.00 44.64 247 LYS D N 1
ATOM 11699 C CA . LYS D 1 250 ? -17.316 -95.003 134.001 1.00 39.85 247 LYS D CA 1
ATOM 11700 C C . LYS D 1 250 ? -18.094 -93.704 134.126 1.00 33.24 247 LYS D C 1
ATOM 11701 O O . LYS D 1 250 ? -17.585 -92.658 133.786 1.00 42.22 247 LYS D O 1
ATOM 11707 N N . GLU D 1 251 ? -19.327 -93.781 134.620 1.00 31.21 248 GLU D N 1
ATOM 11708 C CA . GLU D 1 251 ? -20.127 -92.598 134.896 1.00 33.17 248 GLU D CA 1
ATOM 11709 C C . GLU D 1 251 ? -19.668 -91.833 136.167 1.00 43.77 248 GLU D C 1
ATOM 11710 O O . GLU D 1 251 ? -20.140 -90.729 136.452 1.00 35.17 248 GLU D O 1
ATOM 11716 N N . ILE D 1 252 ? -18.718 -92.420 136.898 1.00 43.46 249 ILE D N 1
ATOM 11717 C CA . ILE D 1 252 ? -18.126 -91.790 138.079 1.00 37.97 249 ILE D CA 1
ATOM 11718 C C . ILE D 1 252 ? -16.637 -91.584 137.872 1.00 37.63 249 ILE D C 1
ATOM 11719 O O . ILE D 1 252 ? -15.854 -92.524 137.678 1.00 35.73 249 ILE D O 1
ATOM 11724 N N . LEU D 1 253 ? -16.243 -90.331 137.912 1.00 37.37 250 LEU D N 1
ATOM 11725 C CA . LEU D 1 253 ? -14.869 -90.005 137.706 1.00 35.69 250 LEU D CA 1
ATOM 11726 C C . LEU D 1 253 ? -14.468 -89.457 139.049 1.00 38.21 250 LEU D C 1
ATOM 11727 O O . LEU D 1 253 ? -15.239 -88.692 139.671 1.00 40.76 250 LEU D O 1
ATOM 11732 N N . THR D 1 254 ? -13.304 -89.865 139.542 1.00 33.37 251 THR D N 1
ATOM 11733 C CA . THR D 1 254 ? -12.899 -89.337 140.824 1.00 31.26 251 THR D CA 1
ATOM 11734 C C . THR D 1 254 ? -11.653 -88.533 140.630 1.00 33.99 251 THR D C 1
ATOM 11735 O O . THR D 1 254 ? -10.833 -88.885 139.790 1.00 38.69 251 THR D O 1
ATOM 11739 N N . CYS D 1 255 ? -11.577 -87.416 141.357 1.00 28.20 252 CYS D N 1
ATOM 11740 C CA . CYS D 1 255 ? -10.509 -86.456 141.235 1.00 25.72 252 CYS D CA 1
ATOM 11741 C C . CYS D 1 255 ? -9.910 -86.133 142.586 1.00 38.91 252 CYS D C 1
ATOM 11742 O O . CYS D 1 255 ? -10.517 -85.418 143.388 1.00 43.34 252 CYS D O 1
ATOM 11745 N N . VAL D 1 256 ? -8.672 -86.577 142.783 1.00 37.85 253 VAL D N 1
ATOM 11746 C CA . VAL D 1 256 ? -7.974 -86.420 144.041 1.00 40.75 253 VAL D CA 1
ATOM 11747 C C . VAL D 1 256 ? -7.149 -85.157 143.972 1.00 41.47 253 VAL D C 1
ATOM 11748 O O . VAL D 1 256 ? -6.223 -85.071 143.174 1.00 50.06 253 VAL D O 1
ATOM 11752 N N . CYS D 1 257 ? -7.477 -84.170 144.791 1.00 40.93 254 CYS D N 1
ATOM 11753 C CA . CYS D 1 257 ? -6.767 -82.912 144.704 1.00 47.96 254 CYS D CA 1
ATOM 11754 C C . CYS D 1 257 ? -5.722 -82.847 145.816 1.00 49.19 254 CYS D C 1
ATOM 11755 O O . CYS D 1 257 ? -6.039 -82.590 146.965 1.00 47.50 254 CYS D O 1
ATOM 11758 N N . TYR D 1 258 ? -4.464 -82.991 145.419 1.00 47.37 255 TYR D N 1
ATOM 11759 C CA . TYR D 1 258 ? -3.358 -83.253 146.315 1.00 45.73 255 TYR D CA 1
ATOM 11760 C C . TYR D 1 258 ? -2.522 -81.968 146.392 1.00 51.85 255 TYR D C 1
ATOM 11761 O O . TYR D 1 258 ? -2.559 -81.145 145.475 1.00 59.87 255 TYR D O 1
ATOM 11770 N N . SER D 1 259 ? -1.857 -81.729 147.509 1.00 53.08 256 SER D N 1
ATOM 11771 C CA . SER D 1 259 ? -1.079 -80.502 147.673 1.00 50.43 256 SER D CA 1
ATOM 11772 C C . SER D 1 259 ? 0.250 -80.714 148.366 1.00 49.06 256 SER D C 1
ATOM 11773 O O . SER D 1 259 ? 0.413 -81.626 149.165 1.00 48.49 256 SER D O 1
ATOM 11776 N N . LEU D 1 260 ? 1.215 -79.870 148.029 1.00 50.53 257 LEU D N 1
ATOM 11777 C CA . LEU D 1 260 ? 2.523 -79.914 148.666 1.00 53.67 257 LEU D CA 1
ATOM 11778 C C . LEU D 1 260 ? 2.658 -78.921 149.792 1.00 46.25 257 LEU D C 1
ATOM 11779 O O . LEU D 1 260 ? 3.711 -78.832 150.414 1.00 49.08 257 LEU D O 1
ATOM 11784 N N . SER D 1 261 ? 1.621 -78.124 149.991 1.00 45.22 258 SER D N 1
ATOM 11785 C CA . SER D 1 261 ? 1.726 -77.017 150.911 1.00 51.69 258 SER D CA 1
ATOM 11786 C C . SER D 1 261 ? 1.971 -77.578 152.290 1.00 46.44 258 SER D C 1
ATOM 11787 O O . SER D 1 261 ? 2.976 -77.311 152.912 1.00 58.35 258 SER D O 1
ATOM 11790 N N . LYS D 1 262 ? 1.048 -78.407 152.728 1.00 46.63 259 LYS D N 1
ATOM 11791 C CA . LYS D 1 262 ? 1.094 -78.943 154.062 1.00 51.45 259 LYS D CA 1
ATOM 11792 C C . LYS D 1 262 ? 2.110 -80.079 154.151 1.00 51.78 259 LYS D C 1
ATOM 11793 O O . LYS D 1 262 ? 3.119 -79.939 154.832 1.00 49.09 259 LYS D O 1
ATOM 11799 N N . GLY D 1 263 ? 1.893 -81.167 153.424 1.00 45.81 260 GLY D N 1
ATOM 11800 C CA . GLY D 1 263 ? 2.820 -82.287 153.468 1.00 51.38 260 GLY D CA 1
ATOM 11801 C C . GLY D 1 263 ? 4.314 -81.969 153.327 1.00 57.52 260 GLY D C 1
ATOM 11802 O O . GLY D 1 263 ? 5.122 -82.582 154.015 1.00 71.26 260 GLY D O 1
ATOM 11803 N N . PHE D 1 264 ? 4.698 -81.088 152.400 1.00 49.30 261 PHE D N 1
ATOM 11804 C CA . PHE D 1 264 ? 6.095 -80.630 152.246 1.00 46.37 261 PHE D CA 1
ATOM 11805 C C . PHE D 1 264 ? 6.509 -79.285 152.836 1.00 55.57 261 PHE D C 1
ATOM 11806 O O . PHE D 1 264 ? 7.587 -78.779 152.523 1.00 62.56 261 PHE D O 1
ATOM 11814 N N . THR D 1 265 ? 5.591 -78.661 153.557 1.00 53.16 262 THR D N 1
ATOM 11815 C CA . THR D 1 265 ? 5.818 -77.426 154.287 1.00 56.82 262 THR D CA 1
ATOM 11816 C C . THR D 1 265 ? 6.223 -76.279 153.393 1.00 69.59 262 THR D C 1
ATOM 11817 O O . THR D 1 265 ? 6.831 -75.327 153.857 1.00 79.46 262 THR D O 1
ATOM 11829 N N . TYR D 1 267 ? 4.035 -73.684 151.536 1.00 71.69 264 TYR D N 1
ATOM 11830 C CA . TYR D 1 267 ? 2.738 -73.143 151.214 1.00 67.28 264 TYR D CA 1
ATOM 11831 C C . TYR D 1 267 ? 2.798 -72.154 150.056 1.00 66.02 264 TYR D C 1
ATOM 11832 O O . TYR D 1 267 ? 2.103 -72.317 149.074 1.00 67.18 264 TYR D O 1
ATOM 11841 N N . GLY D 1 268 ? 3.694 -71.184 150.137 1.00 62.40 265 GLY D N 1
ATOM 11842 C CA . GLY D 1 268 ? 3.808 -70.163 149.111 1.00 66.72 265 GLY D CA 1
ATOM 11843 C C . GLY D 1 268 ? 4.651 -70.508 147.878 1.00 70.22 265 GLY D C 1
ATOM 11844 O O . GLY D 1 268 ? 5.068 -69.610 147.130 1.00 69.13 265 GLY D O 1
ATOM 11845 N N . GLN D 1 269 ? 4.939 -71.795 147.682 1.00 72.17 266 GLN D N 1
ATOM 11846 C CA . GLN D 1 269 ? 5.418 -72.276 146.385 1.00 68.73 266 GLN D CA 1
ATOM 11847 C C . GLN D 1 269 ? 4.221 -72.461 145.445 1.00 61.87 266 GLN D C 1
ATOM 11848 O O . GLN D 1 269 ? 4.364 -72.379 144.217 1.00 56.62 266 GLN D O 1
ATOM 11854 N N . ARG D 1 270 ? 3.042 -72.687 146.031 1.00 53.46 267 ARG D N 1
ATOM 11855 C CA . ARG D 1 270 ? 1.805 -72.864 145.267 1.00 55.09 267 ARG D CA 1
ATOM 11856 C C . ARG D 1 270 ? 1.769 -74.071 144.321 1.00 53.23 267 ARG D C 1
ATOM 11857 O O . ARG D 1 270 ? 1.525 -73.916 143.122 1.00 52.12 267 ARG D O 1
ATOM 11865 N N . VAL D 1 271 ? 1.858 -75.275 144.887 1.00 45.95 268 VAL D N 1
ATOM 11866 C CA . VAL D 1 271 ? 2.061 -76.463 144.081 1.00 41.34 268 VAL D CA 1
ATOM 11867 C C . VAL D 1 271 ? 1.257 -77.666 144.547 1.00 45.75 268 VAL D C 1
ATOM 11868 O O . VAL D 1 271 ? 1.239 -77.999 145.730 1.00 40.83 268 VAL D O 1
ATOM 11872 N N . GLY D 1 272 ? 0.606 -78.315 143.582 1.00 40.52 269 GLY D N 1
ATOM 11873 C CA . GLY D 1 272 ? -0.152 -79.507 143.834 1.00 27.55 269 GLY D CA 1
ATOM 11874 C C . GLY D 1 272 ? -0.341 -80.381 142.609 1.00 37.86 269 GLY D C 1
ATOM 11875 O O . GLY D 1 272 ? 0.321 -80.212 141.579 1.00 39.32 269 GLY D O 1
ATOM 11876 N N . ALA D 1 273 ? -1.166 -81.395 142.742 1.00 32.92 270 ALA D N 1
ATOM 11877 C CA . ALA D 1 273 ? -1.504 -82.171 141.591 1.00 37.92 270 ALA D CA 1
ATOM 11878 C C . ALA D 1 273 ? -2.953 -82.646 141.686 1.00 39.67 270 ALA D C 1
ATOM 11879 O O . ALA D 1 273 ? -3.312 -83.248 142.676 1.00 45.74 270 ALA D O 1
ATOM 11889 N N . ILE D 1 275 ? -5.556 -85.436 140.423 1.00 34.73 272 ILE D N 1
ATOM 11890 C CA . ILE D 1 275 ? -5.271 -86.777 139.977 1.00 28.61 272 ILE D CA 1
ATOM 11891 C C . ILE D 1 275 ? -6.583 -87.413 139.577 1.00 37.72 272 ILE D C 1
ATOM 11892 O O . ILE D 1 275 ? -7.454 -87.597 140.436 1.00 36.34 272 ILE D O 1
ATOM 11897 N N . GLY D 1 276 ? -6.772 -87.665 138.277 1.00 29.00 273 GLY D N 1
ATOM 11898 C CA . GLY D 1 276 ? -8.002 -88.287 137.780 1.00 37.59 273 GLY D CA 1
ATOM 11899 C C . GLY D 1 276 ? -8.012 -89.800 137.770 1.00 38.66 273 GLY D C 1
ATOM 11900 O O . GLY D 1 276 ? -7.054 -90.416 137.327 1.00 42.56 273 GLY D O 1
ATOM 11901 N N . ILE D 1 277 ? -9.128 -90.413 138.116 1.00 35.87 274 ILE D N 1
ATOM 11902 C CA . ILE D 1 277 ? -9.164 -91.868 138.144 1.00 41.24 274 ILE D CA 1
ATOM 11903 C C . ILE D 1 277 ? -10.403 -92.324 137.396 1.00 42.28 274 ILE D C 1
ATOM 11904 O O . ILE D 1 277 ? -11.518 -91.872 137.701 1.00 43.95 274 ILE D O 1
ATOM 11909 N N . SER D 1 278 ? -10.212 -93.200 136.405 1.00 39.75 275 SER D N 1
ATOM 11910 C CA . SER D 1 278 ? -11.344 -93.791 135.677 1.00 36.99 275 SER D CA 1
ATOM 11911 C C . SER D 1 278 ? -11.085 -95.214 135.230 1.00 44.33 275 SER D C 1
ATOM 11912 O O . SER D 1 278 ? -9.949 -95.588 134.923 1.00 48.89 275 SER D O 1
ATOM 11915 N N . ASP D 1 279 ? -12.171 -95.978 135.174 1.00 45.42 276 ASP D N 1
ATOM 11916 C CA . ASP D 1 279 ? -12.191 -97.314 134.610 1.00 49.88 276 ASP D CA 1
ATOM 11917 C C . ASP D 1 279 ? -11.982 -97.239 133.104 1.00 53.43 276 ASP D C 1
ATOM 11918 O O . ASP D 1 279 ? -11.535 -98.196 132.471 1.00 51.53 276 ASP D O 1
ATOM 11923 N N . ASP D 1 280 ? -12.251 -96.060 132.560 1.00 51.13 277 ASP D N 1
ATOM 11924 C CA . ASP D 1 280 ? -12.236 -95.843 131.118 1.00 54.66 277 ASP D CA 1
ATOM 11925 C C . ASP D 1 280 ? -11.038 -94.985 130.662 1.00 49.24 277 ASP D C 1
ATOM 11926 O O . ASP D 1 280 ? -10.897 -93.832 131.079 1.00 45.65 277 ASP D O 1
ATOM 11931 N N . GLU D 1 281 ? -10.174 -95.546 129.820 1.00 45.72 278 GLU D N 1
ATOM 11932 C CA . GLU D 1 281 ? -8.974 -94.822 129.392 1.00 42.90 278 GLU D CA 1
ATOM 11933 C C . GLU D 1 281 ? -9.206 -93.455 128.756 1.00 34.21 278 GLU D C 1
ATOM 11934 O O . GLU D 1 281 ? -8.512 -92.484 129.057 1.00 39.75 278 GLU D O 1
ATOM 11940 N N . GLU D 1 282 ? -10.182 -93.376 127.885 1.00 30.87 279 GLU D N 1
ATOM 11941 C CA . GLU D 1 282 ? -10.514 -92.126 127.204 1.00 41.78 279 GLU D CA 1
ATOM 11942 C C . GLU D 1 282 ? -11.075 -91.027 128.100 1.00 43.57 279 GLU D C 1
ATOM 11943 O O . GLU D 1 282 ? -10.812 -89.863 127.869 1.00 41.52 279 GLU D O 1
ATOM 11949 N N . ILE D 1 283 ? -11.877 -91.391 129.101 1.00 46.27 280 ILE D N 1
ATOM 11950 C CA . ILE D 1 283 ? -12.337 -90.434 130.122 1.00 42.16 280 ILE D CA 1
ATOM 11951 C C . ILE D 1 283 ? -11.170 -89.862 130.969 1.00 36.28 280 ILE D C 1
ATOM 11952 O O . ILE D 1 283 ? -11.126 -88.656 131.237 1.00 35.69 280 ILE D O 1
ATOM 11957 N N . ALA D 1 284 ? -10.223 -90.737 131.324 1.00 26.88 281 ALA D N 1
ATOM 11958 C CA . ALA D 1 284 ? -9.014 -90.391 132.028 1.00 31.35 281 ALA D CA 1
ATOM 11959 C C . ALA D 1 284 ? -8.199 -89.443 131.141 1.00 38.36 281 ALA D C 1
ATOM 11960 O O . ALA D 1 284 ? -7.691 -88.398 131.604 1.00 30.22 281 ALA D O 1
ATOM 11962 N N . ASP D 1 285 ? -8.064 -89.804 129.860 1.00 37.98 282 ASP D N 1
ATOM 11963 C CA . ASP D 1 285 ? -7.317 -88.958 128.918 1.00 35.68 282 ASP D CA 1
ATOM 11964 C C . ASP D 1 285 ? -8.000 -87.601 128.703 1.00 33.25 282 ASP D C 1
ATOM 11965 O O . ASP D 1 285 ? -7.321 -86.582 128.493 1.00 36.56 282 ASP D O 1
ATOM 11970 N N . GLU D 1 286 ? -9.329 -87.568 128.774 1.00 26.06 283 GLU D N 1
ATOM 11971 C CA . GLU D 1 286 ? -10.011 -86.282 128.632 1.00 27.51 283 GLU D CA 1
ATOM 11972 C C . GLU D 1 286 ? -9.718 -85.431 129.871 1.00 37.93 283 GLU D C 1
ATOM 11973 O O . GLU D 1 286 ? -9.535 -84.198 129.785 1.00 35.02 283 GLU D O 1
ATOM 11979 N N . PHE D 1 287 ? -9.675 -86.091 131.028 1.00 40.83 284 PHE D N 1
ATOM 11980 C CA . PHE D 1 287 ? -9.310 -85.393 132.261 1.00 39.32 284 PHE D CA 1
ATOM 11981 C C . PHE D 1 287 ? -7.942 -84.700 132.045 1.00 34.30 284 PHE D C 1
ATOM 11982 O O . PHE D 1 287 ? -7.816 -83.483 132.247 1.00 29.99 284 PHE D O 1
ATOM 11990 N N . PHE D 1 288 ? -6.943 -85.465 131.600 1.00 35.29 285 PHE D N 1
ATOM 11991 C CA . PHE D 1 288 ? -5.628 -84.898 131.277 1.00 36.26 285 PHE D CA 1
ATOM 11992 C C . PHE D 1 288 ? -5.668 -83.646 130.362 1.00 38.16 285 PHE D C 1
ATOM 11993 O O . PHE D 1 288 ? -5.063 -82.625 130.682 1.00 38.17 285 PHE D O 1
ATOM 12001 N N . GLU D 1 289 ? -6.399 -83.724 129.253 1.00 34.50 286 GLU D N 1
ATOM 12002 C CA . GLU D 1 289 ? -6.323 -82.708 128.187 1.00 34.63 286 GLU D CA 1
ATOM 12003 C C . GLU D 1 289 ? -7.064 -81.431 128.530 1.00 27.00 286 GLU D C 1
ATOM 12004 O O . GLU D 1 289 ? -6.592 -80.326 128.282 1.00 31.08 286 GLU D O 1
ATOM 12010 N N . VAL D 1 290 ? -8.248 -81.593 129.082 1.00 25.74 287 VAL D N 1
ATOM 12011 C CA . VAL D 1 290 ? -9.086 -80.458 129.369 1.00 27.98 287 VAL D CA 1
ATOM 12012 C C . VAL D 1 290 ? -8.528 -79.665 130.597 1.00 38.83 287 VAL D C 1
ATOM 12013 O O . VAL D 1 290 ? -8.642 -78.437 130.676 1.00 39.66 287 VAL D O 1
ATOM 12017 N N . ASN D 1 291 ? -7.901 -80.364 131.536 1.00 27.24 288 ASN D N 1
ATOM 12018 C CA . ASN D 1 291 ? -7.210 -79.661 132.611 1.00 34.32 288 ASN D CA 1
ATOM 12019 C C . ASN D 1 291 ? -5.855 -79.053 132.167 1.00 35.57 288 ASN D C 1
ATOM 12020 O O . ASN D 1 291 ? -5.452 -77.963 132.619 1.00 36.95 288 ASN D O 1
ATOM 12025 N N . LYS D 1 292 ? -5.150 -79.767 131.294 1.00 36.90 289 LYS D N 1
ATOM 12026 C CA . LYS D 1 292 ? -3.958 -79.221 130.647 1.00 39.10 289 LYS D CA 1
ATOM 12027 C C . LYS D 1 292 ? -4.299 -77.878 129.928 1.00 29.13 289 LYS D C 1
ATOM 12028 O O . LYS D 1 292 ? -3.674 -76.824 130.169 1.00 31.73 289 LYS D O 1
ATOM 12034 N N . SER D 1 293 ? -5.349 -77.907 129.128 1.00 27.87 290 SER D N 1
ATOM 12035 C CA . SER D 1 293 ? -5.822 -76.690 128.449 1.00 29.20 290 SER D CA 1
ATOM 12036 C C . SER D 1 293 ? -6.085 -75.548 129.454 1.00 35.22 290 SER D C 1
ATOM 12037 O O . SER D 1 293 ? -5.574 -74.432 129.306 1.00 34.11 290 SER D O 1
ATOM 12040 N N . THR D 1 294 ? -6.848 -75.836 130.503 1.00 32.93 291 THR D N 1
ATOM 12041 C CA . THR D 1 294 ? -7.209 -74.794 131.428 1.00 29.07 291 THR D CA 1
ATOM 12042 C C . THR D 1 294 ? -5.965 -74.259 132.147 1.00 30.38 291 THR D C 1
ATOM 12043 O O . THR D 1 294 ? -5.906 -73.067 132.496 1.00 39.09 291 THR D O 1
ATOM 12047 N N . SER D 1 295 ? -4.979 -75.134 132.378 1.00 28.65 292 SER D N 1
ATOM 12048 C CA . SER D 1 295 ? -3.703 -74.715 132.972 1.00 35.51 292 SER D CA 1
ATOM 12049 C C . SER D 1 295 ? -3.011 -73.669 132.073 1.00 36.26 292 SER D C 1
ATOM 12050 O O . SER D 1 295 ? -2.571 -72.590 132.529 1.00 31.64 292 SER D O 1
ATOM 12053 N N . ARG D 1 296 ? -2.903 -74.007 130.794 1.00 30.02 293 ARG D N 1
ATOM 12054 C CA . ARG D 1 296 ? -2.351 -73.064 129.811 1.00 37.81 293 ARG D CA 1
ATOM 12055 C C . ARG D 1 296 ? -3.103 -71.738 129.866 1.00 38.39 293 ARG D C 1
ATOM 12056 O O . ARG D 1 296 ? -2.534 -70.671 129.655 1.00 44.29 293 ARG D O 1
ATOM 12064 N N . ALA D 1 297 ? -4.392 -71.829 130.159 1.00 33.37 294 ALA D N 1
ATOM 12065 C CA . ALA D 1 297 ? -5.261 -70.682 130.063 1.00 32.22 294 ALA D CA 1
ATOM 12066 C C . ALA D 1 297 ? -5.252 -69.861 131.339 1.00 35.59 294 ALA D C 1
ATOM 12067 O O . ALA D 1 297 ? -5.935 -68.857 131.410 1.00 39.51 294 ALA D O 1
ATOM 12069 N N . THR D 1 298 ? -4.509 -70.285 132.355 1.00 37.21 295 THR D N 1
ATOM 12070 C CA . THR D 1 298 ? -4.563 -69.566 133.640 1.00 31.23 295 THR D CA 1
ATOM 12071 C C . THR D 1 298 ? -3.191 -69.168 134.180 1.00 31.23 295 THR D C 1
ATOM 12072 O O . THR D 1 298 ? -2.950 -67.998 134.362 1.00 41.90 295 THR D O 1
ATOM 12076 N N . TRP D 1 299 ? -2.390 -70.128 134.645 1.00 38.18 296 TRP D N 1
ATOM 12077 C CA . TRP D 1 299 ? -1.021 -69.863 135.108 1.00 33.19 296 TRP D CA 1
ATOM 12078 C C . TRP D 1 299 ? 0.072 -70.225 134.131 1.00 39.08 296 TRP D C 1
ATOM 12079 O O . TRP D 1 299 ? 1.208 -69.835 134.239 1.00 40.39 296 TRP D O 1
ATOM 12090 N N . SER D 1 300 ? -0.339 -71.045 133.191 1.00 46.82 297 SER D N 1
ATOM 12091 C CA . SER D 1 300 ? 0.399 -71.607 132.084 1.00 38.93 297 SER D CA 1
ATOM 12092 C C . SER D 1 300 ? 1.461 -72.642 132.451 1.00 40.49 297 SER D C 1
ATOM 12093 O O . SER D 1 300 ? 1.516 -73.687 131.814 1.00 40.05 297 SER D O 1
ATOM 12096 N N . ASN D 1 301 ? 2.096 -72.495 133.611 1.00 44.48 298 ASN D N 1
ATOM 12097 C CA . ASN D 1 301 ? 2.893 -73.568 134.226 1.00 48.22 298 ASN D CA 1
ATOM 12098 C C . ASN D 1 301 ? 3.157 -73.321 135.677 1.00 44.15 298 ASN D C 1
ATOM 12099 O O . ASN D 1 301 ? 3.103 -72.191 136.150 1.00 47.36 298 ASN D O 1
ATOM 12104 N N . ILE D 1 302 ? 3.548 -74.373 136.366 1.00 44.31 299 ILE D N 1
ATOM 12105 C CA . ILE D 1 302 ? 3.549 -74.370 137.808 1.00 40.17 299 ILE D CA 1
ATOM 12106 C C . ILE D 1 302 ? 5.000 -74.303 138.199 1.00 41.10 299 ILE D C 1
ATOM 12107 O O . ILE D 1 302 ? 5.870 -74.540 137.372 1.00 43.18 299 ILE D O 1
ATOM 12112 N N . CYS D 1 303 ? 5.253 -73.806 139.400 1.00 35.95 300 CYS D N 1
ATOM 12113 C CA . CYS D 1 303 ? 6.591 -73.498 139.841 1.00 33.57 300 CYS D CA 1
ATOM 12114 C C . CYS D 1 303 ? 7.592 -74.664 139.769 1.00 32.00 300 CYS D C 1
ATOM 12115 O O . CYS D 1 303 ? 7.419 -75.695 140.418 1.00 40.61 300 CYS D O 1
ATOM 12118 N N . ARG D 1 304 ? 8.683 -74.448 139.045 1.00 32.79 301 ARG D N 1
ATOM 12119 C CA . ARG D 1 304 ? 9.600 -75.535 138.703 1.00 42.67 301 ARG D CA 1
ATOM 12120 C C . ARG D 1 304 ? 10.357 -76.123 139.887 1.00 43.41 301 ARG D C 1
ATOM 12121 O O . ARG D 1 304 ? 10.389 -77.333 140.064 1.00 42.16 301 ARG D O 1
ATOM 12129 N N . PRO D 1 305 ? 11.012 -75.266 140.678 1.00 48.83 302 PRO D N 1
ATOM 12130 C CA . PRO D 1 305 ? 11.827 -75.804 141.788 1.00 50.71 302 PRO D CA 1
ATOM 12131 C C . PRO D 1 305 ? 11.041 -76.661 142.840 1.00 51.10 302 PRO D C 1
ATOM 12132 O O . PRO D 1 305 ? 11.484 -77.748 143.252 1.00 50.83 302 PRO D O 1
ATOM 12136 N N . ALA D 1 306 ? 9.866 -76.192 143.237 1.00 44.18 303 ALA D N 1
ATOM 12137 C CA . ALA D 1 306 ? 9.077 -76.922 144.213 1.00 49.89 303 ALA D CA 1
ATOM 12138 C C . ALA D 1 306 ? 8.655 -78.298 143.685 1.00 58.95 303 ALA D C 1
ATOM 12139 O O . ALA D 1 306 ? 8.477 -79.233 144.474 1.00 56.03 303 ALA D O 1
ATOM 12149 N N . ARG D 1 308 ? 10.427 -80.010 141.357 1.00 36.65 305 ARG D N 1
ATOM 12150 C CA . ARG D 1 308 ? 11.619 -80.808 141.230 1.00 40.15 305 ARG D CA 1
ATOM 12151 C C . ARG D 1 308 ? 12.029 -81.265 142.627 1.00 47.28 305 ARG D C 1
ATOM 12152 O O . ARG D 1 308 ? 12.426 -82.406 142.830 1.00 52.08 305 ARG D O 1
ATOM 12160 N N . THR D 1 309 ? 11.904 -80.369 143.596 1.00 45.62 306 THR D N 1
ATOM 12161 C CA . THR D 1 309 ? 12.275 -80.697 144.952 1.00 43.71 306 THR D CA 1
ATOM 12162 C C . THR D 1 309 ? 11.524 -81.919 145.462 1.00 48.63 306 THR D C 1
ATOM 12163 O O . THR D 1 309 ? 12.114 -82.852 146.008 1.00 48.08 306 THR D O 1
ATOM 12175 N N . ALA D 1 311 ? 9.919 -84.054 143.719 1.00 51.92 308 ALA D N 1
ATOM 12176 C CA . ALA D 1 311 ? 10.306 -85.157 142.862 1.00 56.38 308 ALA D CA 1
ATOM 12177 C C . ALA D 1 311 ? 11.596 -85.840 143.379 1.00 60.56 308 ALA D C 1
ATOM 12178 O O . ALA D 1 311 ? 11.708 -87.077 143.375 1.00 55.36 308 ALA D O 1
ATOM 12180 N N . ASN D 1 312 ? 12.561 -85.039 143.833 1.00 61.32 309 ASN D N 1
ATOM 12181 C CA . ASN D 1 312 ? 13.876 -85.572 144.201 1.00 60.29 309 ASN D CA 1
ATOM 12182 C C . ASN D 1 312 ? 13.780 -86.424 145.442 1.00 57.59 309 ASN D C 1
ATOM 12183 O O . ASN D 1 312 ? 14.351 -87.495 145.528 1.00 59.49 309 ASN D O 1
ATOM 12188 N N . ILE D 1 313 ? 13.065 -85.905 146.418 1.00 53.92 310 ILE D N 1
ATOM 12189 C CA . ILE D 1 313 ? 12.907 -86.581 147.680 1.00 52.22 310 ILE D CA 1
ATOM 12190 C C . ILE D 1 313 ? 12.289 -87.952 147.557 1.00 55.92 310 ILE D C 1
ATOM 12191 O O . ILE D 1 313 ? 12.922 -88.943 147.917 1.00 63.25 310 ILE D O 1
ATOM 12196 N N . VAL D 1 314 ? 11.051 -88.003 147.069 1.00 51.93 311 VAL D N 1
ATOM 12197 C CA . VAL D 1 314 ? 10.310 -89.255 146.905 1.00 54.55 311 VAL D CA 1
ATOM 12198 C C . VAL D 1 314 ? 11.125 -90.221 146.085 1.00 56.86 311 VAL D C 1
ATOM 12199 O O . VAL D 1 314 ? 10.963 -91.433 146.172 1.00 65.97 311 VAL D O 1
ATOM 12203 N N . ALA D 1 315 ? 12.019 -89.669 145.292 1.00 50.56 312 ALA D N 1
ATOM 12204 C CA . ALA D 1 315 ? 12.813 -90.469 144.381 1.00 60.94 312 ALA D CA 1
ATOM 12205 C C . ALA D 1 315 ? 13.941 -91.137 145.133 1.00 74.60 312 ALA D C 1
ATOM 12206 O O . ALA D 1 315 ? 14.403 -92.210 144.747 1.00 83.10 312 ALA D O 1
ATOM 12208 N N . ASP D 1 316 ? 14.386 -90.491 146.207 1.00 77.90 313 ASP D N 1
ATOM 12209 C CA . ASP D 1 316 ? 15.577 -90.930 146.908 1.00 82.33 313 ASP D CA 1
ATOM 12210 C C . ASP D 1 316 ? 15.189 -91.670 148.194 1.00 86.76 313 ASP D C 1
ATOM 12211 O O . ASP D 1 316 ? 14.801 -91.043 149.192 1.00 84.39 313 ASP D O 1
ATOM 12216 N N . PRO D 1 317 ? 15.340 -93.011 148.184 1.00 87.54 314 PRO D N 1
ATOM 12217 C CA . PRO D 1 317 ? 14.826 -93.852 149.271 1.00 82.59 314 PRO D CA 1
ATOM 12218 C C . PRO D 1 317 ? 15.283 -93.406 150.659 1.00 75.40 314 PRO D C 1
ATOM 12219 O O . PRO D 1 317 ? 14.442 -93.252 151.551 1.00 73.52 314 PRO D O 1
ATOM 12223 N N . ALA D 1 318 ? 16.569 -93.144 150.837 1.00 71.16 315 ALA D N 1
ATOM 12224 C CA . ALA D 1 318 ? 17.046 -92.684 152.138 1.00 76.89 315 ALA D CA 1
ATOM 12225 C C . ALA D 1 318 ? 16.574 -91.263 152.393 1.00 80.02 315 ALA D C 1
ATOM 12226 O O . ALA D 1 318 ? 16.138 -90.949 153.501 1.00 74.98 315 ALA D O 1
ATOM 12228 N N . LYS D 1 319 ? 16.663 -90.406 151.369 1.00 83.66 316 LYS D N 1
ATOM 12229 C CA . LYS D 1 319 ? 16.220 -89.019 151.511 1.00 87.88 316 LYS D CA 1
ATOM 12230 C C . LYS D 1 319 ? 14.756 -88.968 151.885 1.00 86.85 316 LYS D C 1
ATOM 12231 O O . LYS D 1 319 ? 14.338 -88.120 152.671 1.00 85.39 316 LYS D O 1
ATOM 12237 N N . PHE D 1 320 ? 13.990 -89.893 151.324 1.00 86.39 317 PHE D N 1
ATOM 12238 C CA . PHE D 1 320 ? 12.561 -89.997 151.587 1.00 90.33 317 PHE D CA 1
ATOM 12239 C C . PHE D 1 320 ? 12.270 -90.302 153.066 1.00 90.31 317 PHE D C 1
ATOM 12240 O O . PHE D 1 320 ? 11.374 -89.702 153.659 1.00 92.14 317 PHE D O 1
ATOM 12248 N N . LYS D 1 321 ? 13.040 -91.218 153.656 1.00 85.80 318 LYS D N 1
ATOM 12249 C CA . LYS D 1 321 ? 12.796 -91.707 155.024 1.00 77.65 318 LYS D CA 1
ATOM 12250 C C . LYS D 1 321 ? 13.055 -90.655 156.097 1.00 69.80 318 LYS D C 1
ATOM 12251 O O . LYS D 1 321 ? 12.402 -90.617 157.137 1.00 76.00 318 LYS D O 1
ATOM 12257 N N . GLU D 1 322 ? 14.041 -89.816 155.841 1.00 68.22 319 GLU D N 1
ATOM 12258 C CA . GLU D 1 322 ? 14.408 -88.738 156.735 1.00 69.74 319 GLU D CA 1
ATOM 12259 C C . GLU D 1 322 ? 13.376 -87.610 156.721 1.00 66.16 319 GLU D C 1
ATOM 12260 O O . GLU D 1 322 ? 13.132 -86.961 157.741 1.00 59.57 319 GLU D O 1
ATOM 12266 N N . TYR D 1 323 ? 12.778 -87.374 155.549 1.00 71.79 320 TYR D N 1
ATOM 12267 C CA . TYR D 1 323 ? 11.849 -86.267 155.348 1.00 68.11 320 TYR D CA 1
ATOM 12268 C C . TYR D 1 323 ? 10.619 -86.574 156.155 1.00 69.31 320 TYR D C 1
ATOM 12269 O O . TYR D 1 323 ? 10.147 -85.748 156.950 1.00 75.30 320 TYR D O 1
ATOM 12278 N N . GLU D 1 324 ? 10.129 -87.793 155.948 1.00 68.27 321 GLU D N 1
ATOM 12279 C CA . GLU D 1 324 ? 9.041 -88.375 156.721 1.00 73.23 321 GLU D CA 1
ATOM 12280 C C . GLU D 1 324 ? 9.253 -88.161 158.224 1.00 74.26 321 GLU D C 1
ATOM 12281 O O . GLU D 1 324 ? 8.429 -87.523 158.892 1.00 71.96 321 GLU D O 1
ATOM 12287 N N . ALA D 1 325 ? 10.332 -88.737 158.758 1.00 74.50 322 ALA D N 1
ATOM 12288 C CA . ALA D 1 325 ? 10.594 -88.658 160.195 1.00 81.43 322 ALA D CA 1
ATOM 12289 C C . ALA D 1 325 ? 10.617 -87.202 160.654 1.00 76.03 322 ALA D C 1
ATOM 12290 O O . ALA D 1 325 ? 10.169 -86.882 161.751 1.00 74.88 322 ALA D O 1
ATOM 12292 N N . GLU D 1 326 ? 11.126 -86.325 159.801 1.00 74.24 323 GLU D N 1
ATOM 12293 C CA . GLU D 1 326 ? 11.069 -84.896 160.062 1.00 77.39 323 GLU D CA 1
ATOM 12294 C C . GLU D 1 326 ? 9.629 -84.434 160.259 1.00 75.12 323 GLU D C 1
ATOM 12295 O O . GLU D 1 326 ? 9.290 -83.847 161.291 1.00 71.76 323 GLU D O 1
ATOM 12301 N N . ARG D 1 327 ? 8.790 -84.695 159.252 1.00 77.23 324 ARG D N 1
ATOM 12302 C CA . ARG D 1 327 ? 7.413 -84.192 159.207 1.00 76.55 324 ARG D CA 1
ATOM 12303 C C . ARG D 1 327 ? 6.589 -84.817 160.332 1.00 79.34 324 ARG D C 1
ATOM 12304 O O . ARG D 1 327 ? 5.781 -84.160 161.014 1.00 74.82 324 ARG D O 1
ATOM 12312 N N . ASN D 1 328 ? 6.819 -86.107 160.522 1.00 80.46 325 ASN D N 1
ATOM 12313 C CA . ASN D 1 328 ? 6.262 -86.828 161.647 1.00 75.62 325 ASN D CA 1
ATOM 12314 C C . ASN D 1 328 ? 6.577 -86.247 163.021 1.00 74.63 325 ASN D C 1
ATOM 12315 O O . ASN D 1 328 ? 5.708 -86.227 163.883 1.00 76.45 325 ASN D O 1
ATOM 12320 N N . CYS D 1 329 ? 7.795 -85.766 163.245 1.00 73.30 326 CYS D N 1
ATOM 12321 C CA . CYS D 1 329 ? 8.070 -85.169 164.558 1.00 69.99 326 CYS D CA 1
ATOM 12322 C C . CYS D 1 329 ? 7.154 -83.937 164.738 1.00 75.37 326 CYS D C 1
ATOM 12323 O O . CYS D 1 329 ? 6.582 -83.727 165.816 1.00 75.64 326 CYS D O 1
ATOM 12326 N N . TYR D 1 330 ? 6.949 -83.158 163.675 1.00 72.53 327 TYR D N 1
ATOM 12327 C CA . TYR D 1 330 ? 6.037 -82.020 163.795 1.00 74.40 327 TYR D CA 1
ATOM 12328 C C . TYR D 1 330 ? 4.558 -82.465 163.865 1.00 73.26 327 TYR D C 1
ATOM 12329 O O . TYR D 1 330 ? 3.706 -81.800 164.476 1.00 70.65 327 TYR D O 1
ATOM 12338 N N A TYR D 1 331 ? 4.254 -83.601 163.247 0.46 72.22 328 TYR D N 1
ATOM 12339 N N B TYR D 1 331 ? 4.253 -83.597 163.248 0.54 72.25 328 TYR D N 1
ATOM 12340 C CA A TYR D 1 331 ? 2.922 -84.171 163.364 0.46 70.77 328 TYR D CA 1
ATOM 12341 C CA B TYR D 1 331 ? 2.916 -84.132 163.388 0.54 71.05 328 TYR D CA 1
ATOM 12342 C C A TYR D 1 331 ? 2.738 -84.720 164.784 0.46 76.22 328 TYR D C 1
ATOM 12343 C C B TYR D 1 331 ? 2.761 -84.658 164.819 0.54 76.30 328 TYR D C 1
ATOM 12344 O O A TYR D 1 331 ? 1.683 -84.546 165.401 0.46 77.73 328 TYR D O 1
ATOM 12345 O O B TYR D 1 331 ? 1.756 -84.396 165.485 0.54 77.70 328 TYR D O 1
ATOM 12362 N N . GLN D 1 332 ? 3.775 -85.370 165.304 1.00 79.00 329 GLN D N 1
ATOM 12363 C CA . GLN D 1 332 ? 3.781 -85.827 166.689 1.00 80.98 329 GLN D CA 1
ATOM 12364 C C . GLN D 1 332 ? 3.446 -84.635 167.573 1.00 77.42 329 GLN D C 1
ATOM 12365 O O . GLN D 1 332 ? 2.504 -84.677 168.370 1.00 84.09 329 GLN D O 1
ATOM 12371 N N . LEU D 1 333 ? 4.221 -83.568 167.406 1.00 69.26 330 LEU D N 1
ATOM 12372 C CA . LEU D 1 333 ? 4.043 -82.343 168.153 1.00 67.04 330 LEU D CA 1
ATOM 12373 C C . LEU D 1 333 ? 2.662 -81.778 167.966 1.00 70.53 330 LEU D C 1
ATOM 12374 O O . LEU D 1 333 ? 2.076 -81.283 168.908 1.00 73.16 330 LEU D O 1
ATOM 12379 N N . ILE D 1 334 ? 2.141 -81.819 166.747 1.00 75.85 331 ILE D N 1
ATOM 12380 C CA . ILE D 1 334 ? 0.848 -81.201 166.513 1.00 72.95 331 ILE D CA 1
ATOM 12381 C C . ILE D 1 334 ? -0.288 -82.013 167.186 1.00 79.86 331 ILE D C 1
ATOM 12382 O O . ILE D 1 334 ? -1.070 -81.478 167.997 1.00 73.23 331 ILE D O 1
ATOM 12387 N N . ARG D 1 335 ? -0.332 -83.311 166.894 1.00 81.88 332 ARG D N 1
ATOM 12388 C CA . ARG D 1 335 ? -1.292 -84.222 167.507 1.00 80.41 332 ARG D CA 1
ATOM 12389 C C . ARG D 1 335 ? -1.191 -84.289 169.054 1.00 130.40 332 ARG D C 1
ATOM 12390 O O . ARG D 1 335 ? -2.152 -84.683 169.727 1.00 131.96 332 ARG D O 1
ATOM 12398 N N . ASP D 1 336 ? -0.038 -83.909 169.609 1.00 129.93 333 ASP D N 1
ATOM 12399 C CA . ASP D 1 336 ? 0.121 -83.749 171.060 1.00 131.11 333 ASP D CA 1
ATOM 12400 C C . ASP D 1 336 ? -0.723 -82.581 171.543 1.00 130.83 333 ASP D C 1
ATOM 12401 O O . ASP D 1 336 ? -1.384 -82.660 172.577 1.00 135.47 333 ASP D O 1
ATOM 12406 N N . ARG D 1 337 ? -0.672 -81.492 170.783 1.00 125.42 334 ARG D N 1
ATOM 12407 C CA . ARG D 1 337 ? -1.321 -80.235 171.144 1.00 121.39 334 ARG D CA 1
ATOM 12408 C C . ARG D 1 337 ? -2.840 -80.319 171.004 1.00 115.15 334 ARG D C 1
ATOM 12409 O O . ARG D 1 337 ? -3.578 -79.534 171.617 1.00 108.99 334 ARG D O 1
ATOM 12417 N N . ALA D 1 338 ? -3.290 -81.249 170.161 1.00 117.59 335 ALA D N 1
ATOM 12418 C CA . ALA D 1 338 ? -4.717 -81.517 169.970 1.00 120.59 335 ALA D CA 1
ATOM 12419 C C . ALA D 1 338 ? -5.216 -82.376 171.123 1.00 124.19 335 ALA D C 1
ATOM 12420 O O . ALA D 1 338 ? -6.387 -82.309 171.480 1.00 125.06 335 ALA D O 1
ATOM 12422 N N . ASP D 1 339 ? -4.307 -83.173 171.695 1.00 126.49 336 ASP D N 1
ATOM 12423 C CA . ASP D 1 339 ? -4.578 -84.022 172.863 1.00 126.61 336 ASP D CA 1
ATOM 12424 C C . ASP D 1 339 ? -4.586 -83.258 174.200 1.00 121.63 336 ASP D C 1
ATOM 12425 O O . ASP D 1 339 ? -5.376 -83.573 175.084 1.00 118.69 336 ASP D O 1
ATOM 12430 N N . ILE D 1 340 ? -3.706 -82.268 174.348 1.00 119.81 337 ILE D N 1
ATOM 12431 C CA . ILE D 1 340 ? -3.694 -81.426 175.547 1.00 121.66 337 ILE D CA 1
ATOM 12432 C C . ILE D 1 340 ? -4.904 -80.484 175.558 1.00 120.08 337 ILE D C 1
ATOM 12433 O O . ILE D 1 340 ? -5.388 -80.091 176.617 1.00 119.19 337 ILE D O 1
ATOM 12438 N N . PHE D 1 341 ? -5.381 -80.116 174.371 1.00 118.99 338 PHE D N 1
ATOM 12439 C CA . PHE D 1 341 ? -6.619 -79.339 174.243 1.00 114.20 338 PHE D CA 1
ATOM 12440 C C . PHE D 1 341 ? -7.904 -80.186 174.350 1.00 106.39 338 PHE D C 1
ATOM 12441 O O . PHE D 1 341 ? -8.935 -79.673 174.765 1.00 102.48 338 PHE D O 1
ATOM 12449 N N . LYS D 1 342 ? -7.841 -81.466 173.970 1.00 104.88 339 LYS D N 1
ATOM 12450 C CA . LYS D 1 342 ? -9.030 -82.333 173.907 1.00 104.97 339 LYS D CA 1
ATOM 12451 C C . LYS D 1 342 ? -9.497 -82.773 175.286 1.00 110.91 339 LYS D C 1
ATOM 12452 O O . LYS D 1 342 ? -10.693 -82.988 175.501 1.00 109.95 339 LYS D O 1
ATOM 12458 N N . GLN D 1 343 ? -8.542 -82.937 176.203 1.00 118.35 340 GLN D N 1
ATOM 12459 C CA . GLN D 1 343 ? -8.843 -83.174 177.614 1.00 120.93 340 GLN D CA 1
ATOM 12460 C C . GLN D 1 343 ? -9.375 -81.913 178.266 1.00 120.99 340 GLN D C 1
ATOM 12461 O O . GLN D 1 343 ? -10.441 -81.918 178.884 1.00 123.20 340 GLN D O 1
ATOM 12467 N N . GLU D 1 344 ? -8.620 -80.828 178.131 1.00 116.86 341 GLU D N 1
ATOM 12468 C CA . GLU D 1 344 ? -8.955 -79.589 178.818 1.00 111.44 341 GLU D CA 1
ATOM 12469 C C . GLU D 1 344 ? -10.097 -78.854 178.095 1.00 107.04 341 GLU D C 1
ATOM 12470 O O . GLU D 1 344 ? -10.615 -77.843 178.581 1.00 111.77 341 GLU D O 1
ATOM 12476 N N . ALA D 1 345 ? -10.472 -79.376 176.926 1.00 97.01 342 ALA D N 1
ATOM 12477 C CA . ALA D 1 345 ? -11.748 -79.042 176.275 1.00 97.79 342 ALA D CA 1
ATOM 12478 C C . ALA D 1 345 ? -12.971 -79.682 176.937 1.00 105.02 342 ALA D C 1
ATOM 12479 O O . ALA D 1 345 ? -13.913 -78.992 177.328 1.00 108.92 342 ALA D O 1
ATOM 12481 N N . ALA D 1 346 ? -12.945 -81.007 177.072 1.00 104.25 343 ALA D N 1
ATOM 12482 C CA . ALA D 1 346 ? -14.086 -81.741 177.613 1.00 102.97 343 ALA D CA 1
ATOM 12483 C C . ALA D 1 346 ? -14.290 -81.432 179.100 1.00 109.37 343 ALA D C 1
ATOM 12484 O O . ALA D 1 346 ? -15.428 -81.410 179.580 1.00 98.94 343 ALA D O 1
ATOM 12486 N N . GLN D 1 347 ? -13.192 -81.166 179.815 1.00 120.62 344 GLN D N 1
ATOM 12487 C CA . GLN D 1 347 ? -13.249 -80.989 181.272 1.00 132.58 344 GLN D CA 1
ATOM 12488 C C . GLN D 1 347 ? -13.906 -79.683 181.718 1.00 133.73 344 GLN D C 1
ATOM 12489 O O . GLN D 1 347 ? -14.772 -79.684 182.597 1.00 136.78 344 GLN D O 1
ATOM 12495 N N . VAL D 1 348 ? -13.488 -78.574 181.122 1.00 130.86 345 VAL D N 1
ATOM 12496 C CA . VAL D 1 348 ? -14.130 -77.303 181.399 1.00 127.35 345 VAL D CA 1
ATOM 12497 C C . VAL D 1 348 ? -15.540 -77.337 180.807 1.00 126.29 345 VAL D C 1
ATOM 12498 O O . VAL D 1 348 ? -16.421 -76.600 181.242 1.00 126.71 345 VAL D O 1
ATOM 12502 N N . GLY D 1 349 ? -15.753 -78.210 179.824 1.00 123.80 346 GLY D N 1
ATOM 12503 C CA . GLY D 1 349 ? -17.076 -78.421 179.252 1.00 120.85 346 GLY D CA 1
ATOM 12504 C C . GLY D 1 349 ? -17.438 -77.648 177.987 1.00 119.10 346 GLY D C 1
ATOM 12505 O O . GLY D 1 349 ? -18.627 -77.500 177.679 1.00 121.82 346 GLY D O 1
ATOM 12506 N N . LEU D 1 350 ? -16.422 -77.148 177.272 1.00 112.57 347 LEU D N 1
ATOM 12507 C CA . LEU D 1 350 ? -16.595 -76.405 176.012 1.00 96.22 347 LEU D CA 1
ATOM 12508 C C . LEU D 1 350 ? -16.607 -77.365 174.837 1.00 91.86 347 LEU D C 1
ATOM 12509 O O . LEU D 1 350 ? -15.754 -78.242 174.729 1.00 86.86 347 LEU D O 1
ATOM 12514 N N . PRO D 1 351 ? -17.568 -77.183 173.931 1.00 89.40 348 PRO D N 1
ATOM 12515 C CA . PRO D 1 351 ? -17.785 -78.119 172.829 1.00 88.35 348 PRO D CA 1
ATOM 12516 C C . PRO D 1 351 ? -16.624 -78.112 171.835 1.00 86.06 348 PRO D C 1
ATOM 12517 O O . PRO D 1 351 ? -15.903 -77.112 171.754 1.00 86.18 348 PRO D O 1
ATOM 12529 N N . LEU D 1 353 ? -15.699 -80.136 167.647 1.00 91.05 350 LEU D N 1
ATOM 12530 C CA . LEU D 1 353 ? -16.078 -81.156 166.664 1.00 100.56 350 LEU D CA 1
ATOM 12531 C C . LEU D 1 353 ? -15.045 -82.313 166.512 1.00 88.70 350 LEU D C 1
ATOM 12532 O O . LEU D 1 353 ? -13.914 -82.206 167.008 1.00 95.11 350 LEU D O 1
ATOM 12537 N N . PRO D 1 354 ? -15.444 -83.429 165.855 1.00 79.15 351 PRO D N 1
ATOM 12538 C CA . PRO D 1 354 ? -14.752 -84.733 165.924 1.00 77.97 351 PRO D CA 1
ATOM 12539 C C . PRO D 1 354 ? -13.349 -84.870 165.296 1.00 74.87 351 PRO D C 1
ATOM 12540 O O . PRO D 1 354 ? -13.255 -85.512 164.268 1.00 66.01 351 PRO D O 1
ATOM 12544 N N . TYR D 1 355 ? -12.287 -84.383 165.927 1.00 78.38 352 TYR D N 1
ATOM 12545 C CA . TYR D 1 355 ? -11.014 -84.296 165.234 1.00 85.51 352 TYR D CA 1
ATOM 12546 C C . TYR D 1 355 ? -10.215 -85.588 165.367 1.00 97.50 352 TYR D C 1
ATOM 12547 O O . TYR D 1 355 ? -9.791 -85.944 166.468 1.00 105.83 352 TYR D O 1
ATOM 12556 N N . ARG D 1 356 ? -10.022 -86.309 164.256 1.00 95.16 353 ARG D N 1
ATOM 12557 C CA . ARG D 1 356 ? -9.024 -87.387 164.233 1.00 94.48 353 ARG D CA 1
ATOM 12558 C C . ARG D 1 356 ? -7.690 -87.037 163.575 1.00 91.27 353 ARG D C 1
ATOM 12559 O O . ARG D 1 356 ? -6.738 -87.825 163.684 1.00 87.98 353 ARG D O 1
ATOM 12567 N N . GLY D 1 357 ? -7.600 -85.847 162.961 1.00 91.58 354 GLY D N 1
ATOM 12568 C CA . GLY D 1 357 ? -6.449 -85.473 162.132 1.00 89.97 354 GLY D CA 1
ATOM 12569 C C . GLY D 1 357 ? -6.506 -84.079 161.499 1.00 89.57 354 GLY D C 1
ATOM 12570 O O . GLY D 1 357 ? -7.545 -83.419 161.541 1.00 94.57 354 GLY D O 1
ATOM 12571 N N . GLY D 1 358 ? -5.400 -83.632 160.903 1.00 82.24 355 GLY D N 1
ATOM 12572 C CA . GLY D 1 358 ? -5.283 -82.253 160.443 1.00 78.61 355 GLY D CA 1
ATOM 12573 C C . GLY D 1 358 ? -4.750 -81.214 161.450 1.00 71.35 355 GLY D C 1
ATOM 12574 O O . GLY D 1 358 ? -4.416 -81.534 162.587 1.00 61.44 355 GLY D O 1
ATOM 12575 N N . PHE D 1 359 ? -4.725 -79.952 161.024 1.00 69.09 356 PHE D N 1
ATOM 12576 C CA . PHE D 1 359 ? -4.166 -78.848 161.803 1.00 65.75 356 PHE D CA 1
ATOM 12577 C C . PHE D 1 359 ? -5.171 -78.102 162.681 1.00 68.12 356 PHE D C 1
ATOM 12578 O O . PHE D 1 359 ? -4.832 -77.075 163.263 1.00 70.28 356 PHE D O 1
ATOM 12586 N N . PHE D 1 360 ? -6.415 -78.552 162.738 1.00 71.19 357 PHE D N 1
ATOM 12587 C CA . PHE D 1 360 ? -7.452 -77.689 163.299 1.00 72.02 357 PHE D CA 1
ATOM 12588 C C . PHE D 1 360 ? -8.388 -78.348 164.306 1.00 82.55 357 PHE D C 1
ATOM 12589 O O . PHE D 1 360 ? -8.713 -79.540 164.202 1.00 88.33 357 PHE D O 1
ATOM 12597 N N . ILE D 1 361 ? -8.831 -77.534 165.263 1.00 83.05 358 ILE D N 1
ATOM 12598 C CA . ILE D 1 361 ? -9.953 -77.858 166.137 1.00 91.08 358 ILE D CA 1
ATOM 12599 C C . ILE D 1 361 ? -10.965 -76.683 166.113 1.00 87.70 358 ILE D C 1
ATOM 12600 O O . ILE D 1 361 ? -10.547 -75.514 166.100 1.00 89.21 358 ILE D O 1
ATOM 12605 N N . THR D 1 362 ? -12.272 -76.986 166.083 1.00 78.51 359 THR D N 1
ATOM 12606 C CA . THR D 1 362 ? -13.317 -75.953 166.021 1.00 72.46 359 THR D CA 1
ATOM 12607 C C . THR D 1 362 ? -14.231 -75.879 167.227 1.00 74.13 359 THR D C 1
ATOM 12608 O O . THR D 1 362 ? -14.487 -76.885 167.870 1.00 82.64 359 THR D O 1
ATOM 12612 N N . ILE D 1 363 ? -14.733 -74.681 167.524 1.00 71.20 360 ILE D N 1
ATOM 12613 C CA . ILE D 1 363 ? -15.743 -74.467 168.576 1.00 62.95 360 ILE D CA 1
ATOM 12614 C C . ILE D 1 363 ? -17.080 -73.908 168.050 1.00 71.21 360 ILE D C 1
ATOM 12615 O O . ILE D 1 363 ? -17.130 -72.762 167.632 1.00 83.89 360 ILE D O 1
ATOM 12620 N N . PRO D 1 364 ? -18.169 -74.690 168.076 1.00 76.09 361 PRO D N 1
ATOM 12621 C CA . PRO D 1 364 ? -19.458 -74.223 167.508 1.00 80.01 361 PRO D CA 1
ATOM 12622 C C . PRO D 1 364 ? -20.089 -72.996 168.175 1.00 85.76 361 PRO D C 1
ATOM 12623 O O . PRO D 1 364 ? -20.296 -73.002 169.391 1.00 84.29 361 PRO D O 1
ATOM 12627 N N . THR D 1 365 ? -20.418 -71.966 167.398 1.00 88.99 362 THR D N 1
ATOM 12628 C CA . THR D 1 365 ? -21.291 -70.894 167.896 1.00 93.29 362 THR D CA 1
ATOM 12629 C C . THR D 1 365 ? -21.989 -70.171 166.738 1.00 92.24 362 THR D C 1
ATOM 12630 O O . THR D 1 365 ? -21.360 -69.991 165.689 1.00 92.42 362 THR D O 1
ATOM 12634 N N . ASP D 1 366 ? -23.228 -69.695 166.930 1.00 89.79 363 ASP D N 1
ATOM 12635 C CA . ASP D 1 366 ? -23.913 -68.950 165.855 1.00 92.85 363 ASP D CA 1
ATOM 12636 C C . ASP D 1 366 ? -23.446 -67.493 165.711 1.00 96.94 363 ASP D C 1
ATOM 12637 O O . ASP D 1 366 ? -23.569 -66.901 164.633 1.00 95.33 363 ASP D O 1
ATOM 12642 N N . SER D 1 367 ? -22.882 -66.912 166.764 1.00 99.52 364 SER D N 1
ATOM 12643 C CA . SER D 1 367 ? -22.158 -65.683 166.526 1.00 99.27 364 SER D CA 1
ATOM 12644 C C . SER D 1 367 ? -20.682 -65.978 166.789 1.00 103.16 364 SER D C 1
ATOM 12645 O O . SER D 1 367 ? -20.234 -65.993 167.937 1.00 105.20 364 SER D O 1
ATOM 12648 N N . ALA D 1 368 ? -19.925 -66.166 165.704 1.00 101.28 365 ALA D N 1
ATOM 12649 C CA . ALA D 1 368 ? -18.479 -66.341 165.763 1.00 99.20 365 ALA D CA 1
ATOM 12650 C C . ALA D 1 368 ? -17.760 -65.006 165.779 1.00 96.65 365 ALA D C 1
ATOM 12651 O O . ALA D 1 368 ? -16.796 -64.782 166.518 1.00 92.85 365 ALA D O 1
ATOM 12653 N N . ASN D 1 369 ? -18.252 -64.127 164.916 1.00 97.32 366 ASN D N 1
ATOM 12654 C CA . ASN D 1 369 ? -17.668 -62.816 164.707 1.00 97.01 366 ASN D CA 1
ATOM 12655 C C . ASN D 1 369 ? -17.479 -62.097 166.036 1.00 95.67 366 ASN D C 1
ATOM 12656 O O . ASN D 1 369 ? -16.350 -61.850 166.465 1.00 95.60 366 ASN D O 1
ATOM 12661 N N . ALA D 1 370 ? -18.594 -61.800 166.696 1.00 90.80 367 ALA D N 1
ATOM 12662 C CA . ALA D 1 370 ? -18.582 -60.955 167.876 1.00 86.15 367 ALA D CA 1
ATOM 12663 C C . ALA D 1 370 ? -17.616 -61.464 168.946 1.00 85.46 367 ALA D C 1
ATOM 12664 O O . ALA D 1 370 ? -16.910 -60.673 169.561 1.00 85.40 367 ALA D O 1
ATOM 12666 N N . ILE D 1 371 ? -17.562 -62.776 169.157 1.00 87.02 368 ILE D N 1
ATOM 12667 C CA . ILE D 1 371 ? -16.674 -63.327 170.179 1.00 90.16 368 ILE D CA 1
ATOM 12668 C C . ILE D 1 371 ? -15.239 -63.277 169.742 1.00 97.88 368 ILE D C 1
ATOM 12669 O O . ILE D 1 371 ? -14.339 -63.169 170.565 1.00 101.42 368 ILE D O 1
ATOM 12674 N N . CYS D 1 372 ? -15.026 -63.376 168.439 1.00 104.68 369 CYS D N 1
ATOM 12675 C CA . CYS D 1 372 ? -13.678 -63.311 167.903 1.00 113.83 369 CYS D CA 1
ATOM 12676 C C . CYS D 1 372 ? -13.081 -61.903 168.034 1.00 124.07 369 CYS D C 1
ATOM 12677 O O . CYS D 1 372 ? -12.011 -61.739 168.622 1.00 127.17 369 CYS D O 1
ATOM 12680 N N . GLU D 1 373 ? -13.785 -60.886 167.535 1.00 128.24 370 GLU D N 1
ATOM 12681 C CA . GLU D 1 373 ? -13.271 -59.511 167.580 1.00 130.22 370 GLU D CA 1
ATOM 12682 C C . GLU D 1 373 ? -12.785 -59.163 168.983 1.00 127.17 370 GLU D C 1
ATOM 12683 O O . GLU D 1 373 ? -11.765 -58.498 169.151 1.00 127.69 370 GLU D O 1
ATOM 12689 N N . GLU D 1 374 ? -13.516 -59.626 169.989 1.00 124.39 371 GLU D N 1
ATOM 12690 C CA . GLU D 1 374 ? -13.179 -59.339 171.375 1.00 121.86 371 GLU D CA 1
ATOM 12691 C C . GLU D 1 374 ? -11.928 -60.100 171.825 1.00 118.12 371 GLU D C 1
ATOM 12692 O O . GLU D 1 374 ? -11.208 -59.664 172.720 1.00 121.08 371 GLU D O 1
ATOM 12698 N N . LEU D 1 375 ? -11.661 -61.223 171.175 1.00 113.54 372 LEU D N 1
ATOM 12699 C CA . LEU D 1 375 ? -10.526 -62.064 171.528 1.00 113.29 372 LEU D CA 1
ATOM 12700 C C . LEU D 1 375 ? -9.148 -61.458 171.179 1.00 117.84 372 LEU D C 1
ATOM 12701 O O . LEU D 1 375 ? -8.120 -61.885 171.724 1.00 117.37 372 LEU D O 1
ATOM 12706 N N . LYS D 1 376 ? -9.130 -60.469 170.282 1.00 118.91 373 LYS D N 1
ATOM 12707 C CA . LYS D 1 376 ? -7.889 -59.790 169.903 1.00 119.55 373 LYS D CA 1
ATOM 12708 C C . LYS D 1 376 ? -7.432 -58.887 171.038 1.00 121.40 373 LYS D C 1
ATOM 12709 O O . LYS D 1 376 ? -6.244 -58.821 171.353 1.00 118.86 373 LYS D O 1
ATOM 12715 N N . LYS D 1 377 ? -8.397 -58.207 171.655 1.00 126.25 374 LYS D N 1
ATOM 12716 C CA . LYS D 1 377 ? -8.170 -57.440 172.875 1.00 130.63 374 LYS D CA 1
ATOM 12717 C C . LYS D 1 377 ? -7.527 -58.362 173.877 1.00 137.52 374 LYS D C 1
ATOM 12718 O O . LYS D 1 377 ? -6.657 -57.977 174.647 1.00 137.39 374 LYS D O 1
ATOM 12724 N N . GLU D 1 378 ? -7.991 -59.600 173.848 1.00 145.33 375 GLU D N 1
ATOM 12725 C CA . GLU D 1 378 ? -7.535 -60.643 174.750 1.00 155.82 375 GLU D CA 1
ATOM 12726 C C . GLU D 1 378 ? -6.094 -61.044 174.448 1.00 150.71 375 GLU D C 1
ATOM 12727 O O . GLU D 1 378 ? -5.500 -61.833 175.176 1.00 149.84 375 GLU D O 1
ATOM 12733 N N . HIS D 1 379 ? -5.561 -60.504 173.356 1.00 145.79 376 HIS D N 1
ATOM 12734 C CA . HIS D 1 379 ? -4.246 -60.864 172.810 1.00 141.60 376 HIS D CA 1
ATOM 12735 C C . HIS D 1 379 ? -4.225 -62.125 171.918 1.00 135.64 376 HIS D C 1
ATOM 12736 O O . HIS D 1 379 ? -3.175 -62.489 171.379 1.00 135.62 376 HIS D O 1
ATOM 12743 N N . ILE D 1 380 ? -5.378 -62.781 171.761 1.00 125.29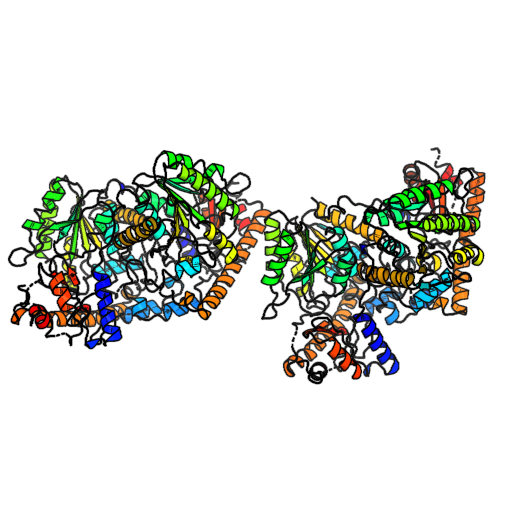 377 ILE D N 1
ATOM 12744 C CA . ILE D 1 380 ? -5.452 -64.015 170.975 1.00 113.26 377 ILE D CA 1
ATOM 12745 C C . ILE D 1 380 ? -6.262 -63.892 169.681 1.00 107.67 377 ILE D C 1
ATOM 12746 O O . ILE D 1 380 ? -7.393 -63.415 169.696 1.00 106.38 377 ILE D O 1
ATOM 12751 N N . TYR D 1 381 ? -5.684 -64.359 168.572 1.00 103.49 378 TYR D N 1
ATOM 12752 C CA . TYR D 1 381 ? -6.273 -64.180 167.239 1.00 98.21 378 TYR D CA 1
ATOM 12753 C C . TYR D 1 381 ? -6.768 -65.479 166.568 1.00 83.62 378 TYR D C 1
ATOM 12754 O O . TYR D 1 381 ? -5.970 -66.313 166.142 1.00 76.34 378 TYR D O 1
ATOM 12763 N N . VAL D 1 382 ? -8.081 -65.630 166.436 1.00 76.85 379 VAL D N 1
ATOM 12764 C CA . VAL D 1 382 ? -8.636 -66.859 165.871 1.00 72.80 379 VAL D CA 1
ATOM 12765 C C . VAL D 1 382 ? -9.669 -66.611 164.794 1.00 68.93 379 VAL D C 1
ATOM 12766 O O . VAL D 1 382 ? -10.213 -65.514 164.653 1.00 65.54 379 VAL D O 1
ATOM 12770 N N . ILE D 1 383 ? -9.939 -67.660 164.037 1.00 70.12 380 ILE D N 1
ATOM 12771 C CA . ILE D 1 383 ? -10.678 -67.507 162.803 1.00 67.56 380 ILE D CA 1
ATOM 12772 C C . ILE D 1 383 ? -12.161 -67.667 163.047 1.00 68.52 380 ILE D C 1
ATOM 12773 O O . ILE D 1 383 ? -12.610 -68.653 163.643 1.00 60.58 380 ILE D O 1
ATOM 12778 N N . ALA D 1 384 ? -12.908 -66.677 162.564 1.00 70.69 381 ALA D N 1
ATOM 12779 C CA . ALA D 1 384 ? -14.351 -66.625 162.696 1.00 67.22 381 ALA D CA 1
ATOM 12780 C C . ALA D 1 384 ? -15.019 -67.109 161.428 1.00 66.61 381 ALA D C 1
ATOM 12781 O O . ALA D 1 384 ? -14.722 -66.626 160.323 1.00 70.98 381 ALA D O 1
ATOM 12783 N N . LEU D 1 385 ? -15.911 -68.075 161.612 1.00 64.65 382 LEU D N 1
ATOM 12784 C CA . LEU D 1 385 ? -16.705 -68.707 160.566 1.00 68.23 382 LEU D CA 1
ATOM 12785 C C . LEU D 1 385 ? -18.200 -68.546 160.883 1.00 74.41 382 LEU D C 1
ATOM 12786 O O . LEU D 1 385 ? -18.577 -68.275 162.035 1.00 82.11 382 LEU D O 1
ATOM 12791 N N . ALA D 1 386 ? -19.060 -68.716 159.884 1.00 71.00 383 ALA D N 1
ATOM 12792 C CA . ALA D 1 386 ? -20.499 -68.691 160.152 1.00 74.41 383 ALA D CA 1
ATOM 12793 C C . ALA D 1 386 ? -20.915 -69.886 161.001 1.00 76.24 383 ALA D C 1
ATOM 12794 O O . ALA D 1 386 ? -21.991 -69.895 161.596 1.00 69.32 383 ALA D O 1
ATOM 12796 N N . ASN D 1 387 ? -20.080 -70.920 160.995 1.00 82.67 384 ASN D N 1
ATOM 12797 C CA . ASN D 1 387 ? -20.320 -72.115 161.796 1.00 87.99 384 ASN D CA 1
ATOM 12798 C C . ASN D 1 387 ? -19.665 -72.138 163.201 1.00 67.10 384 ASN D C 1
ATOM 12799 O O . ASN D 1 387 ? -19.972 -73.003 164.011 1.00 71.82 384 ASN D O 1
ATOM 12804 N N . GLY D 1 388 ? -18.765 -71.204 163.499 1.00 58.86 385 GLY D N 1
ATOM 12805 C CA . GLY D 1 388 ? -18.048 -71.298 164.751 1.00 61.36 385 GLY D CA 1
ATOM 12806 C C . GLY D 1 388 ? -16.647 -70.748 164.692 1.00 64.09 385 GLY D C 1
ATOM 12807 O O . GLY D 1 388 ? -16.294 -70.010 163.763 1.00 66.93 385 GLY D O 1
ATOM 12808 N N . ILE D 1 389 ? -15.836 -71.110 165.683 1.00 61.95 386 ILE D N 1
ATOM 12809 C CA . ILE D 1 389 ? -14.493 -70.567 165.770 1.00 63.06 386 ILE D CA 1
ATOM 12810 C C . ILE D 1 389 ? -13.450 -71.627 165.506 1.00 66.80 386 ILE D C 1
ATOM 12811 O O . ILE D 1 389 ? -13.464 -72.676 166.147 1.00 73.00 386 ILE D O 1
ATOM 12816 N N . ARG D 1 390 ? -12.560 -71.333 164.549 1.00 65.13 387 ARG D N 1
ATOM 12817 C CA . ARG D 1 390 ? -11.445 -72.207 164.174 1.00 65.83 387 ARG D CA 1
ATOM 12818 C C . ARG D 1 390 ? -10.167 -71.677 164.760 1.00 59.10 387 ARG D C 1
ATOM 12819 O O . ARG D 1 390 ? -9.852 -70.503 164.611 1.00 58.13 387 ARG D O 1
ATOM 12827 N N . ILE D 1 391 ? -9.427 -72.565 165.403 1.00 59.72 388 ILE D N 1
ATOM 12828 C CA . ILE D 1 391 ? -8.207 -72.196 166.077 1.00 61.44 388 ILE D CA 1
ATOM 12829 C C . ILE D 1 391 ? -7.145 -73.094 165.508 1.00 64.76 388 ILE D C 1
ATOM 12830 O O . ILE D 1 391 ? -7.362 -74.285 165.369 1.00 62.58 388 ILE D O 1
ATOM 12835 N N . ALA D 1 392 ? -5.994 -72.533 165.156 1.00 70.58 389 ALA D N 1
ATOM 12836 C CA . ALA D 1 392 ? -4.972 -73.354 164.528 1.00 69.77 389 ALA D CA 1
ATOM 12837 C C . ALA D 1 392 ? -4.010 -73.923 165.567 1.00 74.04 389 ALA D C 1
ATOM 12838 O O . ALA D 1 392 ? -3.182 -73.203 166.128 1.00 75.50 389 ALA D O 1
ATOM 12840 N N . ALA D 1 393 ? -4.109 -75.235 165.771 1.00 72.80 390 ALA D N 1
ATOM 12841 C CA . ALA D 1 393 ? -3.222 -75.972 166.657 1.00 74.78 390 ALA D CA 1
ATOM 12842 C C . ALA D 1 393 ? -1.801 -76.010 166.099 1.00 80.09 390 ALA D C 1
ATOM 12843 O O . ALA D 1 393 ? -0.824 -76.123 166.852 1.00 85.72 390 ALA D O 1
ATOM 12845 N N . CYS D 1 394 ? -1.689 -75.917 164.774 1.00 70.11 391 CYS D N 1
ATOM 12846 C CA . CYS D 1 394 ? -0.404 -75.907 164.113 1.00 69.58 391 CYS D CA 1
ATOM 12847 C C . CYS D 1 394 ? 0.371 -74.621 164.405 1.00 70.94 391 CYS D C 1
ATOM 12848 O O . CYS D 1 394 ? 1.583 -74.581 164.240 1.00 76.85 391 CYS D O 1
ATOM 12851 N N . GLY D 1 395 ? -0.319 -73.553 164.787 1.00 67.55 392 GLY D N 1
ATOM 12852 C CA . GLY D 1 395 ? 0.358 -72.289 165.030 1.00 68.29 392 GLY D CA 1
ATOM 12853 C C . GLY D 1 395 ? 0.919 -72.053 166.449 1.00 76.43 392 GLY D C 1
ATOM 12854 O O . GLY D 1 395 ? 1.738 -71.144 166.632 1.00 73.09 392 GLY D O 1
ATOM 12855 N N . ILE D 1 396 ? 0.517 -72.845 167.449 1.00 78.14 393 ILE D N 1
ATOM 12856 C CA . ILE D 1 396 ? 0.802 -72.439 168.860 1.00 93.70 393 ILE D CA 1
ATOM 12857 C C . ILE D 1 396 ? 1.178 -73.507 169.927 1.00 62.70 393 ILE D C 1
ATOM 12858 O O . ILE D 1 396 ? 0.754 -74.661 169.862 1.00 66.23 393 ILE D O 1
ATOM 12863 N N . LEU D 1 404 ? -5.663 -74.224 176.341 1.00 100.14 401 LEU D N 1
ATOM 12864 C CA . LEU D 1 404 ? -6.096 -72.836 176.426 1.00 95.71 401 LEU D CA 1
ATOM 12865 C C . LEU D 1 404 ? -7.619 -72.746 176.361 1.00 88.39 401 LEU D C 1
ATOM 12866 O O . LEU D 1 404 ? -8.186 -71.646 176.348 1.00 77.08 401 LEU D O 1
ATOM 12871 N N . ALA D 1 405 ? -8.269 -73.911 176.332 1.00 95.86 402 ALA D N 1
ATOM 12872 C CA . ALA D 1 405 ? -9.732 -74.008 176.314 1.00 108.80 402 ALA D CA 1
ATOM 12873 C C . ALA D 1 405 ? -10.369 -73.126 177.379 1.00 120.71 402 ALA D C 1
ATOM 12874 O O . ALA D 1 405 ? -11.413 -72.515 177.136 1.00 122.30 402 ALA D O 1
ATOM 12876 N N . GLU D 1 406 ? -9.739 -73.070 178.554 1.00 128.34 403 GLU D N 1
ATOM 12877 C CA . GLU D 1 406 ? -10.255 -72.291 179.682 1.00 133.29 403 GLU D CA 1
ATOM 12878 C C . GLU D 1 406 ? -10.253 -70.770 179.443 1.00 129.36 403 GLU D C 1
ATOM 12879 O O . GLU D 1 406 ? -11.147 -70.078 179.929 1.00 134.14 403 GLU D O 1
ATOM 12885 N N . LYS D 1 407 ? -9.271 -70.256 178.700 1.00 119.19 404 LYS D N 1
ATOM 12886 C CA . LYS D 1 407 ? -9.262 -68.837 178.325 1.00 114.87 404 LYS D CA 1
ATOM 12887 C C . LYS D 1 407 ? -10.370 -68.497 177.334 1.00 114.89 404 LYS D C 1
ATOM 12888 O O . LYS D 1 407 ? -10.935 -67.403 177.387 1.00 115.46 404 LYS D O 1
ATOM 12894 N N . ILE D 1 408 ? -10.653 -69.425 176.415 1.00 111.88 405 ILE D N 1
ATOM 12895 C CA . ILE D 1 408 ? -11.698 -69.228 175.401 1.00 106.49 405 ILE D CA 1
ATOM 12896 C C . ILE D 1 408 ? -13.049 -69.110 176.094 1.00 98.78 405 ILE D C 1
ATOM 12897 O O . ILE D 1 408 ? -13.804 -68.169 175.871 1.00 93.39 405 ILE D O 1
ATOM 12902 N N . TYR D 1 409 ? -13.322 -70.079 176.956 1.00 101.95 406 TYR D N 1
ATOM 12903 C CA . TYR D 1 409 ? -14.549 -70.148 177.736 1.00 105.93 406 TYR D CA 1
ATOM 12904 C C . TYR D 1 409 ? -14.931 -68.818 178.369 1.00 104.98 406 TYR D C 1
ATOM 12905 O O . TYR D 1 409 ? -15.892 -68.178 177.961 1.00 98.49 406 TYR D O 1
ATOM 12914 N N . ASN D 1 410 ? -14.145 -68.386 179.349 1.00 114.63 407 ASN D N 1
ATOM 12915 C CA . ASN D 1 410 ? -14.472 -67.199 180.139 1.00 123.89 407 ASN D CA 1
ATOM 12916 C C . ASN D 1 410 ? -14.693 -65.981 179.243 1.00 123.66 407 ASN D C 1
ATOM 12917 O O . ASN D 1 410 ? -15.230 -64.958 179.667 1.00 123.00 407 ASN D O 1
ATOM 12922 N N . ALA D 1 411 ? -14.234 -66.086 178.005 1.00 123.44 408 ALA D N 1
ATOM 12923 C CA . ALA D 1 411 ? -14.501 -65.049 177.026 1.00 122.53 408 ALA D CA 1
ATOM 12924 C C . ALA D 1 411 ? -15.956 -65.115 176.554 1.00 120.61 408 ALA D C 1
ATOM 12925 O O . ALA D 1 411 ? -16.642 -64.091 176.485 1.00 120.73 408 ALA D O 1
ATOM 12935 N N . LYS D 1 413 ? -19.208 -66.334 177.494 1.00 112.80 410 LYS D N 1
ATOM 12936 C CA . LYS D 1 413 ? -20.394 -65.873 178.232 1.00 102.10 410 LYS D CA 1
ATOM 12937 C C . LYS D 1 413 ? -20.461 -64.343 178.206 1.00 100.11 410 LYS D C 1
ATOM 12938 O O . LYS D 1 413 ? -21.388 -63.747 177.640 1.00 96.46 410 LYS D O 1
ATOM 12944 N N . SER D 1 414 ? -19.446 -63.740 178.819 1.00 99.89 411 SER D N 1
ATOM 12945 C CA . SER D 1 414 ? -19.289 -62.296 178.922 1.00 102.79 411 SER D CA 1
ATOM 12946 C C . SER D 1 414 ? -19.992 -61.531 177.812 1.00 98.11 411 SER D C 1
ATOM 12947 O O . SER D 1 414 ? -20.199 -60.323 177.925 1.00 95.83 411 SER D O 1
#

Foldseek 3Di:
DDDDDPLQPPDDDPDFQVVLQVLLVVVCVVPNQVQFFRQRDQFFDDQRLHTDQFPLLVVLLVPDDPCLQPNFAALQGDPLCQVLQQCLQQPVNAADAAKDKGKAQALLRLLLLCCVVFHDAAAEAEEAPQADCSNQVSQSNRRHGYDHFHQQDPVLHGDLVSVLVVQVVRLVPDAEYEYEAEDDLGVAAQHHHAQVNLVSVLVSVLVVCVVPRHAYEYEYECAFQLLFDDSCRSNNNSHVLHARAQSYKYDYWAFCPLLSHHPRRITMMIGGNDNVSNVVVNPSSSVVSCVPVNHGRSSSVSSVQSPDPVSVVSSSVRSVVLSVQLVVLVVLLVVVLVVLVFAHDRRTGFKHKGFFCPQVLLQVVVVVSNYGWTRDNGTTIGGSSSGNNVVRCPSVSSVVSVVVVGD/DDDDDPLAPPDDDPDFLVVLQVLLVVCCVVPNQVQFFAFRDQFFDEQVQHGDQQPLLVVLLVPDDPCLQDPFAALFGDVLVQVLQLPLQQPVNAADADKDKGKAFALLGVLLLCCVQFDDAAAEAEEAPQADCSNQCSQSNRRYHYDYFHQQDPVQAGDVVRVLVVQVVRVVVGAEYEYEAEADLGPAAQHHHALVNLVSVQVSVLVSCVVPRHAYEYHYEDAFVLLQDDNCRRNNNNHVLHCRDQSYKYDYWAFVQQLSPHDGGITMMIGGNDPVVNVCSVVSSSVVSCVPVSGGRRSVVSSVQSPDPVSVVVSSVSRVVLSVQLVVLVVLLVVVCVVVVQAHDRRTHQKHKGFFQPQVLLQVVVVVSSYRWTDDRGTTIGGSSSGNSVVRCPSVVSVVSVVVVRD/DDPDDPLCVPDDDDDQQPVLQVVLVVCCPPVNPVLFFGFGDQFFAELVFHTDQDPLLVVLLVPDDPCLQPNFAALQGNPLVQVLQLCQQQPVRAADFDKDKGKAQFLLRVLLLCPVPQDDACAEAEEAPQADVCNQVSQSVRNYGYDHFHQQDPVGAGDVVRVLVVVVVSVVPDAEYEYEAEDQLGPAAQHHHALVNLVVVLVSVLVSCVVPRHAYEYEYECAFQLFFDDVCRRNNSSHVLHPRAQSYKYHYWYGCCQLSPNVQRITMIIGGNDNVSNVCVSVSSSVVSCVPVSYGRRSSCSSVQSVDVVSVVVSSVSSVVLSVQLVVLVVLLVVVLVVVVFAGDRRTHQKHWGFDCCAVVLQVVCVVSSYRWGGDNGTTIGGSSRGNSVCSCVSVVSVVSVVVVD/DDPDDPLQPPDDDPAQLVVQVVVLVCHFRDQFFADQVFDGDQFPLLVVLLVVDDCCLQPNFAALQGDVLVVVLQLCLQQPVQAADFDKDKGKAQFLLRVLLLCPVLFDDACAEAEEAPQADPCNQVSQSVRNYGYDHFHQQDPVGDGDVVRVLVVVVVRVVVDAEYEYEYEDQLGPAAQHHHALVVLVVVLVSQLVSCVVPRHAYEYEYEDAFLLFFDDNCRRNNSSHVLYPGPQSYKYHYRYGCCQVSPNVQRITMMIGGNDHVSNVVVSPSSSVVSCVPVNHGRRSSVSSPQSVDVVSVVVSSVSSVVSSVVLVVLVVVCVVVCPVVPFDHDRRGGFKHWGFDCFQPVLQVVCVVVVDHWGGDNGGIITGSSRHPNVPSVVSVD

CATH classification: 3.90.1150.10 (+1 more: 3.40.640.10)